Protein AF-0000000078397649 (afdb_homodimer)

Sequence (2052 aa):
MEEERAGEQMRPLLTTGHDEEAVVDMGKTSSTVNTNFEKEELESHRAVYIGLHVPFGKSGRRRHRHRGHRHHRRKKDKETDQDDGRESPSYDTPSQRVQFILGTEDDDEEHIPHDLFTEMDELCFRDGGECEWKETARWLKFEEDVEDGGDRWSKPYVATLSLHSLFELRSCILNGTVMLDMRANTLDEIADMVLDNMIASGQLDESRRENVREALLKRHHHQNEKKFSSRIPLVRSFADIGKKHSDPHLLDRNGLLASPQSAPGNLDIGKNVDVKGNGTGGSRENSTVDFSKVDMNFMRKIPTGAEASNVLVGEVDFLERPIIAFVRLAPAVLLSGLTEVPVATRFLFLLLGPAGKGPQYHEIGRSIATLMTDDVFHDVAYKAKDRNDLLSGIDEFLDQVTVLPPGEWDPSIRIEPPKSVPSQEKRKLPKFPNGSTPTGETLKEEGHHAGPELQRTGRLFGGLMLDIKRKTTFFLSDFKDALSLQCLASILFLYCACMSPVITFGGLLGEATQGRISAIESLFGASLTGIAYSLFAGQPLTILGSTGPVLVFEKILFKFCKDYGLSYLSLRTSIGLWTSFFCILLVATDASSLVCYITRFTEEAFAALICIIFIYEALEKLFHLGEVYAFNMHNDLDKLTSYSCVCSEPQNPSNDTLQLWAKSNKSVDTITWSNLTVLECKAFKGAFLGSACGHQGPYIPDVLFWSVILFFTTFFLSSFLKQFKTKRYFPTKVRSTISDFAVFLTIMIMVLIDYLVGVPSPKLLVPEKFEPTSKDRGWFIDPLGNNPWWTLLVAAVPALLCTILIFMDQQITAVIINRKEHKLKKGCGYHLDLLVVGVMLGICSLMGLPWFVAATVLSISHVNSLKVESECSAPGEQPKFLGIREQRVTGLMIFVLMGLSVFMTSVLKFIPMPVLYGVFLYMGVSSLKGIQFFDRIKLFGMPAKHQPDLIYLRYVPLWKVHIFTVVQLTCLILLWVIKASAAAVVFPMMVLALVFIRKLMDLCFTKRELSWLDDLMPEISAKLTLMEEERAGEQMRPLLTTGHDEEAVVDMGKTSSTVNTNFEKEELESHRAVYIGLHVPFGKSGRRRHRHRGHRHHRRKKDKETDQDDGRESPSYDTPSQRVQFILGTEDDDEEHIPHDLFTEMDELCFRDGGECEWKETARWLKFEEDVEDGGDRWSKPYVATLSLHSLFELRSCILNGTVMLDMRANTLDEIADMVLDNMIASGQLDESRRENVREALLKRHHHQNEKKFSSRIPLVRSFADIGKKHSDPHLLDRNGLLASPQSAPGNLDIGKNVDVKGNGTGGSRENSTVDFSKVDMNFMRKIPTGAEASNVLVGEVDFLERPIIAFVRLAPAVLLSGLTEVPVATRFLFLLLGPAGKGPQYHEIGRSIATLMTDDVFHDVAYKAKDRNDLLSGIDEFLDQVTVLPPGEWDPSIRIEPPKSVPSQEKRKLPKFPNGSTPTGETLKEEGHHAGPELQRTGRLFGGLMLDIKRKTTFFLSDFKDALSLQCLASILFLYCACMSPVITFGGLLGEATQGRISAIESLFGASLTGIAYSLFAGQPLTILGSTGPVLVFEKILFKFCKDYGLSYLSLRTSIGLWTSFFCILLVATDASSLVCYITRFTEEAFAALICIIFIYEALEKLFHLGEVYAFNMHNDLDKLTSYSCVCSEPQNPSNDTLQLWAKSNKSVDTITWSNLTVLECKAFKGAFLGSACGHQGPYIPDVLFWSVILFFTTFFLSSFLKQFKTKRYFPTKVRSTISDFAVFLTIMIMVLIDYLVGVPSPKLLVPEKFEPTSKDRGWFIDPLGNNPWWTLLVAAVPALLCTILIFMDQQITAVIINRKEHKLKKGCGYHLDLLVVGVMLGICSLMGLPWFVAATVLSISHVNSLKVESECSAPGEQPKFLGIREQRVTGLMIFVLMGLSVFMTSVLKFIPMPVLYGVFLYMGVSSLKGIQFFDRIKLFGMPAKHQPDLIYLRYVPLWKVHIFTVVQLTCLILLWVIKASAAAVVFPMMVLALVFIRKLMDLCFTKRELSWLDDLMPEISAKLTL

Solvent-accessible surface area (backbone atoms only — not comparable to full-atom values): 115830 Å² total; per-residue (Å²): 146,85,84,76,91,69,70,92,78,81,73,89,85,89,83,80,88,88,77,86,73,76,78,76,76,78,74,82,83,81,78,78,76,77,76,80,77,77,79,75,77,71,67,77,64,76,57,57,53,54,55,58,56,66,67,64,83,75,80,80,80,82,79,84,82,87,83,76,88,83,81,83,79,79,85,75,74,71,82,54,82,71,70,73,66,73,70,69,73,84,60,66,34,44,58,54,44,46,31,50,62,68,64,53,79,66,85,55,80,84,47,62,73,59,54,55,38,32,42,34,30,34,52,40,75,46,96,82,77,51,65,34,30,34,54,44,37,38,36,62,85,32,37,28,39,52,33,65,71,16,79,36,75,44,67,41,20,51,61,73,38,49,44,51,32,48,53,50,42,53,50,41,64,72,73,31,49,74,45,78,63,39,79,57,74,43,68,68,52,44,52,50,53,52,51,52,50,33,41,73,73,66,76,42,60,78,88,51,46,64,62,51,52,54,64,70,67,41,57,59,45,49,74,88,57,57,64,70,75,79,52,68,83,64,85,67,62,75,71,65,67,65,64,69,71,64,82,81,65,73,74,67,67,83,67,76,82,76,78,78,66,82,83,92,87,81,88,75,88,77,84,78,80,77,80,75,74,84,70,81,77,73,80,73,74,71,79,67,73,66,66,84,72,39,57,61,75,58,54,70,57,48,64,88,76,36,31,22,32,42,36,41,28,36,57,38,82,90,40,88,58,66,48,40,38,43,38,32,39,48,68,61,31,67,52,77,66,76,51,71,49,100,44,30,35,30,35,40,38,40,39,42,27,32,68,88,48,56,71,59,46,50,44,29,47,51,41,54,50,54,44,55,60,27,68,66,39,32,47,42,65,46,63,45,87,48,74,67,48,49,50,27,32,52,50,36,50,53,56,56,22,34,30,37,51,50,58,62,47,48,83,86,58,75,44,69,54,55,82,68,67,46,81,64,62,74,74,59,46,78,76,70,78,68,82,72,56,64,67,55,68,60,62,67,64,65,62,73,60,65,52,83,78,40,52,76,68,90,46,80,39,34,45,36,52,54,30,50,58,57,42,62,75,49,54,68,56,20,61,61,64,40,80,47,71,57,43,53,31,41,27,55,38,47,34,59,60,51,48,48,55,38,42,52,52,12,46,52,40,12,63,62,50,76,37,65,44,25,37,58,39,30,38,47,30,48,16,52,48,30,36,52,38,24,71,63,34,39,52,31,63,62,34,67,30,73,51,70,68,61,52,51,51,51,45,50,50,39,53,52,19,64,74,69,71,45,57,52,71,17,50,48,21,34,19,27,44,42,24,20,49,51,36,48,49,36,35,34,65,38,50,61,29,60,53,61,60,62,40,55,68,50,44,50,45,51,52,49,50,52,28,51,47,37,38,49,50,30,52,49,52,54,52,49,44,45,65,74,33,34,67,67,48,80,57,56,82,51,49,47,32,65,36,31,21,36,38,36,77,45,88,75,67,51,72,69,50,53,51,53,30,57,71,68,75,41,51,84,88,69,53,64,42,68,75,37,35,48,68,53,29,59,74,66,60,43,32,68,44,49,77,38,28,51,93,92,41,64,48,41,65,44,43,40,54,50,40,52,50,40,20,53,50,37,30,51,48,28,56,50,34,41,52,37,52,77,46,54,50,56,57,68,70,59,21,48,50,46,26,57,36,14,59,48,51,38,52,54,50,51,36,52,51,50,63,69,60,34,58,72,59,63,49,41,86,66,57,76,63,100,54,69,74,34,86,89,53,73,60,68,54,54,51,51,69,93,42,64,77,65,55,64,63,58,27,46,58,65,13,50,56,51,38,48,34,51,50,49,43,37,51,47,39,48,51,64,68,64,32,72,90,44,47,71,83,74,68,71,21,68,38,38,34,45,40,48,52,18,52,42,38,30,52,27,22,40,39,62,25,59,74,65,45,51,27,53,69,61,17,51,52,48,51,63,53,35,59,40,63,51,79,90,46,49,74,56,51,53,67,45,79,69,28,47,69,72,34,28,48,47,42,29,49,28,18,49,48,49,50,48,41,50,77,41,34,86,66,52,43,62,39,40,42,40,44,53,36,10,50,39,34,40,54,18,52,60,57,46,72,75,37,66,72,54,55,57,56,54,51,75,50,30,47,80,84,56,51,75,94,46,70,49,60,38,50,30,31,65,68,58,52,50,49,54,50,49,52,50,50,51,50,45,52,50,53,51,54,34,59,75,38,92,54,38,83,51,48,46,57,50,59,56,47,44,48,52,51,56,59,54,45,60,75,80,44,54,71,69,51,37,49,58,77,38,61,73,68,76,74,68,70,70,58,72,73,99,139,88,87,72,93,79,85,91,84,94,78,90,90,84,89,76,88,82,83,88,76,82,74,75,78,74,80,76,82,80,76,81,75,78,76,78,78,75,80,73,76,67,66,77,56,74,52,57,55,53,57,59,59,71,73,68,84,79,80,80,80,81,79,82,83,86,80,81,93,95,90,90,87,90,86,79,77,68,84,55,81,72,71,74,65,73,70,69,72,84,59,70,37,44,57,53,43,46,31,49,62,68,63,54,78,67,84,58,81,85,47,64,72,58,54,56,38,32,40,34,31,35,52,41,75,46,98,81,76,53,63,34,31,33,54,44,37,38,36,64,86,31,36,27,39,50,33,66,70,16,80,37,74,44,69,40,19,54,62,72,38,51,46,51,32,48,54,50,41,54,51,42,64,72,73,32,50,74,44,78,62,40,79,57,75,44,68,68,54,43,51,50,53,52,51,52,51,32,42,73,73,65,77,42,61,81,88,51,48,66,61,50,52,52,63,69,68,41,56,61,45,50,74,88,58,57,64,71,75,78,51,70,85,63,85,67,61,74,71,66,66,65,66,70,68,65,82,79,64,73,74,66,66,83,67,79,80,77,80,79,66,89,70,79,85,80,85,72,87,74,83,79,80,76,78,75,72,83,71,78,77,71,80,71,75,70,79,68,70,67,66,85,73,39,59,60,75,58,52,70,57,48,66,91,76,37,33,22,31,42,35,41,29,34,58,39,82,89,39,88,57,67,47,41,38,42,37,30,38,49,66,61,32,67,51,75,64,75,49,72,50,102,43,28,34,29,36,41,37,40,39,42,26,32,68,87,49,55,71,59,46,51,44,28,47,52,41,54,52,54,45,54,61,26,67,66,38,33,45,42,65,47,62,46,86,49,72,66,49,50,51,28,33,52,50,36,49,53,56,54,21,34,30,38,50,52,58,60,46,47,85,86,58,77,44,70,55,54,82,67,67,48,80,64,62,74,76,58,48,78,74,70,80,70,80,72,56,64,67,56,68,59,63,68,64,66,62,73,60,64,52,84,79,40,52,76,68,90,47,82,39,34,44,35,52,54,27,50,58,58,42,63,74,50,54,68,56,20,60,62,65,39,80,48,71,58,41,53,32,42,28,56,37,48,35,59,60,51,49,51,55,37,43,52,51,12,45,51,41,12,64,62,50,74,36,64,43,24,36,59,40,28,38,47,29,50,16,53,45,29,35,51,38,25,72,62,35,40,54,30,63,59,35,65,31,72,52,68,69,61,51,53,51,50,45,51,51,40,52,53,19,63,74,69,71,45,57,49,70,18,49,49,21,34,20,27,44,42,24,19,49,50,36,46,48,36,35,33,65,39,51,62,28,62,52,61,60,62,39,55,64,50,45,51,46,50,51,50,50,54,28,49,49,36,39,48,51,31,53,49,53,54,54,49,45,46,65,75,34,34,67,67,48,80,56,56,82,52,49,46,31,65,36,30,22,36,39,36,78,43,88,75,68,51,72,70,53,53,50,52,31,56,71,68,75,41,51,83,89,70,52,65,40,68,75,37,37,50,68,52,29,59,73,66,61,44,33,68,44,50,78,37,28,52,96,91,41,63,48,41,67,43,43,41,54,49,40,51,50,41,20,52,49,38,30,50,48,27,56,50,34,42,53,37,51,78,47,54,49,55,57,68,69,59,20,48,50,44,26,55,36,14,58,47,50,37,51,53,50,52,38,50,51,50,61,70,61,34,59,72,58,64,49,41,86,64,60,76,64,101,55,68,74,34,86,87,52,73,61,67,54,55,52,51,68,92,43,65,76,66,53,63,62,57,26,46,57,65,13,52,56,50,36,49,34,52,50,49,43,38,50,48,40,49,51,64,67,66,33,72,88,42,47,71,82,75,68,72,20,67,39,38,34,46,39,49,50,17,53,41,38,30,52,27,20,40,41,62,25,58,74,63,45,52,26,52,69,62,17,51,52,49,50,62,53,35,58,38,62,50,78,89,45,51,73,57,50,55,68,45,80,71,27,47,68,72,33,28,46,48,42,29,52,29,18,49,49,48,49,48,40,51,78,43,32,85,64,51,44,62,38,39,41,38,44,53,36,10,51,40,34,40,55,18,53,60,58,47,73,74,37,66,71,53,56,56,57,53,50,76,50,31,46,80,84,57,51,75,92,46,70,50,59,37,50,31,32,65,69,60,52,49,50,54,50,48,53,50,49,51,51,44,51,50,53,51,53,35,60,76,39,94,54,36,83,51,46,47,59,51,59,56,47,44,49,52,51,56,59,55,44,58,75,79,44,56,71,69,52,36,49,57,75,38,62,74,68,78,73,70,70,68,57,72,74,100

Structure (mmCIF, N/CA/C/O backbone):
data_AF-0000000078397649-model_v1
#
loop_
_entity.id
_entity.type
_entity.pdbx_description
1 polymer 'Anion exchange protein'
#
loop_
_atom_site.group_PDB
_atom_site.id
_atom_site.type_symbol
_atom_site.label_atom_id
_atom_site.label_alt_id
_atom_site.label_comp_id
_atom_site.label_asym_id
_atom_site.label_entity_id
_atom_site.label_seq_id
_atom_site.pdbx_PDB_ins_code
_atom_site.Cartn_x
_atom_site.Cartn_y
_atom_site.Cartn_z
_atom_site.occupancy
_atom_site.B_iso_or_equiv
_atom_site.auth_seq_id
_atom_site.auth_comp_id
_atom_site.auth_asym_id
_atom_site.auth_atom_id
_atom_site.pdbx_PDB_model_num
ATOM 1 N N . MET A 1 1 ? 27.078 -1.167 -68.062 1 15.83 1 MET A N 1
ATOM 2 C CA . MET A 1 1 ? 27.516 0.17 -68.5 1 15.83 1 MET A CA 1
ATOM 3 C C . MET A 1 1 ? 27.844 1.009 -67.25 1 15.83 1 MET A C 1
ATOM 5 O O . MET A 1 1 ? 27.344 0.729 -66.125 1 15.83 1 MET A O 1
ATOM 9 N N . GLU A 1 2 ? 28.531 2.34 -67.312 1 15.88 2 GLU A N 1
ATOM 10 C CA . GLU A 1 2 ? 29.562 3.322 -67 1 15.88 2 GLU A CA 1
ATOM 11 C C . GLU A 1 2 ? 29.094 4.293 -65.938 1 15.88 2 GLU A C 1
ATOM 13 O O . GLU A 1 2 ? 29.844 4.633 -65 1 15.88 2 GLU A O 1
ATOM 18 N N . GLU A 1 3 ? 27.938 5.047 -66.125 1 15.9 3 GLU A N 1
ATOM 19 C CA . GLU A 1 3 ? 28.219 6.48 -66.125 1 15.9 3 GLU A CA 1
ATOM 20 C C . GLU A 1 3 ? 28.328 7.031 -64.688 1 15.9 3 GLU A C 1
ATOM 22 O O . GLU A 1 3 ? 27.875 6.387 -63.75 1 15.9 3 GLU A O 1
ATOM 27 N N . GLU A 1 4 ? 27.875 8.281 -64.375 1 15.09 4 GLU A N 1
ATOM 28 C CA . GLU A 1 4 ? 28.484 9.578 -64.125 1 15.09 4 GLU A CA 1
ATOM 29 C C . GLU A 1 4 ? 28.188 10.039 -62.688 1 15.09 4 GLU A C 1
ATOM 31 O O . GLU A 1 4 ? 28.797 10.984 -62.188 1 15.09 4 GLU A O 1
ATOM 36 N N . ARG A 1 5 ? 26.984 9.664 -61.938 1 17.22 5 ARG A N 1
ATOM 37 C CA . ARG A 1 5 ? 26.281 10.82 -61.375 1 17.22 5 ARG A CA 1
ATOM 38 C C . ARG A 1 5 ? 26.891 11.258 -60.062 1 17.22 5 ARG A C 1
ATOM 40 O O . ARG A 1 5 ? 26.391 10.891 -59 1 17.22 5 ARG A O 1
ATOM 47 N N . ALA A 1 6 ? 28.312 11.312 -59.906 1 17 6 ALA A N 1
ATOM 48 C CA . ALA A 1 6 ? 29.094 11.383 -58.688 1 17 6 ALA A CA 1
ATOM 49 C C . ALA A 1 6 ? 28.906 12.719 -58 1 17 6 ALA A C 1
ATOM 51 O O . ALA A 1 6 ? 29.578 13.016 -57 1 17 6 ALA A O 1
ATOM 52 N N . GLY A 1 7 ? 28.062 13.664 -58.656 1 15.59 7 GLY A N 1
ATOM 53 C CA . GLY A 1 7 ? 28.812 14.891 -58.469 1 15.59 7 GLY A CA 1
ATOM 54 C C . GLY A 1 7 ? 28.984 15.273 -57 1 15.59 7 GLY A C 1
ATOM 55 O O . GLY A 1 7 ? 30.094 15.5 -56.531 1 15.59 7 GLY A O 1
ATOM 56 N N . GLU A 1 8 ? 28.016 16.172 -56.469 1 17.44 8 GLU A N 1
ATOM 57 C CA . GLU A 1 8 ? 28.391 17.516 -56.031 1 17.44 8 GLU A CA 1
ATOM 58 C C . GLU A 1 8 ? 28.641 17.578 -54.531 1 17.44 8 GLU A C 1
ATOM 60 O O . GLU A 1 8 ? 27.719 17.375 -53.75 1 17.44 8 GLU A O 1
ATOM 65 N N . GLN A 1 9 ? 29.75 17.234 -54.031 1 16.3 9 GLN A N 1
ATOM 66 C CA . GLN A 1 9 ? 30.422 17.078 -52.75 1 16.3 9 GLN A CA 1
ATOM 67 C C . GLN A 1 9 ? 30.328 18.344 -51.938 1 16.3 9 GLN A C 1
ATOM 69 O O . GLN A 1 9 ? 30.094 19.438 -52.469 1 16.3 9 GLN A O 1
ATOM 74 N N . MET A 1 10 ? 30.547 18.25 -50.656 1 16.7 10 MET A N 1
ATOM 75 C CA . MET A 1 10 ? 30.344 18.531 -49.25 1 16.7 10 MET A CA 1
ATOM 76 C C . MET A 1 10 ? 31.203 19.719 -48.812 1 16.7 10 MET A C 1
ATOM 78 O O . MET A 1 10 ? 30.969 20.312 -47.75 1 16.7 10 MET A O 1
ATOM 82 N N . ARG A 1 11 ? 32.375 19.984 -49.438 1 16.34 11 ARG A N 1
ATOM 83 C CA . ARG A 1 11 ? 33.406 20.172 -48.406 1 16.34 11 ARG A CA 1
ATOM 84 C C . ARG A 1 11 ? 33.281 21.547 -47.781 1 16.34 11 ARG A C 1
ATOM 86 O O . ARG A 1 11 ? 33.375 21.672 -46.531 1 16.34 11 ARG A O 1
ATOM 93 N N . PRO A 1 12 ? 33.375 22.703 -48.562 1 16.34 12 PRO A N 1
ATOM 94 C CA . PRO A 1 12 ? 34.625 23.375 -48.25 1 16.34 12 PRO A CA 1
ATOM 95 C C . PRO A 1 12 ? 34.594 24.125 -46.906 1 16.34 12 PRO A C 1
ATOM 97 O O . PRO A 1 12 ? 33.5 24.391 -46.375 1 16.34 12 PRO A O 1
ATOM 100 N N . LEU A 1 13 ? 35.688 24.875 -46.594 1 16.44 13 LEU A N 1
ATOM 101 C CA . LEU A 1 13 ? 36.75 25.312 -45.719 1 16.44 13 LEU A CA 1
ATOM 102 C C . LEU A 1 13 ? 36.375 26.562 -44.938 1 16.44 13 LEU A C 1
ATOM 104 O O . LEU A 1 13 ? 36.406 26.594 -43.719 1 16.44 13 LEU A O 1
ATOM 108 N N . LEU A 1 14 ? 37.062 27.672 -45.188 1 16.17 14 LEU A N 1
ATOM 109 C CA . LEU A 1 14 ? 38.062 28.469 -44.438 1 16.17 14 LEU A CA 1
ATOM 110 C C . LEU A 1 14 ? 37.375 29.656 -43.781 1 16.17 14 LEU A C 1
ATOM 112 O O . LEU A 1 14 ? 36.219 29.984 -44.094 1 16.17 14 LEU A O 1
ATOM 116 N N . THR A 1 15 ? 38.031 30.875 -43.812 1 16.44 15 THR A N 1
ATOM 117 C CA . THR A 1 15 ? 38.875 31.75 -43.031 1 16.44 15 THR A CA 1
ATOM 118 C C . THR A 1 15 ? 38.156 33.031 -42.625 1 16.44 15 THR A C 1
ATOM 120 O O . THR A 1 15 ? 38.094 33.406 -41.469 1 16.44 15 THR A O 1
ATOM 123 N N . THR A 1 16 ? 38.188 34.125 -43.438 1 16.12 16 THR A N 1
ATOM 124 C CA . THR A 1 16 ? 38.875 35.344 -43.125 1 16.12 16 THR A CA 1
ATOM 125 C C . THR A 1 16 ? 37.938 36.344 -42.469 1 16.12 16 THR A C 1
ATOM 127 O O . THR A 1 16 ? 38.281 36.969 -41.438 1 16.12 16 THR A O 1
ATOM 130 N N . GLY A 1 17 ? 37.094 37.125 -43.188 1 16.05 17 GLY A N 1
ATOM 131 C CA . GLY A 1 17 ? 37.375 38.531 -43.312 1 16.05 17 GLY A CA 1
ATOM 132 C C . GLY A 1 17 ? 36.812 39.344 -42.156 1 16.05 17 GLY A C 1
ATOM 133 O O . GLY A 1 17 ? 36.062 38.844 -41.344 1 16.05 17 GLY A O 1
ATOM 134 N N . HIS A 1 18 ? 36.438 40.719 -42.438 1 17.47 18 HIS A N 1
ATOM 135 C CA . HIS A 1 18 ? 36.656 42.094 -42.125 1 17.47 18 HIS A CA 1
ATOM 136 C C . HIS A 1 18 ? 35.719 42.562 -41.031 1 17.47 18 HIS A C 1
ATOM 138 O O . HIS A 1 18 ? 34.656 42 -40.812 1 17.47 18 HIS A O 1
ATOM 144 N N . ASP A 1 19 ? 36 43.781 -40.344 1 18.12 19 ASP A N 1
ATOM 145 C CA . ASP A 1 19 ? 36.156 44.656 -39.156 1 18.12 19 ASP A CA 1
ATOM 146 C C . ASP A 1 19 ? 34.906 45.438 -38.844 1 18.12 19 ASP A C 1
ATOM 148 O O . ASP A 1 19 ? 34.875 46.25 -37.906 1 18.12 19 ASP A O 1
ATOM 152 N N . GLU A 1 20 ? 33.875 45.438 -39.719 1 17.81 20 GLU A N 1
ATOM 153 C CA . GLU A 1 20 ? 33.219 46.75 -39.781 1 17.81 20 GLU A CA 1
ATOM 154 C C . GLU A 1 20 ? 32.562 47.094 -38.438 1 17.81 20 GLU A C 1
ATOM 156 O O . GLU A 1 20 ? 31.859 46.25 -37.844 1 17.81 20 GLU A O 1
ATOM 161 N N . GLU A 1 21 ? 33.031 48.219 -37.812 1 18.27 21 GLU A N 1
ATOM 162 C CA . GLU A 1 21 ? 33.094 49 -36.562 1 18.27 21 GLU A CA 1
ATOM 163 C C . GLU A 1 21 ? 31.719 49.5 -36.156 1 18.27 21 GLU A C 1
ATOM 165 O O . GLU A 1 21 ? 31.156 50.406 -36.812 1 18.27 21 GLU A O 1
ATOM 170 N N . ALA A 1 22 ? 30.812 48.688 -36 1 18.22 22 ALA A N 1
ATOM 171 C CA . ALA A 1 22 ? 29.453 49.188 -35.844 1 18.22 22 ALA A CA 1
ATOM 172 C C . ALA A 1 22 ? 29.391 50.25 -34.75 1 18.22 22 ALA A C 1
ATOM 174 O O . ALA A 1 22 ? 29.969 50.094 -33.656 1 18.22 22 ALA A O 1
ATOM 175 N N . VAL A 1 23 ? 29.062 51.406 -35.156 1 19.44 23 VAL A N 1
ATOM 176 C CA . VAL A 1 23 ? 28.938 52.781 -34.625 1 19.44 23 VAL A CA 1
ATOM 177 C C . VAL A 1 23 ? 28.078 52.719 -33.344 1 19.44 23 VAL A C 1
ATOM 179 O O . VAL A 1 23 ? 27 52.125 -33.344 1 19.44 23 VAL A O 1
ATOM 182 N N . VAL A 1 24 ? 28.703 52.938 -32.188 1 19.17 24 VAL A N 1
ATOM 183 C CA . VAL A 1 24 ? 28.5 52.969 -30.75 1 19.17 24 VAL A CA 1
ATOM 184 C C . VAL A 1 24 ? 27.438 54 -30.391 1 19.17 24 VAL A C 1
ATOM 186 O O . VAL A 1 24 ? 27.625 55.188 -30.641 1 19.17 24 VAL A O 1
ATOM 189 N N . ASP A 1 25 ? 26.219 53.812 -30.938 1 18.42 25 ASP A N 1
ATOM 190 C CA . ASP A 1 25 ? 25.234 54.875 -30.812 1 18.42 25 ASP A CA 1
ATOM 191 C C . ASP A 1 25 ? 25.172 55.406 -29.375 1 18.42 25 ASP A C 1
ATOM 193 O O . ASP A 1 25 ? 25.109 54.625 -28.438 1 18.42 25 ASP A O 1
ATOM 197 N N . MET A 1 26 ? 25.734 56.562 -29.141 1 19.56 26 MET A N 1
ATOM 198 C CA . MET A 1 26 ? 25.984 57.469 -28 1 19.56 26 MET A CA 1
ATOM 199 C C . MET A 1 26 ? 24.688 57.75 -27.266 1 19.56 26 MET A C 1
ATOM 201 O O . MET A 1 26 ? 23.844 58.5 -27.766 1 19.56 26 MET A O 1
ATOM 205 N N . GLY A 1 27 ? 23.938 56.781 -26.891 1 18.17 27 GLY A N 1
ATOM 206 C CA . GLY A 1 27 ? 22.625 56.969 -26.297 1 18.17 27 GLY A CA 1
ATOM 207 C C . GLY A 1 27 ? 22.609 58.062 -25.25 1 18.17 27 GLY A C 1
ATOM 208 O O . GLY A 1 27 ? 23.609 58.312 -24.578 1 18.17 27 GLY A O 1
ATOM 209 N N . LYS A 1 28 ? 21.703 59.031 -25.375 1 19.42 28 LYS A N 1
ATOM 210 C CA . LYS A 1 28 ? 21.391 60.344 -24.859 1 19.42 28 LYS A CA 1
ATOM 211 C C . LYS A 1 28 ? 21.328 60.375 -23.344 1 19.42 28 LYS A C 1
ATOM 213 O O . LYS A 1 28 ? 21 59.344 -22.719 1 19.42 28 LYS A O 1
ATOM 218 N N . THR A 1 29 ? 21.969 61.375 -22.719 1 18.3 29 THR A N 1
ATOM 219 C CA . THR A 1 29 ? 22.312 61.969 -21.438 1 18.3 29 THR A CA 1
ATOM 220 C C . THR A 1 29 ? 21.062 62.219 -20.594 1 18.3 29 THR A C 1
ATOM 222 O O . THR A 1 29 ? 20.172 62.969 -21.016 1 18.3 29 THR A O 1
ATOM 225 N N . SER A 1 30 ? 20.547 61.219 -19.906 1 18.45 30 SER A N 1
ATOM 226 C CA . SER A 1 30 ? 19.375 61.156 -19.016 1 18.45 30 SER A CA 1
ATOM 227 C C . SER A 1 30 ? 19.406 62.281 -18 1 18.45 30 SER A C 1
ATOM 229 O O . SER A 1 30 ? 20.406 62.469 -17.281 1 18.45 30 SER A O 1
ATOM 231 N N . SER A 1 31 ? 18.781 63.438 -18.297 1 18.53 31 SER A N 1
ATOM 232 C CA . SER A 1 31 ? 18.594 64.688 -17.5 1 18.53 31 SER A CA 1
ATOM 233 C C . SER A 1 31 ? 18.094 64.312 -16.094 1 18.53 31 SER A C 1
ATOM 235 O O . SER A 1 31 ? 17.266 63.406 -15.93 1 18.53 31 SER A O 1
ATOM 237 N N . THR A 1 32 ? 18.859 64.688 -15.031 1 19.72 32 THR A N 1
ATOM 238 C CA . THR A 1 32 ? 18.844 64.562 -13.57 1 19.72 32 THR A CA 1
ATOM 239 C C . THR A 1 32 ? 17.609 65.25 -12.992 1 19.72 32 THR A C 1
ATOM 241 O O . THR A 1 32 ? 17.531 66.5 -12.945 1 19.72 32 THR A O 1
ATOM 244 N N . VAL A 1 33 ? 16.406 65.062 -13.562 1 18.95 33 VAL A N 1
ATOM 245 C CA . VAL A 1 33 ? 15.375 65.938 -12.992 1 18.95 33 VAL A CA 1
ATOM 246 C C . VAL A 1 33 ? 15.359 65.75 -11.477 1 18.95 33 VAL A C 1
ATOM 248 O O . VAL A 1 33 ? 15.328 64.625 -10.945 1 18.95 33 VAL A O 1
ATOM 251 N N . ASN A 1 34 ? 15.789 66.812 -10.727 1 19.5 34 ASN A N 1
ATOM 252 C CA . ASN A 1 34 ? 15.906 67.188 -9.32 1 19.5 34 ASN A CA 1
ATOM 253 C C . ASN A 1 34 ? 14.562 67.062 -8.602 1 19.5 34 ASN A C 1
ATOM 255 O O . ASN A 1 34 ? 13.859 68.062 -8.43 1 19.5 34 ASN A O 1
ATOM 259 N N . THR A 1 35 ? 13.688 66.125 -8.992 1 19 35 THR A N 1
ATOM 260 C CA . THR A 1 35 ? 12.383 66.312 -8.375 1 19 35 THR A CA 1
ATOM 261 C C . THR A 1 35 ? 12.5 66.312 -6.852 1 19 35 THR A C 1
ATOM 263 O O . THR A 1 35 ? 13.125 65.375 -6.273 1 19 35 THR A O 1
ATOM 266 N N . ASN A 1 36 ? 12.383 67.5 -6.125 1 20.17 36 ASN A N 1
ATOM 267 C CA . ASN A 1 36 ? 12.328 67.938 -4.734 1 20.17 36 ASN A CA 1
ATOM 268 C C . ASN A 1 36 ? 11.273 67.125 -3.943 1 20.17 36 ASN A C 1
ATOM 270 O O . ASN A 1 36 ? 10.078 67.375 -4.105 1 20.17 36 ASN A O 1
ATOM 274 N N . PHE A 1 37 ? 11.328 65.875 -3.865 1 21.02 37 PHE A N 1
ATOM 275 C CA . PHE A 1 37 ? 10.344 65.125 -3.107 1 21.02 37 PHE A CA 1
ATOM 276 C C . PHE A 1 37 ? 10.297 65.562 -1.658 1 21.02 37 PHE A C 1
ATOM 278 O O . PHE A 1 37 ? 11.312 65.562 -0.966 1 21.02 37 PHE A O 1
ATOM 285 N N . GLU A 1 38 ? 9.422 66.562 -1.312 1 19.88 38 GLU A N 1
ATOM 286 C CA . GLU A 1 38 ? 9.125 67.188 -0.023 1 19.88 38 GLU A CA 1
ATOM 287 C C . GLU A 1 38 ? 8.938 66.125 1.062 1 19.88 38 GLU A C 1
ATOM 289 O O . GLU A 1 38 ? 8.484 65.062 0.783 1 19.88 38 GLU A O 1
ATOM 294 N N . LYS A 1 39 ? 9.461 66.375 2.383 1 23.19 39 LYS A N 1
ATOM 295 C CA . LYS A 1 39 ? 9.773 65.812 3.688 1 23.19 39 LYS A CA 1
ATOM 296 C C . LYS A 1 39 ? 8.516 65.25 4.355 1 23.19 39 LYS A C 1
ATOM 298 O O . LYS A 1 39 ? 8.594 64.375 5.219 1 23.19 39 LYS A O 1
ATOM 303 N N . GLU A 1 40 ? 7.301 65.938 4.105 1 21.31 40 GLU A N 1
ATOM 304 C CA . GLU A 1 40 ? 6.238 65.812 5.102 1 21.31 40 GLU A CA 1
ATOM 305 C C . GLU A 1 40 ? 5.707 64.375 5.184 1 21.31 40 GLU A C 1
ATOM 307 O O . GLU A 1 40 ? 5.148 64 6.207 1 21.31 40 GLU A O 1
ATOM 312 N N . GLU A 1 41 ? 5.688 63.75 4.055 1 22.7 41 GLU A N 1
ATOM 313 C CA . GLU A 1 41 ? 4.715 62.656 4.035 1 22.7 41 GLU A CA 1
ATOM 314 C C . GLU A 1 41 ? 5.219 61.438 4.82 1 22.7 41 GLU A C 1
ATOM 316 O O . GLU A 1 41 ? 4.613 60.375 4.777 1 22.7 41 GLU A O 1
ATOM 321 N N . LEU A 1 42 ? 6.371 61.562 5.371 1 23.5 42 LEU A N 1
ATOM 322 C CA . LEU A 1 42 ? 6.918 60.344 5.941 1 23.5 42 LEU A CA 1
ATOM 323 C C . LEU A 1 42 ? 6.148 59.938 7.195 1 23.5 42 LEU A C 1
ATOM 325 O O . LEU A 1 42 ? 6.457 58.906 7.816 1 23.5 42 LEU A O 1
ATOM 329 N N . GLU A 1 43 ? 5.375 60.875 7.816 1 22.81 43 GLU A N 1
ATOM 330 C CA . GLU A 1 43 ? 5.012 60.656 9.211 1 22.81 43 GLU A CA 1
ATOM 331 C C . GLU A 1 43 ? 4.012 59.5 9.359 1 22.81 43 GLU A C 1
ATOM 333 O O . GLU A 1 43 ? 3.732 59.062 10.469 1 22.81 43 GLU A O 1
ATOM 338 N N . SER A 1 44 ? 3.176 59.281 8.406 1 22.09 44 SER A N 1
ATOM 339 C CA . SER A 1 44 ? 1.966 58.594 8.867 1 22.09 44 SER A CA 1
ATOM 340 C C . SER A 1 44 ? 2.242 57.125 9.188 1 22.09 44 SER A C 1
ATOM 342 O O . SER A 1 44 ? 2.314 56.312 8.289 1 22.09 44 SER A O 1
ATOM 344 N N . HIS A 1 45 ? 3.23 56.719 9.844 1 27.11 45 HIS A N 1
ATOM 345 C CA . HIS A 1 45 ? 3.473 55.375 10.281 1 27.11 45 HIS A CA 1
ATOM 346 C C . HIS A 1 45 ? 2.338 54.844 11.164 1 27.11 45 HIS A C 1
ATOM 348 O O . HIS A 1 45 ? 2.361 55.031 12.383 1 27.11 45 HIS A O 1
ATOM 354 N N . ARG A 1 46 ? 1.017 54.938 10.836 1 27.12 46 ARG A N 1
ATOM 355 C CA . ARG A 1 46 ? -0.011 54.625 11.82 1 27.12 46 ARG A CA 1
ATOM 356 C C . ARG A 1 46 ? 0.011 53.125 12.18 1 27.12 46 ARG A C 1
ATOM 358 O O . ARG A 1 46 ? 0.034 52.281 11.297 1 27.12 46 ARG A O 1
ATOM 365 N N . ALA A 1 47 ? 0.657 52.75 13.297 1 30.12 47 ALA A N 1
ATOM 366 C CA . ALA A 1 47 ? 0.514 51.5 14.023 1 30.12 47 ALA A CA 1
ATOM 367 C C . ALA A 1 47 ? -0.952 51.094 14.117 1 30.12 47 ALA A C 1
ATOM 369 O O . ALA A 1 47 ? -1.815 51.906 14.445 1 30.12 47 ALA A O 1
ATOM 370 N N . VAL A 1 48 ? -1.375 50.25 13.227 1 31.31 48 VAL A N 1
ATOM 371 C CA . VAL A 1 48 ? -2.768 49.844 13.328 1 31.31 48 VAL A CA 1
ATOM 372 C C . VAL A 1 48 ? -2.959 48.969 14.57 1 31.31 48 VAL A C 1
ATOM 374 O O . VAL A 1 48 ? -2.227 48 14.781 1 31.31 48 VAL A O 1
ATOM 377 N N . TYR A 1 49 ? -3.379 49.531 15.703 1 28.06 49 TYR A N 1
ATOM 378 C CA . TYR A 1 49 ? -3.789 48.906 16.953 1 28.06 49 TYR A CA 1
ATOM 379 C C . TYR A 1 49 ? -5.059 48.062 16.75 1 28.06 49 TYR A C 1
ATOM 381 O O . TYR A 1 49 ? -6.07 48.594 16.266 1 28.06 49 TYR A O 1
ATOM 389 N N . ILE A 1 50 ? -4.93 46.906 16.281 1 33.31 50 ILE A N 1
ATOM 390 C CA . ILE A 1 50 ? -6.148 46.125 16.156 1 33.31 50 ILE A CA 1
ATOM 391 C C . ILE A 1 50 ? -6.609 45.656 17.531 1 33.31 50 ILE A C 1
ATOM 393 O O . ILE A 1 50 ? -5.855 45 18.266 1 33.31 50 ILE A O 1
ATOM 397 N N . GLY A 1 51 ? -7.5 46.406 18.266 1 30.02 51 GLY A N 1
ATOM 398 C CA . GLY A 1 51 ? -8.117 46.031 19.531 1 30.02 51 GLY A CA 1
ATOM 399 C C . GLY A 1 51 ? -9.031 44.812 19.422 1 30.02 51 GLY A C 1
ATOM 400 O O . GLY A 1 51 ? -9.953 44.812 18.609 1 30.02 51 GLY A O 1
ATOM 401 N N . LEU A 1 52 ? -8.5 43.625 19.406 1 35.09 52 LEU A N 1
ATOM 402 C CA . LEU A 1 52 ? -9.453 42.531 19.531 1 35.09 52 LEU A CA 1
ATOM 403 C C . LEU A 1 52 ? -10.148 42.562 20.891 1 35.09 52 LEU A C 1
ATOM 405 O O . LEU A 1 52 ? -9.492 42.688 21.922 1 35.09 52 LEU A O 1
ATOM 409 N N . HIS A 1 53 ? -11.391 43.125 20.969 1 29.47 53 HIS A N 1
ATOM 410 C CA . HIS A 1 53 ? -12.211 43.25 22.172 1 29.47 53 HIS A CA 1
ATOM 411 C C . HIS A 1 53 ? -12.508 41.875 22.781 1 29.47 53 HIS A C 1
ATOM 413 O O . HIS A 1 53 ? -13.039 41 22.094 1 29.47 53 HIS A O 1
ATOM 419 N N . VAL A 1 54 ? -11.773 41.375 23.703 1 30.31 54 VAL A N 1
ATOM 420 C CA . VAL A 1 54 ? -12.156 40.219 24.469 1 30.31 54 VAL A CA 1
ATOM 421 C C . VAL A 1 54 ? -13.367 40.531 25.344 1 30.31 54 VAL A C 1
ATOM 423 O O . VAL A 1 54 ? -13.344 41.5 26.109 1 30.31 54 VAL A O 1
ATOM 426 N N . PRO A 1 55 ? -14.656 40.125 25.141 1 27.19 55 PRO A N 1
ATOM 427 C CA . PRO A 1 55 ? -15.938 40.438 25.766 1 27.19 55 PRO A CA 1
ATOM 428 C C . PRO A 1 55 ? -15.945 40.188 27.266 1 27.19 55 PRO A C 1
ATOM 430 O O . PRO A 1 55 ? -15.664 39.062 27.703 1 27.19 55 PRO A O 1
ATOM 433 N N . PHE A 1 56 ? -15.438 40.969 28.172 1 28.2 56 PHE A N 1
ATOM 434 C CA . PHE A 1 56 ? -15.75 40.656 29.562 1 28.2 56 PHE A CA 1
ATOM 435 C C . PHE A 1 56 ? -17.203 41 29.875 1 28.2 56 PHE A C 1
ATOM 437 O O . PHE A 1 56 ? -17.75 41.969 29.359 1 28.2 56 PHE A O 1
ATOM 444 N N . GLY A 1 57 ? -18.078 40.188 30.453 1 24.62 57 GLY A N 1
ATOM 445 C CA . GLY A 1 57 ? -19.484 40.062 30.797 1 24.62 57 GLY A CA 1
ATOM 446 C C . GLY A 1 57 ? -20 41.219 31.641 1 24.62 57 GLY A C 1
ATOM 447 O O . GLY A 1 57 ? -19.453 41.5 32.719 1 24.62 57 GLY A O 1
ATOM 448 N N . LYS A 1 58 ? -20.531 42.312 31.062 1 27.41 58 LYS A N 1
ATOM 449 C CA . LYS A 1 58 ? -21.141 43.469 31.734 1 27.41 58 LYS A CA 1
ATOM 450 C C . LYS A 1 58 ? -22.391 43.031 32.531 1 27.41 58 LYS A C 1
ATOM 452 O O . LYS A 1 58 ? -23.297 42.406 31.969 1 27.41 58 LYS A O 1
ATOM 457 N N . SER A 1 59 ? -22.234 42.875 33.844 1 25.16 59 SER A N 1
ATOM 458 C CA . SER A 1 59 ? -23.438 42.688 34.656 1 25.16 59 SER A CA 1
ATOM 459 C C . SER A 1 59 ? -24.297 43.938 34.625 1 25.16 59 SER A C 1
ATOM 461 O O . SER A 1 59 ? -23.797 45.062 34.781 1 25.16 59 SER A O 1
ATOM 463 N N . GLY A 1 60 ? -25.375 44.031 33.906 1 21.72 60 GLY A N 1
ATOM 464 C CA . GLY A 1 60 ? -26.406 45.062 33.688 1 21.72 60 GLY A CA 1
ATOM 465 C C . GLY A 1 60 ? -27.062 45.5 34.969 1 21.72 60 GLY A C 1
ATOM 466 O O . GLY A 1 60 ? -27.766 44.75 35.625 1 21.72 60 GLY A O 1
ATOM 467 N N . ARG A 1 61 ? -26.391 46.375 35.875 1 25.34 61 ARG A N 1
ATOM 468 C CA . ARG A 1 61 ? -27.094 46.844 37.062 1 25.34 61 ARG A CA 1
ATOM 469 C C . ARG A 1 61 ? -28.266 47.75 36.656 1 25.34 61 ARG A C 1
ATOM 471 O O . ARG A 1 61 ? -28.062 48.781 36 1 25.34 61 ARG A O 1
ATOM 478 N N . ARG A 1 62 ? -29.516 47.25 36.625 1 23.88 62 ARG A N 1
ATOM 479 C CA . ARG A 1 62 ? -30.766 48 36.406 1 23.88 62 ARG A CA 1
ATOM 480 C C . ARG A 1 62 ? -31.094 48.875 37.625 1 23.88 62 ARG A C 1
ATOM 482 O O . ARG A 1 62 ? -31.422 48.375 38.688 1 23.88 62 ARG A O 1
ATOM 489 N N . ARG A 1 63 ? -30.375 49.969 38 1 22.75 63 ARG A N 1
ATOM 490 C CA . ARG A 1 63 ? -30.828 50.781 39.094 1 22.75 63 ARG A CA 1
ATOM 491 C C . ARG A 1 63 ? -32.125 51.531 38.75 1 22.75 63 ARG A C 1
ATOM 493 O O . ARG A 1 63 ? -32.219 52.125 37.656 1 22.75 63 ARG A O 1
ATOM 500 N N . HIS A 1 64 ? -33.281 51.312 39.406 1 21.05 64 HIS A N 1
ATOM 501 C CA . HIS A 1 64 ? -34.625 51.875 39.375 1 21.05 64 HIS A CA 1
ATOM 502 C C . HIS A 1 64 ? -34.656 53.25 40.031 1 21.05 64 HIS A C 1
ATOM 504 O O . HIS A 1 64 ? -34.688 53.375 41.25 1 21.05 64 HIS A O 1
ATOM 510 N N . ARG A 1 65 ? -33.938 54.312 39.75 1 20.62 65 ARG A N 1
ATOM 511 C CA . ARG A 1 65 ? -34.125 55.562 40.5 1 20.62 65 ARG A CA 1
ATOM 512 C C . ARG A 1 65 ? -35.469 56.188 40.188 1 20.62 65 ARG A C 1
ATOM 514 O O . ARG A 1 65 ? -35.938 56.125 39.031 1 20.62 65 ARG A O 1
ATOM 521 N N . HIS A 1 66 ? -36.344 56.719 41.219 1 21.8 66 HIS A N 1
ATOM 522 C CA . HIS A 1 66 ? -37.656 57.312 41.469 1 21.8 66 HIS A CA 1
ATOM 523 C C . HIS A 1 66 ? -37.688 58.781 41.031 1 21.8 66 HIS A C 1
ATOM 525 O O . HIS A 1 66 ? -37.25 59.656 41.75 1 21.8 66 HIS A O 1
ATOM 531 N N . ARG A 1 67 ? -37.562 59.281 39.844 1 20.42 67 ARG A N 1
ATOM 532 C CA . ARG A 1 67 ? -37.625 60.688 39.469 1 20.42 67 ARG A CA 1
ATOM 533 C C . ARG A 1 67 ? -39.031 61.25 39.656 1 20.42 67 ARG A C 1
ATOM 535 O O . ARG A 1 67 ? -40 60.594 39.25 1 20.42 67 ARG A O 1
ATOM 542 N N . GLY A 1 68 ? -39.375 62.312 40.531 1 20.52 68 GLY A N 1
ATOM 543 C CA . GLY A 1 68 ? -40.438 63.188 41 1 20.52 68 GLY A CA 1
ATOM 544 C C . GLY A 1 68 ? -40.906 64.188 39.969 1 20.52 68 GLY A C 1
ATOM 545 O O . GLY A 1 68 ? -41.688 65.062 40.25 1 20.52 68 GLY A O 1
ATOM 546 N N . HIS A 1 69 ? -40.688 64.188 38.781 1 21.22 69 HIS A N 1
ATOM 547 C CA . HIS A 1 69 ? -41.031 65.375 38 1 21.22 69 HIS A CA 1
ATOM 548 C C . HIS A 1 69 ? -42.5 65.688 38.094 1 21.22 69 HIS A C 1
ATOM 550 O O . HIS A 1 69 ? -43.344 64.812 38.156 1 21.22 69 HIS A O 1
ATOM 556 N N . ARG A 1 70 ? -42.969 67.062 38.531 1 22.81 70 ARG A N 1
ATOM 557 C CA . ARG A 1 70 ? -43.969 68.125 38.594 1 22.81 70 ARG A CA 1
ATOM 558 C C . ARG A 1 70 ? -44.594 68.312 37.219 1 22.81 70 ARG A C 1
ATOM 560 O O . ARG A 1 70 ? -43.969 68.062 36.188 1 22.81 70 ARG A O 1
ATOM 567 N N . HIS A 1 71 ? -45.875 69 37.25 1 20.62 71 HIS A N 1
ATOM 568 C CA . HIS A 1 71 ? -47.031 69 36.344 1 20.62 71 HIS A CA 1
ATOM 569 C C . HIS A 1 71 ? -46.781 69.875 35.094 1 20.62 71 HIS A C 1
ATOM 571 O O . HIS A 1 71 ? -47.469 69.75 34.094 1 20.62 71 HIS A O 1
ATOM 577 N N . HIS A 1 72 ? -46.219 71.062 35.281 1 23.03 72 HIS A N 1
ATOM 578 C CA . HIS A 1 72 ? -46.75 72.188 34.469 1 23.03 72 HIS A CA 1
ATOM 579 C C . HIS A 1 72 ? -46.625 71.812 32.969 1 23.03 72 HIS A C 1
ATOM 581 O O . HIS A 1 72 ? -45.781 71 32.594 1 23.03 72 HIS A O 1
ATOM 587 N N . ARG A 1 73 ? -47.438 72.75 32.031 1 24.36 73 ARG A N 1
ATOM 588 C CA . ARG A 1 73 ? -48.094 72.562 30.719 1 24.36 73 ARG A CA 1
ATOM 589 C C . ARG A 1 73 ? -47.062 72.625 29.594 1 24.36 73 ARG A C 1
ATOM 591 O O . ARG A 1 73 ? -47.438 72.5 28.422 1 24.36 73 ARG A O 1
ATOM 598 N N . ARG A 1 74 ? -45.969 73.312 29.844 1 22.7 74 ARG A N 1
ATOM 599 C CA . ARG A 1 74 ? -45.438 73.938 28.625 1 22.7 74 ARG A CA 1
ATOM 600 C C . ARG A 1 74 ? -45.406 72.938 27.484 1 22.7 74 ARG A C 1
ATOM 602 O O . ARG A 1 74 ? -45.312 71.688 27.734 1 22.7 74 ARG A O 1
ATOM 609 N N . LYS A 1 75 ? -45.281 73.625 26.219 1 24.16 75 LYS A N 1
ATOM 610 C CA . LYS A 1 75 ? -45.438 73.438 24.781 1 24.16 75 LYS A CA 1
ATOM 611 C C . LYS A 1 75 ? -44.5 72.375 24.25 1 24.16 75 LYS A C 1
ATOM 613 O O . LYS A 1 75 ? -43.281 72.375 24.516 1 24.16 75 LYS A O 1
ATOM 618 N N . LYS A 1 76 ? -45.031 71.312 23.859 1 23.56 76 LYS A N 1
ATOM 619 C CA . LYS A 1 76 ? -44.75 70 23.406 1 23.56 76 LYS A CA 1
ATOM 620 C C . LYS A 1 76 ? -44 70 22.078 1 23.56 76 LYS A C 1
ATOM 622 O O . LYS A 1 76 ? -43.875 68.938 21.422 1 23.56 76 LYS A O 1
ATOM 627 N N . ASP A 1 77 ? -43.531 71.25 21.688 1 20.39 77 ASP A N 1
ATOM 628 C CA . ASP A 1 77 ? -43.375 71.125 20.25 1 20.39 77 ASP A CA 1
ATOM 629 C C . ASP A 1 77 ? -42.562 69.875 19.906 1 20.39 77 ASP A C 1
ATOM 631 O O . ASP A 1 77 ? -41.875 69.312 20.766 1 20.39 77 ASP A O 1
ATOM 635 N N . LYS A 1 78 ? -42.406 69.688 18.469 1 25.36 78 LYS A N 1
ATOM 636 C CA . LYS A 1 78 ? -42.25 68.75 17.375 1 25.36 78 LYS A CA 1
ATOM 637 C C . LYS A 1 78 ? -40.812 68.188 17.297 1 25.36 78 LYS A C 1
ATOM 639 O O . LYS A 1 78 ? -40.406 67.625 16.281 1 25.36 78 LYS A O 1
ATOM 644 N N . GLU A 1 79 ? -40.031 68.5 18.219 1 21.52 79 GLU A N 1
ATOM 645 C CA . GLU A 1 79 ? -38.719 68.062 17.703 1 21.52 79 GLU A CA 1
ATOM 646 C C . GLU A 1 79 ? -38.719 66.625 17.328 1 21.52 79 GLU A C 1
ATOM 648 O O . GLU A 1 79 ? -38.625 65.75 18.188 1 21.52 79 GLU A O 1
ATOM 653 N N . THR A 1 80 ? -39.688 66.25 16.547 1 22.19 80 THR A N 1
ATOM 654 C CA . THR A 1 80 ? -39.719 64.812 16.172 1 22.19 80 THR A CA 1
ATOM 655 C C . THR A 1 80 ? -38.406 64.438 15.523 1 22.19 80 THR A C 1
ATOM 657 O O . THR A 1 80 ? -38.312 63.344 14.906 1 22.19 80 THR A O 1
ATOM 660 N N . ASP A 1 81 ? -37.375 65.25 15.445 1 24.12 81 ASP A N 1
ATOM 661 C CA . ASP A 1 81 ? -36.469 64.625 14.508 1 24.12 81 ASP A CA 1
ATOM 662 C C . ASP A 1 81 ? -36.219 63.125 14.891 1 24.12 81 ASP A C 1
ATOM 664 O O . ASP A 1 81 ? -35.781 62.844 16.016 1 24.12 81 ASP A O 1
ATOM 668 N N . GLN A 1 82 ? -37.062 62.219 14.445 1 25.2 82 GLN A N 1
ATOM 669 C CA . GLN A 1 82 ? -37.031 60.75 14.438 1 25.2 82 GLN A CA 1
ATOM 670 C C . GLN A 1 82 ? -35.656 60.25 14.109 1 25.2 82 GLN A C 1
ATOM 672 O O . GLN A 1 82 ? -35.219 60.312 12.961 1 25.2 82 GLN A O 1
ATOM 677 N N . ASP A 1 83 ? -34.656 60.688 14.773 1 26.33 83 ASP A N 1
ATOM 678 C CA . ASP A 1 83 ? -33.406 59.969 14.586 1 26.33 83 ASP A CA 1
ATOM 679 C C . ASP A 1 83 ? -33.656 58.469 14.602 1 26.33 83 ASP A C 1
ATOM 681 O O . ASP A 1 83 ? -34.031 57.906 15.641 1 26.33 83 ASP A O 1
ATOM 685 N N . ASP A 1 84 ? -34.469 58 13.695 1 29.97 84 ASP A N 1
ATOM 686 C CA . ASP A 1 84 ? -34.625 56.562 13.5 1 29.97 84 ASP A CA 1
ATOM 687 C C . ASP A 1 84 ? -33.312 55.812 13.75 1 29.97 84 ASP A C 1
ATOM 689 O O . ASP A 1 84 ? -33.031 54.812 13.109 1 29.97 84 ASP A O 1
ATOM 693 N N . GLY A 1 85 ? -32.375 56.5 14.344 1 29.91 85 GLY A N 1
ATOM 694 C CA . GLY A 1 85 ? -31.062 55.875 14.469 1 29.91 85 GLY A CA 1
ATOM 695 C C . GLY A 1 85 ? -31.125 54.469 15.07 1 29.91 85 GLY A C 1
ATOM 696 O O . GLY A 1 85 ? -31.484 54.312 16.25 1 29.91 85 GLY A O 1
ATOM 697 N N . ARG A 1 86 ? -31.641 53.531 14.422 1 35.62 86 ARG A N 1
ATOM 698 C CA . ARG A 1 86 ? -31.484 52.125 14.836 1 35.62 86 ARG A CA 1
ATOM 699 C C . ARG A 1 86 ? -30.141 51.906 15.5 1 35.62 86 ARG A C 1
ATOM 701 O O . ARG A 1 86 ? -29.094 52.031 14.859 1 35.62 86 ARG A O 1
ATOM 708 N N . GLU A 1 87 ? -29.906 52.406 16.625 1 33.06 87 GLU A N 1
ATOM 709 C CA . GLU A 1 87 ? -28.766 52.062 17.453 1 33.06 87 GLU A CA 1
ATOM 710 C C . GLU A 1 87 ? -28.438 50.562 17.375 1 33.06 87 GLU A C 1
ATOM 712 O O . GLU A 1 87 ? -29.281 49.719 17.656 1 33.06 87 GLU A O 1
ATOM 717 N N . SER A 1 88 ? -27.734 50.156 16.359 1 36.91 88 SER A N 1
ATOM 718 C CA . SER A 1 88 ? -27.172 48.812 16.359 1 36.91 88 SER A CA 1
ATOM 719 C C . SER A 1 88 ? -26.688 48.438 17.75 1 36.91 88 SER A C 1
ATOM 721 O O . SER A 1 88 ? -26.016 49.219 18.422 1 36.91 88 SER A O 1
ATOM 723 N N . PRO A 1 89 ? -27.422 47.656 18.453 1 38.81 89 PRO A N 1
ATOM 724 C CA . PRO A 1 89 ? -26.969 47.188 19.781 1 38.81 89 PRO A CA 1
ATOM 725 C C . PRO A 1 89 ? -25.453 47.031 19.859 1 38.81 89 PRO A C 1
ATOM 727 O O . PRO A 1 89 ? -24.812 46.75 18.844 1 38.81 89 PRO A O 1
ATOM 730 N N . SER A 1 90 ? -24.734 47.812 20.609 1 39.81 90 SER A N 1
ATOM 731 C CA . SER A 1 90 ? -23.312 47.688 20.922 1 39.81 90 SER A CA 1
ATOM 732 C C . SER A 1 90 ? -22.891 46.219 21.016 1 39.81 90 SER A C 1
ATOM 734 O O . SER A 1 90 ? -23.359 45.5 21.891 1 39.81 90 SER A O 1
ATOM 736 N N . TYR A 1 91 ? -22.781 45.594 19.938 1 48.47 91 TYR A N 1
ATOM 737 C CA . TYR A 1 91 ? -22.344 44.219 19.922 1 48.47 91 TYR A CA 1
ATOM 738 C C . TYR A 1 91 ? -20.938 44.062 20.5 1 48.47 91 TYR A C 1
ATOM 740 O O . TYR A 1 91 ? -20.047 44.844 20.156 1 48.47 91 TYR A O 1
ATOM 748 N N . ASP A 1 92 ? -20.766 43.5 21.641 1 54.03 92 ASP A N 1
ATOM 749 C CA . ASP A 1 92 ? -19.578 43.312 22.469 1 54.03 92 ASP A CA 1
ATOM 750 C C . ASP A 1 92 ? -18.531 42.469 21.75 1 54.03 92 ASP A C 1
ATOM 752 O O . ASP A 1 92 ? -17.328 42.656 21.922 1 54.03 92 ASP A O 1
ATOM 756 N N . THR A 1 93 ? -18.922 41.438 20.875 1 69 93 THR A N 1
ATOM 757 C CA . THR A 1 93 ? -17.922 40.562 20.266 1 69 93 THR A CA 1
ATOM 758 C C . THR A 1 93 ? -18.188 40.406 18.766 1 69 93 THR A C 1
ATOM 760 O O . THR A 1 93 ? -19.328 40.531 18.312 1 69 93 THR A O 1
ATOM 763 N N . PRO A 1 94 ? -17.125 40.438 17.984 1 77.75 94 PRO A N 1
ATOM 764 C CA . PRO A 1 94 ? -17.281 40.281 16.547 1 77.75 94 PRO A CA 1
ATOM 765 C C . PRO A 1 94 ? -18.172 39.094 16.188 1 77.75 94 PRO A C 1
ATOM 767 O O . PRO A 1 94 ? -18.938 39.156 15.227 1 77.75 94 PRO A O 1
ATOM 770 N N . SER A 1 95 ? -18.234 38.125 16.906 1 80.94 95 SER A N 1
ATOM 771 C CA . SER A 1 95 ? -19.062 36.938 16.609 1 80.94 95 SER A CA 1
ATOM 772 C C . SER A 1 95 ? -20.547 37.281 16.75 1 80.94 95 SER A C 1
ATOM 774 O O . SER A 1 95 ? -21.375 36.812 15.969 1 80.94 95 SER A O 1
ATOM 776 N N . GLN A 1 96 ? -20.859 38.062 17.719 1 78.56 96 GLN A N 1
ATOM 777 C CA . GLN A 1 96 ? -22.234 38.469 17.938 1 78.56 96 GLN A CA 1
ATOM 778 C C . GLN A 1 96 ? -22.734 39.375 16.812 1 78.56 96 GLN A C 1
ATOM 780 O O . GLN A 1 96 ? -23.891 39.25 16.375 1 78.56 96 GLN A O 1
ATOM 785 N N . ARG A 1 97 ? -21.844 40.188 16.359 1 83 97 ARG A N 1
ATOM 786 C CA . ARG A 1 97 ? -22.203 41.062 15.25 1 83 97 ARG A CA 1
ATOM 787 C C . ARG A 1 97 ? -22.469 40.25 13.984 1 83 97 ARG A C 1
ATOM 789 O O . ARG A 1 97 ? -23.422 40.5 13.258 1 83 97 ARG A O 1
ATOM 796 N N . VAL A 1 98 ? -21.672 39.375 13.781 1 86.81 98 VAL A N 1
ATOM 797 C CA . VAL A 1 98 ? -21.812 38.531 12.602 1 86.81 98 VAL A CA 1
ATOM 798 C C . VAL A 1 98 ? -23.109 37.719 12.695 1 86.81 98 VAL A C 1
ATOM 800 O O . VAL A 1 98 ? -23.828 37.562 11.703 1 86.81 98 VAL A O 1
ATOM 803 N N . GLN A 1 99 ? -23.422 37.188 13.859 1 83.81 99 GLN A N 1
ATOM 804 C CA . GLN A 1 99 ? -24.672 36.438 14.039 1 83.81 99 GLN A CA 1
ATOM 805 C C . GLN A 1 99 ? -25.891 37.344 13.812 1 83.81 99 GLN A C 1
ATOM 807 O O . GLN A 1 99 ? -26.906 36.875 13.297 1 83.81 99 GLN A O 1
ATOM 812 N N . PHE A 1 100 ? -25.719 38.5 14.234 1 78.94 100 PHE A N 1
ATOM 813 C CA . PHE A 1 100 ? -26.797 39.469 14.023 1 78.94 100 PHE A CA 1
ATOM 814 C C . PHE A 1 100 ? -27 39.75 12.531 1 78.94 100 PHE A C 1
ATOM 816 O O . PHE A 1 100 ? -28.125 39.781 12.047 1 78.94 100 PHE A O 1
ATOM 823 N N . ILE A 1 101 ? -25.922 39.938 11.844 1 81.75 101 ILE A N 1
ATOM 824 C CA . ILE A 1 101 ? -25.984 40.219 10.414 1 81.75 101 ILE A CA 1
ATOM 825 C C . ILE A 1 101 ? -26.609 39.062 9.672 1 81.75 101 ILE A C 1
ATOM 827 O O . ILE A 1 101 ? -27.406 39.25 8.75 1 81.75 101 ILE A O 1
ATOM 831 N N . LEU A 1 102 ? -26.25 37.875 10.062 1 84.06 102 LEU A N 1
ATOM 832 C CA . LEU A 1 102 ? -26.719 36.688 9.375 1 84.06 102 LEU A CA 1
ATOM 833 C C . LEU A 1 102 ? -28.156 36.344 9.773 1 84.06 102 LEU A C 1
ATOM 835 O O . LEU A 1 102 ? -28.891 35.719 9 1 84.06 102 LEU A O 1
ATOM 839 N N . GLY A 1 103 ? -28.625 36.562 11.047 1 73.19 103 GLY A N 1
ATOM 840 C CA . GLY A 1 103 ? -29.984 36.312 11.531 1 73.19 103 GLY A CA 1
ATOM 841 C C . GLY A 1 103 ? -31 37.281 10.977 1 73.19 103 GLY A C 1
ATOM 842 O O . GLY A 1 103 ? -32.219 37.062 11.102 1 73.19 103 GLY A O 1
ATOM 843 N N . THR A 1 104 ? -30.609 38.469 10.547 1 61 104 THR A N 1
ATOM 844 C CA . THR A 1 104 ? -31.594 39.438 10.062 1 61 104 THR A CA 1
ATOM 845 C C . THR A 1 104 ? -32.219 38.938 8.75 1 61 104 THR A C 1
ATOM 847 O O . THR A 1 104 ? -31.5 38.656 7.785 1 61 104 THR A O 1
ATOM 850 N N . GLU A 1 105 ? -33.25 38 8.82 1 54.03 105 GLU A N 1
ATOM 851 C CA . GLU A 1 105 ? -34.031 37.562 7.684 1 54.03 105 GLU A CA 1
ATOM 852 C C . GLU A 1 105 ? -34.312 38.688 6.723 1 54.03 105 GLU A C 1
ATOM 854 O O . GLU A 1 105 ? -35.281 39.469 6.91 1 54.03 105 GLU A O 1
ATOM 859 N N . ASP A 1 106 ? -33.469 39.5 6.309 1 52.22 106 ASP A N 1
ATOM 860 C CA . ASP A 1 106 ? -33.875 40.531 5.348 1 52.22 106 ASP A CA 1
ATOM 861 C C . ASP A 1 106 ? -34.406 39.906 4.062 1 52.22 106 ASP A C 1
ATOM 863 O O . ASP A 1 106 ? -33.781 38.969 3.521 1 52.22 106 ASP A O 1
ATOM 867 N N . ASP A 1 107 ? -35.656 39.875 3.797 1 52.41 107 ASP A N 1
ATOM 868 C CA . ASP A 1 107 ? -36.469 39.562 2.637 1 52.41 107 ASP A CA 1
ATOM 869 C C . ASP A 1 107 ? -35.844 40.094 1.352 1 52.41 107 ASP A C 1
ATOM 871 O O . ASP A 1 107 ? -36.5 40.188 0.318 1 52.41 107 ASP A O 1
ATOM 875 N N . ASP A 1 108 ? -34.656 40.625 1.32 1 59.88 108 ASP A N 1
ATOM 876 C CA . ASP A 1 108 ? -34.25 41.188 0.038 1 59.88 108 ASP A CA 1
ATOM 877 C C . ASP A 1 108 ? -33.656 40.125 -0.878 1 59.88 108 ASP A C 1
ATOM 879 O O . ASP A 1 108 ? -32.656 39.5 -0.539 1 59.88 108 ASP A O 1
ATOM 883 N N . GLU A 1 109 ? -34.25 39.594 -1.854 1 62.47 109 GLU A N 1
ATOM 884 C CA . GLU A 1 109 ? -33.969 38.594 -2.889 1 62.47 109 GLU A CA 1
ATOM 885 C C . GLU A 1 109 ? -32.625 38.844 -3.537 1 62.47 109 GLU A C 1
ATOM 887 O O . GLU A 1 109 ? -32 37.938 -4.047 1 62.47 109 GLU A O 1
ATOM 892 N N . GLU A 1 110 ? -32.094 40.062 -3.406 1 67.19 110 GLU A N 1
ATOM 893 C CA . GLU A 1 110 ? -30.875 40.375 -4.152 1 67.19 110 GLU A CA 1
ATOM 894 C C . GLU A 1 110 ? -29.625 40 -3.357 1 67.19 110 GLU A C 1
ATOM 896 O O . GLU A 1 110 ? -28.547 39.812 -3.928 1 67.19 110 GLU A O 1
ATOM 901 N N . HIS A 1 111 ? -29.781 39.75 -2.088 1 77.81 111 HIS A N 1
ATOM 902 C CA . HIS A 1 111 ? -28.578 39.469 -1.305 1 77.81 111 HIS A CA 1
ATOM 903 C C . HIS A 1 111 ? -28.578 38.062 -0.76 1 77.81 111 HIS A C 1
ATOM 905 O O . HIS A 1 111 ? -28.047 37.781 0.323 1 77.81 111 HIS A O 1
ATOM 911 N N . ILE A 1 112 ? -29.125 37.125 -1.553 1 80.94 112 ILE A N 1
ATOM 912 C CA . ILE A 1 112 ? -29.047 35.719 -1.187 1 80.94 112 ILE A CA 1
ATOM 913 C C . ILE A 1 112 ? -27.672 35.156 -1.558 1 80.94 112 ILE A C 1
ATOM 915 O O . ILE A 1 112 ? -27.203 35.375 -2.68 1 80.94 112 ILE A O 1
ATOM 919 N N . PRO A 1 113 ? -27.016 34.625 -0.513 1 85.81 113 PRO A N 1
ATOM 920 C CA . PRO A 1 113 ? -25.688 34.094 -0.791 1 85.81 113 PRO A CA 1
ATOM 921 C C . PRO A 1 113 ? -25.703 32.969 -1.804 1 85.81 113 PRO A C 1
ATOM 923 O O . PRO A 1 113 ? -26.594 32.125 -1.779 1 85.81 113 PRO A O 1
ATOM 926 N N . HIS A 1 114 ? -24.859 33.031 -2.801 1 86.62 114 HIS A N 1
ATOM 927 C CA . HIS A 1 114 ? -24.625 32 -3.803 1 86.62 114 HIS A CA 1
ATOM 928 C C . HIS A 1 114 ? -23.219 31.422 -3.666 1 86.62 114 HIS A C 1
ATOM 930 O O . HIS A 1 114 ? -22.375 31.984 -2.982 1 86.62 114 HIS A O 1
ATOM 936 N N . ASP A 1 115 ? -23.094 30.234 -4.246 1 87.62 115 ASP A N 1
ATOM 937 C CA . ASP A 1 115 ? -21.75 29.672 -4.277 1 87.62 115 ASP A CA 1
ATOM 938 C C . ASP A 1 115 ? -20.812 30.547 -5.105 1 87.62 115 ASP A C 1
ATOM 940 O O . ASP A 1 115 ? -21.234 31.172 -6.09 1 87.62 115 ASP A O 1
ATOM 944 N N . LEU A 1 116 ? -19.594 30.594 -4.59 1 90.56 116 LEU A N 1
ATOM 945 C CA . LEU A 1 116 ? -18.672 31.547 -5.188 1 90.56 116 LEU A CA 1
ATOM 946 C C . LEU A 1 116 ? -17.484 30.828 -5.809 1 90.56 116 LEU A C 1
ATOM 948 O O . LEU A 1 116 ? -16.953 29.891 -5.227 1 90.56 116 LEU A O 1
ATOM 952 N N . PHE A 1 117 ? -17.156 31.188 -7.023 1 91.19 117 PHE A N 1
ATOM 953 C CA . PHE A 1 117 ? -15.898 30.859 -7.688 1 91.19 117 PHE A CA 1
ATOM 954 C C . PHE A 1 117 ? -14.938 32.031 -7.66 1 91.19 117 PHE A C 1
ATOM 956 O O . PHE A 1 117 ? -15.281 33.125 -8.117 1 91.19 117 PHE A O 1
ATOM 963 N N . THR A 1 118 ? -13.727 31.812 -7.039 1 93.81 118 THR A N 1
ATOM 964 C CA . THR A 1 118 ? -12.781 32.938 -6.91 1 93.81 118 THR A CA 1
ATOM 965 C C . THR A 1 118 ? -11.562 32.719 -7.805 1 93.81 118 THR A C 1
ATOM 967 O O . THR A 1 118 ? -11 31.609 -7.84 1 93.81 118 THR A O 1
ATOM 970 N N . GLU A 1 119 ? -11.195 33.688 -8.539 1 93.56 119 GLU A N 1
ATOM 971 C CA . GLU A 1 119 ? -10.016 33.688 -9.398 1 93.56 119 GLU A CA 1
ATOM 972 C C . GLU A 1 119 ? -9.094 34.844 -9.086 1 93.56 119 GLU A C 1
ATOM 974 O O . GLU A 1 119 ? -9.562 35.969 -8.82 1 93.56 119 GLU A O 1
ATOM 979 N N . MET A 1 120 ? -7.785 34.562 -9.008 1 94.38 120 MET A N 1
ATOM 980 C CA . MET A 1 120 ? -6.805 35.625 -8.734 1 94.38 120 MET A CA 1
ATOM 981 C C . MET A 1 120 ? -5.914 35.844 -9.945 1 94.38 120 MET A C 1
ATOM 983 O O . MET A 1 120 ? -5.383 34.906 -10.531 1 94.38 120 MET A O 1
ATOM 987 N N . ASP A 1 121 ? -5.805 37.062 -10.328 1 92.62 121 ASP A N 1
ATOM 988 C CA . ASP A 1 121 ? -4.938 37.5 -11.422 1 92.62 121 ASP A CA 1
ATOM 989 C C . ASP A 1 121 ? -3.852 38.438 -10.93 1 92.62 121 ASP A C 1
ATOM 991 O O . ASP A 1 121 ? -4.102 39.281 -10.055 1 92.62 121 ASP A O 1
ATOM 995 N N . GLU A 1 122 ? -2.662 38.219 -11.414 1 91.81 122 GLU A N 1
ATOM 996 C CA . GLU A 1 122 ? -1.528 39.062 -11.078 1 91.81 122 GLU A CA 1
ATOM 997 C C . GLU A 1 122 ? -0.996 39.781 -12.32 1 91.81 122 GLU A C 1
ATOM 999 O O . GLU A 1 122 ? -0.998 39.219 -13.414 1 91.81 122 GLU A O 1
ATOM 1004 N N . LEU A 1 123 ? -0.583 41 -12.133 1 89.38 123 LEU A N 1
ATOM 1005 C CA . LEU A 1 123 ? -0.036 41.812 -13.234 1 89.38 123 LEU A CA 1
ATOM 1006 C C . LEU A 1 123 ? 1.431 41.469 -13.469 1 89.38 123 LEU A C 1
ATOM 1008 O O . LEU A 1 123 ? 2.252 41.562 -12.555 1 89.38 123 LEU A O 1
ATOM 1012 N N . CYS A 1 124 ? 1.763 40.719 -14.516 1 80.62 124 CYS A N 1
ATOM 1013 C CA . CYS A 1 124 ? 3.135 40.344 -14.836 1 80.62 124 CYS A CA 1
ATOM 1014 C C . CYS A 1 124 ? 3.648 41.125 -16.031 1 80.62 124 CYS A C 1
ATOM 1016 O O . CYS A 1 124 ? 2.871 41.5 -16.906 1 80.62 124 CYS A O 1
ATOM 1018 N N . PHE A 1 125 ? 5.008 41.531 -15.922 1 73.06 125 PHE A N 1
ATOM 1019 C CA . PHE A 1 125 ? 5.672 42.219 -17.016 1 73.06 125 PHE A CA 1
ATOM 1020 C C . PHE A 1 125 ? 6.258 41.219 -18.016 1 73.06 125 PHE A C 1
ATOM 1022 O O . PHE A 1 125 ? 6.906 40.25 -17.609 1 73.06 125 PHE A O 1
ATOM 1029 N N . ARG A 1 126 ? 5.691 41.031 -19.141 1 62.19 126 ARG A N 1
ATOM 1030 C CA . ARG A 1 126 ? 6.297 40.219 -20.203 1 62.19 126 ARG A CA 1
ATOM 1031 C C . ARG A 1 126 ? 7.574 40.875 -20.719 1 62.19 126 ARG A C 1
ATOM 1033 O O . ARG A 1 126 ? 7.785 42.062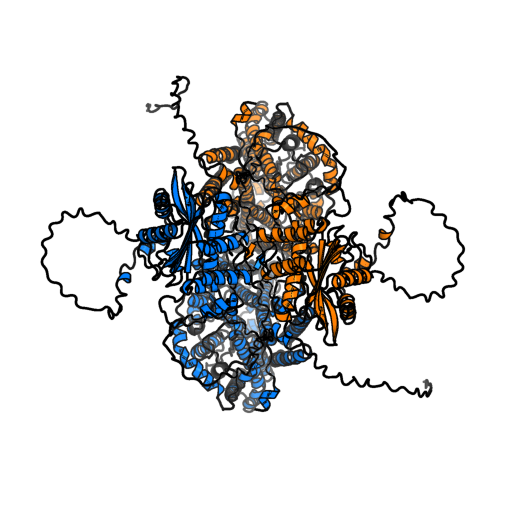 -20.547 1 62.19 126 ARG A O 1
ATOM 1040 N N . ASP A 1 127 ? 8.664 40.219 -21.141 1 54.38 127 ASP A N 1
ATOM 1041 C CA . ASP A 1 127 ? 9.953 40.656 -21.672 1 54.38 127 ASP A CA 1
ATOM 1042 C C . ASP A 1 127 ? 9.797 41.875 -22.562 1 54.38 127 ASP A C 1
ATOM 1044 O O . ASP A 1 127 ? 10.719 42.688 -22.688 1 54.38 127 ASP A O 1
ATOM 1048 N N . GLY A 1 128 ? 8.766 42.156 -23.25 1 50.69 128 GLY A N 1
ATOM 1049 C CA . GLY A 1 128 ? 8.703 43.25 -24.203 1 50.69 128 GLY A CA 1
ATOM 1050 C C . GLY A 1 128 ? 8.008 44.469 -23.641 1 50.69 128 GLY A C 1
ATOM 1051 O O . GLY A 1 128 ? 7.602 45.344 -24.391 1 50.69 128 GLY A O 1
ATOM 1052 N N . GLY A 1 129 ? 7.992 44.719 -22.359 1 57.91 129 GLY A N 1
ATOM 1053 C CA . GLY A 1 129 ? 7.48 45.938 -21.75 1 57.91 129 GLY A CA 1
ATOM 1054 C C . GLY A 1 129 ? 5.973 45.938 -21.562 1 57.91 129 GLY A C 1
ATOM 1055 O O . GLY A 1 129 ? 5.41 46.875 -20.984 1 57.91 129 GLY A O 1
ATOM 1056 N N . GLU A 1 130 ? 5.262 44.938 -22.188 1 67.19 130 GLU A N 1
ATOM 1057 C CA . GLU A 1 130 ? 3.807 45 -22.062 1 67.19 130 GLU A CA 1
ATOM 1058 C C . GLU A 1 130 ? 3.32 44.25 -20.844 1 67.19 130 GLU A C 1
ATOM 1060 O O . GLU A 1 130 ? 3.805 43.125 -20.547 1 67.19 130 GLU A O 1
ATOM 1065 N N . CYS A 1 131 ? 2.586 44.875 -19.969 1 79.19 131 CYS A N 1
ATOM 1066 C CA . CYS A 1 131 ? 2.01 44.344 -18.75 1 79.19 131 CYS A CA 1
ATOM 1067 C C . CYS A 1 131 ? 0.691 43.625 -19.031 1 79.19 131 CYS A C 1
ATOM 1069 O O . CYS A 1 131 ? -0.109 44.094 -19.844 1 79.19 131 CYS A O 1
ATOM 1071 N N . GLU A 1 132 ? 0.583 42.375 -18.719 1 85.81 132 GLU A N 1
ATOM 1072 C CA . GLU A 1 132 ? -0.674 41.656 -18.812 1 85.81 132 GLU A CA 1
ATOM 1073 C C . GLU A 1 132 ? -1.046 41 -17.484 1 85.81 132 GLU A C 1
ATOM 1075 O O . GLU A 1 132 ? -0.184 40.781 -16.641 1 85.81 132 GLU A O 1
ATOM 1080 N N . TRP A 1 133 ? -2.436 40.875 -17.312 1 88.75 133 TRP A N 1
ATOM 1081 C CA . TRP A 1 133 ? -2.918 40.125 -16.141 1 88.75 133 TRP A CA 1
ATOM 1082 C C . TRP A 1 133 ? -2.852 38.625 -16.375 1 88.75 133 TRP A C 1
ATOM 1084 O O . TRP A 1 133 ? -3.357 38.125 -17.375 1 88.75 133 TRP A O 1
ATOM 1094 N N . LYS A 1 134 ? -2.164 37.969 -15.523 1 87.69 134 LYS A N 1
ATOM 1095 C CA . LYS A 1 134 ? -2.031 36.531 -15.633 1 87.69 134 LYS A CA 1
ATOM 1096 C C . LYS A 1 134 ? -2.723 35.812 -14.469 1 87.69 134 LYS A C 1
ATOM 1098 O O . LYS A 1 134 ? -2.561 36.219 -13.312 1 87.69 134 LYS A O 1
ATOM 1103 N N . GLU A 1 135 ? -3.527 34.781 -14.805 1 88.62 135 GLU A N 1
ATOM 1104 C CA . GLU A 1 135 ? -4.168 34 -13.773 1 88.62 135 GLU A CA 1
ATOM 1105 C C . GLU A 1 135 ? -3.137 33.156 -12.992 1 88.62 135 GLU A C 1
ATOM 1107 O O . GLU A 1 135 ? -2.348 32.438 -13.586 1 88.62 135 GLU A O 1
ATOM 1112 N N . THR A 1 136 ? -3.107 33.281 -11.688 1 88.88 136 THR A N 1
ATOM 1113 C CA . THR A 1 136 ? -2.086 32.625 -10.891 1 88.88 136 THR A CA 1
ATOM 1114 C C . THR A 1 136 ? -2.717 31.578 -9.961 1 88.88 136 THR A C 1
ATOM 1116 O O . THR A 1 136 ? -2.066 30.609 -9.57 1 88.88 136 THR A O 1
ATOM 1119 N N . ALA A 1 137 ? -3.953 31.844 -9.547 1 92.25 137 ALA A N 1
ATOM 1120 C CA . ALA A 1 137 ? -4.57 30.891 -8.617 1 92.25 137 ALA A CA 1
ATOM 1121 C C . ALA A 1 137 ? -6.094 30.906 -8.758 1 92.25 137 ALA A C 1
ATOM 1123 O O . ALA A 1 137 ? -6.664 31.859 -9.312 1 92.25 137 ALA A O 1
ATOM 1124 N N . ARG A 1 138 ? -6.711 29.875 -8.359 1 90.94 138 ARG A N 1
ATOM 1125 C CA . ARG A 1 138 ? -8.164 29.781 -8.344 1 90.94 138 ARG A CA 1
ATOM 1126 C C . ARG A 1 138 ? -8.656 29 -7.133 1 90.94 138 ARG A C 1
ATOM 1128 O O . ARG A 1 138 ? -7.906 28.203 -6.562 1 90.94 138 ARG A O 1
ATOM 1135 N N . TRP A 1 139 ? -9.883 29.328 -6.676 1 90.75 139 TRP A N 1
ATOM 1136 C CA . TRP A 1 139 ? -10.469 28.703 -5.504 1 90.75 139 TRP A CA 1
ATOM 1137 C C . TRP A 1 139 ? -11.906 28.25 -5.785 1 90.75 139 TRP A C 1
ATOM 1139 O O . TRP A 1 139 ? -12.711 29.031 -6.297 1 90.75 139 TRP A O 1
ATOM 1149 N N . LEU A 1 140 ? -12.227 27.062 -5.633 1 87 140 LEU A N 1
ATOM 1150 C CA . LEU A 1 140 ? -13.602 26.609 -5.48 1 87 140 LEU A CA 1
ATOM 1151 C C . LEU A 1 140 ? -13.891 26.234 -4.031 1 87 140 LEU A C 1
ATOM 1153 O O . LEU A 1 140 ? -14.648 26.922 -3.34 1 87 140 LEU A O 1
ATOM 1157 N N . LYS A 1 141 ? -13.211 25.234 -3.488 1 84.62 141 LYS A N 1
ATOM 1158 C CA . LYS A 1 141 ? -13.188 24.906 -2.066 1 84.62 141 LYS A CA 1
ATOM 1159 C C . LYS A 1 141 ? -11.758 24.906 -1.527 1 84.62 141 LYS A C 1
ATOM 1161 O O . LYS A 1 141 ? -11.523 25.344 -0.396 1 84.62 141 LYS A O 1
ATOM 1166 N N . PHE A 1 142 ? -10.945 24.531 -2.482 1 89.06 142 PHE A N 1
ATOM 1167 C CA . PHE A 1 142 ? -9.523 24.5 -2.135 1 89.06 142 PHE A CA 1
ATOM 1168 C C . PHE A 1 142 ? -8.703 25.297 -3.146 1 89.06 142 PHE A C 1
ATOM 1170 O O . PHE A 1 142 ? -9.18 25.594 -4.246 1 89.06 142 PHE A O 1
ATOM 1177 N N . GLU A 1 143 ? -7.516 25.609 -2.709 1 90.5 143 GLU A N 1
ATOM 1178 C CA . GLU A 1 143 ? -6.645 26.453 -3.527 1 90.5 143 GLU A CA 1
ATOM 1179 C C . GLU A 1 143 ? -5.914 25.625 -4.582 1 90.5 143 GLU A C 1
ATOM 1181 O O . GLU A 1 143 ? -5.457 24.516 -4.305 1 90.5 143 GLU A O 1
ATOM 1186 N N . GLU A 1 144 ? -5.898 26.062 -5.793 1 88.5 144 GLU A N 1
ATOM 1187 C CA . GLU A 1 144 ? -5.086 25.531 -6.887 1 88.5 144 GLU A CA 1
ATOM 1188 C C . GLU A 1 144 ? -4.188 26.625 -7.473 1 88.5 144 GLU A C 1
ATOM 1190 O O . GLU A 1 144 ? -4.664 27.703 -7.836 1 88.5 144 GLU A O 1
ATOM 1195 N N . ASP A 1 145 ? -2.969 26.359 -7.453 1 87.19 145 ASP A N 1
ATOM 1196 C CA . ASP A 1 145 ? -2.012 27.359 -7.945 1 87.19 145 ASP A CA 1
ATOM 1197 C C . ASP A 1 145 ? -1.405 26.922 -9.273 1 87.19 145 ASP A C 1
ATOM 1199 O O . ASP A 1 145 ? -1.373 25.719 -9.586 1 87.19 145 ASP A O 1
ATOM 1203 N N . VAL A 1 146 ? -1.106 27.969 -10 1 85.44 146 VAL A N 1
ATOM 1204 C CA . VAL A 1 146 ? -0.36 27.688 -11.227 1 85.44 146 VAL A CA 1
ATOM 1205 C C . VAL A 1 146 ? 1.131 27.594 -10.906 1 85.44 146 VAL A C 1
ATOM 1207 O O . VAL A 1 146 ? 1.711 28.5 -10.32 1 85.44 146 VAL A O 1
ATOM 1210 N N . GLU A 1 147 ? 1.723 26.391 -11.109 1 78.81 147 GLU A N 1
ATOM 1211 C CA . GLU A 1 147 ? 3.117 26.141 -10.758 1 78.81 147 GLU A CA 1
ATOM 1212 C C . GLU A 1 147 ? 4.059 27.016 -11.57 1 78.81 147 GLU A C 1
ATOM 1214 O O . GLU A 1 147 ? 3.771 27.359 -12.719 1 78.81 147 GLU A O 1
ATOM 1219 N N . ASP A 1 148 ? 5.145 27.406 -10.734 1 66.88 148 ASP A N 1
ATOM 1220 C CA . ASP A 1 148 ? 6.145 28.297 -11.305 1 66.88 148 ASP A CA 1
ATOM 1221 C C . ASP A 1 148 ? 6.93 27.609 -12.414 1 66.88 148 ASP A C 1
ATOM 1223 O O . ASP A 1 148 ? 7.535 26.562 -12.203 1 66.88 148 ASP A O 1
ATOM 1227 N N . GLY A 1 149 ? 6.82 27.984 -13.523 1 64.5 149 GLY A N 1
ATOM 1228 C CA . GLY A 1 149 ? 7.598 27.484 -14.648 1 64.5 149 GLY A CA 1
ATOM 1229 C C . GLY A 1 149 ? 6.902 26.375 -15.406 1 64.5 149 GLY A C 1
ATOM 1230 O O . GLY A 1 149 ? 7.113 26.219 -16.609 1 64.5 149 GLY A O 1
ATOM 1231 N N . GLY A 1 150 ? 6.117 25.453 -14.602 1 62.62 150 GLY A N 1
ATOM 1232 C CA . GLY A 1 150 ? 5.535 24.266 -15.227 1 62.62 150 GLY A CA 1
ATOM 1233 C C . GLY A 1 150 ? 4.23 24.562 -15.945 1 62.62 150 GLY A C 1
ATOM 1234 O O . GLY A 1 150 ? 3.795 23.781 -16.797 1 62.62 150 GLY A O 1
ATOM 1235 N N . ASP A 1 151 ? 3.684 25.719 -15.906 1 69.06 151 ASP A N 1
ATOM 1236 C CA . ASP A 1 151 ? 2.43 26.125 -16.531 1 69.06 151 ASP A CA 1
ATOM 1237 C C . ASP A 1 151 ? 1.332 25.094 -16.297 1 69.06 151 ASP A C 1
ATOM 1239 O O . ASP A 1 151 ? 0.586 24.75 -17.219 1 69.06 151 ASP A O 1
ATOM 1243 N N . ARG A 1 152 ? 1.352 24.438 -15.156 1 78.94 152 ARG A N 1
ATOM 1244 C CA . ARG A 1 152 ? 0.305 23.469 -14.828 1 78.94 152 ARG A CA 1
ATOM 1245 C C . ARG A 1 152 ? -0.345 23.812 -13.492 1 78.94 152 ARG A C 1
ATOM 1247 O O . ARG A 1 152 ? 0.238 24.531 -12.672 1 78.94 152 ARG A O 1
ATOM 1254 N N . TRP A 1 153 ? -1.6 23.375 -13.461 1 79.31 153 TRP A N 1
ATOM 1255 C CA . TRP A 1 153 ? -2.303 23.547 -12.188 1 79.31 153 TRP A CA 1
ATOM 1256 C C . TRP A 1 153 ? -1.778 22.562 -11.141 1 79.31 153 TRP A C 1
ATOM 1258 O O . TRP A 1 153 ? -1.498 21.406 -11.453 1 79.31 153 TRP A O 1
ATOM 1268 N N . SER A 1 154 ? -1.604 23.062 -10.07 1 80.88 154 SER A N 1
ATOM 1269 C CA . SER A 1 154 ? -1.223 22.219 -8.953 1 80.88 154 SER A CA 1
ATOM 1270 C C . SER A 1 154 ? -2.406 21.391 -8.461 1 80.88 154 SER A C 1
ATOM 1272 O O . SER A 1 154 ? -3.553 21.656 -8.82 1 80.88 154 SER A O 1
ATOM 1274 N N . LYS A 1 155 ? -2.1 20.422 -7.68 1 81.12 155 LYS A N 1
ATOM 1275 C CA . LYS A 1 155 ? -3.152 19.719 -6.953 1 81.12 155 LYS A CA 1
ATOM 1276 C C . LYS A 1 155 ? -3.811 20.641 -5.918 1 81.12 155 LYS A C 1
ATOM 1278 O O . LYS A 1 155 ? -3.16 21.516 -5.363 1 81.12 155 LYS A O 1
ATOM 1283 N N . PRO A 1 156 ? -5.078 20.422 -5.848 1 85.88 156 PRO A N 1
ATOM 1284 C CA . PRO A 1 156 ? -5.734 21.234 -4.816 1 85.88 156 PRO A CA 1
ATOM 1285 C C . PRO A 1 156 ? -5.195 20.953 -3.416 1 85.88 156 PRO A C 1
ATOM 1287 O O . PRO A 1 156 ? -4.906 19.812 -3.076 1 85.88 156 PRO A O 1
ATOM 1290 N N . TYR A 1 157 ? -4.953 21.875 -2.707 1 87.81 157 TYR A N 1
ATOM 1291 C CA . TYR A 1 157 ? -4.434 21.75 -1.349 1 87.81 157 TYR A CA 1
ATOM 1292 C C . TYR A 1 157 ? -5.078 22.781 -0.425 1 87.81 157 TYR A C 1
ATOM 1294 O O . TYR A 1 157 ? -5.773 23.688 -0.885 1 87.81 157 TYR A O 1
ATOM 1302 N N . VAL A 1 158 ? -4.992 22.578 0.924 1 90 158 VAL A N 1
ATOM 1303 C CA . VAL A 1 158 ? -5.488 23.516 1.926 1 90 158 VAL A CA 1
ATOM 1304 C C . VAL A 1 158 ? -4.645 24.797 1.904 1 90 158 VAL A C 1
ATOM 1306 O O . VAL A 1 158 ? -3.412 24.734 1.888 1 90 158 VAL A O 1
ATOM 1309 N N . ALA A 1 159 ? -5.34 25.891 1.881 1 90.69 159 ALA A N 1
ATOM 1310 C CA . ALA A 1 159 ? -4.641 27.172 1.797 1 90.69 159 ALA A CA 1
ATOM 1311 C C . ALA A 1 159 ? -3.943 27.5 3.113 1 90.69 159 ALA A C 1
ATOM 1313 O O . ALA A 1 159 ? -4.594 27.641 4.152 1 90.69 159 ALA A O 1
ATOM 1314 N N . THR A 1 160 ? -2.652 27.531 3.139 1 90.56 160 THR A N 1
ATOM 1315 C CA . THR A 1 160 ? -1.866 27.984 4.277 1 90.56 160 THR A CA 1
ATOM 1316 C C . THR A 1 160 ? -1.49 29.469 4.109 1 90.56 160 THR A C 1
ATOM 1318 O O . THR A 1 160 ? -0.797 29.828 3.158 1 90.56 160 THR A O 1
ATOM 1321 N N . LEU A 1 161 ? -2.025 30.312 4.996 1 91.69 161 LEU A N 1
ATOM 1322 C CA . LEU A 1 161 ? -1.821 31.75 4.891 1 91.69 161 LEU A CA 1
ATOM 1323 C C . LEU A 1 161 ? -0.907 32.25 6.004 1 91.69 161 LEU A C 1
ATOM 1325 O O . LEU A 1 161 ? -0.832 31.641 7.074 1 91.69 161 LEU A O 1
ATOM 1329 N N . SER A 1 162 ? -0.168 33.312 5.695 1 90.62 162 SER A N 1
ATOM 1330 C CA . SER A 1 162 ? 0.587 34 6.742 1 90.62 162 SER A CA 1
ATOM 1331 C C . SER A 1 162 ? -0.312 34.906 7.562 1 90.62 162 SER A C 1
ATOM 1333 O O . SER A 1 162 ? -1.195 35.562 7.02 1 90.62 162 SER A O 1
ATOM 1335 N N . LEU A 1 163 ? -0.167 34.844 8.875 1 90.31 163 LEU A N 1
ATOM 1336 C CA . LEU A 1 163 ? -0.953 35.719 9.758 1 90.31 163 LEU A CA 1
ATOM 1337 C C . LEU A 1 163 ? -0.725 37.188 9.43 1 90.31 163 LEU A C 1
ATOM 1339 O O . LEU A 1 163 ? -1.662 37.969 9.469 1 90.31 163 LEU A O 1
ATOM 1343 N N . HIS A 1 164 ? 0.466 37.5 9.031 1 85.88 164 HIS A N 1
ATOM 1344 C CA . HIS A 1 164 ? 0.8 38.875 8.688 1 85.88 164 HIS A CA 1
ATOM 1345 C C . HIS A 1 164 ? -0.021 39.344 7.5 1 85.88 164 HIS A C 1
ATOM 1347 O O . HIS A 1 164 ? -0.487 40.5 7.488 1 85.88 164 HIS A O 1
ATOM 1353 N N . SER A 1 165 ? -0.208 38.531 6.578 1 91.25 165 SER A N 1
ATOM 1354 C CA . SER A 1 165 ? -0.97 38.938 5.395 1 91.25 165 SER A CA 1
ATOM 1355 C C . SER A 1 165 ? -2.443 39.125 5.727 1 91.25 165 SER A C 1
ATOM 1357 O O . SER A 1 165 ? -3.113 39.969 5.109 1 91.25 165 SER A O 1
ATOM 1359 N N . LEU A 1 166 ? -2.939 38.438 6.621 1 92.44 166 LEU A N 1
ATOM 1360 C CA . LEU A 1 166 ? -4.332 38.625 7.023 1 92.44 166 LEU A CA 1
ATOM 1361 C C . LEU A 1 166 ? -4.535 39.938 7.762 1 92.44 166 LEU A C 1
ATOM 1363 O O . LEU A 1 166 ? -5.566 40.594 7.59 1 92.44 166 LEU A O 1
ATOM 1367 N N . PHE A 1 167 ? -3.57 40.312 8.508 1 89.62 167 PHE A N 1
ATOM 1368 C CA . PHE A 1 167 ? -3.664 41.594 9.195 1 89.62 167 PHE A CA 1
ATOM 1369 C C . PHE A 1 167 ? -3.508 42.75 8.219 1 89.62 167 PHE A C 1
ATOM 1371 O O . PHE A 1 167 ? -4.156 43.781 8.359 1 89.62 167 PHE A O 1
ATOM 1378 N N . GLU A 1 168 ? -2.664 42.5 7.242 1 90.19 168 GLU A N 1
ATOM 1379 C CA . GLU A 1 168 ? -2.539 43.5 6.199 1 90.19 168 GLU A CA 1
ATOM 1380 C C . GLU A 1 168 ? -3.834 43.656 5.402 1 90.19 168 GLU A C 1
ATOM 1382 O O . GLU A 1 168 ? -4.211 44.75 5.008 1 90.19 168 GLU A O 1
ATOM 1387 N N . LEU A 1 169 ? -4.418 42.562 5.164 1 93.88 169 LEU A N 1
ATOM 1388 C CA . LEU A 1 169 ? -5.699 42.594 4.465 1 93.88 169 LEU A CA 1
ATOM 1389 C C . LEU A 1 169 ? -6.738 43.375 5.281 1 93.88 169 LEU A C 1
ATOM 1391 O O . LEU A 1 169 ? -7.508 44.156 4.727 1 93.88 169 LEU A O 1
ATOM 1395 N N . ARG A 1 170 ? -6.832 43.094 6.578 1 93.19 170 ARG A N 1
ATOM 1396 C CA . ARG A 1 170 ? -7.754 43.844 7.438 1 93.19 170 ARG A CA 1
ATOM 1397 C C . ARG A 1 170 ? -7.496 45.344 7.367 1 93.19 170 ARG A C 1
ATOM 1399 O O . ARG A 1 170 ? -8.438 46.125 7.285 1 93.19 170 ARG A O 1
ATOM 1406 N N . SER A 1 171 ? -6.215 45.688 7.34 1 89.56 171 SER A N 1
ATOM 1407 C CA . SER A 1 171 ? -5.84 47.094 7.242 1 89.56 171 SER A CA 1
ATOM 1408 C C . SER A 1 171 ? -6.195 47.688 5.875 1 89.56 171 SER A C 1
ATOM 1410 O O . SER A 1 171 ? -6.566 48.844 5.766 1 89.56 171 SER A O 1
ATOM 1412 N N . CYS A 1 172 ? -6.09 46.875 4.906 1 90.69 172 CYS A N 1
ATOM 1413 C CA . CYS A 1 172 ? -6.445 47.312 3.561 1 90.69 172 CYS A CA 1
ATOM 1414 C C . CYS A 1 172 ? -7.934 47.625 3.455 1 90.69 172 CYS A C 1
ATOM 1416 O O . CYS A 1 172 ? -8.336 48.594 2.82 1 90.69 172 CYS A O 1
ATOM 1418 N N . ILE A 1 173 ? -8.75 46.844 4.047 1 91.75 173 ILE A N 1
ATOM 1419 C CA . ILE A 1 173 ? -10.195 47.031 3.982 1 91.75 173 ILE A CA 1
ATOM 1420 C C . ILE A 1 173 ? -10.586 48.25 4.855 1 91.75 173 ILE A C 1
ATOM 1422 O O . ILE A 1 173 ? -11.492 49 4.516 1 91.75 173 ILE A O 1
ATOM 1426 N N . LEU A 1 174 ? -9.898 48.469 5.961 1 90.06 174 LEU A N 1
ATOM 1427 C CA . LEU A 1 174 ? -10.18 49.562 6.852 1 90.06 174 LEU A CA 1
ATOM 1428 C C . LEU A 1 174 ? -9.867 50.906 6.172 1 90.06 174 LEU A C 1
ATOM 1430 O O . LEU A 1 174 ? -10.641 51.844 6.277 1 90.06 174 LEU A O 1
ATOM 1434 N N . ASN A 1 175 ? -8.781 50.938 5.395 1 86.38 175 ASN A N 1
ATOM 1435 C CA . ASN A 1 175 ? -8.312 52.219 4.832 1 86.38 175 ASN A CA 1
ATOM 1436 C C . ASN A 1 175 ? -8.664 52.344 3.352 1 86.38 175 ASN A C 1
ATOM 1438 O O . ASN A 1 175 ? -8.555 53.406 2.766 1 86.38 175 ASN A O 1
ATOM 1442 N N . GLY A 1 176 ? -9.133 51.312 2.775 1 89.69 176 GLY A N 1
ATOM 1443 C CA . GLY A 1 176 ? -9.398 51.344 1.347 1 89.69 176 GLY A CA 1
ATOM 1444 C C . GLY A 1 176 ? -10.805 51.781 1.014 1 89.69 176 GLY A C 1
ATOM 1445 O O . GLY A 1 176 ? -11.555 52.219 1.896 1 89.69 176 GLY A O 1
ATOM 1446 N N . THR A 1 177 ? -11.062 51.844 -0.333 1 90.94 177 THR A N 1
ATOM 1447 C CA . THR A 1 177 ? -12.383 52.219 -0.829 1 90.94 177 THR A CA 1
ATOM 1448 C C . THR A 1 177 ? -13.305 51 -0.893 1 90.94 177 THR A C 1
ATOM 1450 O O . THR A 1 177 ? -12.953 49.969 -1.495 1 90.94 177 THR A O 1
ATOM 1453 N N . VAL A 1 178 ? -14.344 51.062 -0.148 1 92.25 178 VAL A N 1
ATOM 1454 C CA . VAL A 1 178 ? -15.328 50 -0.147 1 92.25 178 VAL A CA 1
ATOM 1455 C C . VAL A 1 178 ? -16.641 50.469 -0.761 1 92.25 178 VAL A C 1
ATOM 1457 O O . VAL A 1 178 ? -17.25 51.438 -0.265 1 92.25 178 VAL A O 1
ATOM 1460 N N . MET A 1 179 ? -16.969 49.938 -1.919 1 91.5 179 MET A N 1
ATOM 1461 C CA . MET A 1 179 ? -18.219 50.281 -2.588 1 91.5 179 MET A CA 1
ATOM 1462 C C . MET A 1 179 ? -19.172 49.094 -2.584 1 91.5 179 MET A C 1
ATOM 1464 O O . MET A 1 179 ? -18.922 48.094 -3.238 1 91.5 179 MET A O 1
ATOM 1468 N N . LEU A 1 180 ? -20.219 49.312 -1.817 1 91.19 180 LEU A N 1
ATOM 1469 C CA . LEU A 1 180 ? -21.188 48.219 -1.719 1 91.19 180 LEU A CA 1
ATOM 1470 C C . LEU A 1 180 ? -22.406 48.5 -2.605 1 91.19 180 LEU A C 1
ATOM 1472 O O . LEU A 1 180 ? -22.906 49.625 -2.646 1 91.19 180 LEU A O 1
ATOM 1476 N N . ASP A 1 181 ? -22.891 47.594 -3.426 1 88.94 181 ASP A N 1
ATOM 1477 C CA . ASP A 1 181 ? -24.078 47.594 -4.27 1 88.94 181 ASP A CA 1
ATOM 1478 C C . ASP A 1 181 ? -23.922 48.594 -5.43 1 88.94 181 ASP A C 1
ATOM 1480 O O . ASP A 1 181 ? -24.797 49.438 -5.645 1 88.94 181 ASP A O 1
ATOM 1484 N N . MET A 1 182 ? -22.812 48.375 -6.09 1 90.44 182 MET A N 1
ATOM 1485 C CA . MET A 1 182 ? -22.562 49.156 -7.281 1 90.44 182 MET A CA 1
ATOM 1486 C C . MET A 1 182 ? -23.312 48.625 -8.484 1 90.44 182 MET A C 1
ATOM 1488 O O . MET A 1 182 ? -23.391 47.406 -8.672 1 90.44 182 MET A O 1
ATOM 1492 N N . ARG A 1 183 ? -23.969 49.469 -9.195 1 89.12 183 ARG A N 1
ATOM 1493 C CA . ARG A 1 183 ? -24.672 49.094 -10.414 1 89.12 183 ARG A CA 1
ATOM 1494 C C . ARG A 1 183 ? -23.859 49.469 -11.648 1 89.12 183 ARG A C 1
ATOM 1496 O O . ARG A 1 183 ? -23.672 50.656 -11.93 1 89.12 183 ARG A O 1
ATOM 1503 N N . ALA A 1 184 ? -23.109 48.594 -12.141 1 89.62 184 ALA A N 1
ATOM 1504 C CA . ALA A 1 184 ? -22.312 48.781 -13.352 1 89.62 184 ALA A CA 1
ATOM 1505 C C . ALA A 1 184 ? -22.422 47.562 -14.266 1 89.62 184 ALA A C 1
ATOM 1507 O O . ALA A 1 184 ? -22.625 46.438 -13.789 1 89.62 184 ALA A O 1
ATOM 1508 N N . ASN A 1 185 ? -22.328 47.781 -15.578 1 84.19 185 ASN A N 1
ATOM 1509 C CA . ASN A 1 185 ? -22.516 46.688 -16.531 1 84.19 185 ASN A CA 1
ATOM 1510 C C . ASN A 1 185 ? -21.219 46.312 -17.219 1 84.19 185 ASN A C 1
ATOM 1512 O O . ASN A 1 185 ? -21.094 45.219 -17.766 1 84.19 185 ASN A O 1
ATOM 1516 N N . THR A 1 186 ? -20.297 47.188 -17.25 1 86.81 186 THR A N 1
ATOM 1517 C CA . THR A 1 186 ? -19.031 46.906 -17.938 1 86.81 186 THR A CA 1
ATOM 1518 C C . THR A 1 186 ? -17.844 47.188 -17.031 1 86.81 186 THR A C 1
ATOM 1520 O O . THR A 1 186 ? -17.969 47.906 -16.047 1 86.81 186 THR A O 1
ATOM 1523 N N . LEU A 1 187 ? -16.734 46.562 -17.406 1 89.69 187 LEU A N 1
ATOM 1524 C CA . LEU A 1 187 ? -15.516 46.75 -16.625 1 89.69 187 LEU A CA 1
ATOM 1525 C C . LEU A 1 187 ? -15.023 48.188 -16.688 1 89.69 187 LEU A C 1
ATOM 1527 O O . LEU A 1 187 ? -14.469 48.688 -15.711 1 89.69 187 LEU A O 1
ATOM 1531 N N . ASP A 1 188 ? -15.289 48.875 -17.828 1 90.06 188 ASP A N 1
ATOM 1532 C CA . ASP A 1 188 ? -14.859 50.281 -17.969 1 90.06 188 ASP A CA 1
ATOM 1533 C C . ASP A 1 188 ? -15.641 51.188 -17.031 1 90.06 188 ASP A C 1
ATOM 1535 O O . ASP A 1 188 ? -15.062 52.094 -16.422 1 90.06 188 ASP A O 1
ATOM 1539 N N . GLU A 1 189 ? -16.875 50.844 -16.922 1 90.56 189 GLU A N 1
ATOM 1540 C CA . GLU A 1 189 ? -17.719 51.625 -16.016 1 90.56 189 GLU A CA 1
ATOM 1541 C C . GLU A 1 189 ? -17.328 51.406 -14.562 1 90.56 189 GLU A C 1
ATOM 1543 O O . GLU A 1 189 ? -17.328 52.344 -13.766 1 90.56 189 GLU A O 1
ATOM 1548 N N . ILE A 1 190 ? -17.016 50.188 -14.297 1 91.19 190 ILE A N 1
ATOM 1549 C CA . ILE A 1 190 ? -16.625 49.875 -12.93 1 91.19 190 ILE A CA 1
ATOM 1550 C C . ILE A 1 190 ? -15.297 50.562 -12.602 1 91.19 190 ILE A C 1
ATOM 1552 O O . ILE A 1 190 ? -15.148 51.156 -11.523 1 91.19 190 ILE A O 1
ATOM 1556 N N . ALA A 1 191 ? -14.352 50.531 -13.492 1 92.12 191 ALA A N 1
ATOM 1557 C CA . ALA A 1 191 ? -13.055 51.156 -13.273 1 92.12 191 ALA A CA 1
ATOM 1558 C C . ALA A 1 191 ? -13.188 52.688 -13.078 1 92.12 191 ALA A C 1
ATOM 1560 O O . ALA A 1 191 ? -12.562 53.25 -12.195 1 92.12 191 ALA A O 1
ATOM 1561 N N . ASP A 1 192 ? -14.062 53.281 -13.844 1 91.81 192 ASP A N 1
ATOM 1562 C CA . ASP A 1 192 ? -14.234 54.75 -13.758 1 91.81 192 ASP A CA 1
ATOM 1563 C C . ASP A 1 192 ? -14.906 55.125 -12.438 1 91.81 192 ASP A C 1
ATOM 1565 O O . ASP A 1 192 ? -14.508 56.094 -11.797 1 91.81 192 ASP A O 1
ATOM 1569 N N . MET A 1 193 ? -15.844 54.344 -12.062 1 91.94 193 MET A N 1
ATOM 1570 C CA . MET A 1 193 ? -16.531 54.625 -10.805 1 91.94 193 MET A CA 1
ATOM 1571 C C . MET A 1 193 ? -15.602 54.438 -9.617 1 91.94 193 MET A C 1
ATOM 1573 O O . MET A 1 193 ? -15.625 55.25 -8.672 1 91.94 193 MET A O 1
ATOM 1577 N N . VAL A 1 194 ? -14.812 53.469 -9.68 1 92.75 194 VAL A N 1
ATOM 1578 C CA . VAL A 1 194 ? -13.883 53.188 -8.586 1 92.75 194 VAL A CA 1
ATOM 1579 C C . VAL A 1 194 ? -12.812 54.281 -8.539 1 92.75 194 VAL A C 1
ATOM 1581 O O . VAL A 1 194 ? -12.461 54.75 -7.457 1 92.75 194 VAL A O 1
ATOM 1584 N N . LEU A 1 195 ? -12.336 54.719 -9.641 1 92.88 195 LEU A N 1
ATOM 1585 C CA . LEU A 1 195 ? -11.297 55.75 -9.68 1 92.88 195 LEU A CA 1
ATOM 1586 C C . LEU A 1 195 ? -11.852 57.094 -9.234 1 92.88 195 LEU A C 1
ATOM 1588 O O . LEU A 1 195 ? -11.164 57.875 -8.562 1 92.88 195 LEU A O 1
ATOM 1592 N N . ASP A 1 196 ? -13.086 57.406 -9.57 1 91 196 ASP A N 1
ATOM 1593 C CA . ASP A 1 196 ? -13.719 58.656 -9.133 1 91 196 ASP A CA 1
ATOM 1594 C C . ASP A 1 196 ? -13.883 58.688 -7.617 1 91 196 ASP A C 1
ATOM 1596 O O . ASP A 1 196 ? -13.68 59.719 -6.984 1 91 196 ASP A O 1
ATOM 1600 N N . ASN A 1 197 ? -14.195 57.594 -7.129 1 90.12 197 ASN A N 1
ATOM 1601 C CA . ASN A 1 197 ? -14.344 57.531 -5.68 1 90.12 197 ASN A CA 1
ATOM 1602 C C . ASN A 1 197 ? -12.992 57.625 -4.973 1 90.12 197 ASN A C 1
ATOM 1604 O O . ASN A 1 197 ? -12.898 58.156 -3.877 1 90.12 197 ASN A O 1
ATOM 1608 N N . MET A 1 198 ? -11.969 57.094 -5.543 1 91.75 198 MET A N 1
ATOM 1609 C CA . MET A 1 198 ? -10.633 57.156 -4.957 1 91.75 198 MET A CA 1
ATOM 1610 C C . MET A 1 198 ? -10.086 58.562 -4.973 1 91.75 198 MET A C 1
ATOM 1612 O O . MET A 1 198 ? -9.406 59 -4.035 1 91.75 198 MET A O 1
ATOM 1616 N N . ILE A 1 199 ? -10.422 59.281 -5.973 1 89.75 199 ILE A N 1
ATOM 1617 C CA . ILE A 1 199 ? -9.969 60.656 -6.074 1 89.75 199 ILE A CA 1
ATOM 1618 C C . ILE A 1 199 ? -10.75 61.531 -5.09 1 89.75 199 ILE A C 1
ATOM 1620 O O . ILE A 1 199 ? -10.172 62.406 -4.438 1 89.75 199 ILE A O 1
ATOM 1624 N N . ALA A 1 200 ? -12.016 61.219 -4.93 1 86.38 200 ALA A N 1
ATOM 1625 C CA . ALA A 1 200 ? -12.852 61.969 -4.008 1 86.38 200 ALA A CA 1
ATOM 1626 C C . ALA A 1 200 ? -12.43 61.75 -2.562 1 86.38 200 ALA A C 1
ATOM 1628 O O . ALA A 1 200 ? -12.492 62.656 -1.734 1 86.38 200 ALA A O 1
ATOM 1629 N N . SER A 1 201 ? -11.93 60.625 -2.242 1 85.44 201 SER A N 1
ATOM 1630 C CA . SER A 1 201 ? -11.531 60.281 -0.878 1 85.44 201 SER A CA 1
ATOM 1631 C C . SER A 1 201 ? -10.07 60.625 -0.628 1 85.44 201 SER A C 1
ATOM 1633 O O . SER A 1 201 ? -9.586 60.531 0.498 1 85.44 201 SER A O 1
ATOM 1635 N N . GLY A 1 202 ? -9.273 61.062 -1.681 1 81.75 202 GLY A N 1
ATOM 1636 C CA . GLY A 1 202 ? -7.91 61.531 -1.525 1 81.75 202 GLY A CA 1
ATOM 1637 C C . GLY A 1 202 ? -6.887 60.406 -1.582 1 81.75 202 GLY A C 1
ATOM 1638 O O . GLY A 1 202 ? -5.734 60.594 -1.178 1 81.75 202 GLY A O 1
ATOM 1639 N N . GLN A 1 203 ? -7.316 59.281 -2.012 1 85.56 203 GLN A N 1
ATOM 1640 C CA . GLN A 1 203 ? -6.391 58.156 -2.066 1 85.56 203 GLN A CA 1
ATOM 1641 C C . GLN A 1 203 ? -5.543 58.188 -3.334 1 85.56 203 GLN A C 1
ATOM 1643 O O . GLN A 1 203 ? -4.43 57.656 -3.361 1 85.56 203 GLN A O 1
ATOM 1648 N N . LEU A 1 204 ? -6.078 58.75 -4.465 1 88.31 204 LEU A N 1
ATOM 1649 C CA . LEU A 1 204 ? -5.387 58.844 -5.746 1 88.31 204 LEU A CA 1
ATOM 1650 C C . LEU A 1 204 ? -5.328 60.281 -6.254 1 88.31 204 LEU A C 1
ATOM 1652 O O . LEU A 1 204 ? -6.297 61.031 -6.113 1 88.31 204 LEU A O 1
ATOM 1656 N N . ASP A 1 205 ? -4.113 60.594 -6.754 1 86.75 205 ASP A N 1
ATOM 1657 C CA . ASP A 1 205 ? -3.939 61.906 -7.363 1 86.75 205 ASP A CA 1
ATOM 1658 C C . ASP A 1 205 ? -4.547 61.969 -8.766 1 86.75 205 ASP A C 1
ATOM 1660 O O . ASP A 1 205 ? -4.469 60.969 -9.508 1 86.75 205 ASP A O 1
ATOM 1664 N N . GLU A 1 206 ? -5.133 63 -9.086 1 87 206 GLU A N 1
ATOM 1665 C CA . GLU A 1 206 ? -5.828 63.156 -10.359 1 87 206 GLU A CA 1
ATOM 1666 C C . GLU A 1 206 ? -4.871 63 -11.531 1 87 206 GLU A C 1
ATOM 1668 O O . GLU A 1 206 ? -5.273 62.531 -12.609 1 87 206 GLU A O 1
ATOM 1673 N N . SER A 1 207 ? -3.541 63.25 -11.344 1 85.56 207 SER A N 1
ATOM 1674 C CA . SER A 1 207 ? -2.574 63.156 -12.438 1 85.56 207 SER A CA 1
ATOM 1675 C C . SER A 1 207 ? -2.283 61.688 -12.789 1 85.56 207 SER A C 1
ATOM 1677 O O . SER A 1 207 ? -1.873 61.406 -13.914 1 85.56 207 SER A O 1
ATOM 1679 N N . ARG A 1 208 ? -2.561 60.812 -11.891 1 88.5 208 ARG A N 1
ATOM 1680 C CA . ARG A 1 208 ? -2.223 59.406 -12.117 1 88.5 208 ARG A CA 1
ATOM 1681 C C . ARG A 1 208 ? -3.467 58.594 -12.461 1 88.5 208 ARG A C 1
ATOM 1683 O O . ARG A 1 208 ? -3.398 57.375 -12.586 1 88.5 208 ARG A O 1
ATOM 1690 N N . ARG A 1 209 ? -4.574 59.188 -12.688 1 91.19 209 ARG A N 1
ATOM 1691 C CA . ARG A 1 209 ? -5.836 58.5 -12.961 1 91.19 209 ARG A CA 1
ATOM 1692 C C . ARG A 1 209 ? -5.762 57.719 -14.266 1 91.19 209 ARG A C 1
ATOM 1694 O O . ARG A 1 209 ? -6.164 56.531 -14.312 1 91.19 209 ARG A O 1
ATOM 1701 N N . GLU A 1 210 ? -5.234 58.25 -15.266 1 88.38 210 GLU A N 1
ATOM 1702 C CA . GLU A 1 210 ? -5.219 57.594 -16.562 1 88.38 210 GLU A CA 1
ATOM 1703 C C . GLU A 1 210 ? -4.238 56.406 -16.594 1 88.38 210 GLU A C 1
ATOM 1705 O O . GLU A 1 210 ? -4.469 55.406 -17.281 1 88.38 210 GLU A O 1
ATOM 1710 N N . ASN A 1 211 ? -3.193 56.5 -15.859 1 88.25 211 ASN A N 1
ATOM 1711 C CA . ASN A 1 211 ? -2.242 55.375 -15.781 1 88.25 211 ASN A CA 1
ATOM 1712 C C . ASN A 1 211 ? -2.85 54.188 -15.086 1 88.25 211 ASN A C 1
ATOM 1714 O O . ASN A 1 211 ? -2.629 53.031 -15.508 1 88.25 211 ASN A O 1
ATOM 1718 N N . VAL A 1 212 ? -3.561 54.469 -14.094 1 90.56 212 VAL A N 1
ATOM 1719 C CA . VAL A 1 212 ? -4.188 53.375 -13.359 1 90.56 212 VAL A CA 1
ATOM 1720 C C . VAL A 1 212 ? -5.309 52.75 -14.203 1 90.56 212 VAL A C 1
ATOM 1722 O O . VAL A 1 212 ? -5.504 51.531 -14.195 1 90.56 212 VAL A O 1
ATOM 1725 N N . ARG A 1 213 ? -6.059 53.594 -14.836 1 92.12 213 ARG A N 1
ATOM 1726 C CA . ARG A 1 213 ? -7.137 53.125 -15.688 1 92.12 213 ARG A CA 1
ATOM 1727 C C . ARG A 1 213 ? -6.594 52.219 -16.781 1 92.12 213 ARG A C 1
ATOM 1729 O O . ARG A 1 213 ? -7.18 51.156 -17.078 1 92.12 213 ARG A O 1
ATOM 1736 N N . GLU A 1 214 ? -5.508 52.531 -17.328 1 87.62 214 GLU A N 1
ATOM 1737 C CA . GLU A 1 214 ? -4.895 51.719 -18.375 1 87.62 214 GLU A CA 1
ATOM 1738 C C . GLU A 1 214 ? -4.398 50.375 -17.797 1 87.62 214 GLU A C 1
ATOM 1740 O O . GLU A 1 214 ? -4.484 49.344 -18.469 1 87.62 214 GLU A O 1
ATOM 1745 N N . ALA A 1 215 ? -3.887 50.438 -16.672 1 87.88 215 ALA A N 1
ATOM 1746 C CA . ALA A 1 215 ? -3.404 49.219 -16.031 1 87.88 215 ALA A CA 1
ATOM 1747 C C . ALA A 1 215 ? -4.559 48.25 -15.734 1 87.88 215 ALA A C 1
ATOM 1749 O O . ALA A 1 215 ? -4.41 47.031 -15.828 1 87.88 215 ALA A O 1
ATOM 1750 N N . LEU A 1 216 ? -5.664 48.75 -15.367 1 89.12 216 LEU A N 1
ATOM 1751 C CA . LEU A 1 216 ? -6.812 47.938 -14.984 1 89.12 216 LEU A CA 1
ATOM 1752 C C . LEU A 1 216 ? -7.461 47.312 -16.219 1 89.12 216 LEU A C 1
ATOM 1754 O O . LEU A 1 216 ? -8.047 46.219 -16.125 1 89.12 216 LEU A O 1
ATOM 1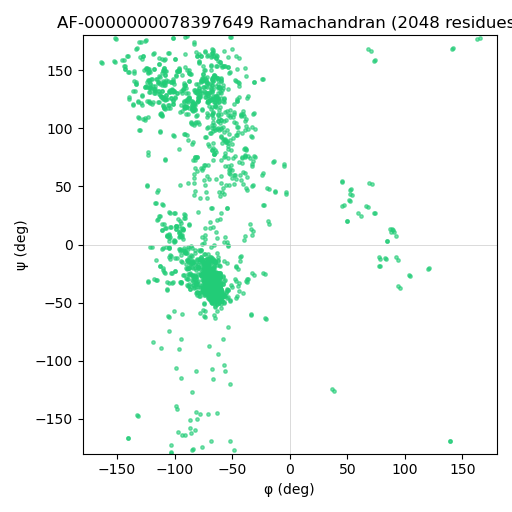758 N N . LEU A 1 217 ? -7.359 48 -17.312 1 88.25 217 LEU A N 1
ATOM 1759 C CA . LEU A 1 217 ? -8.07 47.531 -18.5 1 88.25 217 LEU A CA 1
ATOM 1760 C C . LEU A 1 217 ? -7.152 46.719 -19.406 1 88.25 217 LEU A C 1
ATOM 1762 O O . LEU A 1 217 ? -7.516 46.406 -20.531 1 88.25 217 LEU A O 1
ATOM 1766 N N . LYS A 1 218 ? -6.051 46.312 -18.844 1 87.75 218 LYS A N 1
ATOM 1767 C CA . LYS A 1 218 ? -5.168 45.469 -19.641 1 87.75 218 LYS A CA 1
ATOM 1768 C C . LYS A 1 218 ? -5.77 44.094 -19.844 1 87.75 218 LYS A C 1
ATOM 1770 O O . LYS A 1 218 ? -6.68 43.688 -19.109 1 87.75 218 LYS A O 1
ATOM 1775 N N . ARG A 1 219 ? -5.266 43.438 -20.75 1 83.12 219 ARG A N 1
ATOM 1776 C CA . ARG A 1 219 ? -5.82 42.125 -21.141 1 83.12 219 ARG A CA 1
ATOM 1777 C C . ARG A 1 219 ? -5.484 41.062 -20.109 1 83.12 219 ARG A C 1
ATOM 1779 O O . ARG A 1 219 ? -4.406 41.094 -19.516 1 83.12 219 ARG A O 1
ATOM 1786 N N . HIS A 1 220 ? -6.449 40.156 -19.906 1 84.69 220 HIS A N 1
ATOM 1787 C CA . HIS A 1 220 ? -6.289 39.031 -18.984 1 84.69 220 HIS A CA 1
ATOM 1788 C C . HIS A 1 220 ? -5.938 37.75 -19.734 1 84.69 220 HIS A C 1
ATOM 1790 O O . HIS A 1 220 ? -6.543 37.438 -20.766 1 84.69 220 HIS A O 1
ATOM 1796 N N . HIS A 1 221 ? -4.875 37.125 -19.312 1 81.12 221 HIS A N 1
ATOM 1797 C CA . HIS A 1 221 ? -4.461 35.844 -19.875 1 81.12 221 HIS A CA 1
ATOM 1798 C C . HIS A 1 221 ? -4.766 34.719 -18.906 1 81.12 221 HIS A C 1
ATOM 1800 O O . HIS A 1 221 ? -4.328 34.75 -17.75 1 81.12 221 HIS A O 1
ATOM 1806 N N . HIS A 1 222 ? -5.617 33.75 -19.375 1 80.12 222 HIS A N 1
ATOM 1807 C CA . HIS A 1 222 ? -5.941 32.594 -18.547 1 80.12 222 HIS A CA 1
ATOM 1808 C C . HIS A 1 222 ? -5.082 31.406 -18.922 1 80.12 222 HIS A C 1
ATOM 1810 O O . HIS A 1 222 ? -4.617 31.297 -20.047 1 80.12 222 HIS A O 1
ATOM 1816 N N . GLN A 1 223 ? -4.762 30.531 -17.969 1 75.69 223 GLN A N 1
ATOM 1817 C CA . GLN A 1 223 ? -3.844 29.406 -18.109 1 75.69 223 GLN A CA 1
ATOM 1818 C C . GLN A 1 223 ? -4.324 28.438 -19.188 1 75.69 223 GLN A C 1
ATOM 1820 O O . GLN A 1 223 ? -3.514 27.875 -19.922 1 75.69 223 GLN A O 1
ATOM 1825 N N . ASN A 1 224 ? -5.613 28.109 -19.172 1 65.69 224 ASN A N 1
ATOM 1826 C CA . ASN A 1 224 ? -6.094 27.156 -20.156 1 65.69 224 ASN A CA 1
ATOM 1827 C C . ASN A 1 224 ? -6.137 27.781 -21.562 1 65.69 224 ASN A C 1
ATOM 1829 O O . ASN A 1 224 ? -6.355 27.078 -22.547 1 65.69 224 ASN A O 1
ATOM 1833 N N . GLU A 1 225 ? -5.973 29.125 -21.625 1 62.91 225 GLU A N 1
ATOM 1834 C CA . GLU A 1 225 ? -5.988 29.766 -22.922 1 62.91 225 GLU A CA 1
ATOM 1835 C C . GLU A 1 225 ? -4.703 29.484 -23.703 1 62.91 225 GLU A C 1
ATOM 1837 O O . GLU A 1 225 ? -4.453 30.078 -24.75 1 62.91 225 GLU A O 1
ATOM 1842 N N . LYS A 1 226 ? -3.881 28.547 -23.328 1 48.94 226 LYS A N 1
ATOM 1843 C CA . LYS A 1 226 ? -2.656 28.297 -24.078 1 48.94 226 LYS A CA 1
ATOM 1844 C C . LYS A 1 226 ? -2.895 28.453 -25.578 1 48.94 226 LYS A C 1
ATOM 1846 O O . LYS A 1 226 ? -4.004 28.219 -26.062 1 48.94 226 LYS A O 1
ATOM 1851 N N . LYS A 1 227 ? -1.812 28.953 -26.109 1 44.03 227 LYS A N 1
ATOM 1852 C CA . LYS A 1 227 ? -1.52 29.391 -27.469 1 44.03 227 LYS A CA 1
ATOM 1853 C C . LYS A 1 227 ? -1.931 28.328 -28.484 1 44.03 227 LYS A C 1
ATOM 1855 O O . LYS A 1 227 ? -1.341 27.25 -28.531 1 44.03 227 LYS A O 1
ATOM 1860 N N . PHE A 1 228 ? -3.1 28.172 -28.719 1 37.69 228 PHE A N 1
ATOM 1861 C CA . PHE A 1 228 ? -3.457 27.484 -29.953 1 37.69 228 PHE A CA 1
ATOM 1862 C C . PHE A 1 228 ? -2.422 27.75 -31.031 1 37.69 228 PHE A C 1
ATOM 1864 O O . PHE A 1 228 ? -2.508 27.188 -32.125 1 37.69 228 PHE A O 1
ATOM 1871 N N . SER A 1 229 ? -1.672 28.906 -30.984 1 33.66 229 SER A N 1
ATOM 1872 C CA . SER A 1 229 ? -0.895 29.125 -32.188 1 33.66 229 SER A CA 1
ATOM 1873 C C . SER A 1 229 ? 0.163 28.031 -32.375 1 33.66 229 SER A C 1
ATOM 1875 O O . SER A 1 229 ? 0.442 27.609 -33.5 1 33.66 229 SER A O 1
ATOM 1877 N N . SER A 1 230 ? 1.143 27.891 -31.469 1 33.12 230 SER A N 1
ATOM 1878 C CA . SER A 1 230 ? 2.229 26.984 -31.797 1 33.12 230 SER A CA 1
ATOM 1879 C C . SER A 1 230 ? 1.828 25.531 -31.562 1 33.12 230 SER A C 1
ATOM 1881 O O . SER A 1 230 ? 2.682 24.641 -31.531 1 33.12 230 SER A O 1
ATOM 1883 N N . ARG A 1 231 ? 0.725 25.234 -30.891 1 32.66 231 ARG A N 1
ATOM 1884 C CA . ARG A 1 231 ? 0.428 23.812 -30.781 1 32.66 231 ARG A CA 1
ATOM 1885 C C . ARG A 1 231 ? 0.311 23.156 -32.156 1 32.66 231 ARG A C 1
ATOM 1887 O O . ARG A 1 231 ? -0.475 23.609 -33 1 32.66 231 ARG A O 1
ATOM 1894 N N . ILE A 1 232 ? 1.281 22.594 -32.562 1 29.56 232 ILE A N 1
ATOM 1895 C CA . ILE A 1 232 ? 1.123 21.594 -33.594 1 29.56 232 ILE A CA 1
ATOM 1896 C C . ILE A 1 232 ? -0.125 20.766 -33.344 1 29.56 232 ILE A C 1
ATOM 1898 O O . ILE A 1 232 ? -0.345 20.297 -32.219 1 29.56 232 ILE A O 1
ATOM 1902 N N . PRO A 1 233 ? -1.254 20.844 -34.156 1 32.22 233 PRO A N 1
ATOM 1903 C CA . PRO A 1 233 ? -2.439 19.984 -34.094 1 32.22 233 PRO A CA 1
ATOM 1904 C C . PRO A 1 233 ? -2.113 18.562 -33.656 1 32.22 233 PRO A C 1
ATOM 1906 O O . PRO A 1 233 ? -2.861 17.625 -33.969 1 32.22 233 PRO A O 1
ATOM 1909 N N . LEU A 1 234 ? -0.987 18.312 -33.188 1 29 234 LEU A N 1
ATOM 1910 C CA . LEU A 1 234 ? -0.787 16.859 -33.188 1 29 234 LEU A CA 1
ATOM 1911 C C . LEU A 1 234 ? -1.904 16.156 -32.406 1 29 234 LEU A C 1
ATOM 1913 O O . LEU A 1 234 ? -2.518 15.227 -32.938 1 29 234 LEU A O 1
ATOM 1917 N N . VAL A 1 235 ? -1.642 15.547 -31.125 1 27.98 235 VAL A N 1
ATOM 1918 C CA . VAL A 1 235 ? -2.4 14.391 -30.672 1 27.98 235 VAL A CA 1
ATOM 1919 C C . VAL A 1 235 ? -3.717 14.852 -30.047 1 27.98 235 VAL A C 1
ATOM 1921 O O . VAL A 1 235 ? -3.725 15.438 -28.953 1 27.98 235 VAL A O 1
ATOM 1924 N N . ARG A 1 236 ? -4.664 15.547 -30.719 1 30.19 236 ARG A N 1
ATOM 1925 C CA . ARG A 1 236 ? -6.082 15.508 -30.359 1 30.19 236 ARG A CA 1
ATOM 1926 C C . ARG A 1 236 ? -6.465 14.141 -29.812 1 30.19 236 ARG A C 1
ATOM 1928 O O . ARG A 1 236 ? -6.199 13.109 -30.438 1 30.19 236 ARG A O 1
ATOM 1935 N N . SER A 1 237 ? -6.414 13.922 -28.484 1 29.72 237 SER A N 1
ATOM 1936 C CA . SER A 1 237 ? -6.848 12.609 -28 1 29.72 237 SER A CA 1
ATOM 1937 C C . SER A 1 237 ? -8.023 12.094 -28.828 1 29.72 237 SER A C 1
ATOM 1939 O O . SER A 1 237 ? -8.789 12.875 -29.391 1 29.72 237 SER A O 1
ATOM 1941 N N . PHE A 1 238 ? -7.992 10.898 -29.375 1 31.97 238 PHE A N 1
ATOM 1942 C CA . PHE A 1 238 ? -8.992 10.117 -30.094 1 31.97 238 PHE A CA 1
ATOM 1943 C C . PHE A 1 238 ? -10.375 10.32 -29.5 1 31.97 238 PHE A C 1
ATOM 1945 O O . PHE A 1 238 ? -11.383 10.203 -30.188 1 31.97 238 PHE A O 1
ATOM 1952 N N . ALA A 1 239 ? -10.461 10.555 -28.156 1 30.33 239 ALA A N 1
ATOM 1953 C CA . ALA A 1 239 ? -11.805 10.602 -27.609 1 30.33 239 ALA A CA 1
ATOM 1954 C C . ALA A 1 239 ? -12.531 11.875 -28.031 1 30.33 239 ALA A C 1
ATOM 1956 O O . ALA A 1 239 ? -13.758 11.898 -28.141 1 30.33 239 ALA A O 1
ATOM 1957 N N . ASP A 1 240 ? -11.859 13.023 -28.203 1 30.8 240 ASP A N 1
ATOM 1958 C CA . ASP A 1 240 ? -12.609 14.219 -28.547 1 30.8 240 ASP A CA 1
ATOM 1959 C C . ASP A 1 240 ? -13.07 14.18 -30 1 30.8 240 ASP A C 1
ATOM 1961 O O . ASP A 1 240 ? -13.75 15.094 -30.469 1 30.8 240 ASP A O 1
ATOM 1965 N N . ILE A 1 241 ? -12.414 13.383 -30.828 1 29.73 241 ILE A N 1
ATOM 1966 C CA . ILE A 1 241 ? -12.922 13.406 -32.188 1 29.73 241 ILE A CA 1
ATOM 1967 C C . ILE A 1 241 ? -14.391 12.977 -32.219 1 29.73 241 ILE A C 1
ATOM 1969 O O . ILE A 1 241 ? -15.148 13.375 -33.094 1 29.73 241 ILE A O 1
ATOM 1973 N N . GLY A 1 242 ? -14.797 11.945 -31.375 1 28 242 GLY A N 1
ATOM 1974 C CA . GLY A 1 242 ? -16.141 11.453 -31.625 1 28 242 GLY A CA 1
ATOM 1975 C C . GLY A 1 242 ? -17.219 12.438 -31.219 1 28 242 GLY A C 1
ATOM 1976 O O . GLY A 1 242 ? -18.375 12.297 -31.625 1 28 242 GLY A O 1
ATOM 1977 N N . LYS A 1 243 ? -17.031 13.102 -30.047 1 29.23 243 LYS A N 1
ATOM 1978 C CA . LYS A 1 243 ? -18.266 13.688 -29.562 1 29.23 243 LYS A CA 1
ATOM 1979 C C . LYS A 1 243 ? -18.625 14.961 -30.328 1 29.23 243 LYS A C 1
ATOM 1981 O O . LYS A 1 243 ? -19.594 15.641 -30 1 29.23 243 LYS A O 1
ATOM 1986 N N . LYS A 1 244 ? -17.734 15.547 -31.109 1 28.72 244 LYS A N 1
ATOM 1987 C CA . LYS A 1 244 ? -18.266 16.828 -31.562 1 28.72 244 LYS A CA 1
ATOM 1988 C C . LYS A 1 244 ? -19.562 16.641 -32.344 1 28.72 244 LYS A C 1
ATOM 1990 O O . LYS A 1 244 ? -20.344 17.594 -32.5 1 28.72 244 LYS A O 1
ATOM 1995 N N . HIS A 1 245 ? -19.641 15.633 -33.125 1 25.56 245 HIS A N 1
ATOM 1996 C CA . HIS A 1 245 ? -20.656 15.891 -34.156 1 25.56 245 HIS A CA 1
ATOM 1997 C C . HIS A 1 245 ? -22.062 15.773 -33.562 1 25.56 245 HIS A C 1
ATOM 1999 O O . HIS A 1 245 ? -23.047 15.859 -34.312 1 25.56 245 HIS A O 1
ATOM 2005 N N . SER A 1 246 ? -22.234 15.125 -32.438 1 24.78 246 SER A N 1
ATOM 2006 C CA . SER A 1 246 ? -23.656 14.82 -32.438 1 24.78 246 SER A CA 1
ATOM 2007 C C . SER A 1 246 ? -24.5 16.094 -32.312 1 24.78 246 SER A C 1
ATOM 2009 O O . SER A 1 246 ? -25.391 16.344 -33.125 1 24.78 246 SER A O 1
ATOM 2011 N N . ASP A 1 247 ? -25.406 16.406 -31.109 1 24.41 247 ASP A N 1
ATOM 2012 C CA . ASP A 1 247 ? -26.766 16.922 -31.203 1 24.41 247 ASP A CA 1
ATOM 2013 C C . ASP A 1 247 ? -26.781 18.453 -31.234 1 24.41 247 ASP A C 1
ATOM 2015 O O . ASP A 1 247 ? -26.312 19.094 -30.297 1 24.41 247 ASP A O 1
ATOM 2019 N N . PRO A 1 248 ? -26.797 19.156 -32.312 1 27.77 248 PRO A N 1
ATOM 2020 C CA . PRO A 1 248 ? -27.094 20.594 -32.469 1 27.77 248 PRO A CA 1
ATOM 2021 C C . PRO A 1 248 ? -28.312 21.016 -31.656 1 27.77 248 PRO A C 1
ATOM 2023 O O . PRO A 1 248 ? -28.531 22.219 -31.453 1 27.77 248 PRO A O 1
ATOM 2026 N N . HIS A 1 249 ? -29.328 20.094 -31.5 1 26.89 249 HIS A N 1
ATOM 2027 C CA . HIS A 1 249 ? -30.688 20.531 -31.203 1 26.89 249 HIS A CA 1
ATOM 2028 C C . HIS A 1 249 ? -30.812 20.969 -29.75 1 26.89 249 HIS A C 1
ATOM 2030 O O . HIS A 1 249 ? -31.906 21.328 -29.297 1 26.89 249 HIS A O 1
ATOM 2036 N N . LEU A 1 250 ? -29.844 20.625 -28.906 1 24.53 250 LEU A N 1
ATOM 2037 C CA . LEU A 1 250 ? -30.281 20.828 -27.531 1 24.53 250 LEU A CA 1
ATOM 2038 C C . LEU A 1 250 ? -30.406 22.312 -27.203 1 24.53 250 LEU A C 1
ATOM 2040 O O . LEU A 1 250 ? -30.719 22.672 -26.062 1 24.53 250 LEU A O 1
ATOM 2044 N N . LEU A 1 251 ? -29.844 23.234 -28.031 1 24.12 251 LEU A N 1
ATOM 2045 C CA . LEU A 1 251 ? -30.031 24.609 -27.562 1 24.12 251 LEU A CA 1
ATOM 2046 C C . LEU A 1 251 ? -31.5 24.984 -27.531 1 24.12 251 LEU A C 1
ATOM 2048 O O . LEU A 1 251 ? -31.891 25.984 -26.922 1 24.12 251 LEU A O 1
ATOM 2052 N N . ASP A 1 252 ? -32.312 24.422 -28.5 1 24.12 252 ASP A N 1
ATOM 2053 C CA . ASP A 1 252 ? -33.562 25.141 -28.781 1 24.12 252 ASP A CA 1
ATOM 2054 C C . ASP A 1 252 ? -34.531 25.016 -27.609 1 24.12 252 ASP A C 1
ATOM 2056 O O . ASP A 1 252 ? -35.562 25.703 -27.578 1 24.12 252 ASP A O 1
ATOM 2060 N N . ARG A 1 253 ? -34.625 23.938 -26.953 1 25.03 253 ARG A N 1
ATOM 2061 C CA . ARG A 1 253 ? -35.938 23.75 -26.344 1 25.03 253 ARG A CA 1
ATOM 2062 C C . ARG A 1 253 ? -36.094 24.641 -25.109 1 25.03 253 ARG A C 1
ATOM 2064 O O . ARG A 1 253 ? -37.125 24.594 -24.438 1 25.03 253 ARG A O 1
ATOM 2071 N N . ASN A 1 254 ? -35.094 25 -24.344 1 21.95 254 ASN A N 1
ATOM 2072 C CA . ASN A 1 254 ? -35.625 25.516 -23.094 1 21.95 254 ASN A CA 1
ATOM 2073 C C . ASN A 1 254 ? -36.281 26.875 -23.297 1 21.95 254 ASN A C 1
ATOM 2075 O O . ASN A 1 254 ? -35.625 27.891 -23.453 1 21.95 254 ASN A O 1
ATOM 2079 N N . GLY A 1 255 ? -37.312 27.094 -24.141 1 22.44 255 GLY A N 1
ATOM 2080 C CA . GLY A 1 255 ? -38.281 28.156 -24.312 1 22.44 255 GLY A CA 1
ATOM 2081 C C . GLY A 1 255 ? -38.875 28.625 -23 1 22.44 255 GLY A C 1
ATOM 2082 O O . GLY A 1 255 ? -39.875 29.359 -23 1 22.44 255 GLY A O 1
ATOM 2083 N N . LEU A 1 256 ? -38.875 27.906 -21.906 1 21.47 256 LEU A N 1
ATOM 2084 C CA . LEU A 1 256 ? -39.906 28.281 -20.969 1 21.47 256 LEU A CA 1
ATOM 2085 C C . LEU A 1 256 ? -39.875 29.781 -20.688 1 21.47 256 LEU A C 1
ATOM 2087 O O . LEU A 1 256 ? -38.875 30.438 -20.922 1 21.47 256 LEU A O 1
ATOM 2091 N N . LEU A 1 257 ? -40.688 30.312 -19.578 1 21.03 257 LEU A N 1
ATOM 2092 C CA . LEU A 1 257 ? -41.688 31.281 -19.109 1 21.03 257 LEU A CA 1
ATOM 2093 C C . LEU A 1 257 ? -40.969 32.5 -18.484 1 21.03 257 LEU A C 1
ATOM 2095 O O . LEU A 1 257 ? -40.469 32.406 -17.359 1 21.03 257 LEU A O 1
ATOM 2099 N N . ALA A 1 258 ? -40.062 33.156 -19.016 1 20.94 258 ALA A N 1
ATOM 2100 C CA . ALA A 1 258 ? -39.844 34.469 -18.375 1 20.94 258 ALA A CA 1
ATOM 2101 C C . ALA A 1 258 ? -41.156 35.25 -18.312 1 20.94 258 ALA A C 1
ATOM 2103 O O . ALA A 1 258 ? -41.75 35.531 -19.344 1 20.94 258 ALA A O 1
ATOM 2104 N N . SER A 1 259 ? -42 35.125 -17.328 1 19.88 259 SER A N 1
ATOM 2105 C CA . SER A 1 259 ? -43.156 36 -17.109 1 19.88 259 SER A CA 1
ATO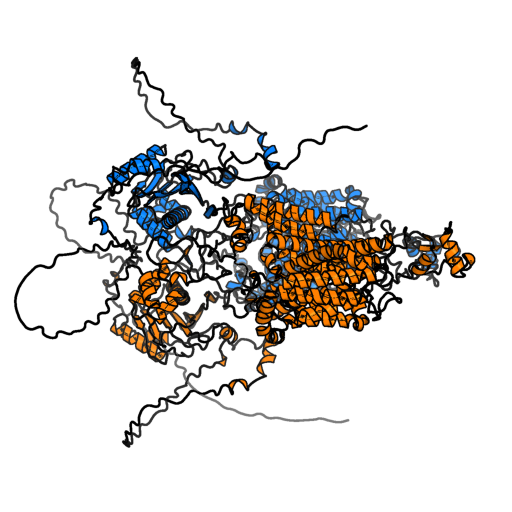M 2106 C C . SER A 1 259 ? -42.75 37.469 -17.188 1 19.88 259 SER A C 1
ATOM 2108 O O . SER A 1 259 ? -41.75 37.875 -16.609 1 19.88 259 SER A O 1
ATOM 2110 N N . PRO A 1 260 ? -43.156 38.25 -18.25 1 23.36 260 PRO A N 1
ATOM 2111 C CA . PRO A 1 260 ? -43 39.656 -18.578 1 23.36 260 PRO A CA 1
ATOM 2112 C C . PRO A 1 260 ? -43.469 40.594 -17.469 1 23.36 260 PRO A C 1
ATOM 2114 O O . PRO A 1 260 ? -43.625 41.781 -17.688 1 23.36 260 PRO A O 1
ATOM 2117 N N . GLN A 1 261 ? -43.938 40.188 -16.453 1 20.48 261 GLN A N 1
ATOM 2118 C CA . GLN A 1 261 ? -44.906 41.062 -15.828 1 20.48 261 GLN A CA 1
ATOM 2119 C C . GLN A 1 261 ? -44.375 42.469 -15.602 1 20.48 261 GLN A C 1
ATOM 2121 O O . GLN A 1 261 ? -45.094 43.438 -15.766 1 20.48 261 GLN A O 1
ATOM 2126 N N . SER A 1 262 ? -43.5 42.906 -14.773 1 18.81 262 SER A N 1
ATOM 2127 C CA . SER A 1 262 ? -43.906 44.031 -13.945 1 18.81 262 SER A CA 1
ATOM 2128 C C . SER A 1 262 ? -43.562 45.375 -14.625 1 18.81 262 SER A C 1
ATOM 2130 O O . SER A 1 262 ? -43.719 46.438 -14.031 1 18.81 262 SER A O 1
ATOM 2132 N N . ALA A 1 263 ? -42.656 45.594 -15.711 1 17.42 263 ALA A N 1
ATOM 2133 C CA . ALA A 1 263 ? -42.438 47.031 -15.797 1 17.42 263 ALA A CA 1
ATOM 2134 C C . ALA A 1 263 ? -43.688 47.781 -16.203 1 17.42 263 ALA A C 1
ATOM 2136 O O . ALA A 1 263 ? -44.594 47.188 -16.828 1 17.42 263 ALA A O 1
ATOM 2137 N N . PRO A 1 264 ? -43.688 49.312 -16 1 20.53 264 PRO A N 1
ATOM 2138 C CA . PRO A 1 264 ? -44.531 50.531 -15.93 1 20.53 264 PRO A CA 1
ATOM 2139 C C . PRO A 1 264 ? -45.094 50.938 -17.281 1 20.53 264 PRO A C 1
ATOM 2141 O O . PRO A 1 264 ? -44.688 50.375 -18.312 1 20.53 264 PRO A O 1
ATOM 2144 N N . GLY A 1 265 ? -45.25 52.469 -17.531 1 19.81 265 GLY A N 1
ATOM 2145 C CA . GLY A 1 265 ? -46.031 53.594 -18 1 19.81 265 GLY A CA 1
ATOM 2146 C C . GLY A 1 265 ? -45.75 53.969 -19.453 1 19.81 265 GLY A C 1
ATOM 2147 O O . GLY A 1 265 ? -44.719 53.562 -20 1 19.81 265 GLY A O 1
ATOM 2148 N N . ASN A 1 266 ? -46.75 54.469 -20.297 1 20 266 ASN A N 1
ATOM 2149 C CA . ASN A 1 266 ? -47.125 54.75 -21.672 1 20 266 ASN A CA 1
ATOM 2150 C C . ASN A 1 266 ? -46.469 56.031 -22.172 1 20 266 ASN A C 1
ATOM 2152 O O . ASN A 1 266 ? -47.156 57.062 -22.297 1 20 266 ASN A O 1
ATOM 2156 N N . LEU A 1 267 ? -45.188 56.562 -21.984 1 18.64 267 LEU A N 1
ATOM 2157 C CA . LEU A 1 267 ? -44.906 57.875 -22.531 1 18.64 267 LEU A CA 1
ATOM 2158 C C . LEU A 1 267 ? -45.031 57.875 -24.047 1 18.64 267 LEU A C 1
ATOM 2160 O O . LEU A 1 267 ? -44.375 57.094 -24.734 1 18.64 267 LEU A O 1
ATOM 2164 N N . ASP A 1 268 ? -46.062 58.438 -24.734 1 19.23 268 ASP A N 1
ATOM 2165 C CA . ASP A 1 268 ? -46.656 58.688 -26.047 1 19.23 268 ASP A CA 1
ATOM 2166 C C . ASP A 1 268 ? -45.75 59.625 -26.875 1 19.23 268 ASP A C 1
ATOM 2168 O O . ASP A 1 268 ? -46.188 60.062 -27.938 1 19.23 268 ASP A O 1
ATOM 2172 N N . ILE A 1 269 ? -44.594 60.188 -26.562 1 20.7 269 ILE A N 1
ATOM 2173 C CA . ILE A 1 269 ? -44.25 61.406 -27.266 1 20.7 269 ILE A CA 1
ATOM 2174 C C . ILE A 1 269 ? -43.969 61.125 -28.734 1 20.7 269 ILE A C 1
ATOM 2176 O O . ILE A 1 269 ? -43.188 60.219 -29.047 1 20.7 269 ILE A O 1
ATOM 2180 N N . GLY A 1 270 ? -44.656 61.781 -29.703 1 20.02 270 GLY A N 1
ATOM 2181 C CA . GLY A 1 270 ? -44.875 61.812 -31.141 1 20.02 270 GLY A CA 1
ATOM 2182 C C . GLY A 1 270 ? -43.625 62.156 -31.938 1 20.02 270 GLY A C 1
ATOM 2183 O O . GLY A 1 270 ? -43.406 61.594 -33 1 20.02 270 GLY A O 1
ATOM 2184 N N . LYS A 1 271 ? -42.906 63.344 -31.719 1 23.22 271 LYS A N 1
ATOM 2185 C CA . LYS A 1 271 ? -42.594 64.25 -32.812 1 23.22 271 LYS A CA 1
ATOM 2186 C C . LYS A 1 271 ? -41.469 63.719 -33.688 1 23.22 271 LYS A C 1
ATOM 2188 O O . LYS A 1 271 ? -40.625 62.938 -33.219 1 23.22 271 LYS A O 1
ATOM 2193 N N . ASN A 1 272 ? -41.5 63.875 -35.031 1 21.73 272 ASN A N 1
ATOM 2194 C CA . ASN A 1 272 ? -40.938 63.531 -36.312 1 21.73 272 ASN A CA 1
ATOM 2195 C C . ASN A 1 272 ? -39.5 64.062 -36.469 1 21.73 272 ASN A C 1
ATOM 2197 O O . ASN A 1 272 ? -38.969 64.125 -37.562 1 21.73 272 ASN A O 1
ATOM 2201 N N . VAL A 1 273 ? -38.75 64.5 -35.406 1 21.05 273 VAL A N 1
ATOM 2202 C CA . VAL A 1 273 ? -37.688 65.438 -35.781 1 21.05 273 VAL A CA 1
ATOM 2203 C C . VAL A 1 273 ? -36.688 64.75 -36.688 1 21.05 273 VAL A C 1
ATOM 2205 O O . VAL A 1 273 ? -36.281 63.594 -36.438 1 21.05 273 VAL A O 1
ATOM 2208 N N . ASP A 1 274 ? -36.406 65.188 -37.906 1 23.33 274 ASP A N 1
ATOM 2209 C CA . ASP A 1 274 ? -35.625 64.938 -39.125 1 23.33 274 ASP A CA 1
ATOM 2210 C C . ASP A 1 274 ? -34.125 64.938 -38.812 1 23.33 274 ASP A C 1
ATOM 2212 O O . ASP A 1 274 ? -33.312 65.062 -39.75 1 23.33 274 ASP A O 1
ATOM 2216 N N . VAL A 1 275 ? -33.594 64.625 -37.625 1 20.94 275 VAL A N 1
ATOM 2217 C CA . VAL A 1 275 ? -32.25 65.125 -37.344 1 20.94 275 VAL A CA 1
ATOM 2218 C C . VAL A 1 275 ? -31.25 64.312 -38.219 1 20.94 275 VAL A C 1
ATOM 2220 O O . VAL A 1 275 ? -31.219 63.094 -38.156 1 20.94 275 VAL A O 1
ATOM 2223 N N . LYS A 1 276 ? -30.641 64.875 -39.219 1 24.83 276 LYS A N 1
ATOM 2224 C CA . LYS A 1 276 ? -29.688 64.5 -40.281 1 24.83 276 LYS A CA 1
ATOM 2225 C C . LYS A 1 276 ? -28.359 64.062 -39.688 1 24.83 276 LYS A C 1
ATOM 2227 O O . LYS A 1 276 ? -27.391 63.875 -40.438 1 24.83 276 LYS A O 1
ATOM 2232 N N . GLY A 1 277 ? -28.188 63.938 -38.312 1 20.23 277 GLY A N 1
ATOM 2233 C CA . GLY A 1 277 ? -26.797 64.125 -37.906 1 20.23 277 GLY A CA 1
ATOM 2234 C C . GLY A 1 277 ? -25.891 62.969 -38.375 1 20.23 277 GLY A C 1
ATOM 2235 O O . GLY A 1 277 ? -26.359 61.875 -38.594 1 20.23 277 GLY A O 1
ATOM 2236 N N . ASN A 1 278 ? -24.75 63.281 -39 1 23.31 278 ASN A N 1
ATOM 2237 C CA . ASN A 1 278 ? -23.641 62.594 -39.656 1 23.31 278 ASN A CA 1
ATOM 2238 C C . ASN A 1 278 ? -22.953 61.625 -38.688 1 23.31 278 ASN A C 1
ATOM 2240 O O . ASN A 1 278 ? -22.078 62 -37.938 1 23.31 278 ASN A O 1
ATOM 2244 N N . GLY A 1 279 ? -23.625 60.844 -37.938 1 20.73 279 GLY A N 1
ATOM 2245 C CA . GLY A 1 279 ? -23.125 60.094 -36.812 1 20.73 279 GLY A CA 1
ATOM 2246 C C . GLY A 1 279 ? -22.141 59 -37.188 1 20.73 279 GLY A C 1
ATOM 2247 O O . GLY A 1 279 ? -22.438 58.188 -38.031 1 20.73 279 GLY A O 1
ATOM 2248 N N . THR A 1 280 ? -20.812 59.375 -37.281 1 24.05 280 THR A N 1
ATOM 2249 C CA . THR A 1 280 ? -19.688 58.469 -37.5 1 24.05 280 THR A CA 1
ATOM 2250 C C . THR A 1 280 ? -19.812 57.25 -36.594 1 24.05 280 THR A C 1
ATOM 2252 O O . THR A 1 280 ? -19.984 57.375 -35.406 1 24.05 280 THR A O 1
ATOM 2255 N N . GLY A 1 281 ? -20.375 56.156 -37.031 1 22.67 281 GLY A N 1
ATOM 2256 C CA . GLY A 1 281 ? -20.719 54.812 -36.531 1 22.67 281 GLY A CA 1
ATOM 2257 C C . GLY A 1 281 ? -19.547 54.125 -35.844 1 22.67 281 GLY A C 1
ATOM 2258 O O . GLY A 1 281 ? -18.578 53.75 -36.5 1 22.67 281 GLY A O 1
ATOM 2259 N N . GLY A 1 282 ? -19.031 54.656 -34.719 1 23.27 282 GLY A N 1
ATOM 2260 C CA . GLY A 1 282 ? -18.016 53.938 -33.969 1 23.27 282 GLY A CA 1
ATOM 2261 C C . GLY A 1 282 ? -18.375 52.5 -33.719 1 23.27 282 GLY A C 1
ATOM 2262 O O . GLY A 1 282 ? -19.547 52.156 -33.469 1 23.27 282 GLY A O 1
ATOM 2263 N N . SER A 1 283 ? -17.75 51.562 -34.438 1 24 283 SER A N 1
ATOM 2264 C CA . SER A 1 283 ? -17.812 50.094 -34.344 1 24 283 SER A CA 1
ATOM 2265 C C . SER A 1 283 ? -17.75 49.625 -32.906 1 24 283 SER A C 1
ATOM 2267 O O . SER A 1 283 ? -16.734 49.781 -32.219 1 24 283 SER A O 1
ATOM 2269 N N . ARG A 1 284 ? -18.75 49.844 -32.188 1 26.38 284 ARG A N 1
ATOM 2270 C CA . ARG A 1 284 ? -18.891 49.219 -30.891 1 26.38 284 ARG A CA 1
ATOM 2271 C C . ARG A 1 284 ? -18.75 47.688 -30.984 1 26.38 284 ARG A C 1
ATOM 2273 O O . ARG A 1 284 ? -19.625 47 -31.516 1 26.38 284 ARG A O 1
ATOM 2280 N N . GLU A 1 285 ? -17.531 47.219 -31.312 1 26.14 285 GLU A N 1
ATOM 2281 C CA . GLU A 1 285 ? -17.188 45.812 -31.188 1 26.14 285 GLU A CA 1
ATOM 2282 C C . GLU A 1 285 ? -17.797 45.219 -29.922 1 26.14 285 GLU A C 1
ATOM 2284 O O . GLU A 1 285 ? -17.5 45.656 -28.812 1 26.14 285 GLU A O 1
ATOM 2289 N N . ASN A 1 286 ? -19.078 44.969 -29.953 1 26.69 286 ASN A N 1
ATOM 2290 C CA . ASN A 1 286 ? -19.734 44.062 -29 1 26.69 286 ASN A CA 1
ATOM 2291 C C . ASN A 1 286 ? -18.875 42.844 -28.688 1 26.69 286 ASN A C 1
ATOM 2293 O O . ASN A 1 286 ? -18.562 42.062 -29.578 1 26.69 286 ASN A O 1
ATOM 2297 N N . SER A 1 287 ? -17.859 42.938 -27.922 1 31.33 287 SER A N 1
ATOM 2298 C CA . SER A 1 287 ? -17.062 41.844 -27.375 1 31.33 287 SER A CA 1
ATOM 2299 C C . SER A 1 287 ? -17.938 40.656 -26.969 1 31.33 287 SER A C 1
ATOM 2301 O O . SER A 1 287 ? -18.672 40.75 -25.984 1 31.33 287 SER A O 1
ATOM 2303 N N . THR A 1 288 ? -18.688 40 -27.875 1 31.84 288 THR A N 1
ATOM 2304 C CA . THR A 1 288 ? -19.297 38.688 -27.703 1 31.84 288 THR A CA 1
ATOM 2305 C C . THR A 1 288 ? -18.375 37.75 -26.922 1 31.84 288 THR A C 1
ATOM 2307 O O . THR A 1 288 ? -17.156 37.75 -27.172 1 31.84 288 THR A O 1
ATOM 2310 N N . VAL A 1 289 ? -18.688 37.438 -25.688 1 41.75 289 VAL A N 1
ATOM 2311 C CA . VAL A 1 289 ? -18.047 36.406 -24.859 1 41.75 289 VAL A CA 1
ATOM 2312 C C . VAL A 1 289 ? -17.781 35.188 -25.703 1 41.75 289 VAL A C 1
ATOM 2314 O O . VAL A 1 289 ? -18.703 34.594 -26.281 1 41.75 289 VAL A O 1
ATOM 2317 N N . ASP A 1 290 ? -16.891 35.062 -26.562 1 41 290 ASP A N 1
ATOM 2318 C CA . ASP A 1 290 ? -16.406 33.875 -27.25 1 41 290 ASP A CA 1
ATOM 2319 C C . ASP A 1 290 ? -16.344 32.688 -26.297 1 41 290 ASP A C 1
ATOM 2321 O O . ASP A 1 290 ? -15.438 32.594 -25.469 1 41 290 ASP A O 1
ATOM 2325 N N . PHE A 1 291 ? -17.469 32.031 -26.109 1 47.44 291 PHE A N 1
ATOM 2326 C CA . PHE A 1 291 ? -17.578 30.812 -25.328 1 47.44 291 PHE A CA 1
ATOM 2327 C C . PHE A 1 291 ? -16.641 29.734 -25.859 1 47.44 291 PHE A C 1
ATOM 2329 O O . PHE A 1 291 ? -16.531 28.656 -25.266 1 47.44 291 PHE A O 1
ATOM 2336 N N . SER A 1 292 ? -16.094 29.891 -27.062 1 46.78 292 SER A N 1
ATOM 2337 C CA . SER A 1 292 ? -15.281 28.812 -27.594 1 46.78 292 SER A CA 1
ATOM 2338 C C . SER A 1 292 ? -14.062 28.547 -26.734 1 46.78 292 SER A C 1
ATOM 2340 O O . SER A 1 292 ? -13.516 27.453 -26.734 1 46.78 292 SER A O 1
ATOM 2342 N N . LYS A 1 293 ? -13.609 29.531 -25.984 1 53.59 293 LYS A N 1
ATOM 2343 C CA . LYS A 1 293 ? -12.344 29.422 -25.266 1 53.59 293 LYS A CA 1
ATOM 2344 C C . LYS A 1 293 ? -12.562 28.969 -23.828 1 53.59 293 LYS A C 1
ATOM 2346 O O . LYS A 1 293 ? -11.625 28.938 -23.016 1 53.59 293 LYS A O 1
ATOM 2351 N N . VAL A 1 294 ? -13.781 28.609 -23.484 1 58.16 294 VAL A N 1
ATOM 2352 C CA . VAL A 1 294 ? -14.117 28.344 -22.078 1 58.16 294 VAL A CA 1
ATOM 2353 C C . VAL A 1 294 ? -13.883 26.875 -21.766 1 58.16 294 VAL A C 1
ATOM 2355 O O . VAL A 1 294 ? -14.211 26 -22.578 1 58.16 294 VAL A O 1
ATOM 2358 N N . ASP A 1 295 ? -12.992 26.641 -20.844 1 63.22 295 ASP A N 1
ATOM 2359 C CA . ASP A 1 295 ? -12.773 25.297 -20.297 1 63.22 295 ASP A CA 1
ATOM 2360 C C . ASP A 1 295 ? -14.07 24.703 -19.766 1 63.22 295 ASP A C 1
ATOM 2362 O O . ASP A 1 295 ? -14.43 24.922 -18.609 1 63.22 295 ASP A O 1
ATOM 2366 N N . MET A 1 296 ? -14.789 24.047 -20.594 1 65.75 296 MET A N 1
ATOM 2367 C CA . MET A 1 296 ? -16.078 23.453 -20.25 1 65.75 296 MET A CA 1
ATOM 2368 C C . MET A 1 296 ? -15.891 22.328 -19.219 1 65.75 296 MET A C 1
ATOM 2370 O O . MET A 1 296 ? -16.797 22.031 -18.453 1 65.75 296 MET A O 1
ATOM 2374 N N . ASN A 1 297 ? -14.703 21.812 -19.219 1 71.38 297 ASN A N 1
ATOM 2375 C CA . ASN A 1 297 ? -14.484 20.719 -18.266 1 71.38 297 ASN A CA 1
ATOM 2376 C C . ASN A 1 297 ? -14.461 21.234 -16.828 1 71.38 297 ASN A C 1
ATOM 2378 O O . ASN A 1 297 ? -14.961 20.562 -15.922 1 71.38 297 ASN A O 1
ATOM 2382 N N . PHE A 1 298 ? -14.008 22.484 -16.766 1 78.06 298 PHE A N 1
ATOM 2383 C CA . PHE A 1 298 ? -13.969 23.047 -15.422 1 78.06 298 PHE A CA 1
ATOM 2384 C C . PHE A 1 298 ? -15.336 23.609 -15.031 1 78.06 298 PHE A C 1
ATOM 2386 O O . PHE A 1 298 ? -15.695 23.609 -13.852 1 78.06 298 PHE A O 1
ATOM 2393 N N . MET A 1 299 ? -16.109 24.031 -16.016 1 78.81 299 MET A N 1
ATOM 2394 C CA . MET A 1 299 ? -17.422 24.594 -15.742 1 78.81 299 MET A CA 1
ATOM 2395 C C . MET A 1 299 ? -18.344 23.547 -15.125 1 78.81 299 MET A C 1
ATOM 2397 O O . MET A 1 299 ? -19.188 23.859 -14.281 1 78.81 299 MET A O 1
ATOM 2401 N N . ARG A 1 300 ? -18.078 22.344 -15.438 1 76.31 300 ARG A N 1
ATOM 2402 C CA . ARG A 1 300 ? -18.922 21.266 -14.93 1 76.31 300 ARG A CA 1
ATOM 2403 C C . ARG A 1 300 ? -18.656 21.016 -13.445 1 76.31 300 ARG A C 1
ATOM 2405 O O . ARG A 1 300 ? -19.5 20.469 -12.742 1 76.31 300 ARG A O 1
ATOM 2412 N N . LYS A 1 301 ? -17.562 21.484 -12.977 1 78.5 301 LYS A N 1
ATOM 2413 C CA . LYS A 1 301 ? -17.219 21.281 -11.57 1 78.5 301 LYS A CA 1
ATOM 2414 C C . LYS A 1 301 ? -17.766 22.406 -10.703 1 78.5 301 LYS A C 1
ATOM 2416 O O . LYS A 1 301 ? -17.797 22.281 -9.477 1 78.5 301 LYS A O 1
ATOM 2421 N N . ILE A 1 302 ? -18.188 23.469 -11.344 1 82.06 302 ILE A N 1
ATOM 2422 C CA . ILE A 1 302 ? -18.75 24.609 -10.617 1 82.06 302 ILE A CA 1
ATOM 2423 C C . ILE A 1 302 ? -20.25 24.406 -10.406 1 82.06 302 ILE A C 1
ATOM 2425 O O . ILE A 1 302 ? -20.969 24.047 -11.344 1 82.06 302 ILE A O 1
ATOM 2429 N N . PRO A 1 303 ? -20.625 24.5 -9.148 1 80.69 303 PRO A N 1
ATOM 2430 C CA . PRO A 1 303 ? -22.062 24.344 -8.891 1 80.69 303 PRO A CA 1
ATOM 2431 C C . PRO A 1 303 ? -22.922 25.281 -9.719 1 80.69 303 PRO A C 1
ATOM 2433 O O . PRO A 1 303 ? -22.469 26.375 -10.086 1 80.69 303 PRO A O 1
ATOM 2436 N N . THR A 1 304 ? -24.156 24.906 -10.016 1 81.94 304 THR A N 1
ATOM 2437 C CA . THR A 1 304 ? -25.078 25.719 -10.82 1 81.94 304 THR A CA 1
ATOM 2438 C C . THR A 1 304 ? -25.531 26.953 -10.047 1 81.94 304 THR A C 1
ATOM 2440 O O . THR A 1 304 ? -25.891 26.859 -8.875 1 81.94 304 THR A O 1
ATOM 2443 N N . GLY A 1 305 ? -25.453 28.094 -10.625 1 81.62 305 GLY A N 1
ATOM 2444 C CA . GLY A 1 305 ? -25.859 29.344 -10.008 1 81.62 305 GLY A CA 1
ATOM 2445 C C . GLY A 1 305 ? -24.75 30.016 -9.234 1 81.62 305 GLY A C 1
ATOM 2446 O O . GLY A 1 305 ? -25 30.906 -8.414 1 81.62 305 GLY A O 1
ATOM 2447 N N . ALA A 1 306 ? -23.562 29.531 -9.453 1 87.69 306 ALA A N 1
ATOM 2448 C CA . ALA A 1 306 ? -22.438 30.125 -8.742 1 87.69 306 ALA A CA 1
ATOM 2449 C C . ALA A 1 306 ? -22.047 31.469 -9.344 1 87.69 306 ALA A C 1
ATOM 2451 O O . ALA A 1 306 ? -22.312 31.719 -10.523 1 87.69 306 ALA A O 1
ATOM 2452 N N . GLU A 1 307 ? -21.656 32.375 -8.5 1 91.75 307 GLU A N 1
ATOM 2453 C CA . GLU A 1 307 ? -21.125 33.688 -8.914 1 91.75 307 GLU A CA 1
ATOM 2454 C C . GLU A 1 307 ? -19.609 33.75 -8.734 1 91.75 307 GLU A C 1
ATOM 2456 O O . GLU A 1 307 ? -19.016 32.844 -8.156 1 91.75 307 GLU A O 1
ATOM 2461 N N . ALA A 1 308 ? -19.031 34.719 -9.336 1 92.62 308 ALA A N 1
ATOM 2462 C CA . ALA A 1 308 ? -17.562 34.75 -9.328 1 92.62 308 ALA A CA 1
ATOM 2463 C C . ALA A 1 308 ? -17.062 35.938 -8.523 1 92.62 308 ALA A C 1
ATOM 2465 O O . ALA A 1 308 ? -17.766 36.969 -8.406 1 92.62 308 ALA A O 1
ATOM 2466 N N . SER A 1 309 ? -15.945 35.75 -7.836 1 94 309 SER A N 1
ATOM 2467 C CA . SER A 1 309 ? -15.148 36.781 -7.191 1 94 309 SER A CA 1
ATOM 2468 C C . SER A 1 309 ? -13.781 36.906 -7.844 1 94 309 SER A C 1
ATOM 2470 O O . SER A 1 309 ? -13.023 35.938 -7.922 1 94 309 SER A O 1
ATOM 2472 N N . ASN A 1 310 ? -13.43 38.094 -8.328 1 94.56 310 ASN A N 1
ATOM 2473 C CA . ASN A 1 310 ? -12.156 38.344 -8.992 1 94.56 310 ASN A CA 1
ATOM 2474 C C . ASN A 1 310 ? -11.227 39.188 -8.125 1 94.56 310 ASN A C 1
ATOM 2476 O O . ASN A 1 310 ? -11.609 40.25 -7.66 1 94.56 310 ASN A O 1
ATOM 2480 N N . VAL A 1 311 ? -10.086 38.625 -7.926 1 95.69 311 VAL A N 1
ATOM 2481 C CA . VAL A 1 311 ? -9.055 39.312 -7.156 1 95.69 311 VAL A CA 1
ATOM 2482 C C . VAL A 1 311 ? -7.93 39.75 -8.086 1 95.69 311 VAL A C 1
ATOM 2484 O O . VAL A 1 311 ? -7.293 38.938 -8.734 1 95.69 311 VAL A O 1
ATOM 2487 N N . LEU A 1 312 ? -7.691 41.031 -8.203 1 94.62 312 LEU A N 1
ATOM 2488 C CA . LEU A 1 312 ? -6.641 41.594 -9.039 1 94.62 312 LEU A CA 1
ATOM 2489 C C . LEU A 1 312 ? -5.551 42.219 -8.188 1 94.62 312 LEU A C 1
ATOM 2491 O O . LEU A 1 312 ? -5.812 43.188 -7.449 1 94.62 312 LEU A O 1
ATOM 2495 N N . VAL A 1 313 ? -4.387 41.594 -8.25 1 94.25 313 VAL A N 1
ATOM 2496 C CA . VAL A 1 313 ? -3.242 42.125 -7.512 1 94.25 313 VAL A CA 1
ATOM 2497 C C . VAL A 1 313 ? -2.098 42.438 -8.477 1 94.25 313 VAL A C 1
ATOM 2499 O O . VAL A 1 313 ? -1.864 41.688 -9.43 1 94.25 313 VAL A O 1
ATOM 2502 N N . GLY A 1 314 ? -1.373 43.625 -8.281 1 91.56 314 GLY A N 1
ATOM 2503 C CA . GLY A 1 314 ? -0.277 43.938 -9.18 1 91.56 314 GLY A CA 1
ATOM 2504 C C . GLY A 1 314 ? 0.652 45 -8.633 1 91.56 314 GLY A C 1
ATOM 2505 O O . GLY A 1 314 ? 0.292 45.719 -7.695 1 91.56 314 GLY A O 1
ATOM 2506 N N . GLU A 1 315 ? 1.84 44.906 -9.188 1 89.25 315 GLU A N 1
ATOM 2507 C CA . GLU A 1 315 ? 2.844 45.938 -8.914 1 89.25 315 GLU A CA 1
ATOM 2508 C C . GLU A 1 315 ? 2.99 46.906 -10.086 1 89.25 315 GLU A C 1
ATOM 2510 O O . GLU A 1 315 ? 3.033 46.469 -11.242 1 89.25 315 GLU A O 1
ATOM 2515 N N . VAL A 1 316 ? 2.848 48.188 -9.789 1 86.94 316 VAL A N 1
ATOM 2516 C CA . VAL A 1 316 ? 3.031 49.219 -10.805 1 86.94 316 VAL A CA 1
ATOM 2517 C C . VAL A 1 316 ? 4.113 50.219 -10.359 1 86.94 316 VAL A C 1
ATOM 2519 O O . VAL A 1 316 ? 4.312 50.406 -9.164 1 86.94 316 VAL A O 1
ATOM 2522 N N . ASP A 1 317 ? 4.867 50.812 -11.242 1 83 317 ASP A N 1
ATOM 2523 C CA . ASP A 1 317 ? 6 51.688 -10.945 1 83 317 ASP A CA 1
ATOM 2524 C C . ASP A 1 317 ? 5.543 53.125 -10.711 1 83 317 ASP A C 1
ATOM 2526 O O . ASP A 1 317 ? 6.266 53.906 -10.109 1 83 317 ASP A O 1
ATOM 2530 N N . PHE A 1 318 ? 4.293 53.562 -11.094 1 84.31 318 PHE A N 1
ATOM 2531 C CA . PHE A 1 318 ? 3.916 55 -11.062 1 84.31 318 PHE A CA 1
ATOM 2532 C C . PHE A 1 318 ? 3.209 55.344 -9.758 1 84.31 318 PHE A C 1
ATOM 2534 O O . PHE A 1 318 ? 2.994 56.5 -9.461 1 84.31 318 PHE A O 1
ATOM 2541 N N . LEU A 1 319 ? 2.943 54.344 -8.922 1 87.56 319 LEU A N 1
ATOM 2542 C CA . LEU A 1 319 ? 2.223 54.594 -7.684 1 87.56 319 LEU A CA 1
ATOM 2543 C C . LEU A 1 319 ? 3.178 54.656 -6.492 1 87.56 319 LEU A C 1
ATOM 2545 O O . LEU A 1 319 ? 4.105 53.844 -6.414 1 87.56 319 LEU A O 1
ATOM 2549 N N . GLU A 1 320 ? 3.006 55.562 -5.598 1 82 320 GLU A N 1
ATOM 2550 C CA . GLU A 1 320 ? 3.803 55.656 -4.379 1 82 320 GLU A CA 1
ATOM 2551 C C . GLU A 1 320 ? 3.117 54.938 -3.211 1 82 320 GLU A C 1
ATOM 2553 O O . GLU A 1 320 ? 3.781 54.5 -2.283 1 82 320 GLU A O 1
ATOM 2558 N N . ARG A 1 321 ? 1.796 55 -3.301 1 84.06 321 ARG A N 1
ATOM 2559 C CA . ARG A 1 321 ? 1.011 54.312 -2.275 1 84.06 321 ARG A CA 1
ATOM 2560 C C . ARG A 1 321 ? 0.068 53.281 -2.895 1 84.06 321 ARG A C 1
ATOM 2562 O O . ARG A 1 321 ? -0.372 53.469 -4.035 1 84.06 321 ARG A O 1
ATOM 2569 N N . PRO A 1 322 ? -0.113 52.281 -2.061 1 90.19 322 PRO A N 1
ATOM 2570 C CA . PRO A 1 322 ? -1.024 51.25 -2.604 1 90.19 322 PRO A CA 1
ATOM 2571 C C . PRO A 1 322 ? -2.477 51.719 -2.639 1 90.19 322 PRO A C 1
ATOM 2573 O O . PRO A 1 322 ? -2.908 52.469 -1.754 1 90.19 322 PRO A O 1
ATOM 2576 N N . ILE A 1 323 ? -3.156 51.406 -3.668 1 90.69 323 ILE A N 1
ATOM 2577 C CA . ILE A 1 323 ? -4.582 51.688 -3.82 1 90.69 323 ILE A CA 1
ATOM 2578 C C . ILE A 1 323 ? -5.379 50.375 -3.678 1 90.69 323 ILE A C 1
ATOM 2580 O O . ILE A 1 323 ? -5.051 49.375 -4.305 1 90.69 323 ILE A O 1
ATOM 2584 N N . ILE A 1 324 ? -6.312 50.375 -2.791 1 93.5 324 ILE A N 1
ATOM 2585 C CA . ILE A 1 324 ? -7.125 49.188 -2.52 1 93.5 324 ILE A CA 1
ATOM 2586 C C . ILE A 1 324 ? -8.602 49.531 -2.756 1 93.5 324 ILE A C 1
ATOM 2588 O O . ILE A 1 324 ? -9.062 50.625 -2.416 1 93.5 324 ILE A O 1
ATOM 2592 N N . ALA A 1 325 ? -9.32 48.656 -3.418 1 93.75 325 ALA A N 1
ATOM 2593 C CA . ALA A 1 325 ? -10.75 48.812 -3.641 1 93.75 325 ALA A CA 1
ATOM 2594 C C . ALA A 1 325 ? -11.484 47.469 -3.494 1 93.75 325 ALA A C 1
ATOM 2596 O O . ALA A 1 325 ? -10.992 46.438 -3.955 1 93.75 325 ALA A O 1
ATOM 2597 N N . PHE A 1 326 ? -12.438 47.375 -2.699 1 94.81 326 PHE A N 1
ATOM 2598 C CA . PHE A 1 326 ? -13.359 46.25 -2.578 1 94.81 326 PHE A CA 1
ATOM 2599 C C . PHE A 1 326 ? -14.742 46.625 -3.111 1 94.81 326 PHE A C 1
ATOM 2601 O O . PHE A 1 326 ? -15.391 47.531 -2.592 1 94.81 326 PHE A O 1
ATOM 2608 N N . VAL A 1 327 ? -15.219 45.969 -4.18 1 93.88 327 VAL A N 1
ATOM 2609 C CA . VAL A 1 327 ? -16.453 46.344 -4.863 1 93.88 327 VAL A CA 1
ATOM 2610 C C . VAL A 1 327 ? -17.438 45.156 -4.852 1 93.88 327 VAL A C 1
ATOM 2612 O O . VAL A 1 327 ? -17.047 44.031 -5.129 1 93.88 327 VAL A O 1
ATOM 2615 N N . ARG A 1 328 ? -18.625 45.344 -4.5 1 94.62 328 ARG A N 1
ATOM 2616 C CA . ARG A 1 328 ? -19.734 44.406 -4.645 1 94.62 328 ARG A CA 1
ATOM 2617 C C . ARG A 1 328 ? -20.734 44.875 -5.68 1 94.62 328 ARG A C 1
ATOM 2619 O O . ARG A 1 328 ? -21.281 46 -5.551 1 94.62 328 ARG A O 1
ATOM 2626 N N . LEU A 1 329 ? -20.891 44.094 -6.676 1 91.25 329 LEU A N 1
ATOM 2627 C CA . LEU A 1 329 ? -21.844 44.438 -7.73 1 91.25 329 LEU A CA 1
ATOM 2628 C C . LEU A 1 329 ? -23.234 43.906 -7.41 1 91.25 329 LEU A C 1
ATOM 2630 O O . LEU A 1 329 ? -23.375 42.812 -6.887 1 91.25 329 LEU A O 1
ATOM 2634 N N . ALA A 1 330 ? -24.234 44.688 -7.488 1 85.25 330 ALA A N 1
ATOM 2635 C CA . ALA A 1 330 ? -25.625 44.281 -7.336 1 85.25 330 ALA A CA 1
ATOM 2636 C C . ALA A 1 330 ? -26.453 44.719 -8.523 1 85.25 330 ALA A C 1
ATOM 2638 O O . ALA A 1 330 ? -26.719 45.906 -8.695 1 85.25 330 ALA A O 1
ATOM 2639 N N . PRO A 1 331 ? -26.938 43.844 -9.508 1 85.81 331 PRO A N 1
ATOM 2640 C CA . PRO A 1 331 ? -26.797 42.406 -9.547 1 85.81 331 PRO A CA 1
ATOM 2641 C C . PRO A 1 331 ? -25.469 41.938 -10.125 1 85.81 331 PRO A C 1
ATOM 2643 O O . PRO A 1 331 ? -24.672 42.781 -10.562 1 85.81 331 PRO A O 1
ATOM 2646 N N . ALA A 1 332 ? -25.203 40.625 -10.047 1 90.38 332 ALA A N 1
ATOM 2647 C CA . ALA A 1 332 ? -23.984 40.062 -10.648 1 90.38 332 ALA A CA 1
ATOM 2648 C C . ALA A 1 332 ? -23.984 40.281 -12.156 1 90.38 332 ALA A C 1
ATOM 2650 O O . ALA A 1 332 ? -25.031 40.188 -12.812 1 90.38 332 ALA A O 1
ATOM 2651 N N . VAL A 1 333 ? -22.844 40.656 -12.711 1 90.25 333 VAL A N 1
ATOM 2652 C CA . VAL A 1 333 ? -22.734 41 -14.125 1 90.25 333 VAL A CA 1
ATOM 2653 C C . VAL A 1 333 ? -21.672 40.125 -14.773 1 90.25 333 VAL A C 1
ATOM 2655 O O . VAL A 1 333 ? -20.672 39.781 -14.141 1 90.25 333 VAL A O 1
ATOM 2658 N N . LEU A 1 334 ? -22.016 39.719 -15.961 1 88.69 334 LEU A N 1
ATOM 2659 C CA . LEU A 1 334 ? -21.047 38.969 -16.75 1 88.69 334 LEU A CA 1
ATOM 2660 C C . LEU A 1 334 ? -20.016 39.875 -17.391 1 88.69 334 LEU A C 1
ATOM 2662 O O . LEU A 1 334 ? -20.375 40.719 -18.234 1 88.69 334 LEU A O 1
ATOM 2666 N N . LEU A 1 335 ? -18.859 39.875 -16.828 1 85.75 335 LEU A N 1
ATOM 2667 C CA . LEU A 1 335 ? -17.766 40.656 -17.375 1 85.75 335 LEU A CA 1
ATOM 2668 C C . LEU A 1 335 ? -16.938 39.844 -18.375 1 85.75 335 LEU A C 1
ATOM 2670 O O . LEU A 1 335 ? -16.406 38.812 -18.016 1 85.75 335 LEU A O 1
ATOM 2674 N N . SER A 1 336 ? -16.891 40.25 -19.562 1 78.44 336 SER A N 1
ATOM 2675 C CA . SER A 1 336 ? -16.188 39.5 -20.594 1 78.44 336 SER A CA 1
ATOM 2676 C C . SER A 1 336 ? -14.68 39.531 -20.391 1 78.44 336 SER A C 1
ATOM 2678 O O . SER A 1 336 ? -14.102 40.594 -20.172 1 78.44 336 SER A O 1
ATOM 2680 N N . GLY A 1 337 ? -14.031 38.375 -20.297 1 77.5 337 GLY A N 1
ATOM 2681 C CA . GLY A 1 337 ? -12.586 38.25 -20.312 1 77.5 337 GLY A CA 1
ATOM 2682 C C . GLY A 1 337 ? -11.969 38.219 -18.922 1 77.5 337 GLY A C 1
ATOM 2683 O O . GLY A 1 337 ? -10.781 37.938 -18.781 1 77.5 337 GLY A O 1
ATOM 2684 N N . LEU A 1 338 ? -12.688 38.562 -17.938 1 82.62 338 LEU A N 1
ATOM 2685 C CA . LEU A 1 338 ? -12.109 38.625 -16.609 1 82.62 338 LEU A CA 1
ATOM 2686 C C . LEU A 1 338 ? -11.984 37.25 -15.984 1 82.62 338 LEU A C 1
ATOM 2688 O O . LEU A 1 338 ? -10.977 36.938 -15.328 1 82.62 338 LEU A O 1
ATOM 2692 N N . THR A 1 339 ? -12.953 36.469 -16.141 1 84.62 339 THR A N 1
ATOM 2693 C CA . THR A 1 339 ? -12.953 35.156 -15.547 1 84.62 339 THR A CA 1
ATOM 2694 C C . THR A 1 339 ? -12.773 34.062 -16.625 1 84.62 339 THR A C 1
ATOM 2696 O O . THR A 1 339 ? -13.227 34.25 -17.75 1 84.62 339 THR A O 1
ATOM 2699 N N . GLU A 1 340 ? -12.102 33.031 -16.234 1 82.38 340 GLU A N 1
ATOM 2700 C CA . GLU A 1 340 ? -11.852 31.922 -17.156 1 82.38 340 GLU A CA 1
ATOM 2701 C C . GLU A 1 340 ? -13.156 31.281 -17.609 1 82.38 340 GLU A C 1
ATOM 2703 O O . GLU A 1 340 ? -13.258 30.781 -18.734 1 82.38 340 GLU A O 1
ATOM 2708 N N . VAL A 1 341 ? -14.094 31.25 -16.719 1 83.44 341 VAL A N 1
ATOM 2709 C CA . VAL A 1 341 ? -15.391 30.641 -17 1 83.44 341 VAL A CA 1
ATOM 2710 C C . VAL A 1 341 ? -16.469 31.734 -17.062 1 83.44 341 VAL A C 1
ATOM 2712 O O . VAL A 1 341 ? -16.328 32.781 -16.422 1 83.44 341 VAL A O 1
ATOM 2715 N N . PRO A 1 342 ? -17.438 31.469 -17.922 1 84.31 342 PRO A N 1
ATOM 2716 C CA . PRO A 1 342 ? -18.484 32.5 -18.031 1 84.31 342 PRO A CA 1
ATOM 2717 C C . PRO A 1 342 ? -19.422 32.5 -16.844 1 84.31 342 PRO A C 1
ATOM 2719 O O . PRO A 1 342 ? -20.578 32.094 -16.938 1 84.31 342 PRO A O 1
ATOM 2722 N N . VAL A 1 343 ? -18.938 32.875 -15.75 1 88.19 343 VAL A N 1
ATOM 2723 C CA . VAL A 1 343 ? -19.719 33.062 -14.531 1 88.19 343 VAL A CA 1
ATOM 2724 C C . VAL A 1 343 ? -19.812 34.562 -14.211 1 88.19 343 VAL A C 1
ATOM 2726 O O . VAL A 1 343 ? -18.859 35.312 -14.43 1 88.19 343 VAL A O 1
ATOM 2729 N N . ALA A 1 344 ? -20.984 35 -13.758 1 90.44 344 ALA A N 1
ATOM 2730 C CA . ALA A 1 344 ? -21.219 36.406 -13.43 1 90.44 344 ALA A CA 1
ATOM 2731 C C . ALA A 1 344 ? -20.375 36.812 -12.227 1 90.44 344 ALA A C 1
ATOM 2733 O O . ALA A 1 344 ? -20.25 36.062 -11.258 1 90.44 344 ALA A O 1
ATOM 2734 N N . THR A 1 345 ? -19.766 37.938 -12.375 1 93.19 345 THR A N 1
ATOM 2735 C CA . THR A 1 345 ? -18.922 38.469 -11.305 1 93.19 345 THR A CA 1
ATOM 2736 C C . THR A 1 345 ? -19.75 39.312 -10.328 1 93.19 345 THR A C 1
ATOM 2738 O O . THR A 1 345 ? -20.516 40.156 -10.734 1 93.19 345 THR A O 1
ATOM 2741 N N . ARG A 1 346 ? -19.672 39 -9.078 1 93.69 346 ARG A N 1
ATOM 2742 C CA . ARG A 1 346 ? -20.359 39.75 -8.016 1 93.69 346 ARG A CA 1
ATOM 2743 C C . ARG A 1 346 ? -19.375 40.594 -7.207 1 93.69 346 ARG A C 1
ATOM 2745 O O . ARG A 1 346 ? -19.734 41.688 -6.762 1 93.69 346 ARG A O 1
ATOM 2752 N N . PHE A 1 347 ? -18.219 40.031 -6.988 1 94.38 347 PHE A N 1
ATOM 2753 C CA . PHE A 1 347 ? -17.234 40.719 -6.156 1 94.38 347 PHE A CA 1
ATOM 2754 C C . PHE A 1 347 ? -15.961 41 -6.941 1 94.38 347 PHE A C 1
ATOM 2756 O O . PHE A 1 347 ? -15.547 40.188 -7.773 1 94.38 347 PHE A O 1
ATOM 2763 N N . LEU A 1 348 ? -15.398 42.156 -6.676 1 94.62 348 LEU A N 1
ATOM 2764 C CA . LEU A 1 348 ? -14.125 42.562 -7.277 1 94.62 348 LEU A CA 1
ATOM 2765 C C . LEU A 1 348 ? -13.203 43.188 -6.238 1 94.62 348 LEU A C 1
ATOM 2767 O O . LEU A 1 348 ? -13.609 44.062 -5.488 1 94.62 348 LEU A O 1
ATOM 2771 N N . PHE A 1 349 ? -12.039 42.562 -6.07 1 95.31 349 PHE A N 1
ATOM 2772 C CA . PHE A 1 349 ? -11.008 43.125 -5.191 1 95.31 349 PHE A CA 1
ATOM 2773 C C . PHE A 1 349 ? -9.805 43.594 -5.992 1 95.31 349 PHE A C 1
ATOM 2775 O O . PHE A 1 349 ? -9.281 42.844 -6.832 1 95.31 349 PHE A O 1
ATOM 2782 N N . LEU A 1 350 ? -9.422 44.844 -5.777 1 94.5 350 LEU A N 1
ATOM 2783 C CA . LEU A 1 350 ? -8.312 45.438 -6.516 1 94.5 350 LEU A CA 1
ATOM 2784 C C . LEU A 1 350 ? -7.23 45.938 -5.562 1 94.5 350 LEU A C 1
ATOM 2786 O O . LEU A 1 350 ? -7.531 46.656 -4.602 1 94.5 350 LEU A O 1
ATOM 2790 N N . LEU A 1 351 ? -6 45.438 -5.77 1 94.5 351 LEU A N 1
ATOM 2791 C CA . LEU A 1 351 ? -4.84 45.906 -5.027 1 94.5 351 LEU A CA 1
ATOM 2792 C C . LEU A 1 351 ? -3.684 46.219 -5.973 1 94.5 351 LEU A C 1
ATOM 2794 O O . LEU A 1 351 ? -3.18 45.344 -6.664 1 94.5 351 LEU A O 1
ATOM 2798 N N . LEU A 1 352 ? -3.369 47.5 -6.133 1 92.75 352 LEU A N 1
ATOM 2799 C CA . LEU A 1 352 ? -2.217 47.969 -6.91 1 92.75 352 LEU A CA 1
ATOM 2800 C C . LEU A 1 352 ? -1.245 48.75 -6.035 1 92.75 352 LEU A C 1
ATOM 2802 O O . LEU A 1 352 ? -1.657 49.625 -5.281 1 92.75 352 LEU A O 1
ATOM 2806 N N . GLY A 1 353 ? -0.039 48.344 -5.961 1 90 353 GLY A N 1
ATOM 2807 C CA . GLY A 1 353 ? 0.953 49 -5.129 1 90 353 GLY A CA 1
ATOM 2808 C C . GLY A 1 353 ? 2.244 49.281 -5.867 1 90 353 GLY A C 1
ATOM 2809 O O .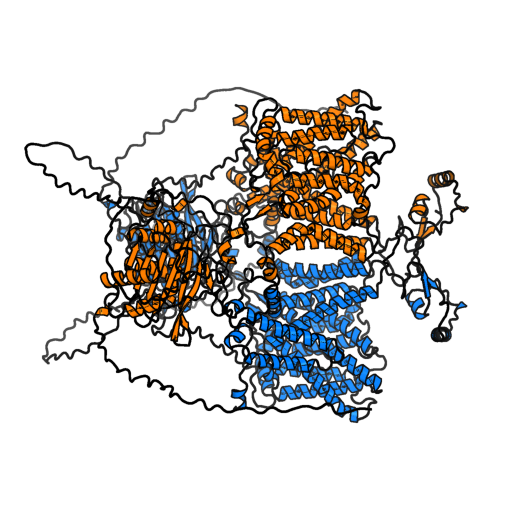 GLY A 1 353 ? 2.373 48.969 -7.055 1 90 353 GLY A O 1
ATOM 2810 N N . PRO A 1 354 ? 3.074 49.969 -5.16 1 88.06 354 PRO A N 1
ATOM 2811 C CA . PRO A 1 354 ? 4.371 50.312 -5.75 1 88.06 354 PRO A CA 1
ATOM 2812 C C . PRO A 1 354 ? 5.262 49.094 -5.969 1 88.06 354 PRO A C 1
ATOM 2814 O O . PRO A 1 354 ? 4.965 48 -5.461 1 88.06 354 PRO A O 1
ATOM 2817 N N . ALA A 1 355 ? 6.348 49.281 -6.719 1 83.75 355 ALA A N 1
ATOM 2818 C CA . ALA A 1 355 ? 7.238 48.188 -7.102 1 83.75 355 ALA A CA 1
ATOM 2819 C C . ALA A 1 355 ? 8.125 47.781 -5.93 1 83.75 355 ALA A C 1
ATOM 2821 O O . ALA A 1 355 ? 8.5 48.625 -5.102 1 83.75 355 ALA A O 1
ATOM 2822 N N . GLY A 1 356 ? 8.375 46.5 -5.734 1 78.19 356 GLY A N 1
ATOM 2823 C CA . GLY A 1 356 ? 9.289 45.969 -4.734 1 78.19 356 GLY A CA 1
ATOM 2824 C C . GLY A 1 356 ? 8.617 45.031 -3.742 1 78.19 356 GLY A C 1
ATOM 2825 O O . GLY A 1 356 ? 9.289 44.281 -3.047 1 78.19 356 GLY A O 1
ATOM 2826 N N . LYS A 1 357 ? 7.301 45.094 -3.596 1 83.44 357 LYS A N 1
ATOM 2827 C CA . LYS A 1 357 ? 6.59 44.25 -2.658 1 83.44 357 LYS A CA 1
ATOM 2828 C C . LYS A 1 357 ? 5.652 43.281 -3.395 1 83.44 357 LYS A C 1
ATOM 2830 O O . LYS A 1 357 ? 4.508 43.094 -2.982 1 83.44 357 LYS A O 1
ATOM 2835 N N . GLY A 1 358 ? 6.137 42.781 -4.301 1 83.56 358 GLY A N 1
ATOM 2836 C CA . GLY A 1 358 ? 5.316 41.875 -5.102 1 83.56 358 GLY A CA 1
ATOM 2837 C C . GLY A 1 358 ? 4.812 40.656 -4.328 1 83.56 358 GLY A C 1
ATOM 2838 O O . GLY A 1 358 ? 3.607 40.406 -4.273 1 83.56 358 GLY A O 1
ATOM 2839 N N . PRO A 1 359 ? 5.719 40.031 -3.607 1 86.06 359 PRO A N 1
ATOM 2840 C CA . PRO A 1 359 ? 5.277 38.844 -2.863 1 86.06 359 PRO A CA 1
ATOM 2841 C C . PRO A 1 359 ? 4.301 39.188 -1.741 1 86.06 359 PRO A C 1
ATOM 2843 O O . PRO A 1 359 ? 3.432 38.375 -1.408 1 86.06 359 PRO A O 1
ATOM 2846 N N . GLN A 1 360 ? 4.375 40.281 -1.219 1 87.94 360 GLN A N 1
ATOM 2847 C CA . GLN A 1 360 ? 3.439 40.688 -0.175 1 87.94 360 GLN A CA 1
ATOM 2848 C C . GLN A 1 360 ? 2.039 40.906 -0.743 1 87.94 360 GLN A C 1
ATOM 2850 O O . GLN A 1 360 ? 1.048 40.5 -0.127 1 87.94 360 GLN A O 1
ATOM 2855 N N . TYR A 1 361 ? 1.994 41.562 -1.926 1 91.88 361 TYR A N 1
ATOM 2856 C CA . TYR A 1 361 ? 0.695 41.781 -2.553 1 91.88 361 TYR A CA 1
ATOM 2857 C C . TYR A 1 361 ? 0.062 40.469 -2.959 1 91.88 361 TYR A C 1
ATOM 2859 O O . TYR A 1 361 ? -1.155 40.281 -2.859 1 91.88 361 TYR A O 1
ATOM 2867 N N . HIS A 1 362 ? 0.899 39.594 -3.314 1 91.25 362 HIS A N 1
ATOM 2868 C CA . HIS A 1 362 ? 0.41 38.281 -3.678 1 91.25 362 HIS A CA 1
ATOM 2869 C C . HIS A 1 362 ? -0.217 37.594 -2.479 1 91.25 362 HIS A C 1
ATOM 2871 O O . HIS A 1 362 ? -1.274 36.969 -2.602 1 91.25 362 HIS A O 1
ATOM 2877 N N . GLU A 1 363 ? 0.384 37.656 -1.386 1 91.69 363 GLU A N 1
ATOM 2878 C CA . GLU A 1 363 ? -0.13 37 -0.186 1 91.69 363 GLU A CA 1
ATOM 2879 C C . GLU A 1 363 ? -1.43 37.656 0.282 1 91.69 363 GLU A C 1
ATOM 2881 O O . GLU A 1 363 ? -2.311 36.969 0.813 1 91.69 363 GLU A O 1
ATOM 2886 N N . ILE A 1 364 ? -1.54 38.906 0.094 1 93.44 364 ILE A N 1
ATOM 2887 C CA . ILE A 1 364 ? -2.777 39.594 0.463 1 93.44 364 ILE A CA 1
ATOM 2888 C C . ILE A 1 364 ? -3.908 39.125 -0.459 1 93.44 364 ILE A C 1
ATOM 2890 O O . ILE A 1 364 ? -5.035 38.906 -0.008 1 93.44 364 ILE A O 1
ATOM 2894 N N . GLY A 1 365 ? -3.529 39.062 -1.668 1 94.12 365 GLY A N 1
ATOM 2895 C CA . GLY A 1 365 ? -4.516 38.562 -2.605 1 94.12 365 GLY A CA 1
ATOM 2896 C C . GLY A 1 365 ? -4.973 37.156 -2.271 1 94.12 365 GLY A C 1
ATOM 2897 O O . GLY A 1 365 ? -6.168 36.844 -2.342 1 94.12 365 GLY A O 1
ATOM 2898 N N . ARG A 1 366 ? -4.086 36.281 -1.924 1 93.81 366 ARG A N 1
ATOM 2899 C CA . ARG A 1 366 ? -4.414 34.938 -1.522 1 93.81 366 ARG A CA 1
ATOM 2900 C C . ARG A 1 366 ? -5.305 34.906 -0.284 1 93.81 366 ARG A C 1
ATOM 2902 O O . ARG A 1 366 ? -6.191 34.062 -0.153 1 93.81 366 ARG A O 1
ATOM 2909 N N . SER A 1 367 ? -5.074 35.812 0.594 1 94.31 367 SER A N 1
ATOM 2910 C CA . SER A 1 367 ? -5.836 35.875 1.838 1 94.31 367 SER A CA 1
ATOM 2911 C C . SER A 1 367 ? -7.293 36.25 1.577 1 94.31 367 SER A C 1
ATOM 2913 O O . SER A 1 367 ? -8.203 35.625 2.146 1 94.31 367 SER A O 1
ATOM 2915 N N . ILE A 1 368 ? -7.523 37.25 0.755 1 95.44 368 ILE A N 1
ATOM 2916 C CA . ILE A 1 368 ? -8.906 37.656 0.487 1 95.44 368 ILE A CA 1
ATOM 2917 C C . ILE A 1 368 ? -9.617 36.531 -0.278 1 95.44 368 ILE A C 1
ATOM 2919 O O . ILE A 1 368 ? -10.812 36.312 -0.076 1 95.44 368 ILE A O 1
ATOM 2923 N N . ALA A 1 369 ? -8.906 35.938 -1.174 1 95.31 369 ALA A N 1
ATOM 2924 C CA . ALA A 1 369 ? -9.508 34.844 -1.93 1 95.31 369 ALA A CA 1
ATOM 2925 C C . ALA A 1 369 ? -9.906 33.688 -1.007 1 95.31 369 ALA A C 1
ATOM 2927 O O . ALA A 1 369 ? -10.984 33.125 -1.169 1 95.31 369 ALA A O 1
ATOM 2928 N N . THR A 1 370 ? -9.102 33.312 -0.108 1 94.19 370 THR A N 1
ATOM 2929 C CA . THR A 1 370 ? -9.406 32.25 0.846 1 94.19 370 THR A CA 1
ATOM 2930 C C . THR A 1 370 ? -10.539 32.656 1.776 1 94.19 370 THR A C 1
ATOM 2932 O O . THR A 1 370 ? -11.383 31.859 2.154 1 94.19 370 THR A O 1
ATOM 2935 N N . LEU A 1 371 ? -10.539 33.906 2.15 1 93.81 371 LEU A N 1
ATOM 2936 C CA . LEU A 1 371 ? -11.602 34.438 3.006 1 93.81 371 LEU A CA 1
ATOM 2937 C C . LEU A 1 371 ? -12.953 34.344 2.305 1 93.81 371 LEU A C 1
ATOM 2939 O O . LEU A 1 371 ? -13.969 34.062 2.941 1 93.81 371 LEU A O 1
ATOM 2943 N N . MET A 1 372 ? -12.922 34.625 1.009 1 93.81 372 MET A N 1
ATOM 2944 C CA . MET A 1 372 ? -14.172 34.625 0.245 1 93.81 372 MET A CA 1
ATOM 2945 C C . MET A 1 372 ? -14.711 33.219 0.094 1 93.81 372 MET A C 1
ATOM 2947 O O . MET A 1 372 ? -15.898 33 -0.151 1 93.81 372 MET A O 1
ATOM 2951 N N . THR A 1 373 ? -13.883 32.25 0.264 1 90.56 373 THR A N 1
ATOM 2952 C CA . THR A 1 373 ? -14.32 30.844 0.157 1 90.56 373 THR A CA 1
ATOM 2953 C C . THR A 1 373 ? -14.859 30.344 1.494 1 90.56 373 THR A C 1
ATOM 2955 O O . THR A 1 373 ? -15.508 29.297 1.556 1 90.56 373 THR A O 1
ATOM 2958 N N . ASP A 1 374 ? -14.555 31.047 2.539 1 91 374 ASP A N 1
ATOM 2959 C CA . ASP A 1 374 ? -15.102 30.688 3.842 1 91 374 ASP A CA 1
ATOM 2960 C C . ASP A 1 374 ? -16.609 30.922 3.883 1 91 374 ASP A C 1
ATOM 2962 O O . ASP A 1 374 ? -17.094 31.953 3.414 1 91 374 ASP A O 1
ATOM 2966 N N . ASP A 1 375 ? -17.406 30.078 4.422 1 89 375 ASP A N 1
ATOM 2967 C CA . ASP A 1 375 ? -18.875 30.125 4.395 1 89 375 ASP A CA 1
ATOM 2968 C C . ASP A 1 375 ? -19.391 31.297 5.207 1 89 375 ASP A C 1
ATOM 2970 O O . ASP A 1 375 ? -20.359 31.953 4.805 1 89 375 ASP A O 1
ATOM 2974 N N . VAL A 1 376 ? -18.781 31.562 6.285 1 89.94 376 VAL A N 1
ATOM 2975 C CA . VAL A 1 376 ? -19.281 32.594 7.168 1 89.94 376 VAL A CA 1
ATOM 2976 C C . VAL A 1 376 ? -18.969 33.969 6.566 1 89.94 376 VAL A C 1
ATOM 2978 O O . VAL A 1 376 ? -19.844 34.844 6.477 1 89.94 376 VAL A O 1
ATOM 2981 N N . PHE A 1 377 ? -17.766 34.219 6.188 1 91.94 377 PHE A N 1
ATOM 2982 C CA . PHE A 1 377 ? -17.422 35.5 5.602 1 91.94 377 PHE A CA 1
ATOM 2983 C C . PHE A 1 377 ? -18.156 35.688 4.273 1 91.94 377 PHE A C 1
ATOM 2985 O O . PHE A 1 377 ? -18.547 36.812 3.938 1 91.94 377 PHE A O 1
ATOM 2992 N N . HIS A 1 378 ? -18.219 34.625 3.596 1 89.81 378 HIS A N 1
ATOM 2993 C CA . HIS A 1 378 ? -18.969 34.656 2.348 1 89.81 378 HIS A CA 1
ATOM 2994 C C . HIS A 1 378 ? -20.375 35.219 2.562 1 89.81 378 HIS A C 1
ATOM 2996 O O . HIS A 1 378 ? -20.828 36.094 1.825 1 89.81 378 HIS A O 1
ATOM 3002 N N . ASP A 1 379 ? -21.062 34.75 3.533 1 89.81 379 ASP A N 1
ATOM 3003 C CA . ASP A 1 379 ? -22.406 35.188 3.818 1 89.81 379 ASP A CA 1
ATOM 3004 C C . ASP A 1 379 ? -22.406 36.625 4.324 1 89.81 379 ASP A C 1
ATOM 3006 O O . ASP A 1 379 ? -23.328 37.406 4.02 1 89.81 379 ASP A O 1
ATOM 3010 N N . VAL A 1 380 ? -21.422 37 5.082 1 91.38 380 VAL A N 1
ATOM 3011 C CA . VAL A 1 380 ? -21.312 38.344 5.602 1 91.38 380 VAL A CA 1
ATOM 3012 C C . VAL A 1 380 ? -21.062 39.344 4.453 1 91.38 380 VAL A C 1
ATOM 3014 O O . VAL A 1 380 ? -21.578 40.438 4.445 1 91.38 380 VAL A O 1
ATOM 3017 N N . ALA A 1 381 ? -20.25 38.875 3.459 1 92.5 381 ALA A N 1
ATOM 3018 C CA . ALA A 1 381 ? -19.922 39.75 2.33 1 92.5 381 ALA A CA 1
ATOM 3019 C C . ALA A 1 381 ? -21.156 40.031 1.479 1 92.5 381 ALA A C 1
ATOM 3021 O O . ALA A 1 381 ? -21.297 41.094 0.902 1 92.5 381 ALA A O 1
ATOM 3022 N N . TYR A 1 382 ? -22.078 39.125 1.326 1 91.25 382 TYR A N 1
ATOM 3023 C CA . TYR A 1 382 ? -23.297 39.312 0.563 1 91.25 382 TYR A CA 1
ATOM 3024 C C . TYR A 1 382 ? -24.266 40.25 1.308 1 91.25 382 TYR A C 1
ATOM 3026 O O . TYR A 1 382 ? -24.953 41.062 0.693 1 91.25 382 TYR A O 1
ATOM 3034 N N . LYS A 1 383 ? -24.266 40.25 2.695 1 89.19 383 LYS A N 1
ATOM 3035 C CA . LYS A 1 383 ? -25.266 40.969 3.48 1 89.19 383 LYS A CA 1
ATOM 3036 C C . LYS A 1 383 ? -24.688 42.25 4.105 1 89.19 383 LYS A C 1
ATOM 3038 O O . LYS A 1 383 ? -25.406 43 4.746 1 89.19 383 LYS A O 1
ATOM 3043 N N . ALA A 1 384 ? -23.438 42.438 3.881 1 90.38 384 ALA A N 1
ATOM 3044 C CA . ALA A 1 384 ? -22.797 43.562 4.52 1 90.38 384 ALA A CA 1
ATOM 3045 C C . ALA A 1 384 ? -23.406 44.875 4.059 1 90.38 384 ALA A C 1
ATOM 3047 O O . ALA A 1 384 ? -23.703 45.062 2.871 1 90.38 384 ALA A O 1
ATOM 3048 N N . LYS A 1 385 ? -23.703 45.844 5.023 1 85.62 385 LYS A N 1
ATOM 3049 C CA . LYS A 1 385 ? -24.25 47.156 4.719 1 85.62 385 LYS A CA 1
ATOM 3050 C C . LYS A 1 385 ? -23.188 48.25 4.832 1 85.62 385 LYS A C 1
ATOM 3052 O O . LYS A 1 385 ? -23.281 49.281 4.168 1 85.62 385 LYS A O 1
ATOM 3057 N N . ASP A 1 386 ? -22.281 47.969 5.789 1 87.06 386 ASP A N 1
ATOM 3058 C CA . ASP A 1 386 ? -21.219 48.938 5.996 1 87.06 386 ASP A CA 1
ATOM 3059 C C . ASP A 1 386 ? -19.859 48.25 6.082 1 87.06 386 ASP A C 1
ATOM 3061 O O . ASP A 1 386 ? -19.781 47.031 6.098 1 87.06 386 ASP A O 1
ATOM 3065 N N . ARG A 1 387 ? -18.844 49.094 6.031 1 89.12 387 ARG A N 1
ATOM 3066 C CA . ARG A 1 387 ? -17.469 48.625 6.109 1 89.12 387 ARG A CA 1
ATOM 3067 C C . ARG A 1 387 ? -17.203 47.906 7.438 1 89.12 387 ARG A C 1
ATOM 3069 O O . ARG A 1 387 ? -16.438 46.938 7.496 1 89.12 387 ARG A O 1
ATOM 3076 N N . ASN A 1 388 ? -17.844 48.312 8.445 1 87.56 388 ASN A N 1
ATOM 3077 C CA . ASN A 1 388 ? -17.641 47.719 9.758 1 87.56 388 ASN A CA 1
ATOM 3078 C C . ASN A 1 388 ? -18.172 46.281 9.812 1 87.56 388 ASN A C 1
ATOM 3080 O O . ASN A 1 388 ? -17.656 45.469 10.555 1 87.56 388 ASN A O 1
ATOM 3084 N N . ASP A 1 389 ? -19.125 46.031 9 1 89.69 389 ASP A N 1
ATOM 3085 C CA . ASP A 1 389 ? -19.625 44.656 8.922 1 89.69 389 ASP A CA 1
ATOM 3086 C C . ASP A 1 389 ? -18.594 43.719 8.312 1 89.69 389 ASP A C 1
ATOM 3088 O O . ASP A 1 389 ? -18.422 42.594 8.766 1 89.69 389 ASP A O 1
ATOM 3092 N N . LEU A 1 390 ? -17.938 44.188 7.344 1 92.25 390 LEU A N 1
ATOM 3093 C CA . LEU A 1 390 ? -16.891 43.375 6.715 1 92.25 390 LEU A CA 1
ATOM 3094 C C . LEU A 1 390 ? -15.727 43.156 7.668 1 92.25 390 LEU A C 1
ATOM 3096 O O . LEU A 1 390 ? -15.156 42.062 7.715 1 92.25 390 LEU A O 1
ATOM 3100 N N . LEU A 1 391 ? -15.43 44.219 8.398 1 92.19 391 LEU A N 1
ATOM 3101 C CA . LEU A 1 391 ? -14.336 44.094 9.352 1 92.19 391 LEU A CA 1
ATOM 3102 C C . LEU A 1 391 ? -14.688 43.156 10.484 1 92.19 391 LEU A C 1
ATOM 3104 O O . LEU A 1 391 ? -13.828 42.406 10.961 1 92.19 391 LEU A O 1
ATOM 3108 N N . SER A 1 392 ? -15.898 43.156 10.859 1 89.44 392 SER A N 1
ATOM 3109 C CA . SER A 1 392 ? -16.328 42.188 11.867 1 89.44 392 SER A CA 1
ATOM 3110 C C . SER A 1 392 ? -16.281 40.75 11.344 1 89.44 392 SER A C 1
ATOM 3112 O O . SER A 1 392 ? -16.031 39.812 12.109 1 89.44 392 SER A O 1
ATOM 3114 N N . GLY A 1 393 ? -16.578 40.656 10.141 1 91 393 GLY A N 1
ATOM 3115 C CA . GLY A 1 393 ? -16.438 39.344 9.531 1 91 393 GLY A CA 1
ATOM 3116 C C . GLY A 1 393 ? -15.008 38.844 9.516 1 91 393 GLY A C 1
ATOM 3117 O O . GLY A 1 393 ? -14.758 37.656 9.773 1 91 393 GLY A O 1
ATOM 3118 N N . ILE A 1 394 ? -14.07 39.656 9.211 1 91.62 394 ILE A N 1
ATOM 3119 C CA . ILE A 1 394 ? -12.656 39.281 9.195 1 91.62 394 ILE A CA 1
ATOM 3120 C C . ILE A 1 394 ? -12.195 38.969 10.617 1 91.62 394 ILE A C 1
ATOM 3122 O O . ILE A 1 394 ? -11.438 38.031 10.828 1 91.62 394 ILE A O 1
ATOM 3126 N N . ASP A 1 395 ? -12.672 39.75 11.57 1 89.75 395 ASP A N 1
ATOM 3127 C CA . ASP A 1 395 ? -12.297 39.5 12.953 1 89.75 395 ASP A CA 1
ATOM 3128 C C . ASP A 1 395 ? -12.852 38.188 13.461 1 89.75 395 ASP A C 1
ATOM 3130 O O . ASP A 1 395 ? -12.195 37.469 14.234 1 89.75 395 ASP A O 1
ATOM 3134 N N . GLU A 1 396 ? -14.016 37.938 13.07 1 89.94 396 GLU A N 1
ATOM 3135 C CA . GLU A 1 396 ? -14.57 36.625 13.43 1 89.94 396 GLU A CA 1
ATOM 3136 C C . GLU A 1 396 ? -13.758 35.5 12.82 1 89.94 396 GLU A C 1
ATOM 3138 O O . GLU A 1 396 ? -13.555 34.469 13.453 1 89.94 396 GLU A O 1
ATOM 3143 N N . PHE A 1 397 ? -13.406 35.625 11.602 1 91.31 397 PHE A N 1
ATOM 3144 C CA . PHE A 1 397 ? -12.562 34.656 10.93 1 91.31 397 PHE A CA 1
ATOM 3145 C C . PHE A 1 397 ? -11.242 34.469 11.672 1 91.31 397 PHE A C 1
ATOM 3147 O O . PHE A 1 397 ? -10.789 33.344 11.875 1 91.31 397 PHE A O 1
ATOM 3154 N N . LEU A 1 398 ? -10.594 35.5 12.102 1 88.12 398 LEU A N 1
ATOM 3155 C CA . LEU A 1 398 ? -9.312 35.469 12.797 1 88.12 398 LEU A CA 1
ATOM 3156 C C . LEU A 1 398 ? -9.438 34.812 14.164 1 88.12 398 LEU A C 1
ATOM 3158 O O . LEU A 1 398 ? -8.5 34.156 14.641 1 88.12 398 LEU A O 1
ATOM 3162 N N . ASP A 1 399 ? -10.547 34.938 14.719 1 84.94 399 ASP A N 1
ATOM 3163 C CA . ASP A 1 399 ? -10.758 34.344 16.031 1 84.94 399 ASP A CA 1
ATOM 3164 C C . ASP A 1 399 ? -10.875 32.812 15.922 1 84.94 399 ASP A C 1
ATOM 3166 O O . ASP A 1 399 ? -10.625 32.094 16.891 1 84.94 399 ASP A O 1
ATOM 3170 N N . GLN A 1 400 ? -11.227 32.375 14.797 1 87 400 GLN A N 1
ATOM 3171 C CA . GLN A 1 400 ? -11.492 30.969 14.648 1 87 400 GLN A CA 1
ATOM 3172 C C . GLN A 1 400 ? -10.352 30.266 13.906 1 87 400 GLN A C 1
ATOM 3174 O O . GLN A 1 400 ? -10.352 29.047 13.773 1 87 400 GLN A O 1
ATOM 3179 N N . VAL A 1 401 ? -9.43 30.906 13.492 1 89.94 401 VAL A N 1
ATOM 3180 C CA . VAL A 1 401 ? -8.359 30.328 12.688 1 89.94 401 VAL A CA 1
ATOM 3181 C C . VAL A 1 401 ? -7.422 29.516 13.57 1 89.94 401 VAL A C 1
ATOM 3183 O O . VAL A 1 401 ? -7.281 29.797 14.766 1 89.94 401 VAL A O 1
ATOM 3186 N N . THR A 1 402 ? -6.871 28.422 12.984 1 90.56 402 THR A N 1
ATOM 3187 C CA . THR A 1 402 ? -5.867 27.578 13.641 1 90.56 402 THR A CA 1
ATOM 3188 C C . THR A 1 402 ? -4.477 27.875 13.094 1 90.56 402 THR A C 1
ATOM 3190 O O . THR A 1 402 ? -4.316 28.141 11.898 1 90.56 402 THR A O 1
ATOM 3193 N N . VAL A 1 403 ? -3.525 27.891 14.047 1 91.88 403 VAL A N 1
ATOM 3194 C CA . VAL A 1 403 ? -2.178 28.312 13.695 1 91.88 403 VAL A CA 1
ATOM 3195 C C . VAL A 1 403 ? -1.228 27.125 13.719 1 91.88 403 VAL A C 1
ATOM 3197 O O . VAL A 1 403 ? -1.337 26.25 14.586 1 91.88 403 VAL A O 1
ATOM 3200 N N . LEU A 1 404 ? -0.325 27.109 12.719 1 91.12 404 LEU A N 1
ATOM 3201 C CA . LEU A 1 404 ? 0.767 26.156 12.664 1 91.12 404 LEU A CA 1
ATOM 3202 C C . LEU A 1 404 ? 2.092 26.797 13.047 1 91.12 404 LEU A C 1
ATOM 3204 O O . LEU A 1 404 ? 2.428 27.875 12.531 1 91.12 404 LEU A O 1
ATOM 3208 N N . PRO A 1 405 ? 2.791 26.125 13.922 1 89.25 405 PRO A N 1
ATOM 3209 C CA . PRO A 1 405 ? 4.074 26.719 14.32 1 89.25 405 PRO A CA 1
ATOM 3210 C C . PRO A 1 405 ? 5.117 26.656 13.203 1 89.25 405 PRO A C 1
ATOM 3212 O O . PRO A 1 405 ? 5.203 25.672 12.477 1 89.25 405 PRO A O 1
ATOM 3215 N N . PRO A 1 406 ? 5.902 27.734 13.016 1 85.31 406 PRO A N 1
ATOM 3216 C CA . PRO A 1 406 ? 6.898 27.797 11.945 1 85.31 406 PRO A CA 1
ATOM 3217 C C . PRO A 1 406 ? 8.023 26.781 12.133 1 85.31 406 PRO A C 1
ATOM 3219 O O . PRO A 1 406 ? 8.688 26.406 11.156 1 85.31 406 PRO A O 1
ATOM 3222 N N . GLY A 1 407 ? 8.328 26.375 13.297 1 81.5 407 GLY A N 1
ATOM 3223 C CA . GLY A 1 407 ? 9.391 25.406 13.531 1 81.5 407 GLY A CA 1
ATOM 3224 C C . GLY A 1 407 ? 9.016 24 13.148 1 81.5 407 GLY A C 1
ATOM 3225 O O . GLY A 1 407 ? 9.883 23.156 12.93 1 81.5 407 GLY A O 1
ATOM 3226 N N . GLU A 1 408 ? 7.762 23.781 13.008 1 83.56 408 GLU A N 1
ATOM 3227 C CA . GLU A 1 408 ? 7.312 22.406 12.75 1 83.56 408 GLU A CA 1
ATOM 3228 C C . GLU A 1 408 ? 6.82 22.25 11.312 1 83.56 408 GLU A C 1
ATOM 3230 O O . GLU A 1 408 ? 6.828 21.141 10.773 1 83.56 408 GLU A O 1
ATOM 3235 N N . TRP A 1 409 ? 6.383 23.297 10.648 1 84.81 409 TRP A N 1
ATOM 3236 C CA . TRP A 1 409 ? 5.781 23.172 9.328 1 84.81 409 TRP A CA 1
ATOM 3237 C C . TRP A 1 409 ? 6.324 24.219 8.375 1 84.81 409 TRP A C 1
ATOM 3239 O O . TRP A 1 409 ? 6.414 25.406 8.727 1 84.81 409 TRP A O 1
ATOM 3249 N N . ASP A 1 410 ? 6.695 23.656 7.199 1 79.19 410 ASP A N 1
ATOM 3250 C CA . ASP A 1 410 ? 7.094 24.531 6.109 1 79.19 410 ASP A CA 1
ATOM 3251 C C . ASP A 1 410 ? 5.906 24.875 5.211 1 79.19 410 ASP A C 1
ATOM 3253 O O . ASP A 1 410 ? 5.203 23.984 4.738 1 79.19 410 ASP A O 1
ATOM 3257 N N . PRO A 1 411 ? 5.648 26.141 5.074 1 80.06 411 PRO A N 1
ATOM 3258 C CA . PRO A 1 411 ? 4.496 26.547 4.266 1 80.06 411 PRO A CA 1
ATOM 3259 C C . PRO A 1 411 ? 4.598 26.094 2.814 1 80.06 411 PRO A C 1
ATOM 3261 O O . PRO A 1 411 ? 3.598 26.094 2.092 1 80.06 411 PRO A O 1
ATOM 3264 N N . SER A 1 412 ? 5.793 25.75 2.373 1 77 412 SER A N 1
ATOM 3265 C CA . SER A 1 412 ? 5.938 25.281 0.999 1 77 412 SER A CA 1
ATOM 3266 C C . SER A 1 412 ? 5.391 23.859 0.833 1 77 412 SER A C 1
ATOM 3268 O O . SER A 1 412 ? 5.113 23.422 -0.285 1 77 412 SER A O 1
ATOM 3270 N N . ILE A 1 413 ? 5.145 23.219 1.994 1 81 413 ILE A N 1
ATOM 3271 C CA . ILE A 1 413 ? 4.562 21.875 1.943 1 81 413 ILE A CA 1
ATOM 3272 C C . ILE A 1 413 ? 3.045 21.984 1.828 1 81 413 ILE A C 1
ATOM 3274 O O . ILE A 1 413 ? 2.398 22.656 2.631 1 81 413 ILE A O 1
ATOM 3278 N N . ARG A 1 414 ? 2.529 21.453 0.792 1 84.12 414 ARG A N 1
ATOM 3279 C CA . ARG A 1 414 ? 1.088 21.5 0.575 1 84.12 414 ARG A CA 1
ATOM 3280 C C . ARG A 1 414 ? 0.374 20.438 1.408 1 84.12 414 ARG A C 1
ATOM 3282 O O . ARG A 1 414 ? 0.789 19.281 1.435 1 84.12 414 ARG A O 1
ATOM 3289 N N . ILE A 1 415 ? -0.605 20.844 2.195 1 85.75 415 ILE A N 1
ATOM 3290 C CA . ILE A 1 415 ? -1.429 19.938 2.986 1 85.75 415 ILE A CA 1
ATOM 3291 C C . ILE A 1 415 ? -2.574 19.391 2.133 1 85.75 415 ILE A C 1
ATOM 3293 O O . ILE A 1 415 ? -3.322 20.172 1.527 1 85.75 415 ILE A O 1
ATOM 3297 N N . GLU A 1 416 ? -2.67 18.156 2.023 1 84.31 416 GLU A N 1
ATOM 3298 C CA . GLU A 1 416 ? -3.764 17.531 1.278 1 84.31 416 GLU A CA 1
ATOM 3299 C C . GLU A 1 416 ? -5.102 17.766 1.973 1 84.31 416 GLU A C 1
ATOM 3301 O O . GLU A 1 416 ? -5.172 17.812 3.203 1 84.31 416 GLU A O 1
ATOM 3306 N N . PRO A 1 417 ? -6.098 17.938 1.128 1 86.5 417 PRO A N 1
ATOM 3307 C CA . PRO A 1 417 ? -7.426 18.141 1.716 1 86.5 417 PRO A CA 1
ATOM 3308 C C . PRO A 1 417 ? -7.875 16.969 2.574 1 86.5 417 PRO A C 1
ATOM 3310 O O . PRO A 1 417 ? -7.555 15.82 2.266 1 86.5 417 PRO A O 1
ATOM 3313 N N . PRO A 1 418 ? -8.547 17.312 3.74 1 82.44 418 PRO A N 1
ATOM 3314 C CA . PRO A 1 418 ? -9.039 16.25 4.625 1 82.44 418 PRO A CA 1
ATOM 3315 C C . PRO A 1 418 ? -10.164 15.43 3.998 1 82.44 418 PRO A C 1
ATOM 3317 O O . PRO A 1 418 ? -10.719 15.828 2.973 1 82.44 418 PRO A O 1
ATOM 3320 N N . LYS A 1 419 ? -10.445 14.32 4.547 1 75.94 419 LYS A N 1
ATOM 3321 C CA . LYS A 1 419 ? -11.5 13.438 4.059 1 75.94 419 LYS A CA 1
ATOM 3322 C C . LYS A 1 419 ? -12.875 14.047 4.289 1 75.94 419 LYS A C 1
ATOM 3324 O O . LYS A 1 419 ? -13.766 13.93 3.441 1 75.94 419 LYS A O 1
ATOM 3329 N N . SER A 1 420 ? -13.047 14.734 5.469 1 75.25 420 SER A N 1
ATOM 3330 C CA . SER A 1 420 ? -14.312 15.406 5.746 1 75.25 420 SER A CA 1
ATOM 3331 C C . SER A 1 420 ? -14.094 16.859 6.141 1 75.25 420 SER A C 1
ATOM 3333 O O . SER A 1 420 ? -13.211 17.172 6.945 1 75.25 420 SER A O 1
ATOM 3335 N N . VAL A 1 421 ? -14.883 17.75 5.352 1 75.81 421 VAL A N 1
ATOM 3336 C CA . VAL A 1 421 ? -14.836 19.172 5.656 1 75.81 421 VAL A CA 1
ATOM 3337 C C . VAL A 1 421 ? -15.711 19.469 6.871 1 75.81 421 VAL A C 1
ATOM 3339 O O . VAL A 1 421 ? -16.812 18.938 6.988 1 75.81 421 VAL A O 1
ATOM 3342 N N . PRO A 1 422 ? -15.164 20.125 7.855 1 76.62 422 PRO A N 1
ATOM 3343 C CA . PRO A 1 422 ? -15.922 20.438 9.062 1 76.62 422 PRO A CA 1
ATOM 3344 C C . PRO A 1 422 ? -17.156 21.297 8.773 1 76.62 422 PRO A C 1
ATOM 3346 O O . PRO A 1 422 ? -17.141 22.109 7.844 1 76.62 422 PRO A O 1
ATOM 3349 N N . SER A 1 423 ? -18.266 21.047 9.484 1 75.94 423 SER A N 1
ATOM 3350 C CA . SER A 1 423 ? -19.484 21.844 9.359 1 75.94 423 SER A CA 1
ATOM 3351 C C . SER A 1 423 ? -19.328 23.203 10.023 1 75.94 423 SER A C 1
ATOM 3353 O O . SER A 1 423 ? -18.719 23.312 11.094 1 75.94 423 SER A O 1
ATOM 3355 N N . GLN A 1 424 ? -19.594 24.297 9.367 1 81 424 GLN A N 1
ATOM 3356 C CA . GLN A 1 424 ? -19.453 25.656 9.859 1 81 424 GLN A CA 1
ATOM 3357 C C . GLN A 1 424 ? -20.75 26.172 10.469 1 81 424 GLN A C 1
ATOM 3359 O O . GLN A 1 424 ? -20.844 27.328 10.875 1 81 424 GLN A O 1
ATOM 3364 N N . GLU A 1 425 ? -21.672 25.281 10.695 1 75.31 425 GLU A N 1
ATOM 3365 C CA . GLU A 1 425 ? -22.969 25.719 11.219 1 75.31 425 GLU A CA 1
ATOM 3366 C C . GLU A 1 425 ? -22.844 26.156 12.672 1 75.31 425 GLU A C 1
ATOM 3368 O O . GLU A 1 425 ? -23.594 27.031 13.125 1 75.31 425 GLU A O 1
ATOM 3373 N N . LYS A 1 426 ? -21.891 25.641 13.422 1 74.25 426 LYS A N 1
ATOM 3374 C CA . LYS A 1 426 ? -21.719 26.016 14.82 1 74.25 426 LYS A CA 1
ATOM 3375 C C . LYS A 1 426 ? -21.297 27.469 14.953 1 74.25 426 LYS A C 1
ATOM 3377 O O . LYS A 1 426 ? -21.578 28.109 15.969 1 74.25 426 LYS A O 1
ATOM 3382 N N . ARG A 1 427 ? -20.781 28.016 13.875 1 77.62 427 ARG A N 1
ATOM 3383 C CA . ARG A 1 427 ? -20.281 29.375 13.906 1 77.62 427 ARG A CA 1
ATOM 3384 C C . ARG A 1 427 ? -21.391 30.375 13.594 1 77.62 427 ARG A C 1
ATOM 3386 O O . ARG A 1 427 ? -21.281 31.562 13.914 1 77.62 427 ARG A O 1
ATOM 3393 N N . LYS A 1 428 ? -22.438 29.812 12.945 1 75.38 428 LYS A N 1
ATOM 3394 C CA . LYS A 1 428 ? -23.516 30.688 12.531 1 75.38 428 LYS A CA 1
ATOM 3395 C C . LYS A 1 428 ? -24.562 30.844 13.641 1 75.38 428 LYS A C 1
ATOM 3397 O O . LYS A 1 428 ? -25.266 31.859 13.688 1 75.38 428 LYS A O 1
ATOM 3402 N N . LEU A 1 429 ? -24.516 29.797 14.594 1 65.31 429 LEU A N 1
ATOM 3403 C CA . LEU A 1 429 ? -25.547 29.812 15.625 1 65.31 429 LEU A CA 1
ATOM 3404 C C . LEU A 1 429 ? -25.062 30.531 16.875 1 65.31 429 LEU A C 1
ATOM 3406 O O . LEU A 1 429 ? -23.891 30.453 17.219 1 65.31 429 LEU A O 1
ATOM 3410 N N . PRO A 1 430 ? -25.969 31.531 17.391 1 59.44 430 PRO A N 1
ATOM 3411 C CA . PRO A 1 430 ? -25.594 32.281 18.594 1 59.44 430 PRO A CA 1
ATOM 3412 C C . PRO A 1 430 ? -25.25 31.391 19.781 1 59.44 430 PRO A C 1
ATOM 3414 O O . PRO A 1 430 ? -25.875 30.344 19.953 1 59.44 430 PRO A O 1
ATOM 3417 N N . LYS A 1 431 ? -23.969 31.438 20.219 1 53.47 431 LYS A N 1
ATOM 3418 C CA . LYS A 1 431 ? -23.625 30.734 21.453 1 53.47 431 LYS A CA 1
ATOM 3419 C C . LYS A 1 431 ? -24.484 31.219 22.609 1 53.47 431 LYS A C 1
ATOM 3421 O O . LYS A 1 431 ? -24.609 32.438 22.844 1 53.47 431 LYS A O 1
ATOM 3426 N N . PHE A 1 432 ? -25.641 30.656 22.891 1 45.66 432 PHE A N 1
ATOM 3427 C CA . PHE A 1 432 ? -26.359 31.062 24.078 1 45.66 432 PHE A CA 1
ATOM 3428 C C . PHE A 1 432 ? -25.406 31.219 25.266 1 45.66 432 PHE A C 1
ATOM 3430 O O . PHE A 1 432 ? -24.5 30.391 25.438 1 45.66 432 PHE A O 1
ATOM 3437 N N . PRO A 1 433 ? -25.234 32.469 25.672 1 38.47 433 PRO A N 1
ATOM 3438 C CA . PRO A 1 433 ? -24.328 32.812 26.766 1 38.47 433 PRO A CA 1
ATOM 3439 C C . PRO A 1 433 ? -24.25 31.75 27.859 1 38.47 433 PRO A C 1
ATOM 3441 O O . PRO A 1 433 ? -23.516 31.906 28.828 1 38.47 433 PRO A O 1
ATOM 3444 N N . ASN A 1 434 ? -25.5 31.453 28.531 1 33.91 434 ASN A N 1
ATOM 3445 C CA . ASN A 1 434 ? -25.391 30.688 29.766 1 33.91 434 ASN A CA 1
ATOM 3446 C C . ASN A 1 434 ? -24.406 29.531 29.625 1 33.91 434 ASN A C 1
ATOM 3448 O O . ASN A 1 434 ? -24.172 29.047 28.516 1 33.91 434 ASN A O 1
ATOM 3452 N N . GLY A 1 435 ? -23.578 29.312 30.719 1 34 435 GLY A N 1
ATOM 3453 C CA . GLY A 1 435 ? -22.578 28.359 31.172 1 34 435 GLY A CA 1
ATOM 3454 C C . GLY A 1 435 ? -22.672 27.016 30.453 1 34 435 GLY A C 1
ATOM 3455 O O . GLY A 1 435 ? -21.656 26.312 30.312 1 34 435 GLY A O 1
ATOM 3456 N N . SER A 1 436 ? -23.875 26.391 30.734 1 31.39 436 SER A N 1
ATOM 3457 C CA . SER A 1 436 ? -23.859 24.938 30.594 1 31.39 436 SER A CA 1
ATOM 3458 C C . SER A 1 436 ? -23.703 24.531 29.125 1 31.39 436 SER A C 1
ATOM 3460 O O . SER A 1 436 ? -24.672 24.5 28.375 1 31.39 436 SER A O 1
ATOM 3462 N N . THR A 1 437 ? -23 25.359 28.391 1 35.72 437 THR A N 1
ATOM 3463 C CA . THR A 1 437 ? -22.828 24.594 27.172 1 35.72 437 THR A CA 1
ATOM 3464 C C . THR A 1 437 ? -22.781 23.094 27.469 1 35.72 437 THR A C 1
ATOM 3466 O O . THR A 1 437 ? -21.938 22.625 28.234 1 35.72 437 THR A O 1
ATOM 3469 N N . PRO A 1 438 ? -23.906 22.594 27.719 1 33.81 438 PRO A N 1
ATOM 3470 C CA . PRO A 1 438 ? -23.719 21.141 27.875 1 33.81 438 PRO A CA 1
ATOM 3471 C C . PRO A 1 438 ? -22.609 20.594 26.984 1 33.81 438 PRO A C 1
ATOM 3473 O O . PRO A 1 438 ? -22.719 20.641 25.75 1 33.81 438 PRO A O 1
ATOM 3476 N N . THR A 1 439 ? -21.469 21.297 27.094 1 35.94 439 THR A N 1
ATOM 3477 C CA . THR A 1 439 ? -20.344 20.578 26.516 1 35.94 439 THR A CA 1
ATOM 3478 C C . THR A 1 439 ? -20.609 19.078 26.484 1 35.94 439 THR A C 1
ATOM 3480 O O . THR A 1 439 ? -19.734 18.297 26.156 1 35.94 439 THR A O 1
ATOM 3483 N N . GLY A 1 440 ? -21.531 18.766 27.469 1 32.62 440 GLY A N 1
ATOM 3484 C CA . GLY A 1 440 ? -21.734 17.344 27.281 1 32.62 440 GLY A CA 1
ATOM 3485 C C . GLY A 1 440 ? -21.953 16.953 25.828 1 32.62 440 GLY A C 1
ATOM 3486 O O . GLY A 1 440 ? -22.875 17.453 25.172 1 32.62 440 GLY A O 1
ATOM 3487 N N . GLU A 1 441 ? -20.922 17.359 24.953 1 35.88 441 GLU A N 1
ATOM 3488 C CA . GLU A 1 441 ? -21.078 16.5 23.797 1 35.88 441 GLU A CA 1
ATOM 3489 C C . GLU A 1 441 ? -22.203 15.484 24 1 35.88 441 GLU A C 1
ATOM 3491 O O . GLU A 1 441 ? -22.031 14.508 24.734 1 35.88 441 GLU A O 1
ATOM 3496 N N . THR A 1 442 ? -23.281 16 24.531 1 33.28 442 THR A N 1
ATOM 3497 C CA . THR A 1 442 ? -24.422 15.102 24.453 1 33.28 442 THR A CA 1
ATOM 3498 C C . THR A 1 442 ? -24.234 14.102 23.312 1 33.28 442 THR A C 1
ATOM 3500 O O . THR A 1 442 ? -24.156 14.492 22.141 1 33.28 442 THR A O 1
ATOM 3503 N N . LEU A 1 443 ? -23.266 13.406 23.453 1 37.19 443 LEU A N 1
ATOM 3504 C CA . LEU A 1 443 ? -23.469 12.148 22.75 1 37.19 443 LEU A CA 1
ATOM 3505 C C . LEU A 1 443 ? -24.938 11.984 22.344 1 37.19 443 LEU A C 1
ATOM 3507 O O . LEU A 1 443 ? -25.797 11.836 23.219 1 37.19 443 LEU A O 1
ATOM 3511 N N . LYS A 1 444 ? -25.516 13.133 21.781 1 37.72 444 LYS A N 1
ATOM 3512 C CA . LYS A 1 444 ? -26.797 12.711 21.219 1 37.72 444 LYS A CA 1
ATOM 3513 C C . LYS A 1 444 ? -26.969 11.203 21.328 1 37.72 444 LYS A C 1
ATOM 3515 O O . LYS A 1 444 ? -26.172 10.438 20.781 1 37.72 444 LYS A O 1
ATOM 3520 N N . GLU A 1 445 ? -27.094 10.812 22.5 1 36.69 445 GLU A N 1
ATOM 3521 C CA . GLU A 1 445 ? -27.797 9.539 22.672 1 36.69 445 GLU A CA 1
ATOM 3522 C C . GLU A 1 445 ? -28.594 9.188 21.438 1 36.69 445 GLU A C 1
ATOM 3524 O O . GLU A 1 445 ? -29.781 9.516 21.344 1 36.69 445 GLU A O 1
ATOM 3529 N N . GLU A 1 446 ? -28.25 9.836 20.328 1 38.56 446 GLU A N 1
ATOM 3530 C CA . GLU A 1 446 ? -28.969 9.07 19.312 1 38.56 446 GLU A CA 1
ATOM 3531 C C . GLU A 1 446 ? -29.375 7.699 19.859 1 38.56 446 GLU A C 1
ATOM 3533 O O . GLU A 1 446 ? -28.531 6.805 19.969 1 38.56 446 GLU A O 1
ATOM 3538 N N . GLY A 1 447 ? -29.969 7.766 21.094 1 37.81 447 GLY A N 1
ATOM 3539 C CA . GLY A 1 447 ? -30.641 6.539 21.469 1 37.81 447 GLY A CA 1
ATOM 3540 C C . GLY A 1 447 ? -30.844 5.59 20.297 1 37.81 447 GLY A C 1
ATOM 3541 O O . GLY A 1 447 ? -31.422 5.973 19.266 1 37.81 447 GLY A O 1
ATOM 3542 N N . HIS A 1 448 ? -29.906 5.062 19.859 1 42.28 448 HIS A N 1
ATOM 3543 C CA . HIS A 1 448 ? -30.031 3.902 18.984 1 42.28 448 HIS A CA 1
ATOM 3544 C C . HIS A 1 448 ? -31.359 3.201 19.188 1 42.28 448 HIS A C 1
ATOM 3546 O O . HIS A 1 448 ? -31.469 2.262 19.984 1 42.28 448 HIS A O 1
ATOM 3552 N N . HIS A 1 449 ? -32.469 3.906 19.484 1 45.66 449 HIS A N 1
ATOM 3553 C CA . HIS A 1 449 ? -33.812 3.299 19.438 1 45.66 449 HIS A CA 1
ATOM 3554 C C . HIS A 1 449 ? -33.938 2.375 18.219 1 45.66 449 HIS A C 1
ATOM 3556 O O . HIS A 1 449 ? -33.344 2.635 17.172 1 45.66 449 HIS A O 1
ATOM 3562 N N . ALA A 1 450 ? -34.094 1.178 18.484 1 57.25 450 ALA A N 1
ATOM 3563 C CA . ALA A 1 450 ? -34.531 0.239 17.453 1 57.25 450 ALA A CA 1
ATOM 3564 C C . ALA A 1 450 ? -35.469 0.92 16.453 1 57.25 450 ALA A C 1
ATOM 3566 O O . ALA A 1 450 ? -36.312 1.727 16.844 1 57.25 450 ALA A O 1
ATOM 3567 N N . GLY A 1 451 ? -35.094 1.305 15.336 1 62.34 451 GLY A N 1
ATOM 3568 C CA . GLY A 1 451 ? -35.875 1.872 14.258 1 62.34 451 GLY A CA 1
ATOM 3569 C C . GLY A 1 451 ? -37.344 1.477 14.328 1 62.34 451 GLY A C 1
ATOM 3570 O O . GLY A 1 451 ? -37.688 0.503 15 1 62.34 451 GLY A O 1
ATOM 3571 N N . PRO A 1 452 ? -38.219 2.246 14.031 1 66.94 452 PRO A N 1
ATOM 3572 C CA . PRO A 1 452 ? -39.656 1.945 14.008 1 66.94 452 PRO A CA 1
ATOM 3573 C C . PRO A 1 452 ? -39.938 0.589 13.383 1 66.94 452 PRO A C 1
ATOM 3575 O O . PRO A 1 452 ? -41 0.006 13.641 1 66.94 452 PRO A O 1
ATOM 3578 N N . GLU A 1 453 ? -38.906 0.003 12.766 1 78.5 453 GLU A N 1
ATOM 3579 C CA . GLU A 1 453 ? -39.156 -1.264 12.078 1 78.5 453 GLU A CA 1
ATOM 3580 C C . GLU A 1 453 ? -39.125 -2.436 13.055 1 78.5 453 GLU A C 1
ATOM 3582 O O . GLU A 1 453 ? -39.688 -3.494 12.789 1 78.5 453 GLU A O 1
ATOM 3587 N N . LEU A 1 454 ? -38.5 -2.215 14.203 1 78 454 LEU A N 1
ATOM 3588 C CA . LEU A 1 454 ? -38.344 -3.326 15.133 1 78 454 LEU A CA 1
ATOM 3589 C C . LEU A 1 454 ? -39.156 -3.092 16.406 1 78 454 LEU A C 1
ATOM 3591 O O . LEU A 1 454 ? -38.875 -3.691 17.438 1 78 454 LEU A O 1
ATOM 3595 N N . GLN A 1 455 ? -40.219 -2.244 16.25 1 78.56 455 GLN A N 1
ATOM 3596 C CA . GLN A 1 455 ? -41.094 -2.023 17.391 1 78.56 455 GLN A CA 1
ATOM 3597 C C . GLN A 1 455 ? -42.281 -2.99 17.391 1 78.56 455 GLN A C 1
ATOM 3599 O O . GLN A 1 455 ? -42.812 -3.295 16.328 1 78.56 455 GLN A O 1
ATOM 3604 N N . ARG A 1 456 ? -42.562 -3.578 18.531 1 82.12 456 ARG A N 1
ATOM 3605 C CA . ARG A 1 456 ? -43.656 -4.504 18.672 1 82.12 456 ARG A CA 1
ATOM 3606 C C . ARG A 1 456 ? -45 -3.762 18.609 1 82.12 456 ARG A C 1
ATOM 3608 O O . ARG A 1 456 ? -45.188 -2.738 19.281 1 82.12 456 ARG A O 1
ATOM 3615 N N . THR A 1 457 ? -45.875 -4.102 17.703 1 81.31 457 THR A N 1
ATOM 3616 C CA . THR A 1 457 ? -47.156 -3.445 17.531 1 81.31 457 THR A CA 1
ATOM 3617 C C . THR A 1 457 ? -48.219 -4.027 18.484 1 81.31 457 THR A C 1
ATOM 3619 O O . THR A 1 457 ? -49.156 -3.346 18.859 1 81.31 457 THR A O 1
ATOM 3622 N N . GLY A 1 458 ? -48.125 -5.234 19.094 1 79.44 458 GLY A N 1
ATOM 3623 C CA . GLY A 1 458 ? -49.094 -5.867 19.984 1 79.44 458 GLY A CA 1
ATOM 3624 C C . GLY A 1 458 ? -50.281 -6.484 19.234 1 79.44 458 GLY A C 1
ATOM 3625 O O . GLY A 1 458 ? -51.094 -7.152 19.844 1 79.44 458 GLY A O 1
ATOM 3626 N N . ARG A 1 459 ? -50.438 -6.211 17.938 1 85.88 459 ARG A N 1
ATOM 3627 C CA . ARG A 1 459 ? -51.5 -6.781 17.125 1 85.88 459 ARG A CA 1
ATOM 3628 C C . ARG A 1 459 ? -51 -7.992 16.344 1 85.88 459 ARG A C 1
ATOM 3630 O O . ARG A 1 459 ? -49.812 -8.117 16.078 1 85.88 459 ARG A O 1
ATOM 3637 N N . LEU A 1 460 ? -51.969 -8.898 16.125 1 88.81 460 LEU A N 1
ATOM 3638 C CA . LEU A 1 460 ? -51.625 -10.047 15.297 1 88.81 460 LEU A CA 1
ATOM 3639 C C . LEU A 1 460 ? -51.25 -9.609 13.891 1 88.81 460 LEU A C 1
ATOM 3641 O O . LEU A 1 460 ? -52.031 -8.898 13.234 1 88.81 460 LEU A O 1
ATOM 3645 N N . PHE A 1 461 ? -50.125 -9.945 13.359 1 91.19 461 PHE A N 1
ATOM 3646 C CA . PHE A 1 461 ? -49.594 -9.609 12.055 1 91.19 461 PHE A CA 1
ATOM 3647 C C . PHE A 1 461 ? -49.406 -8.102 11.914 1 91.19 461 PHE A C 1
ATOM 3649 O O . PHE A 1 461 ? -49.562 -7.547 10.828 1 91.19 461 PHE A O 1
ATOM 3656 N N . GLY A 1 462 ? -49.25 -7.441 12.961 1 87.25 462 GLY A N 1
ATOM 3657 C CA . GLY A 1 462 ? -49.094 -6 12.922 1 87.25 462 GLY A CA 1
ATOM 3658 C C . GLY A 1 462 ? -47.781 -5.57 12.289 1 87.25 462 GLY A C 1
ATOM 3659 O O . GLY A 1 462 ? -47.75 -4.668 11.453 1 87.25 462 GLY A O 1
ATOM 3660 N N . GLY A 1 463 ? -46.781 -6.227 12.68 1 88.19 463 GLY A N 1
ATOM 3661 C CA . GLY A 1 463 ? -45.5 -5.902 12.102 1 88.19 463 GLY A CA 1
ATOM 3662 C C . GLY A 1 463 ? -45.438 -6.125 10.602 1 88.19 463 GLY A C 1
ATOM 3663 O O . GLY A 1 463 ? -44.844 -5.336 9.875 1 88.19 463 GLY A O 1
ATOM 3664 N N . LEU A 1 464 ? -46.094 -7.086 10.133 1 91.31 464 LEU A N 1
ATOM 3665 C CA . LEU A 1 464 ? -46.125 -7.406 8.711 1 91.31 464 LEU A CA 1
ATOM 3666 C C . LEU A 1 464 ? -46.875 -6.332 7.922 1 91.31 464 LEU A C 1
ATOM 3668 O O . LEU A 1 464 ? -46.406 -5.91 6.855 1 91.31 464 LEU A O 1
ATOM 3672 N N . MET A 1 465 ? -47.875 -5.91 8.398 1 91.19 465 MET A N 1
ATOM 3673 C CA . MET A 1 465 ? -48.656 -4.895 7.707 1 91.19 465 MET A CA 1
ATOM 3674 C C . MET A 1 465 ? -47.906 -3.576 7.629 1 91.19 465 MET A C 1
ATOM 3676 O O . MET A 1 465 ? -47.969 -2.871 6.621 1 91.19 465 MET A O 1
ATOM 3680 N N . LEU A 1 466 ? -47.219 -3.293 8.641 1 89.25 466 LEU A N 1
ATOM 3681 C CA . LEU A 1 466 ? -46.406 -2.072 8.633 1 89.25 466 LEU A CA 1
ATOM 3682 C C . LEU A 1 466 ? -45.281 -2.178 7.629 1 89.25 466 LEU A C 1
ATOM 3684 O O . LEU A 1 466 ? -44.938 -1.195 6.969 1 89.25 466 LEU A O 1
ATOM 3688 N N . ASP A 1 467 ? -44.781 -3.361 7.559 1 91.5 467 ASP A N 1
ATOM 3689 C CA . ASP A 1 467 ? -43.688 -3.568 6.586 1 91.5 467 ASP A CA 1
ATOM 3690 C C . ASP A 1 467 ? -44.219 -3.441 5.156 1 91.5 467 ASP A C 1
ATOM 3692 O O . ASP A 1 467 ? -43.594 -2.812 4.312 1 91.5 467 ASP A O 1
ATOM 3696 N N . ILE A 1 468 ? -45.344 -3.994 4.84 1 90.56 468 ILE A N 1
ATOM 3697 C CA . ILE A 1 468 ? -45.906 -3.951 3.502 1 90.56 468 ILE A CA 1
ATOM 3698 C C . ILE A 1 468 ? -46.281 -2.51 3.141 1 90.56 468 ILE A C 1
ATOM 3700 O O . ILE A 1 468 ? -46.031 -2.07 2.012 1 90.56 468 ILE A O 1
ATOM 3704 N N . LYS A 1 469 ? -46.75 -1.805 4.082 1 88.25 469 LYS A N 1
ATOM 3705 C CA . LYS A 1 469 ? -47.094 -0.414 3.828 1 88.25 469 LYS A CA 1
ATOM 3706 C C . LYS A 1 469 ? -45.875 0.429 3.521 1 88.25 469 LYS A C 1
ATOM 3708 O O . LYS A 1 469 ? -45.906 1.289 2.641 1 88.25 469 LYS A O 1
ATOM 3713 N N . ARG A 1 470 ? -44.938 0.15 4.219 1 87.44 470 ARG A N 1
ATOM 3714 C CA . ARG A 1 470 ? -43.688 0.903 4.016 1 87.44 470 ARG A CA 1
ATOM 3715 C C . ARG A 1 470 ? -43.062 0.576 2.664 1 87.44 470 ARG A C 1
ATOM 3717 O O . ARG A 1 470 ? -42.594 1.472 1.959 1 87.44 470 ARG A O 1
ATOM 3724 N N . LYS A 1 471 ? -43.094 -0.68 2.209 1 89.12 471 LYS A N 1
ATOM 3725 C CA . LYS A 1 471 ? -42.375 -1.107 1.018 1 89.12 471 LYS A CA 1
ATOM 3726 C C . LYS A 1 471 ? -43.219 -0.934 -0.238 1 89.12 471 LYS A C 1
ATOM 3728 O O . LYS A 1 471 ? -42.688 -0.821 -1.344 1 89.12 471 LYS A O 1
ATOM 3733 N N . THR A 1 472 ? -44.5 -0.865 -0.128 1 88.12 472 THR A N 1
ATOM 3734 C CA . THR A 1 472 ? -45.344 -0.728 -1.291 1 88.12 472 THR A CA 1
ATOM 3735 C C . THR A 1 472 ? -45.188 0.644 -1.938 1 88.12 472 THR A C 1
ATOM 3737 O O . THR A 1 472 ? -45.344 0.79 -3.15 1 88.12 472 THR A O 1
ATOM 3740 N N . THR A 1 473 ? -44.688 1.575 -1.162 1 86.5 473 THR A N 1
ATOM 3741 C CA . THR A 1 473 ? -44.5 2.924 -1.688 1 86.5 473 THR A CA 1
ATOM 3742 C C . THR A 1 473 ? -43.281 2.994 -2.586 1 86.5 473 THR A C 1
ATOM 3744 O O . THR A 1 473 ? -43.219 3.785 -3.529 1 86.5 473 THR A O 1
ATOM 3747 N N . PHE A 1 474 ? -42.344 2.146 -2.344 1 87.94 474 PHE A N 1
ATOM 3748 C CA . PHE A 1 474 ? -41.094 2.217 -3.074 1 87.94 474 PHE A CA 1
ATOM 3749 C C . PHE A 1 474 ? -40.938 1.033 -4.023 1 87.94 474 PHE A C 1
ATOM 3751 O O . PHE A 1 474 ? -39.875 0.833 -4.613 1 87.94 474 PHE A O 1
ATOM 3758 N N . PHE A 1 475 ? -41.969 0.219 -4.312 1 89.06 475 PHE A N 1
ATOM 3759 C CA . PHE A 1 475 ? -41.844 -1.017 -5.078 1 89.06 475 PHE A CA 1
ATOM 3760 C C . PHE A 1 475 ? -41.562 -0.722 -6.543 1 89.06 475 PHE A C 1
ATOM 3762 O O . PHE A 1 475 ? -40.688 -1.369 -7.145 1 89.06 475 PHE A O 1
ATOM 3769 N N . LEU A 1 476 ? -42.062 0.31 -7.086 1 87.31 476 LEU A N 1
ATOM 3770 C CA . LEU A 1 476 ? -41.875 0.642 -8.492 1 87.31 476 LEU A CA 1
ATOM 3771 C C . LEU A 1 476 ? -40.5 1.319 -8.695 1 87.31 476 LEU A C 1
ATOM 3773 O O . LEU A 1 476 ? -39.875 1.128 -9.727 1 87.31 476 LEU A O 1
ATOM 3777 N N . SER A 1 477 ? -40.062 2.025 -7.766 1 88.06 477 SER A N 1
ATOM 3778 C CA . SER A 1 477 ? -38.781 2.699 -7.871 1 88.06 477 SER A CA 1
ATOM 3779 C C . SER A 1 477 ? -37.625 1.7 -7.844 1 88.06 477 SER A C 1
ATOM 3781 O O . SER A 1 477 ? -36.531 1.979 -8.367 1 88.06 477 SER A O 1
ATOM 3783 N N . ASP A 1 478 ? -37.812 0.535 -7.266 1 90.19 478 ASP A N 1
ATOM 3784 C CA . ASP A 1 478 ? -36.781 -0.495 -7.199 1 90.19 478 ASP A CA 1
ATOM 3785 C C . ASP A 1 478 ? -36.469 -1.033 -8.586 1 90.19 478 ASP A C 1
ATOM 3787 O O . ASP A 1 478 ? -35.344 -1.502 -8.836 1 90.19 478 ASP A O 1
ATOM 3791 N N . PHE A 1 479 ? -37.344 -0.944 -9.547 1 90.5 479 PHE A N 1
ATOM 3792 C CA . PHE A 1 479 ? -37.125 -1.473 -10.883 1 90.5 479 PHE A CA 1
ATOM 3793 C C . PHE A 1 479 ? -36.531 -0.397 -11.797 1 90.5 479 PHE A C 1
ATOM 3795 O O . PHE A 1 479 ? -35.719 -0.694 -12.68 1 90.5 479 PHE A O 1
ATOM 3802 N N . LYS A 1 480 ? -36.812 0.801 -11.477 1 88 480 LYS A N 1
ATOM 3803 C CA . LYS A 1 480 ? -36.344 1.905 -12.305 1 88 480 LYS A CA 1
ATOM 3804 C C . LYS A 1 480 ? -34.906 2.262 -11.961 1 88 480 LYS A C 1
ATOM 3806 O O . LYS A 1 480 ? -34.125 2.611 -12.844 1 88 480 LYS A O 1
ATOM 3811 N N . ASP A 1 481 ? -34.562 2.111 -10.797 1 86.19 481 ASP A N 1
ATOM 3812 C CA . ASP A 1 481 ? -33.25 2.506 -10.336 1 86.19 481 ASP A CA 1
ATOM 3813 C C . ASP A 1 481 ? -32.188 1.486 -10.758 1 86.19 481 ASP A C 1
ATOM 3815 O O . ASP A 1 481 ? -30.984 1.734 -10.625 1 86.19 481 ASP A O 1
ATOM 3819 N N . ALA A 1 482 ? -32.531 0.398 -11.359 1 86.75 482 ALA A N 1
ATOM 3820 C CA . ALA A 1 482 ? -31.578 -0.673 -11.695 1 86.75 482 ALA A CA 1
ATOM 3821 C C . ALA A 1 482 ? -30.953 -0.442 -13.055 1 86.75 482 ALA A C 1
ATOM 3823 O O . ALA A 1 482 ? -29.984 -1.114 -13.422 1 86.75 482 ALA A O 1
ATOM 3824 N N . LEU A 1 483 ? -31.312 0.552 -13.734 1 85.75 483 LEU A N 1
ATOM 3825 C CA . LEU A 1 483 ? -30.781 0.779 -15.07 1 85.75 483 LEU A CA 1
ATOM 3826 C C . LEU A 1 483 ? -29.438 1.498 -15.008 1 85.75 483 LEU A C 1
ATOM 3828 O O . LEU A 1 483 ? -29.359 2.707 -15.242 1 85.75 483 LEU A O 1
ATOM 3832 N N . SER A 1 484 ? -28.453 0.837 -14.609 1 87 484 SER A N 1
ATOM 3833 C CA . SER A 1 484 ? -27.094 1.323 -14.492 1 87 484 SER A CA 1
ATOM 3834 C C . SER A 1 484 ? -26.078 0.235 -14.859 1 87 484 SER A C 1
ATOM 3836 O O . SER A 1 484 ? -26.406 -0.955 -14.805 1 87 484 SER A O 1
ATOM 3838 N N . LEU A 1 485 ? -24.906 0.566 -15.312 1 85.31 485 LEU A N 1
ATOM 3839 C CA . LEU A 1 485 ? -23.844 -0.363 -15.672 1 85.31 485 LEU A CA 1
ATOM 3840 C C . LEU A 1 485 ? -23.328 -1.099 -14.445 1 85.31 485 LEU A C 1
ATOM 3842 O O . LEU A 1 485 ? -22.875 -2.244 -14.547 1 85.31 485 LEU A O 1
ATOM 3846 N N . GLN A 1 486 ? -23.359 -0.442 -13.375 1 88.75 486 GLN A N 1
ATOM 3847 C CA . GLN A 1 486 ? -22.938 -1.064 -12.133 1 88.75 486 GLN A CA 1
ATOM 3848 C C . GLN A 1 486 ? -23.812 -2.26 -11.781 1 88.75 486 GLN A C 1
ATOM 3850 O O . GLN A 1 486 ? -23.328 -3.27 -11.266 1 88.75 486 GLN A O 1
ATOM 3855 N N . CYS A 1 487 ? -25.078 -2.199 -12.094 1 93.06 487 CYS A N 1
ATOM 3856 C CA . CYS A 1 487 ? -26 -3.303 -11.82 1 93.06 487 CYS A CA 1
ATOM 3857 C C . CYS A 1 487 ? -25.719 -4.484 -12.742 1 93.06 487 CYS A C 1
ATOM 3859 O O . CYS A 1 487 ? -25.828 -5.637 -12.328 1 93.06 487 CYS A O 1
ATOM 3861 N N . LEU A 1 488 ? -25.297 -4.215 -13.938 1 92.25 488 LEU A N 1
ATOM 3862 C CA . LEU A 1 488 ? -24.953 -5.293 -14.859 1 92.25 488 LEU A CA 1
ATOM 3863 C C . LEU A 1 488 ? -23.688 -6.02 -14.391 1 92.25 488 LEU A C 1
ATOM 3865 O O . LEU A 1 488 ? -23.625 -7.246 -14.445 1 92.25 488 LEU A O 1
ATOM 3869 N N . ALA A 1 489 ? -22.734 -5.266 -13.977 1 91 489 ALA A N 1
ATOM 3870 C CA . ALA A 1 489 ? -21.5 -5.867 -13.461 1 91 489 ALA A CA 1
ATOM 3871 C C . ALA A 1 489 ? -21.781 -6.715 -12.219 1 91 489 ALA A C 1
ATOM 3873 O O . ALA A 1 489 ? -21.219 -7.797 -12.062 1 91 489 ALA A O 1
ATOM 3874 N N . SER A 1 490 ? -22.688 -6.23 -11.406 1 92.5 490 SER A N 1
ATOM 3875 C CA . SER A 1 490 ? -23.031 -6.973 -10.195 1 92.5 490 SER A CA 1
ATOM 3876 C C . SER A 1 490 ? -23.766 -8.266 -10.523 1 92.5 490 SER A C 1
ATOM 3878 O O . SER A 1 490 ? -23.547 -9.289 -9.867 1 92.5 490 SER A O 1
ATOM 3880 N N . ILE A 1 491 ? -24.578 -8.328 -11.57 1 94.69 491 ILE A N 1
ATOM 3881 C CA . ILE A 1 491 ? -25.312 -9.516 -11.984 1 94.69 491 ILE A CA 1
ATOM 3882 C C . ILE A 1 491 ? -24.344 -10.586 -12.469 1 94.69 491 ILE A C 1
ATOM 3884 O O . ILE A 1 491 ? -24.406 -11.742 -12.031 1 94.69 491 ILE A O 1
ATOM 3888 N N . LEU A 1 492 ? -23.422 -10.203 -13.242 1 91.19 492 LEU A N 1
ATOM 3889 C CA . LEU A 1 492 ? -22.5 -11.164 -13.82 1 91.19 492 LEU A CA 1
ATOM 3890 C C . LEU A 1 492 ? -21.547 -11.703 -12.75 1 91.19 492 LEU A C 1
ATOM 3892 O O . LEU A 1 492 ? -21.25 -12.898 -12.719 1 91.19 492 LEU A O 1
ATOM 3896 N N . PHE A 1 493 ? -21.156 -10.875 -11.953 1 88.38 493 PHE A N 1
ATOM 3897 C CA . PHE A 1 493 ? -20.266 -11.266 -10.859 1 88.38 493 PHE A CA 1
ATOM 3898 C C . PHE A 1 493 ? -20.969 -12.227 -9.906 1 88.38 493 PHE A C 1
ATOM 3900 O O . PHE A 1 493 ? -20.453 -13.305 -9.609 1 88.38 493 PHE A O 1
ATOM 3907 N N . LEU A 1 494 ? -22.078 -11.828 -9.453 1 92.12 494 LEU A N 1
ATOM 3908 C CA . LEU A 1 494 ? -22.75 -12.617 -8.438 1 92.12 494 LEU A CA 1
ATOM 3909 C C . LEU A 1 494 ? -23.344 -13.883 -9.047 1 92.12 494 LEU A C 1
ATOM 3911 O O . LEU A 1 494 ? -23.562 -14.875 -8.344 1 92.12 494 LEU A O 1
ATOM 3915 N N . TYR A 1 495 ? -23.688 -13.883 -10.312 1 92 495 TYR A N 1
ATOM 3916 C CA . TYR A 1 495 ? -24.109 -15.117 -10.953 1 92 495 TYR A CA 1
ATOM 3917 C C . TYR A 1 495 ? -23.031 -16.188 -10.859 1 92 495 TYR A C 1
ATOM 3919 O O . TYR A 1 495 ? -23.312 -17.328 -10.469 1 92 495 TYR A O 1
ATOM 3927 N N . CYS A 1 496 ? -21.859 -15.797 -11.086 1 85.06 496 CYS A N 1
ATOM 3928 C CA . CYS A 1 496 ? -20.75 -16.75 -11.039 1 85.06 496 CYS A CA 1
ATOM 3929 C C . CYS A 1 496 ? -20.422 -17.125 -9.594 1 85.06 496 CYS A C 1
ATOM 3931 O O . CYS A 1 496 ? -20.062 -18.266 -9.312 1 85.06 496 CYS A O 1
ATOM 3933 N N . ALA A 1 497 ? -20.609 -16.141 -8.773 1 86.06 497 ALA A N 1
ATOM 3934 C CA . ALA A 1 497 ? -20.281 -16.359 -7.371 1 86.06 497 ALA A CA 1
ATOM 3935 C C . ALA A 1 497 ? -21.312 -17.25 -6.691 1 86.06 497 ALA A C 1
ATOM 3937 O O . ALA A 1 497 ? -20.984 -18 -5.77 1 86.06 497 ALA A O 1
ATOM 3938 N N . CYS A 1 498 ? -22.531 -17.125 -7.043 1 89.38 498 CYS A N 1
ATOM 3939 C CA . CYS A 1 498 ? -23.594 -17.891 -6.402 1 89.38 498 CYS A CA 1
ATOM 3940 C C . CYS A 1 498 ? -23.734 -19.281 -7.035 1 89.38 498 CYS A C 1
ATOM 3942 O O . CYS A 1 498 ? -24.109 -20.234 -6.359 1 89.38 498 CYS A O 1
ATOM 3944 N N . MET A 1 499 ? -23.453 -19.406 -8.281 1 87.19 499 MET A N 1
ATOM 3945 C CA . MET A 1 499 ? -23.656 -20.672 -8.977 1 87.19 499 MET A CA 1
ATOM 3946 C C . MET A 1 499 ? -22.672 -21.734 -8.469 1 87.19 499 MET A C 1
ATOM 3948 O O . MET A 1 499 ? -23.062 -22.891 -8.258 1 87.19 499 MET A O 1
ATOM 3952 N N . SER A 1 500 ? -21.516 -21.328 -8.133 1 79.06 500 SER A N 1
ATOM 3953 C CA . SER A 1 500 ? -20.484 -22.281 -7.746 1 79.06 500 SER A CA 1
ATOM 3954 C C . SER A 1 500 ? -20.797 -22.922 -6.398 1 79.06 500 SER A C 1
ATOM 3956 O O . SER A 1 500 ? -20.812 -24.141 -6.273 1 79.06 500 SER A O 1
ATOM 3958 N N . PRO A 1 501 ? -21.156 -22.156 -5.434 1 81.94 501 PRO A N 1
ATOM 3959 C CA . PRO A 1 501 ? -21.484 -22.797 -4.164 1 81.94 501 PRO A CA 1
ATOM 3960 C C . PRO A 1 501 ? -22.766 -23.625 -4.238 1 81.94 501 PRO A C 1
ATOM 3962 O O . PRO A 1 501 ? -22.875 -24.672 -3.58 1 81.94 501 PRO A O 1
ATOM 3965 N N . VAL A 1 502 ? -23.703 -23.219 -4.984 1 88.06 502 VAL A N 1
ATOM 3966 C CA . VAL A 1 502 ? -24.953 -23.969 -5.094 1 88.06 502 VAL A CA 1
ATOM 3967 C C . VAL A 1 502 ? -24.703 -25.328 -5.742 1 88.06 502 VAL A C 1
ATOM 3969 O O . VAL A 1 502 ? -25.234 -26.344 -5.289 1 88.06 502 VAL A O 1
ATOM 3972 N N . ILE A 1 503 ? -23.844 -25.375 -6.715 1 82 503 ILE A N 1
ATOM 3973 C CA . ILE A 1 503 ? -23.531 -26.641 -7.391 1 82 503 ILE A CA 1
ATOM 3974 C C . ILE A 1 503 ? -22.641 -27.5 -6.496 1 82 503 ILE A C 1
ATOM 3976 O O . ILE A 1 503 ? -22.844 -28.719 -6.402 1 82 503 ILE A O 1
ATOM 3980 N N . THR A 1 504 ? -21.766 -26.875 -5.855 1 75.62 504 THR A N 1
ATOM 3981 C CA . THR A 1 504 ? -20.844 -27.609 -4.996 1 75.62 504 THR A CA 1
ATOM 3982 C C . THR A 1 504 ? -21.578 -28.203 -3.791 1 75.62 504 THR A C 1
ATOM 3984 O O . THR A 1 504 ? -21.422 -29.375 -3.471 1 75.62 504 THR A O 1
ATOM 3987 N N . PHE A 1 505 ? -22.359 -27.422 -3.154 1 79.75 505 PHE A N 1
ATOM 3988 C CA . PHE A 1 505 ? -23.125 -27.906 -2.018 1 79.75 505 PHE A CA 1
ATOM 3989 C C . PHE A 1 505 ? -24.188 -28.906 -2.467 1 79.75 505 PHE A C 1
ATOM 3991 O O . PHE A 1 505 ? -24.5 -29.859 -1.743 1 79.75 505 PHE A O 1
ATOM 3998 N N . GLY A 1 506 ? -24.688 -28.703 -3.6 1 84.12 506 GLY A N 1
ATOM 3999 C CA . GLY A 1 506 ? -25.609 -29.672 -4.152 1 84.12 506 GLY A CA 1
ATOM 4000 C C . GLY A 1 506 ? -24.953 -31.031 -4.402 1 84.12 506 GLY A C 1
ATOM 4001 O O . GLY A 1 506 ? -25.562 -32.062 -4.156 1 84.12 506 GLY A O 1
ATOM 4002 N N . GLY A 1 507 ? -23.75 -31.016 -4.895 1 78 507 GLY A N 1
ATOM 4003 C CA . GLY A 1 507 ? -23.016 -32.25 -5.078 1 78 507 GLY A CA 1
ATOM 4004 C C . GLY A 1 507 ? -22.703 -32.969 -3.777 1 78 507 GLY A C 1
ATOM 4005 O O . GLY A 1 507 ? -22.844 -34.188 -3.684 1 78 507 GLY A O 1
ATOM 4006 N N . LEU A 1 508 ? -22.422 -32.25 -2.789 1 77.75 508 LEU A N 1
ATOM 4007 C CA . LEU A 1 508 ? -22.156 -32.812 -1.473 1 77.75 508 LEU A CA 1
ATOM 4008 C C . LEU A 1 508 ? -23.438 -33.406 -0.875 1 77.75 508 LEU A C 1
ATOM 4010 O O . LEU A 1 508 ? -23.406 -34.469 -0.235 1 77.75 508 LEU A O 1
ATOM 4014 N N . LEU A 1 509 ? -24.453 -32.688 -1.069 1 86.5 509 LEU A N 1
ATOM 4015 C CA . LEU A 1 509 ? -25.75 -33.188 -0.615 1 86.5 509 LEU A CA 1
ATOM 4016 C C . LEU A 1 509 ? -26.141 -34.469 -1.343 1 86.5 509 LEU A C 1
ATOM 4018 O O . LEU A 1 509 ? -26.719 -35.375 -0.746 1 86.5 509 LEU A O 1
ATOM 4022 N N . GLY A 1 510 ? -25.781 -34.562 -2.572 1 85.56 510 GLY A N 1
ATOM 4023 C CA . GLY A 1 510 ? -26.016 -35.781 -3.336 1 85.56 510 GLY A CA 1
ATOM 4024 C C . GLY A 1 510 ? -25.25 -36.969 -2.814 1 85.56 510 GLY A C 1
ATOM 4025 O O . GLY A 1 510 ? -25.797 -38.062 -2.721 1 85.56 510 GLY A O 1
ATOM 4026 N N . GLU A 1 511 ? -24.094 -36.719 -2.432 1 81.88 511 GLU A N 1
ATOM 4027 C CA . GLU A 1 511 ? -23.281 -37.781 -1.856 1 81.88 511 GLU A CA 1
ATOM 4028 C C . GLU A 1 511 ? -23.797 -38.188 -0.472 1 81.88 511 GLU A C 1
ATOM 4030 O O . GLU A 1 511 ? -23.828 -39.344 -0.137 1 81.88 511 GLU A O 1
ATOM 4035 N N . ALA A 1 512 ? -24.188 -37.188 0.296 1 83.38 512 ALA A N 1
ATOM 4036 C CA . ALA A 1 512 ? -24.641 -37.438 1.66 1 83.38 512 ALA A CA 1
ATOM 4037 C C . ALA A 1 512 ? -26 -38.156 1.663 1 83.38 512 ALA A C 1
ATOM 4039 O O . ALA A 1 512 ? -26.281 -38.938 2.564 1 83.38 512 ALA A O 1
ATOM 4040 N N . THR A 1 513 ? -26.844 -37.875 0.677 1 88.44 513 THR A N 1
ATOM 4041 C CA . THR A 1 513 ? -28.172 -38.469 0.637 1 88.44 513 THR A CA 1
ATOM 4042 C C . THR A 1 513 ? -28.25 -39.594 -0.384 1 88.44 513 THR A C 1
ATOM 4044 O O . THR A 1 513 ? -29.344 -40.031 -0.752 1 88.44 513 THR A O 1
ATOM 4047 N N . GLN A 1 514 ? -27.062 -40.062 -0.819 1 82.81 514 GLN A N 1
ATOM 4048 C CA . GLN A 1 514 ? -26.969 -41.188 -1.764 1 82.81 514 GLN A CA 1
ATOM 4049 C C . GLN A 1 514 ? -27.828 -40.938 -3.004 1 82.81 514 GLN A C 1
ATOM 4051 O O . GLN A 1 514 ? -28.594 -41.781 -3.436 1 82.81 514 GLN A O 1
ATOM 4056 N N . GLY A 1 515 ? -27.875 -39.562 -3.516 1 81.12 515 GLY A N 1
ATOM 4057 C CA . GLY A 1 515 ? -28.469 -39.188 -4.797 1 81.12 515 GLY A CA 1
ATOM 4058 C C . GLY A 1 515 ? -29.922 -38.844 -4.691 1 81.12 515 GLY A C 1
ATOM 4059 O O . GLY A 1 515 ? -30.625 -38.75 -5.707 1 81.12 515 GLY A O 1
ATOM 4060 N N . ARG A 1 516 ? -30.516 -38.688 -3.512 1 85.75 516 ARG A N 1
ATOM 4061 C CA . ARG A 1 516 ? -31.906 -38.281 -3.389 1 85.75 516 ARG A CA 1
ATOM 4062 C C . ARG A 1 516 ? -32.062 -36.812 -3.699 1 85.75 516 ARG A C 1
ATOM 4064 O O . ARG A 1 516 ? -33.062 -36.406 -4.309 1 85.75 516 ARG A O 1
ATOM 4071 N N . ILE A 1 517 ? -31.234 -36 -3.271 1 88.69 517 ILE A N 1
ATOM 4072 C CA . ILE A 1 517 ? -31.172 -34.562 -3.59 1 88.69 517 ILE A CA 1
ATOM 4073 C C . ILE A 1 517 ? -29.75 -34.219 -4.023 1 88.69 517 ILE A C 1
ATOM 4075 O O . ILE A 1 517 ? -28.797 -34.438 -3.283 1 88.69 517 ILE A O 1
ATOM 4079 N N . SER A 1 518 ? -29.688 -33.719 -5.211 1 87.69 518 SER A N 1
ATOM 4080 C CA . SER A 1 518 ? -28.344 -33.406 -5.715 1 87.69 518 SER A CA 1
ATOM 4081 C C . SER A 1 518 ? -28.297 -32.031 -6.332 1 87.69 518 SER A C 1
ATOM 4083 O O . SER A 1 518 ? -28.938 -31.094 -5.82 1 87.69 518 SER A O 1
ATOM 4085 N N . ALA A 1 519 ? -27.484 -31.812 -7.363 1 85.75 519 ALA A N 1
ATOM 4086 C CA . ALA A 1 519 ? -27.156 -30.484 -7.895 1 85.75 519 ALA A CA 1
ATOM 4087 C C . ALA A 1 519 ? -28.328 -29.906 -8.664 1 85.75 519 ALA A C 1
ATOM 4089 O O . ALA A 1 519 ? -28.594 -28.703 -8.594 1 85.75 519 ALA A O 1
ATOM 4090 N N . ILE A 1 520 ? -29.094 -30.703 -9.398 1 87.69 520 ILE A N 1
ATOM 4091 C CA . ILE A 1 520 ? -30.188 -30.172 -10.211 1 87.69 520 ILE A CA 1
ATOM 4092 C C . ILE A 1 520 ? -31.297 -29.656 -9.305 1 87.69 520 ILE A C 1
ATOM 4094 O O . ILE A 1 520 ? -31.891 -28.609 -9.57 1 87.69 520 ILE A O 1
ATOM 4098 N N . GLU A 1 521 ? -31.609 -30.328 -8.281 1 90.5 521 GLU A N 1
ATOM 4099 C CA . GLU A 1 521 ? -32.625 -29.875 -7.32 1 90.5 521 GLU A CA 1
ATOM 4100 C C . GLU A 1 521 ? -32.156 -28.609 -6.602 1 90.5 521 GLU A C 1
ATOM 4102 O O . GLU A 1 521 ? -33 -27.734 -6.297 1 90.5 521 GLU A O 1
ATOM 4107 N N . SER A 1 522 ? -30.906 -28.594 -6.316 1 90.5 522 SER A N 1
ATOM 4108 C CA . SER A 1 522 ? -30.391 -27.391 -5.648 1 90.5 522 SER A CA 1
ATOM 4109 C C . SER A 1 522 ? -30.453 -26.172 -6.559 1 90.5 522 SER A C 1
ATOM 4111 O O . SER A 1 522 ? -30.797 -25.078 -6.113 1 90.5 522 SER A O 1
ATOM 4113 N N . LEU A 1 523 ? -30.141 -26.344 -7.805 1 90.25 523 LEU A N 1
ATOM 4114 C CA . LEU A 1 523 ? -30.203 -25.234 -8.75 1 90.25 523 LEU A CA 1
ATOM 4115 C C . LEU A 1 523 ? -31.656 -24.766 -8.945 1 90.25 523 LEU A C 1
ATOM 4117 O O . LEU A 1 523 ? -31.922 -23.562 -8.961 1 90.25 523 LEU A O 1
ATOM 4121 N N . PHE A 1 524 ? -32.469 -25.703 -9.086 1 91.62 524 PHE A N 1
ATOM 4122 C CA . PHE A 1 524 ? -33.906 -25.375 -9.25 1 91.62 524 PHE A CA 1
ATOM 4123 C C . PHE A 1 524 ? -34.469 -24.734 -7.988 1 91.62 524 PHE A C 1
ATOM 4125 O O . PHE A 1 524 ? -35.188 -23.75 -8.062 1 91.62 524 PHE A O 1
ATOM 4132 N N . GLY A 1 525 ? -34.156 -25.297 -6.883 1 92.69 525 GLY A N 1
ATOM 4133 C CA . GLY A 1 525 ? -34.625 -24.734 -5.625 1 92.69 525 GLY A CA 1
ATOM 4134 C C . GLY A 1 525 ? -34.094 -23.328 -5.387 1 92.69 525 GLY A C 1
ATOM 4135 O O . GLY A 1 525 ? -34.844 -22.453 -4.922 1 92.69 525 GLY A O 1
ATOM 4136 N N . ALA A 1 526 ? -32.844 -23.141 -5.605 1 93.38 526 ALA A N 1
ATOM 4137 C CA . ALA A 1 526 ? -32.25 -21.812 -5.434 1 93.38 526 ALA A CA 1
ATOM 4138 C C . ALA A 1 526 ? -32.875 -20.797 -6.367 1 93.38 526 ALA A C 1
ATOM 4140 O O . ALA A 1 526 ? -33.156 -19.656 -5.969 1 93.38 526 ALA A O 1
ATOM 4141 N N . SER A 1 527 ? -33.156 -21.156 -7.648 1 94.12 527 SER A N 1
ATOM 4142 C CA . SER A 1 527 ? -33.781 -20.25 -8.617 1 94.12 527 SER A CA 1
ATOM 4143 C C . SER A 1 527 ? -35.188 -19.906 -8.219 1 94.12 527 SER A C 1
ATOM 4145 O O . SER A 1 527 ? -35.594 -18.734 -8.227 1 94.12 527 SER A O 1
ATOM 4147 N N . LEU A 1 528 ? -35.938 -20.859 -7.777 1 95.06 528 LEU A N 1
ATOM 4148 C CA . LEU A 1 528 ? -37.344 -20.625 -7.406 1 95.06 528 LEU A CA 1
ATOM 4149 C C . LEU A 1 528 ? -37.438 -19.734 -6.172 1 95.06 528 LEU A C 1
ATOM 4151 O O . LEU A 1 528 ? -38.156 -18.75 -6.168 1 95.06 528 LEU A O 1
ATOM 4155 N N . THR A 1 529 ? -36.719 -20.094 -5.195 1 95.75 529 THR A N 1
ATOM 4156 C CA . THR A 1 529 ? -36.75 -19.312 -3.959 1 95.75 529 THR A CA 1
ATOM 4157 C C . THR A 1 529 ? -36.156 -17.922 -4.176 1 95.75 529 THR A C 1
ATOM 4159 O O . THR A 1 529 ? -36.656 -16.938 -3.637 1 95.75 529 THR A O 1
ATOM 4162 N N . GLY A 1 530 ? -35.094 -17.859 -4.926 1 94.69 530 GLY A N 1
ATOM 4163 C CA . GLY A 1 530 ? -34.469 -16.562 -5.188 1 94.69 530 GLY A CA 1
ATOM 4164 C C . GLY A 1 530 ? -35.344 -15.625 -5.977 1 94.69 530 GLY A C 1
ATOM 4165 O O . GLY A 1 530 ? -35.406 -14.43 -5.695 1 94.69 530 GLY A O 1
ATOM 4166 N N . ILE A 1 531 ? -36.094 -16.141 -6.93 1 95.69 531 ILE A N 1
ATOM 4167 C CA . ILE A 1 531 ? -37 -15.32 -7.723 1 95.69 531 ILE A CA 1
ATOM 4168 C C . ILE A 1 531 ? -38.156 -14.805 -6.844 1 95.69 531 ILE A C 1
ATOM 4170 O O . ILE A 1 531 ? -38.469 -13.617 -6.871 1 95.69 531 ILE A O 1
ATOM 4174 N N . ALA A 1 532 ? -38.656 -15.648 -6.047 1 95.94 532 ALA A N 1
ATOM 4175 C CA . ALA A 1 532 ? -39.75 -15.242 -5.156 1 95.94 532 ALA A CA 1
ATOM 4176 C C . ALA A 1 532 ? -39.25 -14.227 -4.125 1 95.94 532 ALA A C 1
ATOM 4178 O O . ALA A 1 532 ? -39.938 -13.25 -3.842 1 95.94 532 ALA A O 1
ATOM 4179 N N . TYR A 1 533 ? -38.156 -14.453 -3.623 1 95.69 533 TYR A N 1
ATOM 4180 C CA . TYR A 1 533 ? -37.594 -13.547 -2.615 1 95.69 533 TYR A CA 1
ATOM 4181 C C . TYR A 1 533 ? -37.312 -12.172 -3.213 1 95.69 533 TYR A C 1
ATOM 4183 O O . TYR A 1 533 ? -37.594 -11.148 -2.596 1 95.69 533 TYR A O 1
ATOM 4191 N N . SER A 1 534 ? -36.75 -12.109 -4.398 1 94.31 534 SER A N 1
ATOM 4192 C CA . SER A 1 534 ? -36.406 -10.844 -5.031 1 94.31 534 SER A CA 1
ATOM 4193 C C . SER A 1 534 ? -37.625 -10.047 -5.395 1 94.31 534 SER A C 1
ATOM 4195 O O . SER A 1 534 ? -37.625 -8.812 -5.375 1 94.31 534 SER A O 1
ATOM 4197 N N . LEU A 1 535 ? -38.719 -10.727 -5.598 1 93.88 535 LEU A N 1
ATOM 4198 C CA . LEU A 1 535 ? -39.938 -10.039 -6 1 93.88 535 LEU A CA 1
ATOM 4199 C C . LEU A 1 535 ? -40.719 -9.57 -4.777 1 93.88 535 LEU A C 1
ATOM 4201 O O . LEU A 1 535 ? -41.25 -8.469 -4.773 1 93.88 535 LEU A O 1
ATOM 4205 N N . PHE A 1 536 ? -40.656 -10.352 -3.689 1 92.25 536 PHE A N 1
ATOM 4206 C CA . PHE A 1 536 ? -41.625 -10.062 -2.629 1 92.25 536 PHE A CA 1
ATOM 4207 C C . PHE A 1 536 ? -40.906 -9.727 -1.327 1 92.25 536 PHE A C 1
ATOM 4209 O O . PHE A 1 536 ? -41.562 -9.359 -0.338 1 92.25 536 PHE A O 1
ATOM 4216 N N . ALA A 1 537 ? -39.781 -9.75 -1.244 1 91 537 ALA A N 1
ATOM 4217 C CA . ALA A 1 537 ? -39.062 -9.578 0.019 1 91 537 ALA A CA 1
ATOM 4218 C C . ALA A 1 537 ? -39.031 -8.109 0.432 1 91 537 ALA A C 1
ATOM 4220 O O . ALA A 1 537 ? -39.375 -7.227 -0.359 1 91 537 ALA A O 1
ATOM 4221 N N . GLY A 1 538 ? -38.75 -7.848 1.705 1 87.62 538 GLY A N 1
ATOM 4222 C CA . GLY A 1 538 ? -38.562 -6.5 2.227 1 87.62 538 GLY A CA 1
ATOM 4223 C C . GLY A 1 538 ? -37.188 -5.906 1.911 1 87.62 538 GLY A C 1
ATOM 4224 O O . GLY A 1 538 ? -37.094 -4.746 1.504 1 87.62 538 GLY A O 1
ATOM 4225 N N . GLN A 1 539 ? -36.188 -6.691 2.08 1 89.12 539 GLN A N 1
ATOM 4226 C CA . GLN A 1 539 ? -34.844 -6.262 1.733 1 89.12 539 GLN A CA 1
ATOM 4227 C C . GLN A 1 539 ? -34.312 -7.051 0.544 1 89.12 539 GLN A C 1
ATOM 4229 O O . GLN A 1 539 ? -33.688 -8.102 0.721 1 89.12 539 GLN A O 1
ATOM 4234 N N . PRO A 1 540 ? -34.406 -6.508 -0.591 1 89 540 PRO A N 1
ATOM 4235 C CA . PRO A 1 540 ? -34.031 -7.25 -1.797 1 89 540 PRO A CA 1
ATOM 4236 C C . PRO A 1 540 ? -32.531 -7.391 -1.96 1 89 540 PRO A C 1
ATOM 4238 O O . PRO A 1 540 ? -32.062 -8.148 -2.814 1 89 540 PRO A O 1
ATOM 4241 N N . LEU A 1 541 ? -31.703 -6.742 -1.17 1 91.44 541 LEU A N 1
ATOM 4242 C CA . LEU A 1 541 ? -30.25 -6.828 -1.287 1 91.44 541 LEU A CA 1
ATOM 4243 C C . LEU A 1 541 ? -29.734 -8.133 -0.686 1 91.44 541 LEU A C 1
ATOM 4245 O O . LEU A 1 541 ? -28.594 -8.523 -0.932 1 91.44 541 LEU A O 1
ATOM 4249 N N . THR A 1 542 ? -30.531 -8.805 0.025 1 93.5 542 THR A N 1
ATOM 4250 C CA . THR A 1 542 ? -30.156 -10.078 0.612 1 93.5 542 THR A CA 1
ATOM 4251 C C . THR A 1 542 ? -30.203 -11.195 -0.431 1 93.5 542 THR A C 1
ATOM 4253 O O . THR A 1 542 ? -31.203 -11.328 -1.152 1 93.5 542 THR A O 1
ATOM 4256 N N . ILE A 1 543 ? -29.141 -11.906 -0.548 1 93.88 543 ILE A N 1
ATOM 4257 C CA . ILE A 1 543 ? -29.062 -13.023 -1.482 1 93.88 543 ILE A CA 1
ATOM 4258 C C . ILE A 1 543 ? -29.219 -14.344 -0.728 1 93.88 543 ILE A C 1
ATOM 4260 O O . ILE A 1 543 ? -28.625 -14.539 0.334 1 93.88 543 ILE A O 1
ATOM 4264 N N . LEU A 1 544 ? -30.031 -15.141 -1.277 1 92.69 544 LEU A N 1
ATOM 4265 C CA . LEU A 1 544 ? -30.281 -16.438 -0.651 1 92.69 544 LEU A CA 1
ATOM 4266 C C . LEU A 1 544 ? -29.328 -17.5 -1.188 1 92.69 544 LEU A C 1
ATOM 4268 O O . LEU A 1 544 ? -28.906 -17.438 -2.344 1 92.69 544 LEU A O 1
ATOM 4272 N N . GLY A 1 545 ? -28.797 -18.312 -0.376 1 87.38 545 GLY A N 1
ATOM 4273 C CA . GLY A 1 545 ? -27.922 -19.406 -0.751 1 87.38 545 GLY A CA 1
ATOM 4274 C C . GLY A 1 545 ? -27.969 -20.578 0.208 1 87.38 545 GLY A C 1
ATOM 4275 O O . GLY A 1 545 ? -28.781 -20.594 1.141 1 87.38 545 GLY A O 1
ATOM 4276 N N . SER A 1 546 ? -27.188 -21.562 -0.221 1 82.31 546 SER A N 1
ATOM 4277 C CA . SER A 1 546 ? -27.062 -22.719 0.649 1 82.31 546 SER A CA 1
ATOM 4278 C C . SER A 1 546 ? -26.047 -22.469 1.761 1 82.31 546 SER A C 1
ATOM 4280 O O . SER A 1 546 ? -25 -21.875 1.525 1 82.31 546 SER A O 1
ATOM 4282 N N . THR A 1 547 ? -26.391 -22.75 2.953 1 80.12 547 THR A N 1
ATOM 4283 C CA . THR A 1 547 ? -25.484 -22.5 4.074 1 80.12 547 THR A CA 1
ATOM 4284 C C . THR A 1 547 ? -24.953 -23.812 4.641 1 80.12 547 THR A C 1
ATOM 4286 O O . THR A 1 547 ? -25.594 -24.859 4.512 1 80.12 547 THR A O 1
ATOM 4289 N N . GLY A 1 548 ? -23.844 -23.859 5.188 1 75 548 GLY A N 1
ATOM 4290 C CA . GLY A 1 548 ? -23.188 -25.016 5.777 1 75 548 GLY A CA 1
ATOM 4291 C C . GLY A 1 548 ? -23.984 -25.672 6.891 1 75 548 GLY A C 1
ATOM 4292 O O . GLY A 1 548 ? -24.172 -26.891 6.91 1 75 548 GLY A O 1
ATOM 4293 N N . PRO A 1 549 ? -24.562 -24.891 7.742 1 76.69 549 PRO A N 1
ATOM 4294 C CA . PRO A 1 549 ? -25.328 -25.484 8.844 1 76.69 549 PRO A CA 1
ATOM 4295 C C . PRO A 1 549 ? -26.547 -26.25 8.359 1 76.69 549 PRO A C 1
ATOM 4297 O O . PRO A 1 549 ? -26.906 -27.281 8.953 1 76.69 549 PRO A O 1
ATOM 4300 N N . VAL A 1 550 ? -27.188 -25.797 7.312 1 82.81 550 VAL A N 1
ATOM 4301 C CA . VAL A 1 550 ? -28.328 -26.531 6.77 1 82.81 550 VAL A CA 1
ATOM 4302 C C . VAL A 1 550 ? -27.859 -27.844 6.168 1 82.81 550 VAL A C 1
ATOM 4304 O O . VAL A 1 550 ? -28.547 -28.875 6.285 1 82.81 550 VAL A O 1
ATOM 4307 N N . LEU A 1 551 ? -26.703 -27.844 5.578 1 81 551 LEU A N 1
ATOM 4308 C CA . LEU A 1 551 ? -26.156 -29.062 5.008 1 81 551 LEU A CA 1
ATOM 4309 C C . LEU A 1 551 ? -25.828 -30.078 6.102 1 81 551 LEU A C 1
ATOM 4311 O O . LEU A 1 551 ? -26.078 -31.281 5.934 1 81 551 LEU A O 1
ATOM 4315 N N . VAL A 1 552 ? -25.344 -29.656 7.199 1 78.38 552 VAL A N 1
ATOM 4316 C CA . VAL A 1 552 ? -25.016 -30.547 8.305 1 78.38 552 VAL A CA 1
ATOM 4317 C C . VAL A 1 552 ? -26.297 -31.141 8.883 1 78.38 552 VAL A C 1
ATOM 4319 O O . VAL A 1 552 ? -26.344 -32.344 9.219 1 78.38 552 VAL A O 1
ATOM 4322 N N . PHE A 1 553 ? -27.281 -30.344 8.992 1 83.31 553 PHE A N 1
ATOM 4323 C CA . PHE A 1 553 ? -28.562 -30.828 9.477 1 83.31 553 PHE A CA 1
ATOM 4324 C C . PHE A 1 553 ? -29.125 -31.906 8.57 1 83.31 553 PHE A C 1
ATOM 4326 O O . PHE A 1 553 ? -29.609 -32.938 9.047 1 83.31 553 PHE A O 1
ATOM 4333 N N . GLU A 1 554 ? -29 -31.719 7.309 1 87.56 554 GLU A N 1
ATOM 4334 C CA . GLU A 1 554 ? -29.5 -32.688 6.344 1 87.56 554 GLU A CA 1
ATOM 4335 C C . GLU A 1 554 ? -28.688 -34 6.414 1 87.56 554 GLU A C 1
ATOM 4337 O O . GLU A 1 554 ? -29.25 -35.094 6.285 1 87.56 554 GLU A O 1
ATOM 4342 N N . LYS A 1 555 ? -27.469 -33.906 6.602 1 84.31 555 LYS A N 1
ATOM 4343 C CA . LYS A 1 555 ? -26.625 -35.094 6.715 1 84.31 555 LYS A CA 1
ATOM 4344 C C . LYS A 1 555 ? -27 -35.906 7.949 1 84.31 555 LYS A C 1
ATOM 4346 O O . LYS A 1 555 ? -27.094 -37.125 7.875 1 84.31 555 LYS A O 1
ATOM 4351 N N . ILE A 1 556 ? -27.312 -35.188 9.008 1 83.12 556 ILE A N 1
ATOM 4352 C CA . ILE A 1 556 ? -27.688 -35.875 10.25 1 83.12 556 ILE A CA 1
ATOM 4353 C C . ILE A 1 556 ? -29.062 -36.5 10.102 1 83.12 556 ILE A C 1
ATOM 4355 O O . ILE A 1 556 ? -29.312 -37.594 10.586 1 83.12 556 ILE A O 1
ATOM 4359 N N . LEU A 1 557 ? -29.891 -35.812 9.516 1 89.25 557 LEU A N 1
ATOM 4360 C CA . LEU A 1 557 ? -31.25 -36.312 9.312 1 89.25 557 LEU A CA 1
ATOM 4361 C C . LEU A 1 557 ? -31.234 -37.562 8.453 1 89.25 557 LEU A C 1
ATOM 4363 O O . LEU A 1 557 ? -31.953 -38.531 8.75 1 89.25 557 LEU A O 1
ATOM 4367 N N . PHE A 1 558 ? -30.469 -37.594 7.406 1 90.56 558 PHE A N 1
ATOM 4368 C CA . PHE A 1 558 ? -30.375 -38.75 6.539 1 90.56 558 PHE A CA 1
ATOM 4369 C C . PHE A 1 558 ? -29.828 -39.938 7.297 1 90.56 558 PHE A C 1
ATOM 4371 O O . PHE A 1 558 ? -30.328 -41.062 7.168 1 90.56 558 PHE A O 1
ATOM 4378 N N . LYS A 1 559 ? -28.812 -39.781 8.039 1 88.12 559 LYS A N 1
ATOM 4379 C CA . LYS A 1 559 ? -28.25 -40.875 8.844 1 88.12 559 LYS A CA 1
ATOM 4380 C C . LYS A 1 559 ? -29.281 -41.406 9.836 1 88.12 559 LYS A C 1
ATOM 4382 O O . LYS A 1 559 ? -29.375 -42.625 10.055 1 88.12 559 LYS A O 1
ATOM 4387 N N . PHE A 1 560 ? -30.047 -40.438 10.43 1 87.94 560 PHE A N 1
ATOM 4388 C CA . PHE A 1 560 ? -31.109 -40.844 11.359 1 87.94 560 PHE A CA 1
ATOM 4389 C C . PHE A 1 560 ? -32.156 -41.688 10.664 1 87.94 560 PHE A C 1
ATOM 4391 O O . PHE A 1 560 ? -32.625 -42.688 11.219 1 87.94 560 PHE A O 1
ATOM 4398 N N . CYS A 1 561 ? -32.562 -41.406 9.477 1 90.81 561 CYS A N 1
ATOM 4399 C CA . CYS A 1 561 ? -33.562 -42.156 8.727 1 90.81 561 CYS A CA 1
ATOM 4400 C C . CYS A 1 561 ? -33.031 -43.5 8.289 1 90.81 561 CYS A C 1
ATOM 4402 O O . CYS A 1 561 ? -33.781 -44.5 8.281 1 90.81 561 CYS A O 1
ATOM 4404 N N . LYS A 1 562 ? -31.797 -43.5 7.859 1 90.25 562 LYS A N 1
ATOM 4405 C CA . LYS A 1 562 ? -31.203 -44.75 7.453 1 90.25 562 LYS A CA 1
ATOM 4406 C C . LYS A 1 562 ? -31.094 -45.719 8.633 1 90.25 562 LYS A C 1
ATOM 4408 O O . LYS A 1 562 ? -31.375 -46.906 8.5 1 90.25 562 LYS A O 1
ATOM 4413 N N . ASP A 1 563 ? -30.781 -45.25 9.797 1 89.31 563 ASP A N 1
ATOM 4414 C CA . ASP A 1 563 ? -30.625 -46.094 10.984 1 89.31 563 ASP A CA 1
ATOM 4415 C C . ASP A 1 563 ? -31.969 -46.625 11.461 1 89.31 563 ASP A C 1
ATOM 4417 O O . ASP A 1 563 ? -32.062 -47.75 11.938 1 89.31 563 ASP A O 1
ATOM 4421 N N . TYR A 1 564 ? -33.031 -45.875 11.289 1 89.38 564 TYR A N 1
ATOM 4422 C CA . TYR A 1 564 ? -34.312 -46.312 11.812 1 89.38 564 TYR A CA 1
ATOM 4423 C C . TYR A 1 564 ? -35.219 -46.781 10.688 1 89.38 564 TYR A C 1
ATOM 4425 O O . TYR A 1 564 ? -36.406 -47.062 10.914 1 89.38 564 TYR A O 1
ATOM 4433 N N . GLY A 1 565 ? -34.719 -46.875 9.5 1 87.88 565 GLY A N 1
ATOM 4434 C CA . GLY A 1 565 ? -35.438 -47.406 8.367 1 87.88 565 GLY A CA 1
ATOM 4435 C C . GLY A 1 565 ? -36.625 -46.531 7.961 1 87.88 565 GLY A C 1
ATOM 4436 O O . GLY A 1 565 ? -37.719 -47.062 7.645 1 87.88 565 GLY A O 1
ATOM 4437 N N . LEU A 1 566 ? -36.594 -45.25 8.094 1 90.62 566 LEU A N 1
ATOM 4438 C CA . LEU A 1 566 ? -37.625 -44.312 7.684 1 90.62 566 LEU A CA 1
ATOM 4439 C C . LEU A 1 566 ? -37.312 -43.719 6.312 1 90.62 566 LEU A C 1
ATOM 4441 O O . LEU A 1 566 ? -36.156 -43.719 5.871 1 90.62 566 LEU A O 1
ATOM 4445 N N . SER A 1 567 ? -38.438 -43.375 5.648 1 90.31 567 SER A N 1
ATOM 4446 C CA . SER A 1 567 ? -38.219 -42.656 4.379 1 90.31 567 SER A CA 1
ATOM 4447 C C . SER A 1 567 ? -37.719 -41.25 4.598 1 90.31 567 SER A C 1
ATOM 4449 O O . SER A 1 567 ? -38.375 -40.438 5.277 1 90.31 567 SER A O 1
ATOM 4451 N N . TYR A 1 568 ? -36.656 -40.875 4.09 1 91.69 568 TYR A N 1
ATOM 4452 C CA . TYR A 1 568 ? -35.969 -39.594 4.285 1 91.69 568 TYR A CA 1
ATOM 4453 C C . TYR A 1 568 ? -36.781 -38.469 3.682 1 91.69 568 TYR A C 1
ATOM 4455 O O . TYR A 1 568 ? -37.031 -37.438 4.348 1 91.69 568 TYR A O 1
ATOM 4463 N N . LEU A 1 569 ? -37.281 -38.562 2.41 1 91.44 569 LEU A N 1
ATOM 4464 C CA . LEU A 1 569 ? -37.938 -37.5 1.702 1 91.44 569 LEU A CA 1
ATOM 4465 C C . LEU A 1 569 ? -39.281 -37.156 2.373 1 91.44 569 LEU A C 1
ATOM 4467 O O . LEU A 1 569 ? -39.625 -35.969 2.498 1 91.44 569 LEU A O 1
ATOM 4471 N N . SER A 1 570 ? -39.969 -38.125 2.848 1 92.12 570 SER A N 1
ATOM 4472 C CA . SER A 1 570 ? -41.25 -37.875 3.5 1 92.12 570 SER A CA 1
ATOM 4473 C C . SER A 1 570 ? -41.031 -37.219 4.871 1 92.12 570 SER A C 1
ATOM 4475 O O . SER A 1 570 ? -41.75 -36.281 5.223 1 92.12 570 SER A O 1
ATOM 4477 N N . LEU A 1 571 ? -40.094 -37.688 5.574 1 93.06 571 LEU A N 1
ATOM 4478 C CA . LEU A 1 571 ? -39.844 -37.094 6.875 1 93.06 571 LEU A CA 1
ATOM 4479 C C . LEU A 1 571 ? -39.312 -35.656 6.723 1 93.06 571 LEU A C 1
ATOM 4481 O O . LEU A 1 571 ? -39.719 -34.781 7.492 1 93.06 571 LEU A O 1
ATOM 4485 N N . ARG A 1 572 ? -38.469 -35.438 5.809 1 93.5 572 ARG A N 1
ATOM 4486 C CA . ARG A 1 572 ? -37.969 -34.094 5.527 1 93.5 572 ARG A CA 1
ATOM 4487 C C . ARG A 1 572 ? -39.094 -33.156 5.172 1 93.5 572 ARG A C 1
ATOM 4489 O O . ARG A 1 572 ? -39.062 -31.984 5.594 1 93.5 572 ARG A O 1
ATOM 4496 N N . THR A 1 573 ? -40 -33.594 4.355 1 94.44 573 THR A N 1
ATOM 4497 C CA . THR A 1 573 ? -41.125 -32.75 3.971 1 94.44 573 THR A CA 1
ATOM 4498 C C . THR A 1 573 ? -41.969 -32.406 5.191 1 94.44 573 THR A C 1
ATOM 4500 O O . THR A 1 573 ? -42.438 -31.281 5.328 1 94.44 573 THR A O 1
ATOM 4503 N N . SER A 1 574 ? -42.156 -33.344 6.07 1 94.69 574 SER A N 1
ATOM 4504 C CA . SER A 1 574 ? -42.906 -33.062 7.285 1 94.69 574 SER A CA 1
ATOM 4505 C C . SER A 1 574 ? -42.188 -32.062 8.172 1 94.69 574 SER A C 1
ATOM 4507 O O . SER A 1 574 ? -42.812 -31.172 8.734 1 94.69 574 SER A O 1
ATOM 4509 N N . ILE A 1 575 ? -40.906 -32.219 8.297 1 94.81 575 ILE A N 1
ATOM 4510 C CA . ILE A 1 575 ? -40.125 -31.266 9.078 1 94.81 575 ILE A CA 1
ATOM 4511 C C . ILE A 1 575 ? -40.188 -29.875 8.438 1 94.81 575 ILE A C 1
ATOM 4513 O O . ILE A 1 575 ? -40.344 -28.875 9.125 1 94.81 575 ILE A O 1
ATOM 4517 N N . GLY A 1 576 ? -40.094 -29.828 7.117 1 95.31 576 GLY A N 1
ATOM 4518 C CA . GLY A 1 576 ? -40.156 -28.578 6.398 1 95.31 576 GLY A CA 1
ATOM 4519 C C . GLY A 1 576 ? -41.5 -27.875 6.562 1 95.31 576 GLY A C 1
ATOM 4520 O O . GLY A 1 576 ? -41.531 -26.641 6.707 1 95.31 576 GLY A O 1
ATOM 4521 N N . LEU A 1 577 ? -42.531 -28.562 6.562 1 95.88 577 LEU A N 1
ATOM 4522 C CA . LEU A 1 577 ? -43.875 -27.969 6.727 1 95.88 577 LEU A CA 1
ATOM 4523 C C . LEU A 1 577 ? -44.062 -27.453 8.148 1 95.88 577 LEU A C 1
ATOM 4525 O O . LEU A 1 577 ? -44.656 -26.391 8.344 1 95.88 577 LEU A O 1
ATOM 4529 N N . TRP A 1 578 ? -43.562 -28.172 9.086 1 96.25 578 TRP A N 1
ATOM 4530 C CA . TRP A 1 578 ? -43.594 -27.688 10.453 1 96.25 578 TRP A CA 1
ATOM 4531 C C . TRP A 1 578 ? -42.75 -26.406 10.602 1 96.25 578 TRP A C 1
ATOM 4533 O O . TRP A 1 578 ? -43.156 -25.469 11.289 1 96.25 578 TRP A O 1
ATOM 4543 N N . THR A 1 579 ? -41.562 -26.422 10.023 1 96.25 579 THR A N 1
ATOM 4544 C CA . THR A 1 579 ? -40.688 -25.25 10.094 1 96.25 579 THR A CA 1
ATOM 4545 C C . THR A 1 579 ? -41.375 -24.047 9.445 1 96.25 579 THR A C 1
ATOM 4547 O O . THR A 1 579 ? -41.281 -22.922 9.953 1 96.25 579 THR A O 1
ATOM 4550 N N . SER A 1 580 ? -42.031 -24.297 8.312 1 97.12 580 SER A N 1
ATOM 4551 C CA . SER A 1 580 ? -42.781 -23.219 7.664 1 97.12 580 SER A CA 1
ATOM 4552 C C . SER A 1 580 ? -43.906 -22.688 8.562 1 97.12 580 SER A C 1
ATOM 4554 O O . SER A 1 580 ? -44.062 -21.469 8.695 1 97.12 580 SER A O 1
ATOM 4556 N N . PHE A 1 581 ? -44.531 -23.531 9.227 1 96.5 581 PHE A N 1
ATOM 4557 C CA . PHE A 1 581 ? -45.594 -23.141 10.133 1 96.5 581 PHE A CA 1
ATOM 4558 C C . PHE A 1 581 ? -45.031 -22.328 11.297 1 96.5 581 PHE A C 1
ATOM 4560 O O . PHE A 1 581 ? -45.625 -21.297 11.664 1 96.5 581 PHE A O 1
ATOM 4567 N N . PHE A 1 582 ? -44 -22.766 11.844 1 96.69 582 PHE A N 1
ATOM 4568 C CA . PHE A 1 582 ? -43.406 -22.047 12.961 1 96.69 582 PHE A CA 1
ATOM 4569 C C . PHE A 1 582 ? -42.906 -20.672 12.516 1 96.69 582 PHE A C 1
ATOM 4571 O O . PHE A 1 582 ? -43.031 -19.703 13.273 1 96.69 582 PHE A O 1
ATOM 4578 N N . CYS A 1 583 ? -42.344 -20.531 11.336 1 95.5 583 CYS A N 1
ATOM 4579 C CA . CYS A 1 583 ? -41.906 -19.234 10.836 1 95.5 583 CYS A CA 1
ATOM 4580 C C . CYS A 1 583 ? -43.062 -18.281 10.648 1 95.5 583 CYS A C 1
ATOM 4582 O O . CYS A 1 583 ? -42.969 -17.109 10.977 1 95.5 583 CYS A O 1
ATOM 4584 N N . ILE A 1 584 ? -44.188 -18.797 10.156 1 95.25 584 ILE A N 1
ATOM 4585 C CA . ILE A 1 584 ? -45.375 -17.969 9.977 1 95.25 584 ILE A CA 1
ATOM 4586 C C . ILE A 1 584 ? -45.906 -17.547 11.344 1 95.25 584 ILE A C 1
ATOM 4588 O O . ILE A 1 584 ? -46.375 -16.422 11.516 1 95.25 584 ILE A O 1
ATOM 4592 N N . LEU A 1 585 ? -45.75 -18.438 12.258 1 94.69 585 LEU A N 1
ATOM 4593 C CA . LEU A 1 585 ? -46.188 -18.125 13.609 1 94.69 585 LEU A CA 1
ATOM 4594 C C . LEU A 1 585 ? -45.312 -17.031 14.227 1 94.69 585 LEU A C 1
ATOM 4596 O O . LEU A 1 585 ? -45.812 -16.156 14.938 1 94.69 585 LEU A O 1
ATOM 4600 N N . LEU A 1 586 ? -44.094 -17.109 14.008 1 94.19 586 LEU A N 1
ATOM 4601 C CA . LEU A 1 586 ? -43.188 -16.094 14.516 1 94.19 586 LEU A CA 1
ATOM 4602 C C . LEU A 1 586 ? -43.5 -14.734 13.891 1 94.19 586 LEU A C 1
ATOM 4604 O O . LEU A 1 586 ? -43.406 -13.703 14.555 1 94.19 586 LEU A O 1
ATOM 4608 N N . VAL A 1 587 ? -43.844 -14.719 12.633 1 93.75 587 VAL A N 1
ATOM 4609 C CA . VAL A 1 587 ? -44.188 -13.469 11.961 1 93.75 587 VAL A CA 1
ATOM 4610 C C . VAL A 1 587 ? -45.5 -12.922 12.531 1 93.75 587 VAL A C 1
ATOM 4612 O O . VAL A 1 587 ? -45.625 -11.719 12.727 1 93.75 587 VAL A O 1
ATOM 4615 N N . ALA A 1 588 ? -46.375 -13.836 12.859 1 93.75 588 ALA A N 1
ATOM 4616 C CA . ALA A 1 588 ? -47.688 -13.422 13.391 1 93.75 588 ALA A CA 1
ATOM 4617 C C . ALA A 1 588 ? -47.531 -12.812 14.781 1 93.75 588 ALA A C 1
ATOM 4619 O O . ALA A 1 588 ? -48.281 -11.891 15.141 1 93.75 588 ALA A O 1
ATOM 4620 N N . THR A 1 589 ? -46.531 -13.25 15.5 1 91.56 589 THR A N 1
ATOM 4621 C CA . THR A 1 589 ? -46.344 -12.758 16.859 1 91.56 589 THR A CA 1
ATOM 4622 C C . THR A 1 589 ? -45.281 -11.664 16.891 1 91.56 589 THR A C 1
ATOM 4624 O O . THR A 1 589 ? -44.844 -11.273 17.969 1 91.56 589 THR A O 1
ATOM 4627 N N . ASP A 1 590 ? -44.875 -11.117 15.852 1 89.94 590 ASP A N 1
ATOM 4628 C CA . ASP A 1 590 ? -43.906 -10.047 15.758 1 89.94 590 ASP A CA 1
ATOM 4629 C C . ASP A 1 590 ? -42.594 -10.406 16.484 1 89.94 590 ASP A C 1
ATOM 4631 O O . ASP A 1 590 ? -42.031 -9.57 17.203 1 89.94 590 ASP A O 1
ATOM 4635 N N . ALA A 1 591 ? -42.125 -11.602 16.328 1 87.69 591 ALA A N 1
ATOM 4636 C CA . ALA A 1 591 ? -40.938 -12.055 17.016 1 87.69 591 ALA A CA 1
ATOM 4637 C C . ALA A 1 591 ? -39.688 -11.445 16.391 1 87.69 591 ALA A C 1
ATOM 4639 O O . ALA A 1 591 ? -38.625 -11.438 17.016 1 87.69 591 ALA A O 1
ATOM 4640 N N . SER A 1 592 ? -39.781 -10.914 15.211 1 86.62 592 SER A N 1
ATOM 4641 C CA . SER A 1 592 ? -38.625 -10.297 14.57 1 86.62 592 SER A CA 1
ATOM 4642 C C . SER A 1 592 ? -38.188 -9.031 15.312 1 86.62 592 SER A C 1
ATOM 4644 O O . SER A 1 592 ? -37.094 -8.531 15.094 1 86.62 592 SER A O 1
ATOM 4646 N N . SER A 1 593 ? -38.969 -8.508 16.156 1 84.94 593 SER A N 1
ATOM 4647 C CA . SER A 1 593 ? -38.594 -7.348 16.953 1 84.94 593 SER A CA 1
ATOM 4648 C C . SER A 1 593 ? -37.531 -7.699 17.984 1 84.94 593 SER A C 1
ATOM 4650 O O . SER A 1 593 ? -36.812 -6.82 18.469 1 84.94 593 SER A O 1
ATOM 4652 N N . LEU A 1 594 ? -37.406 -9 18.234 1 82.56 594 LEU A N 1
ATOM 4653 C CA . LEU A 1 594 ? -36.375 -9.445 19.188 1 82.56 594 LEU A CA 1
ATOM 4654 C C . LEU A 1 594 ? -34.969 -9.281 18.609 1 82.56 594 LEU A C 1
ATOM 4656 O O . LEU A 1 594 ? -34 -9.367 19.344 1 82.56 594 LEU A O 1
ATOM 4660 N N . VAL A 1 595 ? -35 -9.047 17.391 1 84.62 595 VAL A N 1
ATOM 4661 C CA . VAL A 1 595 ? -33.719 -8.914 16.719 1 84.62 595 VAL A CA 1
ATOM 4662 C C . VAL A 1 595 ? -33.031 -7.617 17.141 1 84.62 595 VAL A C 1
ATOM 4664 O O . VAL A 1 595 ? -31.844 -7.438 16.938 1 84.62 595 VAL A O 1
ATOM 4667 N N . CYS A 1 596 ? -33.75 -6.746 17.766 1 80.88 596 CYS A N 1
ATOM 4668 C CA . CYS A 1 596 ? -33.156 -5.512 18.266 1 80.88 596 CYS A CA 1
ATOM 4669 C C . CYS A 1 596 ? -32.094 -5.801 19.312 1 80.88 596 CYS A C 1
ATOM 4671 O O . CYS A 1 596 ? -31.234 -4.961 19.594 1 80.88 596 CYS A O 1
ATOM 4673 N N . TYR A 1 597 ? -32.094 -7.055 19.781 1 82.19 597 TYR A N 1
ATOM 4674 C CA . TYR A 1 597 ? -31.125 -7.414 20.828 1 82.19 597 TYR A CA 1
ATOM 4675 C C . TYR A 1 597 ? -29.828 -7.949 20.203 1 82.19 597 TYR A C 1
ATOM 4677 O O . TYR A 1 597 ? -28.859 -8.227 20.922 1 82.19 597 TYR A O 1
ATOM 4685 N N . ILE A 1 598 ? -29.859 -8.109 18.938 1 84.31 598 ILE A N 1
ATOM 4686 C CA . ILE A 1 598 ? -28.641 -8.547 18.25 1 84.31 598 ILE A CA 1
ATOM 4687 C C . ILE A 1 598 ? -27.75 -7.34 17.969 1 84.31 598 ILE A C 1
ATOM 4689 O O . ILE A 1 598 ? -28.141 -6.43 17.234 1 84.31 598 ILE A O 1
ATOM 4693 N N . THR A 1 599 ? -26.562 -7.344 18.562 1 86.81 599 THR A N 1
ATOM 4694 C CA . THR A 1 599 ? -25.641 -6.219 18.422 1 86.81 599 THR A CA 1
ATOM 4695 C C . THR A 1 599 ? -24.531 -6.562 17.438 1 86.81 599 THR A C 1
ATOM 4697 O O . THR A 1 599 ? -24.531 -7.641 16.828 1 86.81 599 THR A O 1
ATOM 4700 N N . ARG A 1 600 ? -23.688 -5.629 17.281 1 86.94 600 ARG A N 1
ATOM 4701 C CA . ARG A 1 600 ? -22.547 -5.781 16.375 1 86.94 600 ARG A CA 1
ATOM 4702 C C . ARG A 1 600 ? -21.641 -6.91 16.844 1 86.94 600 ARG A C 1
ATOM 4704 O O . ARG A 1 600 ? -21.016 -7.586 16.016 1 86.94 600 ARG A O 1
ATOM 4711 N N . PHE A 1 601 ? -21.656 -7.164 18.109 1 89.38 601 PHE A N 1
ATOM 4712 C CA . PHE A 1 601 ? -20.844 -8.242 18.672 1 89.38 601 PHE A CA 1
ATOM 4713 C C . PHE A 1 601 ? -21.234 -9.586 18.047 1 89.38 601 PHE A C 1
ATOM 4715 O O . PHE A 1 601 ? -20.375 -10.312 17.562 1 89.38 601 PHE A O 1
ATOM 4722 N N . THR A 1 602 ? -22.438 -9.867 18.062 1 87.62 602 THR A N 1
ATOM 4723 C CA . THR A 1 602 ? -22.938 -11.133 17.531 1 87.62 602 THR A CA 1
ATOM 4724 C C . THR A 1 602 ? -22.875 -11.148 16.016 1 87.62 602 THR A C 1
ATOM 4726 O O . THR A 1 602 ? -22.516 -12.156 15.406 1 87.62 602 THR A O 1
ATOM 4729 N N . GLU A 1 603 ? -23.172 -10.055 15.414 1 87.38 603 GLU A N 1
ATOM 4730 C CA . GLU A 1 603 ? -23.172 -9.961 13.961 1 87.38 603 GLU A CA 1
ATOM 4731 C C . GLU A 1 603 ? -21.781 -10.227 13.391 1 87.38 603 GLU A C 1
ATOM 4733 O O . GLU A 1 603 ? -21.641 -11 12.445 1 87.38 603 GLU A O 1
ATOM 4738 N N . GLU A 1 604 ? -20.828 -9.609 13.922 1 88.69 604 GLU A N 1
ATOM 4739 C CA . GLU A 1 604 ? -19.469 -9.719 13.406 1 88.69 604 GLU A CA 1
ATOM 4740 C C . GLU A 1 604 ? -18.875 -11.102 13.703 1 88.69 604 GLU A C 1
ATOM 4742 O O . GLU A 1 604 ? -18.078 -11.617 12.922 1 88.69 604 GLU A O 1
ATOM 4747 N N . ALA A 1 605 ? -19.266 -11.625 14.82 1 89.5 605 ALA A N 1
ATOM 4748 C CA . ALA A 1 605 ? -18.797 -12.977 15.133 1 89.5 605 ALA A CA 1
ATOM 4749 C C . ALA A 1 605 ? -19.359 -13.992 14.141 1 89.5 605 ALA A C 1
ATOM 4751 O O . ALA A 1 605 ? -18.641 -14.867 13.664 1 89.5 605 ALA A O 1
ATOM 4752 N N . PHE A 1 606 ? -20.562 -13.781 13.867 1 86.75 606 PHE A N 1
ATOM 4753 C CA . PHE A 1 606 ? -21.203 -14.695 12.93 1 86.75 606 PHE A CA 1
ATOM 4754 C C . PHE A 1 606 ? -20.656 -14.484 11.516 1 86.75 606 PHE A C 1
ATOM 4756 O O . PHE A 1 606 ? -20.375 -15.453 10.805 1 86.75 606 PHE A O 1
ATOM 4763 N N . ALA A 1 607 ? -20.531 -13.258 11.133 1 87.44 607 ALA A N 1
ATOM 4764 C CA . ALA A 1 607 ? -19.969 -12.953 9.82 1 87.44 607 ALA A CA 1
ATOM 4765 C C . ALA A 1 607 ? -18.547 -13.492 9.695 1 87.44 607 ALA A C 1
ATOM 4767 O O . ALA A 1 607 ? -18.188 -14.055 8.656 1 87.44 607 ALA A O 1
ATOM 4768 N N . ALA A 1 608 ? -17.75 -13.344 10.68 1 91.62 608 ALA A N 1
ATOM 4769 C CA . ALA A 1 608 ? -16.391 -13.859 10.68 1 91.62 608 ALA A CA 1
ATOM 4770 C C . ALA A 1 608 ? -16.375 -15.383 10.578 1 91.62 608 ALA A C 1
ATOM 4772 O O . ALA A 1 608 ? -15.523 -15.953 9.883 1 91.62 608 ALA A O 1
ATOM 4773 N N . LEU A 1 609 ? -17.281 -16 11.258 1 88.44 609 LEU A N 1
ATOM 4774 C CA . LEU A 1 609 ? -17.359 -17.453 11.203 1 88.44 609 LEU A CA 1
ATOM 4775 C C . LEU A 1 609 ? -17.625 -17.922 9.773 1 88.44 609 LEU A C 1
ATOM 4777 O O . LEU A 1 609 ? -16.969 -18.844 9.289 1 88.44 609 LEU A O 1
ATOM 4781 N N . ILE A 1 610 ? -18.562 -17.297 9.172 1 85.44 610 ILE A N 1
ATOM 4782 C CA . ILE A 1 610 ? -18.922 -17.703 7.816 1 85.44 610 ILE A CA 1
ATOM 4783 C C . ILE A 1 610 ? -17.766 -17.406 6.863 1 85.44 610 ILE A C 1
ATOM 4785 O O . ILE A 1 610 ? -17.5 -18.188 5.941 1 85.44 610 ILE A O 1
ATOM 4789 N N . CYS A 1 611 ? -17.141 -16.328 7.008 1 90.06 611 CYS A N 1
ATOM 4790 C CA . CYS A 1 611 ? -15.977 -16.016 6.176 1 90.06 611 CYS A CA 1
ATOM 4791 C C . CYS A 1 611 ? -14.883 -17.062 6.355 1 90.06 611 CYS A C 1
ATOM 4793 O O . CYS A 1 611 ? -14.273 -17.5 5.375 1 90.06 611 CYS A O 1
ATOM 4795 N N . ILE A 1 612 ? -14.586 -17.5 7.543 1 90.12 612 ILE A N 1
ATOM 4796 C CA . ILE A 1 612 ? -13.562 -18.5 7.824 1 90.12 612 ILE A CA 1
ATOM 4797 C C . ILE A 1 612 ? -13.984 -19.844 7.23 1 90.12 612 ILE A C 1
ATOM 4799 O O . ILE A 1 612 ? -13.141 -20.609 6.742 1 90.12 612 ILE A O 1
ATOM 4803 N N . ILE A 1 613 ? -15.258 -20.094 7.258 1 84.31 613 ILE A N 1
ATOM 4804 C CA . ILE A 1 613 ? -15.75 -21.328 6.656 1 84.31 613 ILE A CA 1
ATOM 4805 C C . ILE A 1 613 ? -15.484 -21.312 5.152 1 84.31 613 ILE A C 1
ATOM 4807 O O . ILE A 1 613 ? -15.047 -22.312 4.582 1 84.31 613 ILE A O 1
ATOM 4811 N N . PHE A 1 614 ? -15.703 -20.188 4.535 1 84.81 614 PHE A N 1
ATOM 4812 C CA . PHE A 1 614 ? -15.453 -20.062 3.105 1 84.81 614 PHE A CA 1
ATOM 4813 C C . PHE A 1 614 ? -13.969 -20.266 2.801 1 84.81 614 PHE A C 1
ATOM 4815 O O . PHE A 1 614 ? -13.609 -20.938 1.838 1 84.81 614 PHE A O 1
ATOM 4822 N N . ILE A 1 615 ? -13.156 -19.688 3.59 1 91.06 615 ILE A N 1
ATOM 4823 C CA . ILE A 1 615 ? -11.711 -19.812 3.396 1 91.06 615 ILE A CA 1
ATOM 4824 C C . ILE A 1 615 ? -11.289 -21.266 3.627 1 91.06 615 ILE A C 1
ATOM 4826 O O . ILE A 1 615 ? -10.539 -21.844 2.824 1 91.06 615 ILE A O 1
ATOM 4830 N N . TYR A 1 616 ? -11.82 -21.891 4.633 1 88.88 616 TYR A N 1
ATOM 4831 C CA . TYR A 1 616 ? -11.484 -23.281 4.961 1 88.88 616 TYR A CA 1
ATOM 4832 C C . TYR A 1 616 ? -11.977 -24.234 3.875 1 88.88 616 TYR A C 1
ATOM 4834 O O . TYR A 1 616 ? -11.25 -25.141 3.459 1 88.88 616 TYR A O 1
ATOM 4842 N N . GLU A 1 617 ? -13.164 -24.016 3.432 1 81.56 617 GLU A N 1
ATOM 4843 C CA . GLU A 1 617 ? -13.727 -24.891 2.406 1 81.56 617 GLU A CA 1
ATOM 4844 C C . GLU A 1 617 ? -12.969 -24.75 1.089 1 81.56 617 GLU A C 1
ATOM 4846 O O . GLU A 1 617 ? -12.773 -25.734 0.373 1 81.56 617 GLU A O 1
ATOM 4851 N N . ALA A 1 618 ? -12.609 -23.562 0.771 1 89.81 618 ALA A N 1
ATOM 4852 C CA . ALA A 1 618 ? -11.844 -23.359 -0.453 1 89.81 618 ALA A CA 1
ATOM 4853 C C . ALA A 1 618 ? -10.492 -24.078 -0.378 1 89.81 618 ALA A C 1
ATOM 4855 O O . ALA A 1 618 ? -10.102 -24.766 -1.32 1 89.81 618 ALA A O 1
ATOM 4856 N N . LEU A 1 619 ? -9.805 -24.016 0.74 1 93.38 619 LEU A N 1
ATOM 4857 C CA . LEU A 1 619 ? -8.508 -24.672 0.899 1 93.38 619 LEU A CA 1
ATOM 4858 C C . LEU A 1 619 ? -8.664 -26.172 1.029 1 93.38 619 LEU A C 1
ATOM 4860 O O . LEU A 1 619 ? -7.832 -26.938 0.521 1 93.38 619 LEU A O 1
ATOM 4864 N N . GLU A 1 620 ? -9.695 -26.609 1.69 1 90 620 GLU A N 1
ATOM 4865 C CA . GLU A 1 620 ? -9.945 -28.047 1.833 1 90 620 GLU A CA 1
ATOM 4866 C C . GLU A 1 620 ? -10.234 -28.703 0.481 1 90 620 GLU A C 1
ATOM 4868 O O . GLU A 1 620 ? -9.789 -29.812 0.218 1 90 620 GLU A O 1
ATOM 4873 N N . LYS A 1 621 ? -10.93 -27.984 -0.385 1 87.06 621 LYS A N 1
ATOM 4874 C CA . LYS A 1 621 ? -11.203 -28.516 -1.718 1 87.06 621 LYS A CA 1
ATOM 4875 C C . LYS A 1 621 ? -9.93 -28.594 -2.549 1 87.06 621 LYS A C 1
ATOM 4877 O O . LYS A 1 621 ? -9.773 -29.5 -3.373 1 87.06 621 LYS A O 1
ATOM 4882 N N . LEU A 1 622 ? -9.047 -27.688 -2.326 1 92 622 LEU A N 1
ATOM 4883 C CA . LEU A 1 622 ? -7.762 -27.766 -3.012 1 92 622 LEU A CA 1
ATOM 4884 C C . LEU A 1 622 ? -6.949 -28.953 -2.514 1 92 622 LEU A C 1
ATOM 4886 O O . LEU A 1 622 ? -6.32 -29.656 -3.307 1 92 622 LEU A O 1
ATOM 4890 N N . PHE A 1 623 ? -7.012 -29.25 -1.217 1 92.06 623 PHE A N 1
ATOM 4891 C CA . PHE A 1 623 ? -6.305 -30.391 -0.648 1 92.06 623 PHE A CA 1
ATOM 4892 C C . PHE A 1 623 ? -6.93 -31.703 -1.109 1 92.06 623 PHE A C 1
ATOM 4894 O O . PHE A 1 623 ? -6.227 -32.688 -1.333 1 92.06 623 PHE A O 1
ATOM 4901 N N . HIS A 1 624 ? -8.172 -31.656 -1.283 1 88.31 624 HIS A N 1
ATOM 4902 C CA . HIS A 1 624 ? -8.852 -32.844 -1.789 1 88.31 624 HIS A CA 1
ATOM 4903 C C . HIS A 1 624 ? -8.445 -33.125 -3.227 1 88.31 624 HIS A C 1
ATOM 4905 O O . HIS A 1 624 ? -8.297 -34.312 -3.607 1 88.31 624 HIS A O 1
ATOM 4911 N N . LEU A 1 625 ? -8.25 -32.094 -4.008 1 91.06 625 LEU A N 1
ATOM 4912 C CA . LEU A 1 625 ? -7.738 -32.281 -5.359 1 91.06 625 LEU A CA 1
ATOM 4913 C C . LEU A 1 625 ? -6.344 -32.906 -5.328 1 91.06 625 LEU A C 1
ATOM 4915 O O . LEU A 1 625 ? -5.984 -33.688 -6.223 1 91.06 625 LEU A O 1
ATOM 4919 N N . GLY A 1 626 ? -5.539 -32.594 -4.266 1 89.38 626 GLY A N 1
ATOM 4920 C CA . GLY A 1 626 ? -4.219 -33.188 -4.117 1 89.38 626 GLY A CA 1
ATOM 4921 C C . GLY A 1 626 ? -4.258 -34.688 -3.846 1 89.38 626 GLY A C 1
ATOM 4922 O O . GLY A 1 626 ? -3.365 -35.406 -4.262 1 89.38 626 GLY A O 1
ATOM 4923 N N . GLU A 1 627 ? -5.324 -35.125 -3.26 1 88.31 627 GLU A N 1
ATOM 4924 C CA . GLU A 1 627 ? -5.469 -36.531 -2.961 1 88.31 627 GLU A CA 1
ATOM 4925 C C . GLU A 1 627 ? -5.988 -37.312 -4.172 1 88.31 627 GLU A C 1
ATOM 4927 O O . GLU A 1 627 ? -5.543 -38.438 -4.445 1 88.31 627 GLU A O 1
ATOM 4932 N N . VAL A 1 628 ? -6.91 -36.625 -4.93 1 86.38 628 VAL A N 1
ATOM 4933 C CA . VAL A 1 628 ? -7.496 -37.281 -6.09 1 86.38 628 VAL A CA 1
ATOM 4934 C C . VAL A 1 628 ? -6.484 -37.312 -7.234 1 86.38 628 VAL A C 1
ATOM 4936 O O . VAL A 1 628 ? -6.387 -38.312 -7.961 1 86.38 628 VAL A O 1
ATOM 4939 N N . TYR A 1 629 ? -5.758 -36.281 -7.355 1 89.5 629 TYR A N 1
ATOM 4940 C CA . TYR A 1 629 ? -4.75 -36.188 -8.406 1 89.5 629 TYR A CA 1
ATOM 4941 C C . TYR A 1 629 ? -3.344 -36.281 -7.828 1 89.5 629 TYR A C 1
ATOM 4943 O O . TYR A 1 629 ? -2.594 -35.281 -7.844 1 89.5 629 TYR A O 1
ATOM 4951 N N . ALA A 1 630 ? -2.982 -37.5 -7.398 1 88.06 630 ALA A N 1
ATOM 4952 C CA . ALA A 1 630 ? -1.697 -37.719 -6.746 1 88.06 630 ALA A CA 1
ATOM 4953 C C . ALA A 1 630 ? -0.552 -37.656 -7.754 1 88.06 630 ALA A C 1
ATOM 4955 O O . ALA A 1 630 ? -0.707 -38.062 -8.906 1 88.06 630 ALA A O 1
ATOM 4956 N N . PHE A 1 631 ? 0.515 -37.094 -7.438 1 87.44 631 PHE A N 1
ATOM 4957 C CA . PHE A 1 631 ? 1.711 -37.031 -8.266 1 87.44 631 PHE A CA 1
ATOM 4958 C C . PHE A 1 631 ? 2.812 -37.938 -7.699 1 87.44 631 PHE A C 1
ATOM 4960 O O . PHE A 1 631 ? 2.719 -38.375 -6.562 1 87.44 631 PHE A O 1
ATOM 4967 N N . ASN A 1 632 ? 3.807 -38.312 -8.594 1 84.94 632 ASN A N 1
ATOM 4968 C CA . ASN A 1 632 ? 4.918 -39.156 -8.188 1 84.94 632 ASN A CA 1
ATOM 4969 C C . ASN A 1 632 ? 6.023 -38.344 -7.512 1 84.94 632 ASN A C 1
ATOM 4971 O O . ASN A 1 632 ? 6.66 -37.5 -8.141 1 84.94 632 ASN A O 1
ATOM 4975 N N . MET A 1 633 ? 6.266 -38.656 -6.203 1 81.94 633 MET A N 1
ATOM 4976 C CA . MET A 1 633 ? 7.258 -37.906 -5.418 1 81.94 633 MET A CA 1
ATOM 4977 C C . MET A 1 633 ? 8.664 -38.438 -5.691 1 81.94 633 MET A C 1
ATOM 4979 O O . MET A 1 633 ? 9.648 -37.75 -5.426 1 81.94 633 MET A O 1
ATOM 4983 N N . HIS A 1 634 ? 8.852 -39.562 -6.234 1 78.31 634 HIS A N 1
ATOM 4984 C CA . HIS A 1 634 ? 10.156 -40.156 -6.477 1 78.31 634 HIS A CA 1
ATOM 4985 C C . HIS A 1 634 ? 10.344 -40.5 -7.949 1 78.31 634 HIS A C 1
ATOM 4987 O O . HIS A 1 634 ? 10.609 -41.656 -8.289 1 78.31 634 HIS A O 1
ATOM 4993 N N . ASN A 1 635 ? 10.047 -39.469 -8.695 1 79.06 635 ASN A N 1
ATOM 4994 C CA . ASN A 1 635 ? 10.203 -39.719 -10.125 1 79.06 635 ASN A CA 1
ATOM 4995 C C . ASN A 1 635 ? 11.664 -39.531 -10.555 1 79.06 635 ASN A C 1
ATOM 4997 O O . ASN A 1 635 ? 12.336 -38.594 -10.141 1 79.06 635 ASN A O 1
ATOM 5001 N N . ASP A 1 636 ? 12.219 -40.625 -11.094 1 78.31 636 ASP A N 1
ATOM 5002 C CA . ASP A 1 636 ? 13.547 -40.531 -11.695 1 78.31 636 ASP A CA 1
ATOM 5003 C C . ASP A 1 636 ? 13.453 -40.188 -13.188 1 78.31 636 ASP A C 1
ATOM 5005 O O . ASP A 1 636 ? 12.906 -41 -13.961 1 78.31 636 ASP A O 1
ATOM 5009 N N . LEU A 1 637 ? 13.961 -39.125 -13.57 1 80.94 637 LEU A N 1
ATOM 5010 C CA . LEU A 1 637 ? 13.828 -38.625 -14.938 1 80.94 637 LEU A CA 1
ATOM 5011 C C . LEU A 1 637 ? 14.562 -39.531 -15.922 1 80.94 637 LEU A C 1
ATOM 5013 O O . LEU A 1 637 ? 14.211 -39.594 -17.109 1 80.94 637 LEU A O 1
ATOM 5017 N N . ASP A 1 638 ? 15.508 -40.312 -15.43 1 79.25 638 ASP A N 1
ATOM 5018 C CA . ASP A 1 638 ? 16.266 -41.188 -16.328 1 79.25 638 ASP A CA 1
ATOM 5019 C C . ASP A 1 638 ? 15.547 -42.5 -16.578 1 79.25 638 ASP A C 1
ATOM 5021 O O . ASP A 1 638 ? 15.836 -43.188 -17.547 1 79.25 638 ASP A O 1
ATOM 5025 N N . LYS A 1 639 ? 14.547 -42.844 -15.812 1 78.94 639 LYS A N 1
ATOM 5026 C CA . LYS A 1 639 ? 13.836 -44.094 -15.953 1 78.94 639 LYS A CA 1
ATOM 5027 C C . LYS A 1 639 ? 12.422 -43.875 -16.469 1 78.94 639 LYS A C 1
ATOM 5029 O O . LYS A 1 639 ? 11.508 -44.625 -16.125 1 78.94 639 LYS A O 1
ATOM 5034 N N . LEU A 1 640 ? 12.297 -42.906 -17.312 1 82.25 640 LEU A N 1
ATOM 5035 C CA . LEU A 1 640 ? 10.961 -42.594 -17.812 1 82.25 640 LEU A CA 1
ATOM 5036 C C . LEU A 1 640 ? 10.578 -43.562 -18.922 1 82.25 640 LEU A C 1
ATOM 5038 O O . LEU A 1 640 ? 9.398 -43.719 -19.234 1 82.25 640 LEU A O 1
ATOM 5042 N N . THR A 1 641 ? 11.516 -44.312 -19.438 1 78 641 THR A N 1
ATOM 5043 C CA . THR A 1 641 ? 11.211 -45.281 -20.469 1 78 641 THR A CA 1
ATOM 5044 C C . THR A 1 641 ? 10.602 -46.562 -19.859 1 78 641 THR A C 1
ATOM 5046 O O . THR A 1 641 ? 9.969 -47.344 -20.562 1 78 641 THR A O 1
ATOM 5049 N N . SER A 1 642 ? 10.805 -46.656 -18.594 1 78.56 642 SER A N 1
ATOM 5050 C CA . SER A 1 642 ? 10.195 -47.781 -17.891 1 78.56 642 SER A CA 1
ATOM 5051 C C . SER A 1 642 ? 9.047 -47.344 -17 1 78.56 642 SER A C 1
ATOM 5053 O O . SER A 1 642 ? 8.586 -48.094 -16.125 1 78.56 642 SER A O 1
ATOM 5055 N N . TYR A 1 643 ? 8.641 -46.156 -17.25 1 80.12 643 TYR A N 1
ATOM 5056 C CA . TYR A 1 643 ? 7.578 -45.531 -16.453 1 80.12 643 TYR A CA 1
ATOM 5057 C C . TYR A 1 643 ? 6.207 -45.938 -16.984 1 80.12 643 TYR A C 1
ATOM 5059 O O . TYR A 1 643 ? 5.75 -45.375 -18 1 80.12 643 TYR A O 1
ATOM 5067 N N . SER A 1 644 ? 5.645 -47.031 -16.578 1 80.69 644 SER A N 1
ATOM 5068 C CA . SER A 1 644 ? 4.344 -47.438 -17.078 1 80.69 644 SER A CA 1
ATOM 5069 C C . SER A 1 644 ? 3.48 -48.031 -15.961 1 80.69 644 SER A C 1
ATOM 5071 O O . SER A 1 644 ? 3.994 -48.406 -14.906 1 80.69 644 SER A O 1
ATOM 5073 N N . CYS A 1 645 ? 2.232 -47.812 -16.125 1 84.25 645 CYS A N 1
ATOM 5074 C CA . CYS A 1 645 ? 1.229 -48.375 -15.227 1 84.25 645 CYS A CA 1
ATOM 5075 C C . CYS A 1 645 ? 0.213 -49.219 -16 1 84.25 645 CYS A C 1
ATOM 5077 O O . CYS A 1 645 ? -0.505 -48.688 -16.859 1 84.25 645 CYS A O 1
ATOM 5079 N N . VAL A 1 646 ? 0.19 -50.5 -15.875 1 83.88 646 VAL A N 1
ATOM 5080 C CA . VAL A 1 646 ? -0.698 -51.406 -16.609 1 83.88 646 VAL A CA 1
ATOM 5081 C C . VAL A 1 646 ? -1.677 -52.062 -15.656 1 83.88 646 VAL A C 1
ATOM 5083 O O . VAL A 1 646 ? -1.363 -52.25 -14.477 1 83.88 646 VAL A O 1
ATOM 5086 N N . CYS A 1 647 ? -2.924 -52.156 -16.172 1 85.44 647 CYS A N 1
ATOM 5087 C CA . CYS A 1 647 ? -3.941 -52.875 -15.414 1 85.44 647 CYS A CA 1
ATOM 5088 C C . CYS A 1 647 ? -3.746 -54.375 -15.516 1 85.44 647 CYS A C 1
ATOM 5090 O O . CYS A 1 647 ? -3.562 -54.906 -16.609 1 85.44 647 CYS A O 1
ATOM 5092 N N . SER A 1 648 ? -3.451 -55.094 -14.43 1 82.75 648 SER A N 1
ATOM 5093 C CA . SER A 1 648 ? -3.27 -56.531 -14.414 1 82.75 648 SER A CA 1
ATOM 5094 C C . SER A 1 648 ? -4.301 -57.219 -13.523 1 82.75 648 SER A C 1
ATOM 5096 O O . SER A 1 648 ? -5.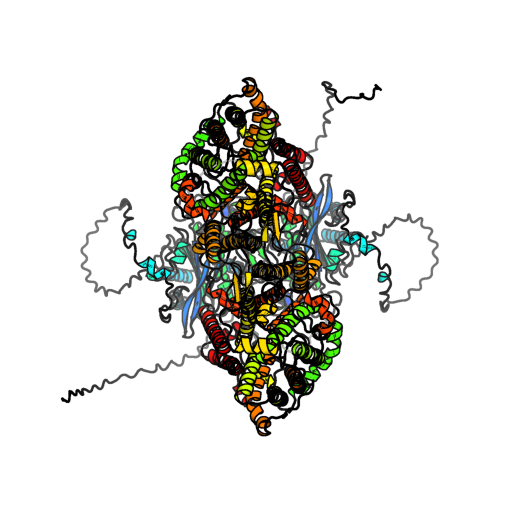039 -56.531 -12.797 1 82.75 648 SER A O 1
ATOM 5098 N N . GLU A 1 649 ? -4.383 -58.531 -13.734 1 79.06 649 GLU A N 1
ATOM 5099 C CA . GLU A 1 649 ? -5.309 -59.344 -12.961 1 79.06 649 GLU A CA 1
ATOM 5100 C C . GLU A 1 649 ? -4.938 -59.344 -11.484 1 79.06 649 GLU A C 1
ATOM 5102 O O . GLU A 1 649 ? -3.758 -59.406 -11.133 1 79.06 649 GLU A O 1
ATOM 5107 N N . PRO A 1 650 ? -5.969 -59 -10.703 1 79.44 650 PRO A N 1
ATOM 5108 C CA . PRO A 1 650 ? -5.66 -59.062 -9.273 1 79.44 650 PRO A CA 1
ATOM 5109 C C . PRO A 1 650 ? -5.18 -60.438 -8.82 1 79.44 650 PRO A C 1
ATOM 5111 O O . PRO A 1 650 ? -5.629 -61.469 -9.352 1 79.44 650 PRO A O 1
ATOM 5114 N N . GLN A 1 651 ? -4.109 -60.531 -8.242 1 69.31 651 GLN A N 1
ATOM 5115 C CA . GLN A 1 651 ? -3.545 -61.812 -7.801 1 69.31 651 GLN A CA 1
ATOM 5116 C C . GLN A 1 651 ? -4.535 -62.594 -6.93 1 69.31 651 GLN A C 1
ATOM 5118 O O . GLN A 1 651 ? -4.703 -63.781 -7.094 1 69.31 651 GLN A O 1
ATOM 5123 N N . ASN A 1 652 ? -5.168 -61.875 -5.984 1 69.38 652 ASN A N 1
ATOM 5124 C CA . ASN A 1 652 ? -6.125 -62.531 -5.105 1 69.38 652 ASN A CA 1
ATOM 5125 C C . ASN A 1 652 ? -7.496 -61.875 -5.164 1 69.38 652 ASN A C 1
ATOM 5127 O O . ASN A 1 652 ? -7.785 -60.969 -4.383 1 69.38 652 ASN A O 1
ATOM 5131 N N . PRO A 1 653 ? -8.203 -62.188 -6.238 1 70.56 653 PRO A N 1
ATOM 5132 C CA . PRO A 1 653 ? -9.516 -61.562 -6.34 1 70.56 653 PRO A CA 1
ATOM 5133 C C . PRO A 1 653 ? -10.461 -61.938 -5.203 1 70.56 653 PRO A C 1
ATOM 5135 O O . PRO A 1 653 ? -10.5 -63.094 -4.805 1 70.56 653 PRO A O 1
ATOM 5138 N N . SER A 1 654 ? -10.836 -61.031 -4.434 1 67.75 654 SER A N 1
ATOM 5139 C CA . SER A 1 654 ? -11.828 -61.281 -3.398 1 67.75 654 SER A CA 1
ATOM 5140 C C . SER A 1 654 ? -13.109 -61.844 -3.99 1 67.75 654 SER A C 1
ATOM 5142 O O . SER A 1 654 ? -13.336 -61.781 -5.199 1 67.75 654 SER A O 1
ATOM 5144 N N . ASN A 1 655 ? -13.859 -62.625 -3.154 1 69.25 655 ASN A N 1
ATOM 5145 C CA . ASN A 1 655 ? -15.109 -63.281 -3.545 1 69.25 655 ASN A CA 1
ATOM 5146 C C . ASN A 1 655 ? -16.062 -62.281 -4.191 1 69.25 655 ASN A C 1
ATOM 5148 O O . ASN A 1 655 ? -16.766 -62.625 -5.156 1 69.25 655 ASN A O 1
ATOM 5152 N N . ASP A 1 656 ? -16.016 -61.094 -3.699 1 70.25 656 ASP A N 1
ATOM 5153 C CA . ASP A 1 656 ? -16.938 -60.094 -4.227 1 70.25 656 ASP A CA 1
ATOM 5154 C C . ASP A 1 656 ? -16.578 -59.75 -5.668 1 70.25 656 ASP A C 1
ATOM 5156 O O . ASP A 1 656 ? -17.484 -59.531 -6.496 1 70.25 656 ASP A O 1
ATOM 5160 N N . THR A 1 657 ? -15.367 -59.812 -6.004 1 74.31 657 THR A N 1
ATOM 5161 C CA . THR A 1 657 ? -14.922 -59.5 -7.355 1 74.31 657 THR A CA 1
ATOM 5162 C C . THR A 1 657 ? -15.289 -60.625 -8.328 1 74.31 657 THR A C 1
ATOM 5164 O O . THR A 1 657 ? -15.68 -60.344 -9.469 1 74.31 657 THR A O 1
ATOM 5167 N N . LEU A 1 658 ? -15.195 -61.812 -7.805 1 72.5 658 LEU A N 1
ATOM 5168 C CA . LEU A 1 658 ? -15.523 -62.938 -8.648 1 72.5 658 LEU A CA 1
ATOM 5169 C C . LEU A 1 658 ? -17.016 -62.969 -8.992 1 72.5 658 LEU A C 1
ATOM 5171 O O . LEU A 1 658 ? -17.391 -63.281 -10.117 1 72.5 658 LEU A O 1
ATOM 5175 N N . GLN A 1 659 ? -17.734 -62.562 -7.969 1 69.44 659 GLN A N 1
ATOM 5176 C CA . GLN A 1 659 ? -19.172 -62.5 -8.219 1 69.44 659 GLN A CA 1
ATOM 5177 C C . GLN A 1 659 ? -19.516 -61.406 -9.219 1 69.44 659 GLN A C 1
ATOM 5179 O O . GLN A 1 659 ? -20.391 -61.594 -10.07 1 69.44 659 GLN A O 1
ATOM 5184 N N . LEU A 1 660 ? -18.875 -60.312 -9.133 1 75.19 660 LEU A N 1
ATOM 5185 C CA . LEU A 1 660 ? -19.125 -59.219 -10.062 1 75.19 660 LEU A CA 1
ATOM 5186 C C . LEU A 1 660 ? -18.766 -59.625 -11.492 1 75.19 660 LEU A C 1
ATOM 5188 O O . LEU A 1 660 ? -19.484 -59.281 -12.43 1 75.19 660 LEU A O 1
ATOM 5192 N N . TRP A 1 661 ? -17.656 -60.375 -11.664 1 75.69 661 TRP A N 1
ATOM 5193 C CA . TRP A 1 661 ? -17.219 -60.844 -12.984 1 75.69 661 TRP A CA 1
ATOM 5194 C C . TRP A 1 661 ? -18.219 -61.844 -13.547 1 75.69 661 TRP A C 1
ATOM 5196 O O . TRP A 1 661 ? -18.516 -61.844 -14.75 1 75.69 661 TRP A O 1
ATOM 5206 N N . ALA A 1 662 ? -18.75 -62.594 -12.625 1 67.69 662 ALA A N 1
ATOM 5207 C CA . ALA A 1 662 ? -19.734 -63.594 -13.039 1 67.69 662 ALA A CA 1
ATOM 5208 C C . ALA A 1 662 ? -21.016 -62.938 -13.547 1 67.69 662 ALA A C 1
ATOM 5210 O O . ALA A 1 662 ? -21.594 -63.375 -14.555 1 67.69 662 ALA A O 1
ATOM 5211 N N . LYS A 1 663 ? -21.297 -61.969 -12.797 1 68.38 663 LYS A N 1
ATOM 5212 C CA . LYS A 1 663 ? -22.531 -61.25 -13.164 1 68.38 663 LYS A CA 1
ATOM 5213 C C . LYS A 1 663 ? -22.375 -60.562 -14.508 1 68.38 663 LYS A C 1
ATOM 5215 O O . LYS A 1 663 ? -23.344 -60.438 -15.258 1 68.38 663 LYS A O 1
ATOM 5220 N N . SER A 1 664 ? -21.234 -60.031 -14.812 1 68.75 664 SER A N 1
ATOM 5221 C CA . SER A 1 664 ? -21.031 -59.344 -16.078 1 68.75 664 SER A CA 1
ATOM 5222 C C . SER A 1 664 ? -20.609 -60.281 -17.188 1 68.75 664 SER A C 1
ATOM 5224 O O . SER A 1 664 ? -20.312 -59.875 -18.297 1 68.75 664 SER A O 1
ATOM 5226 N N . ASN A 1 665 ? -20.781 -61.594 -17.062 1 61.69 665 ASN A N 1
ATOM 5227 C CA . ASN A 1 665 ? -20.438 -62.688 -17.984 1 61.69 665 ASN A CA 1
ATOM 5228 C C . ASN A 1 665 ? -19 -62.594 -18.484 1 61.69 665 ASN A C 1
ATOM 5230 O O . ASN A 1 665 ? -18.734 -62.781 -19.672 1 61.69 665 ASN A O 1
ATOM 5234 N N . LYS A 1 666 ? -18.297 -61.844 -17.656 1 65.56 666 LYS A N 1
ATOM 5235 C CA . LYS A 1 666 ? -16.891 -61.75 -18.062 1 65.56 666 LYS A CA 1
ATOM 5236 C C . LYS A 1 666 ? -16 -62.594 -17.172 1 65.56 666 LYS A C 1
ATOM 5238 O O . LYS A 1 666 ? -16.281 -62.781 -15.977 1 65.56 666 LYS A O 1
ATOM 5243 N N . SER A 1 667 ? -15.328 -63.594 -17.75 1 61.5 667 SER A N 1
ATOM 5244 C CA . SER A 1 667 ? -14.375 -64.438 -17.016 1 61.5 667 SER A CA 1
ATOM 5245 C C . SER A 1 667 ? -12.984 -63.812 -17.031 1 61.5 667 SER A C 1
ATOM 5247 O O . SER A 1 667 ? -12.695 -62.938 -17.859 1 61.5 667 SER A O 1
ATOM 5249 N N . VAL A 1 668 ? -12.117 -63.969 -15.953 1 63.81 668 VAL A N 1
ATOM 5250 C CA . VAL A 1 668 ? -10.75 -63.5 -15.797 1 63.81 668 VAL A CA 1
ATOM 5251 C C . VAL A 1 668 ? -9.977 -63.688 -17.094 1 63.81 668 VAL A C 1
ATOM 5253 O O . VAL A 1 668 ? -9.188 -62.844 -17.5 1 63.81 668 VAL A O 1
ATOM 5256 N N . ASP A 1 669 ? -10.211 -64.875 -17.734 1 60.31 669 ASP A N 1
ATOM 5257 C CA . ASP A 1 669 ? -9.43 -65.25 -18.922 1 60.31 669 ASP A CA 1
ATOM 5258 C C . ASP A 1 669 ? -9.898 -64.438 -20.141 1 60.31 669 ASP A C 1
ATOM 5260 O O . ASP A 1 669 ? -9.156 -64.312 -21.109 1 60.31 669 ASP A O 1
ATOM 5264 N N . THR A 1 670 ? -11.055 -63.844 -20.047 1 62.31 670 THR A N 1
ATOM 5265 C CA . THR A 1 670 ? -11.586 -63.188 -21.234 1 62.31 670 THR A CA 1
ATOM 5266 C C . THR A 1 670 ? -11.297 -61.688 -21.188 1 62.31 670 THR A C 1
ATOM 5268 O O . THR A 1 670 ? -11.445 -61 -22.188 1 62.31 670 THR A O 1
ATOM 5271 N N . ILE A 1 671 ? -10.906 -61.281 -20.125 1 66.44 671 ILE A N 1
ATOM 5272 C CA . ILE A 1 671 ? -10.695 -59.844 -20.016 1 66.44 671 ILE A CA 1
ATOM 5273 C C . ILE A 1 671 ? -9.258 -59.531 -20.422 1 66.44 671 ILE A C 1
ATOM 5275 O O . ILE A 1 671 ? -8.305 -60.094 -19.922 1 66.44 671 ILE A O 1
ATOM 5279 N N . THR A 1 672 ? -9.102 -58.812 -21.594 1 72.56 672 THR A N 1
ATOM 5280 C CA . THR A 1 672 ? -7.801 -58.281 -21.969 1 72.56 672 THR A CA 1
ATOM 5281 C C . THR A 1 672 ? -7.406 -57.125 -21.062 1 72.56 672 THR A C 1
ATOM 5283 O O . THR A 1 672 ? -7.691 -55.938 -21.359 1 72.56 672 THR A O 1
ATOM 5286 N N . TRP A 1 673 ? -6.812 -57.531 -19.969 1 75.75 673 TRP A N 1
ATOM 5287 C CA . TRP A 1 673 ? -6.48 -56.594 -18.906 1 75.75 673 TRP A CA 1
ATOM 5288 C C . TRP A 1 673 ? -5.598 -55.469 -19.422 1 75.75 673 TRP A C 1
ATOM 5290 O O . TRP A 1 673 ? -5.734 -54.312 -19 1 75.75 673 TRP A O 1
ATOM 5300 N N . SER A 1 674 ? -4.789 -55.688 -20.375 1 72.31 674 SER A N 1
ATOM 5301 C CA . SER A 1 674 ? -3.797 -54.719 -20.797 1 72.31 674 SER A CA 1
ATOM 5302 C C . SER A 1 674 ? -4.445 -53.562 -21.578 1 72.31 674 SER A C 1
ATOM 5304 O O . SER A 1 674 ? -3.898 -52.469 -21.641 1 72.31 674 SER A O 1
ATOM 5306 N N . ASN A 1 675 ? -5.641 -53.75 -22 1 74.25 675 ASN A N 1
ATOM 5307 C CA . ASN A 1 675 ? -6.254 -52.75 -22.844 1 74.25 675 ASN A CA 1
ATOM 5308 C C . ASN A 1 675 ? -7.395 -52.031 -22.125 1 74.25 675 ASN A C 1
ATOM 5310 O O . ASN A 1 675 ? -8.117 -51.219 -22.719 1 74.25 675 ASN A O 1
ATOM 5314 N N . LEU A 1 676 ? -7.348 -52.188 -20.859 1 77.94 676 LEU A N 1
ATOM 5315 C CA . LEU A 1 676 ? -8.469 -51.594 -20.156 1 77.94 676 LEU A CA 1
ATOM 5316 C C . LEU A 1 676 ? -8.141 -50.156 -19.719 1 77.94 676 LEU A C 1
ATOM 5318 O O . LEU A 1 676 ? -6.984 -49.844 -19.438 1 77.94 676 LEU A O 1
ATOM 5322 N N . THR A 1 677 ? -9.188 -49.25 -19.875 1 82.75 677 THR A N 1
ATOM 5323 C CA . THR A 1 677 ? -9.086 -47.906 -19.375 1 82.75 677 THR A CA 1
ATOM 5324 C C . THR A 1 677 ? -9.086 -47.875 -17.859 1 82.75 677 THR A C 1
ATOM 5326 O O . THR A 1 677 ? -9.344 -48.875 -17.203 1 82.75 677 THR A O 1
ATOM 5329 N N . VAL A 1 678 ? -8.648 -46.812 -17.281 1 85.06 678 VAL A N 1
ATOM 5330 C CA . VAL A 1 678 ? -8.547 -46.656 -15.828 1 85.06 678 VAL A CA 1
ATOM 5331 C C . VAL A 1 678 ? -9.914 -46.906 -15.188 1 85.06 678 VAL A C 1
ATOM 5333 O O . VAL A 1 678 ? -10.016 -47.625 -14.188 1 85.06 678 VAL A O 1
ATOM 5336 N N . LEU A 1 679 ? -10.992 -46.344 -15.773 1 81.75 679 LEU A N 1
ATOM 5337 C CA . LEU A 1 679 ? -12.336 -46.469 -15.227 1 81.75 679 LEU A CA 1
ATOM 5338 C C . LEU A 1 679 ? -12.805 -47.938 -15.289 1 81.75 679 LEU A C 1
ATOM 5340 O O . LEU A 1 679 ? -13.422 -48.438 -14.352 1 81.75 679 LEU A O 1
ATOM 5344 N N . GLU A 1 680 ? -12.398 -48.625 -16.344 1 81.88 680 GLU A N 1
ATOM 5345 C CA . GLU A 1 680 ? -12.781 -50.031 -16.516 1 81.88 680 GLU A CA 1
ATOM 5346 C C . GLU A 1 680 ? -12 -50.938 -15.555 1 81.88 680 GLU A C 1
ATOM 5348 O O . GLU A 1 680 ? -12.555 -51.875 -15.016 1 81.88 680 GLU A O 1
ATOM 5353 N N . CYS A 1 681 ? -10.805 -50.531 -15.43 1 83.62 681 CYS A N 1
ATOM 5354 C CA . CYS A 1 681 ? -9.984 -51.312 -14.523 1 83.62 681 CYS A CA 1
ATOM 5355 C C . CYS A 1 681 ? -10.5 -51.25 -13.094 1 83.62 681 CYS A C 1
ATOM 5357 O O . CYS A 1 681 ? -10.531 -52.25 -12.383 1 83.62 681 CYS A O 1
ATOM 5359 N N . LYS A 1 682 ? -10.938 -50.062 -12.672 1 82.25 682 LYS A N 1
ATOM 5360 C CA . LYS A 1 682 ? -11.469 -49.875 -11.328 1 82.25 682 LYS A CA 1
ATOM 5361 C C . LYS A 1 682 ? -12.82 -50.594 -11.172 1 82.25 682 LYS A C 1
ATOM 5363 O O . LYS A 1 682 ? -13.117 -51.156 -10.117 1 82.25 682 LYS A O 1
ATOM 5368 N N . ALA A 1 683 ? -13.57 -50.594 -12.289 1 78 683 ALA A N 1
ATOM 5369 C CA . ALA A 1 683 ? -14.875 -51.25 -12.273 1 78 683 ALA A CA 1
ATOM 5370 C C . ALA A 1 683 ? -14.734 -52.75 -12.133 1 78 683 ALA A C 1
ATOM 5372 O O . ALA A 1 683 ? -15.547 -53.406 -11.469 1 78 683 ALA A O 1
ATOM 5373 N N . PHE A 1 684 ? -13.609 -53.219 -12.758 1 78.19 684 PHE A N 1
ATOM 5374 C CA . PHE A 1 684 ? -13.391 -54.688 -12.711 1 78.19 684 PHE A CA 1
ATOM 5375 C C . PHE A 1 684 ? -12.492 -55.062 -11.539 1 78.19 684 PHE A C 1
ATOM 5377 O O . PHE A 1 684 ? -12.109 -56.219 -11.391 1 78.19 684 PHE A O 1
ATOM 5384 N N . LYS A 1 685 ? -12.211 -54 -10.641 1 77.69 685 LYS A N 1
ATOM 5385 C CA . LYS A 1 685 ? -11.383 -54.188 -9.453 1 77.69 685 LYS A CA 1
ATOM 5386 C C . LYS A 1 685 ? -10.047 -54.844 -9.812 1 77.69 685 LYS A C 1
ATOM 5388 O O . LYS A 1 685 ? -9.633 -55.812 -9.188 1 77.69 685 LYS A O 1
ATOM 5393 N N . GLY A 1 686 ? -9.461 -54.312 -10.82 1 79.56 686 GLY A N 1
ATOM 5394 C CA . GLY A 1 686 ? -8.148 -54.75 -11.227 1 79.56 686 GLY A CA 1
ATOM 5395 C C . GLY A 1 686 ? -7.023 -54.188 -10.383 1 79.56 686 GLY A C 1
ATOM 5396 O O . GLY A 1 686 ? -7.266 -53.344 -9.523 1 79.56 686 GLY A O 1
ATOM 5397 N N . ALA A 1 687 ? -5.812 -54.812 -10.5 1 81.5 687 ALA A N 1
ATOM 5398 C CA . ALA A 1 687 ? -4.629 -54.344 -9.797 1 81.5 687 ALA A CA 1
ATOM 5399 C C . ALA A 1 687 ? -3.727 -53.531 -10.742 1 81.5 687 ALA A C 1
ATOM 5401 O O . ALA A 1 687 ? -3.576 -53.875 -11.914 1 81.5 687 ALA A O 1
ATOM 5402 N N . PHE A 1 688 ? -3.322 -52.406 -10.273 1 85.25 688 PHE A N 1
ATOM 5403 C CA . PHE A 1 688 ? -2.41 -51.562 -11.055 1 85.25 688 PHE A CA 1
ATOM 5404 C C . PHE A 1 688 ? -0.961 -51.938 -10.758 1 85.25 688 PHE A C 1
ATOM 5406 O O . PHE A 1 688 ? -0.546 -51.969 -9.602 1 85.25 688 PHE A O 1
ATOM 5413 N N . LEU A 1 689 ? -0.277 -52.281 -11.758 1 82.94 689 LEU A N 1
ATOM 5414 C CA . LEU A 1 689 ? 1.124 -52.656 -11.609 1 82.94 689 LEU A CA 1
ATOM 5415 C C . LEU A 1 689 ? 2.023 -51.75 -12.438 1 82.94 689 LEU A C 1
ATOM 5417 O O . LEU A 1 689 ? 1.682 -51.406 -13.57 1 82.94 689 LEU A O 1
ATOM 5421 N N . GLY A 1 690 ? 3.105 -51.312 -11.773 1 81.12 690 GLY A N 1
ATOM 5422 C CA . GLY A 1 690 ? 4.074 -50.5 -12.469 1 81.12 690 GLY A CA 1
ATOM 5423 C C . GLY A 1 690 ? 4.648 -49.375 -11.602 1 81.12 690 GLY A C 1
ATOM 5424 O O . GLY A 1 690 ? 4.148 -49.125 -10.508 1 81.12 690 GLY A O 1
ATOM 5425 N N . SER A 1 691 ? 5.715 -48.719 -12.102 1 79.44 691 SER A N 1
ATOM 5426 C CA . SER A 1 691 ? 6.391 -47.656 -11.359 1 79.44 691 SER A CA 1
ATOM 5427 C C . SER A 1 691 ? 5.574 -46.375 -11.367 1 79.44 691 SER A C 1
ATOM 5429 O O . SER A 1 691 ? 5.77 -45.5 -10.508 1 79.44 691 SER A O 1
ATOM 5431 N N . ALA A 1 692 ? 4.746 -46.281 -12.344 1 82.75 692 ALA A N 1
ATOM 5432 C CA . ALA A 1 692 ? 3.947 -45.062 -12.469 1 82.75 692 ALA A CA 1
ATOM 5433 C C . ALA A 1 692 ? 2.602 -45.219 -11.766 1 82.75 692 ALA A C 1
ATOM 5435 O O . ALA A 1 692 ? 1.714 -44.375 -11.914 1 82.75 692 ALA A O 1
ATOM 5436 N N . CYS A 1 693 ? 2.441 -46.375 -11.086 1 84.94 693 CYS A N 1
ATOM 5437 C CA . CYS A 1 693 ? 1.159 -46.625 -10.43 1 84.94 693 CYS A CA 1
ATOM 5438 C C . CYS A 1 693 ? 1.264 -46.406 -8.922 1 84.94 693 CYS A C 1
ATOM 5440 O O . CYS A 1 693 ? 2.312 -46.656 -8.328 1 84.94 693 CYS A O 1
ATOM 5442 N N . GLY A 1 694 ? 0.375 -45.719 -8.344 1 78 694 GLY A N 1
ATOM 5443 C CA . GLY A 1 694 ? 0.256 -45.562 -6.898 1 78 694 GLY A CA 1
ATOM 5444 C C . GLY A 1 694 ? -0.699 -46.562 -6.273 1 78 694 GLY A C 1
ATOM 5445 O O . GLY A 1 694 ? -1.012 -47.594 -6.875 1 78 694 GLY A O 1
ATOM 5446 N N . HIS A 1 695 ? -1.141 -46.375 -5.094 1 74 695 HIS A N 1
ATOM 5447 C CA . HIS A 1 695 ? -1.979 -47.312 -4.344 1 74 695 HIS A CA 1
ATOM 5448 C C . HIS A 1 695 ? -3.383 -47.375 -4.934 1 74 695 HIS A C 1
ATOM 5450 O O . HIS A 1 695 ? -3.955 -48.469 -5.047 1 74 695 HIS A O 1
ATOM 5456 N N . GLN A 1 696 ? -3.934 -46.25 -5.359 1 73.69 696 GLN A N 1
ATOM 5457 C CA . GLN A 1 696 ? -5.332 -46.25 -5.773 1 73.69 696 GLN A CA 1
ATOM 5458 C C . GLN A 1 696 ? -5.461 -46.062 -7.285 1 73.69 696 GLN A C 1
ATOM 5460 O O . GLN A 1 696 ? -6.531 -46.281 -7.855 1 73.69 696 GLN A O 1
ATOM 5465 N N . GLY A 1 697 ? -4.332 -45.875 -7.938 1 80.81 697 GLY A N 1
ATOM 5466 C CA . GLY A 1 697 ? -4.375 -45.625 -9.367 1 80.81 697 GLY A CA 1
ATOM 5467 C C . GLY A 1 697 ? -3.084 -45.031 -9.906 1 80.81 697 GLY A C 1
ATOM 5468 O O . GLY A 1 697 ? -2.107 -44.906 -9.172 1 80.81 697 GLY A O 1
ATOM 5469 N N . PRO A 1 698 ? -3.164 -44.906 -11.18 1 85.94 698 PRO A N 1
ATOM 5470 C CA . PRO A 1 698 ? -1.972 -44.312 -11.789 1 85.94 698 PRO A CA 1
ATOM 5471 C C . PRO A 1 698 ? -1.749 -42.844 -11.352 1 85.94 698 PRO A C 1
ATOM 5473 O O . PRO A 1 698 ? -2.703 -42.156 -10.984 1 85.94 698 PRO A O 1
ATOM 5476 N N . TYR A 1 699 ? -0.51 -42.438 -11.203 1 86.44 699 TYR A N 1
ATOM 5477 C CA . TYR A 1 699 ? -0.188 -41.031 -10.938 1 86.44 699 TYR A CA 1
ATOM 5478 C C . TYR A 1 699 ? -0.615 -40.156 -12.102 1 86.44 699 TYR A C 1
ATOM 5480 O O . TYR A 1 699 ? -0.427 -40.531 -13.266 1 86.44 699 TYR A O 1
ATOM 5488 N N . ILE A 1 700 ? -1.367 -39.125 -11.836 1 86.44 700 ILE A N 1
ATOM 5489 C CA . ILE A 1 700 ? -1.832 -38.188 -12.859 1 86.44 700 ILE A CA 1
ATOM 5490 C C . ILE A 1 700 ? -0.84 -37.031 -13 1 86.44 700 ILE A C 1
ATOM 5492 O O . ILE A 1 700 ? -0.658 -36.25 -12.062 1 86.44 700 ILE A O 1
ATOM 5496 N N . PRO A 1 701 ? -0.298 -36.906 -14.078 1 86.88 701 PRO A N 1
ATOM 5497 C CA . PRO A 1 701 ? 0.75 -35.906 -14.266 1 86.88 701 PRO A CA 1
ATOM 5498 C C . PRO A 1 701 ? 0.188 -34.5 -14.484 1 86.88 701 PRO A C 1
ATOM 5500 O O . PRO A 1 701 ? -0.811 -34.344 -15.188 1 86.88 701 PRO A O 1
ATOM 5503 N N . ASP A 1 702 ? 0.708 -33.406 -13.922 1 90.5 702 ASP A N 1
ATOM 5504 C CA . ASP A 1 702 ? 0.625 -31.969 -14.219 1 90.5 702 ASP A CA 1
ATOM 5505 C C . ASP A 1 702 ? -0.694 -31.375 -13.727 1 90.5 702 ASP A C 1
ATOM 5507 O O . ASP A 1 702 ? -0.781 -30.188 -13.438 1 90.5 702 ASP A O 1
ATOM 5511 N N . VAL A 1 703 ? -1.715 -32.219 -13.477 1 92.5 703 VAL A N 1
ATOM 5512 C CA . VAL A 1 703 ? -3.047 -31.672 -13.203 1 92.5 703 VAL A CA 1
ATOM 5513 C C . VAL A 1 703 ? -3.062 -30.984 -11.844 1 92.5 703 VAL A C 1
ATOM 5515 O O . VAL A 1 703 ? -3.621 -29.891 -11.695 1 92.5 703 VAL A O 1
ATOM 5518 N N . LEU A 1 704 ? -2.463 -31.547 -10.789 1 93.56 704 LEU A N 1
ATOM 5519 C CA . LEU A 1 704 ? -2.488 -30.953 -9.453 1 93.56 704 LEU A CA 1
ATOM 5520 C C . LEU A 1 704 ? -1.783 -29.609 -9.438 1 93.56 704 LEU A C 1
ATOM 5522 O O . LEU A 1 704 ? -2.342 -28.609 -8.961 1 93.56 704 LEU A O 1
ATOM 5526 N N . PHE A 1 705 ? -0.557 -29.5 -9.945 1 94.31 705 PHE A N 1
ATOM 5527 C CA . PHE A 1 705 ? 0.205 -28.25 -9.914 1 94.31 705 PHE A CA 1
ATOM 5528 C C . PHE A 1 705 ? -0.433 -27.203 -10.805 1 94.31 705 PHE A C 1
ATOM 5530 O O . PHE A 1 705 ? -0.392 -26.016 -10.5 1 94.31 705 PHE A O 1
ATOM 5537 N N . TRP A 1 706 ? -1.009 -27.625 -11.945 1 94.69 706 TRP A N 1
ATOM 5538 C CA . TRP A 1 706 ? -1.759 -26.688 -12.781 1 94.69 706 TRP A CA 1
ATOM 5539 C C . TRP A 1 706 ? -2.973 -26.156 -12.031 1 94.69 706 TRP A C 1
ATOM 5541 O O . TRP A 1 706 ? -3.285 -24.969 -12.125 1 94.69 706 TRP A O 1
ATOM 5551 N N . SER A 1 707 ? -3.684 -26.984 -11.25 1 96 707 SER A N 1
ATOM 5552 C CA . SER A 1 707 ? -4.824 -26.547 -10.453 1 96 707 SER A CA 1
ATOM 5553 C C . SER A 1 707 ? -4.395 -25.578 -9.359 1 96 707 SER A C 1
ATOM 5555 O O . SER A 1 707 ? -5.109 -24.625 -9.055 1 96 707 SER A O 1
ATOM 5557 N N . VAL A 1 708 ? -3.234 -25.797 -8.789 1 95.69 708 VAL A N 1
ATOM 5558 C CA . VAL A 1 708 ? -2.719 -24.906 -7.762 1 95.69 708 VAL A CA 1
ATOM 5559 C C . VAL A 1 708 ? -2.406 -23.547 -8.375 1 95.69 708 VAL A C 1
ATOM 5561 O O . VAL A 1 708 ? -2.707 -22.5 -7.781 1 95.69 708 VAL A O 1
ATOM 5564 N N . ILE A 1 709 ? -1.852 -23.5 -9.578 1 96.44 709 ILE A N 1
ATOM 5565 C CA . ILE A 1 709 ? -1.528 -22.25 -10.266 1 96.44 709 ILE A CA 1
ATOM 5566 C C . ILE A 1 709 ? -2.814 -21.5 -10.609 1 96.44 709 ILE A C 1
ATOM 5568 O O . ILE A 1 709 ? -2.916 -20.297 -10.375 1 96.44 709 ILE A O 1
ATOM 5572 N N . LEU A 1 710 ? -3.801 -22.219 -11.133 1 96.62 710 LEU A N 1
ATOM 5573 C CA . LEU A 1 710 ? -5.07 -21.594 -11.469 1 96.62 710 LEU A CA 1
ATOM 5574 C C . LEU A 1 710 ? -5.742 -21.016 -10.219 1 96.62 710 LEU A C 1
ATOM 5576 O O . LEU A 1 710 ? -6.301 -19.922 -10.258 1 96.62 710 LEU A O 1
ATOM 5580 N N . PHE A 1 711 ? -5.699 -21.734 -9.102 1 96 711 PHE A N 1
ATOM 5581 C CA . PHE A 1 711 ? -6.316 -21.328 -7.844 1 96 711 PHE A CA 1
ATOM 5582 C C . PHE A 1 711 ? -5.707 -20.031 -7.328 1 96 711 PHE A C 1
ATOM 5584 O O . PHE A 1 711 ? -6.418 -19.062 -7.102 1 96 711 PHE A O 1
ATOM 5591 N N . PHE A 1 712 ? -4.422 -19.922 -7.266 1 95.88 712 PHE A N 1
ATOM 5592 C CA . PHE A 1 712 ? -3.768 -18.766 -6.668 1 95.88 712 PHE A CA 1
ATOM 5593 C C . PHE A 1 712 ? -3.717 -17.609 -7.652 1 95.88 712 PHE A C 1
ATOM 5595 O O . PHE A 1 712 ? -3.809 -16.438 -7.258 1 95.88 712 PHE A O 1
ATOM 5602 N N . THR A 1 713 ? -3.576 -17.906 -8.961 1 96.06 713 THR A N 1
ATOM 5603 C CA . THR A 1 713 ? -3.576 -16.828 -9.945 1 96.06 713 THR A CA 1
ATOM 5604 C C . THR A 1 713 ? -4.949 -16.172 -10.023 1 96.06 713 THR A C 1
ATOM 5606 O O . THR A 1 713 ? -5.047 -14.953 -10.203 1 96.06 713 THR A O 1
ATOM 5609 N N . THR A 1 714 ? -6.004 -16.922 -9.875 1 96.12 714 THR A N 1
ATOM 5610 C CA . THR A 1 714 ? -7.348 -16.359 -9.859 1 96.12 714 THR A CA 1
ATOM 5611 C C . THR A 1 714 ? -7.539 -15.453 -8.648 1 96.12 714 THR A C 1
ATOM 5613 O O . THR A 1 714 ? -8.094 -14.352 -8.773 1 96.12 714 THR A O 1
ATOM 5616 N N . PHE A 1 715 ? -7.055 -15.945 -7.52 1 94.69 715 PHE A N 1
ATOM 5617 C CA . PHE A 1 715 ? -7.168 -15.156 -6.297 1 94.69 715 PHE A CA 1
ATOM 5618 C 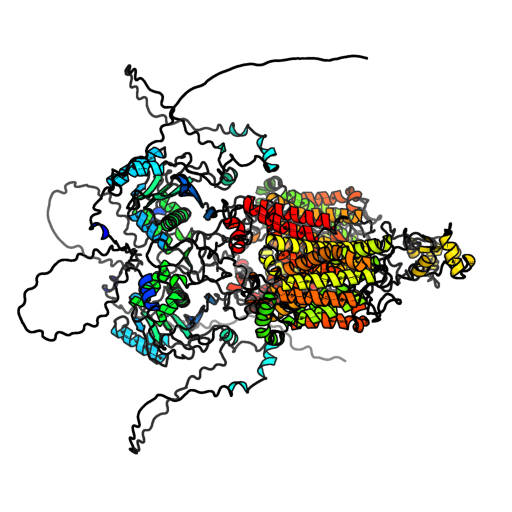C . PHE A 1 715 ? -6.41 -13.844 -6.43 1 94.69 715 PHE A C 1
ATOM 5620 O O . PHE A 1 715 ? -6.945 -12.781 -6.121 1 94.69 715 PHE A O 1
ATOM 5627 N N . PHE A 1 716 ? -5.246 -13.852 -6.953 1 95 716 PHE A N 1
ATOM 5628 C CA . PHE A 1 716 ? -4.395 -12.672 -7.039 1 95 716 PHE A CA 1
ATOM 5629 C C . PHE A 1 716 ? -4.883 -11.727 -8.133 1 95 716 PHE A C 1
ATOM 5631 O O . PHE A 1 716 ? -4.883 -10.508 -7.949 1 95 716 PHE A O 1
ATOM 5638 N N . LEU A 1 717 ? -5.285 -12.281 -9.219 1 95.06 717 LEU A N 1
ATOM 5639 C CA . LEU A 1 717 ? -5.762 -11.445 -10.312 1 95.06 717 LEU A CA 1
ATOM 5640 C C . LEU A 1 717 ? -7.059 -10.734 -9.938 1 95.06 717 LEU A C 1
ATOM 5642 O O . LEU A 1 717 ? -7.25 -9.562 -10.266 1 95.06 717 LEU A O 1
ATOM 5646 N N . SER A 1 718 ? -7.918 -11.422 -9.18 1 94.12 718 SER A N 1
ATOM 5647 C CA . SER A 1 718 ? -9.156 -10.789 -8.719 1 94.12 718 SER A CA 1
ATOM 5648 C C . SER A 1 718 ? -8.867 -9.672 -7.723 1 94.12 718 SER A C 1
ATOM 5650 O O . SER A 1 718 ? -9.453 -8.594 -7.812 1 94.12 718 SER A O 1
ATOM 5652 N N . SER A 1 719 ? -7.984 -9.922 -6.852 1 93.31 719 SER A N 1
ATOM 5653 C CA . SER A 1 719 ? -7.641 -8.914 -5.852 1 93.31 719 SER A CA 1
ATOM 5654 C C . SER A 1 719 ? -6.957 -7.711 -6.492 1 93.31 719 SER A C 1
ATOM 5656 O O . SER A 1 719 ? -7.223 -6.566 -6.113 1 93.31 719 SER A O 1
ATOM 5658 N N . PHE A 1 720 ? -6.176 -7.949 -7.566 1 93.12 720 PHE A N 1
ATOM 5659 C CA . PHE A 1 720 ? -5.449 -6.887 -8.25 1 93.12 720 PHE A CA 1
ATOM 5660 C C . PHE A 1 720 ? -6.398 -6.023 -9.07 1 93.12 720 PHE A C 1
ATOM 5662 O O . PHE A 1 720 ? -6.316 -4.793 -9.031 1 93.12 720 PHE A O 1
ATOM 5669 N N . LEU A 1 721 ? -7.25 -6.609 -9.727 1 92.12 721 LEU A N 1
ATOM 5670 C CA . LEU A 1 721 ? -8.18 -5.867 -10.578 1 92.12 721 LEU A CA 1
ATOM 5671 C C . LEU A 1 721 ? -9.18 -5.09 -9.734 1 92.12 721 LEU A C 1
ATOM 5673 O O . LEU A 1 721 ? -9.609 -3.996 -10.117 1 92.12 721 LEU A O 1
ATOM 5677 N N . LYS A 1 722 ? -9.469 -5.641 -8.578 1 90.62 722 LYS A N 1
ATOM 5678 C CA . LYS A 1 722 ? -10.383 -4.926 -7.699 1 90.62 722 LYS A CA 1
ATOM 5679 C C . LYS A 1 722 ? -9.719 -3.691 -7.098 1 90.62 722 LYS A C 1
ATOM 5681 O O . LYS A 1 722 ? -10.375 -2.664 -6.898 1 90.62 722 LYS A O 1
ATOM 5686 N N . GLN A 1 723 ? -8.461 -3.756 -6.855 1 88.88 723 GLN A N 1
ATOM 5687 C CA . GLN A 1 723 ? -7.73 -2.639 -6.262 1 88.88 723 GLN A CA 1
ATOM 5688 C C . GLN A 1 723 ? -7.438 -1.562 -7.301 1 88.88 723 GLN A C 1
ATOM 5690 O O . GLN A 1 723 ? -6.961 -0.477 -6.961 1 88.88 723 GLN A O 1
ATOM 5695 N N . PHE A 1 724 ? -7.734 -1.743 -8.547 1 86.81 724 PHE A N 1
ATOM 5696 C CA . PHE A 1 724 ? -7.488 -0.795 -9.625 1 86.81 724 PHE A CA 1
ATOM 5697 C C . PHE A 1 724 ? -8.328 0.463 -9.445 1 86.81 724 PHE A C 1
ATOM 5699 O O . PHE A 1 724 ? -8.039 1.502 -10.039 1 86.81 724 PHE A O 1
ATOM 5706 N N . LYS A 1 725 ? -9.297 0.358 -8.578 1 83.75 725 LYS A N 1
ATOM 5707 C CA . LYS A 1 725 ? -10.18 1.498 -8.352 1 83.75 725 LYS A CA 1
ATOM 5708 C C . LYS A 1 725 ? -9.43 2.656 -7.703 1 83.75 725 LYS A C 1
ATOM 5710 O O . LYS A 1 725 ? -9.711 3.822 -7.988 1 83.75 725 LYS A O 1
ATOM 5715 N N . THR A 1 726 ? -8.469 2.371 -6.914 1 80.44 726 THR A N 1
ATOM 5716 C CA . THR A 1 726 ? -7.801 3.42 -6.152 1 80.44 726 THR A CA 1
ATOM 5717 C C . THR A 1 726 ? -6.434 3.732 -6.754 1 80.44 726 THR A C 1
ATOM 5719 O O . THR A 1 726 ? -5.73 4.625 -6.281 1 80.44 726 THR A O 1
ATOM 5722 N N . LYS A 1 727 ? -6.199 3.096 -7.879 1 82.56 727 LYS A N 1
ATOM 5723 C CA . LYS A 1 727 ? -4.902 3.363 -8.492 1 82.56 727 LYS A CA 1
ATOM 5724 C C . LYS A 1 727 ? -4.922 4.68 -9.266 1 82.56 727 LYS A C 1
ATOM 5726 O O . LYS A 1 727 ? -5.984 5.273 -9.469 1 82.56 727 LYS A O 1
ATOM 5731 N N . ARG A 1 728 ? -3.795 5.23 -9.57 1 79 728 ARG A N 1
ATOM 5732 C CA . ARG A 1 728 ? -3.646 6.559 -10.156 1 79 728 ARG A CA 1
ATOM 5733 C C . ARG A 1 728 ? -3.525 6.48 -11.672 1 79 728 ARG A C 1
ATOM 5735 O O . ARG A 1 728 ? -3.287 7.496 -12.336 1 79 728 ARG A O 1
ATOM 5742 N N . TYR A 1 729 ? -3.816 5.293 -12.117 1 85.56 729 TYR A N 1
ATOM 5743 C CA . TYR A 1 729 ? -3.629 5.16 -13.555 1 85.56 729 TYR A CA 1
ATOM 5744 C C . TYR A 1 729 ? -4.961 5.242 -14.289 1 85.56 729 TYR A C 1
ATOM 5746 O O . TYR A 1 729 ? -6.004 4.867 -13.742 1 85.56 729 TYR A O 1
ATOM 5754 N N . PHE A 1 730 ? -5.094 5.855 -15.406 1 84.94 730 PHE A N 1
ATOM 5755 C CA . PHE A 1 730 ? -6.266 5.906 -16.281 1 84.94 730 PHE A CA 1
ATOM 5756 C C . PHE A 1 730 ? -7.34 6.809 -15.68 1 84.94 730 PHE A C 1
ATOM 5758 O O . PHE A 1 730 ? -7.293 7.145 -14.5 1 84.94 730 PHE A O 1
ATOM 5765 N N . PRO A 1 731 ? -8.172 7.258 -16.453 1 83.56 731 PRO A N 1
ATOM 5766 C CA . PRO A 1 731 ? -9.266 8.094 -15.961 1 83.56 731 PRO A CA 1
ATOM 5767 C C . PRO A 1 731 ? -10.211 7.344 -15.023 1 83.56 731 PRO A C 1
ATOM 5769 O O . PRO A 1 731 ? -10.203 6.109 -15 1 83.56 731 PRO A O 1
ATOM 5772 N N . THR A 1 732 ? -10.953 7.914 -14.25 1 79.69 732 THR A N 1
ATOM 5773 C CA . THR A 1 732 ? -11.805 7.367 -13.195 1 79.69 732 THR A CA 1
ATOM 5774 C C . THR A 1 732 ? -12.859 6.434 -13.773 1 79.69 732 THR A C 1
ATOM 5776 O O . THR A 1 732 ? -13.195 5.414 -13.172 1 79.69 732 THR A O 1
ATOM 5779 N N . LYS A 1 733 ? -13.367 6.719 -15.023 1 82.94 733 LYS A N 1
ATOM 5780 C CA . LYS A 1 733 ? -14.406 5.875 -15.617 1 82.94 733 LYS A CA 1
ATOM 5781 C C . LYS A 1 733 ? -13.867 4.488 -15.945 1 82.94 733 LYS A C 1
ATOM 5783 O O . LYS A 1 733 ? -14.539 3.482 -15.711 1 82.94 733 LYS A O 1
ATOM 5788 N N . VAL A 1 734 ? -12.703 4.48 -16.422 1 86.75 734 VAL A N 1
ATOM 5789 C CA . VAL A 1 734 ? -12.086 3.209 -16.797 1 86.75 734 VAL A CA 1
ATOM 5790 C C . VAL A 1 734 ? -11.688 2.447 -15.531 1 86.75 734 VAL A C 1
ATOM 5792 O O . VAL A 1 734 ? -11.883 1.232 -15.445 1 86.75 734 VAL A O 1
ATOM 5795 N N . ARG A 1 735 ? -11.281 3.146 -14.562 1 87.62 735 ARG A N 1
ATOM 5796 C CA . ARG A 1 735 ? -10.867 2.525 -13.305 1 87.62 735 ARG A CA 1
ATOM 5797 C C . ARG A 1 735 ? -12.062 1.894 -12.594 1 87.62 735 ARG A C 1
ATOM 5799 O O . ARG A 1 735 ? -11.977 0.763 -12.102 1 87.62 735 ARG A O 1
ATOM 5806 N N . SER A 1 736 ? -13.125 2.59 -12.609 1 84.75 736 SER A N 1
ATOM 5807 C CA . SER A 1 736 ? -14.312 2.084 -11.93 1 84.75 736 SER A CA 1
ATOM 5808 C C . SER A 1 736 ? -14.922 0.905 -12.68 1 84.75 736 SER A C 1
ATOM 5810 O O . SER A 1 736 ? -15.398 -0.05 -12.062 1 84.75 736 SER A O 1
ATOM 5812 N N . THR A 1 737 ? -14.852 0.918 -14.008 1 87.94 737 THR A N 1
ATOM 5813 C CA . THR A 1 737 ? -15.406 -0.173 -14.805 1 87.94 737 THR A CA 1
ATOM 5814 C C . THR A 1 737 ? -14.578 -1.442 -14.633 1 87.94 737 THR A C 1
ATOM 5816 O O . THR A 1 737 ? -15.125 -2.535 -14.477 1 87.94 737 THR A O 1
ATOM 5819 N N . ILE A 1 738 ? -13.336 -1.275 -14.578 1 89.81 738 ILE A N 1
ATOM 5820 C CA . ILE A 1 738 ? -12.461 -2.432 -14.422 1 89.81 738 ILE A CA 1
ATOM 5821 C C . ILE A 1 738 ? -12.633 -3.031 -13.031 1 89.81 738 ILE A C 1
ATOM 5823 O O . ILE A 1 738 ? -12.656 -4.254 -12.875 1 89.81 738 ILE A O 1
ATOM 5827 N N . SER A 1 739 ? -12.797 -2.182 -12.078 1 88.81 739 SER A N 1
ATOM 5828 C CA . SER A 1 739 ? -12.977 -2.662 -10.711 1 88.81 739 SER A CA 1
ATOM 5829 C C . SER A 1 739 ? -14.328 -3.359 -10.547 1 88.81 739 SER A C 1
ATOM 5831 O O . SER A 1 739 ? -14.414 -4.391 -9.875 1 88.81 739 SER A O 1
ATOM 5833 N N . ASP A 1 740 ? -15.344 -2.885 -11.227 1 86.44 740 ASP A N 1
ATOM 5834 C CA . ASP A 1 740 ? -16.672 -3.486 -11.117 1 86.44 740 ASP A CA 1
ATOM 5835 C C . ASP A 1 740 ? -16.719 -4.84 -11.828 1 86.44 740 ASP A C 1
ATOM 5837 O O . ASP A 1 740 ? -17.359 -5.773 -11.344 1 86.44 740 ASP A O 1
ATOM 5841 N N . PHE A 1 741 ? -15.969 -5.004 -12.93 1 89.69 741 PHE A N 1
ATOM 5842 C CA . PHE A 1 741 ? -15.953 -6.242 -13.695 1 89.69 741 PHE A CA 1
ATOM 5843 C C . PHE A 1 741 ? -14.75 -7.098 -13.328 1 89.69 741 PHE A C 1
ATOM 5845 O O . PHE A 1 741 ? -14.375 -8 -14.07 1 89.69 741 PHE A O 1
ATOM 5852 N N . ALA A 1 742 ? -14.133 -6.793 -12.242 1 91.31 742 ALA A N 1
ATOM 5853 C CA . ALA A 1 742 ? -12.867 -7.422 -11.867 1 91.31 742 ALA A CA 1
ATOM 5854 C C . ALA A 1 742 ? -13.008 -8.938 -11.797 1 91.31 742 ALA A C 1
ATOM 5856 O O . ALA A 1 742 ? -12.234 -9.672 -12.422 1 91.31 742 ALA A O 1
ATOM 5857 N N . VAL A 1 743 ? -13.992 -9.539 -11.117 1 89.38 743 VAL A N 1
ATOM 5858 C CA . VAL A 1 743 ? -14.125 -10.969 -10.883 1 89.38 743 VAL A CA 1
ATOM 5859 C C . VAL A 1 743 ? -14.562 -11.664 -12.172 1 89.38 743 VAL A C 1
ATOM 5861 O O . VAL A 1 743 ? -14.039 -12.727 -12.516 1 89.38 743 VAL A O 1
ATOM 5864 N N . PHE A 1 744 ? -15.461 -11.094 -12.977 1 89.81 744 PHE A N 1
ATOM 5865 C CA . PHE A 1 744 ? -15.906 -11.664 -14.234 1 89.81 744 PHE A CA 1
ATOM 5866 C C . PHE A 1 744 ? -14.773 -11.711 -15.25 1 89.81 744 PHE A C 1
ATOM 5868 O O . PHE A 1 744 ? -14.578 -12.719 -15.93 1 89.81 744 PHE A O 1
ATOM 5875 N N . LEU A 1 745 ? -14.055 -10.648 -15.258 1 92.75 745 LEU A N 1
ATOM 5876 C CA . LEU A 1 745 ? -12.922 -10.594 -16.172 1 92.75 745 LEU A CA 1
ATOM 5877 C C . LEU A 1 745 ? -11.859 -11.625 -15.789 1 92.75 745 LEU A C 1
ATOM 5879 O O . LEU A 1 745 ? -11.25 -12.242 -16.656 1 92.75 745 LEU A O 1
ATOM 5883 N N . THR A 1 746 ? -11.656 -11.812 -14.523 1 94.94 746 THR A N 1
ATOM 5884 C CA . THR A 1 746 ? -10.68 -12.789 -14.062 1 94.94 746 THR A CA 1
ATOM 5885 C C . THR A 1 746 ? -11.094 -14.203 -14.469 1 94.94 746 THR A C 1
ATOM 5887 O O . THR A 1 746 ? -10.266 -14.984 -14.945 1 94.94 746 THR A O 1
ATOM 5890 N N . ILE A 1 747 ? -12.367 -14.562 -14.328 1 92.44 747 ILE A N 1
ATOM 5891 C CA . ILE A 1 747 ? -12.852 -15.883 -14.688 1 92.44 747 ILE A CA 1
ATOM 5892 C C . ILE A 1 747 ? -12.695 -16.094 -16.188 1 92.44 747 ILE A C 1
ATOM 5894 O O . ILE A 1 747 ? -12.219 -17.141 -16.625 1 92.44 747 ILE A O 1
ATOM 5898 N N . MET A 1 748 ? -13.008 -15.078 -16.969 1 93.38 748 MET A N 1
ATOM 5899 C CA . MET A 1 748 ? -12.906 -15.195 -18.422 1 93.38 748 MET A CA 1
ATOM 5900 C C . MET A 1 748 ? -11.461 -15.367 -18.859 1 93.38 748 MET A C 1
ATOM 5902 O O . MET A 1 748 ? -11.164 -16.203 -19.719 1 93.38 748 MET A O 1
ATOM 5906 N N . ILE A 1 749 ? -10.586 -14.656 -18.203 1 95.62 749 ILE A N 1
ATOM 5907 C CA . ILE A 1 749 ? -9.172 -14.734 -18.547 1 95.62 749 ILE A CA 1
ATOM 5908 C C . ILE A 1 749 ? -8.617 -16.094 -18.156 1 95.62 749 ILE A C 1
ATOM 5910 O O . ILE A 1 749 ? -7.879 -16.734 -18.922 1 95.62 749 ILE A O 1
ATOM 5914 N N . MET A 1 750 ? -8.984 -16.578 -16.953 1 96.38 750 MET A N 1
ATOM 5915 C CA . MET A 1 750 ? -8.461 -17.859 -16.484 1 96.38 750 MET A CA 1
ATOM 5916 C C . MET A 1 750 ? -9.023 -19.016 -17.297 1 96.38 750 MET A C 1
ATOM 5918 O O . MET A 1 750 ? -8.328 -20 -17.547 1 96.38 750 MET A O 1
ATOM 5922 N N . VAL A 1 751 ? -10.312 -18.938 -17.812 1 94.5 751 VAL A N 1
ATOM 5923 C CA . VAL A 1 751 ? -10.898 -19.969 -18.656 1 94.5 751 VAL A CA 1
ATOM 5924 C C . VAL A 1 751 ? -10.203 -19.984 -20 1 94.5 751 VAL A C 1
ATOM 5926 O O . VAL A 1 751 ? -9.906 -21.062 -20.547 1 94.5 751 VAL A O 1
ATOM 5929 N N . LEU A 1 752 ? -9.836 -18.844 -20.484 1 95.38 752 LEU A N 1
ATOM 5930 C CA . LEU A 1 752 ? -9.133 -18.75 -21.75 1 95.38 752 LEU A CA 1
ATOM 5931 C C . LEU A 1 752 ? -7.723 -19.328 -21.641 1 95.38 752 LEU A C 1
ATOM 5933 O O . LEU A 1 752 ? -7.273 -20.078 -22.516 1 95.38 752 LEU A O 1
ATOM 5937 N N . ILE A 1 753 ? -7.062 -19.031 -20.531 1 95.38 753 ILE A N 1
ATOM 5938 C CA . ILE A 1 753 ? -5.707 -19.531 -20.328 1 95.38 753 ILE A CA 1
ATOM 5939 C C . ILE A 1 753 ? -5.746 -21.047 -20.156 1 95.38 753 ILE A C 1
ATOM 5941 O O . ILE A 1 753 ? -4.898 -21.766 -20.703 1 95.38 753 ILE A O 1
ATOM 5945 N N . ASP A 1 754 ? -6.715 -21.547 -19.359 1 95.44 754 ASP A N 1
ATOM 5946 C CA . ASP A 1 754 ? -6.852 -22.984 -19.172 1 95.44 754 ASP A CA 1
ATOM 5947 C C . ASP A 1 754 ? -7.133 -23.688 -20.5 1 95.44 754 ASP A C 1
ATOM 5949 O O . ASP A 1 754 ? -6.594 -24.766 -20.75 1 95.44 754 ASP A O 1
ATOM 5953 N N . TYR A 1 755 ? -7.926 -23.031 -21.359 1 92.69 755 TYR A N 1
ATOM 5954 C CA . TYR A 1 755 ? -8.258 -23.609 -22.656 1 92.69 755 TYR A CA 1
ATOM 5955 C C . TYR A 1 755 ? -7.043 -23.641 -23.578 1 92.69 755 TYR A C 1
ATOM 5957 O O . TYR A 1 755 ? -6.836 -24.609 -24.312 1 92.69 755 TYR A O 1
ATOM 5965 N N . LEU A 1 756 ? -6.164 -22.719 -23.469 1 93 756 LEU A N 1
ATOM 5966 C CA . LEU A 1 756 ? -4.992 -22.625 -24.344 1 93 756 LEU A CA 1
ATOM 5967 C C . LEU A 1 756 ? -3.896 -23.578 -23.875 1 93 756 LEU A C 1
ATOM 5969 O O . LEU A 1 756 ? -3.168 -24.141 -24.703 1 93 756 LEU A O 1
ATOM 5973 N N . VAL A 1 757 ? -3.658 -23.812 -22.609 1 91.06 757 VAL A N 1
ATOM 5974 C CA . VAL A 1 757 ? -2.623 -24.703 -22.078 1 91.06 757 VAL A CA 1
ATOM 5975 C C . VAL A 1 757 ? -3.016 -26.156 -22.328 1 91.06 757 VAL A C 1
ATOM 5977 O O . VAL A 1 757 ? -2.158 -27 -22.609 1 91.06 757 VAL A O 1
ATOM 5980 N N . GLY A 1 758 ? -4.332 -26.578 -22.25 1 88.81 758 GLY A N 1
ATOM 5981 C CA . GLY A 1 758 ? -4.832 -27.875 -22.672 1 88.81 758 GLY A CA 1
ATOM 5982 C C . GLY A 1 758 ? -4.672 -28.953 -21.609 1 88.81 758 GLY A C 1
ATOM 5983 O O . GLY A 1 758 ? -4.773 -30.141 -21.906 1 88.81 758 GLY A O 1
ATOM 5984 N N . VAL A 1 759 ? -4.172 -28.672 -20.375 1 90.75 759 VAL A N 1
ATOM 5985 C CA . VAL A 1 759 ? -4.121 -29.656 -19.297 1 90.75 759 VAL A CA 1
ATOM 5986 C C . VAL A 1 759 ? -5.539 -30 -18.859 1 90.75 759 VAL A C 1
ATOM 5988 O O . VAL A 1 759 ? -6.402 -29.125 -18.75 1 90.75 759 VAL A O 1
ATOM 5991 N N . PRO A 1 760 ? -5.867 -31.234 -18.812 1 91.06 760 PRO A N 1
ATOM 5992 C CA . PRO A 1 760 ? -7.215 -31.656 -18.406 1 91.06 760 PRO A CA 1
ATOM 5993 C C . PRO A 1 760 ? -7.52 -31.328 -16.938 1 91.06 760 PRO A C 1
ATOM 5995 O O . PRO A 1 760 ? -7.539 -32.25 -16.109 1 91.06 760 PRO A O 1
ATOM 5998 N N . SER A 1 761 ? -7.828 -30.094 -16.641 1 91.5 761 SER A N 1
ATOM 5999 C CA . SER A 1 761 ? -8.211 -29.656 -15.305 1 91.5 761 SER A CA 1
ATOM 6000 C C . SER A 1 761 ? -9.625 -30.109 -14.961 1 91.5 761 SER A C 1
ATOM 6002 O O . SER A 1 761 ? -10.43 -30.391 -15.852 1 91.5 761 SER A O 1
ATOM 6004 N N . PRO A 1 762 ? -9.898 -30.344 -13.664 1 90.56 762 PRO A N 1
ATOM 6005 C CA . PRO A 1 762 ? -11.266 -30.703 -13.289 1 90.56 762 PRO A CA 1
ATOM 6006 C C . PRO A 1 762 ? -12.273 -29.594 -13.617 1 90.56 762 PRO A C 1
ATOM 6008 O O . PRO A 1 762 ? -12.07 -28.438 -13.227 1 90.56 762 PRO A O 1
ATOM 6011 N N . LYS A 1 763 ? -13.266 -29.953 -14.406 1 88.94 763 LYS A N 1
ATOM 6012 C CA . LYS A 1 763 ? -14.25 -28.984 -14.867 1 88.94 763 LYS A CA 1
ATOM 6013 C C . LYS A 1 763 ? -15.531 -29.062 -14.031 1 88.94 763 LYS A C 1
ATOM 6015 O O . LYS A 1 763 ? -15.734 -30.016 -13.289 1 88.94 763 LYS A O 1
ATOM 6020 N N . LEU A 1 764 ? -16.297 -28 -14.07 1 81.31 764 LEU A N 1
ATOM 6021 C CA . LEU A 1 764 ? -17.562 -27.922 -13.367 1 81.31 764 LEU A CA 1
ATOM 6022 C C . LEU A 1 764 ? -18.562 -28.938 -13.922 1 81.31 764 LEU A C 1
ATOM 6024 O O . LEU A 1 764 ? -18.703 -29.062 -15.141 1 81.31 764 LEU A O 1
ATOM 6028 N N . LEU A 1 765 ? -19.109 -29.797 -13.016 1 77.38 765 LEU A N 1
ATOM 6029 C CA . LEU A 1 765 ? -20.094 -30.812 -13.43 1 77.38 765 LEU A CA 1
ATOM 6030 C C . LEU A 1 765 ? -21.5 -30.266 -13.305 1 77.38 765 LEU A C 1
ATOM 6032 O O . LEU A 1 765 ? -22.031 -30.141 -12.195 1 77.38 765 LEU A O 1
ATOM 6036 N N . VAL A 1 766 ? -22.078 -29.75 -14.336 1 75.62 766 VAL A N 1
ATOM 6037 C CA . VAL A 1 766 ? -23.453 -29.25 -14.367 1 75.62 766 VAL A CA 1
ATOM 6038 C C . VAL A 1 766 ? -24.375 -30.312 -14.953 1 75.62 766 VAL A C 1
ATOM 6040 O O . VAL A 1 766 ? -24.016 -30.984 -15.93 1 75.62 766 VAL A O 1
ATOM 6043 N N . PRO A 1 767 ? -25.469 -30.562 -14.242 1 76.88 767 PRO A N 1
ATOM 6044 C CA . PRO A 1 767 ? -26.406 -31.562 -14.766 1 76.88 767 PRO A CA 1
ATOM 6045 C C . PRO A 1 767 ? -26.984 -31.172 -16.125 1 76.88 767 PRO A C 1
ATOM 6047 O O . PRO A 1 767 ? -27.219 -29.984 -16.375 1 76.88 767 PRO A O 1
ATOM 6050 N N . GLU A 1 768 ? -27.047 -32.062 -17.047 1 75.88 768 GLU A N 1
ATOM 6051 C CA . GLU A 1 768 ? -27.469 -31.797 -18.422 1 75.88 768 GLU A CA 1
ATOM 6052 C C . GLU A 1 768 ? -28.969 -31.938 -18.578 1 75.88 768 GLU A C 1
ATOM 6054 O O . GLU A 1 768 ? -29.578 -31.25 -19.406 1 75.88 768 GLU A O 1
ATOM 6059 N N . LYS A 1 769 ? -29.578 -32.812 -17.75 1 78.38 769 LYS A N 1
ATOM 6060 C CA . LYS A 1 769 ? -31.016 -33.031 -17.938 1 78.38 769 LYS A CA 1
ATOM 6061 C C . LYS A 1 769 ? -31.812 -32.531 -16.719 1 78.38 769 LYS A C 1
ATOM 6063 O O . LYS A 1 769 ? -31.344 -32.656 -15.586 1 78.38 769 LYS A O 1
ATOM 6068 N N . PHE A 1 770 ? -32.969 -31.875 -17.062 1 81.62 770 PHE A N 1
ATOM 6069 C CA . PHE A 1 770 ? -33.844 -31.344 -16.031 1 81.62 770 PHE A CA 1
ATOM 6070 C C . PHE A 1 770 ? -34.75 -32.438 -15.477 1 81.62 770 PHE A C 1
ATOM 6072 O O . PHE A 1 770 ? -35.969 -32.469 -15.766 1 81.62 770 PHE A O 1
ATOM 6079 N N . GLU A 1 771 ? -34.188 -33.406 -14.828 1 81.75 771 GLU A N 1
ATOM 6080 C CA . GLU A 1 771 ? -34.875 -34.5 -14.156 1 81.75 771 GLU A CA 1
ATOM 6081 C C . GLU A 1 771 ? -34.281 -34.75 -12.766 1 81.75 771 GLU A C 1
ATOM 6083 O O . GLU A 1 771 ? -33.125 -34.5 -12.523 1 81.75 771 GLU A O 1
ATOM 6088 N N . PRO A 1 772 ? -35.312 -35.031 -11.883 1 83.69 772 PRO A N 1
ATOM 6089 C CA . PRO A 1 772 ? -34.75 -35.344 -10.555 1 83.69 772 PRO A CA 1
ATOM 6090 C C . PRO A 1 772 ? -33.688 -36.438 -10.602 1 83.69 772 PRO A C 1
ATOM 6092 O O . PRO A 1 772 ? -33.688 -37.281 -11.492 1 83.69 772 PRO A O 1
ATOM 6095 N N . THR A 1 773 ? -32.781 -36.344 -9.773 1 78.25 773 THR A N 1
ATOM 6096 C CA . THR A 1 773 ? -31.625 -37.219 -9.773 1 78.25 773 THR A CA 1
ATOM 6097 C C . THR A 1 773 ? -32.062 -38.656 -9.578 1 78.25 773 THR A C 1
ATOM 6099 O O . THR A 1 773 ? -31.578 -39.562 -10.281 1 78.25 773 THR A O 1
ATOM 6102 N N . SER A 1 774 ? -33 -38.844 -8.539 1 79.81 774 SER A N 1
ATOM 6103 C CA . SER A 1 774 ? -33.469 -40.188 -8.344 1 79.81 774 SER A CA 1
ATOM 6104 C C . SER A 1 774 ? -34.625 -40.531 -9.297 1 79.81 774 SER A C 1
ATOM 6106 O O . SER A 1 774 ? -35.594 -39.75 -9.414 1 79.81 774 SER A O 1
ATOM 6108 N N . LYS A 1 775 ? -34.531 -41.531 -10.125 1 77.56 775 LYS A N 1
ATOM 6109 C CA . LYS A 1 775 ? -35.531 -41.938 -11.109 1 77.56 775 LYS A CA 1
ATOM 6110 C C . LYS A 1 775 ? -36.844 -42.375 -10.438 1 77.56 775 LYS A C 1
ATOM 6112 O O . LYS A 1 775 ? -37.906 -42.344 -11.055 1 77.56 775 LYS A O 1
ATOM 6117 N N . ASP A 1 776 ? -36.75 -42.656 -9.141 1 74 776 ASP A N 1
ATOM 6118 C CA . ASP A 1 776 ? -37.906 -43.25 -8.477 1 74 776 ASP A CA 1
ATOM 6119 C C . ASP A 1 776 ? -38.781 -42.156 -7.879 1 74 776 ASP A C 1
ATOM 6121 O O . ASP A 1 776 ? -39.875 -42.438 -7.348 1 74 776 ASP A O 1
ATOM 6125 N N . ARG A 1 777 ? -38.344 -40.875 -7.984 1 76.44 777 ARG A N 1
ATOM 6126 C CA . ARG A 1 777 ? -39.156 -39.875 -7.297 1 76.44 777 ARG A CA 1
ATOM 6127 C C . ARG A 1 777 ? -39.625 -38.812 -8.266 1 76.44 777 ARG A C 1
ATOM 6129 O O . ARG A 1 777 ? -38.969 -38.562 -9.281 1 76.44 777 ARG A O 1
ATOM 6136 N N . GLY A 1 778 ? -40.844 -38.344 -8.117 1 79.06 778 GLY A N 1
ATOM 6137 C CA . GLY A 1 778 ? -41.375 -37.188 -8.828 1 79.06 778 GLY A CA 1
ATOM 6138 C C . GLY A 1 778 ? -41.031 -35.875 -8.156 1 79.06 778 GLY A C 1
ATOM 6139 O O . GLY A 1 778 ? -40.188 -35.812 -7.25 1 79.06 778 GLY A O 1
ATOM 6140 N N . TRP A 1 779 ? -41.531 -34.812 -8.695 1 86.5 779 TRP A N 1
ATOM 6141 C CA . TRP A 1 779 ? -41.281 -33.469 -8.164 1 86.5 779 TRP A CA 1
ATOM 6142 C C . TRP A 1 779 ? -42.125 -33.188 -6.934 1 86.5 779 TRP A C 1
ATOM 6144 O O . TRP A 1 779 ? -41.781 -32.344 -6.109 1 86.5 779 TRP A O 1
ATOM 6154 N N . PHE A 1 780 ? -43.188 -33.875 -6.742 1 89.62 780 PHE A N 1
ATOM 6155 C CA . PHE A 1 780 ? -44.062 -33.688 -5.574 1 89.62 780 PHE A CA 1
ATOM 6156 C C . PHE A 1 780 ? -43.969 -34.875 -4.633 1 89.62 780 PHE A C 1
ATOM 6158 O O . PHE A 1 780 ? -44.094 -36.031 -5.062 1 89.62 780 PHE A O 1
ATOM 6165 N N . ILE A 1 781 ? -43.656 -34.531 -3.367 1 89.75 781 ILE A N 1
ATOM 6166 C CA . ILE A 1 781 ? -43.469 -35.594 -2.377 1 89.75 781 ILE A CA 1
ATOM 6167 C C . ILE A 1 781 ? -44.625 -35.562 -1.373 1 89.75 781 ILE A C 1
ATOM 6169 O O . ILE A 1 781 ? -45.031 -34.5 -0.931 1 89.75 781 ILE A O 1
ATOM 6173 N N . ASP A 1 782 ? -45.062 -36.75 -1.041 1 87.69 782 ASP A N 1
ATOM 6174 C CA . ASP A 1 782 ? -46.125 -36.875 -0.02 1 87.69 782 ASP A CA 1
ATOM 6175 C C . ASP A 1 782 ? -45.5 -36.812 1.383 1 87.69 782 ASP A C 1
ATOM 6177 O O . ASP A 1 782 ? -44.531 -37.5 1.672 1 87.69 782 ASP A O 1
ATOM 6181 N N . PRO A 1 783 ? -46.031 -36 2.291 1 86.75 783 PRO A N 1
ATOM 6182 C CA . PRO A 1 783 ? -45.469 -35.812 3.633 1 86.75 783 PRO A CA 1
ATOM 6183 C C . PRO A 1 783 ? -45.5 -37.094 4.469 1 86.75 783 PRO A C 1
ATOM 6185 O O . PRO A 1 783 ? -44.656 -37.25 5.371 1 86.75 783 PRO A O 1
ATOM 6188 N N . LEU A 1 784 ? -46.344 -38.062 4.293 1 84.62 784 LEU A N 1
ATOM 6189 C CA . LEU A 1 784 ? -46.375 -39.281 5.102 1 84.62 784 LEU A CA 1
ATOM 6190 C C . LEU A 1 784 ? -45.719 -40.438 4.371 1 84.62 784 LEU A C 1
ATOM 6192 O O . LEU A 1 784 ? -44.938 -41.188 4.965 1 84.62 784 LEU A O 1
ATOM 6196 N N . GLY A 1 785 ? -45.844 -40.438 3.062 1 80.62 785 GLY A N 1
ATOM 6197 C CA . GLY A 1 785 ? -45.312 -41.562 2.281 1 80.62 785 GLY A CA 1
ATOM 6198 C C . GLY A 1 785 ? -45.5 -42.906 2.959 1 80.62 785 GLY A C 1
ATOM 6199 O O . GLY A 1 785 ? -46.625 -43.25 3.354 1 80.62 785 GLY A O 1
ATOM 6200 N N . ASN A 1 786 ? -44.438 -43.719 3.152 1 84.44 786 ASN A N 1
ATOM 6201 C CA . ASN A 1 786 ? -44.469 -45.062 3.746 1 84.44 786 ASN A CA 1
ATOM 6202 C C . ASN A 1 786 ? -44.125 -45.031 5.234 1 84.44 786 ASN A C 1
ATOM 6204 O O . ASN A 1 786 ? -44.031 -46.062 5.875 1 84.44 786 ASN A O 1
ATOM 6208 N N . ASN A 1 787 ? -44.062 -43.812 5.816 1 90.12 787 ASN A N 1
ATOM 6209 C CA . ASN A 1 787 ? -43.719 -43.688 7.23 1 90.12 787 ASN A CA 1
ATOM 6210 C C . ASN A 1 787 ? -44.969 -43.75 8.117 1 90.12 787 ASN A C 1
ATOM 6212 O O . ASN A 1 787 ? -46.062 -43.469 7.66 1 90.12 787 ASN A O 1
ATOM 6216 N N . PRO A 1 788 ? -44.844 -44.25 9.336 1 90.62 788 PRO A N 1
ATOM 6217 C CA . PRO A 1 788 ? -45.969 -44.281 10.258 1 90.62 788 PRO A CA 1
ATOM 6218 C C . PRO A 1 788 ? -46.531 -42.906 10.578 1 90.62 788 PRO A C 1
ATOM 6220 O O . PRO A 1 788 ? -45.812 -41.906 10.477 1 90.62 788 PRO A O 1
ATOM 6223 N N . TRP A 1 789 ? -47.781 -42.781 10.961 1 88.88 789 TRP A N 1
ATOM 6224 C CA . TRP A 1 789 ? -48.5 -41.531 11.148 1 88.88 789 TRP A CA 1
ATOM 6225 C C . TRP A 1 789 ? -47.906 -40.719 12.312 1 88.88 789 TRP A C 1
ATOM 6227 O O . TRP A 1 789 ? -47.969 -39.5 12.328 1 88.88 789 TRP A O 1
ATOM 6237 N N . TRP A 1 790 ? -47.219 -41.375 13.32 1 88.94 790 TRP A N 1
ATOM 6238 C CA . TRP A 1 790 ? -46.688 -40.688 14.484 1 88.94 790 TRP A CA 1
ATOM 6239 C C . TRP A 1 790 ? -45.469 -39.844 14.109 1 88.94 790 TRP A C 1
ATOM 6241 O O . TRP A 1 790 ? -45.094 -38.938 14.828 1 88.94 790 TRP A O 1
ATOM 6251 N N . THR A 1 791 ? -44.875 -40.219 12.969 1 89.94 791 THR A N 1
ATOM 6252 C CA . THR A 1 791 ? -43.688 -39.5 12.531 1 89.94 791 THR A CA 1
ATOM 6253 C C . THR A 1 791 ? -44.062 -38.062 12.141 1 89.94 791 THR A C 1
ATOM 6255 O O . THR A 1 791 ? -43.25 -37.156 12.242 1 89.94 791 THR A O 1
ATOM 6258 N N . LEU A 1 792 ? -45.312 -37.812 11.75 1 91.31 792 LEU A N 1
ATOM 6259 C CA . LEU A 1 792 ? -45.781 -36.469 11.406 1 91.31 792 LEU A CA 1
ATOM 6260 C C . LEU A 1 792 ? -45.781 -35.562 12.633 1 91.31 792 LEU A C 1
ATOM 6262 O O . LEU A 1 792 ? -45.469 -34.375 12.547 1 91.31 792 LEU A O 1
ATOM 6266 N N . LEU A 1 793 ? -46.031 -36.094 13.766 1 90.88 793 LEU A N 1
ATOM 6267 C CA . LEU A 1 793 ? -46.125 -35.312 14.992 1 90.88 793 LEU A CA 1
ATOM 6268 C C . LEU A 1 793 ? -44.719 -35.156 15.617 1 90.88 793 LEU A C 1
ATOM 6270 O O . LEU A 1 793 ? -44.406 -34.062 16.094 1 90.88 793 LEU A O 1
ATOM 6274 N N . VAL A 1 794 ? -43.969 -36.125 15.555 1 91 794 VAL A N 1
ATOM 6275 C CA . VAL A 1 794 ? -42.625 -36.094 16.172 1 91 794 VAL A CA 1
ATOM 6276 C C . VAL A 1 794 ? -41.719 -35.188 15.336 1 91 794 VAL A C 1
ATOM 6278 O O . VAL A 1 794 ? -40.719 -34.688 15.844 1 91 794 VAL A O 1
ATOM 6281 N N . ALA A 1 795 ? -42.062 -35 14.031 1 94 795 ALA A N 1
ATOM 6282 C CA . ALA A 1 795 ? -41.25 -34.156 13.156 1 94 795 ALA A CA 1
ATOM 6283 C C . ALA A 1 795 ? -41.25 -32.719 13.648 1 94 795 ALA A C 1
ATOM 6285 O O . ALA A 1 795 ? -40.406 -31.906 13.25 1 94 795 ALA A O 1
ATOM 6286 N N . ALA A 1 796 ? -42 -32.312 14.617 1 94.31 796 ALA A N 1
ATOM 6287 C CA . ALA A 1 796 ? -42.094 -30.953 15.148 1 94.31 796 ALA A CA 1
ATOM 6288 C C . ALA A 1 796 ? -40.875 -30.625 16 1 94.31 796 ALA A C 1
ATOM 6290 O O . ALA A 1 796 ? -40.469 -29.469 16.078 1 94.31 796 ALA A O 1
ATOM 6291 N N . VAL A 1 797 ? -40.219 -31.562 16.547 1 90.25 797 VAL A N 1
ATOM 6292 C CA . VAL A 1 797 ? -39.094 -31.328 17.438 1 90.25 797 VAL A CA 1
ATOM 6293 C C . VAL A 1 797 ? -37.875 -30.922 16.625 1 90.25 797 VAL A C 1
ATOM 6295 O O . VAL A 1 797 ? -37.312 -29.844 16.828 1 90.25 797 VAL A O 1
ATOM 6298 N N . PRO A 1 798 ? -37.469 -31.797 15.633 1 89.94 798 PRO A N 1
ATOM 6299 C CA . PRO A 1 798 ? -36.344 -31.297 14.797 1 89.94 798 PRO A CA 1
ATOM 6300 C C . PRO A 1 798 ? -36.719 -30.047 14.016 1 89.94 798 PRO A C 1
ATOM 6302 O O . PRO A 1 798 ? -35.844 -29.234 13.68 1 89.94 798 PRO A O 1
ATOM 6305 N N . ALA A 1 799 ? -37.938 -29.844 13.734 1 94.19 799 ALA A N 1
ATOM 6306 C CA . ALA A 1 799 ? -38.375 -28.641 13.047 1 94.19 799 ALA A CA 1
ATOM 6307 C C . ALA A 1 799 ? -38.125 -27.391 13.898 1 94.19 799 ALA A C 1
ATOM 6309 O O . ALA A 1 799 ? -37.875 -26.312 13.375 1 94.19 799 ALA A O 1
ATOM 6310 N N . LEU A 1 800 ? -38.219 -27.469 15.203 1 91.69 800 LEU A N 1
ATOM 6311 C CA . LEU A 1 800 ? -37.938 -26.359 16.094 1 91.69 800 LEU A CA 1
ATOM 6312 C C . LEU A 1 800 ? -36.469 -25.938 16.016 1 91.69 800 LEU A C 1
ATOM 6314 O O . LEU A 1 800 ? -36.156 -24.75 16 1 91.69 800 LEU A O 1
ATOM 6318 N N . LEU A 1 801 ? -35.656 -26.938 15.961 1 87.38 801 LEU A N 1
ATOM 6319 C CA . LEU A 1 801 ? -34.219 -26.656 15.82 1 87.38 801 LEU A CA 1
ATOM 6320 C C . LEU A 1 801 ? -33.938 -25.984 14.484 1 87.38 801 LEU A C 1
ATOM 6322 O O . LEU A 1 801 ? -33.156 -25.047 14.414 1 87.38 801 LEU A O 1
ATOM 6326 N N . CYS A 1 802 ? -34.594 -26.5 13.461 1 90.06 802 CYS A N 1
ATOM 6327 C CA . CYS A 1 802 ? -34.406 -25.906 12.133 1 90.06 802 CYS A CA 1
ATOM 6328 C C . CYS A 1 802 ? -34.969 -24.5 12.102 1 90.06 802 CYS A C 1
ATOM 6330 O O . CYS A 1 802 ? -34.406 -23.625 11.43 1 90.06 802 CYS A O 1
ATOM 6332 N N . THR A 1 803 ? -36.031 -24.219 12.789 1 92.81 803 THR A N 1
ATOM 6333 C CA . THR A 1 803 ? -36.656 -22.891 12.828 1 92.81 803 THR A CA 1
ATOM 6334 C C . THR A 1 803 ? -35.719 -21.891 13.508 1 92.81 803 THR A C 1
ATOM 6336 O O . THR A 1 803 ? -35.562 -20.766 13.047 1 92.81 803 THR A O 1
ATOM 6339 N N . ILE A 1 804 ? -35.062 -22.266 14.531 1 87.31 804 ILE A N 1
ATOM 6340 C CA . ILE A 1 804 ? -34.125 -21.391 15.219 1 87.31 804 ILE A CA 1
ATOM 6341 C C . ILE A 1 804 ? -32.969 -21.062 14.305 1 87.31 804 ILE A C 1
ATOM 6343 O O . ILE A 1 804 ? -32.5 -19.922 14.25 1 87.31 804 ILE A O 1
ATOM 6347 N N . LEU A 1 805 ? -32.531 -22.094 13.625 1 85.31 805 LEU A N 1
ATOM 6348 C CA . LEU A 1 805 ? -31.422 -21.891 12.711 1 85.31 805 LEU A CA 1
ATOM 6349 C C . LEU A 1 805 ? -31.781 -20.922 11.594 1 85.31 805 LEU A C 1
ATOM 6351 O O . LEU A 1 805 ? -31.047 -19.969 11.336 1 85.31 805 LEU A O 1
ATOM 6355 N N . ILE A 1 806 ? -32.844 -21.125 11.008 1 90.25 806 ILE A N 1
ATOM 6356 C CA . ILE A 1 806 ? -33.281 -20.297 9.891 1 90.25 806 ILE A CA 1
ATOM 6357 C C . ILE A 1 806 ? -33.594 -18.875 10.375 1 90.25 806 ILE A C 1
ATOM 6359 O O . ILE A 1 806 ? -33.219 -17.891 9.719 1 90.25 806 ILE A O 1
ATOM 6363 N N . PHE A 1 807 ? -34.188 -18.781 11.5 1 90.94 807 PHE A N 1
ATOM 6364 C CA . PHE A 1 807 ? -34.5 -17.484 12.07 1 90.94 807 PHE A CA 1
ATOM 6365 C C . PHE A 1 807 ? -33.25 -16.688 12.383 1 90.94 807 PHE A C 1
ATOM 6367 O O . PHE A 1 807 ? -33.156 -15.508 12.047 1 90.94 807 PHE A O 1
ATOM 6374 N N . MET A 1 808 ? -32.375 -17.312 12.945 1 87.19 808 MET A N 1
ATOM 6375 C CA . MET A 1 808 ? -31.141 -16.625 13.32 1 87.19 808 MET A CA 1
ATOM 6376 C C . MET A 1 808 ? -30.328 -16.25 12.078 1 87.19 808 MET A C 1
ATOM 6378 O O . MET A 1 808 ? -29.844 -15.125 11.961 1 87.19 808 MET A O 1
ATOM 6382 N N . ASP A 1 809 ? -30.156 -17.109 11.156 1 87.56 809 ASP A N 1
ATOM 6383 C CA . ASP A 1 809 ? -29.391 -16.844 9.953 1 87.56 809 ASP A CA 1
ATOM 6384 C C . ASP A 1 809 ? -30 -15.711 9.141 1 87.56 809 ASP A C 1
ATOM 6386 O O . ASP A 1 809 ? -29.297 -14.797 8.703 1 87.56 809 ASP A O 1
ATOM 6390 N N . GLN A 1 810 ? -31.25 -15.773 8.969 1 90.25 810 GLN A N 1
ATOM 6391 C CA . GLN A 1 810 ? -31.938 -14.773 8.164 1 90.25 810 GLN A CA 1
ATOM 6392 C C . GLN A 1 810 ? -31.906 -13.406 8.852 1 90.25 810 GLN A C 1
ATOM 6394 O O . GLN A 1 810 ? -31.609 -12.391 8.219 1 90.25 810 GLN A O 1
ATOM 6399 N N . GLN A 1 811 ? -32.156 -13.383 10.102 1 90.56 811 GLN A N 1
ATOM 6400 C CA . GLN A 1 811 ? -32.281 -12.109 10.812 1 90.56 811 GLN A CA 1
ATOM 6401 C C . GLN A 1 811 ? -30.891 -11.484 11.016 1 90.56 811 GLN A C 1
ATOM 6403 O O . GLN A 1 811 ? -30.734 -10.266 10.867 1 90.56 811 GLN A O 1
ATOM 6408 N N . ILE A 1 812 ? -29.938 -12.266 11.305 1 88 812 ILE A N 1
ATOM 6409 C CA . ILE A 1 812 ? -28.609 -11.711 11.5 1 88 812 ILE A CA 1
ATOM 6410 C C . ILE A 1 812 ? -28.094 -11.125 10.188 1 88 812 ILE A C 1
ATOM 6412 O O . ILE A 1 812 ? -27.5 -10.047 10.172 1 88 812 ILE A O 1
ATOM 6416 N N . THR A 1 813 ? -28.281 -11.797 9.125 1 90.31 813 THR A N 1
ATOM 6417 C CA . THR A 1 813 ? -27.859 -11.297 7.82 1 90.31 813 THR A CA 1
ATOM 6418 C C . THR A 1 813 ? -28.609 -10.016 7.457 1 90.31 813 THR A C 1
ATOM 6420 O O . THR A 1 813 ? -28.016 -9.07 6.934 1 90.31 813 THR A O 1
ATOM 6423 N N . ALA A 1 814 ? -29.875 -10.008 7.793 1 91.06 814 ALA A N 1
ATOM 6424 C CA . ALA A 1 814 ? -30.688 -8.82 7.512 1 91.06 814 ALA A CA 1
ATOM 6425 C C . ALA A 1 814 ? -30.203 -7.629 8.336 1 91.06 814 ALA A C 1
ATOM 6427 O O . ALA A 1 814 ? -30.172 -6.5 7.84 1 91.06 814 ALA A O 1
ATOM 6428 N N . VAL A 1 815 ? -29.828 -7.867 9.516 1 88.62 815 VAL A N 1
ATOM 6429 C CA . VAL A 1 815 ? -29.359 -6.781 10.367 1 88.62 815 VAL A CA 1
ATOM 6430 C C . VAL A 1 815 ? -28.031 -6.25 9.852 1 88.62 815 VAL A C 1
ATOM 6432 O O . VAL A 1 815 ? -27.766 -5.047 9.898 1 88.62 815 VAL A O 1
ATOM 6435 N N . ILE A 1 816 ? -27.234 -7.129 9.352 1 87.31 816 ILE A N 1
ATOM 6436 C CA . ILE A 1 816 ? -25.938 -6.723 8.828 1 87.31 816 ILE A CA 1
ATOM 6437 C C . ILE A 1 816 ? -26.125 -5.844 7.594 1 87.31 816 ILE A C 1
ATOM 6439 O O . ILE A 1 816 ? -25.453 -4.828 7.434 1 87.31 816 ILE A O 1
ATOM 6443 N N . ILE A 1 817 ? -27.016 -6.156 6.789 1 90.25 817 ILE A N 1
ATOM 6444 C CA . ILE A 1 817 ? -27.266 -5.414 5.555 1 90.25 817 ILE A CA 1
ATOM 6445 C C . ILE A 1 817 ? -27.969 -4.098 5.879 1 90.25 817 ILE A C 1
ATOM 6447 O O . ILE A 1 817 ? -27.719 -3.078 5.234 1 90.25 817 ILE A O 1
ATOM 6451 N N . ASN A 1 818 ? -28.797 -4.086 6.926 1 88.5 818 ASN A N 1
ATOM 6452 C CA . ASN A 1 818 ? -29.609 -2.908 7.246 1 88.5 818 ASN A CA 1
ATOM 6453 C C . ASN A 1 818 ? -28.875 -1.99 8.227 1 88.5 818 ASN A C 1
ATOM 6455 O O . ASN A 1 818 ? -29.5 -1.113 8.836 1 88.5 818 ASN A O 1
ATOM 6459 N N . ARG A 1 819 ? -27.734 -2.064 8.281 1 83 819 ARG A N 1
ATOM 6460 C CA . ARG A 1 819 ? -26.969 -1.189 9.172 1 83 819 ARG A CA 1
ATOM 6461 C C . ARG A 1 819 ? -27.031 0.257 8.695 1 83 819 ARG A C 1
ATOM 6463 O O . ARG A 1 819 ? -27.141 0.516 7.492 1 83 819 ARG A O 1
ATOM 6470 N N . LYS A 1 820 ? -26.875 1.148 9.578 1 77.31 820 LYS A N 1
ATOM 6471 C CA . LYS A 1 820 ? -26.953 2.574 9.273 1 77.31 820 LYS A CA 1
ATOM 6472 C C . LYS A 1 820 ? -25.75 3.021 8.438 1 77.31 820 LYS A C 1
ATOM 6474 O O . LYS A 1 820 ? -25.844 4 7.695 1 77.31 820 LYS A O 1
ATOM 6479 N N . GLU A 1 821 ? -24.781 2.266 8.617 1 78 821 GLU A N 1
ATOM 6480 C CA . GLU A 1 821 ? -23.562 2.619 7.875 1 78 821 GLU A CA 1
ATOM 6481 C C . GLU A 1 821 ? -23.797 2.539 6.367 1 78 821 GLU A C 1
ATOM 6483 O O . GLU A 1 821 ? -23.125 3.219 5.594 1 78 821 GLU A O 1
ATOM 6488 N N . HIS A 1 822 ? -24.797 1.703 5.922 1 84.25 822 HIS A N 1
ATOM 6489 C CA . HIS A 1 822 ? -25.078 1.559 4.5 1 84.25 822 HIS A CA 1
ATOM 6490 C C . HIS A 1 822 ? -26.031 2.643 4.016 1 84.25 822 HIS A C 1
ATOM 6492 O O . HIS A 1 822 ? -26.234 2.803 2.809 1 84.25 822 HIS A O 1
ATOM 6498 N N . LYS A 1 823 ? -26.516 3.527 4.82 1 83.38 823 LYS A N 1
ATOM 6499 C CA . LYS A 1 823 ? -27.359 4.672 4.488 1 83.38 823 LYS A CA 1
ATOM 6500 C C . LYS A 1 823 ? -28.469 4.273 3.527 1 83.38 823 LYS A C 1
ATOM 6502 O O . LYS A 1 823 ? -28.656 4.906 2.484 1 83.38 823 LYS A O 1
ATOM 6507 N N . LEU A 1 824 ? -29.219 3.268 3.902 1 88 824 LEU A N 1
ATOM 6508 C CA . LEU A 1 824 ? -30.359 2.84 3.086 1 88 824 LEU A CA 1
ATOM 6509 C C . LEU A 1 824 ? -31.516 3.811 3.223 1 88 824 LEU A C 1
ATOM 6511 O O . LEU A 1 824 ? -31.781 4.32 4.312 1 88 824 LEU A O 1
ATOM 6515 N N . LYS A 1 825 ? -32.156 4.172 2.117 1 83.81 825 LYS A N 1
ATOM 6516 C CA . LYS A 1 825 ? -33.188 5.195 2.105 1 83.81 825 LYS A CA 1
ATOM 6517 C C . LYS A 1 825 ? -34.562 4.566 2.021 1 83.81 825 LYS A C 1
ATOM 6519 O O . LYS A 1 825 ? -35.562 5.172 2.439 1 83.81 825 LYS A O 1
ATOM 6524 N N . LYS A 1 826 ? -34.719 3.359 1.495 1 85.75 826 LYS A N 1
ATOM 6525 C CA . LYS A 1 826 ? -36.031 2.818 1.196 1 85.75 826 LYS A CA 1
ATOM 6526 C C . LYS A 1 826 ? -36.562 1.946 2.342 1 85.75 826 LYS A C 1
ATOM 6528 O O . LYS A 1 826 ? -37.531 1.201 2.178 1 85.75 826 LYS A O 1
ATOM 6533 N N . GLY A 1 827 ? -36.094 2.018 3.479 1 80.44 827 GLY A N 1
ATOM 6534 C CA . GLY A 1 827 ? -36.625 1.312 4.645 1 80.44 827 GLY A CA 1
ATOM 6535 C C . GLY A 1 827 ? -36.375 -0.183 4.594 1 80.44 827 GLY A C 1
ATOM 6536 O O . GLY A 1 827 ? -36 -0.725 3.543 1 80.44 827 GLY A O 1
ATOM 6537 N N . CYS A 1 828 ? -36.594 -0.836 5.777 1 84.5 828 CYS A N 1
ATOM 6538 C CA . CYS A 1 828 ? -36.312 -2.264 5.898 1 84.5 828 CYS A CA 1
ATOM 6539 C C . CYS A 1 828 ? -37.562 -3.025 6.328 1 84.5 828 CYS A C 1
ATOM 6541 O O . CYS A 1 828 ? -38.562 -2.42 6.719 1 84.5 828 CYS A O 1
ATOM 6543 N N . GLY A 1 829 ? -37.719 -4.336 5.938 1 87.88 829 GLY A N 1
ATOM 6544 C CA . GLY A 1 829 ? -38.812 -5.223 6.328 1 87.88 829 GLY A CA 1
ATOM 6545 C C . GLY A 1 829 ? -38.344 -6.566 6.832 1 87.88 829 GLY A C 1
ATOM 6546 O O . GLY A 1 829 ? -38.125 -7.492 6.043 1 87.88 829 GLY A O 1
ATOM 6547 N N . TYR A 1 830 ? -38.281 -6.719 8.148 1 89.75 830 TYR A N 1
ATOM 6548 C CA . TYR A 1 830 ? -37.781 -7.957 8.75 1 89.75 830 TYR A CA 1
ATOM 6549 C C . TYR A 1 830 ? -38.875 -9.023 8.758 1 89.75 830 TYR A C 1
ATOM 6551 O O . TYR A 1 830 ? -38.594 -10.195 8.484 1 89.75 830 TYR A O 1
ATOM 6559 N N . HIS A 1 831 ? -40.125 -8.641 9.062 1 91.06 831 HIS A N 1
ATOM 6560 C CA . HIS A 1 831 ? -41.219 -9.602 9.125 1 91.06 831 HIS A CA 1
ATOM 6561 C C . HIS A 1 831 ? -41.562 -10.125 7.734 1 91.06 831 HIS A C 1
ATOM 6563 O O . HIS A 1 831 ? -41.844 -11.312 7.562 1 91.06 831 HIS A O 1
ATOM 6569 N N . LEU A 1 832 ? -41.531 -9.281 6.805 1 92.5 832 LEU A N 1
ATOM 6570 C CA . LEU A 1 832 ? -41.844 -9.68 5.438 1 92.5 832 LEU A CA 1
ATOM 6571 C C . LEU A 1 832 ? -40.781 -10.633 4.895 1 92.5 832 LEU A C 1
ATOM 6573 O O . LEU A 1 832 ? -41.125 -11.594 4.195 1 92.5 832 LEU A O 1
ATOM 6577 N N . ASP A 1 833 ? -39.562 -10.383 5.164 1 94.06 833 ASP A N 1
ATOM 6578 C CA . ASP A 1 833 ? -38.5 -11.266 4.719 1 94.06 833 ASP A CA 1
ATOM 6579 C C . ASP A 1 833 ? -38.656 -12.664 5.301 1 94.06 833 ASP A C 1
ATOM 6581 O O . ASP A 1 833 ? -38.531 -13.664 4.586 1 94.06 833 ASP A O 1
ATOM 6585 N N . LEU A 1 834 ? -38.938 -12.727 6.574 1 94.06 834 LEU A N 1
ATOM 6586 C CA . LEU A 1 834 ? -39.094 -14.023 7.219 1 94.06 834 LEU A CA 1
ATOM 6587 C C . LEU A 1 834 ? -40.344 -14.734 6.68 1 94.06 834 LEU A C 1
ATOM 6589 O O . LEU A 1 834 ? -40.344 -15.961 6.551 1 94.06 834 LEU A O 1
ATOM 6593 N N . LEU A 1 835 ? -41.344 -14.016 6.344 1 94.62 835 LEU A N 1
ATOM 6594 C CA . LEU A 1 835 ? -42.562 -14.617 5.781 1 94.62 835 LEU A CA 1
ATOM 6595 C C . LEU A 1 835 ? -42.25 -15.242 4.422 1 94.62 835 LEU A C 1
ATOM 6597 O O . LEU A 1 835 ? -42.656 -16.375 4.16 1 94.62 835 LEU A O 1
ATOM 6601 N N . VAL A 1 836 ? -41.625 -14.492 3.588 1 95.31 836 VAL A N 1
ATOM 6602 C CA . VAL A 1 836 ? -41.344 -14.992 2.254 1 95.31 836 VAL A CA 1
ATOM 6603 C C . VAL A 1 836 ? -40.469 -16.234 2.359 1 95.31 836 VAL A C 1
ATOM 6605 O O . VAL A 1 836 ? -40.688 -17.234 1.676 1 95.31 836 VAL A O 1
ATOM 6608 N N . VAL A 1 837 ? -39.406 -16.203 3.201 1 94.88 837 VAL A N 1
ATOM 6609 C CA . VAL A 1 837 ? -38.531 -17.344 3.377 1 94.88 837 VAL A CA 1
ATOM 6610 C C . VAL A 1 837 ? -39.312 -18.531 3.957 1 94.88 837 VAL A C 1
ATOM 6612 O O . VAL A 1 837 ? -39.125 -19.672 3.547 1 94.88 837 VAL A O 1
ATOM 6615 N N . GLY A 1 838 ? -40.25 -18.234 4.922 1 95 838 GLY A N 1
ATOM 6616 C CA . GLY A 1 838 ? -41.062 -19.297 5.508 1 95 838 GLY A CA 1
ATOM 6617 C C . GLY A 1 838 ? -42 -19.953 4.512 1 95 838 GLY A C 1
ATOM 6618 O O . GLY A 1 838 ? -42.125 -21.172 4.473 1 95 838 GLY A O 1
ATOM 6619 N N . VAL A 1 839 ? -42.562 -19.203 3.693 1 95.38 839 VAL A N 1
ATOM 6620 C CA . VAL A 1 839 ? -43.5 -19.719 2.701 1 95.38 839 VAL A CA 1
ATOM 6621 C C . VAL A 1 839 ? -42.719 -20.531 1.648 1 95.38 839 VAL A C 1
ATOM 6623 O O . VAL A 1 839 ? -43.156 -21.609 1.242 1 95.38 839 VAL A O 1
ATOM 6626 N N . MET A 1 840 ? -41.688 -20 1.222 1 95.94 840 MET A N 1
ATOM 6627 C CA . MET A 1 840 ? -40.906 -20.688 0.2 1 95.94 840 MET A CA 1
ATOM 6628 C C . MET A 1 840 ? -40.312 -21.984 0.754 1 95.94 840 MET A C 1
ATOM 6630 O O . MET A 1 840 ? -40.188 -22.969 0.032 1 95.94 840 MET A O 1
ATOM 6634 N N . LEU A 1 841 ? -39.844 -21.922 2.012 1 95.75 841 LEU A N 1
ATOM 6635 C CA . LEU A 1 841 ? -39.375 -23.156 2.641 1 95.75 841 LEU A CA 1
ATOM 6636 C C . LEU A 1 841 ? -40.438 -24.234 2.6 1 95.75 841 LEU A C 1
ATOM 6638 O O . LEU A 1 841 ? -40.125 -25.406 2.367 1 95.75 841 LEU A O 1
ATOM 6642 N N . GLY A 1 842 ? -41.75 -23.875 2.791 1 95.25 842 GLY A N 1
ATOM 6643 C CA . GLY A 1 842 ? -42.844 -24.828 2.684 1 95.25 842 GLY A CA 1
ATOM 6644 C C . GLY A 1 842 ? -43.031 -25.375 1.277 1 95.25 842 GLY A C 1
ATOM 6645 O O . GLY A 1 842 ? -43.188 -26.578 1.085 1 95.25 842 GLY A O 1
ATOM 6646 N N . ILE A 1 843 ? -42.906 -24.516 0.347 1 95.19 843 ILE A N 1
ATOM 6647 C CA . ILE A 1 843 ? -43.062 -24.922 -1.048 1 95.19 843 ILE A CA 1
ATOM 6648 C C . ILE A 1 843 ? -41.906 -25.828 -1.465 1 95.19 843 ILE A C 1
ATOM 6650 O O . ILE A 1 843 ? -42.125 -26.844 -2.131 1 95.19 843 ILE A O 1
ATOM 6654 N N . CYS A 1 844 ? -40.688 -25.453 -1.104 1 94.44 844 CYS A N 1
ATOM 6655 C CA . CYS A 1 844 ? -39.531 -26.281 -1.445 1 94.44 844 CYS A CA 1
ATOM 6656 C C . CYS A 1 844 ? -39.625 -27.641 -0.774 1 94.44 844 CYS A C 1
ATOM 6658 O O . CYS A 1 844 ? -39.188 -28.641 -1.335 1 94.44 844 CYS A O 1
ATOM 6660 N N . SER A 1 845 ? -40.188 -27.719 0.424 1 94.81 845 SER A N 1
ATOM 6661 C CA . SER A 1 845 ? -40.344 -29 1.103 1 94.81 845 SER A CA 1
ATOM 6662 C C . SER A 1 845 ? -41.344 -29.875 0.376 1 94.81 845 SER A C 1
ATOM 6664 O O . SER A 1 845 ? -41.125 -31.094 0.249 1 94.81 845 SER A O 1
ATOM 6666 N N . LEU A 1 846 ? -42.344 -29.312 -0.142 1 94.19 846 LEU A N 1
ATOM 6667 C CA . LEU A 1 846 ? -43.375 -30.078 -0.864 1 94.19 846 LEU A CA 1
ATOM 6668 C C . LEU A 1 846 ? -42.812 -30.594 -2.195 1 94.19 846 LEU A C 1
ATOM 6670 O O . LEU A 1 846 ? -43.219 -31.656 -2.666 1 94.19 846 LEU A O 1
ATOM 6674 N N . MET A 1 847 ? -41.875 -29.906 -2.748 1 93.94 847 MET A N 1
ATOM 6675 C CA . MET A 1 847 ? -41.312 -30.281 -4.035 1 93.94 847 MET A CA 1
ATOM 6676 C C . MET A 1 847 ? -40.031 -31.094 -3.85 1 93.94 847 MET A C 1
ATOM 6678 O O . MET A 1 847 ? -39.438 -31.547 -4.824 1 93.94 847 MET A O 1
ATOM 6682 N N . GLY A 1 848 ? -39.562 -31.297 -2.703 1 90.38 848 GLY A N 1
ATOM 6683 C CA . GLY A 1 848 ? -38.344 -32.031 -2.43 1 90.38 848 GLY A CA 1
ATOM 6684 C C . GLY A 1 848 ? -37.094 -31.297 -2.793 1 90.38 848 GLY A C 1
ATOM 6685 O O . GLY A 1 848 ? -36.125 -31.891 -3.273 1 90.38 848 GLY A O 1
ATOM 6686 N N . LEU A 1 849 ? -37.125 -30.016 -2.777 1 92.06 849 LEU A N 1
ATOM 6687 C CA . LEU A 1 849 ? -35.969 -29.172 -3.059 1 92.06 849 LEU A CA 1
ATOM 6688 C C . LEU A 1 849 ? -35.281 -28.75 -1.766 1 92.06 849 LEU A C 1
ATOM 6690 O O . LEU A 1 849 ? -35.906 -28.734 -0.702 1 92.06 849 LEU A O 1
ATOM 6694 N N . PRO A 1 850 ? -33.969 -28.547 -1.832 1 92.38 850 PRO A N 1
ATOM 6695 C CA . PRO A 1 850 ? -33.281 -28.109 -0.618 1 92.38 850 PRO A CA 1
ATOM 6696 C C . PRO A 1 850 ? -33.75 -26.734 -0.132 1 92.38 850 PRO A C 1
ATOM 6698 O O . PRO A 1 850 ? -34.406 -26 -0.876 1 92.38 850 PRO A O 1
ATOM 6701 N N . TRP A 1 851 ? -33.438 -26.469 1.159 1 93.06 851 TRP A N 1
ATOM 6702 C CA . TRP A 1 851 ? -33.844 -25.203 1.776 1 93.06 851 TRP A CA 1
ATOM 6703 C C . TRP A 1 851 ? -32.781 -24.141 1.606 1 93.06 851 TRP A C 1
ATOM 6705 O O . TRP A 1 851 ? -31.578 -24.422 1.754 1 93.06 851 TRP A O 1
ATOM 6715 N N . PHE A 1 852 ? -33.156 -22.984 1.236 1 92.44 852 PHE A N 1
ATOM 6716 C CA . PHE A 1 852 ? -32.219 -21.859 1.056 1 92.44 852 PHE A CA 1
ATOM 6717 C C . PHE A 1 852 ? -32.562 -20.734 2.027 1 92.44 852 PHE A C 1
ATOM 6719 O O . PHE A 1 852 ? -33.719 -20.438 2.281 1 92.44 852 PHE A O 1
ATOM 6726 N N . VAL A 1 853 ? -31.562 -20.219 2.656 1 91.25 853 VAL A N 1
ATOM 6727 C CA . VAL A 1 853 ? -31.656 -19.094 3.586 1 91.25 853 VAL A CA 1
ATOM 6728 C C . VAL A 1 853 ? -30.703 -17.984 3.162 1 91.25 853 VAL A C 1
ATOM 6730 O O . VAL A 1 853 ? -29.953 -18.141 2.193 1 91.25 853 VAL A O 1
ATOM 6733 N N . ALA A 1 854 ? -30.781 -16.938 3.859 1 92.56 854 ALA A N 1
ATOM 6734 C CA . ALA A 1 854 ? -29.922 -15.805 3.523 1 92.56 854 ALA A CA 1
ATOM 6735 C C . ALA A 1 854 ? -28.438 -16.156 3.729 1 92.56 854 ALA A C 1
ATOM 6737 O O . ALA A 1 854 ? -28.062 -16.672 4.781 1 92.56 854 ALA A O 1
ATOM 6738 N N . ALA A 1 855 ? -27.688 -16.016 2.654 1 90.88 855 ALA A N 1
ATOM 6739 C CA . ALA A 1 855 ? -26.234 -16.219 2.713 1 90.88 855 ALA A CA 1
ATOM 6740 C C . ALA A 1 855 ? -25.516 -14.906 3.025 1 90.88 855 ALA A C 1
ATOM 6742 O O . ALA A 1 855 ? -25.547 -13.969 2.223 1 90.88 855 ALA A O 1
ATOM 6743 N N . THR A 1 856 ? -24.828 -14.836 4.113 1 89.44 856 THR A N 1
ATOM 6744 C CA . THR A 1 856 ? -24.25 -13.602 4.637 1 89.44 856 THR A CA 1
ATOM 6745 C C . THR A 1 856 ? -23.141 -13.094 3.715 1 89.44 856 THR A C 1
ATOM 6747 O O . THR A 1 856 ? -23.141 -11.922 3.326 1 89.44 856 THR A O 1
ATOM 6750 N N . VAL A 1 857 ? -22.156 -13.938 3.305 1 89.31 857 VAL A N 1
ATOM 6751 C CA . VAL A 1 857 ? -21 -13.508 2.531 1 89.31 857 VAL A CA 1
ATOM 6752 C C . VAL A 1 857 ? -21.438 -13.031 1.151 1 89.31 857 VAL A C 1
ATOM 6754 O O . VAL A 1 857 ? -20.969 -12.008 0.658 1 89.31 857 VAL A O 1
ATOM 6757 N N . LEU A 1 858 ? -22.375 -13.781 0.562 1 90.94 858 LEU A N 1
ATOM 6758 C CA . LEU A 1 858 ? -22.891 -13.406 -0.754 1 90.94 858 LEU A CA 1
ATOM 6759 C C . LEU A 1 858 ? -23.672 -12.102 -0.683 1 90.94 858 LEU A C 1
ATOM 6761 O O . LEU A 1 858 ? -23.578 -11.266 -1.583 1 90.94 858 LEU A O 1
ATOM 6765 N N . SER A 1 859 ? -24.344 -11.906 0.39 1 92.69 859 SER A N 1
ATOM 6766 C CA . SER A 1 859 ? -25.109 -10.688 0.562 1 92.69 859 SER A CA 1
ATOM 6767 C C . SER A 1 859 ? -24.203 -9.477 0.775 1 92.69 859 SER A C 1
ATOM 6769 O O . SER A 1 859 ? -24.469 -8.398 0.236 1 92.69 859 SER A O 1
ATOM 6771 N N . ILE A 1 860 ? -23.219 -9.695 1.582 1 89 860 ILE A N 1
ATOM 6772 C CA . ILE A 1 860 ? -22.281 -8.602 1.809 1 89 860 ILE A CA 1
ATOM 6773 C C . ILE A 1 860 ? -21.578 -8.242 0.499 1 89 860 ILE A C 1
ATOM 6775 O O . ILE A 1 860 ? -21.391 -7.062 0.197 1 89 860 ILE A O 1
ATOM 6779 N N . SER A 1 861 ? -21.203 -9.219 -0.245 1 88.69 861 SER A N 1
ATOM 6780 C CA . SER A 1 861 ? -20.578 -8.969 -1.536 1 88.69 861 SER A CA 1
ATOM 6781 C C . SER A 1 861 ? -21.516 -8.242 -2.486 1 88.69 861 SER A C 1
ATOM 6783 O O . SER A 1 861 ? -21.094 -7.402 -3.279 1 88.69 861 SER A O 1
ATOM 6785 N N . HIS A 1 862 ? -22.766 -8.562 -2.41 1 91.81 862 HIS A N 1
ATOM 6786 C CA . HIS A 1 862 ? -23.797 -7.891 -3.211 1 91.81 862 HIS A CA 1
ATOM 6787 C C . HIS A 1 862 ? -23.891 -6.418 -2.836 1 91.81 862 HIS A C 1
ATOM 6789 O O . HIS A 1 862 ? -23.891 -5.547 -3.711 1 91.81 862 HIS A O 1
ATOM 6795 N N . VAL A 1 863 ? -23.875 -6.133 -1.589 1 91.75 863 VAL A N 1
ATOM 6796 C CA . VAL A 1 863 ? -24 -4.762 -1.095 1 91.75 863 VAL A CA 1
ATOM 6797 C C . VAL A 1 863 ? -22.75 -3.967 -1.487 1 91.75 863 VAL A C 1
ATOM 6799 O O . VAL A 1 863 ? -22.859 -2.82 -1.927 1 91.75 863 VAL A O 1
ATOM 6802 N N . ASN A 1 864 ? -21.672 -4.609 -1.405 1 86.94 864 ASN A N 1
ATOM 6803 C CA . ASN A 1 864 ? -20.422 -3.93 -1.726 1 86.94 864 ASN A CA 1
ATOM 6804 C C . ASN A 1 864 ? -20.312 -3.621 -3.217 1 86.94 864 ASN A C 1
ATOM 6806 O O . ASN A 1 864 ? -19.672 -2.645 -3.607 1 86.94 864 ASN A O 1
ATOM 6810 N N . SER A 1 865 ? -20.906 -4.43 -4.008 1 88.75 865 SER A N 1
ATOM 6811 C CA . SER A 1 865 ? -20.844 -4.227 -5.453 1 88.75 865 SER A CA 1
ATOM 6812 C C . SER A 1 865 ? -21.781 -3.109 -5.898 1 88.75 865 SER A C 1
ATOM 6814 O O . SER A 1 865 ? -21.656 -2.594 -7.008 1 88.75 865 SER A O 1
ATOM 6816 N N . LEU A 1 866 ? -22.656 -2.627 -5.055 1 92.25 866 LEU A N 1
ATOM 6817 C CA . LEU A 1 866 ? -23.625 -1.601 -5.422 1 92.25 866 LEU A CA 1
ATOM 6818 C C . LEU A 1 866 ? -23.375 -0.307 -4.66 1 92.25 866 LEU A C 1
ATOM 6820 O O . LEU A 1 866 ? -24.266 0.528 -4.52 1 92.25 866 LEU A O 1
ATOM 6824 N N . LYS A 1 867 ? -22.234 -0.105 -4.172 1 87.69 867 LYS A N 1
ATOM 6825 C CA . LYS A 1 867 ? -21.859 1.117 -3.469 1 87.69 867 LYS A CA 1
ATOM 6826 C C . LYS A 1 867 ? -21.75 2.297 -4.434 1 87.69 867 LYS A C 1
ATOM 6828 O O . LYS A 1 867 ? -21.141 2.186 -5.496 1 87.69 867 LYS A O 1
ATOM 6833 N N . VAL A 1 868 ? -22.438 3.395 -4.082 1 87.25 868 VAL A N 1
ATOM 6834 C CA . VAL A 1 868 ? -22.438 4.59 -4.918 1 87.25 868 VAL A CA 1
ATOM 6835 C C . VAL A 1 868 ? -21.609 5.684 -4.25 1 87.25 868 VAL A C 1
ATOM 6837 O O . VAL A 1 868 ? -21.766 5.953 -3.059 1 87.25 868 VAL A O 1
ATOM 6840 N N . GLU A 1 869 ? -20.672 6.25 -5.008 1 79.44 869 GLU A N 1
ATOM 6841 C CA . GLU A 1 869 ? -19.844 7.352 -4.52 1 79.44 869 GLU A CA 1
ATOM 6842 C C . GLU A 1 869 ? -20.125 8.641 -5.281 1 79.44 869 GLU A C 1
ATOM 6844 O O . GLU A 1 869 ? -20.688 8.609 -6.383 1 79.44 869 GLU A O 1
ATOM 6849 N N . SER A 1 870 ? -19.859 9.805 -4.648 1 75.5 870 SER A N 1
ATOM 6850 C CA . SER A 1 870 ? -20.141 11.117 -5.23 1 75.5 870 SER A CA 1
ATOM 6851 C C . SER A 1 870 ? -19.266 11.383 -6.445 1 75.5 870 SER A C 1
ATOM 6853 O O . SER A 1 870 ? -18.094 10.992 -6.473 1 75.5 870 SER A O 1
ATOM 6855 N N . GLU A 1 871 ? -19.859 11.695 -7.539 1 60.78 871 GLU A N 1
ATOM 6856 C CA . GLU A 1 871 ? -19.125 12.023 -8.758 1 60.78 871 GLU A CA 1
ATOM 6857 C C . GLU A 1 871 ? -18.484 13.406 -8.664 1 60.78 871 GLU A C 1
ATOM 6859 O O . GLU A 1 871 ? -17.344 13.594 -9.086 1 60.78 871 GLU A O 1
ATOM 6864 N N . CYS A 1 872 ? -19.453 14.555 -8.508 1 56.12 872 CYS A N 1
ATOM 6865 C CA . CYS A 1 872 ? -19.031 15.945 -8.672 1 56.12 872 CYS A CA 1
ATOM 6866 C C . CYS A 1 872 ? -18.391 16.469 -7.398 1 56.12 872 CYS A C 1
ATOM 6868 O O . CYS A 1 872 ? -19.062 16.641 -6.379 1 56.12 872 CYS A O 1
ATOM 6870 N N . SER A 1 873 ? -17.172 16.016 -7.203 1 62.06 873 SER A N 1
ATOM 6871 C CA . SER A 1 873 ? -16.531 16.625 -6.031 1 62.06 873 SER A CA 1
ATOM 6872 C C . SER A 1 873 ? -15.562 17.719 -6.438 1 62.06 873 SER A C 1
ATOM 6874 O O . SER A 1 873 ? -14.969 17.672 -7.516 1 62.06 873 SER A O 1
ATOM 6876 N N . ALA A 1 874 ? -15.859 19.016 -5.801 1 65.81 874 ALA A N 1
ATOM 6877 C CA . ALA A 1 874 ? -14.82 20.031 -5.938 1 65.81 874 ALA A CA 1
ATOM 6878 C C . ALA A 1 874 ? -13.438 19.406 -6.004 1 65.81 874 ALA A C 1
ATOM 6880 O O . ALA A 1 874 ? -13.211 18.328 -5.461 1 65.81 874 ALA A O 1
ATOM 6881 N N . PRO A 1 875 ? -12.68 20 -6.887 1 69.94 875 PRO A N 1
ATOM 6882 C CA . PRO A 1 875 ? -11.328 19.453 -6.973 1 69.94 875 PRO A CA 1
ATOM 6883 C C . PRO A 1 875 ? -10.688 19.234 -5.605 1 69.94 875 PRO A C 1
ATOM 6885 O O . PRO A 1 875 ? -10.688 20.141 -4.766 1 69.94 875 PRO A O 1
ATOM 6888 N N . GLY A 1 876 ? -10.242 17.984 -5.309 1 69.5 876 GLY A N 1
ATOM 6889 C CA . GLY A 1 876 ? -9.562 17.672 -4.059 1 69.5 876 GLY A CA 1
ATOM 6890 C C . GLY A 1 876 ? -10.445 16.938 -3.07 1 69.5 876 GLY A C 1
ATOM 6891 O O . GLY A 1 876 ? -9.945 16.312 -2.131 1 69.5 876 GLY A O 1
ATOM 6892 N N . GLU A 1 877 ? -11.75 17.188 -3.238 1 72.38 877 GLU A N 1
ATOM 6893 C CA . GLU A 1 877 ? -12.641 16.516 -2.305 1 72.38 877 GLU A CA 1
ATOM 6894 C C . GLU A 1 877 ? -12.703 15.016 -2.605 1 72.38 877 GLU A C 1
ATOM 6896 O O . GLU A 1 877 ? -12.773 14.609 -3.768 1 72.38 877 GLU A O 1
ATOM 6901 N N . GLN A 1 878 ? -12.398 14.258 -1.654 1 73.31 878 GLN A N 1
ATOM 6902 C CA . GLN A 1 878 ? -12.508 12.812 -1.815 1 73.31 878 GLN A CA 1
ATOM 6903 C C . GLN A 1 878 ? -13.961 12.391 -1.975 1 73.31 878 GLN A C 1
ATOM 6905 O O . GLN A 1 878 ? -14.867 13.047 -1.453 1 73.31 878 GLN A O 1
ATOM 6910 N N . PRO A 1 879 ? -14.148 11.43 -2.854 1 75.06 879 PRO A N 1
ATOM 6911 C CA . PRO A 1 879 ? -15.523 10.945 -3.035 1 75.06 879 PRO A CA 1
ATOM 6912 C C . PRO A 1 879 ? -16.156 10.445 -1.737 1 75.06 879 PRO A C 1
ATOM 6914 O O . PRO A 1 879 ? -15.492 9.75 -0.958 1 75.06 879 PRO A O 1
ATOM 6917 N N . LYS A 1 880 ? -17.203 11.039 -1.479 1 75.56 880 LYS A N 1
ATOM 6918 C CA . LYS A 1 880 ? -17.953 10.648 -0.288 1 75.56 880 LYS A CA 1
ATOM 6919 C C . LYS A 1 880 ? -18.922 9.516 -0.597 1 75.56 880 LYS A C 1
ATOM 6921 O O . LYS A 1 880 ? -19.469 9.445 -1.699 1 75.56 880 LYS A O 1
ATOM 6926 N N . PHE A 1 881 ? -19.047 8.633 0.24 1 80.31 881 PHE A N 1
ATOM 6927 C CA . PHE A 1 881 ? -20 7.531 0.153 1 80.31 881 PHE A CA 1
ATOM 6928 C C . PHE A 1 881 ? -21.438 8.039 0.271 1 80.31 881 PHE A C 1
ATOM 6930 O O . PHE A 1 881 ? -21.797 8.648 1.278 1 80.31 881 PHE A O 1
ATOM 6937 N N . LEU A 1 882 ? -22.219 7.973 -0.787 1 79.69 882 LEU A N 1
ATOM 6938 C CA . LEU A 1 882 ? -23.578 8.477 -0.807 1 79.69 882 LEU A CA 1
ATOM 6939 C C . LEU A 1 882 ? -24.562 7.402 -0.332 1 79.69 882 LEU A C 1
ATOM 6941 O O . LEU A 1 882 ? -25.641 7.723 0.179 1 79.69 882 LEU A O 1
ATOM 6945 N N . GLY A 1 883 ? -24.203 6.141 -0.469 1 88.12 883 GLY A N 1
ATOM 6946 C CA . GLY A 1 883 ? -25.094 5.055 -0.097 1 88.12 883 GLY A CA 1
ATOM 6947 C C . GLY A 1 883 ? -25.078 3.9 -1.08 1 88.12 883 GLY A C 1
ATOM 6948 O O . GLY A 1 883 ? -24.141 3.771 -1.874 1 88.12 883 GLY A O 1
ATOM 6949 N N . ILE A 1 884 ? -26.062 2.971 -0.913 1 91.06 884 ILE A N 1
ATOM 6950 C CA . ILE A 1 884 ? -26.156 1.78 -1.751 1 91.06 884 ILE A CA 1
ATOM 6951 C C . ILE A 1 884 ? -27.359 1.904 -2.688 1 91.06 884 ILE A C 1
ATOM 6953 O O . ILE A 1 884 ? -28.406 2.439 -2.303 1 91.06 884 ILE A O 1
ATOM 6957 N N . ARG A 1 885 ? -27.172 1.532 -3.883 1 90.06 885 ARG A N 1
ATOM 6958 C CA . ARG A 1 885 ? -28.281 1.506 -4.836 1 90.06 885 ARG A CA 1
ATOM 6959 C C . ARG A 1 885 ? -29.25 0.374 -4.52 1 90.06 885 ARG A C 1
ATOM 6961 O O . ARG A 1 885 ? -28.969 -0.791 -4.812 1 90.06 885 ARG A O 1
ATOM 6968 N N . GLU A 1 886 ? -30.281 0.678 -3.922 1 90.69 886 GLU A N 1
ATOM 6969 C CA . GLU A 1 886 ? -31.281 -0.325 -3.562 1 90.69 886 GLU A CA 1
ATOM 6970 C C . GLU A 1 886 ? -32.188 -0.671 -4.754 1 90.69 886 GLU A C 1
ATOM 6972 O O . GLU A 1 886 ? -32.875 0.193 -5.281 1 90.69 886 GLU A O 1
ATOM 6977 N N . GLN A 1 887 ? -32.125 -1.839 -5.312 1 91.25 887 GLN A N 1
ATOM 6978 C CA . GLN A 1 887 ? -32.906 -2.299 -6.449 1 91.25 887 GLN A CA 1
ATOM 6979 C C . GLN A 1 887 ? -33.219 -3.783 -6.328 1 91.25 887 GLN A C 1
ATOM 6981 O O . GLN A 1 887 ? -32.594 -4.504 -5.555 1 91.25 887 GLN A O 1
ATOM 6986 N N . ARG A 1 888 ? -34.219 -4.273 -7 1 93.06 888 ARG A N 1
ATOM 6987 C CA . ARG A 1 888 ? -34.688 -5.66 -6.977 1 93.06 888 ARG A CA 1
ATOM 6988 C C . ARG A 1 888 ? -34.25 -6.391 -8.25 1 93.06 888 ARG A C 1
ATOM 6990 O O . ARG A 1 888 ? -34.281 -7.621 -8.297 1 93.06 888 ARG A O 1
ATOM 6997 N N . VAL A 1 889 ? -33.812 -5.723 -9.172 1 93.56 889 VAL A N 1
ATOM 6998 C CA . VAL A 1 889 ? -33.594 -6.309 -10.484 1 93.56 889 VAL A CA 1
ATOM 6999 C C . VAL A 1 889 ? -32.312 -7.16 -10.453 1 93.56 889 VAL A C 1
ATOM 7001 O O . VAL A 1 889 ? -32.25 -8.219 -11.078 1 93.56 889 VAL A O 1
ATOM 7004 N N . THR A 1 890 ? -31.266 -6.73 -9.742 1 94.38 890 THR A N 1
ATOM 7005 C CA . THR A 1 890 ? -30.031 -7.504 -9.68 1 94.38 890 THR A CA 1
ATOM 7006 C C . THR A 1 890 ? -30.281 -8.875 -9.055 1 94.38 890 THR A C 1
ATOM 7008 O O . THR A 1 890 ? -29.812 -9.891 -9.578 1 94.38 890 THR A O 1
ATOM 7011 N N . GLY A 1 891 ? -31 -8.922 -7.938 1 93.31 891 GLY A N 1
ATOM 7012 C CA . GLY A 1 891 ? -31.344 -10.203 -7.336 1 93.31 891 GLY A CA 1
ATOM 7013 C C . GLY A 1 891 ? -32.188 -11.078 -8.234 1 93.31 891 GLY A C 1
ATOM 7014 O O . GLY A 1 891 ? -31.969 -12.289 -8.328 1 93.31 891 GLY A O 1
ATOM 7015 N N . LEU A 1 892 ? -33.125 -10.516 -8.883 1 94.75 892 LEU A N 1
ATOM 7016 C CA . LEU A 1 892 ? -34.031 -11.25 -9.766 1 94.75 892 LEU A CA 1
ATOM 7017 C C . LEU A 1 892 ? -33.281 -11.852 -10.938 1 94.75 892 LEU A C 1
ATOM 7019 O O . LEU A 1 892 ? -33.438 -13.031 -11.25 1 94.75 892 LEU A O 1
ATOM 7023 N N . MET A 1 893 ? -32.469 -11.062 -11.539 1 95.31 893 MET A N 1
ATOM 7024 C CA . MET A 1 893 ? -31.75 -11.516 -12.719 1 95.31 893 MET A CA 1
ATOM 7025 C C . MET A 1 893 ? -30.75 -12.602 -12.367 1 95.31 893 MET A C 1
ATOM 7027 O O . MET A 1 893 ? -30.531 -13.539 -13.133 1 95.31 893 MET A O 1
ATOM 7031 N N . ILE A 1 894 ? -30.062 -12.562 -11.234 1 94.81 894 ILE A N 1
ATOM 7032 C CA . ILE A 1 894 ? -29.109 -13.57 -10.797 1 94.81 894 ILE A CA 1
ATOM 7033 C C . ILE A 1 894 ? -29.797 -14.922 -10.688 1 94.81 894 ILE A C 1
ATOM 7035 O O . ILE A 1 894 ? -29.312 -15.93 -11.203 1 94.81 894 ILE A O 1
ATOM 7039 N N . PHE A 1 895 ? -30.984 -14.992 -10.109 1 95.38 895 PHE A N 1
ATOM 7040 C CA . PHE A 1 895 ? -31.656 -16.266 -9.852 1 95.38 895 PHE A CA 1
ATOM 7041 C C . PHE A 1 895 ? -32.375 -16.75 -11.094 1 95.38 895 PHE A C 1
ATOM 7043 O O . PHE A 1 895 ? -32.562 -17.953 -11.273 1 95.38 895 PHE A O 1
ATOM 7050 N N . VAL A 1 896 ? -32.75 -15.828 -11.922 1 94.81 896 VAL A N 1
ATOM 7051 C CA . VAL A 1 896 ? -33.281 -16.25 -13.203 1 94.81 896 VAL A CA 1
ATOM 7052 C C . VAL A 1 896 ? -32.188 -16.891 -14.055 1 94.81 896 VAL A C 1
ATOM 7054 O O . VAL A 1 896 ? -32.406 -17.938 -14.664 1 94.81 896 VAL A O 1
ATOM 7057 N N . LEU A 1 897 ? -31.047 -16.281 -14.023 1 92.94 897 LEU A N 1
ATOM 7058 C CA . LEU A 1 897 ? -29.922 -16.828 -14.758 1 92.94 897 LEU A CA 1
ATOM 7059 C C . LEU A 1 897 ? -29.5 -18.188 -14.18 1 92.94 897 LEU A C 1
ATOM 7061 O O . LEU A 1 897 ? -29.062 -19.078 -14.914 1 92.94 897 LEU A O 1
ATOM 7065 N N . MET A 1 898 ? -29.609 -18.312 -12.922 1 92 898 MET A N 1
ATOM 7066 C CA . MET A 1 898 ? -29.281 -19.578 -12.266 1 92 898 MET A CA 1
ATOM 7067 C C . MET A 1 898 ? -30.219 -20.688 -12.75 1 92 898 MET A C 1
ATOM 7069 O O . MET A 1 898 ? -29.781 -21.812 -12.977 1 92 898 MET A O 1
ATOM 7073 N N . GLY A 1 899 ? -31.531 -20.375 -12.914 1 88.5 899 GLY A N 1
ATOM 7074 C CA . GLY A 1 899 ? -32.469 -21.344 -13.445 1 88.5 899 GLY A CA 1
ATOM 7075 C C . GLY A 1 899 ? -32.219 -21.688 -14.898 1 88.5 899 GLY A C 1
ATOM 7076 O O . GLY A 1 899 ? -32.375 -22.844 -15.305 1 88.5 899 GLY A O 1
ATOM 7077 N N . LEU A 1 900 ? -31.656 -20.734 -15.578 1 88.81 900 LEU A N 1
ATOM 7078 C CA . LEU A 1 900 ? -31.406 -20.938 -17 1 88.81 900 LEU A CA 1
ATOM 7079 C C . LEU A 1 900 ? -30.062 -21.625 -17.219 1 88.81 900 LEU A C 1
ATOM 7081 O O . LEU A 1 900 ? -29.734 -22.016 -18.344 1 88.81 900 LEU A O 1
ATOM 7085 N N . SER A 1 901 ? -29.25 -21.719 -16.219 1 87.5 901 SER A N 1
ATOM 7086 C CA . SER A 1 901 ? -27.922 -22.328 -16.328 1 87.5 901 SER A CA 1
ATOM 7087 C C . SER A 1 901 ? -28.016 -23.797 -16.766 1 87.5 901 SER A C 1
ATOM 7089 O O . SER A 1 901 ? -27.078 -24.328 -17.359 1 87.5 901 SER A O 1
ATOM 7091 N N . VAL A 1 902 ? -29.141 -24.5 -16.516 1 83.25 902 VAL A N 1
ATOM 7092 C CA . VAL A 1 902 ? -29.312 -25.891 -16.922 1 83.25 902 VAL A CA 1
ATOM 7093 C C . VAL A 1 902 ? -29.297 -25.984 -18.453 1 83.25 902 VAL A C 1
ATOM 7095 O O . VAL A 1 902 ? -28.812 -26.969 -19.016 1 83.25 902 VAL A O 1
ATOM 7098 N N . PHE A 1 903 ? -29.656 -24.859 -19.016 1 83.31 903 PHE A N 1
ATOM 7099 C CA . PHE A 1 903 ? -29.719 -24.828 -20.484 1 83.31 903 PHE A CA 1
ATOM 7100 C C . PHE A 1 903 ? -28.406 -24.328 -21.062 1 83.31 903 PHE A C 1
ATOM 7102 O O . PHE A 1 903 ? -28.172 -24.453 -22.266 1 83.31 903 PHE A O 1
ATOM 7109 N N . MET A 1 904 ? -27.594 -23.75 -20.281 1 85.12 904 MET A N 1
ATOM 7110 C CA . MET A 1 904 ? -26.312 -23.219 -20.719 1 85.12 904 MET A CA 1
ATOM 7111 C C . MET A 1 904 ? -25.156 -24.125 -20.281 1 85.12 904 MET A C 1
ATOM 7113 O O . MET A 1 904 ? -24.031 -23.672 -20.125 1 85.12 904 MET A O 1
ATOM 7117 N N . THR A 1 905 ? -25.422 -25.359 -20.125 1 83.81 905 THR A N 1
ATOM 7118 C CA . THR A 1 905 ? -24.438 -26.312 -19.625 1 83.81 905 THR A CA 1
ATOM 7119 C C . THR A 1 905 ? -23.266 -26.438 -20.594 1 83.81 905 THR A C 1
ATOM 7121 O O . THR A 1 905 ? -22.125 -26.656 -20.172 1 83.81 905 THR A O 1
ATOM 7124 N N . SER A 1 906 ? -23.469 -26.25 -21.875 1 84.38 906 SER A N 1
ATOM 7125 C CA . SER A 1 906 ? -22.422 -26.391 -22.859 1 84.38 906 SER A CA 1
ATOM 7126 C C . SER A 1 906 ? -21.328 -25.328 -22.672 1 84.38 906 SER A C 1
ATOM 7128 O O . SER A 1 906 ? -20.172 -25.578 -22.984 1 84.38 906 SER A O 1
ATOM 7130 N N . VAL A 1 907 ? -21.656 -24.219 -22.125 1 83.69 907 VAL A N 1
ATOM 7131 C CA . VAL A 1 907 ? -20.703 -23.141 -21.938 1 83.69 907 VAL A CA 1
ATOM 7132 C C . VAL A 1 907 ? -20.094 -23.219 -20.531 1 83.69 907 VAL A C 1
ATOM 7134 O O . VAL A 1 907 ? -18.891 -23 -20.359 1 83.69 907 VAL A O 1
ATOM 7137 N N . LEU A 1 908 ? -20.828 -23.672 -19.594 1 85.12 908 LEU A N 1
ATOM 7138 C CA . LEU A 1 908 ? -20.391 -23.672 -18.203 1 85.12 908 LEU A CA 1
ATOM 7139 C C . LEU A 1 908 ? -19.438 -24.828 -17.922 1 85.12 908 LEU A C 1
ATOM 7141 O O . LEU A 1 908 ? -18.672 -24.781 -16.953 1 85.12 908 LEU A O 1
ATOM 7145 N N . LYS A 1 909 ? -19.453 -25.844 -18.781 1 86.75 909 LYS A N 1
ATOM 7146 C CA . LYS A 1 909 ? -18.594 -27.016 -18.594 1 86.75 909 LYS A CA 1
ATOM 7147 C C . LYS A 1 909 ? -17.141 -26.672 -18.859 1 86.75 909 LYS A C 1
ATOM 7149 O O . LYS A 1 909 ? -16.234 -27.422 -18.469 1 86.75 909 LYS A O 1
ATOM 7154 N N . PHE A 1 910 ? -16.906 -25.469 -19.359 1 88.25 910 PHE A N 1
ATOM 7155 C CA . PHE A 1 910 ? -15.539 -25.062 -19.672 1 88.25 910 PHE A CA 1
ATOM 7156 C C . PHE A 1 910 ? -14.883 -24.375 -18.469 1 88.25 910 PHE A C 1
ATOM 7158 O O . PHE A 1 910 ? -13.672 -24.172 -18.453 1 88.25 910 PHE A O 1
ATOM 7165 N N . ILE A 1 911 ? -15.594 -24.109 -17.438 1 89.25 911 ILE A N 1
ATOM 7166 C CA . ILE A 1 911 ? -15.039 -23.406 -16.281 1 89.25 911 ILE A CA 1
ATOM 7167 C C . ILE A 1 911 ? -14.359 -24.422 -15.359 1 89.25 911 ILE A C 1
ATOM 7169 O O . ILE A 1 911 ? -14.992 -25.344 -14.852 1 89.25 911 ILE A O 1
ATOM 7173 N N . PRO A 1 912 ? -13.031 -24.266 -15.195 1 93.56 912 PRO A N 1
ATOM 7174 C CA . PRO A 1 912 ? -12.344 -25.156 -14.273 1 93.56 912 PRO A CA 1
ATOM 7175 C C . PRO A 1 912 ? -12.742 -24.938 -12.82 1 93.56 912 PRO A C 1
ATOM 7177 O O . PRO A 1 912 ? -12.953 -23.797 -12.398 1 93.56 912 PRO A O 1
ATOM 7180 N N . MET A 1 913 ? -12.867 -25.938 -12.07 1 91 913 MET A N 1
ATOM 7181 C CA . MET A 1 913 ? -13.289 -25.875 -10.672 1 91 913 MET A CA 1
ATOM 7182 C C . MET A 1 913 ? -12.281 -25.094 -9.836 1 91 913 MET A C 1
ATOM 7184 O O . MET A 1 913 ? -12.672 -24.312 -8.961 1 91 913 MET A O 1
ATOM 7188 N N . PRO A 1 914 ? -10.93 -25.219 -10.055 1 93.62 914 PRO A N 1
ATOM 7189 C CA . PRO A 1 914 ? -9.984 -24.453 -9.242 1 93.62 914 PRO A CA 1
ATOM 7190 C C . PRO A 1 914 ? -10.164 -22.953 -9.406 1 93.62 914 PRO A C 1
ATOM 7192 O O . PRO A 1 914 ? -9.852 -22.188 -8.484 1 93.62 914 PRO A O 1
ATOM 7195 N N . VAL A 1 915 ? -10.641 -22.516 -10.586 1 93.25 915 VAL A N 1
ATOM 7196 C CA . VAL A 1 915 ? -10.898 -21.094 -10.797 1 93.25 915 VAL A CA 1
ATOM 7197 C C . VAL A 1 915 ? -12.047 -20.641 -9.898 1 93.25 915 VAL A C 1
ATOM 7199 O O . VAL A 1 915 ? -11.969 -19.578 -9.273 1 93.25 915 VAL A O 1
ATOM 7202 N N . LEU A 1 916 ? -13.039 -21.438 -9.758 1 88.56 916 LEU A N 1
ATOM 7203 C CA . LEU A 1 916 ? -14.172 -21.109 -8.898 1 88.56 916 LEU A CA 1
ATOM 7204 C C . LEU A 1 916 ? -13.773 -21.172 -7.426 1 88.56 916 LEU A C 1
ATOM 7206 O O . LEU A 1 916 ? -14.25 -20.375 -6.617 1 88.56 916 LEU A O 1
ATOM 7210 N N . TYR A 1 917 ? -12.898 -22.172 -7.082 1 91 917 TYR A N 1
ATOM 7211 C CA . TYR A 1 917 ? -12.398 -22.219 -5.715 1 91 917 TYR A CA 1
ATOM 7212 C C . TYR A 1 917 ? -11.586 -20.969 -5.391 1 91 917 TYR A C 1
ATOM 7214 O O . TYR A 1 917 ? -11.609 -20.484 -4.254 1 91 917 TYR A O 1
ATOM 7222 N N . GLY A 1 918 ? -10.867 -20.453 -6.406 1 92.62 918 GLY A N 1
ATOM 7223 C CA . GLY A 1 918 ? -10.141 -19.203 -6.215 1 92.62 918 GLY A CA 1
ATOM 7224 C C . GLY A 1 918 ? -11.039 -18.016 -5.957 1 92.62 918 GLY A C 1
ATOM 7225 O O . GLY A 1 918 ? -10.727 -17.156 -5.125 1 92.62 918 GLY A O 1
ATOM 7226 N N . VAL A 1 919 ? -12.125 -17.953 -6.625 1 89.62 919 VAL A N 1
ATOM 7227 C CA . VAL A 1 919 ? -13.102 -16.875 -6.422 1 89.62 919 VAL A CA 1
ATOM 7228 C C . VAL A 1 919 ? -13.727 -17 -5.035 1 89.62 919 VAL A C 1
ATOM 7230 O O . VAL A 1 919 ? -13.984 -16 -4.371 1 89.62 919 VAL A O 1
ATOM 7233 N N . PHE A 1 920 ? -13.867 -18.188 -4.531 1 87.44 920 PHE A N 1
ATOM 7234 C CA . PHE A 1 920 ? -14.391 -18.438 -3.193 1 87.44 920 PHE A CA 1
ATOM 7235 C C . PHE A 1 920 ? -13.438 -17.906 -2.127 1 87.44 920 PHE A C 1
ATOM 7237 O O . PHE A 1 920 ? -13.875 -17.312 -1.138 1 87.44 920 PHE A O 1
ATOM 7244 N N . LEU A 1 921 ? -12.242 -18.234 -2.375 1 92.88 921 LEU A N 1
ATOM 7245 C CA . LEU A 1 921 ? -11.234 -17.734 -1.444 1 92.88 921 LEU A CA 1
ATOM 7246 C C . LEU A 1 921 ? -11.234 -16.203 -1.42 1 92.88 921 LEU A C 1
ATOM 7248 O O . LEU A 1 921 ? -11.164 -15.594 -0.349 1 92.88 921 LEU A O 1
ATOM 7252 N N . TYR A 1 922 ? -11.383 -15.602 -2.596 1 92.19 922 TYR A N 1
ATOM 7253 C CA . TYR A 1 922 ? -11.398 -14.148 -2.693 1 92.19 922 TYR A CA 1
ATOM 7254 C C . TYR A 1 922 ? -12.594 -13.562 -1.957 1 92.19 922 TYR A C 1
ATOM 7256 O O . TYR A 1 922 ? -12.469 -12.562 -1.241 1 92.19 922 TYR A O 1
ATOM 7264 N N . MET A 1 923 ? -13.68 -14.062 -2.105 1 88.5 923 MET A N 1
ATOM 7265 C CA . MET A 1 923 ? -14.891 -13.562 -1.46 1 88.5 923 MET A CA 1
ATOM 7266 C C . MET A 1 923 ? -14.781 -13.664 0.058 1 88.5 923 MET A C 1
ATOM 7268 O O . MET A 1 923 ? -15.211 -12.766 0.779 1 88.5 923 MET A O 1
ATOM 7272 N N . GLY A 1 924 ? -14.25 -14.773 0.536 1 89.12 924 GLY A N 1
ATOM 7273 C CA . GLY A 1 924 ? -14.047 -14.906 1.97 1 89.12 924 GLY A CA 1
ATOM 7274 C C . GLY A 1 924 ? -13.086 -13.883 2.539 1 89.12 924 GLY A C 1
ATOM 7275 O O . GLY A 1 924 ? -13.375 -13.258 3.561 1 89.12 924 GLY A O 1
ATOM 7276 N N . VAL A 1 925 ? -12.039 -13.617 1.811 1 92.56 925 VAL A N 1
ATOM 7277 C CA . VAL A 1 925 ? -10.992 -12.727 2.299 1 92.56 925 VAL A CA 1
ATOM 7278 C C . VAL A 1 925 ? -11.445 -11.273 2.168 1 92.56 925 VAL A C 1
ATOM 7280 O O . VAL A 1 925 ? -11.195 -10.453 3.055 1 92.56 925 VAL A O 1
ATOM 7283 N N . SER A 1 926 ? -12.07 -10.984 1.094 1 88.62 926 SER A N 1
ATOM 7284 C CA . SER A 1 926 ? -12.508 -9.617 0.857 1 88.62 926 SER A CA 1
ATOM 7285 C C . SER A 1 926 ? -13.562 -9.188 1.874 1 88.62 926 SER A C 1
ATOM 7287 O O . SER A 1 926 ? -13.594 -8.023 2.287 1 88.62 926 SER A O 1
ATOM 7289 N N . SER A 1 927 ? -14.391 -10.078 2.348 1 87.25 927 SER A N 1
ATOM 7290 C CA . SER A 1 927 ? -15.414 -9.758 3.332 1 87.25 927 SER A CA 1
ATOM 7291 C C . SER A 1 927 ? -14.82 -9.625 4.73 1 87.25 927 SER A C 1
ATOM 7293 O O . SER A 1 927 ? -15.367 -8.906 5.574 1 87.25 927 SER A O 1
ATOM 7295 N N . LEU A 1 928 ? -13.742 -10.289 4.93 1 88 928 LEU A N 1
ATOM 7296 C CA . LEU A 1 928 ? -13.078 -10.211 6.227 1 88 928 LEU A CA 1
ATOM 7297 C C . LEU A 1 928 ? -12.461 -8.836 6.441 1 88 928 LEU A C 1
ATOM 7299 O O . LEU A 1 928 ? -12.43 -8.336 7.57 1 88 928 LEU A O 1
ATOM 7303 N N . LYS A 1 929 ? -12.008 -8.164 5.402 1 86.06 929 LYS A N 1
ATOM 7304 C CA . LYS A 1 929 ? -11.359 -6.863 5.484 1 86.06 929 LYS A CA 1
ATOM 7305 C C . LYS A 1 929 ? -12.352 -5.773 5.883 1 86.06 929 LYS A C 1
ATOM 7307 O O . LYS A 1 929 ? -11.961 -4.734 6.414 1 86.06 929 LYS A O 1
ATOM 7312 N N . GLY A 1 930 ? -13.562 -5.934 5.871 1 76.5 930 GLY A N 1
ATOM 7313 C CA . GLY A 1 930 ? -14.547 -4.914 6.199 1 76.5 930 GLY A CA 1
ATOM 7314 C C . GLY A 1 930 ? -15.102 -5.047 7.605 1 76.5 930 GLY A C 1
ATOM 7315 O O . GLY A 1 930 ? -15.852 -4.188 8.07 1 76.5 930 GLY A O 1
ATOM 7316 N N . ILE A 1 931 ? -14.539 -6.039 8.352 1 85.25 931 ILE A N 1
ATOM 7317 C CA . ILE A 1 931 ? -15.078 -6.285 9.68 1 85.25 931 ILE A CA 1
ATOM 7318 C C . ILE A 1 931 ? -14.156 -5.684 10.734 1 85.25 931 ILE A C 1
ATOM 7320 O O . ILE A 1 931 ? -12.93 -5.824 10.648 1 85.25 931 ILE A O 1
ATOM 7324 N N . GLN A 1 932 ? -14.719 -4.934 11.719 1 85.5 932 GLN A N 1
ATOM 7325 C CA . GLN A 1 932 ? -13.969 -4.301 12.805 1 85.5 932 GLN A CA 1
ATOM 7326 C C . GLN A 1 932 ? -13.305 -5.348 13.695 1 85.5 932 GLN A C 1
ATOM 7328 O O . GLN A 1 932 ? -12.219 -5.109 14.234 1 85.5 932 GLN A O 1
ATOM 7333 N N . PHE A 1 933 ? -14.047 -6.543 13.914 1 89.75 933 PHE A N 1
ATOM 7334 C CA . PHE A 1 933 ? -13.492 -7.621 14.727 1 89.75 933 PHE A CA 1
ATOM 7335 C C . PHE A 1 933 ? -12.117 -8.031 14.219 1 89.75 933 PHE A C 1
ATOM 7337 O O . PHE A 1 933 ? -11.195 -8.242 15.008 1 89.75 933 PHE A O 1
ATOM 7344 N N . PHE A 1 934 ? -11.93 -8.07 12.898 1 89.94 934 PHE A N 1
ATOM 7345 C CA . PHE A 1 934 ? -10.656 -8.445 12.305 1 89.94 934 PHE A CA 1
ATOM 7346 C C . PHE A 1 934 ? -9.625 -7.344 12.492 1 89.94 934 PHE A C 1
ATOM 7348 O O . PHE A 1 934 ? -8.438 -7.617 12.688 1 89.94 934 PHE A O 1
ATOM 7355 N N . ASP A 1 935 ? -10 -6.129 12.453 1 87.62 935 ASP A N 1
ATOM 7356 C CA . ASP A 1 935 ? -9.109 -5.004 12.703 1 87.62 935 ASP A CA 1
ATOM 7357 C C . ASP A 1 935 ? -8.602 -5.02 14.148 1 87.62 935 ASP A C 1
ATOM 7359 O O . ASP A 1 935 ? -7.445 -4.691 14.406 1 87.62 935 ASP A O 1
ATOM 7363 N N . ARG A 1 936 ? -9.453 -5.426 15.039 1 90.81 936 ARG A N 1
ATOM 7364 C CA . ARG A 1 936 ? -9.062 -5.477 16.438 1 90.81 936 ARG A CA 1
ATOM 7365 C C . ARG A 1 936 ? -8.086 -6.621 16.688 1 90.81 936 ARG A C 1
ATOM 7367 O O . ARG A 1 936 ? -7.215 -6.52 17.562 1 90.81 936 ARG A O 1
ATOM 7374 N N . ILE A 1 937 ? -8.297 -7.66 15.898 1 90.19 937 ILE A N 1
ATOM 7375 C CA . ILE A 1 937 ? -7.367 -8.773 16.047 1 90.19 937 ILE A CA 1
ATOM 7376 C C . ILE A 1 937 ? -5.984 -8.367 15.555 1 90.19 937 ILE A C 1
ATOM 7378 O O . ILE A 1 937 ? -4.969 -8.766 16.125 1 90.19 937 ILE A O 1
ATOM 7382 N N . LYS A 1 938 ? -5.918 -7.605 14.57 1 88.06 938 LYS A N 1
ATOM 7383 C CA . LYS A 1 938 ? -4.648 -7.137 14.031 1 88.06 938 LYS A CA 1
ATOM 7384 C C . LYS A 1 938 ? -3.922 -6.238 15.031 1 88.06 938 LYS A C 1
ATOM 7386 O O . LYS A 1 938 ? -2.693 -6.152 15.016 1 88.06 938 LYS A O 1
ATOM 7391 N N . LEU A 1 939 ? -4.645 -5.562 15.906 1 87 939 LEU A N 1
ATOM 7392 C CA . LEU A 1 939 ? -4.066 -4.645 16.875 1 87 939 LEU A CA 1
ATOM 7393 C C . LEU A 1 939 ? -3.201 -5.395 17.891 1 87 939 LEU A C 1
ATOM 7395 O O . LEU A 1 939 ? -2.328 -4.801 18.531 1 87 939 LEU A O 1
ATOM 7399 N N . PHE A 1 940 ? -3.428 -6.766 18 1 86.38 940 PHE A N 1
ATOM 7400 C CA . PHE A 1 940 ? -2.631 -7.562 18.922 1 86.38 940 PHE A CA 1
ATOM 7401 C C . PHE A 1 940 ? -1.177 -7.621 18.484 1 86.38 940 PHE A C 1
ATOM 7403 O O . PHE A 1 940 ? -0.269 -7.711 19.312 1 86.38 940 PHE A O 1
ATOM 7410 N N . GLY A 1 941 ? -0.987 -7.457 17.234 1 83.69 941 GLY A N 1
ATOM 7411 C CA . GLY A 1 941 ? 0.367 -7.559 16.703 1 83.69 941 GLY A CA 1
ATOM 7412 C C . GLY A 1 941 ? 1.01 -6.207 16.453 1 83.69 941 GLY A C 1
ATOM 7413 O O . GLY A 1 941 ? 2.16 -6.133 16.016 1 83.69 941 GLY A O 1
ATOM 7414 N N . MET A 1 942 ? 0.377 -5.102 16.766 1 84.94 942 MET A N 1
ATOM 7415 C CA . MET A 1 942 ? 0.885 -3.76 16.484 1 84.94 942 MET A CA 1
ATOM 7416 C C . MET A 1 942 ? 1.295 -3.059 17.781 1 84.94 942 MET A C 1
ATOM 7418 O O . MET A 1 942 ? 0.512 -2.986 18.719 1 84.94 942 MET A O 1
ATOM 7422 N N . PRO A 1 943 ? 2.525 -2.605 17.766 1 78.88 943 PRO A N 1
ATOM 7423 C CA . PRO A 1 943 ? 2.906 -1.79 18.922 1 78.88 943 PRO A CA 1
ATOM 7424 C C . PRO A 1 943 ? 2.102 -0.496 19.016 1 78.88 943 PRO A C 1
ATOM 7426 O O . PRO A 1 943 ? 1.557 -0.025 18.016 1 78.88 943 PRO A O 1
ATOM 7429 N N . ALA A 1 944 ? 1.937 0.033 20.094 1 73.75 944 ALA A N 1
ATOM 7430 C CA . ALA A 1 944 ? 1.082 1.18 20.391 1 73.75 944 ALA A CA 1
ATOM 7431 C C . ALA A 1 944 ? 1.475 2.391 19.547 1 73.75 944 ALA A C 1
ATOM 7433 O O . ALA A 1 944 ? 0.621 3.201 19.172 1 73.75 944 ALA A O 1
ATOM 7434 N N . LYS A 1 945 ? 2.75 2.438 19.172 1 71.19 945 LYS A N 1
ATOM 7435 C CA . LYS A 1 945 ? 3.227 3.609 18.438 1 71.19 945 LYS A CA 1
ATOM 7436 C C . LYS A 1 945 ? 2.756 3.584 16.984 1 71.19 945 LYS A C 1
ATOM 7438 O O . LYS A 1 945 ? 2.59 4.633 16.375 1 71.19 945 LYS A O 1
ATOM 7443 N N . HIS A 1 946 ? 2.506 2.404 16.578 1 73.75 946 HIS A N 1
ATOM 7444 C CA . HIS A 1 946 ? 2.182 2.287 15.156 1 73.75 946 HIS A CA 1
ATOM 7445 C C . HIS A 1 946 ? 0.693 2.029 14.945 1 73.75 946 HIS A C 1
ATOM 7447 O O . HIS A 1 946 ? 0.24 1.862 13.812 1 73.75 946 HIS A O 1
ATOM 7453 N N . GLN A 1 947 ? -0.074 2.1 15.984 1 78.94 947 GLN A N 1
ATOM 7454 C CA . GLN A 1 947 ? -1.503 1.837 15.852 1 78.94 947 GLN A CA 1
ATOM 7455 C C . GLN A 1 947 ? -2.215 2.998 15.164 1 78.94 947 GLN A C 1
ATOM 7457 O O . GLN A 1 947 ? -1.868 4.16 15.383 1 78.94 947 GLN A O 1
ATOM 7462 N N . PRO A 1 948 ? -3.025 2.668 14.172 1 77.19 948 PRO A N 1
ATOM 7463 C CA . PRO A 1 948 ? -3.773 3.727 13.492 1 77.19 948 PRO A CA 1
ATOM 7464 C C . PRO A 1 948 ? -4.699 4.492 14.438 1 77.19 948 PRO A C 1
ATOM 7466 O O . PRO A 1 948 ? -5.008 4.016 15.531 1 77.19 948 PRO A O 1
ATOM 7469 N N . ASP A 1 949 ? -5.039 5.668 14.078 1 74.06 949 ASP A N 1
ATOM 7470 C CA . ASP A 1 949 ? -5.875 6.539 14.906 1 74.06 949 ASP A CA 1
ATOM 7471 C C . ASP A 1 949 ? -7.352 6.18 14.758 1 74.06 949 ASP A C 1
ATOM 7473 O O . ASP A 1 949 ? -8.109 6.906 14.109 1 74.06 949 ASP A O 1
ATOM 7477 N N . LEU A 1 950 ? -7.691 5.086 15.391 1 77.62 950 LEU A N 1
ATOM 7478 C CA . LEU A 1 950 ? -9.094 4.688 15.391 1 77.62 950 LEU A CA 1
ATOM 7479 C C . LEU A 1 950 ? -9.852 5.367 16.516 1 77.62 950 LEU A C 1
ATOM 7481 O O . LEU A 1 950 ? -9.289 5.617 17.594 1 77.62 950 LEU A O 1
ATOM 7485 N N . ILE A 1 951 ? -11.07 5.676 16.312 1 75.12 951 ILE A N 1
ATOM 7486 C CA . ILE A 1 951 ? -11.883 6.457 17.234 1 75.12 951 ILE A CA 1
ATOM 7487 C C . ILE A 1 951 ? -12.086 5.676 18.531 1 75.12 951 ILE A C 1
ATOM 7489 O O . ILE A 1 951 ? -12.062 6.254 19.625 1 75.12 951 ILE A O 1
ATOM 7493 N N . TYR A 1 952 ? -12.258 4.285 18.438 1 80.12 952 TYR A N 1
ATOM 7494 C CA . TYR A 1 952 ? -12.508 3.545 19.672 1 80.12 952 TYR A CA 1
ATOM 7495 C C . TYR A 1 952 ? -11.242 3.43 20.5 1 80.12 952 TYR A C 1
ATOM 7497 O O . TYR A 1 952 ? -11.312 3.219 21.719 1 80.12 952 TYR A O 1
ATOM 7505 N N . LEU A 1 953 ? -10.125 3.682 19.875 1 79.31 953 LEU A N 1
ATOM 7506 C CA . LEU A 1 953 ? -8.883 3.615 20.625 1 79.31 953 LEU A CA 1
ATOM 7507 C C . LEU A 1 953 ? -8.625 4.922 21.375 1 79.31 953 LEU A C 1
ATOM 7509 O O . LEU A 1 953 ? -7.832 4.957 22.328 1 79.31 953 LEU A O 1
ATOM 7513 N N . ARG A 1 954 ? -9.344 5.914 20.984 1 75 954 ARG A N 1
ATOM 7514 C CA . ARG A 1 954 ? -9.195 7.215 21.625 1 75 954 ARG A CA 1
ATOM 7515 C C . ARG A 1 954 ? -9.977 7.273 22.938 1 75 954 ARG A C 1
ATOM 7517 O O . ARG A 1 954 ? -9.539 7.906 23.891 1 75 954 ARG A O 1
ATOM 7524 N N . TYR A 1 955 ? -11.047 6.453 22.922 1 77.62 955 TYR A N 1
ATOM 7525 C CA . TYR A 1 955 ? -11.953 6.652 24.047 1 77.62 955 TYR A CA 1
ATOM 7526 C C . TYR A 1 955 ? -11.953 5.441 24.969 1 77.62 955 TYR A C 1
ATOM 7528 O O . TYR A 1 955 ? -12.414 5.523 26.109 1 77.62 955 TYR A O 1
ATOM 7536 N N . VAL A 1 956 ? -11.5 4.309 24.516 1 84.75 956 VAL A N 1
ATOM 7537 C CA . VAL A 1 956 ? -11.484 3.098 25.328 1 84.75 956 VAL A CA 1
ATOM 7538 C C . VAL A 1 956 ? -10.047 2.635 25.531 1 84.75 956 VAL A C 1
ATOM 7540 O O . VAL A 1 956 ? -9.25 2.602 24.594 1 84.75 956 VAL A O 1
ATOM 7543 N N . PRO A 1 957 ? -9.789 2.393 26.797 1 83.44 957 PRO A N 1
ATOM 7544 C CA . PRO A 1 957 ? -8.438 1.91 27.047 1 83.44 957 PRO A CA 1
ATOM 7545 C C . PRO A 1 957 ? -8.109 0.624 26.297 1 83.44 957 PRO A C 1
ATOM 7547 O O . PRO A 1 957 ? -9 -0.182 26.031 1 83.44 957 PRO A O 1
ATOM 7550 N N . LEU A 1 958 ? -6.922 0.318 25.969 1 83.75 958 LEU A N 1
ATOM 7551 C CA . LEU A 1 958 ? -6.465 -0.766 25.109 1 83.75 958 LEU A CA 1
ATOM 7552 C C . LEU A 1 958 ? -6.707 -2.121 25.766 1 83.75 958 LEU A C 1
ATOM 7554 O O . LEU A 1 958 ? -7.062 -3.09 25.078 1 83.75 958 LEU A O 1
ATOM 7558 N N . TRP A 1 959 ? -6.535 -2.258 27.109 1 83.94 959 TRP A N 1
ATOM 7559 C CA . TRP A 1 959 ? -6.707 -3.553 27.75 1 83.94 959 TRP A CA 1
ATOM 7560 C C . TRP A 1 959 ? -8.164 -3.994 27.719 1 83.94 959 TRP A C 1
ATOM 7562 O O . TRP A 1 959 ? -8.461 -5.184 27.578 1 83.94 959 TRP A O 1
ATOM 7572 N N . LYS A 1 960 ? -9.031 -3.016 27.766 1 87.56 960 LYS A N 1
ATOM 7573 C CA . LYS A 1 960 ? -10.453 -3.355 27.672 1 87.56 960 LYS A CA 1
ATOM 7574 C C . LYS A 1 960 ? -10.828 -3.762 26.25 1 87.56 960 LYS A C 1
ATOM 7576 O O . LYS A 1 960 ? -11.68 -4.629 26.062 1 87.56 960 LYS A O 1
ATOM 7581 N N . VAL A 1 961 ? -10.188 -3.061 25.344 1 88.44 961 VAL A N 1
ATOM 7582 C CA . VAL A 1 961 ? -10.438 -3.443 23.969 1 88.44 961 VAL A CA 1
ATOM 7583 C C . VAL A 1 961 ? -9.93 -4.863 23.719 1 88.44 961 VAL A C 1
ATOM 7585 O O . VAL A 1 961 ? -10.586 -5.656 23.047 1 88.44 961 VAL A O 1
ATOM 7588 N N . HIS A 1 962 ? -8.789 -5.309 24.328 1 89.25 962 HIS A N 1
ATOM 7589 C CA . HIS A 1 962 ? -8.234 -6.648 24.156 1 89.25 962 HIS A CA 1
ATOM 7590 C C . HIS A 1 962 ? -9.086 -7.691 24.875 1 89.25 962 HIS A C 1
ATOM 7592 O O . HIS A 1 962 ? -9.258 -8.805 24.375 1 89.25 962 HIS A O 1
ATOM 7598 N N . ILE A 1 963 ? -9.633 -7.332 25.953 1 90 963 ILE A N 1
ATOM 7599 C CA . ILE A 1 963 ? -10.492 -8.273 26.672 1 90 963 ILE A CA 1
ATOM 7600 C C . ILE A 1 963 ? -11.773 -8.5 25.859 1 90 963 ILE A C 1
ATOM 7602 O O . ILE A 1 963 ? -12.25 -9.633 25.75 1 90 963 ILE A O 1
ATOM 7606 N N . PHE A 1 964 ? -12.281 -7.422 25.391 1 91.19 964 PHE A N 1
ATOM 7607 C CA . PHE A 1 964 ? -13.469 -7.523 24.547 1 91.19 964 PHE A CA 1
ATOM 7608 C C . PHE A 1 964 ? -13.203 -8.414 23.344 1 91.19 964 PHE A C 1
ATOM 7610 O O . PHE A 1 964 ? -14.016 -9.281 23.016 1 91.19 964 PHE A O 1
ATOM 7617 N N . THR A 1 965 ? -12.062 -8.258 22.719 1 92.44 965 THR A N 1
ATOM 7618 C CA . THR A 1 965 ? -11.703 -9.016 21.531 1 92.44 965 THR A CA 1
ATOM 7619 C C . THR A 1 965 ? -11.391 -10.469 21.875 1 92.44 965 THR A C 1
ATOM 7621 O O . THR A 1 965 ? -11.727 -11.383 21.125 1 92.44 965 THR A O 1
ATOM 7624 N N . VAL A 1 966 ? -10.844 -10.758 23.062 1 93.69 966 VAL A N 1
ATOM 7625 C CA . VAL A 1 966 ? -10.523 -12.117 23.5 1 93.69 966 VAL A CA 1
ATOM 7626 C C . VAL A 1 966 ? -11.812 -12.883 23.797 1 93.69 966 VAL A C 1
ATOM 7628 O O . VAL A 1 966 ? -11.914 -14.07 23.484 1 93.69 966 VAL A O 1
ATOM 7631 N N . VAL A 1 967 ? -12.766 -12.188 24.344 1 92.69 967 VAL A N 1
ATOM 7632 C CA . VAL A 1 967 ? -14.047 -12.828 24.609 1 92.69 967 VAL A CA 1
ATOM 7633 C C . VAL A 1 967 ? -14.719 -13.188 23.281 1 92.69 967 VAL A C 1
ATOM 7635 O O . VAL A 1 967 ? -15.25 -14.289 23.125 1 92.69 967 VAL A O 1
ATOM 7638 N N . GLN A 1 968 ? -14.672 -12.281 22.422 1 93.19 968 GLN A N 1
ATOM 7639 C CA . GLN A 1 968 ? -15.273 -12.539 21.109 1 93.19 968 GLN A CA 1
ATOM 7640 C C . GLN A 1 968 ? -14.523 -13.648 20.375 1 93.19 968 GLN A C 1
ATOM 7642 O O . GLN A 1 968 ? -15.133 -14.492 19.719 1 93.19 968 GLN A O 1
ATOM 7647 N N . LEU A 1 969 ? -13.211 -13.68 20.422 1 94.44 969 LEU A N 1
ATOM 7648 C CA . LEU A 1 969 ? -12.398 -14.719 19.797 1 94.44 969 LEU A CA 1
ATOM 7649 C C . LEU A 1 969 ? -12.672 -16.078 20.422 1 94.44 969 LEU A C 1
ATOM 7651 O O . LEU A 1 969 ? -12.734 -17.094 19.719 1 94.44 969 LEU A O 1
ATOM 7655 N N . THR A 1 970 ? -12.836 -16.125 21.75 1 94.19 970 THR A N 1
ATOM 7656 C CA . THR A 1 970 ? -13.172 -17.375 22.438 1 94.19 970 THR A CA 1
ATOM 7657 C C . THR A 1 970 ? -14.539 -17.875 21.984 1 94.19 970 THR A C 1
ATOM 7659 O O . THR A 1 970 ? -14.727 -19.078 21.797 1 94.19 970 THR A O 1
ATOM 7662 N N . CYS A 1 971 ? -15.477 -16.891 21.828 1 92.81 971 CYS A N 1
ATOM 7663 C CA . CYS A 1 971 ? -16.797 -17.281 21.344 1 92.81 971 CYS A CA 1
ATOM 7664 C C . CYS A 1 971 ? -16.703 -17.828 19.922 1 92.81 971 CYS A C 1
ATOM 7666 O O . CYS A 1 971 ? -17.375 -18.812 19.578 1 92.81 971 CYS A O 1
ATOM 7668 N N . LEU A 1 972 ? -15.93 -17.266 19.078 1 92.81 972 LEU A N 1
ATOM 7669 C CA . LEU A 1 972 ? -15.742 -17.719 17.719 1 92.81 972 LEU A CA 1
ATOM 7670 C C . LEU A 1 972 ? -15.102 -19.109 17.688 1 92.81 972 LEU A C 1
ATOM 7672 O O . LEU A 1 972 ? -15.531 -19.969 16.922 1 92.81 972 LEU A O 1
ATOM 7676 N N . ILE A 1 973 ? -14.094 -19.375 18.547 1 93 973 ILE A N 1
ATOM 7677 C CA . ILE A 1 973 ? -13.414 -20.656 18.609 1 93 973 ILE A CA 1
ATOM 7678 C C . ILE A 1 973 ? -14.391 -21.734 19.109 1 93 973 ILE A C 1
ATOM 7680 O O . ILE A 1 973 ? -14.406 -22.844 18.594 1 93 973 ILE A O 1
ATOM 7684 N N . LEU A 1 974 ? -15.219 -21.344 20.016 1 90.5 974 LEU A N 1
ATOM 7685 C CA . LEU A 1 974 ? -16.219 -22.281 20.531 1 90.5 974 LEU A CA 1
ATOM 7686 C C . LEU A 1 974 ? -17.234 -22.625 19.453 1 90.5 974 LEU A C 1
ATOM 7688 O O . LEU A 1 974 ? -17.656 -23.766 19.312 1 90.5 974 LEU A O 1
ATOM 7692 N N . LEU A 1 975 ? -17.641 -21.609 18.734 1 89.12 975 LEU A N 1
ATOM 7693 C CA . LEU A 1 975 ? -18.578 -21.859 17.641 1 89.12 975 LEU A CA 1
ATOM 7694 C C . LEU A 1 975 ? -17.938 -22.766 16.594 1 89.12 975 LEU A C 1
ATOM 7696 O O . LEU A 1 975 ? -18.609 -23.672 16.062 1 89.12 975 LEU A O 1
ATOM 7700 N N . TRP A 1 976 ? -16.688 -22.625 16.266 1 88.38 976 TRP A N 1
ATOM 7701 C CA . TRP A 1 976 ? -15.984 -23.438 15.289 1 88.38 976 TRP A CA 1
ATOM 7702 C C . TRP A 1 976 ? -15.859 -24.891 15.773 1 88.38 976 TRP A C 1
ATOM 7704 O O . TRP A 1 976 ? -16.078 -25.828 15.008 1 88.38 976 TRP A O 1
ATOM 7714 N N . VAL A 1 977 ? -15.562 -25.141 17.047 1 88.31 977 VAL A N 1
ATOM 7715 C CA . VAL A 1 977 ? -15.383 -26.469 17.609 1 88.31 977 VAL A CA 1
ATOM 7716 C C . VAL A 1 977 ? -16.703 -27.219 17.625 1 88.31 977 VAL A C 1
ATOM 7718 O O . VAL A 1 977 ? -16.75 -28.422 17.312 1 88.31 977 VAL A O 1
ATOM 7721 N N . ILE A 1 978 ? -17.703 -26.484 17.828 1 84.69 978 ILE A N 1
ATOM 7722 C CA . ILE A 1 978 ? -19.016 -27.109 17.844 1 84.69 978 ILE A CA 1
ATOM 7723 C C . ILE A 1 978 ? -19.438 -27.484 16.438 1 84.69 978 ILE A C 1
ATOM 7725 O O . ILE A 1 978 ? -19.984 -28.562 16.203 1 84.69 978 ILE A O 1
ATOM 7729 N N . LYS A 1 979 ? -19.188 -26.656 15.484 1 80.31 979 LYS A N 1
ATOM 7730 C CA . LYS A 1 979 ? -19.531 -26.953 14.094 1 80.31 979 LYS A CA 1
ATOM 7731 C C . LYS A 1 979 ? -18.781 -28.172 13.578 1 80.31 979 LYS A C 1
ATOM 7733 O O . LYS A 1 979 ? -19.328 -28.969 12.82 1 80.31 979 LYS A O 1
ATOM 7738 N N . ALA A 1 980 ? -17.5 -28.344 14.07 1 79.69 980 ALA A N 1
ATOM 7739 C CA . ALA A 1 980 ? -16.656 -29.422 13.578 1 79.69 980 ALA A CA 1
ATOM 7740 C C . ALA A 1 980 ? -16.922 -30.719 14.336 1 79.69 980 ALA A C 1
ATOM 7742 O O . ALA A 1 980 ? -16.516 -31.797 13.898 1 79.69 980 ALA A O 1
ATOM 7743 N N . SER A 1 981 ? -17.719 -30.656 15.43 1 79.75 981 SER A N 1
ATOM 7744 C CA . SER A 1 981 ? -17.938 -31.828 16.266 1 79.75 981 SER A CA 1
ATOM 7745 C C . SER A 1 981 ? -19.297 -32.469 15.961 1 79.75 981 SER A C 1
ATOM 7747 O O . SER A 1 981 ? -20.047 -31.969 15.109 1 79.75 981 SER A O 1
ATOM 7749 N N . ALA A 1 982 ? -19.594 -33.562 16.625 1 74.94 982 ALA A N 1
ATOM 7750 C CA . ALA A 1 982 ? -20.859 -34.281 16.484 1 74.94 982 ALA A CA 1
ATOM 7751 C C . ALA A 1 982 ? -22.016 -33.469 17.047 1 74.94 982 ALA A C 1
ATOM 7753 O O . ALA A 1 982 ? -23.172 -33.719 16.734 1 74.94 982 ALA A O 1
ATOM 7754 N N . ALA A 1 983 ? -21.625 -32.375 17.766 1 74.31 983 ALA A N 1
ATOM 7755 C CA . ALA A 1 983 ? -22.672 -31.562 18.359 1 74.31 983 ALA A CA 1
ATOM 7756 C C . ALA A 1 983 ? -23.094 -30.438 17.422 1 74.31 983 ALA A C 1
ATOM 7758 O O . ALA A 1 983 ? -23.609 -29.406 17.859 1 74.31 983 ALA A O 1
ATOM 7759 N N . ALA A 1 984 ? -22.938 -30.609 16.172 1 76.25 984 ALA A N 1
ATOM 7760 C CA . ALA A 1 984 ? -23.25 -29.578 15.195 1 76.25 984 ALA A CA 1
ATOM 7761 C C . ALA A 1 984 ? -24.75 -29.266 15.18 1 76.25 984 ALA A C 1
ATOM 7763 O O . ALA A 1 984 ? -25.156 -28.188 14.758 1 76.25 984 ALA A O 1
ATOM 7764 N N . VAL A 1 985 ? -25.5 -30.125 15.766 1 73.25 985 VAL A N 1
ATOM 7765 C CA . VAL A 1 985 ? -26.953 -29.938 15.773 1 73.25 985 VAL A CA 1
ATOM 7766 C C . VAL A 1 985 ? -27.328 -28.797 16.703 1 73.25 985 VAL A C 1
ATOM 7768 O O . VAL A 1 985 ? -28.344 -28.125 16.5 1 73.25 985 VAL A O 1
ATOM 7771 N N . VAL A 1 986 ? -26.453 -28.5 17.656 1 78.19 986 VAL A N 1
ATOM 7772 C CA . VAL A 1 986 ? -26.75 -27.469 18.656 1 78.19 986 VAL A CA 1
ATOM 7773 C C . VAL A 1 986 ? -26.203 -26.125 18.188 1 78.19 986 VAL A C 1
ATOM 7775 O O . VAL A 1 986 ? -26.281 -25.141 18.922 1 78.19 986 VAL A O 1
ATOM 7778 N N . PHE A 1 987 ? -25.844 -26 17 1 80.19 987 PHE A N 1
ATOM 7779 C CA . PHE A 1 987 ? -25.203 -24.797 16.484 1 80.19 987 PHE A CA 1
ATOM 7780 C C . PHE A 1 987 ? -26.125 -23.594 16.578 1 80.19 987 PHE A C 1
ATOM 7782 O O . PHE A 1 987 ? -25.703 -22.531 17.047 1 80.19 987 PHE A O 1
ATOM 7789 N N . PRO A 1 988 ? -27.375 -23.703 16.25 1 78.06 988 PRO A N 1
ATOM 7790 C CA . PRO A 1 988 ? -28.25 -22.531 16.344 1 78.06 988 PRO A CA 1
ATOM 7791 C C . PRO A 1 988 ? -28.422 -22.031 17.781 1 78.06 988 PRO A C 1
ATOM 7793 O O . PRO A 1 988 ? -28.531 -20.812 18 1 78.06 988 PRO A O 1
ATOM 7796 N N . MET A 1 989 ? -28.375 -22.953 18.656 1 83 989 MET A N 1
ATOM 7797 C CA . MET A 1 989 ? -28.516 -22.562 20.062 1 83 989 MET A CA 1
ATOM 7798 C C . MET A 1 989 ? -27.281 -21.828 20.547 1 83 989 MET A C 1
ATOM 7800 O O . MET A 1 989 ? -27.359 -20.953 21.422 1 83 989 MET A O 1
ATOM 7804 N N . MET A 1 990 ? -26.266 -22.203 20.031 1 85.25 990 MET A N 1
ATOM 7805 C CA . MET A 1 990 ? -25.031 -21.562 20.438 1 85.25 990 MET A CA 1
ATOM 7806 C C . MET A 1 990 ? -24.969 -20.125 19.922 1 85.25 990 MET A C 1
ATOM 7808 O O . MET A 1 990 ? -24.406 -19.25 20.578 1 85.25 990 MET A O 1
ATOM 7812 N N . VAL A 1 991 ? -25.531 -19.859 18.766 1 83.75 991 VAL A N 1
ATOM 7813 C CA . VAL A 1 991 ? -25.578 -18.5 18.234 1 83.75 991 VAL A CA 1
ATOM 7814 C C . VAL A 1 991 ? -26.469 -17.625 19.125 1 83.75 991 VAL A C 1
ATOM 7816 O O . VAL A 1 991 ? -26.141 -16.469 19.391 1 83.75 991 VAL A O 1
ATOM 7819 N N . LEU A 1 992 ? -27.516 -18.203 19.594 1 84.88 992 LEU A N 1
ATOM 7820 C CA . LEU A 1 992 ? -28.375 -17.5 20.547 1 84.88 992 LEU A CA 1
ATOM 7821 C C . LEU A 1 992 ? -27.641 -17.234 21.844 1 84.88 992 LEU A C 1
ATOM 7823 O O . LEU A 1 992 ? -27.828 -16.188 22.469 1 84.88 992 LEU A O 1
ATOM 7827 N N . ALA A 1 993 ? -26.797 -18.188 22.188 1 87.88 993 ALA A N 1
ATOM 7828 C CA . ALA A 1 993 ? -26.016 -18.031 23.406 1 87.88 993 ALA A CA 1
ATOM 7829 C C . ALA A 1 993 ? -25.062 -16.844 23.312 1 87.88 993 ALA A C 1
ATOM 7831 O O . ALA A 1 993 ? -24.719 -16.234 24.328 1 87.88 993 ALA A O 1
ATOM 7832 N N . LEU A 1 994 ? -24.672 -16.469 22.156 1 89.12 994 LEU A N 1
ATOM 7833 C CA . LEU A 1 994 ? -23.797 -15.32 21.969 1 89.12 994 LEU A CA 1
ATOM 7834 C C . LEU A 1 994 ? -24.484 -14.031 22.406 1 89.12 994 LEU A C 1
ATOM 7836 O O . LEU A 1 994 ? -23.844 -13.133 22.953 1 89.12 994 LEU A O 1
ATOM 7840 N N . VAL A 1 995 ? -25.781 -13.953 22.203 1 87.06 995 VAL A N 1
ATOM 7841 C CA . VAL A 1 995 ? -26.531 -12.766 22.594 1 87.06 995 VAL A CA 1
ATOM 7842 C C . VAL A 1 995 ? -26.547 -12.641 24.109 1 87.06 995 VAL A C 1
ATOM 7844 O O . VAL A 1 995 ? -26.438 -11.531 24.656 1 87.06 995 VAL A O 1
ATOM 7847 N N . PHE A 1 996 ? -26.547 -13.828 24.766 1 87.38 996 PHE A N 1
ATOM 7848 C CA . PHE A 1 996 ? -26.547 -13.812 26.234 1 87.38 996 PHE A CA 1
ATOM 7849 C C . PHE A 1 996 ? -25.188 -13.43 26.766 1 87.38 996 PHE A C 1
ATOM 7851 O O . PHE A 1 996 ? -25.078 -12.727 27.781 1 87.38 996 PHE A O 1
ATOM 7858 N N . ILE A 1 997 ? -24.219 -13.859 26.109 1 89.94 997 ILE A N 1
ATOM 7859 C CA . ILE A 1 997 ? -22.875 -13.5 26.531 1 89.94 997 ILE A CA 1
ATOM 7860 C C . ILE A 1 997 ? -22.672 -11.992 26.391 1 89.94 997 ILE A C 1
ATOM 7862 O O . ILE A 1 997 ? -22.031 -11.359 27.234 1 89.94 997 ILE A O 1
ATOM 7866 N N . ARG A 1 998 ? -23.141 -11.492 25.297 1 89.44 998 ARG A N 1
ATOM 7867 C CA . ARG A 1 998 ? -23.031 -10.055 25.094 1 89.44 998 ARG A CA 1
ATOM 7868 C C . ARG A 1 998 ? -23.766 -9.289 26.188 1 89.44 998 ARG A C 1
ATOM 7870 O O . ARG A 1 998 ? -23.297 -8.242 26.656 1 89.44 998 ARG A O 1
ATOM 7877 N N . LYS A 1 999 ? -24.891 -9.781 26.609 1 86.75 999 LYS A N 1
ATOM 7878 C CA . LYS A 1 999 ? -25.625 -9.133 27.688 1 86.75 999 LYS A CA 1
ATOM 7879 C C . LYS A 1 999 ? -24.859 -9.242 29.016 1 86.75 999 LYS A C 1
ATOM 7881 O O . LYS A 1 999 ? -24.891 -8.32 29.828 1 86.75 999 LYS A O 1
ATOM 7886 N N . LEU A 1 1000 ? -24.109 -10.281 29.125 1 87.5 1000 LEU A N 1
ATOM 7887 C CA . LEU A 1 1000 ? -23.328 -10.477 30.344 1 87.5 1000 LEU A CA 1
ATOM 7888 C C . LEU A 1 1000 ? -22.156 -9.5 30.391 1 87.5 1000 LEU A C 1
ATOM 7890 O O . LEU A 1 1000 ? -21.688 -9.148 31.484 1 87.5 1000 LEU A O 1
ATOM 7894 N N . MET A 1 1001 ? -21.703 -9.039 29.312 1 88.75 1001 MET A N 1
ATOM 7895 C CA . MET A 1 1001 ? -20.578 -8.109 29.25 1 88.75 1001 MET A CA 1
ATOM 7896 C C . MET A 1 1001 ? -20.969 -6.734 29.781 1 88.75 1001 MET A C 1
ATOM 7898 O O . MET A 1 1001 ? -20.109 -5.926 30.141 1 88.75 1001 MET A O 1
ATOM 7902 N N . ASP A 1 1002 ? -22.266 -6.492 29.859 1 85.12 1002 ASP A N 1
ATOM 7903 C CA . ASP A 1 1002 ? -22.734 -5.223 30.422 1 85.12 1002 ASP A CA 1
ATOM 7904 C C . ASP A 1 1002 ? -22.375 -5.109 31.906 1 85.12 1002 ASP A C 1
ATOM 7906 O O . ASP A 1 1002 ? -22.328 -4.008 32.438 1 85.12 1002 ASP A O 1
ATOM 7910 N N . LEU A 1 1003 ? -22.016 -6.234 32.406 1 84.69 1003 LEU A N 1
ATOM 7911 C CA . LEU A 1 1003 ? -21.656 -6.227 33.812 1 84.69 1003 LEU A CA 1
ATOM 7912 C C . LEU A 1 1003 ? -20.188 -5.875 34 1 84.69 1003 LEU A C 1
ATOM 7914 O O . LEU A 1 1003 ? -19.781 -5.359 35.031 1 84.69 1003 LEU A O 1
ATOM 7918 N N . CYS A 1 1004 ? -19.406 -6.102 33.031 1 84.75 1004 CYS A N 1
ATOM 7919 C CA . CYS A 1 1004 ? -17.969 -5.891 33.156 1 84.75 1004 CYS A CA 1
ATOM 7920 C C . CYS A 1 1004 ? -17.562 -4.566 32.531 1 84.75 1004 CYS A C 1
ATOM 7922 O O . CYS A 1 1004 ? -16.5 -4.02 32.844 1 84.75 1004 CYS A O 1
ATOM 7924 N N . PHE A 1 1005 ? -18.375 -4.012 31.578 1 87.31 1005 PHE A N 1
ATOM 7925 C CA . PHE A 1 1005 ? -18.016 -2.789 30.875 1 87.31 1005 PHE A CA 1
ATOM 7926 C C . PHE A 1 1005 ? -19.031 -1.682 31.156 1 87.31 1005 PHE A C 1
ATOM 7928 O O . PHE A 1 1005 ? -20.188 -1.955 31.484 1 87.31 1005 PHE A O 1
ATOM 7935 N N . THR A 1 1006 ? -18.484 -0.464 31.078 1 82.81 1006 THR A N 1
ATOM 7936 C CA . THR A 1 1006 ? -19.359 0.69 31.234 1 82.81 1006 THR A CA 1
ATOM 7937 C C . THR A 1 1006 ? -20.141 0.969 29.953 1 82.81 1006 THR A C 1
ATOM 7939 O O . THR A 1 1006 ? -19.75 0.5 28.875 1 82.81 1006 THR A O 1
ATOM 7942 N N . LYS A 1 1007 ? -21.234 1.607 29.984 1 81.56 1007 LYS A N 1
ATOM 7943 C CA . LYS A 1 1007 ? -22.094 1.934 28.844 1 81.56 1007 LYS A CA 1
ATOM 7944 C C . LYS A 1 1007 ? -21.328 2.795 27.828 1 81.56 1007 LYS A C 1
ATOM 7946 O O . LYS A 1 1007 ? -21.516 2.639 26.609 1 81.56 1007 LYS A O 1
ATOM 7951 N N . ARG A 1 1008 ? -20.469 3.604 28.344 1 80.06 1008 ARG A N 1
ATOM 7952 C CA . ARG A 1 1008 ? -19.703 4.473 27.453 1 80.06 1008 ARG A CA 1
ATOM 7953 C C . ARG A 1 1008 ? -18.703 3.666 26.625 1 80.06 1008 ARG A C 1
ATOM 7955 O O . ARG A 1 1008 ? -18.578 3.873 25.422 1 80.06 1008 ARG A O 1
ATOM 7962 N N . GLU A 1 1009 ? -18.125 2.771 27.312 1 82.94 1009 GLU A N 1
ATOM 7963 C CA . GLU A 1 1009 ? -17.156 1.938 26.609 1 82.94 1009 GLU A CA 1
ATOM 7964 C C . GLU A 1 1009 ? -17.828 1.042 25.578 1 82.94 1009 GLU A C 1
ATOM 7966 O O . GLU A 1 1009 ? -17.312 0.875 24.469 1 82.94 1009 GLU A O 1
ATOM 7971 N N . LEU A 1 1010 ? -18.969 0.628 25.906 1 84.19 1010 LEU A N 1
ATOM 7972 C CA . LEU A 1 1010 ? -19.656 -0.291 25.016 1 84.19 1010 LEU A CA 1
ATOM 7973 C C . LEU A 1 1010 ? -20.266 0.456 23.828 1 84.19 1010 LEU A C 1
ATOM 7975 O O . LEU A 1 1010 ? -20.438 -0.115 22.75 1 84.19 1010 LEU A O 1
ATOM 7979 N N . SER A 1 1011 ? -20.531 1.67 24.016 1 80.62 1011 SER A N 1
ATOM 7980 C CA . SER A 1 1011 ? -21.109 2.441 22.906 1 80.62 1011 SER A CA 1
ATOM 7981 C C . SER A 1 1011 ? -20.078 2.68 21.812 1 80.62 1011 SER A C 1
ATOM 7983 O O . SER A 1 1011 ? -20.438 2.791 20.641 1 80.62 1011 SER A O 1
ATOM 7985 N N . TRP A 1 1012 ? -18.859 2.674 22.25 1 78.88 1012 TRP A N 1
ATOM 7986 C CA . TRP A 1 1012 ? -17.812 2.912 21.266 1 78.88 1012 TRP A CA 1
ATOM 7987 C C . TRP A 1 1012 ? -17.359 1.604 20.625 1 78.88 1012 TRP A C 1
ATOM 7989 O O . TRP A 1 1012 ? -16.953 1.579 19.453 1 78.88 1012 TRP A O 1
ATOM 7999 N N . LEU A 1 1013 ? -17.344 0.604 21.391 1 80.81 1013 LEU A N 1
ATOM 8000 C CA . LEU A 1 1013 ? -16.875 -0.68 20.875 1 80.81 1013 LEU A CA 1
ATOM 8001 C C . LEU A 1 1013 ? -18 -1.413 20.156 1 80.81 1013 LEU A C 1
ATOM 8003 O O . LEU A 1 1013 ? -17.734 -2.145 19.188 1 80.81 1013 LEU A O 1
ATOM 8007 N N . ASP A 1 1014 ? -19.156 -1.201 20.719 1 81.44 1014 ASP A N 1
ATOM 8008 C CA . ASP A 1 1014 ? -20.328 -1.912 20.203 1 81.44 1014 ASP A CA 1
ATOM 8009 C C . ASP A 1 1014 ? -21.562 -1.003 20.172 1 81.44 1014 ASP A C 1
ATOM 8011 O O . ASP A 1 1014 ? -21.422 0.22 20.094 1 81.44 1014 ASP A O 1
ATOM 8015 N N . ASP A 1 1015 ? -22.781 -1.519 20 1 75.62 1015 ASP A N 1
ATOM 8016 C CA . ASP A 1 1015 ? -24.062 -0.832 20.109 1 75.62 1015 ASP A CA 1
ATOM 8017 C C . ASP A 1 1015 ? -24.703 -1.086 21.469 1 75.62 1015 ASP A C 1
ATOM 8019 O O . ASP A 1 1015 ? -24.469 -2.119 22.094 1 75.62 1015 ASP A O 1
ATOM 8023 N N . LEU A 1 1016 ? -25.406 -0.101 21.984 1 73.12 1016 LEU A N 1
ATOM 8024 C CA . LEU A 1 1016 ? -26.078 -0.251 23.281 1 73.12 1016 LEU A CA 1
ATOM 8025 C C . LEU A 1 1016 ? -27.359 -1.066 23.125 1 73.12 1016 LEU A C 1
ATOM 8027 O O . LEU A 1 1016 ? -28.094 -0.904 22.141 1 73.12 1016 LEU A O 1
ATOM 8031 N N . MET A 1 1017 ? -27.594 -2.166 24.016 1 70.56 1017 MET A N 1
ATOM 8032 C CA . MET A 1 1017 ? -28.797 -2.992 24.047 1 70.56 1017 MET A CA 1
ATOM 8033 C C . MET A 1 1017 ? -29.938 -2.277 24.766 1 70.56 1017 MET A C 1
ATOM 8035 O O . MET A 1 1017 ? -29.703 -1.553 25.734 1 70.56 1017 MET A O 1
ATOM 8039 N N . PRO A 1 1018 ? -31.156 -2.285 24.109 1 64.25 1018 PRO A N 1
ATOM 8040 C CA . PRO A 1 1018 ? -32.281 -1.658 24.781 1 64.25 1018 PRO A CA 1
ATOM 8041 C C . PRO A 1 1018 ? -32.594 -2.285 26.141 1 64.25 1018 PRO A C 1
ATOM 8043 O O . PRO A 1 1018 ? -32.25 -3.455 26.375 1 64.25 1018 PRO A O 1
ATOM 8046 N N . GLU A 1 1019 ? -32.812 -1.524 27.281 1 58.75 1019 GLU A N 1
ATOM 8047 C CA . GLU A 1 1019 ? -33.125 -2.012 28.625 1 58.75 1019 GLU A CA 1
ATOM 8048 C C . GLU A 1 1019 ? -34.406 -2.82 28.656 1 58.75 1019 GLU A C 1
ATOM 8050 O O . GLU A 1 1019 ? -35.375 -2.482 27.969 1 58.75 1019 GLU A O 1
ATOM 8055 N N . ILE A 1 1020 ? -34.375 -4.098 28.906 1 53.19 1020 ILE A N 1
ATOM 8056 C CA . ILE A 1 1020 ? -35.5 -5.02 29.016 1 53.19 1020 ILE A CA 1
ATOM 8057 C C . ILE A 1 1020 ? -36.594 -4.414 29.891 1 53.19 1020 ILE A C 1
ATOM 8059 O O . ILE A 1 1020 ? -37.781 -4.586 29.625 1 53.19 1020 ILE A O 1
ATOM 8063 N N . SER A 1 1021 ? -36.406 -3.787 31.109 1 43.47 1021 SER A N 1
ATOM 8064 C CA . SER A 1 1021 ? -37.406 -3.471 32.094 1 43.47 1021 SER A CA 1
ATOM 8065 C C . SER A 1 1021 ? -38.438 -2.494 31.531 1 43.47 1021 SER A C 1
ATOM 8067 O O . SER A 1 1021 ? -39.594 -2.49 31.953 1 43.47 1021 SER A O 1
ATOM 8069 N N . ALA A 1 1022 ? -38.094 -1.53 30.891 1 38.5 1022 ALA A N 1
ATOM 8070 C CA . ALA A 1 1022 ? -39.094 -0.53 30.578 1 38.5 1022 ALA A CA 1
ATOM 8071 C C . ALA A 1 1022 ? -40.219 -1.134 29.734 1 38.5 1022 ALA A C 1
ATOM 8073 O O . ALA A 1 1022 ? -41.375 -0.694 29.812 1 38.5 1022 ALA A O 1
ATOM 8074 N N . LYS A 1 1023 ? -40 -2.061 28.797 1 38.94 1023 LYS A N 1
ATOM 8075 C CA . LYS A 1 1023 ? -41.062 -2.494 27.906 1 38.94 1023 LYS A CA 1
ATOM 8076 C C . LYS A 1 1023 ? -41.906 -3.582 28.578 1 38.94 1023 LYS A C 1
ATOM 8078 O O . LYS A 1 1023 ? -43 -3.922 28.078 1 38.94 1023 LYS A O 1
ATOM 8083 N N . LEU A 1 1024 ? -41.375 -4.375 29.516 1 34.44 1024 LEU A N 1
ATOM 8084 C CA . LEU A 1 1024 ? -42.344 -5.27 30.156 1 34.44 1024 LEU A CA 1
ATOM 8085 C C . LEU A 1 1024 ? -43.438 -4.48 30.859 1 34.44 1024 LEU A C 1
ATOM 8087 O O . LEU A 1 1024 ? -44.5 -5.027 31.188 1 34.44 1024 LEU A O 1
ATOM 8091 N N . THR A 1 1025 ? -43.188 -3.348 31.281 1 29.77 1025 THR A N 1
ATOM 8092 C CA . THR A 1 1025 ? -44.281 -2.596 31.891 1 29.77 1025 THR A CA 1
ATOM 8093 C C . THR A 1 1025 ? -45.25 -2.09 30.828 1 29.77 1025 THR A C 1
ATOM 8095 O O . THR A 1 1025 ? -46.344 -1.629 31.156 1 29.77 1025 THR A O 1
ATOM 8098 N N . LEU A 1 1026 ? -44.844 -1.931 29.562 1 26.89 1026 LEU A N 1
ATOM 8099 C CA . LEU A 1 1026 ? -45.938 -1.568 28.703 1 26.89 1026 LEU A CA 1
ATOM 8100 C C . LEU A 1 1026 ? -46.75 -2.801 28.297 1 26.89 1026 LEU A C 1
ATOM 8102 O O . LEU A 1 1026 ? -46.188 -3.816 27.891 1 26.89 1026 LEU A O 1
ATOM 8106 N N . MET B 1 1 ? -4.109 -57.688 59.281 1 16.11 1 MET B N 1
ATOM 8107 C CA . MET B 1 1 ? -4.473 -57.281 60.656 1 16.11 1 MET B CA 1
ATOM 8108 C C . MET B 1 1 ? -4.914 -55.844 60.688 1 16.11 1 MET B C 1
ATOM 8110 O O . MET B 1 1 ? -6 -55.531 61.188 1 16.11 1 MET B O 1
ATOM 8114 N N . GLU B 1 2 ? -3.955 -55 61.438 1 15.48 2 GLU B N 1
ATOM 8115 C CA . GLU B 1 2 ? -4.164 -54.062 62.531 1 15.48 2 GLU B CA 1
ATOM 8116 C C . GLU B 1 2 ? -4.926 -52.844 62.062 1 15.48 2 GLU B C 1
ATOM 8118 O O . GLU B 1 2 ? -4.965 -52.531 60.875 1 15.48 2 GLU B O 1
ATOM 8123 N N . GLU B 1 3 ? -4.883 -51.938 63.031 1 16.12 3 GLU B N 1
ATOM 8124 C CA . GLU B 1 3 ? -5.535 -51 63.969 1 16.12 3 GLU B CA 1
ATOM 8125 C C . GLU B 1 3 ? -5.766 -49.625 63.312 1 16.12 3 GLU B C 1
ATOM 8127 O O . GLU B 1 3 ? -5.172 -49.344 62.281 1 16.12 3 GLU B O 1
ATOM 8132 N N . GLU B 1 4 ? -5.898 -48.656 64.188 1 15.12 4 GLU B N 1
ATOM 8133 C CA . GLU B 1 4 ? -6.637 -47.625 64.938 1 15.12 4 GLU B CA 1
ATOM 8134 C C . GLU B 1 4 ? -6.129 -46.219 64.625 1 15.12 4 GLU B C 1
ATOM 8136 O O . GLU B 1 4 ? -6.555 -45.25 65.25 1 15.12 4 GLU B O 1
ATOM 8141 N N . ARG B 1 5 ? -5.027 -46.094 64 1 15.78 5 ARG B N 1
ATOM 8142 C CA . ARG B 1 5 ? -4.32 -44.906 64.438 1 15.78 5 ARG B CA 1
ATOM 8143 C C . ARG B 1 5 ? -5.262 -43.719 64.562 1 15.78 5 ARG B C 1
ATOM 8145 O O . ARG B 1 5 ? -6.016 -43.438 63.594 1 15.78 5 ARG B O 1
ATOM 8152 N N . ALA B 1 6 ? -5.223 -42.844 65.625 1 15.61 6 ALA B N 1
ATOM 8153 C CA . ALA B 1 6 ? -5.625 -42.094 66.812 1 15.61 6 ALA B CA 1
ATOM 8154 C C . ALA B 1 6 ? -6.109 -40.688 66.438 1 15.61 6 ALA B C 1
ATOM 8156 O O . ALA B 1 6 ? -7.195 -40.281 66.812 1 15.61 6 ALA B O 1
ATOM 8157 N N . GLY B 1 7 ? -5.223 -39.656 66.75 1 15.09 7 GLY B N 1
ATOM 8158 C CA . GLY B 1 7 ? -5.219 -38.719 67.875 1 15.09 7 GLY B CA 1
ATOM 8159 C C . GLY B 1 7 ? -6.086 -37.5 67.625 1 15.09 7 GLY B C 1
ATOM 8160 O O . GLY B 1 7 ? -6.508 -37.25 66.5 1 15.09 7 GLY B O 1
ATOM 8161 N N . GLU B 1 8 ? -5.852 -36.406 68.438 1 15.81 8 GLU B N 1
ATOM 8162 C CA . GLU B 1 8 ? -6.277 -35.5 69.5 1 15.81 8 GLU B CA 1
ATOM 8163 C C . GLU B 1 8 ? -6.891 -34.219 68.938 1 15.81 8 GLU B C 1
ATOM 8165 O O . GLU B 1 8 ? -6.691 -33.906 67.75 1 15.81 8 GLU B O 1
ATOM 8170 N N . GLN B 1 9 ? -6.992 -33 69.875 1 15.07 9 GLN B N 1
ATOM 8171 C CA . GLN B 1 9 ? -7.793 -32.219 70.812 1 15.07 9 GLN B CA 1
ATOM 8172 C C . GLN B 1 9 ? -7.992 -30.781 70.25 1 15.07 9 GLN B C 1
ATOM 8174 O O . GLN B 1 9 ? -9.117 -30.281 70.25 1 15.07 9 GLN B O 1
ATOM 8179 N N . MET B 1 10 ? -6.957 -29.859 70.5 1 15.3 10 MET B N 1
ATOM 8180 C CA . MET B 1 10 ? -7.016 -28.766 71.438 1 15.3 10 MET B CA 1
ATOM 8181 C C . MET B 1 10 ? -7.871 -27.625 70.875 1 15.3 10 MET B C 1
ATOM 8183 O O . MET B 1 10 ? -7.926 -27.391 69.688 1 15.3 10 MET B O 1
ATOM 8187 N N . ARG B 1 11 ? -8.586 -26.641 71.875 1 16.23 11 ARG B N 1
ATOM 8188 C CA . ARG B 1 11 ? -9.633 -25.781 72.438 1 16.23 11 ARG B CA 1
ATOM 8189 C C . ARG B 1 11 ? -9.445 -24.344 72 1 16.23 11 ARG B C 1
ATOM 8191 O O . ARG B 1 11 ? -10.422 -23.656 71.625 1 16.23 11 ARG B O 1
ATOM 8198 N N . PRO B 1 12 ? -8.25 -23.641 72.312 1 15.69 12 PRO B N 1
ATOM 8199 C CA . PRO B 1 12 ? -8.414 -22.609 73.375 1 15.69 12 PRO B CA 1
ATOM 8200 C C . PRO B 1 12 ? -9.367 -21.5 72.938 1 15.69 12 PRO B C 1
ATOM 8202 O O . PRO B 1 12 ? -9.727 -21.406 71.75 1 15.69 12 PRO B O 1
ATOM 8205 N N . LEU B 1 13 ? -9.016 -20.141 73.438 1 15.61 13 LEU B N 1
ATOM 8206 C CA . LEU B 1 13 ? -9.297 -19.047 74.375 1 15.61 13 LEU B CA 1
ATOM 8207 C C . LEU B 1 13 ? -10.023 -17.922 73.688 1 15.61 13 LEU B C 1
ATOM 8209 O O . LEU B 1 13 ? -9.969 -17.797 72.438 1 15.61 13 LEU B O 1
ATOM 8213 N N . LEU B 1 14 ? -10.25 -16.688 74.375 1 15.88 14 LEU B N 1
ATOM 8214 C CA . LEU B 1 14 ? -11.164 -15.711 75 1 15.88 14 LEU B CA 1
ATOM 8215 C C . LEU B 1 14 ? -11.32 -14.492 74.062 1 15.88 14 LEU B C 1
ATOM 8217 O O . LEU B 1 14 ? -12.438 -14.062 73.812 1 15.88 14 LEU B O 1
ATOM 8221 N N . THR B 1 15 ? -10.273 -13.539 73.938 1 16.05 15 THR B N 1
ATOM 8222 C CA . THR B 1 15 ? -10.344 -12.234 74.562 1 16.05 15 THR B CA 1
ATOM 8223 C C . THR B 1 15 ? -11.227 -11.281 73.75 1 16.05 15 THR B C 1
ATOM 8225 O O . THR B 1 15 ? -11.422 -11.484 72.562 1 16.05 15 THR B O 1
ATOM 8228 N N . THR B 1 16 ? -11.867 -10.047 74.438 1 16.84 16 THR B N 1
ATOM 8229 C CA . THR B 1 16 ? -12.891 -9.039 74.688 1 16.84 16 THR B CA 1
ATOM 8230 C C . THR B 1 16 ? -12.688 -7.844 73.75 1 16.84 16 THR B C 1
ATOM 8232 O O . THR B 1 16 ? -13.539 -6.953 73.688 1 16.84 16 THR B O 1
ATOM 8235 N N . GLY B 1 17 ? -11.617 -7.629 73.062 1 16.94 17 GLY B N 1
ATOM 8236 C CA . GLY B 1 17 ? -11.227 -6.238 73.188 1 16.94 17 GLY B CA 1
ATOM 8237 C C . GLY B 1 17 ? -12.305 -5.266 72.75 1 16.94 17 GLY B C 1
ATOM 8238 O O . GLY B 1 17 ? -13.164 -5.598 71.938 1 16.94 17 GLY B O 1
ATOM 8239 N N . HIS B 1 18 ? -12.547 -4.137 73.5 1 17.25 18 HIS B N 1
ATOM 8240 C CA . HIS B 1 18 ? -13.367 -2.99 73.875 1 17.25 18 HIS B CA 1
ATOM 8241 C C . HIS B 1 18 ? -13.758 -2.164 72.625 1 17.25 18 HIS B C 1
ATOM 8243 O O . HIS B 1 18 ? -14.945 -1.944 72.375 1 17.25 18 HIS B O 1
ATOM 8249 N N . ASP B 1 19 ? -13.328 -0.846 72.625 1 17.48 19 ASP B N 1
ATOM 8250 C CA . ASP B 1 19 ? -14.047 0.379 72.938 1 17.48 19 ASP B CA 1
ATOM 8251 C C . ASP B 1 19 ? -14.578 1.068 71.688 1 17.48 19 ASP B C 1
ATOM 8253 O O . ASP B 1 19 ? -15.766 1.368 71.625 1 17.48 19 ASP B O 1
ATOM 8257 N N . GLU B 1 20 ? -13.727 2.061 71 1 18.27 20 GLU B N 1
ATOM 8258 C CA . GLU B 1 20 ? -13.898 3.51 71 1 18.27 20 GLU B CA 1
ATOM 8259 C C . GLU B 1 20 ? -14.766 3.971 69.812 1 18.27 20 GLU B C 1
ATOM 8261 O O . GLU B 1 20 ? -14.852 3.287 68.812 1 18.27 20 GLU B O 1
ATOM 8266 N N . GLU B 1 21 ? -15.547 5.207 69.938 1 18.45 21 GLU B N 1
ATOM 8267 C CA . GLU B 1 21 ? -16.672 6.094 69.688 1 18.45 21 GLU B CA 1
ATOM 8268 C C . GLU B 1 21 ? -16.516 6.832 68.375 1 18.45 21 GLU B C 1
ATOM 8270 O O . GLU B 1 21 ? -15.734 7.773 68.25 1 18.45 21 GLU B O 1
ATOM 8275 N N . ALA B 1 22 ? -16.156 6.25 67.25 1 19.06 22 ALA B N 1
ATOM 8276 C CA . ALA B 1 22 ? -15.688 7.141 66.188 1 19.06 22 ALA B CA 1
ATOM 8277 C C . ALA B 1 22 ? -16.719 8.219 65.875 1 19.06 22 ALA B C 1
ATOM 8279 O O . ALA B 1 22 ? -17.875 7.914 65.625 1 19.06 22 ALA B O 1
ATOM 8280 N N . VAL B 1 23 ? -16.516 9.406 66.438 1 19.17 23 VAL B N 1
ATOM 8281 C CA . VAL B 1 23 ? -17.25 10.664 66.5 1 19.17 23 VAL B CA 1
ATOM 8282 C C . VAL B 1 23 ? -17.625 11.125 65.125 1 19.17 23 VAL B C 1
ATOM 8284 O O . VAL B 1 23 ? -16.75 11.227 64.25 1 19.17 23 VAL B O 1
ATOM 8287 N N . VAL B 1 24 ? -18.75 10.75 64.625 1 19.75 24 VAL B N 1
ATOM 8288 C CA . VAL B 1 24 ? -19.422 11.125 63.406 1 19.75 24 VAL B CA 1
ATOM 8289 C C . VAL B 1 24 ? -19.438 12.641 63.25 1 19.75 24 VAL B C 1
ATOM 8291 O O . VAL B 1 24 ? -19.984 13.352 64.125 1 19.75 24 VAL B O 1
ATOM 8294 N N . ASP B 1 25 ? -18.234 13.219 62.844 1 18.47 25 ASP B N 1
ATOM 8295 C CA . ASP B 1 25 ? -18 14.664 62.781 1 18.47 25 ASP B CA 1
ATOM 8296 C C . ASP B 1 25 ? -19.188 15.375 62.125 1 18.47 25 ASP B C 1
ATOM 8298 O O . ASP B 1 25 ? -19.656 14.961 61.062 1 18.47 25 ASP B O 1
ATOM 8302 N N . MET B 1 26 ? -20.062 16 62.969 1 19.34 26 MET B N 1
ATOM 8303 C CA . MET B 1 26 ? -21.219 16.875 62.781 1 19.34 26 MET B CA 1
ATOM 8304 C C . MET B 1 26 ? -20.891 18 61.812 1 19.34 26 MET B C 1
ATOM 8306 O O . MET B 1 26 ? -20.031 18.859 62.094 1 19.34 26 MET B O 1
ATOM 8310 N N . GLY B 1 27 ? -20.531 17.703 60.625 1 18.28 27 GLY B N 1
ATOM 8311 C CA . GLY B 1 27 ? -20.156 18.734 59.656 1 18.28 27 GLY B CA 1
ATOM 8312 C C . GLY B 1 27 ? -21.031 19.969 59.75 1 18.28 27 GLY B C 1
ATOM 8313 O O . GLY B 1 27 ? -22.266 19.859 59.75 1 18.28 27 GLY B O 1
ATOM 8314 N N . LYS B 1 28 ? -20.562 21.031 60.438 1 19.5 28 LYS B N 1
ATOM 8315 C CA . LYS B 1 28 ? -21.047 22.344 60.875 1 19.5 28 LYS B CA 1
ATOM 8316 C C . LYS B 1 28 ? -21.781 23.062 59.719 1 19.5 28 LYS B C 1
ATOM 8318 O O . LYS B 1 28 ? -21.547 22.766 58.562 1 19.5 28 LYS B O 1
ATOM 8323 N N . THR B 1 29 ? -22.766 23.922 60.156 1 18.62 29 THR B N 1
ATOM 8324 C CA . THR B 1 29 ? -23.828 24.859 59.781 1 18.62 29 THR B CA 1
ATOM 8325 C C . THR B 1 29 ? -23.234 26.031 58.969 1 18.62 29 THR B C 1
ATOM 8327 O O . THR B 1 29 ? -22.609 26.922 59.562 1 18.62 29 THR B O 1
ATOM 8330 N N . SER B 1 30 ? -22.344 25.859 58.062 1 18.17 30 SER B N 1
ATOM 8331 C CA . SER B 1 30 ? -21.688 27.047 57.531 1 18.17 30 SER B CA 1
ATOM 8332 C C . SER B 1 30 ? -22.688 28.125 57.156 1 18.17 30 SER B C 1
ATOM 8334 O O . SER B 1 30 ? -23.734 27.812 56.531 1 18.17 30 SER B O 1
ATOM 8336 N N . SER B 1 31 ? -22.703 29.281 57.906 1 18.42 31 SER B N 1
ATOM 8337 C CA . SER B 1 31 ? -23.344 30.594 57.906 1 18.42 31 SER B CA 1
ATOM 8338 C C . SER B 1 31 ? -23.297 31.219 56.5 1 18.42 31 SER B C 1
ATOM 8340 O O . SER B 1 31 ? -22.328 31.016 55.75 1 18.42 31 SER B O 1
ATOM 8342 N N . THR B 1 32 ? -24.438 31.609 55.969 1 19.86 32 THR B N 1
ATOM 8343 C CA . THR B 1 32 ? -24.922 32.25 54.75 1 19.86 32 THR B CA 1
ATOM 8344 C C . THR B 1 32 ? -24.25 33.594 54.562 1 19.86 32 THR B C 1
ATOM 8346 O O . THR B 1 32 ? -24.594 34.594 55.219 1 19.86 32 THR B O 1
ATOM 8349 N N . VAL B 1 33 ? -22.875 33.719 54.781 1 18.56 33 VAL B N 1
ATOM 8350 C CA . VAL B 1 33 ? -22.359 35.094 54.75 1 18.56 33 VAL B CA 1
ATOM 8351 C C . VAL B 1 33 ? -22.812 35.781 53.469 1 18.56 33 VAL B C 1
ATOM 8353 O O . VAL B 1 33 ? -22.656 35.25 52.344 1 18.56 33 VAL B O 1
ATOM 8356 N N . ASN B 1 34 ? -23.703 36.781 53.562 1 19.83 34 ASN B N 1
ATOM 8357 C CA . ASN B 1 34 ? -24.328 37.781 52.719 1 19.83 34 ASN B CA 1
ATOM 8358 C C . ASN B 1 34 ? -23.281 38.625 52 1 19.83 34 ASN B C 1
ATOM 8360 O O . ASN B 1 34 ? -23 39.781 52.375 1 19.83 34 ASN B O 1
ATOM 8364 N N . THR B 1 35 ? -22.094 38.062 51.656 1 18.83 35 THR B N 1
ATOM 8365 C CA . THR B 1 35 ? -21.078 39 51.219 1 18.83 35 THR B CA 1
ATOM 8366 C C . THR B 1 35 ? -21.578 39.844 50.062 1 18.83 35 THR B C 1
ATOM 8368 O O . THR B 1 35 ? -22.109 39.312 49.062 1 18.83 35 THR B O 1
ATOM 8371 N N . ASN B 1 36 ? -21.906 41.188 50.25 1 20.09 36 ASN B N 1
ATOM 8372 C CA . ASN B 1 36 ? -22.281 42.344 49.469 1 20.09 36 ASN B CA 1
ATOM 8373 C C . ASN B 1 36 ? -21.281 42.594 48.344 1 20.09 36 ASN B C 1
ATOM 8375 O O . ASN B 1 36 ? -20.156 43.062 48.594 1 20.09 36 ASN B O 1
ATOM 8379 N N . PHE B 1 37 ? -21.094 41.719 47.438 1 20.81 37 PHE B N 1
ATOM 8380 C CA . PHE B 1 37 ? -20.172 41.844 46.312 1 20.81 37 PHE B CA 1
ATOM 8381 C C . PHE B 1 37 ? -20.453 43.125 45.562 1 20.81 37 PHE B C 1
ATOM 8383 O O . PHE B 1 37 ? -21.547 43.312 45.031 1 20.81 37 PHE B O 1
ATOM 8390 N N . GLU B 1 38 ? -19.859 44.312 46.031 1 19.89 38 GLU B N 1
ATOM 8391 C CA . GLU B 1 38 ? -19.922 45.656 45.438 1 19.89 38 GLU B CA 1
ATOM 8392 C C . GLU B 1 38 ? -19.641 45.625 43.969 1 19.89 38 GLU B C 1
ATOM 8394 O O . GLU B 1 38 ? -18.875 44.781 43.469 1 19.89 38 GLU B O 1
ATOM 8399 N N . LYS B 1 39 ? -20.359 46.469 43.062 1 23.14 39 LYS B N 1
ATOM 8400 C CA . LYS B 1 39 ? -20.734 46.812 41.688 1 23.14 39 LYS B CA 1
ATOM 8401 C C . LYS B 1 39 ? -19.5 47.219 40.875 1 23.14 39 LYS B C 1
ATOM 8403 O O . LYS B 1 39 ? -19.516 47.188 39.656 1 23.14 39 LYS B O 1
ATOM 8408 N N . GLU B 1 40 ? -18.422 47.844 41.562 1 21.42 40 GLU B N 1
ATOM 8409 C CA . GLU B 1 40 ? -17.547 48.719 40.781 1 21.42 40 GLU B CA 1
ATOM 8410 C C . GLU B 1 40 ? -16.703 47.938 39.812 1 21.42 40 GLU B C 1
ATOM 8412 O O . GLU B 1 40 ? -16.281 48.438 38.781 1 21.42 40 GLU B O 1
ATOM 8417 N N . GLU B 1 41 ? -16.234 46.781 40.25 1 22.62 41 GLU B N 1
ATOM 8418 C CA . GLU B 1 41 ? -15.023 46.312 39.594 1 22.62 41 GLU B CA 1
ATOM 8419 C C . GLU B 1 41 ? -15.328 45.781 38.188 1 22.62 41 GLU B C 1
ATOM 8421 O O . GLU B 1 41 ? -14.477 45.156 37.562 1 22.62 41 GLU B O 1
ATOM 8426 N N . LEU B 1 42 ? -16.531 45.844 37.812 1 23.58 42 LEU B N 1
ATOM 8427 C CA . LEU B 1 42 ? -16.828 45.156 36.531 1 23.58 42 LEU B CA 1
ATOM 8428 C C . LEU B 1 42 ? -16.141 45.875 35.375 1 23.58 42 LEU B C 1
ATOM 8430 O O . LEU B 1 42 ? -16.297 45.469 34.219 1 23.58 42 LEU B O 1
ATOM 8434 N N . GLU B 1 43 ? -15.586 47.094 35.562 1 22.86 43 GLU B N 1
ATOM 8435 C CA . GLU B 1 43 ? -15.344 47.969 34.406 1 22.86 43 GLU B CA 1
ATOM 8436 C C . GLU B 1 43 ? -14.148 47.469 33.594 1 22.86 43 GLU B C 1
ATOM 8438 O O . GLU B 1 43 ? -13.891 47.938 32.5 1 22.86 43 GLU B O 1
ATOM 8443 N N . SER B 1 44 ? -13.156 46.844 34.188 1 21.83 44 SER B N 1
ATOM 8444 C CA . SER B 1 44 ? -11.891 46.938 33.469 1 21.83 44 SER B CA 1
ATOM 8445 C C . SER B 1 44 ? -11.891 46.062 32.219 1 21.83 44 SER B C 1
ATOM 8447 O O . SER B 1 44 ? -11.734 44.844 32.312 1 21.83 44 SER B O 1
ATOM 8449 N N . HIS B 1 45 ? -12.773 46.062 31.344 1 27.05 45 HIS B N 1
ATOM 8450 C CA . HIS B 1 45 ? -12.766 45.344 30.062 1 27.05 45 HIS B CA 1
ATOM 8451 C C . HIS B 1 45 ? -11.578 45.781 29.219 1 27.05 45 HIS B C 1
ATOM 8453 O O . HIS B 1 45 ? -11.672 46.781 28.469 1 27.05 45 HIS B O 1
ATOM 8459 N N . ARG B 1 46 ? -10.273 45.781 29.625 1 27.2 46 ARG B N 1
ATOM 8460 C CA . ARG B 1 46 ? -9.227 46.406 28.828 1 27.2 46 ARG B CA 1
ATOM 8461 C C . ARG B 1 46 ? -9.008 45.656 27.516 1 27.2 46 ARG B C 1
ATOM 8463 O O . ARG B 1 46 ? -8.867 44.438 27.516 1 27.2 46 ARG B O 1
ATOM 8470 N N . ALA B 1 47 ? -9.555 46.125 26.391 1 30.14 47 ALA B N 1
ATOM 8471 C CA . ALA B 1 47 ? -9.234 45.812 25 1 30.14 47 ALA B CA 1
ATOM 8472 C C . ALA B 1 47 ? -7.723 45.812 24.781 1 30.14 47 ALA B C 1
ATOM 8474 O O . ALA B 1 47 ? -7.008 46.719 25.219 1 30.14 47 ALA B O 1
ATOM 8475 N N . VAL B 1 48 ? -7.133 44.656 24.828 1 31.3 48 VAL B N 1
ATOM 8476 C CA . VAL B 1 48 ? -5.695 44.625 24.578 1 31.3 48 VAL B CA 1
ATOM 8477 C C . VAL B 1 48 ? -5.414 44.969 23.125 1 31.3 48 VAL B C 1
ATOM 8479 O O . VAL B 1 48 ? -5.996 44.375 22.219 1 31.3 48 VAL B O 1
ATOM 8482 N N . TYR B 1 49 ? -5.094 46.219 22.781 1 28.03 49 TYR B N 1
ATOM 8483 C CA . TYR B 1 49 ? -4.645 46.75 21.5 1 28.03 49 TYR B CA 1
ATOM 8484 C C . TYR B 1 49 ? -3.266 46.219 21.141 1 28.03 49 TYR B C 1
ATOM 8486 O O . TYR B 1 49 ? -2.32 46.312 21.922 1 28.03 49 TYR B O 1
ATOM 8494 N N . ILE B 1 50 ? -3.191 45.094 20.609 1 33.44 50 ILE B N 1
ATOM 8495 C CA . ILE B 1 50 ? -1.87 44.594 20.203 1 33.44 50 ILE B CA 1
ATOM 8496 C C . ILE B 1 50 ? -1.404 45.344 18.969 1 33.44 50 ILE B C 1
ATOM 8498 O O . ILE B 1 50 ? -2.09 45.344 17.938 1 33.44 50 ILE B O 1
ATOM 8502 N N . GLY B 1 51 ? -0.634 46.469 19.047 1 30.17 51 GLY B N 1
ATOM 8503 C CA . GLY B 1 51 ? -0.028 47.219 17.953 1 30.17 51 GLY B CA 1
ATOM 8504 C C . GLY B 1 51 ? 1.033 46.438 17.219 1 30.17 51 GLY B C 1
ATOM 8505 O O . GLY B 1 51 ? 2 45.969 17.812 1 30.17 51 GLY B O 1
ATOM 8506 N N . LEU B 1 52 ? 0.658 45.531 16.359 1 35.09 52 LEU B N 1
ATOM 8507 C CA . LEU B 1 52 ? 1.729 45 15.516 1 35.09 52 LEU B CA 1
ATOM 8508 C C . LEU B 1 52 ? 2.326 46.094 14.641 1 35.09 52 LEU B C 1
ATOM 8510 O O . LEU B 1 52 ? 1.596 46.844 13.977 1 35.09 52 LEU B O 1
ATOM 8514 N N . HIS B 1 53 ? 3.488 46.688 15.016 1 29.5 53 HIS B N 1
ATOM 8515 C CA . HIS B 1 53 ? 4.199 47.719 14.305 1 29.5 53 HIS B CA 1
ATOM 8516 C C . HIS B 1 53 ? 4.621 47.281 12.914 1 29.5 53 HIS B C 1
ATOM 8518 O O . HIS B 1 53 ? 5.297 46.25 12.766 1 29.5 53 HIS B O 1
ATOM 8524 N N . VAL B 1 54 ? 3.891 47.5 11.891 1 30.22 54 VAL B N 1
ATOM 8525 C CA . VAL B 1 54 ? 4.367 47.312 10.523 1 30.22 54 VAL B CA 1
ATOM 8526 C C . VAL B 1 54 ? 5.465 48.344 10.211 1 30.22 54 VAL B C 1
ATOM 8528 O O . VAL B 1 54 ? 5.27 49.531 10.391 1 30.22 54 VAL B O 1
ATOM 8531 N N . PRO B 1 55 ? 6.789 48.062 10.07 1 27.36 55 PRO B N 1
ATOM 8532 C CA . PRO B 1 55 ? 7.973 48.906 9.914 1 27.36 55 PRO B CA 1
ATOM 8533 C C . PRO B 1 55 ? 7.875 49.844 8.711 1 27.36 55 PRO B C 1
ATOM 8535 O O . PRO B 1 55 ? 7.703 49.375 7.578 1 27.36 55 PRO B O 1
ATOM 8538 N N . PHE B 1 56 ? 7.168 50.938 8.617 1 28.47 56 PHE B N 1
ATOM 8539 C CA . PHE B 1 56 ? 7.418 51.781 7.457 1 28.47 56 PHE B CA 1
ATOM 8540 C C . PHE B 1 56 ? 8.766 52.469 7.578 1 28.47 56 PHE B C 1
ATOM 8542 O O . PHE B 1 56 ? 9.18 52.844 8.672 1 28.47 56 PHE B O 1
ATOM 8549 N N . GLY B 1 57 ? 9.695 52.5 6.641 1 24.67 57 GLY B N 1
ATOM 8550 C CA . GLY B 1 57 ? 11.07 52.906 6.387 1 24.67 57 GLY B CA 1
ATOM 8551 C C . GLY B 1 57 ? 11.336 54.375 6.688 1 24.67 57 GLY B C 1
ATOM 8552 O O . GLY B 1 57 ? 10.641 55.25 6.176 1 24.67 57 GLY B O 1
ATOM 8553 N N . LYS B 1 58 ? 11.727 54.75 7.867 1 27.02 58 LYS B N 1
ATOM 8554 C CA . LYS B 1 58 ? 12.094 56.125 8.266 1 27.02 58 LYS B CA 1
ATOM 8555 C C . LYS B 1 58 ? 13.289 56.625 7.461 1 27.02 58 LYS B C 1
ATOM 8557 O O . LYS B 1 58 ? 14.328 55.969 7.391 1 27.02 58 LYS B O 1
ATOM 8562 N N . SER B 1 59 ? 13.055 57.438 6.371 1 24.67 59 SER B N 1
ATOM 8563 C CA . SER B 1 59 ? 14.156 58.125 5.688 1 24.67 59 SER B CA 1
ATOM 8564 C C . SER B 1 59 ? 14.898 59.062 6.633 1 24.67 59 SER B C 1
ATOM 8566 O O . SER B 1 59 ? 14.281 59.781 7.41 1 24.67 59 SER B O 1
ATOM 8568 N N . GLY B 1 60 ? 16.078 58.781 7.082 1 21.92 60 GLY B N 1
ATOM 8569 C CA . GLY B 1 60 ? 17.031 59.469 7.934 1 21.92 60 GLY B CA 1
ATOM 8570 C C . GLY B 1 60 ? 17.469 60.812 7.387 1 21.92 60 GLY B C 1
ATOM 8571 O O . GLY B 1 60 ? 18.109 60.875 6.344 1 21.92 60 GLY B O 1
ATOM 8572 N N . ARG B 1 61 ? 16.578 61.938 7.41 1 25.45 61 ARG B N 1
ATOM 8573 C CA . ARG B 1 61 ? 17.047 63.25 6.988 1 25.45 61 ARG B CA 1
ATOM 8574 C C . ARG B 1 61 ? 18.234 63.688 7.828 1 25.45 61 ARG B C 1
ATOM 8576 O O . ARG B 1 61 ? 18.125 63.812 9.055 1 25.45 61 ARG B O 1
ATOM 8583 N N . ARG B 1 62 ? 19.484 63.562 7.273 1 23.7 62 ARG B N 1
ATOM 8584 C CA . ARG B 1 62 ? 20.719 64.125 7.848 1 23.7 62 ARG B CA 1
ATOM 8585 C C . ARG B 1 62 ? 20.812 65.625 7.684 1 23.7 62 ARG B C 1
ATOM 8587 O O . ARG B 1 62 ? 20.922 66.125 6.562 1 23.7 62 ARG B O 1
ATOM 8594 N N . ARG B 1 63 ? 20 66.562 8.328 1 22.67 63 ARG B N 1
ATOM 8595 C CA . ARG B 1 63 ? 20.234 68 8.188 1 22.67 63 ARG B CA 1
ATOM 8596 C C . ARG B 1 63 ? 21.609 68.375 8.703 1 22.67 63 ARG B C 1
ATOM 8598 O O . ARG B 1 63 ? 21.984 68 9.812 1 22.67 63 ARG B O 1
ATOM 8605 N N . HIS B 1 64 ? 22.547 68.938 7.859 1 20.58 64 HIS B N 1
ATOM 8606 C CA . HIS B 1 64 ? 23.875 69.5 8.094 1 20.58 64 HIS B CA 1
ATOM 8607 C C . HIS B 1 64 ? 23.766 70.875 8.688 1 20.58 64 HIS B C 1
ATOM 8609 O O . HIS B 1 64 ? 23.344 71.812 8 1 20.58 64 HIS B O 1
ATOM 8615 N N . ARG B 1 65 ? 23.297 71.312 9.859 1 20.39 65 ARG B N 1
ATOM 8616 C CA . ARG B 1 65 ? 23.359 72.625 10.383 1 20.39 65 ARG B CA 1
ATOM 8617 C C . ARG B 1 65 ? 24.812 73.125 10.539 1 20.39 65 ARG B C 1
ATOM 8619 O O . ARG B 1 65 ? 25.656 72.312 11 1 20.39 65 ARG B O 1
ATOM 8626 N N . HIS B 1 66 ? 25.219 74.312 10.07 1 20.89 66 HIS B N 1
ATOM 8627 C CA . HIS B 1 66 ? 26.391 75.188 10.023 1 20.89 66 HIS B CA 1
ATOM 8628 C C . HIS B 1 66 ? 26.734 75.75 11.414 1 20.89 66 HIS B C 1
ATOM 8630 O O . HIS B 1 66 ? 25.844 75.875 12.25 1 20.89 66 HIS B O 1
ATOM 8636 N N . ARG B 1 67 ? 28.156 76.125 11.883 1 21 67 ARG B N 1
ATOM 8637 C CA . ARG B 1 67 ? 29.109 76.25 12.977 1 21 67 ARG B CA 1
ATOM 8638 C C . ARG B 1 67 ? 29.188 77.688 13.5 1 21 67 ARG B C 1
ATOM 8640 O O . ARG B 1 67 ? 30.109 78 14.258 1 21 67 ARG B O 1
ATOM 8647 N N . GLY B 1 68 ? 28.422 78.688 13.461 1 17.5 68 GLY B N 1
ATOM 8648 C CA . GLY B 1 68 ? 29.141 79.938 13.703 1 17.5 68 GLY B CA 1
ATOM 8649 C C . GLY B 1 68 ? 29.609 80.062 15.133 1 17.5 68 GLY B C 1
ATOM 8650 O O . GLY B 1 68 ? 30.781 80.312 15.391 1 17.5 68 GLY B O 1
ATOM 8651 N N . HIS B 1 69 ? 28.812 80.625 16.219 1 19.06 69 HIS B N 1
ATOM 8652 C CA . HIS B 1 69 ? 29.109 81.812 17.016 1 19.06 69 HIS B CA 1
ATOM 8653 C C . HIS B 1 69 ? 30.109 81.5 18.125 1 19.06 69 HIS B C 1
ATOM 8655 O O . HIS B 1 69 ? 30.328 80.312 18.438 1 19.06 69 HIS B O 1
ATOM 8661 N N . ARG B 1 70 ? 30 82.438 19.594 1 21.12 70 ARG B N 1
ATOM 8662 C CA . ARG B 1 70 ? 30.703 83.375 20.469 1 21.12 70 ARG B CA 1
ATOM 8663 C C . ARG B 1 70 ? 31.344 82.625 21.641 1 21.12 70 ARG B C 1
ATOM 8665 O O . ARG B 1 70 ? 31.047 81.5 21.891 1 21.12 70 ARG B O 1
ATOM 8672 N N . HIS B 1 71 ? 31.266 83.375 22.969 1 19.95 71 HIS B N 1
ATOM 8673 C CA . HIS B 1 71 ? 32.125 83.875 24.031 1 19.95 71 HIS B CA 1
ATOM 8674 C C . HIS B 1 71 ? 32.406 82.75 25.047 1 19.95 71 HIS B C 1
ATOM 8676 O O . HIS B 1 71 ? 33.562 82.438 25.312 1 19.95 71 HIS B O 1
ATOM 8682 N N . HIS B 1 72 ? 32.094 83.125 26.547 1 21.14 72 HIS B N 1
ATOM 8683 C CA . HIS B 1 72 ? 32.719 83.125 27.859 1 21.14 72 HIS B CA 1
ATOM 8684 C C . HIS B 1 72 ? 32.656 81.75 28.547 1 21.14 72 HIS B C 1
ATOM 8686 O O . HIS B 1 72 ? 31.828 80.938 28.188 1 21.14 72 HIS B O 1
ATOM 8692 N N . ARG B 1 73 ? 32.844 81.812 30.156 1 21.8 73 ARG B N 1
ATOM 8693 C CA . ARG B 1 73 ? 33.688 81.125 31.109 1 21.8 73 ARG B CA 1
ATOM 8694 C C . ARG B 1 73 ? 33.094 79.75 31.453 1 21.8 73 ARG B C 1
ATOM 8696 O O . ARG B 1 73 ? 33.75 78.75 31.328 1 21.8 73 ARG B O 1
ATOM 8703 N N . ARG B 1 74 ? 32.531 79.688 32.875 1 21.41 74 ARG B N 1
ATOM 8704 C CA . ARG B 1 74 ? 32.969 78.875 34 1 21.41 74 ARG B CA 1
ATOM 8705 C C . ARG B 1 74 ? 32.469 77.438 33.844 1 21.41 74 ARG B C 1
ATOM 8707 O O . ARG B 1 74 ? 31.578 77.125 33.062 1 21.41 74 ARG B O 1
ATOM 8714 N N . LYS B 1 75 ? 32.125 76.75 35.25 1 23.86 75 LYS B N 1
ATOM 8715 C CA . LYS B 1 75 ? 32.469 75.562 36.031 1 23.86 75 LYS B CA 1
ATOM 8716 C C . LYS B 1 75 ? 31.609 74.375 35.625 1 23.86 75 LYS B C 1
ATOM 8718 O O . LYS B 1 75 ? 30.391 74.438 35.656 1 23.86 75 LYS B O 1
ATOM 8723 N N . LYS B 1 76 ? 32.219 73.438 35.125 1 23.75 76 LYS B N 1
ATOM 8724 C CA . LYS B 1 76 ? 31.859 72.188 34.438 1 23.75 76 LYS B CA 1
ATOM 8725 C C . LYS B 1 76 ? 31.469 71.125 35.438 1 23.75 76 LYS B C 1
ATOM 8727 O O . LYS B 1 76 ? 32.25 70.188 35.75 1 23.75 76 LYS B O 1
ATOM 8732 N N . ASP B 1 77 ? 30.938 71.5 36.625 1 20.92 77 ASP B N 1
ATOM 8733 C CA . ASP B 1 77 ? 30.969 70.375 37.531 1 20.92 77 ASP B CA 1
ATOM 8734 C C . ASP B 1 77 ? 30.375 69.125 36.875 1 20.92 77 ASP B C 1
ATOM 8736 O O . ASP B 1 77 ? 29.625 69.188 35.906 1 20.92 77 ASP B O 1
ATOM 8740 N N . LYS B 1 78 ? 30.609 67.812 37.625 1 25.8 78 LYS B N 1
ATOM 8741 C CA . LYS B 1 78 ? 30.75 66.375 37.594 1 25.8 78 LYS B CA 1
ATOM 8742 C C . LYS B 1 78 ? 29.391 65.688 37.375 1 25.8 78 LYS B C 1
ATOM 8744 O O . LYS B 1 78 ? 29.266 64.5 37.562 1 25.8 78 LYS B O 1
ATOM 8749 N N . GLU B 1 79 ? 28.359 66.375 37.156 1 21.66 79 GLU B N 1
ATOM 8750 C CA . GLU B 1 79 ? 27.281 65.438 37.375 1 21.66 79 GLU B CA 1
ATOM 8751 C C . GLU B 1 79 ? 27.438 64.188 36.469 1 21.66 79 GLU B C 1
ATOM 8753 O O . GLU B 1 79 ? 27.281 64.312 35.25 1 21.66 79 GLU B O 1
ATOM 8758 N N . THR B 1 80 ? 28.469 63.406 36.75 1 22.61 80 THR B N 1
ATOM 8759 C CA . THR B 1 80 ? 28.75 62.156 36.031 1 22.61 80 THR B CA 1
ATOM 8760 C C . THR B 1 80 ? 27.516 61.25 36.062 1 22.61 80 THR B C 1
ATOM 8762 O O . THR B 1 80 ? 27.625 60.062 35.75 1 22.61 80 THR B O 1
ATOM 8765 N N . ASP B 1 81 ? 26.422 61.594 36.594 1 24.66 81 ASP B N 1
ATOM 8766 C CA . ASP B 1 81 ? 25.625 60.375 36.688 1 24.66 81 ASP B CA 1
ATOM 8767 C C . ASP B 1 81 ? 25.578 59.656 35.344 1 24.66 81 ASP B C 1
ATOM 8769 O O . ASP B 1 81 ? 25.156 60.219 34.344 1 24.66 81 ASP B O 1
ATOM 8773 N N . GLN B 1 82 ? 26.656 58.875 35.031 1 25.52 82 GLN B N 1
ATOM 8774 C CA . GLN B 1 82 ? 26.812 57.938 33.906 1 25.52 82 GLN B CA 1
ATOM 8775 C C . GLN B 1 82 ? 25.531 57.156 33.688 1 25.52 82 GLN B C 1
ATOM 8777 O O . GLN B 1 82 ? 25.156 56.312 34.5 1 25.52 82 GLN B O 1
ATOM 8782 N N . ASP B 1 83 ? 24.484 57.812 33.375 1 26.39 83 ASP B N 1
ATOM 8783 C CA . ASP B 1 83 ? 23.359 57.062 32.781 1 26.39 83 ASP B CA 1
ATOM 8784 C C . ASP B 1 83 ? 23.859 56.062 31.766 1 26.39 83 ASP B C 1
ATOM 8786 O O . ASP B 1 83 ? 24.344 56.438 30.688 1 26.39 83 ASP B O 1
ATOM 8790 N N . ASP B 1 84 ? 24.766 55.188 32.188 1 30.8 84 ASP B N 1
ATOM 8791 C CA . ASP B 1 84 ? 25.156 54.062 31.328 1 30.8 84 ASP B CA 1
ATOM 8792 C C . ASP B 1 84 ? 23.969 53.562 30.5 1 30.8 84 ASP B C 1
ATOM 8794 O O . ASP B 1 84 ? 23.688 52.375 30.438 1 30.8 84 ASP B O 1
ATOM 8798 N N . GLY B 1 85 ? 22.953 54.375 30.391 1 30.09 85 GLY B N 1
ATOM 8799 C CA . GLY B 1 85 ? 21.734 53.938 29.719 1 30.09 85 GLY B CA 1
ATOM 8800 C C . GLY B 1 85 ? 22 53.375 28.328 1 30.09 85 GLY B C 1
ATOM 8801 O O . GLY B 1 85 ? 22.359 54.125 27.406 1 30.09 85 GLY B O 1
ATOM 8802 N N . ARG B 1 86 ? 22.688 52.312 28.188 1 35.78 86 ARG B N 1
ATOM 8803 C CA . ARG B 1 86 ? 22.688 51.594 26.922 1 35.78 86 ARG B CA 1
ATOM 8804 C C . ARG B 1 86 ? 21.344 51.719 26.234 1 35.78 86 ARG B C 1
ATOM 8806 O O . ARG B 1 86 ? 20.328 51.188 26.719 1 35.78 86 ARG B O 1
ATOM 8813 N N . GLU B 1 87 ? 20.969 52.812 25.797 1 33.06 87 GLU B N 1
ATOM 8814 C CA . GLU B 1 87 ? 19.812 53 24.922 1 33.06 87 GLU B CA 1
ATOM 8815 C C . GLU B 1 87 ? 19.688 51.875 23.906 1 33.06 87 GLU B C 1
ATOM 8817 O O . GLU B 1 87 ? 20.625 51.594 23.156 1 33.06 87 GLU B O 1
ATOM 8822 N N . SER B 1 88 ? 19.141 50.781 24.297 1 36.75 88 SER B N 1
ATOM 8823 C CA . SER B 1 88 ? 18.75 49.781 23.312 1 36.75 88 SER B CA 1
ATOM 8824 C C . SER B 1 88 ? 18.234 50.406 22.031 1 36.75 88 SER B C 1
ATOM 8826 O O . SER B 1 88 ? 17.406 51.344 22.094 1 36.75 88 SER B O 1
ATOM 8828 N N . PRO B 1 89 ? 19.031 50.5 21.016 1 38.53 89 PRO B N 1
ATOM 8829 C CA . PRO B 1 89 ? 18.547 51.062 19.75 1 38.53 89 PRO B CA 1
ATOM 8830 C C . PRO B 1 89 ? 17.078 50.781 19.516 1 38.53 89 PRO B C 1
ATOM 8832 O O . PRO B 1 89 ? 16.531 49.812 20.031 1 38.53 89 PRO B O 1
ATOM 8835 N N . SER B 1 90 ? 16.203 51.75 19.516 1 39.38 90 SER B N 1
ATOM 8836 C CA . SER B 1 90 ? 14.797 51.688 19.141 1 39.38 90 SER B CA 1
ATOM 8837 C C . SER B 1 90 ? 14.562 50.656 18.047 1 39.38 90 SER B C 1
ATOM 8839 O O . SER B 1 90 ? 15.039 50.844 16.922 1 39.38 90 SER B O 1
ATOM 8841 N N . TYR B 1 91 ? 14.641 49.469 18.375 1 48.06 91 TYR B N 1
ATOM 8842 C CA . TYR B 1 91 ? 14.406 48.406 17.406 1 48.06 91 TYR B CA 1
ATOM 8843 C C . TYR B 1 91 ? 13 48.5 16.828 1 48.06 91 TYR B C 1
ATOM 8845 O O . TYR B 1 91 ? 12.023 48.656 17.562 1 48.06 91 TYR B O 1
ATOM 8853 N N . ASP B 1 92 ? 12.82 48.906 15.602 1 54.03 92 ASP B N 1
ATOM 8854 C CA . ASP B 1 92 ? 11.617 49.188 14.828 1 54.03 92 ASP B CA 1
ATOM 8855 C C . ASP B 1 92 ? 10.766 47.906 14.672 1 54.03 92 ASP B C 1
ATOM 8857 O O . ASP B 1 92 ? 9.531 48 14.641 1 54.03 92 ASP B O 1
ATOM 8861 N N . THR B 1 93 ? 11.359 46.656 14.594 1 69.62 93 THR B N 1
ATOM 8862 C CA . THR B 1 93 ? 10.531 45.469 14.359 1 69.62 93 THR B CA 1
ATOM 8863 C C . THR B 1 93 ? 10.906 44.344 15.328 1 69.62 93 THR B C 1
ATOM 8865 O O . THR B 1 93 ? 12.039 44.281 15.797 1 69.62 93 THR B O 1
ATOM 8868 N N . PRO B 1 94 ? 9.906 43.656 15.859 1 77.88 94 PRO B N 1
ATOM 8869 C CA . PRO B 1 94 ? 10.18 42.562 16.766 1 77.88 94 PRO B CA 1
ATOM 8870 C C . PRO B 1 94 ? 11.266 41.625 16.25 1 77.88 94 PRO B C 1
ATOM 8872 O O . PRO B 1 94 ? 12.07 41.094 17.031 1 77.88 94 PRO B O 1
ATOM 8875 N N . SER B 1 95 ? 11.43 41.438 15.062 1 80.88 95 SER B N 1
ATOM 8876 C CA . SER B 1 95 ? 12.438 40.562 14.508 1 80.88 95 SER B CA 1
ATOM 8877 C C . SER B 1 95 ? 13.844 41.094 14.727 1 80.88 95 SER B C 1
ATOM 8879 O O . SER B 1 95 ? 14.781 40.344 15.008 1 80.88 95 SER B O 1
ATOM 8881 N N . GLN B 1 96 ? 13.969 42.375 14.617 1 78.5 96 GLN B N 1
ATOM 8882 C CA . GLN B 1 96 ? 15.266 43 14.828 1 78.5 96 GLN B CA 1
ATOM 8883 C C . GLN B 1 96 ? 15.695 42.938 16.281 1 78.5 96 GLN B C 1
ATOM 8885 O O . GLN B 1 96 ? 16.875 42.719 16.594 1 78.5 96 GLN B O 1
ATOM 8890 N N . ARG B 1 97 ? 14.711 43.062 17.125 1 83 97 ARG B N 1
ATOM 8891 C CA . ARG B 1 97 ? 15.016 42.938 18.547 1 83 97 ARG B CA 1
ATOM 8892 C C . ARG B 1 97 ? 15.469 41.531 18.891 1 83 97 ARG B C 1
ATOM 8894 O O . ARG B 1 97 ? 16.422 41.344 19.656 1 83 97 ARG B O 1
ATOM 8901 N N . VAL B 1 98 ? 14.82 40.656 18.375 1 86.88 98 VAL B N 1
ATOM 8902 C CA . VAL B 1 98 ? 15.164 39.25 18.641 1 86.88 98 VAL B CA 1
ATOM 8903 C C . VAL B 1 98 ? 16.562 38.969 18.094 1 86.88 98 VAL B C 1
ATOM 8905 O O . VAL B 1 98 ? 17.344 38.25 18.719 1 86.88 98 VAL B O 1
ATOM 8908 N N . GLN B 1 99 ? 16.875 39.438 16.906 1 83.81 99 GLN B N 1
ATOM 8909 C CA . GLN B 1 99 ? 18.203 39.25 16.328 1 83.81 99 GLN B CA 1
ATOM 8910 C C . GLN B 1 99 ? 19.281 39.875 17.188 1 83.81 99 GLN B C 1
ATOM 8912 O O . GLN B 1 99 ? 20.391 39.375 17.297 1 83.81 99 GLN B O 1
ATOM 8917 N N . PHE B 1 100 ? 18.922 40.969 17.703 1 79.06 100 PHE B N 1
ATOM 8918 C CA . PHE B 1 100 ? 19.859 41.656 18.594 1 79.06 100 PHE B CA 1
ATOM 8919 C C . PHE B 1 100 ? 20.109 40.844 19.859 1 79.06 100 PHE B C 1
ATOM 8921 O O . PHE B 1 100 ? 21.25 40.719 20.312 1 79.06 100 PHE B O 1
ATOM 8928 N N . ILE B 1 101 ? 19.062 40.312 20.422 1 81.69 101 ILE B N 1
ATOM 8929 C CA . ILE B 1 101 ? 19.156 39.531 21.641 1 81.69 101 ILE B CA 1
ATOM 8930 C C . ILE B 1 101 ? 20 38.281 21.391 1 81.69 101 ILE B C 1
ATOM 8932 O O . ILE B 1 101 ? 20.812 37.906 22.219 1 81.69 101 ILE B O 1
ATOM 8936 N N . LEU B 1 102 ? 19.797 37.688 20.266 1 84.12 102 LEU B N 1
ATOM 8937 C CA . LEU B 1 102 ? 20.484 36.438 19.938 1 84.12 102 LEU B CA 1
ATOM 8938 C C . LEU B 1 102 ? 21.922 36.719 19.516 1 84.12 102 LEU B C 1
ATOM 8940 O O . LEU B 1 102 ? 22.797 35.844 19.672 1 84.12 102 LEU B O 1
ATOM 8944 N N . GLY B 1 103 ? 22.281 37.812 18.797 1 72.88 103 GLY B N 1
ATOM 8945 C CA . GLY B 1 103 ? 23.625 38.188 18.359 1 72.88 103 GLY B CA 1
ATOM 8946 C C . GLY B 1 103 ? 24.531 38.625 19.484 1 72.88 103 GLY B C 1
ATOM 8947 O O . GLY B 1 103 ? 25.734 38.75 19.312 1 72.88 103 GLY B O 1
ATOM 8948 N N . THR B 1 104 ? 23.984 39.094 20.594 1 61 104 THR B N 1
ATOM 8949 C CA . THR B 1 104 ? 24.844 39.562 21.672 1 61 104 THR B CA 1
ATOM 8950 C C . THR B 1 104 ? 25.609 38.406 22.297 1 61 104 THR B C 1
ATOM 8952 O O . THR B 1 104 ? 25.016 37.438 22.734 1 61 104 THR B O 1
ATOM 8955 N N . GLU B 1 105 ? 26.766 37.969 21.641 1 54.06 105 GLU B N 1
ATOM 8956 C CA . GLU B 1 105 ? 27.703 36.969 22.188 1 54.06 105 GLU B CA 1
ATOM 8957 C C . GLU B 1 105 ? 27.859 37.156 23.688 1 54.06 105 GLU B C 1
ATOM 8959 O O . GLU B 1 105 ? 28.688 37.938 24.141 1 54.06 105 GLU B O 1
ATOM 8964 N N . ASP B 1 106 ? 26.938 37.281 24.5 1 52.19 106 ASP B N 1
ATOM 8965 C CA . ASP B 1 106 ? 27.234 37.406 25.922 1 52.19 106 ASP B CA 1
ATOM 8966 C C . ASP B 1 106 ? 27.938 36.125 26.422 1 52.19 106 ASP B C 1
ATOM 8968 O O . ASP B 1 106 ? 27.5 35.031 26.125 1 52.19 106 ASP B O 1
ATOM 8972 N N . ASP B 1 107 ? 29.188 36.125 26.688 1 52.44 107 ASP B N 1
ATOM 8973 C CA . ASP B 1 107 ? 30.109 35.219 27.344 1 52.44 107 ASP B CA 1
ATOM 8974 C C . ASP B 1 107 ? 29.484 34.562 28.578 1 52.44 107 ASP B C 1
ATOM 8976 O O . ASP B 1 107 ? 30.188 34 29.422 1 52.44 107 ASP B O 1
ATOM 8980 N N . ASP B 1 108 ? 28.234 34.75 28.922 1 59.75 108 ASP B N 1
ATOM 8981 C CA . ASP B 1 108 ? 27.812 34.188 30.203 1 59.75 108 ASP B CA 1
ATOM 8982 C C . ASP B 1 108 ? 27.453 32.719 30.062 1 59.75 108 ASP B C 1
ATOM 8984 O O . ASP B 1 108 ? 26.547 32.375 29.312 1 59.75 108 ASP B O 1
ATOM 8988 N N . GLU B 1 109 ? 28.203 31.766 30.422 1 62.38 109 GLU B N 1
ATOM 8989 C CA . GLU B 1 109 ? 28.141 30.297 30.438 1 62.38 109 GLU B CA 1
ATOM 8990 C C . GLU B 1 109 ? 26.797 29.812 31 1 62.38 109 GLU B C 1
ATOM 8992 O O . GLU B 1 109 ? 26.359 28.719 30.672 1 62.38 109 GLU B O 1
ATOM 8997 N N . GLU B 1 110 ? 26.078 30.672 31.719 1 67.06 110 GLU B N 1
ATOM 8998 C CA . GLU B 1 110 ? 24.875 30.172 32.375 1 67.06 110 GLU B CA 1
ATOM 8999 C C . GLU B 1 110 ? 23.656 30.281 31.484 1 67.06 110 GLU B C 1
ATOM 9001 O O . GLU B 1 110 ? 22.656 29.594 31.688 1 67.06 110 GLU B O 1
ATOM 9006 N N . HIS B 1 111 ? 23.75 31.016 30.406 1 77.5 111 HIS B N 1
ATOM 9007 C CA . HIS B 1 111 ? 22.547 31.188 29.594 1 77.5 111 HIS B CA 1
ATOM 9008 C C . HIS B 1 111 ? 22.734 30.594 28.203 1 77.5 111 HIS B C 1
ATOM 9010 O O . HIS B 1 111 ? 22.172 31.094 27.234 1 77.5 111 HIS B O 1
ATOM 9016 N N . ILE B 1 112 ? 23.469 29.484 28.172 1 81 112 ILE B N 1
ATOM 9017 C CA . ILE B 1 112 ? 23.578 28.734 26.906 1 81 112 ILE B CA 1
ATOM 9018 C C . ILE B 1 112 ? 22.328 27.891 26.703 1 81 112 ILE B C 1
ATOM 9020 O O . ILE B 1 112 ? 21.891 27.172 27.609 1 81 112 ILE B O 1
ATOM 9024 N N . PRO B 1 113 ? 21.688 28.141 25.547 1 85.75 113 PRO B N 1
ATOM 9025 C CA . PRO B 1 113 ? 20.453 27.375 25.297 1 85.75 113 PRO B CA 1
ATOM 9026 C C . PRO B 1 113 ? 20.703 25.875 25.219 1 85.75 113 PRO B C 1
ATOM 9028 O O . PRO B 1 113 ? 21.719 25.438 24.672 1 85.75 113 PRO B O 1
ATOM 9031 N N . HIS B 1 114 ? 19.938 25.109 25.938 1 86.5 114 HIS B N 1
ATOM 9032 C CA . HIS B 1 114 ? 19.922 23.656 25.922 1 86.5 114 HIS B CA 1
ATOM 9033 C C . HIS B 1 114 ? 18.625 23.125 25.312 1 86.5 114 HIS B C 1
ATOM 9035 O O . HIS B 1 114 ? 17.656 23.875 25.172 1 86.5 114 HIS B O 1
ATOM 9041 N N . ASP B 1 115 ? 18.703 21.859 24.875 1 87.62 115 ASP B N 1
ATOM 9042 C CA . ASP B 1 115 ? 17.453 21.234 24.438 1 87.62 115 ASP B CA 1
ATOM 9043 C C . ASP B 1 115 ? 16.453 21.141 25.578 1 87.62 115 ASP B C 1
ATOM 9045 O O . ASP B 1 115 ? 16.844 20.953 26.734 1 87.62 115 ASP B O 1
ATOM 9049 N N . LEU B 1 116 ? 15.234 21.344 25.172 1 90.5 116 LEU B N 1
ATOM 9050 C CA . LEU B 1 116 ? 14.219 21.453 26.219 1 90.5 116 LEU B CA 1
ATOM 9051 C C . LEU B 1 116 ? 13.18 20.344 26.078 1 90.5 116 LEU B C 1
ATOM 9053 O O . LEU B 1 116 ? 12.766 20.016 24.969 1 90.5 116 LEU B O 1
ATOM 9057 N N . PHE B 1 117 ? 12.875 19.703 27.172 1 91.19 117 PHE B N 1
ATOM 9058 C CA . PHE B 1 117 ? 11.727 18.812 27.344 1 91.19 117 PHE B CA 1
ATOM 9059 C C . PHE B 1 117 ? 10.602 19.516 28.094 1 91.19 117 PHE B C 1
ATOM 9061 O O . PHE B 1 117 ? 10.805 20.016 29.203 1 91.19 117 PHE B O 1
ATOM 9068 N N . THR B 1 118 ? 9.398 19.609 27.422 1 93.81 118 THR B N 1
ATOM 9069 C CA . THR B 1 118 ? 8.297 20.328 28.047 1 93.81 118 THR B CA 1
ATOM 9070 C C . THR B 1 118 ? 7.188 19.375 28.453 1 93.81 118 THR B C 1
ATOM 9072 O O . THR B 1 118 ? 6.797 18.5 27.672 1 93.81 118 THR B O 1
ATOM 9075 N N . GLU B 1 119 ? 6.715 19.5 29.641 1 93.62 119 GLU B N 1
ATOM 9076 C CA . GLU B 1 119 ? 5.609 18.703 30.188 1 93.62 119 GLU B CA 1
ATOM 9077 C C . GLU B 1 119 ? 4.504 19.609 30.719 1 93.62 119 GLU B C 1
ATOM 9079 O O . GLU B 1 119 ? 4.781 20.641 31.344 1 93.62 119 GLU B O 1
ATOM 9084 N N . MET B 1 120 ? 3.254 19.266 30.391 1 94.38 120 MET B N 1
ATOM 9085 C CA . MET B 1 120 ? 2.111 20.047 30.859 1 94.38 120 MET B CA 1
ATOM 9086 C C . MET B 1 120 ? 1.271 19.234 31.844 1 94.38 120 MET B C 1
ATOM 9088 O O . MET B 1 120 ? 0.926 18.078 31.562 1 94.38 120 MET B O 1
ATOM 9092 N N . ASP B 1 121 ? 1.006 19.812 32.969 1 92.56 121 ASP B N 1
ATOM 9093 C CA . ASP B 1 121 ? 0.154 19.203 33.969 1 92.56 121 ASP B CA 1
ATOM 9094 C C . ASP B 1 121 ? -1.089 20.062 34.25 1 92.56 121 ASP B C 1
ATOM 9096 O O . ASP B 1 121 ? -1.021 21.281 34.219 1 92.56 121 ASP B O 1
ATOM 9100 N N . GLU B 1 122 ? -2.205 19.375 34.344 1 91.81 122 GLU B N 1
ATOM 9101 C CA . GLU B 1 122 ? -3.473 20.031 34.625 1 91.81 122 GLU B CA 1
ATOM 9102 C C . GLU B 1 122 ? -4.027 19.578 35.969 1 91.81 122 GLU B C 1
ATOM 9104 O O . GLU B 1 122 ? -3.877 18.422 36.375 1 91.81 122 GLU B O 1
ATOM 9109 N N . LEU B 1 123 ? -4.633 20.5 36.688 1 89.44 123 LEU B N 1
ATOM 9110 C CA . LEU B 1 123 ? -5.219 20.203 37.969 1 89.44 123 LEU B CA 1
ATOM 9111 C C . LEU B 1 123 ? -6.598 19.578 37.812 1 89.44 123 LEU B C 1
ATOM 9113 O O . LEU B 1 123 ? -7.48 20.156 37.188 1 89.44 123 LEU B O 1
ATOM 9117 N N . CYS B 1 124 ? -6.746 18.281 38.031 1 80.5 124 CYS B N 1
ATOM 9118 C CA . CYS B 1 124 ? -8.023 17.578 37.906 1 80.5 124 CYS B CA 1
ATOM 9119 C C . CYS B 1 124 ? -8.578 17.203 39.281 1 80.5 124 CYS B C 1
ATOM 9121 O O . CYS B 1 124 ? -7.812 16.984 40.219 1 80.5 124 CYS B O 1
ATOM 9123 N N . PHE B 1 125 ? -9.984 17.375 39.375 1 72.69 125 PHE B N 1
ATOM 9124 C CA . PHE B 1 125 ? -10.68 16.984 40.594 1 72.69 125 PHE B CA 1
ATOM 9125 C C . PHE B 1 125 ? -11.055 15.5 40.562 1 72.69 125 PHE B C 1
ATOM 9127 O O . PHE B 1 125 ? -11.578 15.016 39.562 1 72.69 125 PHE B O 1
ATOM 9134 N N . ARG B 1 126 ? -10.406 14.641 41.25 1 62.06 126 ARG B N 1
ATOM 9135 C CA . ARG B 1 126 ? -10.82 13.25 41.375 1 62.06 126 ARG B CA 1
ATOM 9136 C C . ARG B 1 126 ? -12.148 13.141 42.125 1 62.06 126 ARG B C 1
ATOM 9138 O O . ARG B 1 126 ? -12.547 14.07 42.812 1 62.06 126 ARG B O 1
ATOM 9145 N N . ASP B 1 127 ? -13.094 12.227 41.875 1 54.41 127 ASP B N 1
ATOM 9146 C CA . ASP B 1 127 ? -14.406 11.961 42.469 1 54.41 127 ASP B CA 1
ATOM 9147 C C . ASP B 1 127 ? -14.398 12.219 43.969 1 54.41 127 ASP B C 1
ATOM 9149 O O . ASP B 1 127 ? -15.438 12.516 44.562 1 54.41 127 ASP B O 1
ATOM 9153 N N . GLY B 1 128 ? -13.359 12.078 44.719 1 50.62 128 GLY B N 1
ATOM 9154 C CA . GLY B 1 128 ? -13.422 12.195 46.156 1 50.62 128 GLY B CA 1
ATOM 9155 C C . GLY B 1 128 ? -12.961 13.547 46.656 1 50.62 128 GLY B C 1
ATOM 9156 O O . GLY B 1 128 ? -12.648 13.695 47.844 1 50.62 128 GLY B O 1
ATOM 9157 N N . GLY B 1 129 ? -13.039 14.617 45.938 1 57.84 129 GLY B N 1
ATOM 9158 C CA . GLY B 1 129 ? -12.758 15.969 46.406 1 57.84 129 GLY B CA 1
ATOM 9159 C C . GLY B 1 129 ? -11.273 16.312 46.375 1 57.84 129 GLY B C 1
ATOM 9160 O O . GLY B 1 129 ? -10.891 17.453 46.656 1 57.84 129 GLY B O 1
ATOM 9161 N N . GLU B 1 130 ? -10.383 15.305 46.188 1 67.38 130 GLU B N 1
ATOM 9162 C CA . GLU B 1 130 ? -8.969 15.648 46.25 1 67.38 130 GLU B CA 1
ATOM 9163 C C . GLU B 1 130 ? -8.445 16.062 44.875 1 67.38 130 GLU B C 1
ATOM 9165 O O . GLU B 1 130 ? -8.773 15.43 43.844 1 67.38 130 GLU B O 1
ATOM 9170 N N . CYS B 1 131 ? -7.871 17.234 44.75 1 79.06 131 CYS B N 1
ATOM 9171 C CA . CYS B 1 131 ? -7.293 17.812 43.562 1 79.06 131 CYS B CA 1
ATOM 9172 C C . CYS B 1 131 ? -5.867 17.312 43.344 1 79.06 131 CYS B C 1
ATOM 9174 O O . CYS B 1 131 ? -5.102 17.188 44.312 1 79.06 131 CYS B O 1
ATOM 9176 N N . GLU B 1 132 ? -5.582 16.688 42.25 1 85.62 132 GLU B N 1
ATOM 9177 C CA . GLU B 1 132 ? -4.227 16.281 41.906 1 85.62 132 GLU B CA 1
ATOM 9178 C C . GLU B 1 132 ? -3.844 16.812 40.5 1 85.62 132 GLU B C 1
ATOM 9180 O O . GLU B 1 132 ? -4.715 17.125 39.688 1 85.62 132 GLU B O 1
ATOM 9185 N N . TRP B 1 133 ? -2.463 17.062 40.375 1 88.81 133 TRP B N 1
ATOM 9186 C CA . TRP B 1 133 ? -1.948 17.453 39.062 1 88.81 133 TRP B CA 1
ATOM 9187 C C . TRP B 1 133 ? -1.777 16.219 38.188 1 88.81 133 TRP B C 1
ATOM 9189 O O . TRP B 1 133 ? -1.14 15.242 38.562 1 88.81 133 TRP B O 1
ATOM 9199 N N . LYS B 1 134 ? -2.402 16.25 37.062 1 87.69 134 LYS B N 1
ATOM 9200 C CA . LYS B 1 134 ? -2.311 15.141 36.125 1 87.69 134 LYS B CA 1
ATOM 9201 C C . LYS B 1 134 ? -1.597 15.562 34.844 1 87.69 134 LYS B C 1
ATOM 9203 O O . LYS B 1 134 ? -1.889 16.625 34.281 1 87.69 134 LYS B O 1
ATOM 9208 N N . GLU B 1 135 ? -0.625 14.734 34.406 1 88.62 135 GLU B N 1
ATOM 9209 C CA . GLU B 1 135 ? 0.064 14.992 33.156 1 88.62 135 GLU B CA 1
ATOM 9210 C C . GLU B 1 135 ? -0.877 14.812 31.953 1 88.62 135 GLU B C 1
ATOM 9212 O O . GLU B 1 135 ? -1.509 13.758 31.812 1 88.62 135 GLU B O 1
ATOM 9217 N N . THR B 1 136 ? -1.001 15.805 31.109 1 88.94 136 THR B N 1
ATOM 9218 C CA . THR B 1 136 ? -1.959 15.742 30.016 1 88.94 136 THR B CA 1
ATOM 9219 C C . THR B 1 136 ? -1.24 15.766 28.672 1 88.94 136 THR B C 1
ATOM 9221 O O . THR B 1 136 ? -1.762 15.266 27.672 1 88.94 136 THR B O 1
ATOM 9224 N N . ALA B 1 137 ? -0.098 16.438 28.625 1 92.31 137 ALA B N 1
ATOM 9225 C CA . ALA B 1 137 ? 0.595 16.516 27.344 1 92.31 137 ALA B CA 1
ATOM 9226 C C . ALA B 1 137 ? 2.102 16.656 27.547 1 92.31 137 ALA B C 1
ATOM 9228 O O . ALA B 1 137 ? 2.561 17.016 28.625 1 92.31 137 ALA B O 1
ATOM 9229 N N . ARG B 1 138 ? 2.842 16.297 26.578 1 90.94 138 ARG B N 1
ATOM 9230 C CA . ARG B 1 138 ? 4.293 16.453 26.594 1 90.94 138 ARG B CA 1
ATOM 9231 C C . ARG B 1 138 ? 4.816 16.828 25.219 1 90.94 138 ARG B C 1
ATOM 9233 O O . ARG B 1 138 ? 4.16 16.562 24.203 1 90.94 138 ARG B O 1
ATOM 9240 N N . TRP B 1 139 ? 5.953 17.562 25.203 1 90.88 139 TRP B N 1
ATOM 9241 C CA . TRP B 1 139 ? 6.551 18.031 23.953 1 90.88 139 TRP B CA 1
ATOM 9242 C C . TRP B 1 139 ? 8.047 17.734 23.922 1 90.88 139 TRP B C 1
ATOM 9244 O O . TRP B 1 139 ? 8.766 18.031 24.875 1 90.88 139 TRP B O 1
ATOM 9254 N N . LEU B 1 140 ? 8.531 17.062 23 1 87.06 140 LEU B N 1
ATOM 9255 C CA . LEU B 1 140 ? 9.953 17.062 22.656 1 87.06 140 LEU B CA 1
ATOM 9256 C C . LEU B 1 140 ? 10.203 17.844 21.375 1 87.06 140 LEU B C 1
ATOM 9258 O O . LEU B 1 140 ? 10.812 18.906 21.406 1 87.06 140 LEU B O 1
ATOM 9262 N N . LYS B 1 141 ? 9.641 17.438 20.25 1 84.69 141 LYS B N 1
ATOM 9263 C CA . LYS B 1 141 ? 9.578 18.188 19.016 1 84.69 141 LYS B CA 1
ATOM 9264 C C . LYS B 1 141 ? 8.133 18.359 18.547 1 84.69 141 LYS B C 1
ATOM 9266 O O . LYS B 1 141 ? 7.766 19.422 18.031 1 84.69 141 LYS B O 1
ATOM 9271 N N . PHE B 1 142 ? 7.441 17.297 18.906 1 89.12 142 PHE B N 1
ATOM 9272 C CA . PHE B 1 142 ? 6.027 17.312 18.562 1 89.12 142 PHE B CA 1
ATOM 9273 C C . PHE B 1 142 ? 5.164 17.031 19.781 1 89.12 142 PHE B C 1
ATOM 9275 O O . PHE B 1 142 ? 5.656 16.547 20.797 1 89.12 142 PHE B O 1
ATOM 9282 N N . GLU B 1 143 ? 3.922 17.391 19.625 1 90.75 143 GLU B N 1
ATOM 9283 C CA . GLU B 1 143 ? 2.994 17.281 20.75 1 90.75 143 GLU B CA 1
ATOM 9284 C C . GLU B 1 143 ? 2.459 15.859 20.875 1 90.75 143 GLU B C 1
ATOM 9286 O O . GLU B 1 143 ? 2.15 15.211 19.875 1 90.75 143 GLU B O 1
ATOM 9291 N N . GLU B 1 144 ? 2.453 15.305 22.031 1 88.62 144 GLU B N 1
ATOM 9292 C CA . GLU B 1 144 ? 1.796 14.047 22.406 1 88.62 144 GLU B CA 1
ATOM 9293 C C . GLU B 1 144 ? 0.787 14.266 23.531 1 88.62 144 GLU B C 1
ATOM 9295 O O . GLU B 1 144 ? 1.121 14.836 24.562 1 88.62 144 GLU B O 1
ATOM 9300 N N . ASP B 1 145 ? -0.373 13.922 23.25 1 87.25 145 ASP B N 1
ATOM 9301 C CA . ASP B 1 145 ? -1.431 14.125 24.234 1 87.25 145 ASP B CA 1
ATOM 9302 C C . ASP B 1 145 ? -1.884 12.797 24.844 1 87.25 145 ASP B C 1
ATOM 9304 O O . ASP B 1 145 ? -1.715 11.742 24.234 1 87.25 145 ASP B O 1
ATOM 9308 N N . VAL B 1 146 ? -2.299 12.969 26.078 1 85.56 146 VAL B N 1
ATOM 9309 C CA . VAL B 1 146 ? -2.922 11.812 26.703 1 85.56 146 VAL B CA 1
ATOM 9310 C C . VAL B 1 146 ? -4.398 11.742 26.312 1 85.56 146 VAL B C 1
ATOM 9312 O O . VAL B 1 146 ? -5.141 12.711 26.516 1 85.56 146 VAL B O 1
ATOM 9315 N N . GLU B 1 147 ? -4.793 10.695 25.578 1 79.06 147 GLU B N 1
ATOM 9316 C CA . GLU B 1 147 ? -6.152 10.547 25.078 1 79.06 147 GLU B CA 1
ATOM 9317 C C . GLU B 1 147 ? -7.16 10.453 26.219 1 79.06 147 GLU B C 1
ATOM 9319 O O . GLU B 1 147 ? -6.859 9.906 27.266 1 79.06 147 GLU B O 1
ATOM 9324 N N . ASP B 1 148 ? -8.32 11.164 25.844 1 67.62 148 ASP B N 1
ATOM 9325 C CA . ASP B 1 148 ? -9.398 11.234 26.828 1 67.62 148 ASP B CA 1
ATOM 9326 C C . ASP B 1 148 ? -10.016 9.859 27.062 1 67.62 148 ASP B C 1
ATOM 9328 O O . ASP B 1 148 ? -10.484 9.203 26.125 1 67.62 148 ASP B O 1
ATOM 9332 N N . GLY B 1 149 ? -9.906 9.344 28.109 1 64.75 149 GLY B N 1
ATOM 9333 C CA . GLY B 1 149 ? -10.547 8.094 28.484 1 64.75 149 GLY B CA 1
ATOM 9334 C C . GLY B 1 149 ? -9.648 6.887 28.297 1 64.75 149 GLY B C 1
ATOM 9335 O O . GLY B 1 149 ? -9.758 5.906 29.047 1 64.75 149 GLY B O 1
ATOM 9336 N N . GLY B 1 150 ? -8.781 6.922 27.141 1 62.72 150 GLY B N 1
ATOM 9337 C CA . GLY B 1 150 ? -7.992 5.75 26.797 1 62.72 150 GLY B CA 1
ATOM 9338 C C . GLY B 1 150 ? -6.707 5.652 27.609 1 62.72 150 GLY B C 1
ATOM 9339 O O . GLY B 1 150 ? -6.109 4.574 27.703 1 62.72 150 GLY B O 1
ATOM 9340 N N . ASP B 1 151 ? -6.324 6.578 28.391 1 68.94 151 ASP B N 1
ATOM 9341 C CA . ASP B 1 151 ? -5.113 6.625 29.203 1 68.94 151 ASP B CA 1
ATOM 9342 C C . ASP B 1 151 ? -3.889 6.219 28.391 1 68.94 151 ASP B C 1
ATOM 9344 O O . ASP B 1 151 ? -3.049 5.449 28.859 1 68.94 151 ASP B O 1
ATOM 9348 N N . ARG B 1 152 ? -3.871 6.539 27.125 1 79 152 ARG B N 1
ATOM 9349 C CA . ARG B 1 152 ? -2.713 6.258 26.281 1 79 152 ARG B CA 1
ATOM 9350 C C . ARG B 1 152 ? -2.205 7.523 25.609 1 79 152 ARG B C 1
ATOM 9352 O O . ARG B 1 152 ? -2.938 8.508 25.484 1 79 152 ARG B O 1
ATOM 9359 N N . TRP B 1 153 ? -0.908 7.434 25.359 1 79.5 153 TRP B N 1
ATOM 9360 C CA . TRP B 1 153 ? -0.317 8.547 24.609 1 79.5 153 TRP B CA 1
ATOM 9361 C C . TRP B 1 153 ? -0.754 8.516 23.156 1 79.5 153 TRP B C 1
ATOM 9363 O O . TRP B 1 153 ? -0.837 7.449 22.547 1 79.5 153 TRP B O 1
ATOM 9373 N N . SER B 1 154 ? -1.08 9.586 22.734 1 81 154 SER B N 1
ATOM 9374 C CA . SER B 1 154 ? -1.401 9.711 21.312 1 81 154 SER B CA 1
ATOM 9375 C C . SER B 1 154 ? -0.142 9.656 20.453 1 81 154 SER B C 1
ATOM 9377 O O . SER B 1 154 ? 0.973 9.766 20.969 1 81 154 SER B O 1
ATOM 9379 N N . LYS B 1 155 ? -0.348 9.492 19.203 1 81.38 155 LYS B N 1
ATOM 9380 C CA . LYS B 1 155 ? 0.75 9.672 18.266 1 81.38 155 LYS B CA 1
ATOM 9381 C C . LYS B 1 155 ? 1.199 11.125 18.203 1 81.38 155 LYS B C 1
ATOM 9383 O O . LYS B 1 155 ? 0.391 12.039 18.391 1 81.38 155 LYS B O 1
ATOM 9388 N N . PRO B 1 156 ? 2.477 11.219 18.062 1 86.19 156 PRO B N 1
ATOM 9389 C CA . PRO B 1 156 ? 2.938 12.602 17.938 1 86.19 156 PRO B CA 1
ATOM 9390 C C . PRO B 1 156 ? 2.355 13.312 16.719 1 86.19 156 PRO B C 1
ATOM 9392 O O . PRO B 1 156 ? 2.217 12.703 15.656 1 86.19 156 PRO B O 1
ATOM 9395 N N . TYR B 1 157 ? 1.942 14.414 16.828 1 88.06 157 TYR B N 1
ATOM 9396 C CA . TYR B 1 157 ? 1.359 15.203 15.758 1 88.06 157 TYR B CA 1
ATOM 9397 C C . TYR B 1 157 ? 1.79 16.672 15.852 1 88.06 157 TYR B C 1
ATOM 9399 O O . TYR B 1 157 ? 2.377 17.078 16.859 1 88.06 157 TYR B O 1
ATOM 9407 N N . VAL B 1 158 ? 1.647 17.453 14.742 1 90.06 158 VAL B N 1
ATOM 9408 C CA . VAL B 1 158 ? 1.938 18.891 14.719 1 90.06 158 VAL B CA 1
ATOM 9409 C C . VAL B 1 158 ? 0.924 19.641 15.578 1 90.06 158 VAL B C 1
ATOM 9411 O O . VAL B 1 158 ? -0.282 19.391 15.477 1 90.06 158 VAL B O 1
ATOM 9414 N N . ALA B 1 159 ? 1.444 20.484 16.422 1 90.75 159 ALA B N 1
ATOM 9415 C CA . ALA B 1 159 ? 0.577 21.219 17.344 1 90.75 159 ALA B CA 1
ATOM 9416 C C . ALA B 1 159 ? -0.241 22.281 16.594 1 90.75 159 ALA B C 1
ATOM 9418 O O . ALA B 1 159 ? 0.318 23.203 16.016 1 90.75 159 ALA B O 1
ATOM 9419 N N . THR B 1 160 ? -1.521 22.109 16.5 1 90.62 160 THR B N 1
ATOM 9420 C CA . THR B 1 160 ? -2.436 23.109 15.961 1 90.62 160 THR B CA 1
ATOM 9421 C C . THR B 1 160 ? -3.016 23.969 17.094 1 90.62 160 THR B C 1
ATOM 9423 O O . THR B 1 160 ? -3.689 23.453 17.984 1 90.62 160 THR B O 1
ATOM 9426 N N . LEU B 1 161 ? -2.666 25.266 17.078 1 91.81 161 LEU B N 1
ATOM 9427 C CA . LEU B 1 161 ? -3.076 26.156 18.156 1 91.81 161 LEU B CA 1
ATOM 9428 C C . LEU B 1 161 ? -4.121 27.156 17.656 1 91.81 161 LEU B C 1
ATOM 9430 O O . LEU B 1 161 ? -4.168 27.469 16.469 1 91.81 161 LEU B O 1
ATOM 9434 N N . SER B 1 162 ? -4.984 27.562 18.578 1 90.81 162 SER B N 1
ATOM 9435 C CA . SER B 1 162 ? -5.898 28.656 18.266 1 90.81 162 SER B CA 1
ATOM 9436 C C . SER B 1 162 ? -5.199 30.016 18.375 1 90.81 162 SER B C 1
ATOM 9438 O O . SER B 1 162 ? -4.391 30.219 19.281 1 90.81 162 SER B O 1
ATOM 9440 N N . LEU B 1 163 ? -5.41 30.875 17.391 1 90.44 163 LEU B N 1
ATOM 9441 C CA . LEU B 1 163 ? -4.816 32.219 17.422 1 90.44 163 LEU B CA 1
ATOM 9442 C C . LEU B 1 163 ? -5.242 32.969 18.672 1 90.44 163 LEU B C 1
ATOM 9444 O O . LEU B 1 163 ? -4.441 33.688 19.25 1 90.44 163 LEU B O 1
ATOM 9448 N N . HIS B 1 164 ? -6.445 32.719 19.094 1 86 164 HIS B N 1
ATOM 9449 C CA . HIS B 1 164 ? -6.961 33.406 20.281 1 86 164 HIS B CA 1
ATOM 9450 C C . HIS B 1 164 ? -6.152 33.031 21.516 1 86 164 HIS B C 1
ATOM 9452 O O . HIS B 1 164 ? -5.859 33.875 22.344 1 86 164 HIS B O 1
ATOM 9458 N N . SER B 1 165 ? -5.789 31.844 21.609 1 91.31 165 SER B N 1
ATOM 9459 C CA . SER B 1 165 ? -5.02 31.391 22.766 1 91.31 165 SER B CA 1
ATOM 9460 C C . SER B 1 165 ? -3.617 31.984 22.766 1 91.31 165 SER B C 1
ATOM 9462 O O . SER B 1 165 ? -3.041 32.25 23.828 1 91.31 165 SER B O 1
ATOM 9464 N N . LEU B 1 166 ? -3.08 32.219 21.688 1 92.5 166 LEU B N 1
ATOM 9465 C CA . LEU B 1 166 ? -1.753 32.812 21.609 1 92.5 166 LEU B CA 1
ATOM 9466 C C . LEU B 1 166 ? -1.793 34.281 22.016 1 92.5 166 LEU B C 1
ATOM 9468 O O . LEU B 1 166 ? -0.868 34.781 22.672 1 92.5 166 LEU B O 1
ATOM 9472 N N . PHE B 1 167 ? -2.855 34.938 21.688 1 89.69 167 PHE B N 1
ATOM 9473 C CA . PHE B 1 167 ? -2.998 36.344 22.109 1 89.69 167 PHE B CA 1
ATOM 9474 C C . PHE B 1 167 ? -3.26 36.438 23.609 1 89.69 167 PHE B C 1
ATOM 9476 O O . PHE B 1 167 ? -2.781 37.344 24.266 1 89.69 167 PHE B O 1
ATOM 9483 N N . GLU B 1 168 ? -3.994 35.438 24.062 1 90.25 168 GLU B N 1
ATOM 9484 C CA . GLU B 1 168 ? -4.203 35.406 25.516 1 90.25 168 GLU B CA 1
ATOM 9485 C C . GLU B 1 168 ? -2.895 35.125 26.25 1 90.25 168 GLU B C 1
ATOM 9487 O O . GLU B 1 168 ? -2.658 35.688 27.328 1 90.25 168 GLU B O 1
ATOM 9492 N N . LEU B 1 169 ? -2.141 34.312 25.703 1 94 169 LEU B N 1
ATOM 9493 C CA . LEU B 1 169 ? -0.839 34.031 26.297 1 94 169 LEU B CA 1
ATOM 9494 C C . LEU B 1 169 ? 0.021 35.281 26.328 1 94 169 LEU B C 1
ATOM 9496 O O . LEU B 1 169 ? 0.702 35.562 27.312 1 94 169 LEU B O 1
ATOM 9500 N N . ARG B 1 170 ? 0.075 36 25.219 1 93.19 170 ARG B N 1
ATOM 9501 C CA . ARG B 1 170 ? 0.822 37.281 25.172 1 93.19 170 ARG B CA 1
ATOM 9502 C C . ARG B 1 170 ? 0.346 38.219 26.25 1 93.19 170 ARG B C 1
ATOM 9504 O O . ARG B 1 170 ? 1.159 38.875 26.922 1 93.19 170 ARG B O 1
ATOM 9511 N N . SER B 1 171 ? -0.977 38.281 26.453 1 89.56 171 SER B N 1
ATOM 9512 C CA . SER B 1 171 ? -1.551 39.125 27.484 1 89.56 171 SER B CA 1
ATOM 9513 C C . SER B 1 171 ? -1.199 38.625 28.891 1 89.56 171 SER B C 1
ATOM 9515 O O . SER B 1 171 ? -0.999 39.406 29.812 1 89.56 171 SER B O 1
ATOM 9517 N N . CYS B 1 172 ? -1.12 37.375 29.016 1 90.81 172 CYS B N 1
ATOM 9518 C CA . CYS B 1 172 ? -0.754 36.781 30.297 1 90.81 172 CYS B CA 1
ATOM 9519 C C . CYS B 1 172 ? 0.681 37.156 30.672 1 90.81 172 CYS B C 1
ATOM 9521 O O . CYS B 1 172 ? 0.97 37.438 31.828 1 90.81 172 CYS B O 1
ATOM 9523 N N . ILE B 1 173 ? 1.562 37.125 29.75 1 91.69 173 ILE B N 1
ATOM 9524 C CA . ILE B 1 173 ? 2.959 37.438 30.031 1 91.69 173 ILE B CA 1
ATOM 9525 C C . ILE B 1 173 ? 3.113 38.938 30.266 1 91.69 173 ILE B C 1
ATOM 9527 O O . ILE B 1 173 ? 3.924 39.375 31.094 1 91.69 173 ILE B O 1
ATOM 9531 N N . LEU B 1 174 ? 2.336 39.781 29.594 1 90.12 174 LEU B N 1
ATOM 9532 C CA . LEU B 1 174 ? 2.393 41.219 29.75 1 90.12 174 LEU B CA 1
ATOM 9533 C C . LEU B 1 174 ? 1.925 41.625 31.156 1 90.12 174 LEU B C 1
ATOM 9535 O O . LEU B 1 174 ? 2.539 42.469 31.797 1 90.12 174 LEU B O 1
ATOM 9539 N N . ASN B 1 175 ? 0.902 40.969 31.672 1 86.5 175 ASN B N 1
ATOM 9540 C CA . ASN B 1 175 ? 0.284 41.375 32.938 1 86.5 175 ASN B CA 1
ATOM 9541 C C . ASN B 1 175 ? 0.709 40.469 34.094 1 86.5 175 ASN B C 1
ATOM 9543 O O . ASN B 1 175 ? 0.476 40.781 35.25 1 86.5 175 ASN B O 1
ATOM 9547 N N . GLY B 1 176 ? 1.348 39.406 33.812 1 89.62 176 GLY B N 1
ATOM 9548 C CA . GLY B 1 176 ? 1.699 38.469 34.875 1 89.62 176 GLY B CA 1
ATOM 9549 C C . GLY B 1 176 ? 3.043 38.781 35.5 1 89.62 176 GLY B C 1
ATOM 9550 O O . GLY B 1 176 ? 3.654 39.812 35.219 1 89.62 176 GLY B O 1
ATOM 9551 N N . THR B 1 177 ? 3.371 37.906 36.5 1 90.88 177 THR B N 1
ATOM 9552 C CA . THR B 1 177 ? 4.648 38.031 37.219 1 90.88 177 THR B CA 1
ATOM 9553 C C . THR B 1 177 ? 5.742 37.25 36.469 1 90.88 177 THR B C 1
ATOM 9555 O O . THR B 1 177 ? 5.586 36.062 36.156 1 90.88 177 THR B O 1
ATOM 9558 N N . VAL B 1 178 ? 6.719 37.969 36.031 1 92.19 178 VAL B N 1
ATOM 9559 C CA . VAL B 1 178 ? 7.848 37.375 35.344 1 92.19 178 VAL B CA 1
ATOM 9560 C C . VAL B 1 178 ? 9.102 37.5 36.219 1 92.19 178 VAL B C 1
ATOM 9562 O O . VAL B 1 178 ? 9.531 38.594 36.562 1 92.19 178 VAL B O 1
ATOM 9565 N N . MET B 1 179 ? 9.586 36.375 36.688 1 91.5 179 MET B N 1
ATOM 9566 C CA . MET B 1 179 ? 10.82 36.312 37.469 1 91.5 179 MET B CA 1
ATOM 9567 C C . MET B 1 179 ? 11.938 35.625 36.688 1 91.5 179 MET B C 1
ATOM 9569 O O . MET B 1 179 ? 11.867 34.406 36.438 1 91.5 179 MET B O 1
ATOM 9573 N N . LEU B 1 180 ? 12.875 36.469 36.344 1 91.19 180 LEU B N 1
ATOM 9574 C CA . LEU B 1 180 ? 13.992 35.906 35.594 1 91.19 180 LEU B CA 1
ATOM 9575 C C . LEU B 1 180 ? 15.203 35.688 36.469 1 91.19 180 LEU B C 1
ATOM 9577 O O . LEU B 1 180 ? 15.531 36.5 37.312 1 91.19 180 LEU B O 1
ATOM 9581 N N . ASP B 1 181 ? 15.859 34.531 36.469 1 88.94 181 ASP B N 1
ATOM 9582 C CA . ASP B 1 181 ? 17.078 34.125 37.125 1 88.94 181 ASP B CA 1
ATOM 9583 C C . ASP B 1 181 ? 16.859 33.969 38.656 1 88.94 181 ASP B C 1
ATOM 9585 O O . ASP B 1 181 ? 17.609 34.531 39.438 1 88.94 181 ASP B O 1
ATOM 9589 N N . MET B 1 182 ? 15.836 33.188 38.906 1 90.5 182 MET B N 1
ATOM 9590 C CA . MET B 1 182 ? 15.539 32.875 40.281 1 90.5 182 MET B CA 1
ATOM 9591 C C . MET B 1 182 ? 16.453 31.781 40.812 1 90.5 182 MET B C 1
ATOM 9593 O O . MET B 1 182 ? 16.703 30.797 40.094 1 90.5 182 MET B O 1
ATOM 9597 N N . ARG B 1 183 ? 17.016 31.984 41.969 1 89 183 ARG B N 1
ATOM 9598 C CA . ARG B 1 183 ? 17.828 30.953 42.594 1 89 183 ARG B CA 1
ATOM 9599 C C . ARG B 1 183 ? 17.062 30.234 43.688 1 89 183 ARG B C 1
ATOM 9601 O O . ARG B 1 183 ? 16.703 30.828 44.719 1 89 183 ARG B O 1
ATOM 9608 N N . ALA B 1 184 ? 16.469 29.172 43.375 1 89.56 184 ALA B N 1
ATOM 9609 C CA . ALA B 1 184 ? 15.734 28.344 44.312 1 89.56 184 ALA B CA 1
ATOM 9610 C C . ALA B 1 184 ? 16.062 26.859 44.125 1 89.56 184 ALA B C 1
ATOM 9612 O O . ALA B 1 184 ? 16.406 26.438 43 1 89.56 184 ALA B O 1
ATOM 9613 N N . ASN B 1 185 ? 16.031 26.078 45.219 1 84.31 185 ASN B N 1
ATOM 9614 C CA . ASN B 1 185 ? 16.453 24.688 45.125 1 84.31 185 ASN B CA 1
ATOM 9615 C C . ASN B 1 185 ? 15.258 23.734 45.281 1 84.31 185 ASN B C 1
ATOM 9617 O O . ASN B 1 185 ? 15.344 22.562 44.906 1 84.31 185 ASN B O 1
ATOM 9621 N N . THR B 1 186 ? 14.219 24.188 45.844 1 86.81 186 THR B N 1
ATOM 9622 C CA . THR B 1 186 ? 13.07 23.312 46.031 1 86.81 186 THR B CA 1
ATOM 9623 C C . THR B 1 186 ? 11.789 23.969 45.531 1 86.81 186 THR B C 1
ATOM 9625 O O . THR B 1 186 ? 11.742 25.188 45.344 1 86.81 186 THR B O 1
ATOM 9628 N N . LEU B 1 187 ? 10.805 23.109 45.312 1 89.69 187 LEU B N 1
ATOM 9629 C CA . LEU B 1 187 ? 9.523 23.594 44.781 1 89.69 187 LEU B CA 1
ATOM 9630 C C . LEU B 1 187 ? 8.828 24.484 45.812 1 89.69 187 LEU B C 1
ATOM 9632 O O . LEU B 1 187 ? 8.148 25.438 45.438 1 89.69 187 LEU B O 1
ATOM 9636 N N . ASP B 1 188 ? 9.062 24.219 47.156 1 90.06 188 ASP B N 1
ATOM 9637 C CA . ASP B 1 188 ? 8.445 25.031 48.188 1 90.06 188 ASP B CA 1
ATOM 9638 C C . ASP B 1 188 ? 9.016 26.438 48.219 1 90.06 188 ASP B C 1
ATOM 9640 O O . ASP B 1 188 ? 8.281 27.422 48.375 1 90.06 188 ASP B O 1
ATOM 9644 N N . GLU B 1 189 ? 10.289 26.453 47.969 1 90.44 189 GLU B N 1
ATOM 9645 C CA . GLU B 1 189 ? 10.93 27.766 47.938 1 90.44 189 GLU B CA 1
ATOM 9646 C C . GLU B 1 189 ? 10.492 28.562 46.719 1 90.44 189 GLU B C 1
ATOM 9648 O O . GLU B 1 189 ? 10.297 29.781 46.781 1 90.44 189 GLU B O 1
ATOM 9653 N N . ILE B 1 190 ? 10.344 27.859 45.656 1 91.25 190 ILE B N 1
ATOM 9654 C CA . ILE B 1 190 ? 9.914 28.547 44.438 1 91.25 190 ILE B CA 1
ATOM 9655 C C . ILE B 1 190 ? 8.492 29.062 44.594 1 91.25 190 ILE B C 1
ATOM 9657 O O . ILE B 1 190 ? 8.188 30.203 44.25 1 91.25 190 ILE B O 1
ATOM 9661 N N . ALA B 1 191 ? 7.621 28.281 45.156 1 92.06 191 ALA B N 1
ATOM 9662 C CA . ALA B 1 191 ? 6.227 28.672 45.344 1 92.06 191 ALA B CA 1
ATOM 9663 C C . ALA B 1 191 ? 6.129 29.891 46.281 1 92.06 191 ALA B C 1
ATOM 9665 O O . ALA B 1 191 ? 5.367 30.812 46.031 1 92.06 191 ALA B O 1
ATOM 9666 N N . ASP B 1 192 ? 6.93 29.906 47.312 1 91.88 192 ASP B N 1
ATOM 9667 C CA . ASP B 1 192 ? 6.883 31.016 48.281 1 91.88 192 ASP B CA 1
ATOM 9668 C C . ASP B 1 192 ? 7.402 32.312 47.656 1 91.88 192 ASP B C 1
ATOM 9670 O O . ASP B 1 192 ? 6.828 33.375 47.875 1 91.88 192 ASP B O 1
ATOM 9674 N N . MET B 1 193 ? 8.43 32.156 46.906 1 91.88 193 MET B N 1
ATOM 9675 C CA . MET B 1 193 ? 8.992 33.344 46.25 1 91.88 193 MET B CA 1
ATOM 9676 C C . MET B 1 193 ? 8.023 33.906 45.219 1 91.88 193 MET B C 1
ATOM 9678 O O . MET B 1 193 ? 7.867 35.125 45.125 1 91.88 193 MET B O 1
ATOM 9682 N N . VAL B 1 194 ? 7.402 33.062 44.531 1 92.69 194 VAL B N 1
ATOM 9683 C CA . VAL B 1 194 ? 6.457 33.5 43.5 1 92.69 194 VAL B CA 1
ATOM 9684 C C . VAL B 1 194 ? 5.234 34.125 44.156 1 92.69 194 VAL B C 1
ATOM 9686 O O . VAL B 1 194 ? 4.754 35.188 43.719 1 92.69 194 VAL B O 1
ATOM 9689 N N . LEU B 1 195 ? 4.762 33.594 45.25 1 92.88 195 LEU B N 1
ATOM 9690 C CA . LEU B 1 195 ? 3.586 34.125 45.938 1 92.88 195 LEU B CA 1
ATOM 9691 C C . LEU B 1 195 ? 3.904 35.469 46.594 1 92.88 195 LEU B C 1
ATOM 9693 O O . LEU B 1 195 ? 3.068 36.375 46.594 1 92.88 195 LEU B O 1
ATOM 9697 N N . ASP B 1 196 ? 5.102 35.625 47.125 1 90.94 196 ASP B N 1
ATOM 9698 C CA . ASP B 1 196 ? 5.508 36.906 47.719 1 90.94 196 ASP B CA 1
ATOM 9699 C C . ASP B 1 196 ? 5.574 38 46.656 1 90.94 196 ASP B C 1
ATOM 9701 O O . ASP B 1 196 ? 5.184 39.125 46.938 1 90.94 196 ASP B O 1
ATOM 9705 N N . ASN B 1 197 ? 6.016 37.656 45.562 1 90.06 197 ASN B N 1
ATOM 9706 C CA . ASN B 1 197 ? 6.082 38.625 44.5 1 90.06 197 ASN B CA 1
ATOM 9707 C C . ASN B 1 197 ? 4.691 39 43.969 1 90.06 197 ASN B C 1
ATOM 9709 O O . ASN B 1 197 ? 4.449 40.125 43.594 1 90.06 197 ASN B O 1
ATOM 9713 N N . MET B 1 198 ? 3.797 38.094 43.969 1 91.81 198 MET B N 1
ATOM 9714 C CA . MET B 1 198 ? 2.434 38.312 43.5 1 91.81 198 MET B CA 1
ATOM 9715 C C . MET B 1 198 ? 1.68 39.219 44.469 1 91.81 198 MET B C 1
ATOM 9717 O O . MET B 1 198 ? 0.888 40.062 44.062 1 91.81 198 MET B O 1
ATOM 9721 N N . ILE B 1 199 ? 1.968 39.062 45.688 1 89.69 199 ILE B N 1
ATOM 9722 C CA . ILE B 1 199 ? 1.324 39.875 46.719 1 89.69 199 ILE B CA 1
ATOM 9723 C C . ILE B 1 199 ? 1.9 41.312 46.688 1 89.69 199 ILE B C 1
ATOM 9725 O O . ILE B 1 199 ? 1.163 42.281 46.781 1 89.69 199 ILE B O 1
ATOM 9729 N N . ALA B 1 200 ? 3.18 41.375 46.438 1 86.25 200 ALA B N 1
ATOM 9730 C CA . ALA B 1 200 ? 3.84 42.688 46.344 1 86.25 200 ALA B CA 1
ATOM 9731 C C . ALA B 1 200 ? 3.365 43.469 45.125 1 86.25 200 ALA B C 1
ATOM 9733 O O . ALA B 1 200 ? 3.244 44.719 45.188 1 86.25 200 ALA B O 1
ATOM 9734 N N . SER B 1 201 ? 3.027 42.844 44.094 1 85.69 201 SER B N 1
ATOM 9735 C CA . SER B 1 201 ? 2.598 43.5 42.875 1 85.69 201 SER B CA 1
ATOM 9736 C C . SER B 1 201 ? 1.086 43.719 42.844 1 85.69 201 SER B C 1
ATOM 9738 O O . SER B 1 201 ? 0.549 44.344 41.938 1 85.69 201 SER B O 1
ATOM 9740 N N . GLY B 1 202 ? 0.308 43.156 43.844 1 81.75 202 GLY B N 1
ATOM 9741 C CA . GLY B 1 202 ? -1.121 43.375 43.969 1 81.75 202 GLY B CA 1
ATOM 9742 C C . GLY B 1 202 ? -1.965 42.406 43.188 1 81.75 202 GLY B C 1
ATOM 9743 O O . GLY B 1 202 ? -3.15 42.656 42.938 1 81.75 202 GLY B O 1
ATOM 9744 N N . GLN B 1 203 ? -1.346 41.375 42.688 1 85.75 203 GLN B N 1
ATOM 9745 C CA . GLN B 1 203 ? -2.088 40.438 41.906 1 85.75 203 GLN B CA 1
ATOM 9746 C C . GLN B 1 203 ? -2.85 39.438 42.781 1 85.75 203 GLN B C 1
ATOM 9748 O O . GLN B 1 203 ? -3.863 38.875 42.344 1 85.75 203 GLN B O 1
ATOM 9753 N N . LEU B 1 204 ? -2.328 39.125 44 1 88.5 204 LEU B N 1
ATOM 9754 C CA . LEU B 1 204 ? -2.941 38.156 44.906 1 88.5 204 LEU B CA 1
ATOM 9755 C C . LEU B 1 204 ? -3.182 38.781 46.281 1 88.5 204 LEU B C 1
ATOM 9757 O O . LEU B 1 204 ? -2.348 39.562 46.781 1 88.5 204 LEU B O 1
ATOM 9761 N N . ASP B 1 205 ? -4.395 38.5 46.812 1 86.75 205 ASP B N 1
ATOM 9762 C CA . ASP B 1 205 ? -4.727 38.969 48.156 1 86.75 205 ASP B CA 1
ATOM 9763 C C . ASP B 1 205 ? -4.047 38.094 49.219 1 86.75 205 ASP B C 1
ATOM 9765 O O . ASP B 1 205 ? -3.932 36.875 49.031 1 86.75 205 ASP B O 1
ATOM 9769 N N . GLU B 1 206 ? -3.617 38.688 50.219 1 86.88 206 GLU B N 1
ATOM 9770 C CA . GLU B 1 206 ? -2.881 38 51.281 1 86.88 206 GLU B CA 1
ATOM 9771 C C . GLU B 1 206 ? -3.727 36.906 51.938 1 86.88 206 GLU B C 1
ATOM 9773 O O . GLU B 1 206 ? -3.197 35.906 52.406 1 86.88 206 GLU B O 1
ATOM 9778 N N . SER B 1 207 ? -5.086 37.031 51.875 1 85.62 207 SER B N 1
ATOM 9779 C CA . SER B 1 207 ? -5.961 36.062 52.531 1 85.62 207 SER B CA 1
ATOM 9780 C C . SER B 1 207 ? -6.008 34.75 51.75 1 85.62 207 SER B C 1
ATOM 9782 O O . SER B 1 207 ? -6.301 33.688 52.312 1 85.62 207 SER B O 1
ATOM 9784 N N . ARG B 1 208 ? -5.656 34.781 50.5 1 88.5 208 ARG B N 1
ATOM 9785 C CA . ARG B 1 208 ? -5.766 33.625 49.656 1 88.5 208 ARG B CA 1
ATOM 9786 C C . ARG B 1 208 ? -4.395 33 49.406 1 88.5 208 ARG B C 1
ATOM 9788 O O . ARG B 1 208 ? -4.273 32.031 48.625 1 88.5 208 ARG B O 1
ATOM 9795 N N . ARG B 1 209 ? -3.365 33.406 50.031 1 91.12 209 ARG B N 1
ATOM 9796 C CA . ARG B 1 209 ? -2.002 32.938 49.812 1 91.12 209 ARG B CA 1
ATOM 9797 C C . ARG B 1 209 ? -1.873 31.453 50.188 1 91.12 209 ARG B C 1
ATOM 9799 O O . ARG B 1 209 ? -1.309 30.672 49.438 1 91.12 209 ARG B O 1
ATOM 9806 N N . GLU B 1 210 ? -2.402 31.047 51.25 1 88.44 210 GLU B N 1
ATOM 9807 C CA . GLU B 1 210 ? -2.236 29.672 51.719 1 88.44 210 GLU B CA 1
ATOM 9808 C C . GLU B 1 210 ? -3.029 28.703 50.875 1 88.44 210 GLU B C 1
ATOM 9810 O O . GLU B 1 210 ? -2.602 27.562 50.656 1 88.44 210 GLU B O 1
ATOM 9815 N N . ASN B 1 211 ? -4.121 29.109 50.344 1 88.19 211 ASN B N 1
ATOM 9816 C CA . ASN B 1 211 ? -4.902 28.25 49.469 1 88.19 211 ASN B CA 1
ATOM 9817 C C . ASN B 1 211 ? -4.168 27.984 48.156 1 88.19 211 ASN B C 1
ATOM 9819 O O . ASN B 1 211 ? -4.188 26.859 47.656 1 88.19 211 ASN B O 1
ATOM 9823 N N . VAL B 1 212 ? -3.564 28.984 47.688 1 90.56 212 VAL B N 1
ATOM 9824 C CA . VAL B 1 212 ? -2.83 28.828 46.438 1 90.56 212 VAL B CA 1
ATOM 9825 C C . VAL B 1 212 ? -1.58 27.984 46.656 1 90.56 212 VAL B C 1
ATOM 9827 O O . VAL B 1 212 ? -1.21 27.156 45.844 1 90.56 212 VAL B O 1
ATOM 9830 N N . ARG B 1 213 ? -0.926 28.234 47.75 1 92.12 213 ARG B N 1
ATOM 9831 C CA . ARG B 1 213 ? 0.264 27.469 48.094 1 92.12 213 ARG B CA 1
ATOM 9832 C C . ARG B 1 213 ? -0.067 25.984 48.219 1 92.12 213 ARG B C 1
ATOM 9834 O O . ARG B 1 213 ? 0.684 25.125 47.719 1 92.12 213 ARG B O 1
ATOM 9841 N N . GLU B 1 214 ? -1.155 25.656 48.75 1 87.62 214 GLU B N 1
ATOM 9842 C CA . GLU B 1 214 ? -1.575 24.266 48.875 1 87.62 214 GLU B CA 1
ATOM 9843 C C . GLU B 1 214 ? -1.902 23.656 47.5 1 87.62 214 GLU B C 1
ATOM 9845 O O . GLU B 1 214 ? -1.616 22.484 47.25 1 87.62 214 GLU B O 1
ATOM 9850 N N . ALA B 1 215 ? -2.488 24.406 46.719 1 87.81 215 ALA B N 1
ATOM 9851 C CA . ALA B 1 215 ? -2.822 23.922 45.375 1 87.81 215 ALA B CA 1
ATOM 9852 C C . ALA B 1 215 ? -1.561 23.641 44.562 1 87.81 215 ALA B C 1
ATOM 9854 O O . ALA B 1 215 ? -1.522 22.703 43.781 1 87.81 215 ALA B O 1
ATOM 9855 N N . LEU B 1 216 ? -0.567 24.422 44.719 1 89 216 LEU B N 1
ATOM 9856 C CA . LEU B 1 216 ? 0.665 24.297 43.938 1 89 216 LEU B CA 1
ATOM 9857 C C . LEU B 1 216 ? 1.474 23.094 44.438 1 89 216 LEU B C 1
ATOM 9859 O O . LEU B 1 216 ? 2.203 22.469 43.625 1 89 216 LEU B O 1
ATOM 9863 N N . LEU B 1 217 ? 1.342 22.766 45.656 1 88.19 217 LEU B N 1
ATOM 9864 C CA . LEU B 1 217 ? 2.189 21.719 46.219 1 88.19 217 LEU B CA 1
ATOM 9865 C C . LEU B 1 217 ? 1.456 20.391 46.25 1 88.19 217 LEU B C 1
ATOM 9867 O O . LEU B 1 217 ? 1.938 19.422 46.844 1 88.19 217 LEU B O 1
ATOM 9871 N N . LYS B 1 218 ? 0.394 20.328 45.5 1 87.75 218 LYS B N 1
ATOM 9872 C CA . LYS B 1 218 ? -0.306 19.062 45.438 1 87.75 218 LYS B CA 1
ATOM 9873 C C . LYS B 1 218 ? 0.504 18.031 44.625 1 87.75 218 LYS B C 1
ATOM 9875 O O . LYS B 1 218 ? 1.416 18.406 43.906 1 87.75 218 LYS B O 1
ATOM 9880 N N . ARG B 1 219 ? 0.167 16.859 44.812 1 83.06 219 ARG B N 1
ATOM 9881 C CA . ARG B 1 219 ? 0.927 15.766 44.188 1 83.06 219 ARG B CA 1
ATOM 9882 C C . ARG B 1 219 ? 0.69 15.695 42.688 1 83.06 219 ARG B C 1
ATOM 9884 O O . ARG B 1 219 ? -0.415 15.969 42.219 1 83.06 219 ARG B O 1
ATOM 9891 N N . HIS B 1 220 ? 1.771 15.344 41.969 1 84.75 220 HIS B N 1
ATOM 9892 C CA . HIS B 1 220 ? 1.72 15.188 40.531 1 84.75 220 HIS B CA 1
ATOM 9893 C C . HIS B 1 220 ? 1.607 13.719 40.125 1 84.75 220 HIS B C 1
ATOM 9895 O O . HIS B 1 220 ? 2.316 12.867 40.688 1 84.75 220 HIS B O 1
ATOM 9901 N N . HIS B 1 221 ? 0.627 13.414 39.344 1 81.31 221 HIS B N 1
ATOM 9902 C CA . HIS B 1 221 ? 0.446 12.062 38.812 1 81.31 221 HIS B CA 1
ATOM 9903 C C . HIS B 1 221 ? 0.855 11.992 37.344 1 81.31 221 HIS B C 1
ATOM 9905 O O . HIS B 1 221 ? 0.354 12.758 36.531 1 81.31 221 HIS B O 1
ATOM 9911 N N . HIS B 1 222 ? 1.856 11.125 37.062 1 80.06 222 HIS B N 1
ATOM 9912 C CA . HIS B 1 222 ? 2.299 10.945 35.688 1 80.06 222 HIS B CA 1
ATOM 9913 C C . HIS B 1 222 ? 1.652 9.719 35.062 1 80.06 222 HIS B C 1
ATOM 9915 O O . HIS B 1 222 ? 1.279 8.773 35.75 1 80.06 222 HIS B O 1
ATOM 9921 N N . GLN B 1 223 ? 1.412 9.719 33.75 1 75.69 223 GLN B N 1
ATOM 9922 C CA . GLN B 1 223 ? 0.684 8.703 33 1 75.69 223 GLN B CA 1
ATOM 9923 C C . GLN B 1 223 ? 1.361 7.34 33.125 1 75.69 223 GLN B C 1
ATOM 9925 O O . GLN B 1 223 ? 0.688 6.309 33.219 1 75.69 223 GLN B O 1
ATOM 9930 N N . ASN B 1 224 ? 2.686 7.312 32.969 1 65.94 224 ASN B N 1
ATOM 9931 C CA . ASN B 1 224 ? 3.361 6.02 33.031 1 65.94 224 ASN B CA 1
ATOM 9932 C C . ASN B 1 224 ? 3.385 5.48 34.469 1 65.94 224 ASN B C 1
ATOM 9934 O O . ASN B 1 224 ? 3.752 4.324 34.688 1 65.94 224 ASN B O 1
ATOM 9938 N N . GLU B 1 225 ? 3.043 6.363 35.438 1 63.16 225 GLU B N 1
ATOM 9939 C CA . GLU B 1 225 ? 3.033 5.902 36.812 1 63.16 225 GLU B CA 1
ATOM 9940 C C . GLU B 1 225 ? 1.829 5.004 37.094 1 63.16 225 GLU B C 1
ATOM 9942 O O . GLU B 1 225 ? 1.573 4.637 38.25 1 63.16 225 GLU B O 1
ATOM 9947 N N . LYS B 1 226 ? 1.058 4.617 36.125 1 49.19 226 LYS B N 1
ATOM 9948 C CA . LYS B 1 226 ? -0.103 3.789 36.438 1 49.19 226 LYS B CA 1
ATOM 9949 C C . LYS B 1 226 ? 0.229 2.766 37.531 1 49.19 226 LYS B C 1
ATOM 9951 O O . LYS B 1 226 ? 1.385 2.361 37.656 1 49.19 226 LYS B O 1
ATOM 9956 N N . LYS B 1 227 ? -0.898 2.518 38.156 1 44.41 227 LYS B N 1
ATOM 9957 C CA . LYS B 1 227 ? -1.167 1.802 39.406 1 44.41 227 LYS B CA 1
ATOM 9958 C C . LYS B 1 227 ? -0.551 0.406 39.375 1 44.41 227 LYS B C 1
ATOM 9960 O O . LYS B 1 227 ? -0.987 -0.458 38.625 1 44.41 227 LYS B O 1
ATOM 9965 N N . PHE B 1 228 ? 0.647 0.3 39.5 1 37.72 228 PHE B N 1
ATOM 9966 C CA . PHE B 1 228 ? 1.164 -1.003 39.875 1 37.72 228 PHE B CA 1
ATOM 9967 C C . PHE B 1 228 ? 0.169 -1.726 40.781 1 37.72 228 PHE B C 1
ATOM 9969 O O . PHE B 1 228 ? 0.39 -2.877 41.156 1 37.72 228 PHE B O 1
ATOM 9976 N N . SER B 1 229 ? -0.733 -0.985 41.531 1 33.66 229 SER B N 1
ATOM 9977 C CA . SER B 1 229 ? -1.467 -1.787 42.5 1 33.66 229 SER B CA 1
ATOM 9978 C C . SER B 1 229 ? -2.377 -2.797 41.812 1 33.66 229 SER B C 1
ATOM 9980 O O . SER B 1 229 ? -2.559 -3.914 42.312 1 33.66 229 SER B O 1
ATOM 9982 N N . SER B 1 230 ? -3.359 -2.383 41 1 33.28 230 SER B N 1
ATOM 9983 C CA . SER B 1 230 ? -4.289 -3.404 40.531 1 33.28 230 SER B CA 1
ATOM 9984 C C . SER B 1 230 ? -3.713 -4.184 39.375 1 33.28 230 SER B C 1
ATOM 9986 O O . SER B 1 230 ? -4.438 -4.906 38.688 1 33.28 230 SER B O 1
ATOM 9988 N N . ARG B 1 231 ? -2.627 -3.775 38.75 1 32.84 231 ARG B N 1
ATOM 9989 C CA . ARG B 1 231 ? -2.135 -4.633 37.656 1 32.84 231 ARG B CA 1
ATOM 9990 C C . ARG B 1 231 ? -1.811 -6.031 38.188 1 32.84 231 ARG B C 1
ATOM 9992 O O . ARG B 1 231 ? -1.052 -6.176 39.156 1 32.84 231 ARG B O 1
ATOM 9999 N N . ILE B 1 232 ? -2.631 -6.859 38 1 29.8 232 ILE B N 1
ATOM 10000 C CA . ILE B 1 232 ? -2.234 -8.258 38.094 1 29.8 232 ILE B CA 1
ATOM 10001 C C . ILE B 1 232 ? -0.88 -8.453 37.406 1 29.8 232 ILE B C 1
ATOM 10003 O O . ILE B 1 232 ? -0.662 -7.961 36.312 1 29.8 232 ILE B O 1
ATOM 10007 N N . PRO B 1 233 ? 0.272 -8.781 38.156 1 32.16 233 PRO B N 1
ATOM 10008 C CA . PRO B 1 233 ? 1.584 -9.133 37.594 1 32.16 233 PRO B CA 1
ATOM 10009 C C . PRO B 1 233 ? 1.486 -9.875 36.25 1 32.16 233 PRO B C 1
ATOM 10011 O O . PRO B 1 233 ? 2.424 -10.57 35.875 1 32.16 233 PRO B O 1
ATOM 10014 N N . LEU B 1 234 ? 0.379 -9.969 35.688 1 28.94 234 LEU B N 1
ATOM 10015 C CA . LEU B 1 234 ? 0.445 -11.031 34.688 1 28.94 234 LEU B CA 1
ATOM 10016 C C . LEU B 1 234 ? 1.562 -10.766 33.688 1 28.94 234 LEU B C 1
ATOM 10018 O O . LEU B 1 234 ? 2.389 -11.641 33.406 1 28.94 234 LEU B O 1
ATOM 10022 N N . VAL B 1 235 ? 1.263 -10.273 32.375 1 28.06 235 VAL B N 1
ATOM 10023 C CA . VAL B 1 235 ? 2.125 -10.609 31.234 1 28.06 235 VAL B CA 1
ATOM 10024 C C . VAL B 1 235 ? 3.312 -9.656 31.188 1 28.06 235 VAL B C 1
ATOM 10026 O O . VAL B 1 235 ? 3.154 -8.477 30.859 1 28.06 235 VAL B O 1
ATOM 10029 N N . ARG B 1 236 ? 4.18 -9.492 32.219 1 30.39 236 ARG B N 1
ATOM 10030 C CA . ARG B 1 236 ? 5.555 -9.039 32.031 1 30.39 236 ARG B CA 1
ATOM 10031 C C . ARG B 1 236 ? 6.121 -9.562 30.703 1 30.39 236 ARG B C 1
ATOM 10033 O O . ARG B 1 236 ? 6.074 -10.766 30.438 1 30.39 236 ARG B O 1
ATOM 10040 N N . SER B 1 237 ? 6.035 -8.812 29.594 1 29.75 237 SER B N 1
ATOM 10041 C CA . SER B 1 237 ? 6.633 -9.328 28.375 1 29.75 237 SER B CA 1
ATOM 10042 C C . SER B 1 237 ? 7.938 -10.07 28.656 1 29.75 237 SER B C 1
ATOM 10044 O O . SER B 1 237 ? 8.609 -9.781 29.656 1 29.75 237 SER B O 1
ATOM 10046 N N . PHE B 1 238 ? 8.125 -11.297 28.234 1 31.97 238 PHE B N 1
ATOM 10047 C CA . PHE B 1 238 ? 9.273 -12.195 28.266 1 31.97 238 PHE B CA 1
ATOM 10048 C C . PHE B 1 238 ? 10.562 -11.414 28.016 1 31.97 238 PHE B C 1
ATOM 10050 O O . PHE B 1 238 ? 11.633 -11.82 28.484 1 31.97 238 PHE B O 1
ATOM 10057 N N . ALA B 1 239 ? 10.508 -10.336 27.219 1 30.27 239 ALA B N 1
ATOM 10058 C CA . ALA B 1 239 ? 11.789 -9.711 26.906 1 30.27 239 ALA B CA 1
ATOM 10059 C C . ALA B 1 239 ? 12.367 -8.992 28.109 1 30.27 239 ALA B C 1
ATOM 10061 O O . ALA B 1 239 ? 13.586 -8.867 28.25 1 30.27 239 ALA B O 1
ATOM 10062 N N . ASP B 1 240 ? 11.57 -8.406 29.016 1 30.62 240 ASP B N 1
ATOM 10063 C CA . ASP B 1 240 ? 12.18 -7.68 30.125 1 30.62 240 ASP B CA 1
ATOM 10064 C C . ASP B 1 240 ? 12.758 -8.641 31.156 1 30.62 240 ASP B C 1
ATOM 10066 O O . ASP B 1 240 ? 13.359 -8.211 32.156 1 30.62 240 ASP B O 1
ATOM 10070 N N . ILE B 1 241 ? 12.305 -9.875 31.172 1 29.83 241 ILE B N 1
ATOM 10071 C CA . ILE B 1 241 ? 12.898 -10.719 32.219 1 29.83 241 ILE B CA 1
ATOM 10072 C C . ILE B 1 241 ? 14.406 -10.82 31.984 1 29.83 241 ILE B C 1
ATOM 10074 O O . ILE B 1 241 ? 15.164 -11.039 32.938 1 29.83 241 ILE B O 1
ATOM 10078 N N . GLY B 1 242 ? 14.883 -10.938 30.688 1 28.05 242 GLY B N 1
ATOM 10079 C CA . GLY B 1 242 ? 16.297 -11.281 30.594 1 28.05 242 GLY B CA 1
ATOM 10080 C C . GLY B 1 242 ? 17.203 -10.148 31.031 1 28.05 242 GLY B C 1
ATOM 10081 O O . GLY B 1 242 ? 18.391 -10.367 31.281 1 28.05 242 GLY B O 1
ATOM 10082 N N . LYS B 1 243 ? 16.859 -8.898 30.625 1 29.08 243 LYS B N 1
ATOM 10083 C CA . LYS B 1 243 ? 17.984 -7.969 30.734 1 29.08 243 LYS B CA 1
ATOM 10084 C C . LYS B 1 243 ? 18.219 -7.543 32.188 1 29.08 243 LYS B C 1
ATOM 10086 O O . LYS B 1 243 ? 19.062 -6.695 32.469 1 29.08 243 LYS B O 1
ATOM 10091 N N . LYS B 1 244 ? 17.312 -7.809 33.125 1 28.95 244 LYS B N 1
ATOM 10092 C CA . LYS B 1 244 ? 17.688 -7.141 34.375 1 28.95 244 LYS B CA 1
ATOM 10093 C C . LYS B 1 244 ? 19.016 -7.664 34.875 1 28.95 244 LYS B C 1
ATOM 10095 O O . LYS B 1 244 ? 19.672 -7.012 35.719 1 28.95 244 LYS B O 1
ATOM 10100 N N . HIS B 1 245 ? 19.297 -8.906 34.719 1 25.64 245 HIS B N 1
ATOM 10101 C CA . HIS B 1 245 ? 20.312 -9.32 35.656 1 25.64 245 HIS B CA 1
ATOM 10102 C C . HIS B 1 245 ? 21.688 -8.789 35.281 1 25.64 245 HIS B C 1
ATOM 10104 O O . HIS B 1 245 ? 22.688 -9.078 35.969 1 25.64 245 HIS B O 1
ATOM 10110 N N . SER B 1 246 ? 21.938 -8.523 34.031 1 24.94 246 SER B N 1
ATOM 10111 C CA . SER B 1 246 ? 23.406 -8.555 33.969 1 24.94 246 SER B CA 1
ATOM 10112 C C . SER B 1 246 ? 24.031 -7.418 34.75 1 24.94 246 SER B C 1
ATOM 10114 O O . SER B 1 246 ? 24.906 -7.648 35.594 1 24.94 246 SER B O 1
ATOM 10116 N N . ASP B 1 247 ? 24.703 -6.203 34.125 1 24.53 247 ASP B N 1
ATOM 10117 C CA . ASP B 1 247 ? 25.984 -5.68 34.594 1 24.53 247 ASP B CA 1
ATOM 10118 C C . ASP B 1 247 ? 25.797 -4.664 35.719 1 24.53 247 ASP B C 1
ATOM 10120 O O . ASP B 1 247 ? 25.172 -3.617 35.531 1 24.53 247 ASP B O 1
ATOM 10124 N N . PRO B 1 248 ? 25.766 -4.977 36.969 1 27.59 248 PRO B N 1
ATOM 10125 C CA . PRO B 1 248 ? 25.859 -4.074 38.125 1 27.59 248 PRO B CA 1
ATOM 10126 C C . PRO B 1 248 ? 26.969 -3.037 37.938 1 27.59 248 PRO B C 1
ATOM 10128 O O . PRO B 1 248 ? 27.016 -2.045 38.688 1 27.59 248 PRO B O 1
ATOM 10131 N N . HIS B 1 249 ? 28.094 -3.473 37.281 1 27 249 HIS B N 1
ATOM 10132 C CA . HIS B 1 249 ? 29.359 -2.777 37.469 1 27 249 HIS B CA 1
ATOM 10133 C C . HIS B 1 249 ? 29.359 -1.427 36.75 1 27 249 HIS B C 1
ATOM 10135 O O . HIS B 1 249 ? 30.375 -0.725 36.75 1 27 249 HIS B O 1
ATOM 10141 N N . LEU B 1 250 ? 28.438 -1.222 35.844 1 24.62 250 LEU B N 1
ATOM 10142 C CA . LEU B 1 250 ? 28.781 -0.049 35.031 1 24.62 250 LEU B CA 1
ATOM 10143 C C . LEU B 1 250 ? 28.672 1.226 35.875 1 24.62 250 LEU B C 1
ATOM 10145 O O . LEU B 1 250 ? 28.891 2.326 35.344 1 24.62 250 LEU B O 1
ATOM 10149 N N . LEU B 1 251 ? 28 1.208 37.062 1 24.19 251 LEU B N 1
ATOM 10150 C CA . LEU B 1 251 ? 27.984 2.51 37.719 1 24.19 251 LEU B CA 1
ATOM 10151 C C . LEU B 1 251 ? 29.391 2.947 38.094 1 24.19 251 LEU B C 1
ATOM 10153 O O . LEU B 1 251 ? 29.625 4.121 38.375 1 24.19 251 LEU B O 1
ATOM 10157 N N . ASP B 1 252 ? 30.266 1.941 38.469 1 24.08 252 ASP B N 1
ATOM 10158 C CA . ASP B 1 252 ? 31.391 2.371 39.312 1 24.08 252 ASP B CA 1
ATOM 10159 C C . ASP B 1 252 ? 32.375 3.193 38.469 1 24.08 252 ASP B C 1
ATOM 10161 O O . ASP B 1 252 ? 33.281 3.814 39.031 1 24.08 252 ASP B O 1
ATOM 10165 N N . ARG B 1 253 ? 32.625 2.863 37.281 1 25.05 253 ARG B N 1
ATOM 10166 C CA . ARG B 1 253 ? 33.969 3.291 36.844 1 25.05 253 ARG B CA 1
ATOM 10167 C C . ARG B 1 253 ? 34 4.793 36.562 1 25.05 253 ARG B C 1
ATOM 10169 O O . ARG B 1 253 ? 35.031 5.348 36.219 1 25.05 253 ARG B O 1
ATOM 10176 N N . ASN B 1 254 ? 32.969 5.48 36.125 1 21.53 254 ASN B N 1
ATOM 10177 C CA . ASN B 1 254 ? 33.406 6.785 35.656 1 21.53 254 ASN B CA 1
ATOM 10178 C C . ASN B 1 254 ? 33.844 7.688 36.812 1 21.53 254 ASN B C 1
ATOM 10180 O O . ASN B 1 254 ? 33 8.219 37.531 1 21.53 254 ASN B O 1
ATOM 10184 N N . GLY B 1 255 ? 34.781 7.367 37.688 1 22.5 255 GLY B N 1
ATOM 10185 C CA . GLY B 1 255 ? 35.594 8.094 38.656 1 22.5 255 GLY B CA 1
ATOM 10186 C C . GLY B 1 255 ? 36.156 9.391 38.125 1 22.5 255 GLY B C 1
ATOM 10187 O O . GLY B 1 255 ? 37.062 9.969 38.719 1 22.5 255 GLY B O 1
ATOM 10188 N N . LEU B 1 256 ? 36.188 9.727 36.844 1 21.52 256 LEU B N 1
ATOM 10189 C CA . LEU B 1 256 ? 37.156 10.773 36.531 1 21.52 256 LEU B CA 1
ATOM 10190 C C . LEU B 1 256 ? 36.969 11.984 37.438 1 21.52 256 LEU B C 1
ATOM 10192 O O . LEU B 1 256 ? 35.875 12.18 38 1 21.52 256 LEU B O 1
ATOM 10196 N N . LEU B 1 257 ? 37.875 13.148 37.312 1 21.08 257 LEU B N 1
ATOM 10197 C CA . LEU B 1 257 ? 38.719 14.195 37.875 1 21.08 257 LEU B CA 1
ATOM 10198 C C . LEU B 1 257 ? 37.875 15.453 38.156 1 21.08 257 LEU B C 1
ATOM 10200 O O . LEU B 1 257 ? 37.5 16.172 37.25 1 21.08 257 LEU B O 1
ATOM 10204 N N . ALA B 1 258 ? 36.812 15.539 38.812 1 21.17 258 ALA B N 1
ATOM 10205 C CA . ALA B 1 258 ? 36.531 16.922 39.219 1 21.17 258 ALA B CA 1
ATOM 10206 C C . ALA B 1 258 ? 37.719 17.547 39.938 1 21.17 258 ALA B C 1
ATOM 10208 O O . ALA B 1 258 ? 38.25 16.969 40.906 1 21.17 258 ALA B O 1
ATOM 10209 N N . SER B 1 259 ? 38.625 18.312 39.281 1 19.69 259 SER B N 1
ATOM 10210 C CA . SER B 1 259 ? 39.688 19.094 39.938 1 19.69 259 SER B CA 1
ATOM 10211 C C . SER B 1 259 ? 39.125 19.922 41.094 1 19.69 259 SER B C 1
ATOM 10213 O O . SER B 1 259 ? 38.062 20.531 40.969 1 19.69 259 SER B O 1
ATOM 10215 N N . PRO B 1 260 ? 39.469 19.688 42.375 1 23.55 260 PRO B N 1
ATOM 10216 C CA . PRO B 1 260 ? 39.156 20.312 43.656 1 23.55 260 PRO B CA 1
ATOM 10217 C C . PRO B 1 260 ? 39.438 21.812 43.688 1 23.55 260 PRO B C 1
ATOM 10219 O O . PRO B 1 260 ? 39.406 22.438 44.75 1 23.55 260 PRO B O 1
ATOM 10222 N N . GLN B 1 261 ? 39.906 22.484 42.719 1 21.02 261 GLN B N 1
ATOM 10223 C CA . GLN B 1 261 ? 40.75 23.641 43.031 1 21.02 261 GLN B CA 1
ATOM 10224 C C . GLN B 1 261 ? 39.969 24.625 43.906 1 21.02 261 GLN B C 1
ATOM 10226 O O . GLN B 1 261 ? 40.5 25.188 44.875 1 21.02 261 GLN B O 1
ATOM 10231 N N . SER B 1 262 ? 39.094 25.531 43.531 1 19.02 262 SER B N 1
ATOM 10232 C CA . SER B 1 262 ? 39.219 26.906 44 1 19.02 262 SER B CA 1
ATOM 10233 C C . SER B 1 262 ? 38.594 27.047 45.406 1 19.02 262 SER B C 1
ATOM 10235 O O . SER B 1 262 ? 37.406 27.234 45.531 1 19.02 262 SER B O 1
ATOM 10237 N N . ALA B 1 263 ? 38.969 26.234 46.406 1 20.27 263 ALA B N 1
ATOM 10238 C CA . ALA B 1 263 ? 38.531 26.422 47.781 1 20.27 263 ALA B CA 1
ATOM 10239 C C . ALA B 1 263 ? 38.938 27.797 48.312 1 20.27 263 ALA B C 1
ATOM 10241 O O . ALA B 1 263 ? 40.125 28.141 48.344 1 20.27 263 ALA B O 1
ATOM 10242 N N . PRO B 1 264 ? 38.125 28.891 48.125 1 20.8 264 PRO B N 1
ATOM 10243 C CA . PRO B 1 264 ? 38.594 30.109 48.812 1 20.8 264 PRO B CA 1
ATOM 10244 C C . PRO B 1 264 ? 38.969 29.875 50.281 1 20.8 264 PRO B C 1
ATOM 10246 O O . PRO B 1 264 ? 38.625 28.828 50.844 1 20.8 264 PRO B O 1
ATOM 10249 N N . GLY B 1 265 ? 39.375 31.031 51.062 1 20.16 265 GLY B N 1
ATOM 10250 C CA . GLY B 1 265 ? 40.094 31.406 52.281 1 20.16 265 GLY B CA 1
ATOM 10251 C C . GLY B 1 265 ? 39.406 30.938 53.531 1 20.16 265 GLY B C 1
ATOM 10252 O O . GLY B 1 265 ? 38.25 30.516 53.5 1 20.16 265 GLY B O 1
ATOM 10253 N N . ASN B 1 266 ? 40.156 30.906 54.688 1 20.09 266 ASN B N 1
ATOM 10254 C CA . ASN B 1 266 ? 40.344 30.469 56.062 1 20.09 266 ASN B CA 1
ATOM 10255 C C . ASN B 1 266 ? 39.406 31.188 57.031 1 20.09 266 ASN B C 1
ATOM 10257 O O . ASN B 1 266 ? 39.812 32.156 57.688 1 20.09 266 ASN B O 1
ATOM 10261 N N . LEU B 1 267 ? 38.062 31.5 56.781 1 18.86 267 LEU B N 1
ATOM 10262 C CA . LEU B 1 267 ? 37.469 32.25 57.875 1 18.86 267 LEU B CA 1
ATOM 10263 C C . LEU B 1 267 ? 37.531 31.453 59.156 1 18.86 267 LEU B C 1
ATOM 10265 O O . LEU B 1 267 ? 37.062 30.312 59.219 1 18.86 267 LEU B O 1
ATOM 10269 N N . ASP B 1 268 ? 38.438 31.641 60.125 1 19.56 268 ASP B N 1
ATOM 10270 C CA . ASP B 1 268 ? 38.906 31.219 61.438 1 19.56 268 ASP B CA 1
ATOM 10271 C C . ASP B 1 268 ? 37.812 31.328 62.5 1 19.56 268 ASP B C 1
ATOM 10273 O O . ASP B 1 268 ? 38.094 31.219 63.688 1 19.56 268 ASP B O 1
ATOM 10277 N N . ILE B 1 269 ? 36.531 31.719 62.25 1 21.08 269 ILE B N 1
ATOM 10278 C CA . ILE B 1 269 ? 35.938 32.25 63.469 1 21.08 269 ILE B CA 1
ATOM 10279 C C . ILE B 1 269 ? 35.688 31.125 64.5 1 21.08 269 ILE B C 1
ATOM 10281 O O . ILE B 1 269 ? 35.125 30.094 64.125 1 21.08 269 ILE B O 1
ATOM 10285 N N . GLY B 1 270 ? 36.281 31.141 65.688 1 19.64 270 GLY B N 1
ATOM 10286 C CA . GLY B 1 270 ? 36.531 30.391 66.875 1 19.64 270 GLY B CA 1
ATOM 10287 C C . GLY B 1 270 ? 35.25 29.984 67.625 1 19.64 270 GLY B C 1
ATOM 10288 O O . GLY B 1 270 ? 35.156 28.891 68.188 1 19.64 270 GLY B O 1
ATOM 10289 N N . LYS B 1 271 ? 34.312 30.938 68 1 24.53 271 LYS B N 1
ATOM 10290 C CA . LYS B 1 271 ? 33.906 31 69.375 1 24.53 271 LYS B CA 1
ATOM 10291 C C . LYS B 1 271 ? 32.906 29.875 69.75 1 24.53 271 LYS B C 1
ATOM 10293 O O . LYS B 1 271 ? 32.156 29.422 68.812 1 24.53 271 LYS B O 1
ATOM 10298 N N . ASN B 1 272 ? 32.969 29.25 70.875 1 21.5 272 ASN B N 1
ATOM 10299 C CA . ASN B 1 272 ? 32.562 28.078 71.625 1 21.5 272 ASN B CA 1
ATOM 10300 C C . ASN B 1 272 ? 31.062 28.078 71.938 1 21.5 272 ASN B C 1
ATOM 10302 O O . ASN B 1 272 ? 30.594 27.359 72.812 1 21.5 272 ASN B O 1
ATOM 10306 N N . VAL B 1 273 ? 30.172 28.828 71.25 1 21.89 273 VAL B N 1
ATOM 10307 C CA . VAL B 1 273 ? 28.938 29.047 72 1 21.89 273 VAL B CA 1
ATOM 10308 C C . VAL B 1 273 ? 28.219 27.719 72.188 1 21.89 273 VAL B C 1
ATOM 10310 O O . VAL B 1 273 ? 28.125 26.922 71.25 1 21.89 273 VAL B O 1
ATOM 10313 N N . ASP B 1 274 ? 27.938 27.297 73.375 1 23.03 274 ASP B N 1
ATOM 10314 C CA . ASP B 1 274 ? 27.391 26.125 74.062 1 23.03 274 ASP B CA 1
ATOM 10315 C C . ASP B 1 274 ? 25.922 25.906 73.625 1 23.03 274 ASP B C 1
ATOM 10317 O O . ASP B 1 274 ? 25.203 25.156 74.312 1 23.03 274 ASP B O 1
ATOM 10321 N N . VAL B 1 275 ? 25.375 26.391 72.5 1 21.28 275 VAL B N 1
ATOM 10322 C CA . VAL B 1 275 ? 23.922 26.453 72.5 1 21.28 275 VAL B CA 1
ATOM 10323 C C . VAL B 1 275 ? 23.328 25.047 72.5 1 21.28 275 VAL B C 1
ATOM 10325 O O . VAL B 1 275 ? 23.641 24.25 71.625 1 21.28 275 VAL B O 1
ATOM 10328 N N . LYS B 1 276 ? 22.844 24.516 73.562 1 25.62 276 LYS B N 1
ATOM 10329 C CA . LYS B 1 276 ? 22.219 23.25 73.938 1 25.62 276 LYS B CA 1
ATOM 10330 C C . LYS B 1 276 ? 20.922 23.031 73.125 1 25.62 276 LYS B C 1
ATOM 10332 O O . LYS B 1 276 ? 20.125 22.156 73.5 1 25.62 276 LYS B O 1
ATOM 10337 N N . GLY B 1 277 ? 20.719 23.672 71.938 1 20.23 277 GLY B N 1
ATOM 10338 C CA . GLY B 1 277 ? 19.344 23.734 71.438 1 20.23 277 GLY B CA 1
ATOM 10339 C C . GLY B 1 277 ? 18.781 22.375 71.125 1 20.23 277 GLY B C 1
ATOM 10340 O O . GLY B 1 277 ? 19.5 21.469 70.75 1 20.23 277 GLY B O 1
ATOM 10341 N N . ASN B 1 278 ? 17.688 21.953 71.812 1 23.7 278 ASN B N 1
ATOM 10342 C CA . ASN B 1 278 ? 16.828 20.781 71.812 1 23.7 278 ASN B CA 1
ATOM 10343 C C . ASN B 1 278 ? 16.312 20.469 70.375 1 23.7 278 ASN B C 1
ATOM 10345 O O . ASN B 1 278 ? 15.461 21.203 69.875 1 23.7 278 ASN B O 1
ATOM 10349 N N . GLY B 1 279 ? 17.109 20.203 69.438 1 21.09 279 GLY B N 1
ATOM 10350 C CA . GLY B 1 279 ? 16.875 20.125 68 1 21.09 279 GLY B CA 1
ATOM 10351 C C . GLY B 1 279 ? 15.969 18.969 67.625 1 21.09 279 GLY B C 1
ATOM 10352 O O . GLY B 1 279 ? 16.297 17.812 67.812 1 21.09 279 GLY B O 1
ATOM 10353 N N . THR B 1 280 ? 14.625 19.078 67.938 1 24.47 280 THR B N 1
ATOM 10354 C CA . THR B 1 280 ? 13.641 18.109 67.5 1 24.47 280 THR B CA 1
ATOM 10355 C C . THR B 1 280 ? 13.844 17.812 66 1 24.47 280 THR B C 1
ATOM 10357 O O . THR B 1 280 ? 13.93 18.734 65.188 1 24.47 280 THR B O 1
ATOM 10360 N N . GLY B 1 281 ? 14.578 16.781 65.688 1 22.95 281 GLY B N 1
ATOM 10361 C CA . GLY B 1 281 ? 15.023 16.188 64.438 1 22.95 281 GLY B CA 1
ATOM 10362 C C . GLY B 1 281 ? 13.914 16.016 63.406 1 22.95 281 GLY B C 1
ATOM 10363 O O . GLY B 1 281 ? 13.031 15.172 63.594 1 22.95 281 GLY B O 1
ATOM 10364 N N . GLY B 1 282 ? 13.25 17.047 62.969 1 23.45 282 GLY B N 1
ATOM 10365 C CA . GLY B 1 282 ? 12.312 16.922 61.875 1 23.45 282 GLY B CA 1
ATOM 10366 C C . GLY B 1 282 ? 12.859 16.109 60.719 1 23.45 282 GLY B C 1
ATOM 10367 O O . GLY B 1 282 ? 14.047 16.203 60.375 1 23.45 282 GLY B O 1
ATOM 10368 N N . SER B 1 283 ? 12.43 14.812 60.625 1 24.31 283 SER B N 1
ATOM 10369 C CA . SER B 1 283 ? 12.703 13.852 59.562 1 24.31 283 SER B CA 1
ATOM 10370 C C . SER B 1 283 ? 12.602 14.516 58.188 1 24.31 283 SER B C 1
ATOM 10372 O O . SER B 1 283 ? 11.531 14.961 57.781 1 24.31 283 SER B O 1
ATOM 10374 N N . ARG B 1 284 ? 13.516 15.32 57.938 1 26.41 284 ARG B N 1
ATOM 10375 C CA . ARG B 1 284 ? 13.664 15.789 56.562 1 26.41 284 ARG B CA 1
ATOM 10376 C C . ARG B 1 284 ? 13.727 14.625 55.594 1 26.41 284 ARG B C 1
ATOM 10378 O O . ARG B 1 284 ? 14.719 13.898 55.531 1 26.41 284 ARG B O 1
ATOM 10385 N N . GLU B 1 285 ? 12.594 13.867 55.5 1 26.38 285 GLU B N 1
ATOM 10386 C CA . GLU B 1 285 ? 12.453 12.93 54.406 1 26.38 285 GLU B CA 1
ATOM 10387 C C . GLU B 1 285 ? 13.062 13.492 53.125 1 26.38 285 GLU B C 1
ATOM 10389 O O . GLU B 1 285 ? 12.633 14.547 52.625 1 26.38 285 GLU B O 1
ATOM 10394 N N . ASN B 1 286 ? 14.375 13.461 53.062 1 26.52 286 ASN B N 1
ATOM 10395 C CA . ASN B 1 286 ? 15.094 13.617 51.812 1 26.52 286 ASN B CA 1
ATOM 10396 C C . ASN B 1 286 ? 14.383 12.898 50.656 1 26.52 286 ASN B C 1
ATOM 10398 O O . ASN B 1 286 ? 14.172 11.688 50.719 1 26.52 286 ASN B O 1
ATOM 10402 N N . SER B 1 287 ? 13.344 13.438 50.125 1 31.44 287 SER B N 1
ATOM 10403 C CA . SER B 1 287 ? 12.68 13 48.906 1 31.44 287 SER B CA 1
ATOM 10404 C C . SER B 1 287 ? 13.695 12.508 47.875 1 31.44 287 SER B C 1
ATOM 10406 O O . SER B 1 287 ? 14.398 13.305 47.25 1 31.44 287 SER B O 1
ATOM 10408 N N . THR B 1 288 ? 14.555 11.477 48.156 1 31.77 288 THR B N 1
ATOM 10409 C CA . THR B 1 288 ? 15.297 10.727 47.156 1 31.77 288 THR B CA 1
ATOM 10410 C C . THR B 1 288 ? 14.438 10.477 45.906 1 31.77 288 THR B C 1
ATOM 10412 O O . THR B 1 288 ? 13.266 10.133 46.031 1 31.77 288 THR B O 1
ATOM 10415 N N . VAL B 1 289 ? 14.703 11.18 44.812 1 41.75 289 VAL B N 1
ATOM 10416 C CA . VAL B 1 289 ? 14.156 10.938 43.5 1 41.75 289 VAL B CA 1
ATOM 10417 C C . VAL B 1 289 ? 14.117 9.438 43.219 1 41.75 289 VAL B C 1
ATOM 10419 O O . VAL B 1 289 ? 15.148 8.766 43.25 1 41.75 289 VAL B O 1
ATOM 10422 N N . ASP B 1 290 ? 13.289 8.641 43.719 1 41.09 290 ASP B N 1
ATOM 10423 C CA . ASP B 1 290 ? 13.031 7.254 43.344 1 41.09 290 ASP B CA 1
ATOM 10424 C C . ASP B 1 290 ? 13.078 7.07 41.844 1 41.09 290 ASP B C 1
ATOM 10426 O O . ASP B 1 290 ? 12.148 7.469 41.125 1 41.09 290 ASP B O 1
ATOM 10430 N N . PHE B 1 291 ? 14.258 6.922 41.312 1 47.41 291 PHE B N 1
ATOM 10431 C CA . PHE B 1 291 ? 14.508 6.629 39.906 1 47.41 291 PHE B CA 1
ATOM 10432 C C . PHE B 1 291 ? 13.75 5.375 39.469 1 47.41 291 PHE B C 1
ATOM 10434 O O . PHE B 1 291 ? 13.766 5.012 38.312 1 47.41 291 PHE B O 1
ATOM 10441 N N . SER B 1 292 ? 13.273 4.562 40.406 1 47 292 SER B N 1
ATOM 10442 C CA . SER B 1 292 ? 12.648 3.312 40 1 47 292 SER B CA 1
ATOM 10443 C C . SER B 1 292 ? 11.422 3.57 39.125 1 47 292 SER B C 1
ATOM 10445 O O . SER B 1 292 ? 11.039 2.723 38.312 1 47 292 SER B O 1
ATOM 10447 N N . LYS B 1 293 ? 10.805 4.723 39.25 1 53.66 293 LYS B N 1
ATOM 10448 C CA . LYS B 1 293 ? 9.523 4.965 38.594 1 53.66 293 LYS B CA 1
ATOM 10449 C C . LYS B 1 293 ? 9.727 5.691 37.25 1 53.66 293 LYS B C 1
ATOM 10451 O O . LYS B 1 293 ? 8.758 6.109 36.625 1 53.66 293 LYS B O 1
ATOM 10456 N N . VAL B 1 294 ? 10.953 5.859 36.844 1 58.25 294 VAL B N 1
ATOM 10457 C CA . VAL B 1 294 ? 11.242 6.695 35.688 1 58.25 294 VAL B CA 1
ATOM 10458 C C . VAL B 1 294 ? 11.203 5.852 34.406 1 58.25 294 VAL B C 1
ATOM 10460 O O . VAL B 1 294 ? 11.695 4.719 34.406 1 58.25 294 VAL B O 1
ATOM 10463 N N . ASP B 1 295 ? 10.297 6.215 33.531 1 63.38 295 ASP B N 1
ATOM 10464 C CA . ASP B 1 295 ? 10.242 5.625 32.219 1 63.38 295 ASP B CA 1
ATOM 10465 C C . ASP B 1 295 ? 11.586 5.77 31.484 1 63.38 295 ASP B C 1
ATOM 10467 O O . ASP B 1 295 ? 11.836 6.785 30.844 1 63.38 295 ASP B O 1
ATOM 10471 N N . MET B 1 296 ? 12.438 4.852 31.672 1 66.06 296 MET B N 1
ATOM 10472 C CA . MET B 1 296 ? 13.773 4.859 31.078 1 66.06 296 MET B CA 1
ATOM 10473 C C . MET B 1 296 ? 13.695 4.773 29.562 1 66.06 296 MET B C 1
ATOM 10475 O O . MET B 1 296 ? 14.594 5.246 28.859 1 66.06 296 MET B O 1
ATOM 10479 N N . ASN B 1 297 ? 12.602 4.246 29.109 1 71.25 297 ASN B N 1
ATOM 10480 C CA . ASN B 1 297 ? 12.484 4.121 27.672 1 71.25 297 ASN B CA 1
ATOM 10481 C C . ASN B 1 297 ? 12.305 5.477 27 1 71.25 297 ASN B C 1
ATOM 10483 O O . ASN B 1 297 ? 12.836 5.719 25.922 1 71.25 297 ASN B O 1
ATOM 10487 N N . PHE B 1 298 ? 11.664 6.328 27.812 1 78.12 298 PHE B N 1
ATOM 10488 C CA . PHE B 1 298 ? 11.461 7.656 27.234 1 78.12 298 PHE B CA 1
ATOM 10489 C C . PHE B 1 298 ? 12.703 8.523 27.453 1 78.12 298 PHE B C 1
ATOM 10491 O O . PHE B 1 298 ? 12.992 9.406 26.625 1 78.12 298 PHE B O 1
ATOM 10498 N N . MET B 1 299 ? 13.461 8.242 28.484 1 78.81 299 MET B N 1
ATOM 10499 C CA . MET B 1 299 ? 14.664 9.016 28.766 1 78.81 299 MET B CA 1
ATOM 10500 C C . MET B 1 299 ? 15.688 8.852 27.641 1 78.81 299 MET B C 1
ATOM 10502 O O . MET B 1 299 ? 16.422 9.789 27.328 1 78.81 299 MET B O 1
ATOM 10506 N N . ARG B 1 300 ? 15.617 7.758 27 1 76.31 300 ARG B N 1
ATOM 10507 C CA . ARG B 1 300 ? 16.578 7.488 25.938 1 76.31 300 ARG B CA 1
ATOM 10508 C C . ARG B 1 300 ? 16.266 8.32 24.703 1 76.31 300 ARG B C 1
ATOM 10510 O O . ARG B 1 300 ? 17.141 8.555 23.875 1 76.31 300 ARG B O 1
ATOM 10517 N N . LYS B 1 301 ? 15.102 8.805 24.625 1 78.62 301 LYS B N 1
ATOM 10518 C CA . LYS B 1 301 ? 14.695 9.594 23.469 1 78.62 301 LYS B CA 1
ATOM 10519 C C . LYS B 1 301 ? 15.016 11.07 23.656 1 78.62 301 LYS B C 1
ATOM 10521 O O . LYS B 1 301 ? 14.992 11.852 22.703 1 78.62 301 LYS B O 1
ATOM 10526 N N . ILE B 1 302 ? 15.32 11.43 24.891 1 82.06 302 ILE B N 1
ATOM 10527 C CA . ILE B 1 302 ? 15.656 12.82 25.203 1 82.06 302 ILE B CA 1
ATOM 10528 C C . ILE B 1 302 ? 17.156 13.047 25 1 82.06 302 ILE B C 1
ATOM 10530 O O . ILE B 1 302 ? 17.969 12.258 25.469 1 82.06 302 ILE B O 1
ATOM 10534 N N . PRO B 1 303 ? 17.438 14.055 24.203 1 80.81 303 PRO B N 1
ATOM 10535 C CA . PRO B 1 303 ? 18.859 14.352 24 1 80.81 303 PRO B CA 1
ATOM 10536 C C . PRO B 1 303 ? 19.609 14.555 25.312 1 80.81 303 PRO B C 1
ATOM 10538 O O . PRO B 1 303 ? 19.031 14.984 26.297 1 80.81 303 PRO B O 1
ATOM 10541 N N . THR B 1 304 ? 20.906 14.273 25.312 1 82.12 304 THR B N 1
ATOM 10542 C CA . THR B 1 304 ? 21.734 14.398 26.516 1 82.12 304 THR B CA 1
ATOM 10543 C C . THR B 1 304 ? 21.969 15.867 26.859 1 82.12 304 THR B C 1
ATOM 10545 O O . THR B 1 304 ? 22.25 16.688 25.984 1 82.12 304 THR B O 1
ATOM 10548 N N . GLY B 1 305 ? 21.75 16.266 28.062 1 81.69 305 GLY B N 1
ATOM 10549 C CA . GLY B 1 305 ? 21.922 17.625 28.531 1 81.69 305 GLY B CA 1
ATOM 10550 C C . GLY B 1 305 ? 20.672 18.484 28.391 1 81.69 305 GLY B C 1
ATOM 10551 O O . GLY B 1 305 ? 20.75 19.703 28.438 1 81.69 305 GLY B O 1
ATOM 10552 N N . ALA B 1 306 ? 19.609 17.797 28.125 1 87.75 306 ALA B N 1
ATOM 10553 C CA . ALA B 1 306 ? 18.359 18.547 27.969 1 87.75 306 ALA B CA 1
ATOM 10554 C C . ALA B 1 306 ? 17.812 19 29.312 1 87.75 306 ALA B C 1
ATOM 10556 O O . ALA B 1 306 ? 18.109 18.391 30.344 1 87.75 306 ALA B O 1
ATOM 10557 N N . GLU B 1 307 ? 17.234 20.172 29.344 1 91.75 307 GLU B N 1
ATOM 10558 C CA . GLU B 1 307 ? 16.547 20.703 30.5 1 91.75 307 GLU B CA 1
ATOM 10559 C C . GLU B 1 307 ? 15.031 20.656 30.328 1 91.75 307 GLU B C 1
ATOM 10561 O O . GLU B 1 307 ? 14.539 20.328 29.234 1 91.75 307 GLU B O 1
ATOM 10566 N N . ALA B 1 308 ? 14.344 20.812 31.391 1 92.62 308 ALA B N 1
ATOM 10567 C CA . ALA B 1 308 ? 12.898 20.641 31.328 1 92.62 308 ALA B CA 1
ATOM 10568 C C . ALA B 1 308 ? 12.172 21.969 31.562 1 92.62 308 ALA B C 1
ATOM 10570 O O . ALA B 1 308 ? 12.703 22.859 32.219 1 92.62 308 ALA B O 1
ATOM 10571 N N . SER B 1 309 ? 11.062 22.141 30.859 1 94.06 309 SER B N 1
ATOM 10572 C CA . SER B 1 309 ? 10.078 23.188 31.078 1 94.06 309 SER B CA 1
ATOM 10573 C C . SER B 1 309 ? 8.75 22.625 31.562 1 94.06 309 SER B C 1
ATOM 10575 O O . SER B 1 309 ? 8.156 21.781 30.891 1 94.06 309 SER B O 1
ATOM 10577 N N . ASN B 1 310 ? 8.25 23.062 32.719 1 94.56 310 ASN B N 1
ATOM 10578 C CA . ASN B 1 310 ? 6.996 22.562 33.25 1 94.56 310 ASN B CA 1
ATOM 10579 C C . ASN B 1 310 ? 5.898 23.625 33.188 1 94.56 310 ASN B C 1
ATOM 10581 O O . ASN B 1 310 ? 6.094 24.75 33.656 1 94.56 310 ASN B O 1
ATOM 10585 N N . VAL B 1 311 ? 4.848 23.203 32.594 1 95.69 311 VAL B N 1
ATOM 10586 C CA . VAL B 1 311 ? 3.684 24.078 32.469 1 95.69 311 VAL B CA 1
ATOM 10587 C C . VAL B 1 311 ? 2.562 23.562 33.375 1 95.69 311 VAL B C 1
ATOM 10589 O O . VAL B 1 311 ? 2.098 22.438 33.219 1 95.69 311 VAL B O 1
ATOM 10592 N N . LEU B 1 312 ? 2.15 24.328 34.312 1 94.62 312 LEU B N 1
ATOM 10593 C CA . LEU B 1 312 ? 1.08 23.984 35.25 1 94.62 312 LEU B CA 1
ATOM 10594 C C . LEU B 1 312 ? -0.144 24.859 35.031 1 94.62 312 LEU B C 1
ATOM 10596 O O . LEU B 1 312 ? -0.076 26.078 35.188 1 94.62 312 LEU B O 1
ATOM 10600 N N . VAL B 1 313 ? -1.201 24.203 34.562 1 94.25 313 VAL B N 1
ATOM 10601 C CA . VAL B 1 313 ? -2.453 24.922 34.344 1 94.25 313 VAL B CA 1
ATOM 10602 C C . VAL B 1 313 ? -3.568 24.281 35.188 1 94.25 313 VAL B C 1
ATOM 10604 O O . VAL B 1 313 ? -3.633 23.062 35.312 1 94.25 313 VAL B O 1
ATOM 10607 N N . GLY B 1 314 ? -4.473 25.141 35.844 1 91.62 314 GLY B N 1
ATOM 10608 C CA . GLY B 1 314 ? -5.547 24.578 36.625 1 91.62 314 GLY B CA 1
ATOM 10609 C C . GLY B 1 314 ? -6.652 25.578 36.938 1 91.62 314 GLY B C 1
ATOM 10610 O O . GLY B 1 314 ? -6.465 26.781 36.781 1 91.62 314 GLY B O 1
ATOM 10611 N N . GLU B 1 315 ? -7.77 24.938 37.188 1 89.38 315 GLU B N 1
ATOM 10612 C CA . GLU B 1 315 ? -8.93 25.703 37.656 1 89.38 315 GLU B CA 1
ATOM 10613 C C . GLU B 1 315 ? -9.148 25.531 39.156 1 89.38 315 GLU B C 1
ATOM 10615 O O . GLU B 1 315 ? -9.055 24.422 39.656 1 89.38 315 GLU B O 1
ATOM 10620 N N . VAL B 1 316 ? -9.211 26.672 39.844 1 86.94 316 VAL B N 1
ATOM 10621 C CA . VAL B 1 316 ? -9.484 26.641 41.281 1 86.94 316 VAL B CA 1
ATOM 10622 C C . VAL B 1 316 ? -10.727 27.484 41.594 1 86.94 316 VAL B C 1
ATOM 10624 O O . VAL B 1 316 ? -11.023 28.438 40.875 1 86.94 316 VAL B O 1
ATOM 10627 N N . ASP B 1 317 ? -11.516 27.172 42.562 1 83.12 317 ASP B N 1
ATOM 10628 C CA . ASP B 1 317 ? -12.789 27.812 42.906 1 83.12 317 ASP B CA 1
ATOM 10629 C C . ASP B 1 317 ? -12.562 29.047 43.781 1 83.12 317 ASP B C 1
ATOM 10631 O O . ASP B 1 317 ? -13.422 29.938 43.844 1 83.12 317 ASP B O 1
ATOM 10635 N N . PHE B 1 318 ? -11.375 29.297 44.438 1 84.25 318 PHE B N 1
ATOM 10636 C CA . PHE B 1 318 ? -11.219 30.359 45.438 1 84.25 318 PHE B CA 1
ATOM 10637 C C . PHE B 1 318 ? -10.656 31.625 44.812 1 84.25 318 PHE B C 1
ATOM 10639 O O . PHE B 1 318 ? -10.641 32.688 45.406 1 84.25 318 PHE B O 1
ATOM 10646 N N . LEU B 1 319 ? -10.289 31.547 43.531 1 87.5 319 LEU B N 1
ATOM 10647 C CA . LEU B 1 319 ? -9.695 32.719 42.875 1 87.5 319 LEU B CA 1
ATOM 10648 C C . LEU B 1 319 ? -10.719 33.438 42 1 87.5 319 LEU B C 1
ATOM 10650 O O . LEU B 1 319 ? -11.516 32.781 41.312 1 87.5 319 LEU B O 1
ATOM 10654 N N . GLU B 1 320 ? -10.727 34.719 42 1 81.94 320 GLU B N 1
ATOM 10655 C CA . GLU B 1 320 ? -11.602 35.531 41.156 1 81.94 320 GLU B CA 1
ATOM 10656 C C . GLU B 1 320 ? -10.898 35.938 39.875 1 81.94 320 GLU B C 1
ATOM 10658 O O . GLU B 1 320 ? -11.539 36.188 38.844 1 81.94 320 GLU B O 1
ATOM 10663 N N . ARG B 1 321 ? -9.594 36.125 40.062 1 84 321 ARG B N 1
ATOM 10664 C CA . ARG B 1 321 ? -8.781 36.469 38.906 1 84 321 ARG B CA 1
ATOM 10665 C C . ARG B 1 321 ? -7.66 35.469 38.656 1 84 321 ARG B C 1
ATOM 10667 O O . ARG B 1 321 ? -7.18 34.844 39.625 1 84 321 ARG B O 1
ATOM 10674 N N . PRO B 1 322 ? -7.383 35.375 37.375 1 90.19 322 PRO B N 1
ATOM 10675 C CA . PRO B 1 322 ? -6.301 34.406 37.125 1 90.19 322 PRO B CA 1
ATOM 10676 C C . PRO B 1 322 ? -4.938 34.938 37.562 1 90.19 322 PRO B C 1
ATOM 10678 O O . PRO B 1 322 ? -4.676 36.125 37.469 1 90.19 322 PRO B O 1
ATOM 10681 N N . ILE B 1 323 ? -4.152 34.094 38.094 1 90.62 323 ILE B N 1
ATOM 10682 C CA . ILE B 1 323 ? -2.781 34.375 38.5 1 90.62 323 ILE B CA 1
ATOM 10683 C C . ILE B 1 323 ? -1.81 33.688 37.531 1 90.62 323 ILE B C 1
ATOM 10685 O O . ILE B 1 323 ? -1.942 32.5 37.25 1 90.62 323 ILE B O 1
ATOM 10689 N N . ILE B 1 324 ? -0.94 34.438 36.969 1 93.44 324 ILE B N 1
ATOM 10690 C CA . ILE B 1 324 ? 0.02 33.938 36 1 93.44 324 ILE B CA 1
ATOM 10691 C C . ILE B 1 324 ? 1.441 34.219 36.469 1 93.44 324 ILE B C 1
ATOM 10693 O O . ILE B 1 324 ? 1.719 35.281 37 1 93.44 324 ILE B O 1
ATOM 10697 N N . ALA B 1 325 ? 2.322 33.25 36.375 1 93.75 325 ALA B N 1
ATOM 10698 C CA . ALA B 1 325 ? 3.729 33.438 36.719 1 93.75 325 ALA B CA 1
ATOM 10699 C C . ALA B 1 325 ? 4.637 32.719 35.719 1 93.75 325 ALA B C 1
ATOM 10701 O O . ALA B 1 325 ? 4.34 31.578 35.312 1 93.75 325 ALA B O 1
ATOM 10702 N N . PHE B 1 326 ? 5.551 33.344 35.156 1 94.81 326 PHE B N 1
ATOM 10703 C CA . PHE B 1 326 ? 6.617 32.781 34.344 1 94.81 326 PHE B CA 1
ATOM 10704 C C . PHE B 1 326 ? 7.957 32.875 35.062 1 94.81 326 PHE B C 1
ATOM 10706 O O . PHE B 1 326 ? 8.438 33.969 35.344 1 94.81 326 PHE B O 1
ATOM 10713 N N . VAL B 1 327 ? 8.586 31.719 35.375 1 93.88 327 VAL B N 1
ATOM 10714 C CA . VAL B 1 327 ? 9.789 31.688 36.188 1 93.88 327 VAL B CA 1
ATOM 10715 C C . VAL B 1 327 ? 10.93 31.016 35.438 1 93.88 327 VAL B C 1
ATOM 10717 O O . VAL B 1 327 ? 10.734 29.984 34.812 1 93.88 327 VAL B O 1
ATOM 10720 N N . ARG B 1 328 ? 12.062 31.562 35.375 1 94.5 328 ARG B N 1
ATOM 10721 C CA . ARG B 1 328 ? 13.305 30.969 34.906 1 94.5 328 ARG B CA 1
ATOM 10722 C C . ARG B 1 328 ? 14.289 30.734 36.031 1 94.5 328 ARG B C 1
ATOM 10724 O O . ARG B 1 328 ? 14.656 31.688 36.75 1 94.5 328 ARG B O 1
ATOM 10731 N N . LEU B 1 329 ? 14.633 29.516 36.188 1 91.12 329 LEU B N 1
ATOM 10732 C CA . LEU B 1 329 ? 15.57 29.156 37.25 1 91.12 329 LEU B CA 1
ATOM 10733 C C . LEU B 1 329 ? 17.016 29.219 36.719 1 91.12 329 LEU B C 1
ATOM 10735 O O . LEU B 1 329 ? 17.281 28.828 35.594 1 91.12 329 LEU B O 1
ATOM 10739 N N . ALA B 1 330 ? 17.875 29.875 37.406 1 85 330 ALA B N 1
ATOM 10740 C CA . ALA B 1 330 ? 19.297 29.891 37.062 1 85 330 ALA B CA 1
ATOM 10741 C C . ALA B 1 330 ? 20.141 29.5 38.281 1 85 330 ALA B C 1
ATOM 10743 O O . ALA B 1 330 ? 20.234 30.25 39.25 1 85 330 ALA B O 1
ATOM 10744 N N . PRO B 1 331 ? 20.797 28.281 38.406 1 85.69 331 PRO B N 1
ATOM 10745 C CA . PRO B 1 331 ? 20.875 27.219 37.406 1 85.69 331 PRO B CA 1
ATOM 10746 C C . PRO B 1 331 ? 19.656 26.297 37.406 1 85.69 331 PRO B C 1
ATOM 10748 O O . PRO B 1 331 ? 18.781 26.453 38.25 1 85.69 331 PRO B O 1
ATOM 10751 N N . ALA B 1 332 ? 19.594 25.375 36.438 1 90.38 332 ALA B N 1
ATOM 10752 C CA . ALA B 1 332 ? 18.516 24.391 36.375 1 90.38 332 ALA B CA 1
ATOM 10753 C C . ALA B 1 332 ? 18.578 23.469 37.594 1 90.38 332 ALA B C 1
ATOM 10755 O O . ALA B 1 332 ? 19.656 23.125 38.062 1 90.38 332 ALA B O 1
ATOM 10756 N N . VAL B 1 333 ? 17.438 23.188 38.188 1 90.19 333 VAL B N 1
ATOM 10757 C CA . VAL B 1 333 ? 17.375 22.406 39.438 1 90.19 333 VAL B CA 1
ATOM 10758 C C . VAL B 1 333 ? 16.5 21.172 39.219 1 90.19 333 VAL B C 1
ATOM 10760 O O . VAL B 1 333 ? 15.516 21.234 38.469 1 90.19 333 VAL B O 1
ATOM 10763 N N . LEU B 1 334 ? 16.953 20.125 39.812 1 88.62 334 LEU B N 1
ATOM 10764 C CA . LEU B 1 334 ? 16.156 18.891 39.781 1 88.62 334 LEU B CA 1
ATOM 10765 C C . LEU B 1 334 ? 15.047 18.938 40.812 1 88.62 334 LEU B C 1
ATOM 10767 O O . LEU B 1 334 ? 15.328 18.984 42.031 1 88.62 334 LEU B O 1
ATOM 10771 N N . LEU B 1 335 ? 13.875 19.141 40.312 1 85.69 335 LEU B N 1
ATOM 10772 C CA . LEU B 1 335 ? 12.719 19.156 41.219 1 85.69 335 LEU B CA 1
ATOM 10773 C C . LEU B 1 335 ? 12.078 17.781 41.281 1 85.69 335 LEU B C 1
ATOM 10775 O O . LEU B 1 335 ? 11.68 17.203 40.281 1 85.69 335 LEU B O 1
ATOM 10779 N N . SER B 1 336 ? 12.039 17.219 42.406 1 78.38 336 SER B N 1
ATOM 10780 C CA . SER B 1 336 ? 11.531 15.867 42.594 1 78.38 336 SER B CA 1
ATOM 10781 C C . SER B 1 336 ? 10.023 15.805 42.375 1 78.38 336 SER B C 1
ATOM 10783 O O . SER B 1 336 ? 9.281 16.609 42.938 1 78.38 336 SER B O 1
ATOM 10785 N N . GLY B 1 337 ? 9.539 14.953 41.469 1 77.62 337 GLY B N 1
ATOM 10786 C CA . GLY B 1 337 ? 8.133 14.641 41.281 1 77.62 337 GLY B CA 1
ATOM 10787 C C . GLY B 1 337 ? 7.438 15.508 40.25 1 77.62 337 GLY B C 1
ATOM 10788 O O . GLY B 1 337 ? 6.301 15.227 39.875 1 77.62 337 GLY B O 1
ATOM 10789 N N . LEU B 1 338 ? 8.047 16.531 39.812 1 82.31 338 LEU B N 1
ATOM 10790 C CA . LEU B 1 338 ? 7.379 17.438 38.906 1 82.31 338 LEU B CA 1
ATOM 10791 C C . LEU B 1 338 ? 7.426 16.891 37.469 1 82.31 338 LEU B C 1
ATOM 10793 O O . LEU B 1 338 ? 6.441 16.984 36.75 1 82.31 338 LEU B O 1
ATOM 10797 N N . THR B 1 339 ? 8.516 16.375 37.094 1 84.44 339 THR B N 1
ATOM 10798 C CA . THR B 1 339 ? 8.68 15.859 35.75 1 84.44 339 THR B CA 1
ATOM 10799 C C . THR B 1 339 ? 8.727 14.336 35.75 1 84.44 339 THR B C 1
ATOM 10801 O O . THR B 1 339 ? 9.211 13.727 36.688 1 84.44 339 THR B O 1
ATOM 10804 N N . GLU B 1 340 ? 8.195 13.773 34.719 1 82.31 340 GLU B N 1
ATOM 10805 C CA . GLU B 1 340 ? 8.164 12.328 34.562 1 82.31 340 GLU B CA 1
ATOM 10806 C C . GLU B 1 340 ? 9.578 11.75 34.531 1 82.31 340 GLU B C 1
ATOM 10808 O O . GLU B 1 340 ? 9.82 10.633 34.969 1 82.31 340 GLU B O 1
ATOM 10813 N N . VAL B 1 341 ? 10.461 12.492 33.906 1 83.19 341 VAL B N 1
ATOM 10814 C CA . VAL B 1 341 ? 11.844 12.062 33.781 1 83.19 341 VAL B CA 1
ATOM 10815 C C . VAL B 1 341 ? 12.742 12.938 34.656 1 83.19 341 VAL B C 1
ATOM 10817 O O . VAL B 1 341 ? 12.422 14.102 34.906 1 83.19 341 VAL B O 1
ATOM 10820 N N . PRO B 1 342 ? 13.797 12.312 35.125 1 84.38 342 PRO B N 1
ATOM 10821 C CA . PRO B 1 342 ? 14.68 13.094 36 1 84.38 342 PRO B CA 1
ATOM 10822 C C . PRO B 1 342 ? 15.531 14.094 35.219 1 84.38 342 PRO B C 1
ATOM 10824 O O . PRO B 1 342 ? 16.75 13.891 35.062 1 84.38 342 PRO B O 1
ATOM 10827 N N . VAL B 1 343 ? 14.93 15.023 34.656 1 88.19 343 VAL B N 1
ATOM 10828 C CA . VAL B 1 343 ? 15.594 16.141 34 1 88.19 343 VAL B CA 1
ATOM 10829 C C . VAL B 1 343 ? 15.445 17.406 34.812 1 88.19 343 VAL B C 1
ATOM 10831 O O . VAL B 1 343 ? 14.398 17.641 35.438 1 88.19 343 VAL B O 1
ATOM 10834 N N . ALA B 1 344 ? 16.516 18.203 34.844 1 90.38 344 ALA B N 1
ATOM 10835 C CA . ALA B 1 344 ? 16.516 19.453 35.625 1 90.38 344 ALA B CA 1
ATOM 10836 C C . ALA B 1 344 ? 15.547 20.469 35 1 90.38 344 ALA B C 1
ATOM 10838 O O . ALA B 1 344 ? 15.469 20.609 33.781 1 90.38 344 ALA B O 1
ATOM 10839 N N . THR B 1 345 ? 14.773 21.062 35.875 1 93.19 345 THR B N 1
ATOM 10840 C CA . THR B 1 345 ? 13.797 22.047 35.438 1 93.19 345 THR B CA 1
ATOM 10841 C C . THR B 1 345 ? 14.43 23.438 35.375 1 93.19 345 THR B C 1
ATOM 10843 O O . THR B 1 345 ? 15.086 23.875 36.312 1 93.19 345 THR B O 1
ATOM 10846 N N . ARG B 1 346 ? 14.32 24.109 34.25 1 93.69 346 ARG B N 1
ATOM 10847 C CA . ARG B 1 346 ? 14.828 25.453 34.062 1 93.69 346 ARG B CA 1
ATOM 10848 C C . ARG B 1 346 ? 13.688 26.469 34.031 1 93.69 346 ARG B C 1
ATOM 10850 O O . ARG B 1 346 ? 13.836 27.594 34.5 1 93.69 346 ARG B O 1
ATOM 10857 N N . PHE B 1 347 ? 12.602 26.078 33.406 1 94.38 347 PHE B N 1
ATOM 10858 C CA . PHE B 1 347 ? 11.484 27 33.25 1 94.38 347 PHE B CA 1
ATOM 10859 C C . PHE B 1 347 ? 10.227 26.453 33.906 1 94.38 347 PHE B C 1
ATOM 10861 O O . PHE B 1 347 ? 9.992 25.234 33.906 1 94.38 347 PHE B O 1
ATOM 10868 N N . LEU B 1 348 ? 9.477 27.359 34.5 1 94.56 348 LEU B N 1
ATOM 10869 C CA . LEU B 1 348 ? 8.203 27.016 35.125 1 94.56 348 LEU B CA 1
ATOM 10870 C C . LEU B 1 348 ? 7.133 28.047 34.781 1 94.56 348 LEU B C 1
ATOM 10872 O O . LEU B 1 348 ? 7.363 29.25 34.875 1 94.56 348 LEU B O 1
ATOM 10876 N N . PHE B 1 349 ? 6.074 27.562 34.156 1 95.19 349 PHE B N 1
ATOM 10877 C CA . PHE B 1 349 ? 4.926 28.406 33.844 1 95.19 349 PHE B CA 1
ATOM 10878 C C . PHE B 1 349 ? 3.715 28 34.688 1 95.19 349 PHE B C 1
ATOM 10880 O O . PHE B 1 349 ? 3.357 26.812 34.719 1 95.19 349 PHE B O 1
ATOM 10887 N N . LEU B 1 350 ? 3.129 28.969 35.375 1 94.44 350 LEU B N 1
ATOM 10888 C CA . LEU B 1 350 ? 1.99 28.703 36.25 1 94.44 350 LEU B CA 1
ATOM 10889 C C . LEU B 1 350 ? 0.792 29.562 35.875 1 94.44 350 LEU B C 1
ATOM 10891 O O . LEU B 1 350 ? 0.922 30.766 35.688 1 94.44 350 LEU B O 1
ATOM 10895 N N . LEU B 1 351 ? -0.333 28.875 35.594 1 94.44 351 LEU B N 1
ATOM 10896 C CA . LEU B 1 351 ? -1.597 29.547 35.312 1 94.44 351 LEU B CA 1
ATOM 10897 C C . LEU B 1 351 ? -2.725 28.938 36.156 1 94.44 351 LEU B C 1
ATOM 10899 O O . LEU B 1 351 ? -3.051 27.766 35.969 1 94.44 351 LEU B O 1
ATOM 10903 N N . LEU B 1 352 ? -3.211 29.656 37.125 1 92.69 352 LEU B N 1
ATOM 10904 C CA . LEU B 1 352 ? -4.367 29.266 37.938 1 92.69 352 LEU B CA 1
ATOM 10905 C C . LEU B 1 352 ? -5.496 30.281 37.812 1 92.69 352 LEU B C 1
ATOM 10907 O O . LEU B 1 352 ? -5.27 31.484 37.906 1 92.69 352 LEU B O 1
ATOM 10911 N N . GLY B 1 353 ? -6.641 29.875 37.375 1 89.94 353 GLY B N 1
ATOM 10912 C CA . GLY B 1 353 ? -7.77 30.766 37.188 1 89.94 353 GLY B CA 1
ATOM 10913 C C . GLY B 1 353 ? -9.039 30.266 37.844 1 89.94 353 GLY B C 1
ATOM 10914 O O . GLY B 1 353 ? -9.055 29.203 38.469 1 89.94 353 GLY B O 1
ATOM 10915 N N . PRO B 1 354 ? -10 31.109 37.781 1 88 354 PRO B N 1
ATOM 10916 C CA . PRO B 1 354 ? -11.289 30.75 38.344 1 88 354 PRO B CA 1
ATOM 10917 C C . PRO B 1 354 ? -11.977 29.609 37.594 1 88 354 PRO B C 1
ATOM 10919 O O . PRO B 1 354 ? -11.555 29.25 36.5 1 88 354 PRO B O 1
ATOM 10922 N N . ALA B 1 355 ? -13.031 29.062 38.219 1 83.75 355 ALA B N 1
ATOM 10923 C CA . ALA B 1 355 ? -13.727 27.891 37.656 1 83.75 355 ALA B CA 1
ATOM 10924 C C . ALA B 1 355 ? -14.609 28.297 36.469 1 83.75 355 ALA B C 1
ATOM 10926 O O . ALA B 1 355 ? -15.148 29.406 36.438 1 83.75 355 ALA B O 1
ATOM 10927 N N . GLY B 1 356 ? -14.672 27.5 35.438 1 78.12 356 GLY B N 1
ATOM 10928 C CA . GLY B 1 356 ? -15.562 27.703 34.281 1 78.12 356 GLY B CA 1
ATOM 10929 C C . GLY B 1 356 ? -14.82 27.844 32.969 1 78.12 356 GLY B C 1
ATOM 10930 O O . GLY B 1 356 ? -15.414 27.703 31.906 1 78.12 356 GLY B O 1
ATOM 10931 N N . LYS B 1 357 ? -13.547 28.188 33 1 83.31 357 LYS B N 1
ATOM 10932 C CA . LYS B 1 357 ? -12.773 28.359 31.781 1 83.31 357 LYS B CA 1
ATOM 10933 C C . LYS B 1 357 ? -11.664 27.312 31.688 1 83.31 357 LYS B C 1
ATOM 10935 O O . LYS B 1 357 ? -10.523 27.625 31.328 1 83.31 357 LYS B O 1
ATOM 10940 N N . GLY B 1 358 ? -12 26.234 31.922 1 83.69 358 GLY B N 1
ATOM 10941 C CA . GLY B 1 358 ? -11.016 25.172 31.922 1 83.69 358 GLY B CA 1
ATOM 10942 C C . GLY B 1 358 ? -10.391 24.953 30.547 1 83.69 358 GLY B C 1
ATOM 10943 O O . GLY B 1 358 ? -9.164 25 30.406 1 83.69 358 GLY B O 1
ATOM 10944 N N . PRO B 1 359 ? -11.234 24.859 29.531 1 86.06 359 PRO B N 1
ATOM 10945 C CA . PRO B 1 359 ? -10.664 24.625 28.203 1 86.06 359 PRO B CA 1
ATOM 10946 C C . PRO B 1 359 ? -9.82 25.797 27.703 1 86.06 359 PRO B C 1
ATOM 10948 O O . PRO B 1 359 ? -8.859 25.594 26.953 1 86.06 359 PRO B O 1
ATOM 10951 N N . GLN B 1 360 ? -10.086 26.922 28.109 1 88 360 GLN B N 1
ATOM 10952 C CA . GLN B 1 360 ? -9.289 28.078 27.703 1 88 360 GLN B CA 1
ATOM 10953 C C . GLN B 1 360 ? -7.902 28.031 28.344 1 88 360 GLN B C 1
ATOM 10955 O O . GLN B 1 360 ? -6.902 28.328 27.688 1 88 360 GLN B O 1
ATOM 10960 N N . TYR B 1 361 ? -7.879 27.688 29.656 1 91.88 361 TYR B N 1
ATOM 10961 C CA . TYR B 1 361 ? -6.59 27.594 30.328 1 91.88 361 TYR B CA 1
ATOM 10962 C C . TYR B 1 361 ? -5.746 26.469 29.734 1 91.88 361 TYR B C 1
ATOM 10964 O O . TYR B 1 361 ? -4.523 26.609 29.625 1 91.88 361 TYR B O 1
ATOM 10972 N N . HIS B 1 362 ? -6.426 25.5 29.344 1 91.31 362 HIS B N 1
ATOM 10973 C CA . HIS B 1 362 ? -5.723 24.391 28.703 1 91.31 362 HIS B CA 1
ATOM 10974 C C . HIS B 1 362 ? -5.074 24.828 27.391 1 91.31 362 HIS B C 1
ATOM 10976 O O . HIS B 1 362 ? -3.93 24.469 27.109 1 91.31 362 HIS B O 1
ATOM 10982 N N . GLU B 1 363 ? -5.738 25.562 26.625 1 91.75 363 GLU B N 1
ATOM 10983 C CA . GLU B 1 363 ? -5.207 26.016 25.344 1 91.75 363 GLU B CA 1
ATOM 10984 C C . GLU B 1 363 ? -4.051 27 25.547 1 91.75 363 GLU B C 1
ATOM 10986 O O . GLU B 1 363 ? -3.111 27.016 24.75 1 91.75 363 GLU B O 1
ATOM 10991 N N . ILE B 1 364 ? -4.121 27.766 26.578 1 93.44 364 ILE B N 1
ATOM 10992 C CA . ILE B 1 364 ? -3.023 28.672 26.875 1 93.44 364 ILE B CA 1
ATOM 10993 C C . ILE B 1 364 ? -1.783 27.891 27.281 1 93.44 364 ILE B C 1
ATOM 10995 O O . ILE B 1 364 ? -0.667 28.219 26.875 1 93.44 364 ILE B O 1
ATOM 10999 N N . GLY B 1 365 ? -2.068 26.938 28.062 1 94.19 365 GLY B N 1
ATOM 11000 C CA . GLY B 1 365 ? -0.962 26.062 28.422 1 94.19 365 GLY B CA 1
ATOM 11001 C C . GLY B 1 365 ? -0.32 25.391 27.234 1 94.19 365 GLY B C 1
ATOM 11002 O O . GLY B 1 365 ? 0.907 25.312 27.141 1 94.19 365 GLY B O 1
ATOM 11003 N N . ARG B 1 366 ? -1.095 24.891 26.344 1 93.94 366 ARG B N 1
ATOM 11004 C CA . ARG B 1 366 ? -0.592 24.266 25.125 1 93.94 366 ARG B CA 1
ATOM 11005 C C . ARG B 1 366 ? 0.209 25.266 24.281 1 93.94 366 ARG B C 1
ATOM 11007 O O . ARG B 1 366 ? 1.2 24.891 23.656 1 93.94 366 ARG B O 1
ATOM 11014 N N . SER B 1 367 ? -0.203 26.469 24.266 1 94.38 367 SER B N 1
ATOM 11015 C CA . SER B 1 367 ? 0.459 27.5 23.469 1 94.38 367 SER B CA 1
ATOM 11016 C C . SER B 1 367 ? 1.859 27.781 24 1 94.38 367 SER B C 1
ATOM 11018 O O . SER B 1 367 ? 2.811 27.891 23.219 1 94.38 367 SER B O 1
ATOM 11020 N N . ILE B 1 368 ? 1.989 27.953 25.297 1 95.5 368 ILE B N 1
ATOM 11021 C CA . ILE B 1 368 ? 3.307 28.25 25.859 1 95.5 368 ILE B CA 1
ATOM 11022 C C . ILE B 1 368 ? 4.227 27.047 25.656 1 95.5 368 ILE B C 1
ATOM 11024 O O . ILE B 1 368 ? 5.426 27.203 25.422 1 95.5 368 ILE B O 1
ATOM 11028 N N . ALA B 1 369 ? 3.672 25.891 25.844 1 95.25 369 ALA B N 1
ATOM 11029 C CA . ALA B 1 369 ? 4.469 24.688 25.656 1 95.25 369 ALA B CA 1
ATOM 11030 C C . ALA B 1 369 ? 4.98 24.594 24.219 1 95.25 369 ALA B C 1
ATOM 11032 O O . ALA B 1 369 ? 6.137 24.234 23.984 1 95.25 369 ALA B O 1
ATOM 11033 N N . THR B 1 370 ? 4.184 24.828 23.25 1 94.12 370 THR B N 1
ATOM 11034 C CA . THR B 1 370 ? 4.586 24.797 21.844 1 94.12 370 THR B CA 1
ATOM 11035 C C . THR B 1 370 ? 5.582 25.922 21.547 1 94.12 370 THR B C 1
ATOM 11037 O O . THR B 1 370 ? 6.512 25.734 20.75 1 94.12 370 THR B O 1
ATOM 11040 N N . LEU B 1 371 ? 5.379 27.047 22.141 1 93.81 371 LEU B N 1
ATOM 11041 C CA . LEU B 1 371 ? 6.293 28.156 21.969 1 93.81 371 LEU B CA 1
ATOM 11042 C C . LEU B 1 371 ? 7.684 27.812 22.484 1 93.81 371 LEU B C 1
ATOM 11044 O O . LEU B 1 371 ? 8.688 28.219 21.906 1 93.81 371 LEU B O 1
ATOM 11048 N N . MET B 1 372 ? 7.695 27.109 23.594 1 93.81 372 MET B N 1
ATOM 11049 C CA . MET B 1 372 ? 8.969 26.75 24.219 1 93.81 372 MET B CA 1
ATOM 11050 C C . MET B 1 372 ? 9.727 25.734 23.359 1 93.81 372 MET B C 1
ATOM 11052 O O . MET B 1 372 ? 10.945 25.609 23.469 1 93.81 372 MET B O 1
ATOM 11056 N N . THR B 1 373 ? 9.039 25.047 22.516 1 90.56 373 THR B N 1
ATOM 11057 C CA . THR B 1 373 ? 9.688 24.078 21.641 1 90.56 373 THR B CA 1
ATOM 11058 C C . THR B 1 373 ? 10.211 24.75 20.375 1 90.56 373 THR B C 1
ATOM 11060 O O . THR B 1 373 ? 11.008 24.156 19.641 1 90.56 373 THR B O 1
ATOM 11063 N N . ASP B 1 374 ? 9.742 25.906 20.109 1 90.94 374 ASP B N 1
ATOM 11064 C CA . ASP B 1 374 ? 10.258 26.656 18.953 1 90.94 374 ASP B CA 1
ATOM 11065 C C . ASP B 1 374 ? 11.711 27.078 19.188 1 90.94 374 ASP B C 1
ATOM 11067 O O . ASP B 1 374 ? 12.062 27.547 20.281 1 90.94 374 ASP B O 1
ATOM 11071 N N . ASP B 1 375 ? 12.578 26.984 18.266 1 89 375 ASP B N 1
ATOM 11072 C CA . ASP B 1 375 ? 14.016 27.219 18.406 1 89 375 ASP B CA 1
ATOM 11073 C C . ASP B 1 375 ? 14.305 28.688 18.688 1 89 375 ASP B C 1
ATOM 11075 O O . ASP B 1 375 ? 15.18 29 19.5 1 89 375 ASP B O 1
ATOM 11079 N N . VAL B 1 376 ? 13.594 29.531 18.062 1 89.88 376 VAL B N 1
ATOM 11080 C CA . VAL B 1 376 ? 13.875 30.953 18.203 1 89.88 376 VAL B CA 1
ATOM 11081 C C . VAL B 1 376 ? 13.398 31.438 19.562 1 89.88 376 VAL B C 1
ATOM 11083 O O . VAL B 1 376 ? 14.148 32.094 20.297 1 89.88 376 VAL B O 1
ATOM 11086 N N . PHE B 1 377 ? 12.211 31.156 19.922 1 91.94 377 PHE B N 1
ATOM 11087 C CA . PHE B 1 377 ? 11.719 31.594 21.219 1 91.94 377 PHE B CA 1
ATOM 11088 C C . PHE B 1 377 ? 12.492 30.906 22.344 1 91.94 377 PHE B C 1
ATOM 11090 O O . PHE B 1 377 ? 12.727 31.516 23.391 1 91.94 377 PHE B O 1
ATOM 11097 N N . HIS B 1 378 ? 12.758 29.703 22.094 1 89.81 378 HIS B N 1
ATOM 11098 C CA . HIS B 1 378 ? 13.578 28.953 23.047 1 89.81 378 HIS B CA 1
ATOM 11099 C C . HIS B 1 378 ? 14.867 29.703 23.359 1 89.81 378 HIS B C 1
ATOM 11101 O O . HIS B 1 378 ? 15.227 29.859 24.531 1 89.81 378 HIS B O 1
ATOM 11107 N N . ASP B 1 379 ? 15.539 30.156 22.375 1 89.81 379 ASP B N 1
ATOM 11108 C CA . ASP B 1 379 ? 16.797 30.875 22.578 1 89.81 379 ASP B CA 1
ATOM 11109 C C . ASP B 1 379 ? 16.547 32.25 23.234 1 89.81 379 ASP B C 1
ATOM 11111 O O . ASP B 1 379 ? 17.344 32.688 24.047 1 89.81 379 ASP B O 1
ATOM 11115 N N . VAL B 1 380 ? 15.477 32.875 22.891 1 91.25 380 VAL B N 1
ATOM 11116 C CA . VAL B 1 380 ? 15.141 34.156 23.469 1 91.25 380 VAL B CA 1
ATOM 11117 C C . VAL B 1 380 ? 14.805 34 24.953 1 91.25 380 VAL B C 1
ATOM 11119 O O . VAL B 1 380 ? 15.164 34.844 25.766 1 91.25 380 VAL B O 1
ATOM 11122 N N . ALA B 1 381 ? 14.141 32.875 25.281 1 92.44 381 ALA B N 1
ATOM 11123 C CA . ALA B 1 381 ? 13.758 32.625 26.672 1 92.44 381 ALA B CA 1
ATOM 11124 C C . ALA B 1 381 ? 14.992 32.406 27.562 1 92.44 381 ALA B C 1
ATOM 11126 O O . ALA B 1 381 ? 15 32.781 28.734 1 92.44 381 ALA B O 1
ATOM 11127 N N . TYR B 1 382 ? 16.031 31.828 27.094 1 91.25 382 TYR B N 1
ATOM 11128 C CA . TYR B 1 382 ? 17.266 31.609 27.844 1 91.25 382 TYR B CA 1
ATOM 11129 C C . TYR B 1 382 ? 18.031 32.906 28.016 1 91.25 382 TYR B C 1
ATOM 11131 O O . TYR B 1 382 ? 18.609 33.156 29.078 1 91.25 382 TYR B O 1
ATOM 11139 N N . LYS B 1 383 ? 17.938 33.906 27.047 1 89.19 383 LYS B N 1
ATOM 11140 C CA . LYS B 1 383 ? 18.766 35.094 27.047 1 89.19 383 LYS B CA 1
ATOM 11141 C C . LYS B 1 383 ? 17.969 36.344 27.453 1 89.19 383 LYS B C 1
ATOM 11143 O O . LYS B 1 383 ? 18.516 37.438 27.578 1 89.19 383 LYS B O 1
ATOM 11148 N N . ALA B 1 384 ? 16.734 36.125 27.672 1 90.31 384 ALA B N 1
ATOM 11149 C CA . ALA B 1 384 ? 15.875 37.281 27.984 1 90.31 384 ALA B CA 1
ATOM 11150 C C . ALA B 1 384 ? 16.328 37.969 29.266 1 90.31 384 ALA B C 1
ATOM 11152 O O . ALA B 1 384 ? 16.656 37.281 30.25 1 90.31 384 ALA B O 1
ATOM 11153 N N . LYS B 1 385 ? 16.391 39.344 29.281 1 85.56 385 LYS B N 1
ATOM 11154 C CA . LYS B 1 385 ? 16.766 40.125 30.453 1 85.56 385 LYS B CA 1
ATOM 11155 C C . LYS B 1 385 ? 15.547 40.812 31.062 1 85.56 385 LYS B C 1
ATOM 11157 O O . LYS B 1 385 ? 15.5 41.062 32.281 1 85.56 385 LYS B O 1
ATOM 11162 N N . ASP B 1 386 ? 14.633 41.156 30.125 1 87 386 ASP B N 1
ATOM 11163 C CA . ASP B 1 386 ? 13.422 41.812 30.594 1 87 386 ASP B CA 1
ATOM 11164 C C . ASP B 1 386 ? 12.18 41.188 29.969 1 87 386 ASP B C 1
ATOM 11166 O O . ASP B 1 386 ? 12.289 40.344 29.078 1 87 386 ASP B O 1
ATOM 11170 N N . ARG B 1 387 ? 11.047 41.594 30.531 1 89.06 387 ARG B N 1
ATOM 11171 C CA . ARG B 1 387 ? 9.766 41.094 30.062 1 89.06 387 ARG B CA 1
ATOM 11172 C C . ARG B 1 387 ? 9.531 41.5 28.594 1 89.06 387 ARG B C 1
ATOM 11174 O O . ARG B 1 387 ? 8.914 40.75 27.844 1 89.06 387 ARG B O 1
ATOM 11181 N N . ASN B 1 388 ? 10.055 42.594 28.219 1 87.5 388 ASN B N 1
ATOM 11182 C CA . ASN B 1 388 ? 9.852 43.062 26.844 1 87.5 388 ASN B CA 1
ATOM 11183 C C . ASN B 1 388 ? 10.594 42.188 25.844 1 87.5 388 ASN B C 1
ATOM 11185 O O . ASN B 1 388 ? 10.172 42.031 24.688 1 87.5 388 ASN B O 1
ATOM 11189 N N . ASP B 1 389 ? 11.617 41.562 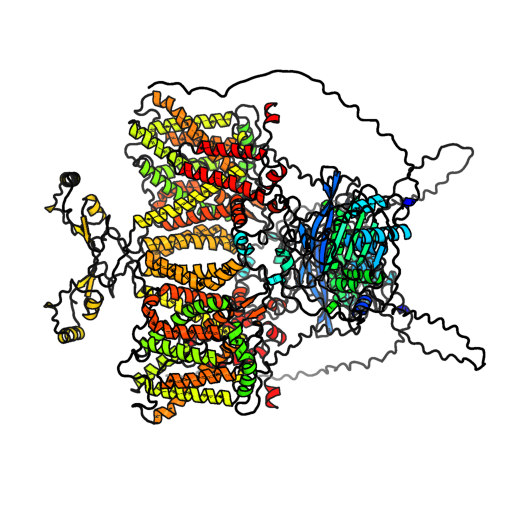26.281 1 89.62 389 ASP B N 1
ATOM 11190 C CA . ASP B 1 389 ? 12.328 40.625 25.406 1 89.62 389 ASP B CA 1
ATOM 11191 C C . ASP B 1 389 ? 11.484 39.406 25.125 1 89.62 389 ASP B C 1
ATOM 11193 O O . ASP B 1 389 ? 11.461 38.906 24 1 89.62 389 ASP B O 1
ATOM 11197 N N . LEU B 1 390 ? 10.828 38.969 26.109 1 92.12 390 LEU B N 1
ATOM 11198 C CA . LEU B 1 390 ? 9.953 37.812 25.922 1 92.12 390 LEU B CA 1
ATOM 11199 C C . LEU B 1 390 ? 8.781 38.125 25.016 1 92.12 390 LEU B C 1
ATOM 11201 O O . LEU B 1 390 ? 8.375 37.312 24.188 1 92.12 390 LEU B O 1
ATOM 11205 N N . LEU B 1 391 ? 8.281 39.312 25.219 1 92.12 391 LEU B N 1
ATOM 11206 C CA . LEU B 1 391 ? 7.156 39.75 24.391 1 92.12 391 LEU B CA 1
ATOM 11207 C C . LEU B 1 391 ? 7.578 39.938 22.938 1 92.12 391 LEU B C 1
ATOM 11209 O O . LEU B 1 391 ? 6.816 39.625 22.016 1 92.12 391 LEU B O 1
ATOM 11213 N N . SER B 1 392 ? 8.758 40.375 22.75 1 89.44 392 SER B N 1
ATOM 11214 C CA . SER B 1 392 ? 9.266 40.469 21.391 1 89.44 392 SER B CA 1
ATOM 11215 C C . SER B 1 392 ? 9.453 39.094 20.75 1 89.44 392 SER B C 1
ATOM 11217 O O . SER B 1 392 ? 9.297 38.938 19.547 1 89.44 392 SER B O 1
ATOM 11219 N N . GLY B 1 393 ? 9.836 38.219 21.562 1 91 393 GLY B N 1
ATOM 11220 C CA . GLY B 1 393 ? 9.93 36.875 21.062 1 91 393 GLY B CA 1
ATOM 11221 C C . GLY B 1 393 ? 8.594 36.281 20.641 1 91 393 GLY B C 1
ATOM 11222 O O . GLY B 1 393 ? 8.5 35.625 19.609 1 91 393 GLY B O 1
ATOM 11223 N N . ILE B 1 394 ? 7.562 36.5 21.359 1 91.62 394 ILE B N 1
ATOM 11224 C CA . ILE B 1 394 ? 6.223 36.031 21.031 1 91.62 394 ILE B CA 1
ATOM 11225 C C . ILE B 1 394 ? 5.727 36.75 19.766 1 91.62 394 ILE B C 1
ATOM 11227 O O . ILE B 1 394 ? 5.109 36.125 18.906 1 91.62 394 ILE B O 1
ATOM 11231 N N . ASP B 1 395 ? 6.031 38.031 19.656 1 89.62 395 ASP B N 1
ATOM 11232 C CA . ASP B 1 395 ? 5.605 38.781 18.484 1 89.62 395 ASP B CA 1
ATOM 11233 C C . ASP B 1 395 ? 6.324 38.281 17.234 1 89.62 395 ASP B C 1
ATOM 11235 O O . ASP B 1 395 ? 5.734 38.25 16.141 1 89.62 395 ASP B O 1
ATOM 11239 N N . GLU B 1 396 ? 7.527 38.031 17.406 1 89.94 396 GLU B N 1
ATOM 11240 C CA . GLU B 1 396 ? 8.25 37.469 16.281 1 89.94 396 GLU B CA 1
ATOM 11241 C C . GLU B 1 396 ? 7.656 36.125 15.867 1 89.94 396 GLU B C 1
ATOM 11243 O O . GLU B 1 396 ? 7.57 35.812 14.68 1 89.94 396 GLU B O 1
ATOM 11248 N N . PHE B 1 397 ? 7.355 35.312 16.797 1 91.19 397 PHE B N 1
ATOM 11249 C CA . PHE B 1 397 ? 6.707 34.031 16.531 1 91.19 397 PHE B CA 1
ATOM 11250 C C . PHE B 1 397 ? 5.391 34.219 15.805 1 91.19 397 PHE B C 1
ATOM 11252 O O . PHE B 1 397 ? 5.098 33.5 14.836 1 91.19 397 PHE B O 1
ATOM 11259 N N . LEU B 1 398 ? 4.582 35.125 16.188 1 88.06 398 LEU B N 1
ATOM 11260 C CA . LEU B 1 398 ? 3.275 35.406 15.594 1 88.06 398 LEU B CA 1
ATOM 11261 C C . LEU B 1 398 ? 3.422 35.938 14.164 1 88.06 398 LEU B C 1
ATOM 11263 O O . LEU B 1 398 ? 2.561 35.656 13.32 1 88.06 398 LEU B O 1
ATOM 11267 N N . ASP B 1 399 ? 4.453 36.562 13.922 1 84.94 399 ASP B N 1
ATOM 11268 C CA . ASP B 1 399 ? 4.68 37.094 12.578 1 84.94 399 ASP B CA 1
ATOM 11269 C C . ASP B 1 399 ? 5.027 35.969 11.602 1 84.94 399 ASP B C 1
ATOM 11271 O O . ASP B 1 399 ? 4.82 36.094 10.398 1 84.94 399 ASP B O 1
ATOM 11275 N N . GLN B 1 400 ? 5.5 34.938 12.133 1 87.06 400 GLN B N 1
ATOM 11276 C CA . GLN B 1 400 ? 5.977 33.875 11.25 1 87.06 400 GLN B CA 1
ATOM 11277 C C . GLN B 1 400 ? 5.004 32.688 11.219 1 87.06 400 GLN B C 1
ATOM 11279 O O . GLN B 1 400 ? 5.188 31.75 10.461 1 87.06 400 GLN B O 1
ATOM 11284 N N . VAL B 1 401 ? 4.027 32.719 11.914 1 90 401 VAL B N 1
ATOM 11285 C CA . VAL B 1 401 ? 3.104 31.594 12.023 1 90 401 VAL B CA 1
ATOM 11286 C C . VAL B 1 401 ? 2.246 31.516 10.758 1 90 401 VAL B C 1
ATOM 11288 O O . VAL B 1 401 ? 1.997 32.531 10.102 1 90 401 VAL B O 1
ATOM 11291 N N . THR B 1 402 ? 1.889 30.25 10.375 1 90.62 402 THR B N 1
ATOM 11292 C CA . THR B 1 402 ? 0.985 29.969 9.266 1 90.62 402 THR B CA 1
ATOM 11293 C C . THR B 1 402 ? -0.402 29.594 9.773 1 90.62 402 THR B C 1
ATOM 11295 O O . THR B 1 402 ? -0.53 28.922 10.797 1 90.62 402 THR B O 1
ATOM 11298 N N . VAL B 1 403 ? -1.388 30.125 9.039 1 91.88 403 VAL B N 1
ATOM 11299 C CA . VAL B 1 403 ? -2.762 30 9.5 1 91.88 403 VAL B CA 1
ATOM 11300 C C . VAL B 1 403 ? -3.525 29.031 8.594 1 91.88 403 VAL B C 1
ATOM 11302 O O . VAL B 1 403 ? -3.342 29.047 7.375 1 91.88 403 VAL B O 1
ATOM 11305 N N . LEU B 1 404 ? -4.352 28.188 9.258 1 91.25 404 LEU B N 1
ATOM 11306 C CA . LEU B 1 404 ? -5.285 27.312 8.547 1 91.25 404 LEU B CA 1
ATOM 11307 C C . LEU B 1 404 ? -6.715 27.844 8.664 1 91.25 404 LEU B C 1
ATOM 11309 O O . LEU B 1 404 ? -7.172 28.188 9.758 1 91.25 404 LEU B O 1
ATOM 11313 N N . PRO B 1 405 ? -7.352 27.891 7.512 1 89.38 405 PRO B N 1
ATOM 11314 C CA . PRO B 1 405 ? -8.727 28.375 7.562 1 89.38 405 PRO B CA 1
ATOM 11315 C C . PRO B 1 405 ? -9.68 27.406 8.258 1 89.38 405 PRO B C 1
ATOM 11317 O O . PRO B 1 405 ? -9.57 26.188 8.07 1 89.38 405 PRO B O 1
ATOM 11320 N N . PRO B 1 406 ? -10.609 27.906 9.102 1 85.5 406 PRO B N 1
ATOM 11321 C CA . PRO B 1 406 ? -11.539 27.062 9.844 1 85.5 406 PRO B CA 1
ATOM 11322 C C . PRO B 1 406 ? -12.508 26.312 8.938 1 85.5 406 PRO B C 1
ATOM 11324 O O . PRO B 1 406 ? -13.055 25.266 9.328 1 85.5 406 PRO B O 1
ATOM 11327 N N . GLY B 1 407 ? -12.812 26.797 7.797 1 81.69 407 GLY B N 1
ATOM 11328 C CA . GLY B 1 407 ? -13.742 26.125 6.898 1 81.69 407 GLY B CA 1
ATOM 11329 C C . GLY B 1 407 ? -13.133 24.938 6.195 1 81.69 407 GLY B C 1
ATOM 11330 O O . GLY B 1 407 ? -13.852 24.062 5.707 1 81.69 407 GLY B O 1
ATOM 11331 N N . GLU B 1 408 ? -11.852 24.859 6.211 1 83.81 408 GLU B N 1
ATOM 11332 C CA . GLU B 1 408 ? -11.195 23.797 5.461 1 83.81 408 GLU B CA 1
ATOM 11333 C C . GLU B 1 408 ? -10.594 22.75 6.395 1 83.81 408 GLU B C 1
ATOM 11335 O O . GLU B 1 408 ? -10.406 21.594 6.004 1 83.81 408 GLU B O 1
ATOM 11340 N N . TRP B 1 409 ? -10.281 23.078 7.637 1 84.81 409 TRP B N 1
ATOM 11341 C CA . TRP B 1 409 ? -9.586 22.141 8.523 1 84.81 409 TRP B CA 1
ATOM 11342 C C . TRP B 1 409 ? -10.219 22.141 9.906 1 84.81 409 TRP B C 1
ATOM 11344 O O . TRP B 1 409 ? -10.5 23.188 10.477 1 84.81 409 TRP B O 1
ATOM 11354 N N . ASP B 1 410 ? -10.43 20.859 10.312 1 79.31 410 ASP B N 1
ATOM 11355 C CA . ASP B 1 410 ? -10.891 20.656 11.688 1 79.31 410 ASP B CA 1
ATOM 11356 C C . ASP B 1 410 ? -9.711 20.453 12.633 1 79.31 410 ASP B C 1
ATOM 11358 O O . ASP B 1 410 ? -8.859 19.594 12.391 1 79.31 410 ASP B O 1
ATOM 11362 N N . PRO B 1 411 ? -9.641 21.281 13.648 1 80.06 411 PRO B N 1
ATOM 11363 C CA . PRO B 1 411 ? -8.508 21.156 14.578 1 80.06 411 PRO B CA 1
ATOM 11364 C C . PRO B 1 411 ? -8.453 19.812 15.281 1 80.06 411 PRO B C 1
ATOM 11366 O O . PRO B 1 411 ? -7.426 19.453 15.859 1 80.06 411 PRO B O 1
ATOM 11369 N N . SER B 1 412 ? -9.555 19.078 15.273 1 77.19 412 SER B N 1
ATOM 11370 C CA . SER B 1 412 ? -9.547 17.766 15.914 1 77.19 412 SER B CA 1
ATOM 11371 C C . SER B 1 412 ? -8.789 16.734 15.078 1 77.19 412 SER B C 1
ATOM 11373 O O . SER B 1 412 ? -8.391 15.688 15.578 1 77.19 412 SER B O 1
ATOM 11375 N N . ILE B 1 413 ? -8.523 17.141 13.82 1 81.25 413 ILE B N 1
ATOM 11376 C CA . ILE B 1 413 ? -7.754 16.25 12.953 1 81.25 413 ILE B CA 1
ATOM 11377 C C . ILE B 1 413 ? -6.258 16.469 13.195 1 81.25 413 ILE B C 1
ATOM 11379 O O . ILE B 1 413 ? -5.77 17.594 13.109 1 81.25 413 ILE B O 1
ATOM 11383 N N . ARG B 1 414 ? -5.605 15.453 13.602 1 84.5 414 ARG B N 1
ATOM 11384 C CA . ARG B 1 414 ? -4.176 15.555 13.875 1 84.5 414 ARG B CA 1
ATOM 11385 C C . ARG B 1 414 ? -3.369 15.508 12.586 1 84.5 414 ARG B C 1
ATOM 11387 O O . ARG B 1 414 ? -3.615 14.656 11.719 1 84.5 414 ARG B O 1
ATOM 11394 N N . ILE B 1 415 ? -2.502 16.469 12.367 1 85.81 415 ILE B N 1
ATOM 11395 C CA . ILE B 1 415 ? -1.604 16.516 11.219 1 85.81 415 ILE B CA 1
ATOM 11396 C C . ILE B 1 415 ? -0.342 15.711 11.516 1 85.81 415 ILE B C 1
ATOM 11398 O O . ILE B 1 415 ? 0.318 15.938 12.531 1 85.81 415 ILE B O 1
ATOM 11402 N N . GLU B 1 416 ? -0.06 14.789 10.734 1 84.19 416 GLU B N 1
ATOM 11403 C CA . GLU B 1 416 ? 1.155 13.992 10.898 1 84.19 416 GLU B CA 1
ATOM 11404 C C . GLU B 1 416 ? 2.402 14.836 10.648 1 84.19 416 GLU B C 1
ATOM 11406 O O . GLU B 1 416 ? 2.387 15.742 9.812 1 84.19 416 GLU B O 1
ATOM 11411 N N . PRO B 1 417 ? 3.412 14.531 11.438 1 86.56 417 PRO B N 1
ATOM 11412 C CA . PRO B 1 417 ? 4.652 15.281 11.242 1 86.56 417 PRO B CA 1
ATOM 11413 C C . PRO B 1 417 ? 5.227 15.125 9.836 1 86.56 417 PRO B C 1
ATOM 11415 O O . PRO B 1 417 ? 5.102 14.055 9.227 1 86.56 417 PRO B O 1
ATOM 11418 N N . PRO B 1 418 ? 5.758 16.266 9.289 1 82.5 418 PRO B N 1
ATOM 11419 C CA . PRO B 1 418 ? 6.348 16.219 7.945 1 82.5 418 PRO B CA 1
ATOM 11420 C C . PRO B 1 418 ? 7.621 15.383 7.891 1 82.5 418 PRO B C 1
ATOM 11422 O O . PRO B 1 418 ? 8.18 15.031 8.938 1 82.5 418 PRO B O 1
ATOM 11425 N N . LYS B 1 419 ? 8.039 15.031 6.734 1 75.88 419 LYS B N 1
ATOM 11426 C CA . LYS B 1 419 ? 9.242 14.227 6.535 1 75.88 419 LYS B CA 1
ATOM 11427 C C . LYS B 1 419 ? 10.5 15.023 6.883 1 75.88 419 LYS B C 1
ATOM 11429 O O . LYS B 1 419 ? 11.445 14.484 7.461 1 75.88 419 LYS B O 1
ATOM 11434 N N . SER B 1 420 ? 10.484 16.359 6.527 1 75 420 SER B N 1
ATOM 11435 C CA . SER B 1 420 ? 11.617 17.203 6.875 1 75 420 SER B CA 1
ATOM 11436 C C . SER B 1 420 ? 11.156 18.469 7.594 1 75 420 SER B C 1
ATOM 11438 O O . SER B 1 420 ? 10.188 19.109 7.18 1 75 420 SER B O 1
ATOM 11440 N N . VAL B 1 421 ? 11.867 18.656 8.82 1 75.75 421 VAL B N 1
ATOM 11441 C CA . VAL B 1 421 ? 11.586 19.859 9.594 1 75.75 421 VAL B CA 1
ATOM 11442 C C . VAL B 1 421 ? 12.344 21.047 8.992 1 75.75 421 VAL B C 1
ATOM 11444 O O . VAL B 1 421 ? 13.508 20.906 8.602 1 75.75 421 VAL B O 1
ATOM 11447 N N . PRO B 1 422 ? 11.641 22.109 8.703 1 76.5 422 PRO B N 1
ATOM 11448 C CA . PRO B 1 422 ? 12.281 23.281 8.117 1 76.5 422 PRO B CA 1
ATOM 11449 C C . PRO B 1 422 ? 13.383 23.859 9 1 76.5 422 PRO B C 1
ATOM 11451 O O . PRO B 1 422 ? 13.305 23.781 10.227 1 76.5 422 PRO B O 1
ATOM 11454 N N . SER B 1 423 ? 14.469 24.344 8.391 1 76.12 423 SER B N 1
ATOM 11455 C CA . SER B 1 423 ? 15.555 25 9.109 1 76.12 423 SER B CA 1
ATOM 11456 C C . SER B 1 423 ? 15.156 26.391 9.586 1 76.12 423 SER B C 1
ATOM 11458 O O . SER B 1 423 ? 14.484 27.125 8.859 1 76.12 423 SER B O 1
ATOM 11460 N N . GLN B 1 424 ? 15.297 26.734 10.836 1 80.94 424 GLN B N 1
ATOM 11461 C CA . GLN B 1 424 ? 14.922 28.016 11.43 1 80.94 424 GLN B CA 1
ATOM 11462 C C . GLN B 1 424 ? 16.094 28.984 11.43 1 80.94 424 GLN B C 1
ATOM 11464 O O . GLN B 1 424 ? 15.992 30.094 11.961 1 80.94 424 GLN B O 1
ATOM 11469 N N . GLU B 1 425 ? 17.125 28.672 10.703 1 75.31 425 GLU B N 1
ATOM 11470 C CA . GLU B 1 425 ? 18.297 29.531 10.711 1 75.31 425 GLU B CA 1
ATOM 11471 C C . GLU B 1 425 ? 18.031 30.844 9.977 1 75.31 425 GLU B C 1
ATOM 11473 O O . GLU B 1 425 ? 18.609 31.875 10.32 1 75.31 425 GLU B O 1
ATOM 11478 N N . LYS B 1 426 ? 17.125 30.859 9.031 1 74.25 426 LYS B N 1
ATOM 11479 C CA . LYS B 1 426 ? 16.797 32.062 8.281 1 74.25 426 LYS B CA 1
ATOM 11480 C C . LYS B 1 426 ? 16.156 33.125 9.188 1 74.25 426 LYS B C 1
ATOM 11482 O O . LYS B 1 426 ? 16.266 34.312 8.93 1 74.25 426 LYS B O 1
ATOM 11487 N N . ARG B 1 427 ? 15.625 32.656 10.305 1 77.62 427 ARG B N 1
ATOM 11488 C CA . ARG B 1 427 ? 14.93 33.562 11.211 1 77.62 427 ARG B CA 1
ATOM 11489 C C . ARG B 1 427 ? 15.898 34.188 12.195 1 77.62 427 ARG B C 1
ATOM 11491 O O . ARG B 1 427 ? 15.594 35.25 12.789 1 77.62 427 ARG B O 1
ATOM 11498 N N . LYS B 1 428 ? 17.047 33.5 12.328 1 75.38 428 LYS B N 1
ATOM 11499 C CA . LYS B 1 428 ? 18.016 34 13.312 1 75.38 428 LYS B CA 1
ATOM 11500 C C . LYS B 1 428 ? 18.938 35.031 12.688 1 75.38 428 LYS B C 1
ATOM 11502 O O . LYS B 1 428 ? 19.5 35.875 13.398 1 75.38 428 LYS B O 1
ATOM 11507 N N . LEU B 1 429 ? 18.984 34.969 11.258 1 65.31 429 LEU B N 1
ATOM 11508 C CA . LEU B 1 429 ? 19.938 35.875 10.602 1 65.31 429 LEU B CA 1
ATOM 11509 C C . LEU B 1 429 ? 19.281 37.156 10.188 1 65.31 429 LEU B C 1
ATOM 11511 O O . LEU B 1 429 ? 18.094 37.188 9.812 1 65.31 429 LEU B O 1
ATOM 11515 N N . PRO B 1 430 ? 19.984 38.375 10.555 1 59.59 430 PRO B N 1
ATOM 11516 C CA . PRO B 1 430 ? 19.422 39.688 10.219 1 59.59 430 PRO B CA 1
ATOM 11517 C C . PRO B 1 430 ? 19.141 39.844 8.727 1 59.59 430 PRO B C 1
ATOM 11519 O O . PRO B 1 430 ? 19.891 39.312 7.898 1 59.59 430 PRO B O 1
ATOM 11522 N N . LYS B 1 431 ? 17.844 39.969 8.359 1 53.62 431 LYS B N 1
ATOM 11523 C CA . LYS B 1 431 ? 17.531 40.312 6.973 1 53.62 431 LYS B CA 1
ATOM 11524 C C . LYS B 1 431 ? 18.234 41.594 6.539 1 53.62 431 LYS B C 1
ATOM 11526 O O . LYS B 1 431 ? 18.156 42.594 7.227 1 53.62 431 LYS B O 1
ATOM 11531 N N . PHE B 1 432 ? 19.438 41.562 6.027 1 45.34 432 PHE B N 1
ATOM 11532 C CA . PHE B 1 432 ? 20 42.812 5.508 1 45.34 432 PHE B CA 1
ATOM 11533 C C . PHE B 1 432 ? 18.953 43.594 4.727 1 45.34 432 PHE B C 1
ATOM 11535 O O . PHE B 1 432 ? 18.172 43 3.963 1 45.34 432 PHE B O 1
ATOM 11542 N N . PRO B 1 433 ? 18.562 44.719 5.301 1 38.38 433 PRO B N 1
ATOM 11543 C CA . PRO B 1 433 ? 17.547 45.594 4.734 1 38.38 433 PRO B CA 1
ATOM 11544 C C . PRO B 1 433 ? 17.562 45.625 3.207 1 38.38 433 PRO B C 1
ATOM 11546 O O . PRO B 1 433 ? 16.734 46.281 2.584 1 38.38 433 PRO B O 1
ATOM 11549 N N . ASN B 1 434 ? 18.781 46.062 2.578 1 33.75 434 ASN B N 1
ATOM 11550 C CA . ASN B 1 434 ? 18.688 46.375 1.155 1 33.75 434 ASN B CA 1
ATOM 11551 C C . ASN B 1 434 ? 17.891 45.312 0.399 1 33.75 434 ASN B C 1
ATOM 11553 O O . ASN B 1 434 ? 17.828 44.156 0.829 1 33.75 434 ASN B O 1
ATOM 11557 N N . GLY B 1 435 ? 17.031 45.781 -0.578 1 33.97 435 GLY B N 1
ATOM 11558 C CA . GLY B 1 435 ? 16.141 45.281 -1.61 1 33.97 435 GLY B CA 1
ATOM 11559 C C . GLY B 1 435 ? 16.469 43.875 -2.043 1 33.97 435 GLY B C 1
ATOM 11560 O O . GLY B 1 435 ? 15.586 43.156 -2.51 1 33.97 435 GLY B O 1
ATOM 11561 N N . SER B 1 436 ? 17.719 43.812 -2.621 1 31.34 436 SER B N 1
ATOM 11562 C CA . SER B 1 436 ? 17.922 42.688 -3.543 1 31.34 436 SER B CA 1
ATOM 11563 C C . SER B 1 436 ? 17.906 41.344 -2.807 1 31.34 436 SER B C 1
ATOM 11565 O O . SER B 1 436 ? 18.906 40.938 -2.227 1 31.34 436 SER B O 1
ATOM 11567 N N . THR B 1 437 ? 17.125 41.312 -1.743 1 35.88 437 THR B N 1
ATOM 11568 C CA . THR B 1 437 ? 17.141 39.875 -1.42 1 35.88 437 THR B CA 1
ATOM 11569 C C . THR B 1 437 ? 17.328 39.031 -2.68 1 35.88 437 THR B C 1
ATOM 11571 O O . THR B 1 437 ? 16.531 39.125 -3.617 1 35.88 437 THR B O 1
ATOM 11574 N N . PRO B 1 438 ? 18.516 39.031 -3.123 1 33.53 438 PRO B N 1
ATOM 11575 C CA . PRO B 1 438 ? 18.562 38.094 -4.262 1 33.53 438 PRO B CA 1
ATOM 11576 C C . PRO B 1 438 ? 17.594 36.938 -4.113 1 33.53 438 PRO B C 1
ATOM 11578 O O . PRO B 1 438 ? 17.734 36.125 -3.174 1 33.53 438 PRO B O 1
ATOM 11581 N N . THR B 1 439 ? 16.328 37.344 -3.832 1 35.88 439 THR B N 1
ATOM 11582 C CA . THR B 1 439 ? 15.367 36.25 -4.035 1 35.88 439 THR B CA 1
ATOM 11583 C C . THR B 1 439 ? 15.922 35.188 -4.969 1 35.88 439 THR B C 1
ATOM 11585 O O . THR B 1 439 ? 15.211 34.25 -5.355 1 35.88 439 THR B O 1
ATOM 11588 N N . GLY B 1 440 ? 16.875 35.75 -5.793 1 32.72 440 GLY B N 1
ATOM 11589 C CA . GLY B 1 440 ? 17.344 34.656 -6.602 1 32.72 440 GLY B CA 1
ATOM 11590 C C . GLY B 1 440 ? 17.688 33.406 -5.785 1 32.72 440 GLY B C 1
ATOM 11591 O O . GLY B 1 440 ? 18.562 33.469 -4.926 1 32.72 440 GLY B O 1
ATOM 11592 N N . GLU B 1 441 ? 16.688 32.969 -4.926 1 36.03 441 GLU B N 1
ATOM 11593 C CA . GLU B 1 441 ? 17.047 31.578 -4.648 1 36.03 441 GLU B CA 1
ATOM 11594 C C . GLU B 1 441 ? 18.281 31.156 -5.449 1 36.03 441 GLU B C 1
ATOM 11596 O O . GLU B 1 441 ? 18.188 30.922 -6.656 1 36.03 441 GLU B O 1
ATOM 11601 N N . THR B 1 442 ? 19.234 32.062 -5.418 1 33.19 442 THR B N 1
ATOM 11602 C CA . THR B 1 442 ? 20.484 31.531 -5.93 1 33.19 442 THR B CA 1
ATOM 11603 C C . THR B 1 442 ? 20.531 30 -5.797 1 33.19 442 THR B C 1
ATOM 11605 O O . THR B 1 442 ? 20.5 29.469 -4.688 1 33.19 442 THR B O 1
ATOM 11608 N N . LEU B 1 443 ? 19.641 29.453 -6.406 1 37.12 443 LEU B N 1
ATOM 11609 C CA . LEU B 1 443 ? 20.078 28.094 -6.754 1 37.12 443 LEU B CA 1
ATOM 11610 C C . LEU B 1 443 ? 21.578 27.938 -6.531 1 37.12 443 LEU B C 1
ATOM 11612 O O . LEU B 1 443 ? 22.375 28.562 -7.23 1 37.12 443 LEU B O 1
ATOM 11616 N N . LYS B 1 444 ? 22.047 28.453 -5.293 1 37.69 444 LYS B N 1
ATOM 11617 C CA . LYS B 1 444 ? 23.422 27.969 -5.141 1 37.69 444 LYS B CA 1
ATOM 11618 C C . LYS B 1 444 ? 23.797 27.016 -6.27 1 37.69 444 LYS B C 1
ATOM 11620 O O . LYS B 1 444 ? 23.156 25.984 -6.457 1 37.69 444 LYS B O 1
ATOM 11625 N N . GLU B 1 445 ? 23.906 27.578 -7.379 1 36.66 445 GLU B N 1
ATOM 11626 C CA . GLU B 1 445 ? 24.75 26.891 -8.359 1 36.66 445 GLU B CA 1
ATOM 11627 C C . GLU B 1 445 ? 25.688 25.891 -7.684 1 36.66 445 GLU B C 1
ATOM 11629 O O . GLU B 1 445 ? 26.812 26.234 -7.32 1 36.66 445 GLU B O 1
ATOM 11634 N N . GLU B 1 446 ? 25.312 25.516 -6.473 1 38.72 446 GLU B N 1
ATOM 11635 C CA . GLU B 1 446 ? 26.219 24.391 -6.254 1 38.72 446 GLU B CA 1
ATOM 11636 C C . GLU B 1 446 ? 26.781 23.875 -7.574 1 38.72 446 GLU B C 1
ATOM 11638 O O . GLU B 1 446 ? 26.062 23.203 -8.336 1 38.72 446 GLU B O 1
ATOM 11643 N N . GLY B 1 447 ? 27.266 24.859 -8.375 1 37.75 447 GLY B N 1
ATOM 11644 C CA . GLY B 1 447 ? 28.109 24.375 -9.453 1 37.75 447 GLY B CA 1
ATOM 11645 C C . GLY B 1 447 ? 28.531 22.922 -9.258 1 37.75 447 GLY B C 1
ATOM 11646 O O . GLY B 1 447 ? 29.094 22.562 -8.219 1 37.75 447 GLY B O 1
ATOM 11647 N N . HIS B 1 448 ? 27.719 22.094 -9.406 1 42.12 448 HIS B N 1
ATOM 11648 C CA . HIS B 1 448 ? 28.078 20.688 -9.586 1 42.12 448 HIS B CA 1
ATOM 11649 C C . HIS B 1 448 ? 29.5 20.547 -10.109 1 42.12 448 HIS B C 1
ATOM 11651 O O . HIS B 1 448 ? 29.719 20.484 -11.32 1 42.12 448 HIS B O 1
ATOM 11657 N N . HIS B 1 449 ? 30.469 21.422 -9.742 1 45.03 449 HIS B N 1
ATOM 11658 C CA . HIS B 1 449 ? 31.875 21.156 -10.039 1 45.03 449 HIS B CA 1
ATOM 11659 C C . HIS B 1 449 ? 32.219 19.688 -9.82 1 45.03 449 HIS B C 1
ATOM 11661 O O . HIS B 1 449 ? 31.672 19.047 -8.922 1 45.03 449 HIS B O 1
ATOM 11667 N N . ALA B 1 450 ? 32.5 19.062 -10.859 1 57.09 450 ALA B N 1
ATOM 11668 C CA . ALA B 1 450 ? 33.156 17.75 -10.773 1 57.09 450 ALA B CA 1
ATOM 11669 C C . ALA B 1 450 ? 34.031 17.656 -9.531 1 57.09 450 ALA B C 1
ATOM 11671 O O . ALA B 1 450 ? 34.719 18.609 -9.172 1 57.09 450 ALA B O 1
ATOM 11672 N N . GLY B 1 451 ? 33.656 17.094 -8.5 1 61.72 451 GLY B N 1
ATOM 11673 C CA . GLY B 1 451 ? 34.438 16.844 -7.293 1 61.72 451 GLY B CA 1
ATOM 11674 C C . GLY B 1 451 ? 35.938 16.828 -7.531 1 61.72 451 GLY B C 1
ATOM 11675 O O . GLY B 1 451 ? 36.375 16.672 -8.664 1 61.72 451 GLY B O 1
ATOM 11676 N N . PRO B 1 452 ? 36.688 17.297 -6.719 1 66.5 452 PRO B N 1
ATOM 11677 C CA . PRO B 1 452 ? 38.156 17.281 -6.824 1 66.5 452 PRO B CA 1
ATOM 11678 C C . PRO B 1 452 ? 38.719 15.938 -7.309 1 66.5 452 PRO B C 1
ATOM 11680 O O . PRO B 1 452 ? 39.812 15.875 -7.84 1 66.5 452 PRO B O 1
ATOM 11683 N N . GLU B 1 453 ? 37.812 14.945 -7.355 1 78.25 453 GLU B N 1
ATOM 11684 C CA . GLU B 1 453 ? 38.25 13.617 -7.738 1 78.25 453 GLU B CA 1
ATOM 11685 C C . GLU B 1 453 ? 38.344 13.477 -9.258 1 78.25 453 GLU B C 1
ATOM 11687 O O . GLU B 1 453 ? 39.094 12.641 -9.773 1 78.25 453 GLU B O 1
ATOM 11692 N N . LEU B 1 454 ? 37.625 14.336 -9.953 1 77.56 454 LEU B N 1
ATOM 11693 C CA . LEU B 1 454 ? 37.594 14.188 -11.406 1 77.56 454 LEU B CA 1
ATOM 11694 C C . LEU B 1 454 ? 38.281 15.359 -12.086 1 77.56 454 LEU B C 1
ATOM 11696 O O . LEU B 1 454 ? 38.031 15.641 -13.266 1 77.56 454 LEU B O 1
ATOM 11700 N N . GLN B 1 455 ? 39.219 16 -11.312 1 78.06 455 GLN B N 1
ATOM 11701 C CA . GLN B 1 455 ? 40 17.078 -11.914 1 78.06 455 GLN B CA 1
ATOM 11702 C C . GLN B 1 455 ? 41.312 16.578 -12.508 1 78.06 455 GLN B C 1
ATOM 11704 O O . GLN B 1 455 ? 41.938 15.703 -11.93 1 78.06 455 GLN B O 1
ATOM 11709 N N . ARG B 1 456 ? 41.594 17.016 -13.727 1 81.44 456 ARG B N 1
ATOM 11710 C CA . ARG B 1 456 ? 42.844 16.625 -14.398 1 81.44 456 ARG B CA 1
ATOM 11711 C C . ARG B 1 456 ? 44.031 17.297 -13.75 1 81.44 456 ARG B C 1
ATOM 11713 O O . ARG B 1 456 ? 44.031 18.5 -13.5 1 81.44 456 ARG B O 1
ATOM 11720 N N . THR B 1 457 ? 45 16.562 -13.281 1 81.12 457 THR B N 1
ATOM 11721 C CA . THR B 1 457 ? 46.188 17.078 -12.617 1 81.12 457 THR B CA 1
ATOM 11722 C C . THR B 1 457 ? 47.25 17.484 -13.633 1 81.12 457 THR B C 1
ATOM 11724 O O . THR B 1 457 ? 48.062 18.375 -13.367 1 81.12 457 THR B O 1
ATOM 11727 N N . GLY B 1 458 ? 47.312 17.062 -14.906 1 79.19 458 GLY B N 1
ATOM 11728 C CA . GLY B 1 458 ? 48.312 17.391 -15.922 1 79.19 458 GLY B CA 1
ATOM 11729 C C . GLY B 1 458 ? 49.594 16.609 -15.75 1 79.19 458 GLY B C 1
ATOM 11730 O O . GLY B 1 458 ? 50.5 16.703 -16.594 1 79.19 458 GLY B O 1
ATOM 11731 N N . ARG B 1 459 ? 49.812 15.93 -14.633 1 85.62 459 ARG B N 1
ATOM 11732 C CA . ARG B 1 459 ? 51 15.117 -14.383 1 85.62 459 ARG B CA 1
ATOM 11733 C C . ARG B 1 459 ? 50.719 13.656 -14.703 1 85.62 459 ARG B C 1
ATOM 11735 O O . ARG B 1 459 ? 49.594 13.203 -14.68 1 85.62 459 ARG B O 1
ATOM 11742 N N . LEU B 1 460 ? 51.844 13 -15.125 1 88.56 460 LEU B N 1
ATOM 11743 C CA . LEU B 1 460 ? 51.719 11.57 -15.375 1 88.56 460 LEU B CA 1
ATOM 11744 C C . LEU B 1 460 ? 51.344 10.82 -14.086 1 88.56 460 LEU B C 1
ATOM 11746 O O . LEU B 1 460 ? 52.031 10.969 -13.07 1 88.56 460 LEU B O 1
ATOM 11750 N N . PHE B 1 461 ? 50.344 10.055 -14.031 1 91 461 PHE B N 1
ATOM 11751 C CA . PHE B 1 461 ? 49.812 9.297 -12.906 1 91 461 PHE B CA 1
ATOM 11752 C C . PHE B 1 461 ? 49.438 10.227 -11.766 1 91 461 PHE B C 1
ATOM 11754 O O . PHE B 1 461 ? 49.562 9.875 -10.594 1 91 461 PHE B O 1
ATOM 11761 N N . GLY B 1 462 ? 49.125 11.398 -12.055 1 86.81 462 GLY B N 1
ATOM 11762 C CA . GLY B 1 462 ? 48.75 12.352 -11.031 1 86.81 462 GLY B CA 1
ATOM 11763 C C . GLY B 1 462 ? 47.406 12.016 -10.367 1 86.81 462 GLY B C 1
ATOM 11764 O O . GLY B 1 462 ? 47.312 12.055 -9.141 1 86.81 462 GLY B O 1
ATOM 11765 N N . GLY B 1 463 ? 46.531 11.688 -11.172 1 87.81 463 GLY B N 1
ATOM 11766 C CA . GLY B 1 463 ? 45.219 11.312 -10.617 1 87.81 463 GLY B CA 1
ATOM 11767 C C . GLY B 1 463 ? 45.281 10.102 -9.703 1 87.81 463 GLY B C 1
ATOM 11768 O O . GLY B 1 463 ? 44.625 10.055 -8.672 1 87.81 463 GLY B O 1
ATOM 11769 N N . LEU B 1 464 ? 46.094 9.188 -10 1 91.06 464 LEU B N 1
ATOM 11770 C CA . LEU B 1 464 ? 46.25 7.973 -9.203 1 91.06 464 LEU B CA 1
ATOM 11771 C C . LEU B 1 464 ? 46.875 8.289 -7.848 1 91.06 464 LEU B C 1
ATOM 11773 O O . LEU B 1 464 ? 46.438 7.77 -6.824 1 91.06 464 LEU B O 1
ATOM 11777 N N . MET B 1 465 ? 47.812 9.078 -7.832 1 91 465 MET B N 1
ATOM 11778 C CA . MET B 1 465 ? 48.469 9.422 -6.578 1 91 465 MET B CA 1
ATOM 11779 C C . MET B 1 465 ? 47.5 10.172 -5.648 1 91 465 MET B C 1
ATOM 11781 O O . MET B 1 465 ? 47.531 9.969 -4.434 1 91 465 MET B O 1
ATOM 11785 N N . LEU B 1 466 ? 46.75 10.977 -6.211 1 89.06 466 LEU B N 1
ATOM 11786 C CA . LEU B 1 466 ? 45.781 11.711 -5.402 1 89.06 466 LEU B CA 1
ATOM 11787 C C . LEU B 1 466 ? 44.719 10.766 -4.836 1 89.06 466 LEU B C 1
ATOM 11789 O O . LEU B 1 466 ? 44.25 10.938 -3.701 1 89.06 466 LEU B O 1
ATOM 11793 N N . ASP B 1 467 ? 44.406 9.812 -5.645 1 91.38 467 ASP B N 1
ATOM 11794 C CA . ASP B 1 467 ? 43.406 8.836 -5.164 1 91.38 467 ASP B CA 1
ATOM 11795 C C . ASP B 1 467 ? 44 7.996 -4.023 1 91.38 467 ASP B C 1
ATOM 11797 O O . ASP B 1 467 ? 43.312 7.75 -3.025 1 91.38 467 ASP B O 1
ATOM 11801 N N . ILE B 1 468 ? 45.188 7.551 -4.117 1 90.38 468 ILE B N 1
ATOM 11802 C CA . ILE B 1 468 ? 45.844 6.727 -3.098 1 90.38 468 ILE B CA 1
ATOM 11803 C C . ILE B 1 468 ? 46 7.535 -1.812 1 90.38 468 ILE B C 1
ATOM 11805 O O . ILE B 1 468 ? 45.781 7.02 -0.715 1 90.38 468 ILE B O 1
ATOM 11809 N N . LYS B 1 469 ? 46.312 8.766 -1.958 1 87.94 469 LYS B N 1
ATOM 11810 C CA . LYS B 1 469 ? 46.469 9.617 -0.78 1 87.94 469 LYS B CA 1
ATOM 11811 C C . LYS B 1 469 ? 45.156 9.812 -0.051 1 87.94 469 LYS B C 1
ATOM 11813 O O . LYS B 1 469 ? 45.094 9.797 1.182 1 87.94 469 LYS B O 1
ATOM 11818 N N . ARG B 1 470 ? 44.219 9.969 -0.804 1 87.19 470 ARG B N 1
ATOM 11819 C CA . ARG B 1 470 ? 42.906 10.172 -0.209 1 87.19 470 ARG B CA 1
ATOM 11820 C C . ARG B 1 470 ? 42.406 8.898 0.486 1 87.19 470 ARG B C 1
ATOM 11822 O O . ARG B 1 470 ? 41.844 8.961 1.585 1 87.19 470 ARG B O 1
ATOM 11829 N N . LYS B 1 471 ? 42.656 7.707 -0.075 1 88.94 471 LYS B N 1
ATOM 11830 C CA . LYS B 1 471 ? 42.062 6.469 0.429 1 88.94 471 LYS B CA 1
ATOM 11831 C C . LYS B 1 471 ? 42.969 5.84 1.498 1 88.94 471 LYS B C 1
ATOM 11833 O O . LYS B 1 471 ? 42.469 5.066 2.332 1 88.94 471 LYS B O 1
ATOM 11838 N N . THR B 1 472 ? 44.188 6.156 1.55 1 87.94 472 THR B N 1
ATOM 11839 C CA . THR B 1 472 ? 45.094 5.559 2.527 1 87.94 472 THR B CA 1
ATOM 11840 C C . THR B 1 472 ? 44.781 6.035 3.938 1 87.94 472 THR B C 1
ATOM 11842 O O . THR B 1 472 ? 45 5.312 4.91 1 87.94 472 THR B O 1
ATOM 11845 N N . THR B 1 473 ? 44.094 7.156 4.004 1 86.38 473 THR B N 1
ATOM 11846 C CA . THR B 1 473 ? 43.75 7.699 5.312 1 86.38 473 THR B CA 1
ATOM 11847 C C . THR B 1 473 ? 42.594 6.941 5.922 1 86.38 473 THR B C 1
ATOM 11849 O O . THR B 1 473 ? 42.469 6.828 7.145 1 86.38 473 THR B O 1
ATOM 11852 N N . PHE B 1 474 ? 41.781 6.375 5.086 1 87.88 474 PHE B N 1
ATOM 11853 C CA . PHE B 1 474 ? 40.562 5.73 5.574 1 87.88 474 PHE B CA 1
ATOM 11854 C C . PHE B 1 474 ? 40.656 4.215 5.414 1 87.88 474 PHE B C 1
ATOM 11856 O O . PHE B 1 474 ? 39.688 3.504 5.633 1 87.88 474 PHE B O 1
ATOM 11863 N N . PHE B 1 475 ? 41.781 3.598 5.125 1 88.88 475 PHE B N 1
ATOM 11864 C CA . PHE B 1 475 ? 41.906 2.182 4.805 1 88.88 475 PHE B CA 1
ATOM 11865 C C . PHE B 1 475 ? 41.656 1.32 6.031 1 88.88 475 PHE B C 1
ATOM 11867 O O . PHE B 1 475 ? 40.938 0.322 5.957 1 88.88 475 PHE B O 1
ATOM 11874 N N . LEU B 1 476 ? 42.062 1.746 7.176 1 87.19 476 LEU B N 1
ATOM 11875 C CA . LEU B 1 476 ? 41.875 0.966 8.398 1 87.19 476 LEU B CA 1
ATOM 11876 C C . LEU B 1 476 ? 40.469 1.101 8.93 1 87.19 476 LEU B C 1
ATOM 11878 O O . LEU B 1 476 ? 39.906 0.152 9.492 1 87.19 476 LEU B O 1
ATOM 11882 N N . SER B 1 477 ? 39.875 2.18 8.734 1 87.94 477 SER B N 1
ATOM 11883 C CA . SER B 1 477 ? 38.5 2.391 9.195 1 87.94 477 SER B CA 1
ATOM 11884 C C . SER B 1 477 ? 37.5 1.539 8.406 1 87.94 477 SER B C 1
ATOM 11886 O O . SER B 1 477 ? 36.438 1.213 8.906 1 87.94 477 SER B O 1
ATOM 11888 N N . ASP B 1 478 ? 37.844 1.151 7.188 1 90.12 478 ASP B N 1
ATOM 11889 C CA . ASP B 1 478 ? 36.969 0.324 6.355 1 90.12 478 ASP B CA 1
ATOM 11890 C C . ASP B 1 478 ? 36.812 -1.074 6.949 1 90.12 478 ASP B C 1
ATOM 11892 O O . ASP B 1 478 ? 35.812 -1.737 6.727 1 90.12 478 ASP B O 1
ATOM 11896 N N . PHE B 1 479 ? 37.75 -1.545 7.75 1 90.44 479 PHE B N 1
ATOM 11897 C CA . PHE B 1 479 ? 37.656 -2.885 8.32 1 90.44 479 PHE B CA 1
ATOM 11898 C C . PHE B 1 479 ? 36.969 -2.855 9.68 1 90.44 479 PHE B C 1
ATOM 11900 O O . PHE B 1 479 ? 36.281 -3.799 10.055 1 90.44 479 PHE B O 1
ATOM 11907 N N . LYS B 1 480 ? 37.062 -1.758 10.305 1 88 480 LYS B N 1
ATOM 11908 C CA . LYS B 1 480 ? 36.469 -1.635 11.641 1 88 480 LYS B CA 1
ATOM 11909 C C . LYS B 1 480 ? 34.969 -1.361 11.555 1 88 480 LYS B C 1
ATOM 11911 O O . LYS B 1 480 ? 34.219 -1.854 12.375 1 88 480 LYS B O 1
ATOM 11916 N N . ASP B 1 481 ? 34.594 -0.694 10.594 1 86.25 481 ASP B N 1
ATOM 11917 C CA . ASP B 1 481 ? 33.219 -0.295 10.461 1 86.25 481 ASP B CA 1
ATOM 11918 C C . ASP B 1 481 ? 32.344 -1.462 9.984 1 86.25 481 ASP B C 1
ATOM 11920 O O . ASP B 1 481 ? 31.109 -1.378 9.992 1 86.25 481 ASP B O 1
ATOM 11924 N N . ALA B 1 482 ? 32.875 -2.588 9.664 1 87.06 482 ALA B N 1
ATOM 11925 C CA . ALA B 1 482 ? 32.125 -3.707 9.094 1 87.06 482 ALA B CA 1
ATOM 11926 C C . ALA B 1 482 ? 31.547 -4.594 10.188 1 87.06 482 ALA B C 1
ATOM 11928 O O . ALA B 1 482 ? 30.719 -5.461 9.922 1 87.06 482 ALA B O 1
ATOM 11929 N N . LEU B 1 483 ? 31.828 -4.316 11.391 1 85.81 483 LEU B N 1
ATOM 11930 C CA . LEU B 1 483 ? 31.344 -5.172 12.469 1 85.81 483 LEU B CA 1
ATOM 11931 C C . LEU B 1 483 ? 29.906 -4.824 12.844 1 85.81 483 LEU B C 1
ATOM 11933 O O . LEU B 1 483 ? 29.672 -4.156 13.852 1 85.81 483 LEU B O 1
ATOM 11937 N N . SER B 1 484 ? 29.016 -5.164 12.039 1 86.94 484 SER B N 1
ATOM 11938 C CA . SER B 1 484 ? 27.578 -4.949 12.211 1 86.94 484 SER B CA 1
ATOM 11939 C C . SER B 1 484 ? 26.766 -6.113 11.648 1 86.94 484 SER B C 1
ATOM 11941 O O . SER B 1 484 ? 27.25 -6.855 10.797 1 86.94 484 SER B O 1
ATOM 11943 N N . LEU B 1 485 ? 25.594 -6.363 12.125 1 85.25 485 LEU B N 1
ATOM 11944 C CA . LEU B 1 485 ? 24.703 -7.422 11.664 1 85.25 485 LEU B CA 1
ATOM 11945 C C . LEU B 1 485 ? 24.219 -7.152 10.242 1 85.25 485 LEU B C 1
ATOM 11947 O O . LEU B 1 485 ? 23.953 -8.086 9.492 1 85.25 485 LEU B O 1
ATOM 11951 N N . GLN B 1 486 ? 24.109 -5.941 9.945 1 88.69 486 GLN B N 1
ATOM 11952 C CA . GLN B 1 486 ? 23.688 -5.566 8.602 1 88.69 486 GLN B CA 1
ATOM 11953 C C . GLN B 1 486 ? 24.719 -6.027 7.566 1 88.69 486 GLN B C 1
ATOM 11955 O O . GLN B 1 486 ? 24.359 -6.445 6.465 1 88.69 486 GLN B O 1
ATOM 11960 N N . CYS B 1 487 ? 25.984 -6.023 7.902 1 93 487 CYS B N 1
ATOM 11961 C CA . CYS B 1 487 ? 27.031 -6.469 6.996 1 93 487 CYS B CA 1
ATOM 11962 C C . CYS B 1 487 ? 26.984 -7.98 6.809 1 93 487 CYS B C 1
ATOM 11964 O O . CYS B 1 487 ? 27.234 -8.484 5.711 1 93 487 CYS B O 1
ATOM 11966 N N . LEU B 1 488 ? 26.594 -8.688 7.816 1 92.19 488 LEU B N 1
ATOM 11967 C CA . LEU B 1 488 ? 26.469 -10.141 7.699 1 92.19 488 LEU B CA 1
ATOM 11968 C C . LEU B 1 488 ? 25.297 -10.508 6.785 1 92.19 488 LEU B C 1
ATOM 11970 O O . LEU B 1 488 ? 25.422 -11.406 5.953 1 92.19 488 LEU B O 1
ATOM 11974 N N . ALA B 1 489 ? 24.219 -9.828 6.945 1 90.94 489 ALA B N 1
ATOM 11975 C CA . ALA B 1 489 ? 23.062 -10.07 6.082 1 90.94 489 ALA B CA 1
ATOM 11976 C C . ALA B 1 489 ? 23.391 -9.758 4.629 1 90.94 489 ALA B C 1
ATOM 11978 O O . ALA B 1 489 ? 22.984 -10.477 3.719 1 90.94 489 ALA B O 1
ATOM 11979 N N . SER B 1 490 ? 24.156 -8.703 4.445 1 92.5 490 SER B N 1
ATOM 11980 C CA . SER B 1 490 ? 24.531 -8.32 3.088 1 92.5 490 SER B CA 1
ATOM 11981 C C . SER B 1 490 ? 25.469 -9.352 2.461 1 92.5 490 SER B C 1
ATOM 11983 O O . SER B 1 490 ? 25.375 -9.641 1.267 1 92.5 490 SER B O 1
ATOM 11985 N N . ILE B 1 491 ? 26.344 -10.008 3.223 1 94.69 491 ILE B N 1
ATOM 11986 C CA . ILE B 1 491 ? 27.281 -11.016 2.73 1 94.69 491 ILE B CA 1
ATOM 11987 C C . ILE B 1 491 ? 26.5 -12.25 2.262 1 94.69 491 ILE B C 1
ATOM 11989 O O . ILE B 1 491 ? 26.719 -12.742 1.151 1 94.69 491 ILE B O 1
ATOM 11993 N N . LEU B 1 492 ? 25.594 -12.648 3.02 1 91.12 492 LEU B N 1
ATOM 11994 C CA . LEU B 1 492 ? 24.844 -13.859 2.695 1 91.12 492 LEU B CA 1
ATOM 11995 C C . LEU B 1 492 ? 23.922 -13.633 1.501 1 91.12 492 LEU B C 1
ATOM 11997 O O . LEU B 1 492 ? 23.812 -14.492 0.62 1 91.12 492 LEU B O 1
ATOM 12001 N N . PHE B 1 493 ? 23.359 -12.547 1.481 1 88.31 493 PHE B N 1
ATOM 12002 C CA . PHE B 1 493 ? 22.484 -12.188 0.378 1 88.31 493 PHE B CA 1
ATOM 12003 C C . PHE B 1 493 ? 23.25 -12.086 -0.928 1 88.31 493 PHE B C 1
ATOM 12005 O O . PHE B 1 493 ? 22.891 -12.703 -1.928 1 88.31 493 PHE B O 1
ATOM 12012 N N . LEU B 1 494 ? 24.266 -11.328 -0.895 1 92.12 494 LEU B N 1
ATOM 12013 C CA . LEU B 1 494 ? 25 -11.07 -2.129 1 92.12 494 LEU B CA 1
ATOM 12014 C C . LEU B 1 494 ? 25.812 -12.297 -2.545 1 92.12 494 LEU B C 1
ATOM 12016 O O . LEU B 1 494 ? 26.125 -12.469 -3.727 1 92.12 494 LEU B O 1
ATOM 12020 N N . TYR B 1 495 ? 26.219 -13.141 -1.634 1 91.94 495 TYR B N 1
ATOM 12021 C CA . TYR B 1 495 ? 26.859 -14.391 -2.012 1 91.94 495 TYR B CA 1
ATOM 12022 C C . TYR B 1 495 ? 25.953 -15.234 -2.902 1 91.94 495 TYR B C 1
ATOM 12024 O O . TYR B 1 495 ? 26.375 -15.711 -3.957 1 91.94 495 TYR B O 1
ATOM 12032 N N . CYS B 1 496 ? 24.734 -15.297 -2.531 1 85.12 496 CYS B N 1
ATOM 12033 C CA . CYS B 1 496 ? 23.781 -16.094 -3.303 1 85.12 496 CYS B CA 1
ATOM 12034 C C . CYS B 1 496 ? 23.438 -15.391 -4.613 1 85.12 496 CYS B C 1
ATOM 12036 O O . CYS B 1 496 ? 23.25 -16.047 -5.637 1 85.12 496 CYS B O 1
ATOM 12038 N N . ALA B 1 497 ? 23.438 -14.086 -4.488 1 86.06 497 ALA B N 1
ATOM 12039 C CA . ALA B 1 497 ? 23.047 -13.312 -5.668 1 86.06 497 ALA B CA 1
ATOM 12040 C C . ALA B 1 497 ? 24.172 -13.305 -6.707 1 86.06 497 ALA B C 1
ATOM 12042 O O . ALA B 1 497 ? 23.906 -13.234 -7.91 1 86.06 497 ALA B O 1
ATOM 12043 N N . CYS B 1 498 ? 25.375 -13.289 -6.301 1 89.44 498 CYS B N 1
ATOM 12044 C CA . CYS B 1 498 ? 26.5 -13.219 -7.223 1 89.44 498 CYS B CA 1
ATOM 12045 C C . CYS B 1 498 ? 26.891 -14.609 -7.727 1 89.44 498 CYS B C 1
ATOM 12047 O O . CYS B 1 498 ? 27.359 -14.758 -8.852 1 89.44 498 CYS B O 1
ATOM 12049 N N . MET B 1 499 ? 26.703 -15.617 -6.957 1 87.19 499 MET B N 1
ATOM 12050 C CA . MET B 1 499 ? 27.125 -16.953 -7.332 1 87.19 499 MET B CA 1
ATOM 12051 C C . MET B 1 499 ? 26.297 -17.484 -8.492 1 87.19 499 MET B C 1
ATOM 12053 O O . MET B 1 499 ? 26.828 -18.094 -9.43 1 87.19 499 MET B O 1
ATOM 12057 N N . SER B 1 500 ? 25.062 -17.141 -8.523 1 79.12 500 SER B N 1
ATOM 12058 C CA . SER B 1 500 ? 24.156 -17.688 -9.531 1 79.12 500 SER B CA 1
ATOM 12059 C C . SER B 1 500 ? 24.484 -17.156 -10.914 1 79.12 500 SER B C 1
ATOM 12061 O O . SER B 1 500 ? 24.688 -17.922 -11.859 1 79.12 500 SER B O 1
ATOM 12063 N N . PRO B 1 501 ? 24.656 -15.891 -11.039 1 82.06 501 PRO B N 1
ATOM 12064 C CA . PRO B 1 501 ? 25.016 -15.406 -12.383 1 82.06 501 PRO B CA 1
ATOM 12065 C C . PRO B 1 501 ? 26.406 -15.844 -12.828 1 82.06 501 PRO B C 1
ATOM 12067 O O . PRO B 1 501 ? 26.625 -16.094 -14.016 1 82.06 501 PRO B O 1
ATOM 12070 N N . VAL B 1 502 ? 27.312 -15.945 -11.945 1 88.06 502 VAL B N 1
ATOM 12071 C CA . VAL B 1 502 ? 28.672 -16.344 -12.312 1 88.06 502 VAL B CA 1
ATOM 12072 C C . VAL B 1 502 ? 28.656 -17.797 -12.812 1 88.06 502 VAL B C 1
ATOM 12074 O O . VAL B 1 502 ? 29.312 -18.109 -13.812 1 88.06 502 VAL B O 1
ATOM 12077 N N . ILE B 1 503 ? 27.891 -18.641 -12.219 1 82.12 503 ILE B N 1
ATOM 12078 C CA . ILE B 1 503 ? 27.812 -20.031 -12.633 1 82.12 503 ILE B CA 1
ATOM 12079 C C . ILE B 1 503 ? 27.016 -20.156 -13.93 1 82.12 503 ILE B C 1
ATOM 12081 O O . ILE B 1 503 ? 27.375 -20.906 -14.828 1 82.12 503 ILE B O 1
ATOM 12085 N N . THR B 1 504 ? 26 -19.406 -14 1 75.62 504 THR B N 1
ATOM 12086 C CA . THR B 1 504 ? 25.156 -19.453 -15.188 1 75.62 504 THR B CA 1
ATOM 12087 C C . THR B 1 504 ? 25.891 -18.906 -16.406 1 75.62 504 THR B C 1
ATOM 12089 O O . THR B 1 504 ? 25.891 -19.531 -17.469 1 75.62 504 THR B O 1
ATOM 12092 N N . PHE B 1 505 ? 26.5 -17.812 -16.266 1 79.62 505 PHE B N 1
ATOM 12093 C CA . PHE B 1 505 ? 27.266 -17.234 -17.375 1 79.62 505 PHE B CA 1
ATOM 12094 C C . PHE B 1 505 ? 28.484 -18.094 -17.688 1 79.62 505 PHE B C 1
ATOM 12096 O O . PHE B 1 505 ? 28.891 -18.203 -18.844 1 79.62 505 PHE B O 1
ATOM 12103 N N . GLY B 1 506 ? 29.016 -18.672 -16.703 1 84.12 506 GLY B N 1
ATOM 12104 C CA . GLY B 1 506 ? 30.109 -19.594 -16.938 1 84.12 506 GLY B CA 1
ATOM 12105 C C . GLY B 1 506 ? 29.688 -20.812 -17.75 1 84.12 506 GLY B C 1
ATOM 12106 O O . GLY B 1 506 ? 30.422 -21.281 -18.609 1 84.12 506 GLY B O 1
ATOM 12107 N N . GLY B 1 507 ? 28.516 -21.312 -17.453 1 78 507 GLY B N 1
ATOM 12108 C CA . GLY B 1 507 ? 28 -22.422 -18.234 1 78 507 GLY B CA 1
ATOM 12109 C C . GLY B 1 507 ? 27.719 -22.062 -19.688 1 78 507 GLY B C 1
ATOM 12110 O O . GLY B 1 507 ? 28.016 -22.828 -20.594 1 78 507 GLY B O 1
ATOM 12111 N N . LEU B 1 508 ? 27.25 -20.906 -19.906 1 77.69 508 LEU B N 1
ATOM 12112 C CA . LEU B 1 508 ? 27 -20.422 -21.25 1 77.69 508 LEU B CA 1
ATOM 12113 C C . LEU B 1 508 ? 28.312 -20.234 -22.016 1 77.69 508 LEU B C 1
ATOM 12115 O O . LEU B 1 508 ? 28.406 -20.516 -23.203 1 77.69 508 LEU B O 1
ATOM 12119 N N . LEU B 1 509 ? 29.234 -19.703 -21.312 1 86.44 509 LEU B N 1
ATOM 12120 C CA . LEU B 1 509 ? 30.562 -19.547 -21.891 1 86.44 509 LEU B CA 1
ATOM 12121 C C . LEU B 1 509 ? 31.172 -20.891 -22.25 1 86.44 509 LEU B C 1
ATOM 12123 O O . LEU B 1 509 ? 31.844 -21.031 -23.281 1 86.44 509 LEU B O 1
ATOM 12127 N N . GLY B 1 510 ? 30.906 -21.875 -21.469 1 85.5 510 GLY B N 1
ATOM 12128 C CA . GLY B 1 510 ? 31.375 -23.219 -21.75 1 85.5 510 GLY B CA 1
ATOM 12129 C C . GLY B 1 510 ? 30.766 -23.812 -23 1 85.5 510 GLY B C 1
ATOM 12130 O O . GLY B 1 510 ? 31.453 -24.438 -23.812 1 85.5 510 GLY B O 1
ATOM 12131 N N . GLU B 1 511 ? 29.562 -23.531 -23.172 1 81.5 511 GLU B N 1
ATOM 12132 C CA . GLU B 1 511 ? 28.891 -24 -24.375 1 81.5 511 GLU B CA 1
ATOM 12133 C C . GLU B 1 511 ? 29.359 -23.25 -25.609 1 81.5 511 GLU B C 1
ATOM 12135 O O . GLU B 1 511 ? 29.562 -23.844 -26.672 1 81.5 511 GLU B O 1
ATOM 12140 N N . ALA B 1 512 ? 29.562 -21.938 -25.438 1 83.12 512 ALA B N 1
ATOM 12141 C CA . ALA B 1 512 ? 29.969 -21.094 -26.562 1 83.12 512 ALA B CA 1
ATOM 12142 C C . ALA B 1 512 ? 31.406 -21.391 -26.969 1 83.12 512 ALA B C 1
ATOM 12144 O O . ALA B 1 512 ? 31.75 -21.281 -28.156 1 83.12 512 ALA B O 1
ATOM 12145 N N . THR B 1 513 ? 32.25 -21.766 -26.031 1 88.31 513 THR B N 1
ATOM 12146 C CA . THR B 1 513 ? 33.656 -22 -26.312 1 88.31 513 THR B CA 1
ATOM 12147 C C . THR B 1 513 ? 33.969 -23.5 -26.375 1 88.31 513 THR B C 1
ATOM 12149 O O . THR B 1 513 ? 35.125 -23.891 -26.344 1 88.31 513 THR B O 1
ATOM 12152 N N . GLN B 1 514 ? 32.906 -24.312 -26.484 1 82.25 514 GLN B N 1
ATOM 12153 C CA . GLN B 1 514 ? 33.031 -25.766 -26.594 1 82.25 514 GLN B CA 1
ATOM 12154 C C . GLN B 1 514 ? 33.906 -26.328 -25.484 1 82.25 514 GLN B C 1
ATOM 12156 O O . GLN B 1 514 ? 34.812 -27.125 -25.734 1 82.25 514 GLN B O 1
ATOM 12161 N N . GLY B 1 515 ? 33.781 -25.719 -24.156 1 81 515 GLY B N 1
ATOM 12162 C CA . GLY B 1 515 ? 34.375 -26.281 -22.953 1 81 515 GLY B CA 1
ATOM 12163 C C . GLY B 1 515 ? 35.75 -25.734 -22.672 1 81 515 GLY B C 1
ATOM 12164 O O . GLY B 1 515 ? 36.5 -26.281 -21.859 1 81 515 GLY B O 1
ATOM 12165 N N . ARG B 1 516 ? 36.25 -24.734 -23.391 1 85.62 516 ARG B N 1
ATOM 12166 C CA . ARG B 1 516 ? 37.562 -24.156 -23.094 1 85.62 516 ARG B CA 1
ATOM 12167 C C . ARG B 1 516 ? 37.5 -23.312 -21.828 1 85.62 516 ARG B C 1
ATOM 12169 O O . ARG B 1 516 ? 38.469 -23.312 -21.047 1 85.62 516 ARG B O 1
ATOM 12176 N N . ILE B 1 517 ? 36.531 -22.562 -21.625 1 88.69 517 ILE B N 1
ATOM 12177 C CA . ILE B 1 517 ? 36.281 -21.797 -20.406 1 88.69 517 ILE B CA 1
ATOM 12178 C C . ILE B 1 517 ? 34.875 -22.062 -19.922 1 88.69 517 ILE B C 1
ATOM 12180 O O . ILE B 1 517 ? 33.906 -21.828 -20.672 1 88.69 517 ILE B O 1
ATOM 12184 N N . SER B 1 518 ? 34.781 -22.562 -18.766 1 87.69 518 SER B N 1
ATOM 12185 C CA . SER B 1 518 ? 33.469 -22.891 -18.266 1 87.69 518 SER B CA 1
ATOM 12186 C C . SER B 1 518 ? 33.25 -22.359 -16.859 1 87.69 518 SER B C 1
ATOM 12188 O O . SER B 1 518 ? 33.688 -21.266 -16.531 1 87.69 518 SER B O 1
ATOM 12190 N N . ALA B 1 519 ? 32.469 -23.062 -16.016 1 85.88 519 ALA B N 1
ATOM 12191 C CA . ALA B 1 519 ? 31.984 -22.547 -14.734 1 85.88 519 ALA B CA 1
ATOM 12192 C C . ALA B 1 519 ? 33.094 -22.516 -13.703 1 85.88 519 ALA B C 1
ATOM 12194 O O . ALA B 1 519 ? 33.188 -21.578 -12.906 1 85.88 519 ALA B O 1
ATOM 12195 N N . ILE B 1 520 ? 34 -23.469 -13.688 1 87.69 520 ILE B N 1
ATOM 12196 C CA . ILE B 1 520 ? 35.062 -23.516 -12.672 1 87.69 520 ILE B CA 1
ATOM 12197 C C . ILE B 1 520 ? 36.031 -22.344 -12.891 1 87.69 520 ILE B C 1
ATOM 12199 O O . ILE B 1 520 ? 36.469 -21.719 -11.93 1 87.69 520 ILE B O 1
ATOM 12203 N N . GLU B 1 521 ? 36.375 -22.047 -14.07 1 90.44 521 GLU B N 1
ATOM 12204 C CA . GLU B 1 521 ? 37.25 -20.922 -14.375 1 90.44 521 GLU B CA 1
ATOM 12205 C C . GLU B 1 521 ? 36.562 -19.594 -14.023 1 90.44 521 GLU B C 1
ATOM 12207 O O . GLU B 1 521 ? 37.219 -18.656 -13.578 1 90.44 521 GLU B O 1
ATOM 12212 N N . SER B 1 522 ? 35.281 -19.562 -14.297 1 90.56 522 SER B N 1
ATOM 12213 C CA . SER B 1 522 ? 34.562 -18.344 -13.977 1 90.56 522 SER B CA 1
ATOM 12214 C C . SER B 1 522 ? 34.5 -18.125 -12.469 1 90.56 522 SER B C 1
ATOM 12216 O O . SER B 1 522 ? 34.656 -16.984 -11.992 1 90.56 522 SER B O 1
ATOM 12218 N N . LEU B 1 523 ? 34.312 -19.156 -11.711 1 90.25 523 LEU B N 1
ATOM 12219 C CA . LEU B 1 523 ? 34.25 -19.031 -10.258 1 90.25 523 LEU B CA 1
ATOM 12220 C C . LEU B 1 523 ? 35.625 -18.625 -9.703 1 90.25 523 LEU B C 1
ATOM 12222 O O . LEU B 1 523 ? 35.719 -17.766 -8.828 1 90.25 523 LEU B O 1
ATOM 12226 N N . PHE B 1 524 ? 36.594 -19.25 -10.203 1 91.56 524 PHE B N 1
ATOM 12227 C CA . PHE B 1 524 ? 37.938 -18.938 -9.758 1 91.56 524 PHE B CA 1
ATOM 12228 C C . PHE B 1 524 ? 38.312 -17.516 -10.18 1 91.56 524 PHE B C 1
ATOM 12230 O O . PHE B 1 524 ? 38.906 -16.781 -9.398 1 91.56 524 PHE B O 1
ATOM 12237 N N . GLY B 1 525 ? 38.062 -17.188 -11.383 1 92.62 525 GLY B N 1
ATOM 12238 C CA . GLY B 1 525 ? 38.344 -15.844 -11.844 1 92.62 525 GLY B CA 1
ATOM 12239 C C . GLY B 1 525 ? 37.625 -14.773 -11.07 1 92.62 525 GLY B C 1
ATOM 12240 O O . GLY B 1 525 ? 38.188 -13.727 -10.742 1 92.62 525 GLY B O 1
ATOM 12241 N N . ALA B 1 526 ? 36.344 -14.969 -10.867 1 93.38 526 ALA B N 1
ATOM 12242 C CA . ALA B 1 526 ? 35.531 -14.016 -10.102 1 93.38 526 ALA B CA 1
ATOM 12243 C C . ALA B 1 526 ? 36.094 -13.859 -8.688 1 93.38 526 ALA B C 1
ATOM 12245 O O . ALA B 1 526 ? 36.156 -12.75 -8.156 1 93.38 526 ALA B O 1
ATOM 12246 N N . SER B 1 527 ? 36.469 -14.977 -8 1 94.12 527 SER B N 1
ATOM 12247 C CA . SER B 1 527 ? 37 -14.93 -6.645 1 94.12 527 SER B CA 1
ATOM 12248 C C . SER B 1 527 ? 38.344 -14.195 -6.59 1 94.12 527 SER B C 1
ATOM 12250 O O . SER B 1 527 ? 38.531 -13.32 -5.746 1 94.12 527 SER B O 1
ATOM 12252 N N . LEU B 1 528 ? 39.188 -14.445 -7.531 1 95 528 LEU B N 1
ATOM 12253 C CA . LEU B 1 528 ? 40.531 -13.812 -7.539 1 95 528 LEU B CA 1
ATOM 12254 C C . LEU B 1 528 ? 40.406 -12.312 -7.785 1 95 528 LEU B C 1
ATOM 12256 O O . LEU B 1 528 ? 40.969 -11.508 -7.055 1 95 528 LEU B O 1
ATOM 12260 N N . THR B 1 529 ? 39.688 -11.992 -8.773 1 95.62 529 THR B N 1
ATOM 12261 C CA . THR B 1 529 ? 39.531 -10.578 -9.117 1 95.62 529 THR B CA 1
ATOM 12262 C C . THR B 1 529 ? 38.75 -9.844 -8.023 1 95.62 529 THR B C 1
ATOM 12264 O O . THR B 1 529 ? 39.094 -8.703 -7.688 1 95.62 529 THR B O 1
ATOM 12267 N N . GLY B 1 530 ? 37.75 -10.469 -7.516 1 94.69 530 GLY B N 1
ATOM 12268 C CA . GLY B 1 530 ? 36.938 -9.844 -6.469 1 94.69 530 GLY B CA 1
ATOM 12269 C C . GLY B 1 530 ? 37.719 -9.602 -5.191 1 94.69 530 GLY B C 1
ATOM 12270 O O . GLY B 1 530 ? 37.594 -8.562 -4.551 1 94.69 530 GLY B O 1
ATOM 12271 N N . ILE B 1 531 ? 38.594 -10.531 -4.816 1 95.75 531 ILE B N 1
ATOM 12272 C CA . ILE B 1 531 ? 39.406 -10.375 -3.619 1 95.75 531 ILE B CA 1
ATOM 12273 C C . ILE B 1 531 ? 40.406 -9.234 -3.818 1 95.75 531 ILE B C 1
ATOM 12275 O O . ILE B 1 531 ? 40.562 -8.375 -2.947 1 95.75 531 ILE B O 1
ATOM 12279 N N . ALA B 1 532 ? 40.969 -9.188 -4.941 1 95.88 532 ALA B N 1
ATOM 12280 C CA . ALA B 1 532 ? 41.938 -8.133 -5.227 1 95.88 532 ALA B CA 1
ATOM 12281 C C . ALA B 1 532 ? 41.25 -6.766 -5.277 1 95.88 532 ALA B C 1
ATOM 12283 O O . ALA B 1 532 ? 41.781 -5.781 -4.75 1 95.88 532 ALA B O 1
ATOM 12284 N N . TYR B 1 533 ? 40.156 -6.738 -5.867 1 95.62 533 TYR B N 1
ATOM 12285 C CA . TYR B 1 533 ? 39.438 -5.477 -5.984 1 95.62 533 TYR B CA 1
ATOM 12286 C C . TYR B 1 533 ? 39 -4.977 -4.617 1 95.62 533 TYR B C 1
ATOM 12288 O O . TYR B 1 533 ? 39.094 -3.785 -4.32 1 95.62 533 TYR B O 1
ATOM 12296 N N . SER B 1 534 ? 38.469 -5.844 -3.771 1 94.25 534 SER B N 1
ATOM 12297 C CA . SER B 1 534 ? 37.969 -5.449 -2.457 1 94.25 534 SER B CA 1
ATOM 12298 C C . SER B 1 534 ? 39.125 -4.965 -1.562 1 94.25 534 SER B C 1
ATOM 12300 O O . SER B 1 534 ? 38.906 -4.09 -0.719 1 94.25 534 SER B O 1
ATOM 12302 N N . LEU B 1 535 ? 40.281 -5.422 -1.818 1 93.69 535 LEU B N 1
ATOM 12303 C CA . LEU B 1 535 ? 41.406 -5.043 -0.975 1 93.69 535 LEU B CA 1
ATOM 12304 C C . LEU B 1 535 ? 42.031 -3.746 -1.47 1 93.69 535 LEU B C 1
ATOM 12306 O O . LEU B 1 535 ? 42.438 -2.891 -0.668 1 93.69 535 LEU B O 1
ATOM 12310 N N . PHE B 1 536 ? 42.062 -3.539 -2.787 1 92.06 536 PHE B N 1
ATOM 12311 C CA . PHE B 1 536 ? 42.906 -2.457 -3.283 1 92.06 536 PHE B CA 1
ATOM 12312 C C . PHE B 1 536 ? 42.062 -1.417 -4.02 1 92.06 536 PHE B C 1
ATOM 12314 O O . PHE B 1 536 ? 42.562 -0.377 -4.438 1 92.06 536 PHE B O 1
ATOM 12321 N N . ALA B 1 537 ? 40.938 -1.54 -4.168 1 90.75 537 ALA B N 1
ATOM 12322 C CA . ALA B 1 537 ? 40.125 -0.639 -4.988 1 90.75 537 ALA B CA 1
ATOM 12323 C C . ALA B 1 537 ? 39.844 0.673 -4.254 1 90.75 537 ALA B C 1
ATOM 12325 O O . ALA B 1 537 ? 40.125 0.791 -3.059 1 90.75 537 ALA B O 1
ATOM 12326 N N . GLY B 1 538 ? 39.438 1.709 -4.996 1 87.5 538 GLY B N 1
ATOM 12327 C CA . GLY B 1 538 ? 39.062 2.99 -4.434 1 87.5 538 GLY B CA 1
ATOM 12328 C C . GLY B 1 538 ? 37.625 2.982 -3.881 1 87.5 538 GLY B C 1
ATOM 12329 O O . GLY B 1 538 ? 37.406 3.486 -2.783 1 87.5 538 GLY B O 1
ATOM 12330 N N . GLN B 1 539 ? 36.75 2.404 -4.621 1 88.81 539 GLN B N 1
ATOM 12331 C CA . GLN B 1 539 ? 35.375 2.264 -4.156 1 88.81 539 GLN B CA 1
ATOM 12332 C C . GLN B 1 539 ? 35.031 0.801 -3.895 1 88.81 539 GLN B C 1
ATOM 12334 O O . GLN B 1 539 ? 34.562 0.095 -4.797 1 88.81 539 GLN B O 1
ATOM 12339 N N . PRO B 1 540 ? 35.125 0.4 -2.705 1 88.81 540 PRO B N 1
ATOM 12340 C CA . PRO B 1 540 ? 34.938 -1.019 -2.389 1 88.81 540 PRO B CA 1
ATOM 12341 C C . PRO B 1 540 ? 33.469 -1.453 -2.467 1 88.81 540 PRO B C 1
ATOM 12343 O O . PRO B 1 540 ? 33.188 -2.65 -2.42 1 88.81 540 PRO B O 1
ATOM 12346 N N . LEU B 1 541 ? 32.531 -0.564 -2.627 1 91.25 541 LEU B N 1
ATOM 12347 C CA . LEU B 1 541 ? 31.109 -0.923 -2.697 1 91.25 541 LEU B CA 1
ATOM 12348 C C . LEU B 1 541 ? 30.75 -1.488 -4.07 1 91.25 541 LEU B C 1
ATOM 12350 O O . LEU B 1 541 ? 29.703 -2.104 -4.238 1 91.25 541 LEU B O 1
ATOM 12354 N N . THR B 1 542 ? 31.594 -1.346 -4.988 1 93.38 542 THR B N 1
ATOM 12355 C CA . THR B 1 542 ? 31.375 -1.887 -6.328 1 93.38 542 THR B CA 1
ATOM 12356 C C . THR B 1 542 ? 31.656 -3.385 -6.355 1 93.38 542 THR B C 1
ATOM 12358 O O . THR B 1 542 ? 32.688 -3.836 -5.867 1 93.38 542 THR B O 1
ATOM 12361 N N . ILE B 1 543 ? 30.719 -4.117 -6.844 1 93.81 543 ILE B N 1
ATOM 12362 C CA . ILE B 1 543 ? 30.859 -5.566 -6.965 1 93.81 543 ILE B CA 1
ATOM 12363 C C . ILE B 1 543 ? 31.172 -5.934 -8.414 1 93.81 543 ILE B C 1
ATOM 12365 O O . ILE B 1 543 ? 30.547 -5.418 -9.344 1 93.81 543 ILE B O 1
ATOM 12369 N N . LEU B 1 544 ? 32.125 -6.766 -8.531 1 92.56 544 LEU B N 1
ATOM 12370 C CA . LEU B 1 544 ? 32.531 -7.195 -9.867 1 92.56 544 LEU B CA 1
ATOM 12371 C C . LEU B 1 544 ? 31.781 -8.453 -10.281 1 92.56 544 LEU B C 1
ATOM 12373 O O . LEU B 1 544 ? 31.422 -9.273 -9.438 1 92.56 544 LEU B O 1
ATOM 12377 N N . GLY B 1 545 ? 31.328 -8.531 -11.461 1 87.38 545 GLY B N 1
ATOM 12378 C CA . GLY B 1 545 ? 30.641 -9.688 -12.016 1 87.38 545 GLY B CA 1
ATOM 12379 C C . GLY B 1 545 ? 30.812 -9.828 -13.516 1 87.38 545 GLY B C 1
ATOM 12380 O O . GLY B 1 545 ? 31.562 -9.062 -14.133 1 87.38 545 GLY B O 1
ATOM 12381 N N . SER B 1 546 ? 30.219 -10.93 -13.945 1 82.38 546 SER B N 1
ATOM 12382 C CA . SER B 1 546 ? 30.203 -11.156 -15.383 1 82.38 546 SER B CA 1
ATOM 12383 C C . SER B 1 546 ? 29.109 -10.352 -16.062 1 82.38 546 SER B C 1
ATOM 12385 O O . SER B 1 546 ? 27.984 -10.25 -15.547 1 82.38 546 SER B O 1
ATOM 12387 N N . THR B 1 547 ? 29.422 -9.656 -17.094 1 79.94 547 THR B N 1
ATOM 12388 C CA . THR B 1 547 ? 28.422 -8.828 -17.766 1 79.94 547 THR B CA 1
ATOM 12389 C C . THR B 1 547 ? 28.062 -9.43 -19.125 1 79.94 547 THR B C 1
ATOM 12391 O O . THR B 1 547 ? 28.844 -10.156 -19.719 1 79.94 547 THR B O 1
ATOM 12394 N N . GLY B 1 548 ? 26.938 -9.25 -19.625 1 74.69 548 GLY B N 1
ATOM 12395 C CA . GLY B 1 548 ? 26.422 -9.742 -20.891 1 74.69 548 GLY B CA 1
ATOM 12396 C C . GLY B 1 548 ? 27.25 -9.297 -22.078 1 74.69 548 GLY B C 1
ATOM 12397 O O . GLY B 1 548 ? 27.609 -10.117 -22.938 1 74.69 548 GLY B O 1
ATOM 12398 N N . PRO B 1 549 ? 27.656 -8.07 -22.125 1 76.31 549 PRO B N 1
ATOM 12399 C CA . PRO B 1 549 ? 28.438 -7.605 -23.266 1 76.31 549 PRO B CA 1
ATOM 12400 C C . PRO B 1 549 ? 29.781 -8.305 -23.391 1 76.31 549 PRO B C 1
ATOM 12402 O O . PRO B 1 549 ? 30.266 -8.555 -24.5 1 76.31 549 PRO B O 1
ATOM 12405 N N . VAL B 1 550 ? 30.406 -8.617 -22.281 1 82.81 550 VAL B N 1
ATOM 12406 C CA . VAL B 1 550 ? 31.672 -9.344 -22.328 1 82.81 550 VAL B CA 1
ATOM 12407 C C . VAL B 1 550 ? 31.438 -10.758 -22.844 1 82.81 550 VAL B C 1
ATOM 12409 O O . VAL B 1 550 ? 32.281 -11.281 -23.594 1 82.81 550 VAL B O 1
ATOM 12412 N N . LEU B 1 551 ? 30.344 -11.328 -22.516 1 80.69 551 LEU B N 1
ATOM 12413 C CA . LEU B 1 551 ? 30 -12.664 -23 1 80.69 551 LEU B CA 1
ATOM 12414 C C . LEU B 1 551 ? 29.781 -12.656 -24.5 1 80.69 551 LEU B C 1
ATOM 12416 O O . LEU B 1 551 ? 30.219 -13.57 -25.203 1 80.69 551 LEU B O 1
ATOM 12420 N N . VAL B 1 552 ? 29.172 -11.664 -25.016 1 78.31 552 VAL B N 1
ATOM 12421 C CA . VAL B 1 552 ? 28.922 -11.562 -26.438 1 78.31 552 VAL B CA 1
ATOM 12422 C C . VAL B 1 552 ? 30.234 -11.398 -27.188 1 78.31 552 VAL B C 1
ATOM 12424 O O . VAL B 1 552 ? 30.438 -11.984 -28.25 1 78.31 552 VAL B O 1
ATOM 12427 N N . PHE B 1 553 ? 31.078 -10.609 -26.656 1 83.25 553 PHE B N 1
ATOM 12428 C CA . PHE B 1 553 ? 32.406 -10.414 -27.25 1 83.25 553 PHE B CA 1
ATOM 12429 C C . PHE B 1 553 ? 33.156 -11.734 -27.328 1 83.25 553 PHE B C 1
ATOM 12431 O O . PHE B 1 553 ? 33.75 -12.047 -28.359 1 83.25 553 PHE B O 1
ATOM 12438 N N . GLU B 1 554 ? 33.062 -12.5 -26.297 1 87.5 554 GLU B N 1
ATOM 12439 C CA . GLU B 1 554 ? 33.781 -13.789 -26.266 1 87.5 554 GLU B CA 1
ATOM 12440 C C . GLU B 1 554 ? 33.156 -14.766 -27.266 1 87.5 554 GLU B C 1
ATOM 12442 O O . GLU B 1 554 ? 33.906 -15.531 -27.906 1 87.5 554 GLU B O 1
ATOM 12447 N N . LYS B 1 555 ? 31.938 -14.75 -27.406 1 84.31 555 LYS B N 1
ATOM 12448 C CA . LYS B 1 555 ? 31.281 -15.625 -28.375 1 84.31 555 LYS B CA 1
ATOM 12449 C C . LYS B 1 555 ? 31.703 -15.281 -29.797 1 84.31 555 LYS B C 1
ATOM 12451 O O . LYS B 1 555 ? 31.984 -16.172 -30.609 1 84.31 555 LYS B O 1
ATOM 12456 N N . ILE B 1 556 ? 31.844 -14 -30.062 1 83 556 ILE B N 1
ATOM 12457 C CA . ILE B 1 556 ? 32.219 -13.547 -31.391 1 83 556 ILE B CA 1
ATOM 12458 C C . ILE B 1 556 ? 33.719 -13.875 -31.625 1 83 556 ILE B C 1
ATOM 12460 O O . ILE B 1 556 ? 34.094 -14.281 -32.719 1 83 556 ILE B O 1
ATOM 12464 N N . LEU B 1 557 ? 34.438 -13.68 -30.672 1 89.19 557 LEU B N 1
ATOM 12465 C CA . LEU B 1 557 ? 35.875 -13.977 -30.797 1 89.19 557 LEU B CA 1
ATOM 12466 C C . LEU B 1 557 ? 36.094 -15.461 -31.062 1 89.19 557 LEU B C 1
ATOM 12468 O O . LEU B 1 557 ? 36.938 -15.82 -31.906 1 89.19 557 LEU B O 1
ATOM 12472 N N . PHE B 1 558 ? 35.406 -16.328 -30.375 1 90.5 558 PHE B N 1
ATOM 12473 C CA . PHE B 1 558 ? 35.562 -17.766 -30.578 1 90.5 558 PHE B CA 1
ATOM 12474 C C . PHE B 1 558 ? 35.125 -18.156 -32 1 90.5 558 PHE B C 1
ATOM 12476 O O . PHE B 1 558 ? 35.812 -18.953 -32.656 1 90.5 558 PHE B O 1
ATOM 12483 N N . LYS B 1 559 ? 34.062 -17.656 -32.469 1 88.12 559 LYS B N 1
ATOM 12484 C CA . LYS B 1 559 ? 33.625 -17.922 -33.844 1 88.12 559 LYS B CA 1
ATOM 12485 C C . LYS B 1 559 ? 34.656 -17.453 -34.844 1 88.12 559 LYS B C 1
ATOM 12487 O O . LYS B 1 559 ? 34.906 -18.141 -35.844 1 88.12 559 LYS B O 1
ATOM 12492 N N . PHE B 1 560 ? 35.25 -16.266 -34.562 1 87.94 560 PHE B N 1
ATOM 12493 C CA . PHE B 1 560 ? 36.281 -15.727 -35.438 1 87.94 560 PHE B CA 1
ATOM 12494 C C . PHE B 1 560 ? 37.5 -16.656 -35.469 1 87.94 560 PHE B C 1
ATOM 12496 O O . PHE B 1 560 ? 38.062 -16.906 -36.531 1 87.94 560 PHE B O 1
ATOM 12503 N N . CYS B 1 561 ? 37.906 -17.234 -34.406 1 90.69 561 CYS B N 1
ATOM 12504 C CA . CYS B 1 561 ? 39.062 -18.125 -34.344 1 90.69 561 CYS B CA 1
ATOM 12505 C C . CYS B 1 561 ? 38.781 -19.453 -35 1 90.69 561 CYS B C 1
ATOM 12507 O O . CYS B 1 561 ? 39.656 -20.047 -35.656 1 90.69 561 CYS B O 1
ATOM 12509 N N . LYS B 1 562 ? 37.594 -19.922 -34.75 1 90.12 562 LYS B N 1
ATOM 12510 C CA . LYS B 1 562 ? 37.188 -21.172 -35.406 1 90.12 562 LYS B CA 1
ATOM 12511 C C . LYS B 1 562 ? 37.156 -21.031 -36.906 1 90.12 562 LYS B C 1
ATOM 12513 O O . LYS B 1 562 ? 37.625 -21.922 -37.625 1 90.12 562 LYS B O 1
ATOM 12518 N N . ASP B 1 563 ? 36.719 -19.953 -37.438 1 89.25 563 ASP B N 1
ATOM 12519 C CA . ASP B 1 563 ? 36.625 -19.719 -38.875 1 89.25 563 ASP B CA 1
ATOM 12520 C C . ASP B 1 563 ? 38 -19.578 -39.5 1 89.25 563 ASP B C 1
ATOM 12522 O O . ASP B 1 563 ? 38.219 -20.016 -40.625 1 89.25 563 ASP B O 1
ATOM 12526 N N . TYR B 1 564 ? 38.969 -19.031 -38.812 1 89.19 564 TYR B N 1
ATOM 12527 C CA . TYR B 1 564 ? 40.281 -18.766 -39.375 1 89.19 564 TYR B CA 1
ATOM 12528 C C . TYR B 1 564 ? 41.312 -19.766 -38.875 1 89.19 564 TYR B C 1
ATOM 12530 O O . TYR B 1 564 ? 42.5 -19.641 -39.156 1 89.19 564 TYR B O 1
ATOM 12538 N N . GLY B 1 565 ? 40.875 -20.719 -38.094 1 87.69 565 GLY B N 1
ATOM 12539 C CA . GLY B 1 565 ? 41.75 -21.781 -37.625 1 87.69 565 GLY B CA 1
ATOM 12540 C C . GLY B 1 565 ? 42.812 -21.281 -36.656 1 87.69 565 GLY B C 1
ATOM 12541 O O . GLY B 1 565 ? 43.969 -21.719 -36.719 1 87.69 565 GLY B O 1
ATOM 12542 N N . LEU B 1 566 ? 42.562 -20.281 -35.844 1 90.5 566 LEU B N 1
ATOM 12543 C CA . LEU B 1 566 ? 43.469 -19.766 -34.812 1 90.5 566 LEU B CA 1
ATOM 12544 C C . LEU B 1 566 ? 43.156 -20.359 -33.469 1 90.5 566 LEU B C 1
ATOM 12546 O O . LEU B 1 566 ? 42.031 -20.859 -33.219 1 90.5 566 LEU B O 1
ATOM 12550 N N . SER B 1 567 ? 44.219 -20.422 -32.656 1 90.19 567 SER B N 1
ATOM 12551 C CA . SER B 1 567 ? 44 -20.859 -31.266 1 90.19 567 SER B CA 1
ATOM 12552 C C . SER B 1 567 ? 43.281 -19.781 -30.469 1 90.19 567 SER B C 1
ATOM 12554 O O . SER B 1 567 ? 43.75 -18.656 -30.359 1 90.19 567 SER B O 1
ATOM 12556 N N . TYR B 1 568 ? 42.219 -20.047 -29.922 1 91.62 568 TYR B N 1
ATOM 12557 C CA . TYR B 1 568 ? 41.344 -19.109 -29.203 1 91.62 568 TYR B CA 1
ATOM 12558 C C . TYR B 1 568 ? 42 -18.609 -27.922 1 91.62 568 TYR B C 1
ATOM 12560 O O . TYR B 1 568 ? 42.062 -17.406 -27.688 1 91.62 568 TYR B O 1
ATOM 12568 N N . LEU B 1 569 ? 42.562 -19.516 -27.062 1 91.38 569 LEU B N 1
ATOM 12569 C CA . LEU B 1 569 ? 43.094 -19.156 -25.766 1 91.38 569 LEU B CA 1
ATOM 12570 C C . LEU B 1 569 ? 44.312 -18.25 -25.906 1 91.38 569 LEU B C 1
ATOM 12572 O O . LEU B 1 569 ? 44.469 -17.281 -25.156 1 91.38 569 LEU B O 1
ATOM 12576 N N . SER B 1 570 ? 45.125 -18.484 -26.891 1 92 570 SER B N 1
ATOM 12577 C CA . SER B 1 570 ? 46.312 -17.672 -27.094 1 92 570 SER B CA 1
ATOM 12578 C C . SER B 1 570 ? 45.938 -16.297 -27.641 1 92 570 SER B C 1
ATOM 12580 O O . SER B 1 570 ? 46.469 -15.273 -27.188 1 92 570 SER B O 1
ATOM 12582 N N . LEU B 1 571 ? 45.031 -16.281 -28.547 1 92.81 571 LEU B N 1
ATOM 12583 C CA . LEU B 1 571 ? 44.594 -14.984 -29.062 1 92.81 571 LEU B CA 1
ATOM 12584 C C . LEU B 1 571 ? 43.906 -14.164 -28 1 92.81 571 LEU B C 1
ATOM 12586 O O . LEU B 1 571 ? 44.094 -12.953 -27.906 1 92.81 571 LEU B O 1
ATOM 12590 N N . ARG B 1 572 ? 43.062 -14.766 -27.234 1 93.38 572 ARG B N 1
ATOM 12591 C CA . ARG B 1 572 ? 42.375 -14.102 -26.141 1 93.38 572 ARG B CA 1
ATOM 12592 C C . ARG B 1 572 ? 43.375 -13.516 -25.141 1 93.38 572 ARG B C 1
ATOM 12594 O O . ARG B 1 572 ? 43.156 -12.406 -24.625 1 93.38 572 ARG B O 1
ATOM 12601 N N . THR B 1 573 ? 44.375 -14.266 -24.812 1 94.38 573 THR B N 1
ATOM 12602 C CA . THR B 1 573 ? 45.406 -13.789 -23.875 1 94.38 573 THR B CA 1
ATOM 12603 C C . THR B 1 573 ? 46.125 -12.57 -24.453 1 94.38 573 THR B C 1
ATOM 12605 O O . THR B 1 573 ? 46.406 -11.617 -23.719 1 94.38 573 THR B O 1
ATOM 12608 N N . SER B 1 574 ? 46.375 -12.586 -25.719 1 94.56 574 SER B N 1
ATOM 12609 C CA . SER B 1 574 ? 47 -11.43 -26.344 1 94.56 574 SER B CA 1
ATOM 12610 C C . SER B 1 574 ? 46.094 -10.211 -26.312 1 94.56 574 SER B C 1
ATOM 12612 O O . SER B 1 574 ? 46.531 -9.094 -26.047 1 94.56 574 SER B O 1
ATOM 12614 N N . ILE B 1 575 ? 44.844 -10.406 -26.594 1 94.62 575 ILE B N 1
ATOM 12615 C CA . ILE B 1 575 ? 43.906 -9.312 -26.547 1 94.62 575 ILE B CA 1
ATOM 12616 C C . ILE B 1 575 ? 43.781 -8.789 -25.109 1 94.62 575 ILE B C 1
ATOM 12618 O O . ILE B 1 575 ? 43.719 -7.574 -24.891 1 94.62 575 ILE B O 1
ATOM 12622 N N . GLY B 1 576 ? 43.75 -9.688 -24.141 1 95.19 576 GLY B N 1
ATOM 12623 C CA . GLY B 1 576 ? 43.688 -9.297 -22.734 1 95.19 576 GLY B CA 1
ATOM 12624 C C . GLY B 1 576 ? 44.875 -8.492 -22.281 1 95.19 576 GLY B C 1
ATOM 12625 O O . GLY B 1 576 ? 44.75 -7.531 -21.516 1 95.19 576 GLY B O 1
ATOM 12626 N N . LEU B 1 577 ? 46 -8.828 -22.703 1 95.75 577 LEU B N 1
ATOM 12627 C CA . LEU B 1 577 ? 47.219 -8.102 -22.328 1 95.75 577 LEU B CA 1
ATOM 12628 C C . LEU B 1 577 ? 47.25 -6.711 -22.953 1 95.75 577 LEU B C 1
ATOM 12630 O O . LEU B 1 577 ? 47.656 -5.746 -22.312 1 95.75 577 LEU B O 1
ATOM 12634 N N . TRP B 1 578 ? 46.812 -6.648 -24.156 1 96.06 578 TRP B N 1
ATOM 12635 C CA . TRP B 1 578 ? 46.688 -5.336 -24.781 1 96.06 578 TRP B CA 1
ATOM 12636 C C . TRP B 1 578 ? 45.656 -4.473 -24.062 1 96.06 578 TRP B C 1
ATOM 12638 O O . TRP B 1 578 ? 45.875 -3.273 -23.859 1 96.06 578 TRP B O 1
ATOM 12648 N N . THR B 1 579 ? 44.5 -5.059 -23.734 1 96.12 579 THR B N 1
ATOM 12649 C CA . THR B 1 579 ? 43.469 -4.316 -23.016 1 96.12 579 THR B CA 1
ATOM 12650 C C . THR B 1 579 ? 44 -3.824 -21.672 1 96.12 579 THR B C 1
ATOM 12652 O O . THR B 1 579 ? 43.719 -2.697 -21.266 1 96.12 579 THR B O 1
ATOM 12655 N N . SER B 1 580 ? 44.781 -4.691 -20.984 1 97.06 580 SER B N 1
ATOM 12656 C CA . SER B 1 580 ? 45.375 -4.285 -19.719 1 97.06 580 SER B CA 1
ATOM 12657 C C . SER B 1 580 ? 46.344 -3.119 -19.922 1 97.06 580 SER B C 1
ATOM 12659 O O . SER B 1 580 ? 46.344 -2.16 -19.156 1 97.06 580 SER B O 1
ATOM 12661 N N . PHE B 1 581 ? 47.062 -3.154 -20.953 1 96.38 581 PHE B N 1
ATOM 12662 C CA . PHE B 1 581 ? 48 -2.084 -21.25 1 96.38 581 PHE B CA 1
ATOM 12663 C C . PHE B 1 581 ? 47.281 -0.78 -21.547 1 96.38 581 PHE B C 1
ATOM 12665 O O . PHE B 1 581 ? 47.656 0.281 -21.047 1 96.38 581 PHE B O 1
ATOM 12672 N N . PHE B 1 582 ? 46.281 -0.855 -22.312 1 96.5 582 PHE B N 1
ATOM 12673 C CA . PHE B 1 582 ? 45.5 0.342 -22.641 1 96.5 582 PHE B CA 1
ATOM 12674 C C . PHE B 1 582 ? 44.844 0.922 -21.391 1 96.5 582 PHE B C 1
ATOM 12676 O O . PHE B 1 582 ? 44.75 2.143 -21.25 1 96.5 582 PHE B O 1
ATOM 12683 N N . CYS B 1 583 ? 44.344 0.097 -20.5 1 95.38 583 CYS B N 1
ATOM 12684 C CA . CYS B 1 583 ? 43.75 0.585 -19.266 1 95.38 583 CYS B CA 1
ATOM 12685 C C . CYS B 1 583 ? 44.781 1.297 -18.391 1 95.38 583 CYS B C 1
ATOM 12687 O O . CYS B 1 583 ? 44.469 2.34 -17.812 1 95.38 583 CYS B O 1
ATOM 12689 N N . ILE B 1 584 ? 45.969 0.766 -18.328 1 95.12 584 ILE B N 1
ATOM 12690 C CA . ILE B 1 584 ? 47.031 1.398 -17.531 1 95.12 584 ILE B CA 1
ATOM 12691 C C . ILE B 1 584 ? 47.438 2.725 -18.188 1 95.12 584 ILE B C 1
ATOM 12693 O O . ILE B 1 584 ? 47.688 3.703 -17.484 1 95.12 584 ILE B O 1
ATOM 12697 N N . LEU B 1 585 ? 47.344 2.701 -19.469 1 94.5 585 LEU B N 1
ATOM 12698 C CA . LEU B 1 585 ? 47.625 3.934 -20.188 1 94.5 585 LEU B CA 1
ATOM 12699 C C . LEU B 1 585 ? 46.562 5 -19.906 1 94.5 585 LEU B C 1
ATOM 12701 O O . LEU B 1 585 ? 46.906 6.18 -19.781 1 94.5 585 LEU B O 1
ATOM 12705 N N . LEU B 1 586 ? 45.406 4.609 -19.891 1 94 586 LEU B N 1
ATOM 12706 C CA . LEU B 1 586 ? 44.344 5.547 -19.594 1 94 586 LEU B CA 1
ATOM 12707 C C . LEU B 1 586 ? 44.469 6.102 -18.172 1 94 586 LEU B C 1
ATOM 12709 O O . LEU B 1 586 ? 44.188 7.273 -17.938 1 94 586 LEU B O 1
ATOM 12713 N N . VAL B 1 587 ? 44.875 5.289 -17.25 1 93.62 587 VAL B N 1
ATOM 12714 C CA . VAL B 1 587 ? 45.062 5.746 -15.875 1 93.62 587 VAL B CA 1
ATOM 12715 C C . VAL B 1 587 ? 46.25 6.719 -15.82 1 93.62 587 VAL B C 1
ATOM 12717 O O . VAL B 1 587 ? 46.188 7.723 -15.109 1 93.62 587 VAL B O 1
ATOM 12720 N N . ALA B 1 588 ? 47.25 6.445 -16.625 1 93.56 588 ALA B N 1
ATOM 12721 C CA . ALA B 1 588 ? 48.438 7.297 -16.641 1 93.56 588 ALA B CA 1
ATOM 12722 C C . ALA B 1 588 ? 48.125 8.672 -17.203 1 93.56 588 ALA B C 1
ATOM 12724 O O . ALA B 1 588 ? 48.688 9.68 -16.781 1 93.56 588 ALA B O 1
ATOM 12725 N N . THR B 1 589 ? 47.156 8.719 -18.094 1 91.38 589 THR B N 1
ATOM 12726 C CA . THR B 1 589 ? 46.812 9.992 -18.734 1 91.38 589 THR B CA 1
ATOM 12727 C C . THR B 1 589 ? 45.594 10.625 -18.062 1 91.38 589 THR B C 1
ATOM 12729 O O . THR B 1 589 ? 45.031 11.586 -18.578 1 91.38 589 THR B O 1
ATOM 12732 N N . ASP B 1 590 ? 45.156 10.219 -16.953 1 89.75 590 ASP B N 1
ATOM 12733 C CA . ASP B 1 590 ? 44.031 10.75 -16.203 1 89.75 590 ASP B CA 1
ATOM 12734 C C . ASP B 1 590 ? 42.781 10.828 -17.062 1 89.75 590 ASP B C 1
ATOM 12736 O O . ASP B 1 590 ? 42.062 11.82 -17.016 1 89.75 590 ASP B O 1
ATOM 12740 N N . ALA B 1 591 ? 42.531 9.812 -17.812 1 87.31 591 ALA B N 1
ATOM 12741 C CA . ALA B 1 591 ? 41.344 9.805 -18.703 1 87.31 591 ALA B CA 1
ATOM 12742 C C . ALA B 1 591 ? 40.062 9.609 -17.906 1 87.31 591 ALA B C 1
ATOM 12744 O O . ALA B 1 591 ? 38.969 9.891 -18.406 1 87.31 591 ALA B O 1
ATOM 12745 N N . SER B 1 592 ? 40.156 9.164 -16.688 1 86.12 592 SER B N 1
ATOM 12746 C CA . SER B 1 592 ? 38.969 8.977 -15.867 1 86.12 592 SER B CA 1
ATOM 12747 C C . SER B 1 592 ? 38.312 10.312 -15.539 1 86.12 592 SER B C 1
ATOM 12749 O O . SER B 1 592 ? 37.156 10.359 -15.102 1 86.12 592 SER B O 1
ATOM 12751 N N . SER B 1 593 ? 38.938 11.391 -15.727 1 84.56 593 SER B N 1
ATOM 12752 C CA . SER B 1 593 ? 38.344 12.703 -15.508 1 84.56 593 SER B CA 1
ATOM 12753 C C . SER B 1 593 ? 37.281 13.023 -16.547 1 84.56 593 SER B C 1
ATOM 12755 O O . SER B 1 593 ? 36.438 13.875 -16.328 1 84.56 593 SER B O 1
ATOM 12757 N N . LEU B 1 594 ? 37.344 12.281 -17.656 1 82.19 594 LEU B N 1
ATOM 12758 C CA . LEU B 1 594 ? 36.344 12.492 -18.719 1 82.19 594 LEU B CA 1
ATOM 12759 C C . LEU B 1 594 ? 34.969 11.992 -18.281 1 82.19 594 LEU B C 1
ATOM 12761 O O . LEU B 1 594 ? 33.969 12.297 -18.922 1 82.19 594 LEU B O 1
ATOM 12765 N N . VAL B 1 595 ? 35.031 11.297 -17.234 1 84.19 595 VAL B N 1
ATOM 12766 C CA . VAL B 1 595 ? 33.781 10.727 -16.734 1 84.19 595 VAL B CA 1
ATOM 12767 C C . VAL B 1 595 ? 32.906 11.836 -16.188 1 84.19 595 VAL B C 1
ATOM 12769 O O . VAL B 1 595 ? 31.703 11.633 -15.969 1 84.19 595 VAL B O 1
ATOM 12772 N N . CYS B 1 596 ? 33.406 12.977 -15.977 1 80.56 596 CYS B N 1
ATOM 12773 C CA . CYS B 1 596 ? 32.625 14.109 -15.5 1 80.56 596 CYS B CA 1
ATOM 12774 C C . CYS B 1 596 ? 31.547 14.484 -16.516 1 80.56 596 CYS B C 1
ATOM 12776 O O . CYS B 1 596 ? 30.562 15.141 -16.172 1 80.56 596 CYS B O 1
ATOM 12778 N N . TYR B 1 597 ? 31.703 13.945 -17.734 1 81.62 597 TYR B N 1
ATOM 12779 C CA . TYR B 1 597 ? 30.734 14.281 -18.766 1 81.62 597 TYR B CA 1
ATOM 12780 C C . TYR B 1 597 ? 29.578 13.289 -18.781 1 81.62 597 TYR B C 1
ATOM 12782 O O . TYR B 1 597 ? 28.625 13.445 -19.547 1 81.62 597 TYR B O 1
ATOM 12790 N N . ILE B 1 598 ? 29.703 12.289 -17.984 1 84.06 598 ILE B N 1
ATOM 12791 C CA . ILE B 1 598 ? 28.609 11.328 -17.891 1 84.06 598 ILE B CA 1
ATOM 12792 C C . ILE B 1 598 ? 27.562 11.836 -16.891 1 84.06 598 ILE B C 1
ATOM 12794 O O . ILE B 1 598 ? 27.875 12.031 -15.711 1 84.06 598 ILE B O 1
ATOM 12798 N N . THR B 1 599 ? 26.359 12.078 -17.406 1 86.44 599 THR B N 1
ATOM 12799 C CA . THR B 1 599 ? 25.297 12.625 -16.562 1 86.44 599 THR B CA 1
ATOM 12800 C C . THR B 1 599 ? 24.297 11.531 -16.172 1 86.44 599 THR B C 1
ATOM 12802 O O . THR B 1 599 ? 24.5 10.359 -16.5 1 86.44 599 THR B O 1
ATOM 12805 N N . ARG B 1 600 ? 23.344 11.953 -15.477 1 86.94 600 ARG B N 1
ATOM 12806 C CA . ARG B 1 600 ? 22.312 11.047 -15 1 86.94 600 ARG B CA 1
ATOM 12807 C C . ARG B 1 600 ? 21.531 10.445 -16.172 1 86.94 600 ARG B C 1
ATOM 12809 O O . ARG B 1 600 ? 21.062 9.305 -16.094 1 86.94 600 ARG B O 1
ATOM 12816 N N . PHE B 1 601 ? 21.531 11.164 -17.25 1 89.25 601 PHE B N 1
ATOM 12817 C CA . PHE B 1 601 ? 20.844 10.688 -18.453 1 89.25 601 PHE B CA 1
ATOM 12818 C C . PHE B 1 601 ? 21.469 9.375 -18.922 1 89.25 601 PHE B C 1
ATOM 12820 O O . PHE B 1 601 ? 20.75 8.391 -19.141 1 89.25 601 PHE B O 1
ATOM 12827 N N . THR B 1 602 ? 22.688 9.344 -19.047 1 87.44 602 THR B N 1
ATOM 12828 C CA . THR B 1 602 ? 23.406 8.164 -19.531 1 87.44 602 THR B CA 1
ATOM 12829 C C . THR B 1 602 ? 23.438 7.082 -18.453 1 87.44 602 THR B C 1
ATOM 12831 O O . THR B 1 602 ? 23.25 5.898 -18.75 1 87.44 602 THR B O 1
ATOM 12834 N N . GLU B 1 603 ? 23.609 7.48 -17.25 1 87.12 603 GLU B N 1
ATOM 12835 C CA . GLU B 1 603 ? 23.672 6.531 -16.156 1 87.12 603 GLU B CA 1
ATOM 12836 C C . GLU B 1 603 ? 22.375 5.746 -16.016 1 87.12 603 GLU B C 1
ATOM 12838 O O . GLU B 1 603 ? 22.391 4.52 -15.898 1 87.12 603 GLU B O 1
ATOM 12843 N N . GLU B 1 604 ? 21.312 6.398 -16.016 1 88.69 604 GLU B N 1
ATOM 12844 C CA . GLU B 1 604 ? 20.016 5.762 -15.82 1 88.69 604 GLU B CA 1
ATOM 12845 C C . GLU B 1 604 ? 19.609 4.922 -17.031 1 88.69 604 GLU B C 1
ATOM 12847 O O . GLU B 1 604 ? 18.953 3.895 -16.891 1 88.69 604 GLU B O 1
ATOM 12852 N N . ALA B 1 605 ? 20 5.402 -18.172 1 89.44 605 ALA B N 1
ATOM 12853 C CA . ALA B 1 605 ? 19.719 4.609 -19.375 1 89.44 605 ALA B CA 1
ATOM 12854 C C . ALA B 1 605 ? 20.484 3.285 -19.344 1 89.44 605 ALA B C 1
ATOM 12856 O O . ALA B 1 605 ? 19.922 2.234 -19.656 1 89.44 605 ALA B O 1
ATOM 12857 N N . PHE B 1 606 ? 21.672 3.418 -18.922 1 86.62 606 PHE B N 1
ATOM 12858 C CA . PHE B 1 606 ? 22.484 2.209 -18.859 1 86.62 606 PHE B CA 1
ATOM 12859 C C . PHE B 1 606 ? 22 1.292 -17.734 1 86.62 606 PHE B C 1
ATOM 12861 O O . PHE B 1 606 ? 21.906 0.076 -17.922 1 86.62 606 PHE B O 1
ATOM 12868 N N . ALA B 1 607 ? 21.719 1.859 -16.625 1 87.31 607 ALA B N 1
ATOM 12869 C CA . ALA B 1 607 ? 21.203 1.077 -15.5 1 87.31 607 ALA B CA 1
ATOM 12870 C C . ALA B 1 607 ? 19.875 0.402 -15.875 1 87.31 607 ALA B C 1
ATOM 12872 O O . ALA B 1 607 ? 19.656 -0.769 -15.555 1 87.31 607 ALA B O 1
ATOM 12873 N N . ALA B 1 608 ? 19.016 1.076 -16.531 1 91.5 608 ALA B N 1
ATOM 12874 C CA . ALA B 1 608 ? 17.75 0.517 -16.953 1 91.5 608 ALA B CA 1
ATOM 12875 C C . ALA B 1 608 ? 17.953 -0.622 -17.953 1 91.5 608 ALA B C 1
ATOM 12877 O O . ALA B 1 608 ? 17.25 -1.63 -17.906 1 91.5 608 ALA B O 1
ATOM 12878 N N . LEU B 1 609 ? 18.891 -0.442 -18.828 1 88.31 609 LEU B N 1
ATOM 12879 C CA . LEU B 1 609 ? 19.203 -1.487 -19.797 1 88.31 609 LEU B CA 1
ATOM 12880 C C . LEU B 1 609 ? 19.609 -2.775 -19.094 1 88.31 609 LEU B C 1
ATOM 12882 O O . LEU B 1 609 ? 19.125 -3.855 -19.422 1 88.31 609 LEU B O 1
ATOM 12886 N N . ILE B 1 610 ? 20.484 -2.621 -18.172 1 85.25 610 ILE B N 1
ATOM 12887 C CA . ILE B 1 610 ? 20.969 -3.803 -17.469 1 85.25 610 ILE B CA 1
ATOM 12888 C C . ILE B 1 610 ? 19.844 -4.438 -16.656 1 85.25 610 ILE B C 1
ATOM 12890 O O . ILE B 1 610 ? 19.75 -5.66 -16.562 1 85.25 610 ILE B O 1
ATOM 12894 N N . CYS B 1 611 ? 19.062 -3.672 -16.047 1 90 611 CYS B N 1
ATOM 12895 C CA . CYS B 1 611 ? 17.922 -4.203 -15.305 1 90 611 CYS B CA 1
ATOM 12896 C C . CYS B 1 611 ? 16.984 -4.973 -16.219 1 90 611 CYS B C 1
ATOM 12898 O O . CYS B 1 611 ? 16.516 -6.055 -15.875 1 90 611 CYS B O 1
ATOM 12900 N N . ILE B 1 612 ? 16.688 -4.48 -17.391 1 90.19 612 ILE B N 1
ATOM 12901 C CA . ILE B 1 612 ? 15.805 -5.137 -18.359 1 90.19 612 ILE B CA 1
ATOM 12902 C C . ILE B 1 612 ? 16.453 -6.43 -18.859 1 90.19 612 ILE B C 1
ATOM 12904 O O . ILE B 1 612 ? 15.758 -7.426 -19.094 1 90.19 612 ILE B O 1
ATOM 12908 N N . ILE B 1 613 ? 17.734 -6.398 -18.984 1 84.31 613 ILE B N 1
ATOM 12909 C CA . ILE B 1 613 ? 18.438 -7.609 -19.391 1 84.31 613 ILE B CA 1
ATOM 12910 C C . ILE B 1 613 ? 18.266 -8.695 -18.328 1 84.31 613 ILE B C 1
ATOM 12912 O O . ILE B 1 613 ? 18.016 -9.852 -18.641 1 84.31 613 ILE B O 1
ATOM 12916 N N . PHE B 1 614 ? 18.359 -8.305 -17.078 1 84.88 614 PHE B N 1
ATOM 12917 C CA . PHE B 1 614 ? 18.172 -9.266 -16 1 84.88 614 PHE B CA 1
ATOM 12918 C C . PHE B 1 614 ? 16.766 -9.828 -16 1 84.88 614 PHE B C 1
ATOM 12920 O O . PHE B 1 614 ? 16.562 -11.031 -15.82 1 84.88 614 PHE B O 1
ATOM 12927 N N . ILE B 1 615 ? 15.828 -9 -16.203 1 91.06 615 ILE B N 1
ATOM 12928 C CA . ILE B 1 615 ? 14.438 -9.438 -16.25 1 91.06 615 ILE B CA 1
ATOM 12929 C C . ILE B 1 615 ? 14.211 -10.352 -17.453 1 91.06 615 ILE B C 1
ATOM 12931 O O . ILE B 1 615 ? 13.609 -11.422 -17.328 1 91.06 615 ILE B O 1
ATOM 12935 N N . TYR B 1 616 ? 14.773 -10.008 -18.578 1 88.88 616 TYR B N 1
ATOM 12936 C CA . TYR B 1 616 ? 14.625 -10.797 -19.797 1 88.88 616 TYR B CA 1
ATOM 12937 C C . TYR B 1 616 ? 15.312 -12.148 -19.656 1 88.88 616 TYR B C 1
ATOM 12939 O O . TYR B 1 616 ? 14.75 -13.18 -20.047 1 88.88 616 TYR B O 1
ATOM 12947 N N . GLU B 1 617 ? 16.484 -12.133 -19.125 1 81.5 617 GLU B N 1
ATOM 12948 C CA . GLU B 1 617 ? 17.219 -13.375 -18.984 1 81.5 617 GLU B CA 1
ATOM 12949 C C . GLU B 1 617 ? 16.531 -14.312 -17.984 1 81.5 617 GLU B C 1
ATOM 12951 O O . GLU B 1 617 ? 16.531 -15.531 -18.172 1 81.5 617 GLU B O 1
ATOM 12956 N N . ALA B 1 618 ? 16.031 -13.758 -16.953 1 89.69 618 ALA B N 1
ATOM 12957 C CA . ALA B 1 618 ? 15.312 -14.586 -15.984 1 89.69 618 ALA B CA 1
ATOM 12958 C C . ALA B 1 618 ? 14.086 -15.234 -16.625 1 89.69 618 ALA B C 1
ATOM 12960 O O . ALA B 1 618 ? 13.852 -16.438 -16.453 1 89.69 618 ALA B O 1
ATOM 12961 N N . LEU B 1 619 ? 13.328 -14.508 -17.422 1 93.38 619 LEU B N 1
ATOM 12962 C CA . LEU B 1 619 ? 12.125 -15.039 -18.062 1 93.38 619 LEU B CA 1
ATOM 12963 C C . LEU B 1 619 ? 12.5 -15.984 -19.203 1 93.38 619 LEU B C 1
ATOM 12965 O O . LEU B 1 619 ? 11.82 -17 -19.422 1 93.38 619 LEU B O 1
ATOM 12969 N N . GLU B 1 620 ? 13.547 -15.672 -19.922 1 90 620 GLU B N 1
ATOM 12970 C CA . GLU B 1 620 ? 13.992 -16.531 -21 1 90 620 GLU B CA 1
ATOM 12971 C C . GLU B 1 620 ? 14.453 -17.891 -20.484 1 90 620 GLU B C 1
ATOM 12973 O O . GLU B 1 620 ? 14.195 -18.922 -21.109 1 90 620 GLU B O 1
ATOM 12978 N N . LYS B 1 621 ? 15.094 -17.906 -19.344 1 87.06 621 LYS B N 1
ATOM 12979 C CA . LYS B 1 621 ? 15.523 -19.172 -18.75 1 87.06 621 LYS B CA 1
ATOM 12980 C C . LYS B 1 621 ? 14.328 -20 -18.297 1 87.06 621 LYS B C 1
ATOM 12982 O O . LYS B 1 621 ? 14.359 -21.219 -18.344 1 87.06 621 LYS B O 1
ATOM 12987 N N . LEU B 1 622 ? 13.305 -19.328 -17.875 1 92 622 LEU B N 1
ATOM 12988 C CA . LEU B 1 622 ? 12.094 -20.062 -17.516 1 92 622 LEU B CA 1
ATOM 12989 C C . LEU B 1 622 ? 11.43 -20.656 -18.75 1 92 622 LEU B C 1
ATOM 12991 O O . LEU B 1 622 ? 10.961 -21.797 -18.719 1 92 622 LEU B O 1
ATOM 12995 N N . PHE B 1 623 ? 11.453 -19.938 -19.891 1 92.12 623 PHE B N 1
ATOM 12996 C CA . PHE B 1 623 ? 10.891 -20.453 -21.141 1 92.12 623 PHE B CA 1
ATOM 12997 C C . PHE B 1 623 ? 11.727 -21.594 -21.688 1 92.12 623 PHE B C 1
ATOM 12999 O O . PHE B 1 623 ? 11.188 -22.547 -22.266 1 92.12 623 PHE B O 1
ATOM 13006 N N . HIS B 1 624 ? 12.961 -21.484 -21.438 1 88.31 624 HIS B N 1
ATOM 13007 C CA . HIS B 1 624 ? 13.836 -22.578 -21.875 1 88.31 624 HIS B CA 1
ATOM 13008 C C . HIS B 1 624 ? 13.562 -23.844 -21.094 1 88.31 624 HIS B C 1
ATOM 13010 O O . HIS B 1 624 ? 13.617 -24.953 -21.641 1 88.31 624 HIS B O 1
ATOM 13016 N N . LEU B 1 625 ? 13.258 -23.703 -19.812 1 91 625 LEU B N 1
ATOM 13017 C CA . LEU B 1 625 ? 12.867 -24.859 -19.031 1 91 625 LEU B CA 1
ATOM 13018 C C . LEU B 1 625 ? 11.586 -25.484 -19.562 1 91 625 LEU B C 1
ATOM 13020 O O . LEU B 1 625 ? 11.391 -26.703 -19.5 1 91 625 LEU B O 1
ATOM 13024 N N . GLY B 1 626 ? 10.68 -24.641 -20.141 1 89.31 626 GLY B N 1
ATOM 13025 C CA . GLY B 1 626 ? 9.453 -25.141 -20.75 1 89.31 626 GLY B CA 1
ATOM 13026 C C . GLY B 1 626 ? 9.695 -25.984 -21.984 1 89.31 626 GLY B C 1
ATOM 13027 O O . GLY B 1 626 ? 8.945 -26.922 -22.25 1 89.31 626 GLY B O 1
ATOM 13028 N N . GLU B 1 627 ? 10.781 -25.719 -22.656 1 88.25 627 GLU B N 1
ATOM 13029 C CA . GLU B 1 627 ? 11.117 -26.484 -23.844 1 88.25 627 GLU B CA 1
ATOM 13030 C C . GLU B 1 627 ? 11.82 -27.797 -23.484 1 88.25 627 GLU B C 1
ATOM 13032 O O . GLU B 1 627 ? 11.562 -28.828 -24.109 1 88.25 627 GLU B O 1
ATOM 13037 N N . VAL B 1 628 ? 12.672 -27.703 -22.422 1 86.31 628 VAL B N 1
ATOM 13038 C CA . VAL B 1 628 ? 13.422 -28.906 -22.016 1 86.31 628 VAL B CA 1
ATOM 13039 C C . VAL B 1 628 ? 12.492 -29.875 -21.281 1 86.31 628 VAL B C 1
ATOM 13041 O O . VAL B 1 628 ? 12.586 -31.078 -21.469 1 86.31 628 VAL B O 1
ATOM 13044 N N . TYR B 1 629 ? 11.625 -29.328 -20.5 1 89.5 629 TYR B N 1
ATOM 13045 C CA . TYR B 1 629 ? 10.68 -30.156 -19.766 1 89.5 629 TYR B CA 1
ATOM 13046 C C . TYR B 1 629 ? 9.273 -30.016 -20.328 1 89.5 629 TYR B C 1
ATOM 13048 O O . TYR B 1 629 ? 8.391 -29.453 -19.672 1 89.5 629 TYR B O 1
ATOM 13056 N N . ALA B 1 630 ? 9.07 -30.625 -21.516 1 88 630 ALA B N 1
ATOM 13057 C CA . ALA B 1 630 ? 7.797 -30.516 -22.219 1 88 630 ALA B CA 1
ATOM 13058 C C . ALA B 1 630 ? 6.719 -31.344 -21.516 1 88 630 ALA B C 1
ATOM 13060 O O . ALA B 1 630 ? 7 -32.406 -20.984 1 88 630 ALA B O 1
ATOM 13061 N N . PHE B 1 631 ? 5.566 -30.891 -21.422 1 87.31 631 PHE B N 1
ATOM 13062 C CA . PHE B 1 631 ? 4.426 -31.594 -20.859 1 87.31 631 PHE B CA 1
ATOM 13063 C C . PHE B 1 631 ? 3.434 -31.984 -21.953 1 87.31 631 PHE B C 1
ATOM 13065 O O . PHE B 1 631 ? 3.521 -31.484 -23.078 1 87.31 631 PHE B O 1
ATOM 13072 N N . ASN B 1 632 ? 2.562 -33.031 -21.641 1 84.81 632 ASN B N 1
ATOM 13073 C CA . ASN B 1 632 ? 1.564 -33.5 -22.594 1 84.81 632 ASN B CA 1
ATOM 13074 C C . ASN B 1 632 ? 0.314 -32.625 -22.578 1 84.81 632 ASN B C 1
ATOM 13076 O O . ASN B 1 632 ? -0.398 -32.562 -21.578 1 84.81 632 ASN B O 1
ATOM 13080 N N . MET B 1 633 ? 0.035 -31.938 -23.734 1 81.94 633 MET B N 1
ATOM 13081 C CA . MET B 1 633 ? -1.097 -31.031 -23.844 1 81.94 633 MET B CA 1
ATOM 13082 C C . MET B 1 633 ? -2.393 -31.797 -24.094 1 81.94 633 MET B C 1
ATOM 13084 O O . MET B 1 633 ? -3.482 -31.266 -23.875 1 81.94 633 MET B O 1
ATOM 13088 N N . HIS B 1 634 ? -2.373 -32.969 -24.516 1 78.19 634 HIS B N 1
ATOM 13089 C CA . HIS B 1 634 ? -3.562 -33.75 -24.844 1 78.19 634 HIS B CA 1
ATOM 13090 C C . HIS B 1 634 ? -3.604 -35.062 -24.062 1 78.19 634 HIS B C 1
ATOM 13092 O O . HIS B 1 634 ? -3.666 -36.156 -24.641 1 78.19 634 HIS B O 1
ATOM 13098 N N . ASN B 1 635 ? -3.426 -34.812 -22.781 1 79.31 635 ASN B N 1
ATOM 13099 C CA . ASN B 1 635 ? -3.463 -36 -21.938 1 79.31 635 ASN B CA 1
ATOM 13100 C C . ASN B 1 635 ? -4.895 -36.406 -21.609 1 79.31 635 ASN B C 1
ATOM 13102 O O . ASN B 1 635 ? -5.727 -35.562 -21.281 1 79.31 635 ASN B O 1
ATOM 13106 N N . ASP B 1 636 ? -5.246 -37.625 -22.016 1 78.44 636 ASP B N 1
ATOM 13107 C CA . ASP B 1 636 ? -6.531 -38.188 -21.609 1 78.44 636 ASP B CA 1
ATOM 13108 C C . ASP B 1 636 ? -6.391 -39 -20.312 1 78.44 636 ASP B C 1
ATOM 13110 O O . ASP B 1 636 ? -5.688 -40 -20.281 1 78.44 636 ASP B O 1
ATOM 13114 N N . LEU B 1 637 ? -7.035 -38.594 -19.312 1 81.06 637 LEU B N 1
ATOM 13115 C CA . LEU B 1 637 ? -6.891 -39.156 -17.984 1 81.06 637 LEU B CA 1
ATOM 13116 C C . LEU B 1 637 ? -7.422 -40.594 -17.953 1 81.06 637 LEU B C 1
ATOM 13118 O O . LEU B 1 637 ? -6.996 -41.406 -17.141 1 81.06 637 LEU B O 1
ATOM 13122 N N . ASP B 1 638 ? -8.273 -40.938 -18.906 1 79.5 638 ASP B N 1
ATOM 13123 C CA . ASP B 1 638 ? -8.844 -42.281 -18.922 1 79.5 638 ASP B CA 1
ATOM 13124 C C . ASP B 1 638 ? -7.914 -43.281 -19.625 1 79.5 638 ASP B C 1
ATOM 13126 O O . ASP B 1 638 ? -8.031 -44.469 -19.438 1 79.5 638 ASP B O 1
ATOM 13130 N N . LYS B 1 639 ? -6.922 -42.844 -20.359 1 79.06 639 LYS B N 1
ATOM 13131 C CA . LYS B 1 639 ? -6.023 -43.719 -21.094 1 79.06 639 LYS B CA 1
ATOM 13132 C C . LYS B 1 639 ? -4.629 -43.719 -20.484 1 79.06 639 LYS B C 1
ATOM 13134 O O . LYS B 1 639 ? -3.631 -43.875 -21.203 1 79.06 639 LYS B O 1
ATOM 13139 N N . LEU B 1 640 ? -4.602 -43.594 -19.203 1 82.31 640 LEU B N 1
ATOM 13140 C CA . LEU B 1 640 ? -3.299 -43.531 -18.531 1 82.31 640 LEU B CA 1
ATOM 13141 C C . LEU B 1 640 ? -2.705 -44.938 -18.406 1 82.31 640 LEU B C 1
ATOM 13143 O O . LEU B 1 640 ? -1.494 -45.094 -18.234 1 82.31 640 LEU B O 1
ATOM 13147 N N . THR B 1 641 ? -3.484 -45.938 -18.594 1 78 641 THR B N 1
ATOM 13148 C CA . THR B 1 641 ? -2.98 -47.312 -18.531 1 78 641 THR B CA 1
ATOM 13149 C C . THR B 1 641 ? -2.234 -47.656 -19.812 1 78 641 THR B C 1
ATOM 13151 O O . THR B 1 641 ? -1.447 -48.625 -19.828 1 78 641 THR B O 1
ATOM 13154 N N . SER B 1 642 ? -2.492 -46.906 -20.812 1 78.5 642 SER B N 1
ATOM 13155 C CA . SER B 1 642 ? -1.775 -47.125 -22.062 1 78.5 642 SER B CA 1
ATOM 13156 C C . SER B 1 642 ? -0.753 -46 -22.312 1 78.5 642 SER B C 1
ATOM 13158 O O . SER B 1 642 ? -0.235 -45.875 -23.422 1 78.5 642 SER B O 1
ATOM 13160 N N . TYR B 1 643 ? -0.534 -45.281 -21.281 1 79.38 643 TYR B N 1
ATOM 13161 C CA . TYR B 1 643 ? 0.381 -44.125 -21.359 1 79.38 643 TYR B CA 1
ATOM 13162 C C . TYR B 1 643 ? 1.825 -44.594 -21.172 1 79.38 643 TYR B C 1
ATOM 13164 O O . TYR B 1 643 ? 2.26 -44.844 -20.047 1 79.38 643 TYR B O 1
ATOM 13172 N N . SER B 1 644 ? 2.521 -44.969 -22.203 1 80.31 644 SER B N 1
ATOM 13173 C CA . SER B 1 644 ? 3.898 -45.438 -22.078 1 80.31 644 SER B CA 1
ATOM 13174 C C . SER B 1 644 ? 4.766 -44.906 -23.219 1 80.31 644 SER B C 1
ATOM 13176 O O . SER B 1 644 ? 4.25 -44.5 -24.266 1 80.31 644 SER B O 1
ATOM 13178 N N . CYS B 1 645 ? 5.98 -44.719 -22.891 1 84 645 CYS B N 1
ATOM 13179 C CA . CYS B 1 645 ? 7 -44.312 -23.859 1 84 645 CYS B CA 1
ATOM 13180 C C . CYS B 1 645 ? 8.18 -45.281 -23.828 1 84 645 CYS B C 1
ATOM 13182 O O . CYS B 1 645 ? 8.867 -45.406 -22.812 1 84 645 CYS B O 1
ATOM 13184 N N . VAL B 1 646 ? 8.375 -46.094 -24.828 1 83.62 646 VAL B N 1
ATOM 13185 C CA . VAL B 1 646 ? 9.43 -47.125 -24.859 1 83.62 646 VAL B CA 1
ATOM 13186 C C . VAL B 1 646 ? 10.438 -46.781 -25.969 1 83.62 646 VAL B C 1
ATOM 13188 O O . VAL B 1 646 ? 10.086 -46.125 -26.953 1 83.62 646 VAL B O 1
ATOM 13191 N N . CYS B 1 647 ? 11.711 -47.031 -25.578 1 85.31 647 CYS B N 1
ATOM 13192 C CA . CYS B 1 647 ? 12.773 -46.844 -26.562 1 85.31 647 CYS B CA 1
ATOM 13193 C C . CYS B 1 647 ? 12.805 -48 -27.562 1 85.31 647 CYS B C 1
ATOM 13195 O O . CYS B 1 647 ? 12.766 -49.156 -27.172 1 85.31 647 CYS B O 1
ATOM 13197 N N . SER B 1 648 ? 12.555 -47.75 -28.828 1 82.62 648 SER B N 1
ATOM 13198 C CA . SER B 1 648 ? 12.586 -48.781 -29.875 1 82.62 648 SER B CA 1
ATOM 13199 C C . SER B 1 648 ? 13.648 -48.469 -30.922 1 82.62 648 SER B C 1
ATOM 13201 O O . SER B 1 648 ? 14.234 -47.375 -30.922 1 82.62 648 SER B O 1
ATOM 13203 N N . GLU B 1 649 ? 13.945 -49.531 -31.688 1 79.06 649 GLU B N 1
ATOM 13204 C CA . GLU B 1 649 ? 14.93 -49.438 -32.75 1 79.06 649 GLU B CA 1
ATOM 13205 C C . GLU B 1 649 ? 14.469 -48.438 -33.844 1 79.06 649 GLU B C 1
ATOM 13207 O O . GLU B 1 649 ? 13.289 -48.438 -34.188 1 79.06 649 GLU B O 1
ATOM 13212 N N . PRO B 1 650 ? 15.375 -47.5 -34.094 1 79.31 650 PRO B N 1
ATOM 13213 C CA . PRO B 1 650 ? 14.984 -46.594 -35.156 1 79.31 650 PRO B CA 1
ATOM 13214 C C . PRO B 1 650 ? 14.688 -47.312 -36.469 1 79.31 650 PRO B C 1
ATOM 13216 O O . PRO B 1 650 ? 15.32 -48.312 -36.781 1 79.31 650 PRO B O 1
ATOM 13219 N N . GLN B 1 651 ? 13.609 -47.125 -37.031 1 69.25 651 GLN B N 1
ATOM 13220 C CA . GLN B 1 651 ? 13.211 -47.781 -38.25 1 69.25 651 GLN B CA 1
ATOM 13221 C C . GLN B 1 651 ? 14.25 -47.562 -39.344 1 69.25 651 GLN B C 1
ATOM 13223 O O . GLN B 1 651 ? 14.602 -48.5 -40.094 1 69.25 651 GLN B O 1
ATOM 13228 N N . ASN B 1 652 ? 14.711 -46.312 -39.5 1 69.19 652 ASN B N 1
ATOM 13229 C CA . ASN B 1 652 ? 15.703 -46.031 -40.531 1 69.19 652 ASN B CA 1
ATOM 13230 C C . ASN B 1 652 ? 16.953 -45.406 -39.938 1 69.19 652 ASN B C 1
ATOM 13232 O O . ASN B 1 652 ? 17.062 -44.188 -39.844 1 69.19 652 ASN B O 1
ATOM 13236 N N . PRO B 1 653 ? 17.781 -46.281 -39.375 1 70.25 653 PRO B N 1
ATOM 13237 C CA . PRO B 1 653 ? 18.984 -45.688 -38.75 1 70.25 653 PRO B CA 1
ATOM 13238 C C . PRO B 1 653 ? 19.891 -45.031 -39.781 1 70.25 653 PRO B C 1
ATOM 13240 O O . PRO B 1 653 ? 20.094 -45.562 -40.875 1 70.25 653 PRO B O 1
ATOM 13243 N N . SER B 1 654 ? 20.094 -43.812 -39.656 1 67.56 654 SER B N 1
ATOM 13244 C CA . SER B 1 654 ? 21.047 -43.125 -40.531 1 67.56 654 SER B CA 1
ATOM 13245 C C . SER B 1 654 ? 22.438 -43.75 -40.438 1 67.56 654 SER B C 1
ATOM 13247 O O . SER B 1 654 ? 22.719 -44.469 -39.5 1 67.56 654 SER B O 1
ATOM 13249 N N . ASN B 1 655 ? 23.219 -43.594 -41.531 1 68.62 655 ASN B N 1
ATOM 13250 C CA . ASN B 1 655 ? 24.578 -44.125 -41.625 1 68.62 655 ASN B CA 1
ATOM 13251 C C . ASN B 1 655 ? 25.422 -43.75 -40.406 1 68.62 655 ASN B C 1
ATOM 13253 O O . ASN B 1 655 ? 26.219 -44.531 -39.906 1 68.62 655 ASN B O 1
ATOM 13257 N N . ASP B 1 656 ? 25.172 -42.562 -39.938 1 69.81 656 ASP B N 1
ATOM 13258 C CA . ASP B 1 656 ? 25.969 -42.094 -38.812 1 69.81 656 ASP B CA 1
ATOM 13259 C C . ASP B 1 656 ? 25.656 -42.906 -37.562 1 69.81 656 ASP B C 1
ATOM 13261 O O . ASP B 1 656 ? 26.562 -43.219 -36.75 1 69.81 656 ASP B O 1
ATOM 13265 N N . THR B 1 657 ? 24.484 -43.375 -37.438 1 74.06 657 THR B N 1
ATOM 13266 C CA . THR B 1 657 ? 24.094 -44.156 -36.25 1 74.06 657 THR B CA 1
ATOM 13267 C C . THR B 1 657 ? 24.672 -45.562 -36.344 1 74.06 657 THR B C 1
ATOM 13269 O O . THR B 1 657 ? 25.094 -46.125 -35.312 1 74.06 657 THR B O 1
ATOM 13272 N N . LEU B 1 658 ? 24.734 -46.062 -37.531 1 72.12 658 LEU B N 1
ATOM 13273 C CA . LEU B 1 658 ? 25.281 -47.406 -37.719 1 72.12 658 LEU B CA 1
ATOM 13274 C C . LEU B 1 658 ? 26.766 -47.438 -37.406 1 72.12 658 LEU B C 1
ATOM 13276 O O . LEU B 1 658 ? 27.266 -48.375 -36.812 1 72.12 658 LEU B O 1
ATOM 13280 N N . GLN B 1 659 ? 27.359 -46.312 -37.781 1 69.31 659 GLN B N 1
ATOM 13281 C CA . GLN B 1 659 ? 28.781 -46.25 -37.5 1 69.31 659 GLN B CA 1
ATOM 13282 C C . GLN B 1 659 ? 29.016 -46.125 -36 1 69.31 659 GLN B C 1
ATOM 13284 O O . GLN B 1 659 ? 29.969 -46.719 -35.469 1 69.31 659 GLN B O 1
ATOM 13289 N N . LEU B 1 660 ? 28.234 -45.406 -35.344 1 75.06 660 LEU B N 1
ATOM 13290 C CA . LEU B 1 660 ? 28.359 -45.25 -33.906 1 75.06 660 LEU B CA 1
ATOM 13291 C C . LEU B 1 660 ? 28.172 -46.562 -33.188 1 75.06 660 LEU B C 1
ATOM 13293 O O . LEU B 1 660 ? 28.875 -46.875 -32.219 1 75.06 660 LEU B O 1
ATOM 13297 N N . TRP B 1 661 ? 27.203 -47.375 -33.656 1 75.5 661 TRP B N 1
ATOM 13298 C CA . TRP B 1 661 ? 26.922 -48.688 -33.062 1 75.5 661 TRP B CA 1
ATOM 13299 C C . TRP B 1 661 ? 28.078 -49.656 -33.312 1 75.5 661 TRP B C 1
ATOM 13301 O O . TRP B 1 661 ? 28.438 -50.438 -32.438 1 75.5 661 TRP B O 1
ATOM 13311 N N . ALA B 1 662 ? 28.672 -49.469 -34.469 1 67.69 662 ALA B N 1
ATOM 13312 C CA . ALA B 1 662 ? 29.812 -50.312 -34.812 1 67.69 662 ALA B CA 1
ATOM 13313 C C . ALA B 1 662 ? 31 -50 -33.906 1 67.69 662 ALA B C 1
ATOM 13315 O O . ALA B 1 662 ? 31.688 -50.906 -33.438 1 67.69 662 ALA B O 1
ATOM 13316 N N . LYS B 1 663 ? 31.078 -48.75 -33.719 1 68 663 LYS B N 1
ATOM 13317 C CA . LYS B 1 663 ? 32.219 -48.344 -32.906 1 68 663 LYS B CA 1
ATOM 13318 C C . LYS B 1 663 ? 32.062 -48.812 -31.469 1 68 663 LYS B C 1
ATOM 13320 O O . LYS B 1 663 ? 33.031 -49.094 -30.781 1 68 663 LYS B O 1
ATOM 13325 N N . SER B 1 664 ? 30.859 -48.812 -30.953 1 68.88 664 SER B N 1
ATOM 13326 C CA . SER B 1 664 ? 30.641 -49.25 -29.578 1 68.88 664 SER B CA 1
ATOM 13327 C C . SER B 1 664 ? 30.422 -50.75 -29.484 1 68.88 664 SER B C 1
ATOM 13329 O O . SER B 1 664 ? 30.141 -51.281 -28.406 1 68.88 664 SER B O 1
ATOM 13331 N N . ASN B 1 665 ? 30.781 -51.562 -30.484 1 61.44 665 ASN B N 1
ATOM 13332 C CA . ASN B 1 665 ? 30.672 -53 -30.609 1 61.44 665 ASN B CA 1
ATOM 13333 C C . ASN B 1 665 ? 29.266 -53.5 -30.266 1 61.44 665 ASN B C 1
ATOM 13335 O O . ASN B 1 665 ? 29.109 -54.5 -29.562 1 61.44 665 ASN B O 1
ATOM 13339 N N . LYS B 1 666 ? 28.406 -52.5 -30.375 1 65.31 666 LYS B N 1
ATOM 13340 C CA . LYS B 1 666 ? 27.031 -52.906 -30.109 1 65.31 666 LYS B CA 1
ATOM 13341 C C . LYS B 1 666 ? 26.234 -53.031 -31.391 1 65.31 666 LYS B C 1
ATOM 13343 O O . LYS B 1 666 ? 26.453 -52.281 -32.344 1 65.31 666 LYS B O 1
ATOM 13348 N N . SER B 1 667 ? 25.75 -54.219 -31.719 1 61.38 667 SER B N 1
ATOM 13349 C CA . SER B 1 667 ? 24.891 -54.438 -32.875 1 61.38 667 SER B CA 1
ATOM 13350 C C . SER B 1 667 ? 23.422 -54.219 -32.531 1 61.38 667 SER B C 1
ATOM 13352 O O . SER B 1 667 ? 23.062 -54.25 -31.344 1 61.38 667 SER B O 1
ATOM 13354 N N . VAL B 1 668 ? 22.531 -53.719 -33.469 1 63.91 668 VAL B N 1
ATOM 13355 C CA . VAL B 1 668 ? 21.094 -53.469 -33.312 1 63.91 668 VAL B CA 1
ATOM 13356 C C . VAL B 1 668 ? 20.438 -54.656 -32.594 1 63.91 668 VAL B C 1
ATOM 13358 O O . VAL B 1 668 ? 19.562 -54.438 -31.75 1 63.91 668 VAL B O 1
ATOM 13361 N N . ASP B 1 669 ? 20.891 -55.875 -32.969 1 60.22 669 ASP B N 1
ATOM 13362 C CA . ASP B 1 669 ? 20.234 -57.094 -32.406 1 60.22 669 ASP B CA 1
ATOM 13363 C C . ASP B 1 669 ? 20.656 -57.312 -30.969 1 60.22 669 ASP B C 1
ATOM 13365 O O . ASP B 1 669 ? 19.969 -58 -30.219 1 60.22 669 ASP B O 1
ATOM 13369 N N . THR B 1 670 ? 21.688 -56.656 -30.547 1 62.34 670 THR B N 1
ATOM 13370 C CA . THR B 1 670 ? 22.188 -56.969 -29.203 1 62.34 670 THR B CA 1
ATOM 13371 C C . THR B 1 670 ? 21.688 -55.938 -28.203 1 62.34 670 THR B C 1
ATOM 13373 O O . THR B 1 670 ? 21.797 -56.125 -26.984 1 62.34 670 THR B O 1
ATOM 13376 N N . ILE B 1 671 ? 21.188 -54.969 -28.703 1 66.31 671 ILE B N 1
ATOM 13377 C CA . ILE B 1 671 ? 20.75 -53.938 -27.781 1 66.31 671 ILE B CA 1
ATOM 13378 C C . ILE B 1 671 ? 19.312 -54.188 -27.328 1 66.31 671 ILE B C 1
ATOM 13380 O O . ILE B 1 671 ? 18.422 -54.375 -28.172 1 66.31 671 ILE B O 1
ATOM 13384 N N . THR B 1 672 ? 19.125 -54.531 -26.016 1 72.56 672 THR B N 1
ATOM 13385 C CA . THR B 1 672 ? 17.797 -54.594 -25.453 1 72.56 672 THR B CA 1
ATOM 13386 C C . THR B 1 672 ? 17.172 -53.219 -25.297 1 72.56 672 THR B C 1
ATOM 13388 O O . THR B 1 672 ? 17.312 -52.594 -24.266 1 72.56 672 THR B O 1
ATOM 13391 N N . TRP B 1 673 ? 16.594 -52.844 -26.422 1 75.81 673 TRP B N 1
ATOM 13392 C CA . TRP B 1 673 ? 16.062 -51.469 -26.531 1 75.81 673 TRP B CA 1
ATOM 13393 C C . TRP B 1 673 ? 15.055 -51.188 -25.422 1 75.81 673 TRP B C 1
ATOM 13395 O O . TRP B 1 673 ? 14.992 -50.062 -24.906 1 75.81 673 TRP B O 1
ATOM 13405 N N . SER B 1 674 ? 14.344 -52.125 -24.953 1 72.12 674 SER B N 1
ATOM 13406 C CA . SER B 1 674 ? 13.25 -51.906 -24.016 1 72.12 674 SER B CA 1
ATOM 13407 C C . SER B 1 674 ? 13.773 -51.531 -22.625 1 72.12 674 SER B C 1
ATOM 13409 O O . SER B 1 674 ? 13.07 -50.906 -21.844 1 72.12 674 SER B O 1
ATOM 13411 N N . ASN B 1 675 ? 15 -51.812 -22.375 1 74.19 675 ASN B N 1
ATOM 13412 C CA . ASN B 1 675 ? 15.508 -51.594 -21.031 1 74.19 675 ASN B CA 1
ATOM 13413 C C . ASN B 1 675 ? 16.484 -50.406 -20.984 1 74.19 675 ASN B C 1
ATOM 13415 O O . ASN B 1 675 ? 17.109 -50.156 -19.953 1 74.19 675 ASN B O 1
ATOM 13419 N N . LEU B 1 676 ? 16.391 -49.656 -21.984 1 77.62 676 LEU B N 1
ATOM 13420 C CA . LEU B 1 676 ? 17.359 -48.562 -22.016 1 77.62 676 LEU B CA 1
ATOM 13421 C C . LEU B 1 676 ? 16.797 -47.312 -21.344 1 77.62 676 LEU B C 1
ATOM 13423 O O . LEU B 1 676 ? 15.594 -47.094 -21.375 1 77.62 676 LEU B O 1
ATOM 13427 N N . THR B 1 677 ? 17.703 -46.656 -20.531 1 82.69 677 THR B N 1
ATOM 13428 C CA . THR B 1 677 ? 17.375 -45.375 -19.938 1 82.69 677 THR B CA 1
ATOM 13429 C C . THR B 1 677 ? 17.266 -44.281 -21 1 82.69 677 THR B C 1
ATOM 13431 O O . THR B 1 677 ? 17.625 -44.5 -22.156 1 82.69 677 THR B O 1
ATOM 13434 N N . VAL B 1 678 ? 16.656 -43.188 -20.688 1 85 678 VAL B N 1
ATOM 13435 C CA . VAL B 1 678 ? 16.438 -42.094 -21.625 1 85 678 VAL B CA 1
ATOM 13436 C C . VAL B 1 678 ? 17.781 -41.625 -22.172 1 85 678 VAL B C 1
ATOM 13438 O O . VAL B 1 678 ? 17.922 -41.406 -23.375 1 85 678 VAL B O 1
ATOM 13441 N N . LEU B 1 679 ? 18.797 -41.469 -21.297 1 81.69 679 LEU B N 1
ATOM 13442 C CA . LEU B 1 679 ? 20.109 -40.969 -21.688 1 81.69 679 LEU B CA 1
ATOM 13443 C C . LEU B 1 679 ? 20.797 -41.969 -22.641 1 81.69 679 LEU B C 1
ATOM 13445 O O . LEU B 1 679 ? 21.422 -41.562 -23.625 1 81.69 679 LEU B O 1
ATOM 13449 N N . GLU B 1 680 ? 20.562 -43.25 -22.406 1 81.81 680 GLU B N 1
ATOM 13450 C CA . GLU B 1 680 ? 21.156 -44.281 -23.25 1 81.81 680 GLU B CA 1
ATOM 13451 C C . GLU B 1 680 ? 20.469 -44.375 -24.594 1 81.81 680 GLU B C 1
ATOM 13453 O O . GLU B 1 680 ? 21.109 -44.562 -25.625 1 81.81 680 GLU B O 1
ATOM 13458 N N . CYS B 1 681 ? 19.219 -44.188 -24.484 1 83.31 681 CYS B N 1
ATOM 13459 C CA . CYS B 1 681 ? 18.453 -44.219 -25.734 1 83.31 681 CYS B CA 1
ATOM 13460 C C . CYS B 1 681 ? 18.859 -43.094 -26.656 1 83.31 681 CYS B C 1
ATOM 13462 O O . CYS B 1 681 ? 19 -43.281 -27.875 1 83.31 681 CYS B O 1
ATOM 13464 N N . LYS B 1 682 ? 19.094 -41.906 -26.109 1 82.06 682 LYS B N 1
ATOM 13465 C CA . LYS B 1 682 ? 19.5 -40.75 -26.906 1 82.06 682 LYS B CA 1
ATOM 13466 C C . LYS B 1 682 ? 20.922 -40.938 -27.422 1 82.06 682 LYS B C 1
ATOM 13468 O O . LYS B 1 682 ? 21.234 -40.531 -28.547 1 82.06 682 LYS B O 1
ATOM 13473 N N . ALA B 1 683 ? 21.75 -41.625 -26.594 1 77.81 683 ALA B N 1
ATOM 13474 C CA . ALA B 1 683 ? 23.125 -41.844 -26.984 1 77.81 683 ALA B CA 1
ATOM 13475 C C . ALA B 1 683 ? 23.203 -42.844 -28.156 1 77.81 683 ALA B C 1
ATOM 13477 O O . ALA B 1 683 ? 24.062 -42.688 -29.031 1 77.81 683 ALA B O 1
ATOM 13478 N N . PHE B 1 684 ? 22.203 -43.781 -28.109 1 78.12 684 PHE B N 1
ATOM 13479 C CA . PHE B 1 684 ? 22.203 -44.781 -29.172 1 78.12 684 PHE B CA 1
ATOM 13480 C C . PHE B 1 684 ? 21.297 -44.344 -30.328 1 78.12 684 PHE B C 1
ATOM 13482 O O . PHE B 1 684 ? 21.094 -45.125 -31.266 1 78.12 684 PHE B O 1
ATOM 13489 N N . LYS B 1 685 ? 20.812 -43.062 -30.25 1 77.56 685 LYS B N 1
ATOM 13490 C CA . LYS B 1 685 ? 19.938 -42.469 -31.281 1 77.56 685 LYS B CA 1
ATOM 13491 C C . LYS B 1 685 ? 18.734 -43.375 -31.547 1 77.56 685 LYS B C 1
ATOM 13493 O O . LYS B 1 685 ? 18.438 -43.688 -32.688 1 77.56 685 LYS B O 1
ATOM 13498 N N . GLY B 1 686 ? 18.156 -43.781 -30.484 1 79.38 686 GLY B N 1
ATOM 13499 C CA . GLY B 1 686 ? 16.953 -44.594 -30.609 1 79.38 686 GLY B CA 1
ATOM 13500 C C . GLY B 1 686 ? 15.703 -43.75 -30.859 1 79.38 686 GLY B C 1
ATOM 13501 O O . GLY B 1 686 ? 15.766 -42.531 -30.859 1 79.38 686 GLY B O 1
ATOM 13502 N N . ALA B 1 687 ? 14.609 -44.469 -31.297 1 81.38 687 ALA B N 1
ATOM 13503 C CA . ALA B 1 687 ? 13.32 -43.812 -31.531 1 81.38 687 ALA B CA 1
ATOM 13504 C C . ALA B 1 687 ? 12.375 -44.062 -30.359 1 81.38 687 ALA B C 1
ATOM 13506 O O . ALA B 1 687 ? 12.352 -45.125 -29.766 1 81.38 687 ALA B O 1
ATOM 13507 N N . PHE B 1 688 ? 11.773 -42.969 -29.906 1 85.06 688 PHE B N 1
ATOM 13508 C CA . PHE B 1 688 ? 10.805 -43.094 -28.828 1 85.06 688 PHE B CA 1
ATOM 13509 C C . PHE B 1 688 ? 9.406 -43.344 -29.375 1 85.06 688 PHE B C 1
ATOM 13511 O O . PHE B 1 688 ? 8.93 -42.625 -30.25 1 85.06 688 PHE B O 1
ATOM 13518 N N . LEU B 1 689 ? 8.844 -44.375 -28.953 1 82.75 689 LEU B N 1
ATOM 13519 C CA . LEU B 1 689 ? 7.508 -44.75 -29.406 1 82.75 689 LEU B CA 1
ATOM 13520 C C . LEU B 1 689 ? 6.535 -44.844 -28.234 1 82.75 689 LEU B C 1
ATOM 13522 O O . LEU B 1 689 ? 6.891 -45.344 -27.172 1 82.75 689 LEU B O 1
ATOM 13526 N N . GLY B 1 690 ? 5.371 -44.25 -28.469 1 80.88 690 GLY B N 1
ATOM 13527 C CA . GLY B 1 690 ? 4.332 -44.281 -27.453 1 80.88 690 GLY B CA 1
ATOM 13528 C C . GLY B 1 690 ? 3.551 -43 -27.328 1 80.88 690 GLY B C 1
ATOM 13529 O O . GLY B 1 690 ? 3.939 -41.969 -27.891 1 80.88 690 GLY B O 1
ATOM 13530 N N . SER B 1 691 ? 2.424 -43.031 -26.578 1 79.19 691 SER B N 1
ATOM 13531 C CA . SER B 1 691 ? 1.556 -41.875 -26.422 1 79.19 691 SER B CA 1
ATOM 13532 C C . SER B 1 691 ? 2.168 -40.844 -25.453 1 79.19 691 SER B C 1
ATOM 13534 O O . SER B 1 691 ? 1.79 -39.688 -25.453 1 79.19 691 SER B O 1
ATOM 13536 N N . ALA B 1 692 ? 3.033 -41.375 -24.641 1 82.25 692 ALA B N 1
ATOM 13537 C CA . ALA B 1 692 ? 3.645 -40.469 -23.656 1 82.25 692 ALA B CA 1
ATOM 13538 C C . ALA B 1 692 ? 4.953 -39.906 -24.172 1 82.25 692 ALA B C 1
ATOM 13540 O O . ALA B 1 692 ? 5.711 -39.281 -23.422 1 82.25 692 ALA B O 1
ATOM 13541 N N . CYS B 1 693 ? 5.242 -40.219 -25.469 1 84.88 693 CYS B N 1
ATOM 13542 C CA . CYS B 1 693 ? 6.504 -39.75 -26.016 1 84.88 693 CYS B CA 1
ATOM 13543 C C . CYS B 1 693 ? 6.285 -38.562 -26.953 1 84.88 693 CYS B C 1
ATOM 13545 O O . CYS B 1 693 ? 5.25 -38.469 -27.609 1 84.88 693 CYS B O 1
ATOM 13547 N N . GLY B 1 694 ? 7.016 -37.5 -26.797 1 78 694 GLY B N 1
ATOM 13548 C CA . GLY B 1 694 ? 7.02 -36.375 -27.703 1 78 694 GLY B CA 1
ATOM 13549 C C . GLY B 1 694 ? 8.062 -36.5 -28.797 1 78 694 GLY B C 1
ATOM 13550 O O . GLY B 1 694 ? 8.547 -37.594 -29.094 1 78 694 GLY B O 1
ATOM 13551 N N . HIS B 1 695 ? 8.406 -35.469 -29.484 1 73.75 695 HIS B N 1
ATOM 13552 C CA . HIS B 1 695 ? 9.32 -35.469 -30.625 1 73.75 695 HIS B CA 1
ATOM 13553 C C . HIS B 1 695 ? 10.758 -35.719 -30.172 1 73.75 695 HIS B C 1
ATOM 13555 O O . HIS B 1 695 ? 11.484 -36.5 -30.828 1 73.75 695 HIS B O 1
ATOM 13561 N N . GLN B 1 696 ? 11.172 -35.156 -29.031 1 73.69 696 GLN B N 1
ATOM 13562 C CA . GLN B 1 696 ? 12.578 -35.25 -28.672 1 73.69 696 GLN B CA 1
ATOM 13563 C C . GLN B 1 696 ? 12.773 -36.156 -27.469 1 73.69 696 GLN B C 1
ATOM 13565 O O . GLN B 1 696 ? 13.891 -36.594 -27.172 1 73.69 696 GLN B O 1
ATOM 13570 N N . GLY B 1 697 ? 11.688 -36.625 -26.922 1 80.62 697 GLY B N 1
ATOM 13571 C CA . GLY B 1 697 ? 11.781 -37.469 -25.719 1 80.62 697 GLY B CA 1
ATOM 13572 C C . GLY B 1 697 ? 10.445 -37.625 -25.016 1 80.62 697 GLY B C 1
ATOM 13573 O O . GLY B 1 697 ? 9.414 -37.156 -25.5 1 80.62 697 GLY B O 1
ATOM 13574 N N . PRO B 1 698 ? 10.578 -38.406 -24.016 1 85.94 698 PRO B N 1
ATOM 13575 C CA . PRO B 1 698 ? 9.352 -38.594 -23.234 1 85.94 698 PRO B CA 1
ATOM 13576 C C . PRO B 1 698 ? 8.883 -37.312 -22.547 1 85.94 698 PRO B C 1
ATOM 13578 O O . PRO B 1 698 ? 9.703 -36.438 -22.266 1 85.94 698 PRO B O 1
ATOM 13581 N N . TYR B 1 699 ? 7.594 -37.125 -22.438 1 86.31 699 TYR B N 1
ATOM 13582 C CA . TYR B 1 699 ? 7.051 -36 -21.672 1 86.31 699 TYR B CA 1
ATOM 13583 C C . TYR B 1 699 ? 7.414 -36.125 -20.188 1 86.31 699 TYR B C 1
ATOM 13585 O O . TYR B 1 699 ? 7.355 -37.219 -19.625 1 86.31 699 TYR B O 1
ATOM 13593 N N . ILE B 1 700 ? 7.98 -35.125 -19.609 1 86.25 700 ILE B N 1
ATOM 13594 C CA . ILE B 1 700 ? 8.367 -35.125 -18.203 1 86.25 700 ILE B CA 1
ATOM 13595 C C . ILE B 1 700 ? 7.223 -34.562 -17.359 1 86.25 700 ILE B C 1
ATOM 13597 O O . ILE B 1 700 ? 6.875 -33.375 -17.469 1 86.25 700 ILE B O 1
ATOM 13601 N N . PRO B 1 701 ? 6.734 -35.281 -16.516 1 86.69 701 PRO B N 1
ATOM 13602 C CA . PRO B 1 701 ? 5.562 -34.875 -15.75 1 86.69 701 PRO B CA 1
ATOM 13603 C C . PRO B 1 701 ? 5.926 -33.969 -14.578 1 86.69 701 PRO B C 1
ATOM 13605 O O . PRO B 1 701 ? 6.926 -34.188 -13.891 1 86.69 701 PRO B O 1
ATOM 13608 N N . ASP B 1 702 ? 5.215 -32.875 -14.227 1 90.5 702 ASP B N 1
ATOM 13609 C CA . ASP B 1 702 ? 5.105 -32.062 -13.016 1 90.5 702 ASP B CA 1
ATOM 13610 C C . ASP B 1 702 ? 6.293 -31.125 -12.875 1 90.5 702 ASP B C 1
ATOM 13612 O O . ASP B 1 702 ? 6.188 -30.078 -12.234 1 90.5 702 ASP B O 1
ATOM 13616 N N . VAL B 1 703 ? 7.406 -31.375 -13.562 1 92.44 703 VAL B N 1
ATOM 13617 C CA . VAL B 1 703 ? 8.625 -30.609 -13.297 1 92.44 703 VAL B CA 1
ATOM 13618 C C . VAL B 1 703 ? 8.461 -29.172 -13.781 1 92.44 703 VAL B C 1
ATOM 13620 O O . VAL B 1 703 ? 8.844 -28.234 -13.086 1 92.44 703 VAL B O 1
ATOM 13623 N N . LEU B 1 704 ? 7.883 -28.922 -14.961 1 93.38 704 LEU B N 1
ATOM 13624 C CA . LEU B 1 704 ? 7.738 -27.578 -15.492 1 93.38 704 LEU B CA 1
ATOM 13625 C C . LEU B 1 704 ? 6.844 -26.719 -14.602 1 93.38 704 LEU B C 1
ATOM 13627 O O . LEU B 1 704 ? 7.219 -25.609 -14.211 1 93.38 704 LEU B O 1
ATOM 13631 N N . PHE B 1 705 ? 5.652 -27.188 -14.242 1 94.31 705 PHE B N 1
ATOM 13632 C CA . PHE B 1 705 ? 4.715 -26.406 -13.445 1 94.31 705 PHE B CA 1
ATOM 13633 C C . PHE B 1 705 ? 5.246 -26.203 -12.031 1 94.31 705 PHE B C 1
ATOM 13635 O O . PHE B 1 705 ? 5.012 -25.156 -11.422 1 94.31 705 PHE B O 1
ATOM 13642 N N . TRP B 1 706 ? 5.945 -27.203 -11.477 1 94.69 706 TRP B N 1
ATOM 13643 C CA . TRP B 1 706 ? 6.602 -27.031 -10.188 1 94.69 706 TRP B CA 1
ATOM 13644 C C . TRP B 1 706 ? 7.672 -25.938 -10.266 1 94.69 706 TRP B C 1
ATOM 13646 O O . TRP B 1 706 ? 7.816 -25.141 -9.344 1 94.69 706 TRP B O 1
ATOM 13656 N N . SER B 1 707 ? 8.445 -25.875 -11.359 1 95.94 707 SER B N 1
ATOM 13657 C CA . SER B 1 707 ? 9.461 -24.844 -11.555 1 95.94 707 SER B CA 1
ATOM 13658 C C . SER B 1 707 ? 8.828 -23.469 -11.672 1 95.94 707 SER B C 1
ATOM 13660 O O . SER B 1 707 ? 9.375 -22.484 -11.18 1 95.94 707 SER B O 1
ATOM 13662 N N . VAL B 1 708 ? 7.68 -23.391 -12.312 1 95.62 708 VAL B N 1
ATOM 13663 C CA . VAL B 1 708 ? 6.977 -22.125 -12.445 1 95.62 708 VAL B CA 1
ATOM 13664 C C . VAL B 1 708 ? 6.504 -21.641 -11.07 1 95.62 708 VAL B C 1
ATOM 13666 O O . VAL B 1 708 ? 6.613 -20.469 -10.742 1 95.62 708 VAL B O 1
ATOM 13669 N N . ILE B 1 709 ? 6.027 -22.531 -10.211 1 96.5 709 ILE B N 1
ATOM 13670 C CA . ILE B 1 709 ? 5.566 -22.188 -8.867 1 96.5 709 ILE B CA 1
ATOM 13671 C C . ILE B 1 709 ? 6.746 -21.719 -8.023 1 96.5 709 ILE B C 1
ATOM 13673 O O . ILE B 1 709 ? 6.656 -20.703 -7.336 1 96.5 709 ILE B O 1
ATOM 13677 N N . LEU B 1 710 ? 7.855 -22.438 -8.094 1 96.62 710 LEU B N 1
ATOM 13678 C CA . LEU B 1 710 ? 9.039 -22.047 -7.332 1 96.62 710 LEU B CA 1
ATOM 13679 C C . LEU B 1 710 ? 9.539 -20.688 -7.777 1 96.62 710 LEU B C 1
ATOM 13681 O O . LEU B 1 710 ? 9.93 -19.859 -6.945 1 96.62 710 LEU B O 1
ATOM 13685 N N . PHE B 1 711 ? 9.539 -20.406 -9.078 1 95.94 711 PHE B N 1
ATOM 13686 C CA . PHE B 1 711 ? 10.016 -19.156 -9.656 1 95.94 711 PHE B CA 1
ATOM 13687 C C . PHE B 1 711 ? 9.188 -17.969 -9.148 1 95.94 711 PHE B C 1
ATOM 13689 O O . PHE B 1 711 ? 9.734 -17.031 -8.586 1 95.94 711 PHE B O 1
ATOM 13696 N N . PHE B 1 712 ? 7.898 -18.047 -9.203 1 95.81 712 PHE B N 1
ATOM 13697 C CA . PHE B 1 712 ? 7.047 -16.922 -8.852 1 95.81 712 PHE B CA 1
ATOM 13698 C C . PHE B 1 712 ? 6.887 -16.797 -7.34 1 95.81 712 PHE B C 1
ATOM 13700 O O . PHE B 1 712 ? 6.785 -15.703 -6.801 1 95.81 712 PHE B O 1
ATOM 13707 N N . THR B 1 713 ? 6.867 -17.953 -6.629 1 96.12 713 THR B N 1
ATOM 13708 C CA . THR B 1 713 ? 6.77 -17.875 -5.176 1 96.12 713 THR B CA 1
ATOM 13709 C C . THR B 1 713 ? 8.031 -17.266 -4.574 1 96.12 713 THR B C 1
ATOM 13711 O O . THR B 1 713 ? 7.965 -16.531 -3.594 1 96.12 713 THR B O 1
ATOM 13714 N N . THR B 1 714 ? 9.188 -17.547 -5.148 1 96.19 714 THR B N 1
ATOM 13715 C CA . THR B 1 714 ? 10.422 -16.938 -4.68 1 96.19 714 THR B CA 1
ATOM 13716 C C . THR B 1 714 ? 10.406 -15.43 -4.898 1 96.19 714 THR B C 1
ATOM 13718 O O . THR B 1 714 ? 10.797 -14.664 -4.012 1 96.19 714 THR B O 1
ATOM 13721 N N . PHE B 1 715 ? 9.93 -15.055 -6.074 1 94.69 715 PHE B N 1
ATOM 13722 C CA . PHE B 1 715 ? 9.852 -13.633 -6.387 1 94.69 715 PHE B CA 1
ATOM 13723 C C . PHE B 1 715 ? 8.914 -12.922 -5.422 1 94.69 715 PHE B C 1
ATOM 13725 O O . PHE B 1 715 ? 9.266 -11.883 -4.863 1 94.69 715 PHE B O 1
ATOM 13732 N N . PHE B 1 716 ? 7.801 -13.461 -5.113 1 94.94 716 PHE B N 1
ATOM 13733 C CA . PHE B 1 716 ? 6.789 -12.82 -4.277 1 94.94 716 PHE B CA 1
ATOM 13734 C C . PHE B 1 716 ? 7.203 -12.852 -2.809 1 94.94 716 PHE B C 1
ATOM 13736 O O . PHE B 1 716 ? 7.008 -11.875 -2.082 1 94.94 716 PHE B O 1
ATOM 13743 N N . LEU B 1 717 ? 7.75 -13.945 -2.402 1 95.12 717 LEU B N 1
ATOM 13744 C CA . LEU B 1 717 ? 8.164 -14.055 -1.007 1 95.12 717 LEU B CA 1
ATOM 13745 C C . LEU B 1 717 ? 9.312 -13.109 -0.703 1 95.12 717 LEU B C 1
ATOM 13747 O O . LEU B 1 717 ? 9.352 -12.492 0.364 1 95.12 717 LEU B O 1
ATOM 13751 N N . SER B 1 718 ? 10.211 -12.93 -1.673 1 94.19 718 SER B N 1
ATOM 13752 C CA . SER B 1 718 ? 11.312 -11.992 -1.481 1 94.19 718 SER B CA 1
ATOM 13753 C C . SER B 1 718 ? 10.812 -10.555 -1.424 1 94.19 718 SER B C 1
ATOM 13755 O O . SER B 1 718 ? 11.234 -9.773 -0.566 1 94.19 718 SER B O 1
ATOM 13757 N N . SER B 1 719 ? 9.922 -10.25 -2.277 1 93.31 719 SER B N 1
ATOM 13758 C CA . SER B 1 719 ? 9.367 -8.898 -2.301 1 93.31 719 SER B CA 1
ATOM 13759 C C . SER B 1 719 ? 8.555 -8.609 -1.045 1 93.31 719 SER B C 1
ATOM 13761 O O . SER B 1 719 ? 8.625 -7.512 -0.493 1 93.31 719 SER B O 1
ATOM 13763 N N . PHE B 1 720 ? 7.895 -9.648 -0.486 1 93.25 720 PHE B N 1
ATOM 13764 C CA . PHE B 1 720 ? 7.062 -9.492 0.701 1 93.25 720 PHE B CA 1
ATOM 13765 C C . PHE B 1 720 ? 7.922 -9.32 1.947 1 93.25 720 PHE B C 1
ATOM 13767 O O . PHE B 1 720 ? 7.656 -8.445 2.775 1 93.25 720 PHE B O 1
ATOM 13774 N N . LEU B 1 721 ? 8.891 -10.062 2.045 1 92.25 721 LEU B N 1
ATOM 13775 C CA . LEU B 1 721 ? 9.742 -10 3.223 1 92.25 721 LEU B CA 1
ATOM 13776 C C . LEU B 1 721 ? 10.562 -8.719 3.23 1 92.25 721 LEU B C 1
ATOM 13778 O O . LEU B 1 721 ? 10.844 -8.156 4.293 1 92.25 721 LEU B O 1
ATOM 13782 N N . LYS B 1 722 ? 10.859 -8.25 2.039 1 90.69 722 LYS B N 1
ATOM 13783 C CA . LYS B 1 722 ? 11.609 -7 1.97 1 90.69 722 LYS B CA 1
ATOM 13784 C C . LYS B 1 722 ? 10.734 -5.816 2.367 1 90.69 722 LYS B C 1
ATOM 13786 O O . LYS B 1 722 ? 11.211 -4.867 2.99 1 90.69 722 LYS B O 1
ATOM 13791 N N . GLN B 1 723 ? 9.477 -5.883 2.076 1 89.19 723 GLN B N 1
ATOM 13792 C CA . GLN B 1 723 ? 8.562 -4.793 2.393 1 89.19 723 GLN B CA 1
ATOM 13793 C C . GLN B 1 723 ? 8.172 -4.812 3.869 1 89.19 723 GLN B C 1
ATOM 13795 O O . GLN B 1 723 ? 7.52 -3.889 4.355 1 89.19 723 GLN B O 1
ATOM 13800 N N . PHE B 1 724 ? 8.57 -5.77 4.645 1 87.06 724 PHE B N 1
ATOM 13801 C CA . PHE B 1 724 ? 8.258 -5.898 6.062 1 87.06 724 PHE B CA 1
ATOM 13802 C C . PHE B 1 724 ? 8.883 -4.766 6.863 1 87.06 724 PHE B C 1
ATOM 13804 O O . PHE B 1 724 ? 8.484 -4.496 7.996 1 87.06 724 PHE B O 1
ATOM 13811 N N . LYS B 1 725 ? 9.805 -4.098 6.234 1 83.94 725 LYS B N 1
ATOM 13812 C CA . LYS B 1 725 ? 10.484 -3.012 6.926 1 83.94 725 LYS B CA 1
ATOM 13813 C C . LYS B 1 725 ? 9.531 -1.861 7.23 1 83.94 725 LYS B C 1
ATOM 13815 O O . LYS B 1 725 ? 9.648 -1.204 8.266 1 83.94 725 LYS B O 1
ATOM 13820 N N . THR B 1 726 ? 8.586 -1.649 6.398 1 80.62 726 THR B N 1
ATOM 13821 C CA . THR B 1 726 ? 7.715 -0.489 6.551 1 80.62 726 THR B CA 1
ATOM 13822 C C . THR B 1 726 ? 6.359 -0.901 7.117 1 80.62 726 THR B C 1
ATOM 13824 O O . THR B 1 726 ? 5.496 -0.053 7.355 1 80.62 726 THR B O 1
ATOM 13827 N N . LYS B 1 727 ? 6.297 -2.166 7.469 1 82.69 727 LYS B N 1
ATOM 13828 C CA . LYS B 1 727 ? 5.016 -2.604 8.023 1 82.69 727 LYS B CA 1
ATOM 13829 C C . LYS B 1 727 ? 4.891 -2.213 9.492 1 82.69 727 LYS B C 1
ATOM 13831 O O . LYS B 1 727 ? 5.863 -1.786 10.109 1 82.69 727 LYS B O 1
ATOM 13836 N N . ARG B 1 728 ? 3.723 -2.211 10.016 1 79.44 728 ARG B N 1
ATOM 13837 C CA . ARG B 1 728 ? 3.418 -1.708 11.352 1 79.44 728 ARG B CA 1
ATOM 13838 C C . ARG B 1 728 ? 3.404 -2.84 12.375 1 79.44 728 ARG B C 1
ATOM 13840 O O . ARG B 1 728 ? 3.08 -2.623 13.547 1 79.44 728 ARG B O 1
ATOM 13847 N N . TYR B 1 729 ? 3.883 -3.947 11.891 1 85.75 729 TYR B N 1
ATOM 13848 C CA . TYR B 1 729 ? 3.809 -5.074 12.82 1 85.75 729 TYR B CA 1
ATOM 13849 C C . TYR B 1 729 ? 5.16 -5.332 13.469 1 85.75 729 TYR B C 1
ATOM 13851 O O . TYR B 1 729 ? 6.207 -5.051 12.883 1 85.75 729 TYR B O 1
ATOM 13859 N N . PHE B 1 730 ? 5.285 -5.68 14.695 1 85.06 730 PHE B N 1
ATOM 13860 C CA . PHE B 1 730 ? 6.488 -6.078 15.414 1 85.06 730 PHE B CA 1
ATOM 13861 C C . PHE B 1 730 ? 7.379 -4.871 15.688 1 85.06 730 PHE B C 1
ATOM 13863 O O . PHE B 1 730 ? 7.207 -3.814 15.078 1 85.06 730 PHE B O 1
ATOM 13870 N N . PRO B 1 731 ? 8.18 -4.973 16.609 1 83.5 731 PRO B N 1
ATOM 13871 C CA . PRO B 1 731 ? 9.102 -3.875 16.906 1 83.5 731 PRO B CA 1
ATOM 13872 C C . PRO B 1 731 ? 10.086 -3.605 15.766 1 83.5 731 PRO B C 1
ATOM 13874 O O . PRO B 1 731 ? 10.258 -4.445 14.875 1 83.5 731 PRO B O 1
ATOM 13877 N N . THR B 1 732 ? 10.68 -2.547 15.664 1 79.69 732 THR B N 1
ATOM 13878 C CA . THR B 1 732 ? 11.531 -2.064 14.578 1 79.69 732 THR B CA 1
ATOM 13879 C C . THR B 1 732 ? 12.75 -2.967 14.406 1 79.69 732 THR B C 1
ATOM 13881 O O . THR B 1 732 ? 13.195 -3.203 13.281 1 79.69 732 THR B O 1
ATOM 13884 N N . LYS B 1 733 ? 13.289 -3.572 15.523 1 82.88 733 LYS B N 1
ATOM 13885 C CA . LYS B 1 733 ? 14.469 -4.418 15.414 1 82.88 733 LYS B CA 1
ATOM 13886 C C . LYS B 1 733 ? 14.164 -5.699 14.648 1 82.88 733 LYS B C 1
ATOM 13888 O O . LYS B 1 733 ? 14.961 -6.141 13.812 1 82.88 733 LYS B O 1
ATOM 13893 N N . VAL B 1 734 ? 13.039 -6.203 14.906 1 86.88 734 VAL B N 1
ATOM 13894 C CA . VAL B 1 734 ? 12.648 -7.438 14.234 1 86.88 734 VAL B CA 1
ATOM 13895 C C . VAL B 1 734 ? 12.289 -7.145 12.781 1 86.88 734 VAL B C 1
ATOM 13897 O O . VAL B 1 734 ? 12.656 -7.902 11.883 1 86.88 734 VAL B O 1
ATOM 13900 N N . ARG B 1 735 ? 11.719 -6.039 12.555 1 87.62 735 ARG B N 1
ATOM 13901 C CA . ARG B 1 735 ? 11.336 -5.656 11.203 1 87.62 735 ARG B CA 1
ATOM 13902 C C . ARG B 1 735 ? 12.562 -5.422 10.328 1 87.62 735 ARG B C 1
ATOM 13904 O O . ARG B 1 735 ? 12.609 -5.883 9.18 1 87.62 735 ARG B O 1
ATOM 13911 N N . SER B 1 736 ? 13.508 -4.781 10.891 1 84.94 736 SER B N 1
ATOM 13912 C CA . SER B 1 736 ? 14.719 -4.484 10.125 1 84.94 736 SER B CA 1
ATOM 13913 C C . SER B 1 736 ? 15.539 -5.742 9.875 1 84.94 736 SER B C 1
ATOM 13915 O O . SER B 1 736 ? 16.109 -5.91 8.797 1 84.94 736 SER B O 1
ATOM 13917 N N . THR B 1 737 ? 15.547 -6.684 10.82 1 88 737 THR B N 1
ATOM 13918 C CA . THR B 1 737 ? 16.297 -7.918 10.656 1 88 737 THR B CA 1
ATOM 13919 C C . THR B 1 737 ? 15.656 -8.805 9.586 1 88 737 THR B C 1
ATOM 13921 O O . THR B 1 737 ? 16.359 -9.383 8.75 1 88 737 THR B O 1
ATOM 13924 N N . ILE B 1 738 ? 14.398 -8.836 9.594 1 89.88 738 ILE B N 1
ATOM 13925 C CA . ILE B 1 738 ? 13.695 -9.664 8.625 1 89.88 738 ILE B CA 1
ATOM 13926 C C . ILE B 1 738 ? 13.875 -9.078 7.223 1 89.88 738 ILE B C 1
ATOM 13928 O O . ILE B 1 738 ? 14.07 -9.82 6.258 1 89.88 738 ILE B O 1
ATOM 13932 N N . SER B 1 739 ? 13.844 -7.793 7.148 1 88.81 739 SER B N 1
ATOM 13933 C CA . SER B 1 739 ? 14.016 -7.145 5.855 1 88.81 739 SER B CA 1
ATOM 13934 C C . SER B 1 739 ? 15.438 -7.312 5.332 1 88.81 739 SER B C 1
ATOM 13936 O O . SER B 1 739 ? 15.641 -7.547 4.137 1 88.81 739 SER B O 1
ATOM 13938 N N . ASP B 1 740 ? 16.422 -7.316 6.207 1 86.44 740 ASP B N 1
ATOM 13939 C CA . ASP B 1 740 ? 17.812 -7.469 5.789 1 86.44 740 ASP B CA 1
ATOM 13940 C C . ASP B 1 740 ? 18.094 -8.898 5.344 1 86.44 740 ASP B C 1
ATOM 13942 O O . ASP B 1 740 ? 18.828 -9.125 4.387 1 86.44 740 ASP B O 1
ATOM 13946 N N . PHE B 1 741 ? 17.438 -9.898 5.973 1 89.69 741 PHE B N 1
ATOM 13947 C CA . PHE B 1 741 ? 17.656 -11.305 5.648 1 89.69 741 PHE B CA 1
ATOM 13948 C C . PHE B 1 741 ? 16.562 -11.812 4.711 1 89.69 741 PHE B C 1
ATOM 13950 O O . PHE B 1 741 ? 16.359 -13.023 4.59 1 89.69 741 PHE B O 1
ATOM 13957 N N . ALA B 1 742 ? 15.852 -10.93 4.117 1 91.31 742 ALA B N 1
ATOM 13958 C CA . ALA B 1 742 ? 14.68 -11.297 3.336 1 91.31 742 ALA B CA 1
ATOM 13959 C C . ALA B 1 742 ? 15.031 -12.281 2.232 1 91.31 742 ALA B C 1
ATOM 13961 O O . ALA B 1 742 ? 14.414 -13.344 2.115 1 91.31 742 ALA B O 1
ATOM 13962 N N . VAL B 1 743 ? 16.047 -12.078 1.389 1 89.31 743 VAL B N 1
ATOM 13963 C CA . VAL B 1 743 ? 16.375 -12.898 0.229 1 89.31 743 VAL B CA 1
ATOM 13964 C C . VAL B 1 743 ? 16.984 -14.227 0.691 1 89.31 743 VAL B C 1
ATOM 13966 O O . VAL B 1 743 ? 16.656 -15.281 0.158 1 89.31 743 VAL B O 1
ATOM 13969 N N . PHE B 1 744 ? 17.844 -14.25 1.717 1 89.88 744 PHE B N 1
ATOM 13970 C CA . PHE B 1 744 ? 18.438 -15.469 2.242 1 89.88 744 PHE B CA 1
ATOM 13971 C C . PHE B 1 744 ? 17.375 -16.375 2.859 1 89.88 744 PHE B C 1
ATOM 13973 O O . PHE B 1 744 ? 17.375 -17.578 2.627 1 89.88 744 PHE B O 1
ATOM 13980 N N . LEU B 1 745 ? 16.516 -15.742 3.566 1 92.75 745 LEU B N 1
ATOM 13981 C CA . LEU B 1 745 ? 15.445 -16.516 4.184 1 92.75 745 LEU B CA 1
ATOM 13982 C C . LEU B 1 745 ? 14.531 -17.125 3.125 1 92.75 745 LEU B C 1
ATOM 13984 O O . LEU B 1 745 ? 14.07 -18.25 3.273 1 92.75 745 LEU B O 1
ATOM 13988 N N . THR B 1 746 ? 14.289 -16.406 2.078 1 94.88 746 THR B N 1
ATOM 13989 C CA . THR B 1 746 ? 13.438 -16.906 1.005 1 94.88 746 THR B CA 1
ATOM 13990 C C . THR B 1 746 ? 14.078 -18.109 0.33 1 94.88 746 THR B C 1
ATOM 13992 O O . THR B 1 746 ? 13.414 -19.125 0.073 1 94.88 746 THR B O 1
ATOM 13995 N N . ILE B 1 747 ? 15.391 -18.062 0.052 1 92.44 747 ILE B N 1
ATOM 13996 C CA . ILE B 1 747 ? 16.094 -19.172 -0.588 1 92.44 747 ILE B CA 1
ATOM 13997 C C . ILE B 1 747 ? 16.047 -20.406 0.324 1 92.44 747 ILE B C 1
ATOM 13999 O O . ILE B 1 747 ? 15.758 -21.516 -0.125 1 92.44 747 ILE B O 1
ATOM 14003 N N . MET B 1 748 ? 16.25 -20.188 1.61 1 93.44 748 MET B N 1
ATOM 14004 C CA . MET B 1 748 ? 16.266 -21.297 2.561 1 93.44 748 MET B CA 1
ATOM 14005 C C . MET B 1 748 ? 14.883 -21.938 2.66 1 93.44 748 MET B C 1
ATOM 14007 O O . MET B 1 748 ? 14.766 -23.172 2.662 1 93.44 748 MET B O 1
ATOM 14011 N N . ILE B 1 749 ? 13.875 -21.109 2.631 1 95.62 749 ILE B N 1
ATOM 14012 C CA . ILE B 1 749 ? 12.508 -21.625 2.738 1 95.62 749 ILE B CA 1
ATOM 14013 C C . ILE B 1 749 ? 12.141 -22.375 1.465 1 95.62 749 ILE B C 1
ATOM 14015 O O . ILE B 1 749 ? 11.555 -23.453 1.526 1 95.62 749 ILE B O 1
ATOM 14019 N N . MET B 1 750 ? 12.5 -21.828 0.302 1 96.31 750 MET B N 1
ATOM 14020 C CA . MET B 1 750 ? 12.141 -22.469 -0.964 1 96.31 750 MET B CA 1
ATOM 14021 C C . MET B 1 750 ? 12.914 -23.766 -1.157 1 96.31 750 MET B C 1
ATOM 14023 O O . MET B 1 750 ? 12.383 -24.734 -1.705 1 96.31 750 MET B O 1
ATOM 14027 N N . VAL B 1 751 ? 14.211 -23.859 -0.649 1 94.44 751 VAL B N 1
ATOM 14028 C CA . VAL B 1 751 ? 15 -25.094 -0.736 1 94.44 751 VAL B CA 1
ATOM 14029 C C . VAL B 1 751 ? 14.391 -26.156 0.172 1 94.44 751 VAL B C 1
ATOM 14031 O O . VAL B 1 751 ? 14.289 -27.328 -0.213 1 94.44 751 VAL B O 1
ATOM 14034 N N . LEU B 1 752 ? 13.891 -25.734 1.286 1 95.38 752 LEU B N 1
ATOM 14035 C CA . LEU B 1 752 ? 13.258 -26.672 2.211 1 95.38 752 LEU B CA 1
ATOM 14036 C C . LEU B 1 752 ? 11.945 -27.203 1.642 1 95.38 752 LEU B C 1
ATOM 14038 O O . LEU B 1 752 ? 11.672 -28.406 1.717 1 95.38 752 LEU B O 1
ATOM 14042 N N . ILE B 1 753 ? 11.18 -26.312 1.028 1 95.38 753 ILE B N 1
ATOM 14043 C CA . ILE B 1 753 ? 9.906 -26.719 0.445 1 95.38 753 ILE B CA 1
ATOM 14044 C C . ILE B 1 753 ? 10.156 -27.656 -0.732 1 95.38 753 ILE B C 1
ATOM 14046 O O . ILE B 1 753 ? 9.469 -28.672 -0.888 1 95.38 753 ILE B O 1
ATOM 14050 N N . ASP B 1 754 ? 11.133 -27.312 -1.596 1 95.38 754 ASP B N 1
ATOM 14051 C CA . ASP B 1 754 ? 11.469 -28.172 -2.73 1 95.38 754 ASP B CA 1
ATOM 14052 C C . ASP B 1 754 ? 11.938 -29.547 -2.262 1 95.38 754 ASP B C 1
ATOM 14054 O O . ASP B 1 754 ? 11.578 -30.562 -2.859 1 95.38 754 ASP B O 1
ATOM 14058 N N . TYR B 1 755 ? 12.664 -29.578 -1.128 1 92.62 755 TYR B N 1
ATOM 14059 C CA . TYR B 1 755 ? 13.156 -30.844 -0.594 1 92.62 755 TYR B CA 1
ATOM 14060 C C . TYR B 1 755 ? 12.016 -31.672 -0.036 1 92.62 755 TYR B C 1
ATOM 14062 O O . TYR B 1 755 ? 11.992 -32.906 -0.203 1 92.62 755 TYR B O 1
ATOM 14070 N N . LEU B 1 756 ? 11 -31.094 0.49 1 93 756 LEU B N 1
ATOM 14071 C CA . LEU B 1 756 ? 9.883 -31.797 1.105 1 93 756 LEU B CA 1
ATOM 14072 C C . LEU B 1 756 ? 8.914 -32.312 0.045 1 93 756 LEU B C 1
ATOM 14074 O O . LEU B 1 756 ? 8.328 -33.375 0.197 1 93 756 LEU B O 1
ATOM 14078 N N . VAL B 1 757 ? 8.648 -31.625 -1.051 1 91 757 VAL B N 1
ATOM 14079 C CA . VAL B 1 757 ? 7.723 -32.031 -2.105 1 91 757 VAL B CA 1
ATOM 14080 C C . VAL B 1 757 ? 8.336 -33.156 -2.926 1 91 757 VAL B C 1
ATOM 14082 O O . VAL B 1 757 ? 7.633 -34.062 -3.367 1 91 757 VAL B O 1
ATOM 14085 N N . GLY B 1 758 ? 9.695 -33.188 -3.195 1 88.69 758 GLY B N 1
ATOM 14086 C CA . GLY B 1 758 ? 10.406 -34.312 -3.779 1 88.69 758 GLY B CA 1
ATOM 14087 C C . GLY B 1 758 ? 10.344 -34.344 -5.293 1 88.69 758 GLY B C 1
ATOM 14088 O O . GLY B 1 758 ? 10.633 -35.375 -5.914 1 88.69 758 GLY B O 1
ATOM 14089 N N . VAL B 1 759 ? 9.727 -33.375 -6.008 1 90.69 759 VAL B N 1
ATOM 14090 C CA . VAL B 1 759 ? 9.758 -33.312 -7.465 1 90.69 759 VAL B CA 1
ATOM 14091 C C . VAL B 1 759 ? 11.18 -33.062 -7.945 1 90.69 759 VAL B C 1
ATOM 14093 O O . VAL B 1 759 ? 11.898 -32.25 -7.363 1 90.69 759 VAL B O 1
ATOM 14096 N N . PRO B 1 760 ? 11.68 -33.844 -8.828 1 91 760 PRO B N 1
ATOM 14097 C CA . PRO B 1 760 ? 13.047 -33.656 -9.32 1 91 760 PRO B CA 1
ATOM 14098 C C . PRO B 1 760 ? 13.219 -32.344 -10.117 1 91 760 PRO B C 1
ATOM 14100 O O . PRO B 1 760 ? 13.32 -32.375 -11.352 1 91 760 PRO B O 1
ATOM 14103 N N . SER B 1 761 ? 13.32 -31.234 -9.445 1 91.44 761 SER B N 1
ATOM 14104 C CA . SER B 1 761 ? 13.555 -29.922 -10.07 1 91.44 761 SER B CA 1
ATOM 14105 C C . SER B 1 761 ? 14.992 -29.797 -10.547 1 91.44 761 SER B C 1
ATOM 14107 O O . SER B 1 761 ? 15.883 -30.484 -10.055 1 91.44 761 SER B O 1
ATOM 14109 N N . PRO B 1 762 ? 15.219 -29.016 -11.609 1 90.5 762 PRO B N 1
ATOM 14110 C CA . PRO B 1 762 ? 16.609 -28.797 -12.047 1 90.5 762 PRO B CA 1
ATOM 14111 C C . PRO B 1 762 ? 17.453 -28.109 -10.977 1 90.5 762 PRO B C 1
ATOM 14113 O O . PRO B 1 762 ? 17.062 -27.062 -10.453 1 90.5 762 PRO B O 1
ATOM 14116 N N . LYS B 1 763 ? 18.531 -28.766 -10.617 1 88.94 763 LYS B N 1
ATOM 14117 C CA . LYS B 1 763 ? 19.391 -28.266 -9.547 1 88.94 763 LYS B CA 1
ATOM 14118 C C . LYS B 1 763 ? 20.625 -27.547 -10.117 1 88.94 763 LYS B C 1
ATOM 14120 O O . LYS B 1 763 ? 20.906 -27.656 -11.305 1 88.94 763 LYS B O 1
ATOM 14125 N N . LEU B 1 764 ? 21.219 -26.719 -9.289 1 81.12 764 LEU B N 1
ATOM 14126 C CA . LEU B 1 764 ? 22.422 -25.984 -9.656 1 81.12 764 LEU B CA 1
ATOM 14127 C C . LEU B 1 764 ? 23.594 -26.938 -9.914 1 81.12 764 LEU B C 1
ATOM 14129 O O . LEU B 1 764 ? 23.828 -27.859 -9.125 1 81.12 764 LEU B O 1
ATOM 14133 N N . LEU B 1 765 ? 24.203 -26.812 -11.133 1 77.31 765 LEU B N 1
ATOM 14134 C CA . LEU B 1 765 ? 25.344 -27.656 -11.484 1 77.31 765 LEU B CA 1
ATOM 14135 C C . LEU B 1 765 ? 26.656 -26.984 -11.102 1 77.31 765 LEU B C 1
ATOM 14137 O O . LEU B 1 765 ? 27.094 -26.031 -11.758 1 77.31 765 LEU B O 1
ATOM 14141 N N . VAL B 1 766 ? 27.203 -27.281 -9.961 1 75.62 766 VAL B N 1
ATOM 14142 C CA . VAL B 1 766 ? 28.484 -26.75 -9.5 1 75.62 766 VAL B CA 1
ATOM 14143 C C . VAL B 1 766 ? 29.594 -27.766 -9.773 1 75.62 766 VAL B C 1
ATOM 14145 O O . VAL B 1 766 ? 29.406 -28.969 -9.57 1 75.62 766 VAL B O 1
ATOM 14148 N N . PRO B 1 767 ? 30.672 -27.281 -10.398 1 76.81 767 PRO B N 1
ATOM 14149 C CA . PRO B 1 767 ? 31.781 -28.203 -10.656 1 76.81 767 PRO B CA 1
ATOM 14150 C C . PRO B 1 767 ? 32.375 -28.797 -9.383 1 76.81 767 PRO B C 1
ATOM 14152 O O . PRO B 1 767 ? 32.469 -28.109 -8.359 1 76.81 767 PRO B O 1
ATOM 14155 N N . GLU B 1 768 ? 32.625 -30.062 -9.344 1 75.44 768 GLU B N 1
ATOM 14156 C CA . GLU B 1 768 ? 33.062 -30.766 -8.141 1 75.44 768 GLU B CA 1
ATOM 14157 C C . GLU B 1 768 ? 34.594 -30.75 -8.039 1 75.44 768 GLU B C 1
ATOM 14159 O O . GLU B 1 768 ? 35.125 -30.75 -6.938 1 75.44 768 GLU B O 1
ATOM 14164 N N . LYS B 1 769 ? 35.281 -30.719 -9.211 1 78.19 769 LYS B N 1
ATOM 14165 C CA . LYS B 1 769 ? 36.75 -30.781 -9.148 1 78.19 769 LYS B CA 1
ATOM 14166 C C . LYS B 1 769 ? 37.375 -29.469 -9.609 1 78.19 769 LYS B C 1
ATOM 14168 O O . LYS B 1 769 ? 36.875 -28.828 -10.531 1 78.19 769 LYS B O 1
ATOM 14173 N N . PHE B 1 770 ? 38.438 -29.078 -8.828 1 81.38 770 PHE B N 1
ATOM 14174 C CA . PHE B 1 770 ? 39.188 -27.859 -9.125 1 81.38 770 PHE B CA 1
ATOM 14175 C C . PHE B 1 770 ? 40.188 -28.094 -10.234 1 81.38 770 PHE B C 1
ATOM 14177 O O . PHE B 1 770 ? 41.406 -28.172 -9.969 1 81.38 770 PHE B O 1
ATOM 14184 N N . GLU B 1 771 ? 39.75 -28.406 -11.406 1 81.75 771 GLU B N 1
ATOM 14185 C CA . GLU B 1 771 ? 40.531 -28.594 -12.602 1 81.75 771 GLU B CA 1
ATOM 14186 C C . GLU B 1 771 ? 39.938 -27.891 -13.812 1 81.75 771 GLU B C 1
ATOM 14188 O O . GLU B 1 771 ? 38.719 -27.703 -13.875 1 81.75 771 GLU B O 1
ATOM 14193 N N . PRO B 1 772 ? 40.906 -27.328 -14.562 1 83.62 772 PRO B N 1
ATOM 14194 C CA . PRO B 1 772 ? 40.344 -26.688 -15.758 1 83.62 772 PRO B CA 1
ATOM 14195 C C . PRO B 1 772 ? 39.438 -27.641 -16.562 1 83.62 772 PRO B C 1
ATOM 14197 O O . PRO B 1 772 ? 39.656 -28.859 -16.516 1 83.62 772 PRO B O 1
ATOM 14200 N N . THR B 1 773 ? 38.5 -27.109 -17.156 1 78.25 773 THR B N 1
ATOM 14201 C CA . THR B 1 773 ? 37.5 -27.906 -17.844 1 78.25 773 THR B CA 1
ATOM 14202 C C . THR B 1 773 ? 38.125 -28.719 -18.969 1 78.25 773 THR B C 1
ATOM 14204 O O . THR B 1 773 ? 37.812 -29.906 -19.125 1 78.25 773 THR B O 1
ATOM 14207 N N . SER B 1 774 ? 39.031 -27.984 -19.75 1 79.56 774 SER B N 1
ATOM 14208 C CA . SER B 1 774 ? 39.688 -28.734 -20.812 1 79.56 774 SER B CA 1
ATOM 14209 C C . SER B 1 774 ? 40.906 -29.453 -20.281 1 79.56 774 SER B C 1
ATOM 14211 O O . SER B 1 774 ? 41.75 -28.859 -19.594 1 79.56 774 SER B O 1
ATOM 14213 N N . LYS B 1 775 ? 41.031 -30.75 -20.406 1 77.12 775 LYS B N 1
ATOM 14214 C CA . LYS B 1 775 ? 42.125 -31.578 -19.906 1 77.12 775 LYS B CA 1
ATOM 14215 C C . LYS B 1 775 ? 43.438 -31.234 -20.609 1 77.12 775 LYS B C 1
ATOM 14217 O O . LYS B 1 775 ? 44.531 -31.484 -20.094 1 77.12 775 LYS B O 1
ATOM 14222 N N . ASP B 1 776 ? 43.312 -30.516 -21.734 1 73.69 776 ASP B N 1
ATOM 14223 C CA . ASP B 1 776 ? 44.5 -30.281 -22.531 1 73.69 776 ASP B CA 1
ATOM 14224 C C . ASP B 1 776 ? 45.188 -28.969 -22.141 1 73.69 776 ASP B C 1
ATOM 14226 O O . ASP B 1 776 ? 46.25 -28.641 -22.656 1 73.69 776 ASP B O 1
ATOM 14230 N N . ARG B 1 777 ? 44.562 -28.234 -21.234 1 76.25 777 ARG B N 1
ATOM 14231 C CA . ARG B 1 777 ? 45.156 -26.938 -20.969 1 76.25 777 ARG B CA 1
ATOM 14232 C C . ARG B 1 777 ? 45.531 -26.781 -19.484 1 76.25 777 ARG B C 1
ATOM 14234 O O . ARG B 1 777 ? 44.906 -27.406 -18.625 1 76.25 777 ARG B O 1
ATOM 14241 N N . GLY B 1 778 ? 46.656 -26.172 -19.188 1 78.88 778 GLY B N 1
ATOM 14242 C CA . GLY B 1 778 ? 47.062 -25.797 -17.844 1 78.88 778 GLY B CA 1
ATOM 14243 C C . GLY B 1 778 ? 46.469 -24.453 -17.422 1 78.88 778 GLY B C 1
ATOM 14244 O O . GLY B 1 778 ? 45.594 -23.906 -18.094 1 78.88 778 GLY B O 1
ATOM 14245 N N . TRP B 1 779 ? 46.844 -24.016 -16.266 1 86.44 779 TRP B N 1
ATOM 14246 C CA . TRP B 1 779 ? 46.344 -22.75 -15.727 1 86.44 779 TRP B CA 1
ATOM 14247 C C . TRP B 1 779 ? 47.094 -21.562 -16.359 1 86.44 779 TRP B C 1
ATOM 14249 O O . TRP B 1 779 ? 46.562 -20.453 -16.375 1 86.44 779 TRP B O 1
ATOM 14259 N N . PHE B 1 780 ? 48.25 -21.766 -16.906 1 89.5 780 PHE B N 1
ATOM 14260 C CA . PHE B 1 780 ? 48.969 -20.672 -17.547 1 89.5 780 PHE B CA 1
ATOM 14261 C C . PHE B 1 780 ? 49.031 -20.875 -19.062 1 89.5 780 PHE B C 1
ATOM 14263 O O . PHE B 1 780 ? 49.344 -21.953 -19.547 1 89.5 780 PHE B O 1
ATOM 14270 N N . ILE B 1 781 ? 48.594 -19.781 -19.734 1 89.56 781 ILE B N 1
ATOM 14271 C CA . ILE B 1 781 ? 48.5 -19.859 -21.188 1 89.56 781 ILE B CA 1
ATOM 14272 C C . ILE B 1 781 ? 49.562 -18.969 -21.812 1 89.56 781 ILE B C 1
ATOM 14274 O O . ILE B 1 781 ? 49.812 -17.844 -21.344 1 89.56 781 ILE B O 1
ATOM 14278 N N . ASP B 1 782 ? 50.188 -19.5 -22.828 1 87.5 782 ASP B N 1
ATOM 14279 C CA . ASP B 1 782 ? 51.188 -18.719 -23.578 1 87.5 782 ASP B CA 1
ATOM 14280 C C . ASP B 1 782 ? 50.5 -17.781 -24.578 1 87.5 782 ASP B C 1
ATOM 14282 O O . ASP B 1 782 ? 49.625 -18.203 -25.328 1 87.5 782 ASP B O 1
ATOM 14286 N N . PRO B 1 783 ? 50.812 -16.5 -24.641 1 86.56 783 PRO B N 1
ATOM 14287 C CA . PRO B 1 783 ? 50.156 -15.516 -25.5 1 86.56 783 PRO B CA 1
ATOM 14288 C C . PRO B 1 783 ? 50.344 -15.82 -26.984 1 86.56 783 PRO B C 1
ATOM 14290 O O . PRO B 1 783 ? 49.5 -15.422 -27.797 1 86.56 783 PRO B O 1
ATOM 14293 N N . LEU B 1 784 ? 51.312 -16.5 -27.484 1 84.31 784 LEU B N 1
ATOM 14294 C CA . LEU B 1 784 ? 51.5 -16.781 -28.906 1 84.31 784 LEU B CA 1
ATOM 14295 C C . LEU B 1 784 ? 51.062 -18.203 -29.234 1 84.31 784 LEU B C 1
ATOM 14297 O O . LEU B 1 784 ? 50.375 -18.422 -30.219 1 84.31 784 LEU B O 1
ATOM 14301 N N . GLY B 1 785 ? 51.25 -19.094 -28.297 1 80.44 785 GLY B N 1
ATOM 14302 C CA . GLY B 1 785 ? 50.969 -20.5 -28.547 1 80.44 785 GLY B CA 1
ATOM 14303 C C . GLY B 1 785 ? 51.312 -20.938 -29.953 1 80.44 785 GLY B C 1
ATOM 14304 O O . GLY B 1 785 ? 52.438 -20.734 -30.422 1 80.44 785 GLY B O 1
ATOM 14305 N N . ASN B 1 786 ? 50.375 -21.531 -30.75 1 84.44 786 ASN B N 1
ATOM 14306 C CA . ASN B 1 786 ? 50.562 -22.047 -32.094 1 84.44 786 ASN B CA 1
ATOM 14307 C C . ASN B 1 786 ? 50.156 -21.031 -33.156 1 84.44 786 ASN B C 1
ATOM 14309 O O . ASN B 1 786 ? 50.156 -21.328 -34.344 1 84.44 786 ASN B O 1
ATOM 14313 N N . ASN B 1 787 ? 49.844 -19.797 -32.75 1 89.81 787 ASN B N 1
ATOM 14314 C CA . ASN B 1 787 ? 49.406 -18.766 -33.688 1 89.81 787 ASN B CA 1
ATOM 14315 C C . ASN B 1 787 ? 50.594 -18 -34.281 1 89.81 787 ASN B C 1
ATOM 14317 O O . ASN B 1 787 ? 51.688 -17.969 -33.688 1 89.81 787 ASN B O 1
ATOM 14321 N N . PRO B 1 788 ? 50.469 -17.5 -35.5 1 90.56 788 PRO B N 1
ATOM 14322 C CA . PRO B 1 788 ? 51.562 -16.719 -36.094 1 90.56 788 PRO B CA 1
ATOM 14323 C C . PRO B 1 788 ? 51.875 -15.453 -35.312 1 90.56 788 PRO B C 1
ATOM 14325 O O . PRO B 1 788 ? 51.031 -14.938 -34.594 1 90.56 788 PRO B O 1
ATOM 14328 N N . TRP B 1 789 ? 53.062 -14.906 -35.438 1 88.56 789 TRP B N 1
ATOM 14329 C CA . TRP B 1 789 ? 53.562 -13.789 -34.625 1 88.56 789 TRP B CA 1
ATOM 14330 C C . TRP B 1 789 ? 52.812 -12.508 -34.938 1 88.56 789 TRP B C 1
ATOM 14332 O O . TRP B 1 789 ? 52.656 -11.633 -34.094 1 88.56 789 TRP B O 1
ATOM 14342 N N . TRP B 1 790 ? 52.188 -12.367 -36.156 1 88.69 790 TRP B N 1
ATOM 14343 C CA . TRP B 1 790 ? 51.469 -11.148 -36.531 1 88.69 790 TRP B CA 1
ATOM 14344 C C . TRP B 1 790 ? 50.156 -11.016 -35.781 1 88.69 790 TRP B C 1
ATOM 14346 O O . TRP B 1 790 ? 49.594 -9.914 -35.656 1 88.69 790 TRP B O 1
ATOM 14356 N N . THR B 1 791 ? 49.719 -12.148 -35.25 1 89.75 791 THR B N 1
ATOM 14357 C CA . THR B 1 791 ? 48.469 -12.117 -34.5 1 89.75 791 THR B CA 1
ATOM 14358 C C . THR B 1 791 ? 48.656 -11.328 -33.219 1 89.75 791 THR B C 1
ATOM 14360 O O . THR B 1 791 ? 47.688 -10.75 -32.688 1 89.75 791 THR B O 1
ATOM 14363 N N . LEU B 1 792 ? 49.844 -11.25 -32.656 1 91 792 LEU B N 1
ATOM 14364 C CA . LEU B 1 792 ? 50.125 -10.492 -31.453 1 91 792 LEU B CA 1
ATOM 14365 C C . LEU B 1 792 ? 49.938 -8.992 -31.688 1 91 792 LEU B C 1
ATOM 14367 O O . LEU B 1 792 ? 49.438 -8.281 -30.828 1 91 792 LEU B O 1
ATOM 14371 N N . LEU B 1 793 ? 50.188 -8.547 -32.875 1 90.69 793 LEU B N 1
ATOM 14372 C CA . LEU B 1 793 ? 50.062 -7.129 -33.188 1 90.69 793 LEU B CA 1
ATOM 14373 C C . LEU B 1 793 ? 48.656 -6.777 -33.594 1 90.69 793 LEU B C 1
ATOM 14375 O O . LEU B 1 793 ? 48.125 -5.73 -33.219 1 90.69 793 LEU B O 1
ATOM 14379 N N . VAL B 1 794 ? 48.031 -7.613 -34.312 1 90.94 794 VAL B N 1
ATOM 14380 C CA . VAL B 1 794 ? 46.688 -7.352 -34.781 1 90.94 794 VAL B CA 1
ATOM 14381 C C . VAL B 1 794 ? 45.688 -7.445 -33.625 1 90.94 794 VAL B C 1
ATOM 14383 O O . VAL B 1 794 ? 44.594 -6.875 -33.688 1 90.94 794 VAL B O 1
ATOM 14386 N N . ALA B 1 795 ? 46.062 -8.164 -32.531 1 93.88 795 ALA B N 1
ATOM 14387 C CA . ALA B 1 795 ? 45.219 -8.305 -31.375 1 93.88 795 ALA B CA 1
ATOM 14388 C C . ALA B 1 795 ? 44.938 -6.945 -30.719 1 93.88 795 ALA B C 1
ATOM 14390 O O . ALA B 1 795 ? 44 -6.797 -29.938 1 93.88 795 ALA B O 1
ATOM 14391 N N . ALA B 1 796 ? 45.594 -5.879 -31.078 1 94.19 796 ALA B N 1
ATOM 14392 C CA . ALA B 1 796 ? 45.438 -4.547 -30.516 1 94.19 796 ALA B CA 1
ATOM 14393 C C . ALA B 1 796 ? 44.125 -3.898 -30.953 1 94.19 796 ALA B C 1
ATOM 14395 O O . ALA B 1 796 ? 43.562 -3.09 -30.234 1 94.19 796 ALA B O 1
ATOM 14396 N N . VAL B 1 797 ? 43.625 -4.277 -32.062 1 90.12 797 VAL B N 1
ATOM 14397 C CA . VAL B 1 797 ? 42.406 -3.654 -32.594 1 90.12 797 VAL B CA 1
ATOM 14398 C C . VAL B 1 797 ? 41.188 -4.117 -31.812 1 90.12 797 VAL B C 1
ATOM 14400 O O . VAL B 1 797 ? 40.469 -3.303 -31.25 1 90.12 797 VAL B O 1
ATOM 14403 N N . PRO B 1 798 ? 40.938 -5.469 -31.75 1 89.62 798 PRO B N 1
ATOM 14404 C CA . PRO B 1 798 ? 39.844 -5.875 -30.891 1 89.62 798 PRO B CA 1
ATOM 14405 C C . PRO B 1 798 ? 40.062 -5.488 -29.422 1 89.62 798 PRO B C 1
ATOM 14407 O O . PRO B 1 798 ? 39.094 -5.293 -28.688 1 89.62 798 PRO B O 1
ATOM 14410 N N . ALA B 1 799 ? 41.25 -5.367 -29 1 94.12 799 ALA B N 1
ATOM 14411 C CA . ALA B 1 799 ? 41.531 -4.941 -27.641 1 94.12 799 ALA B CA 1
ATOM 14412 C C . ALA B 1 799 ? 41.062 -3.512 -27.391 1 94.12 799 ALA B C 1
ATOM 14414 O O . ALA B 1 799 ? 40.688 -3.156 -26.281 1 94.12 799 ALA B O 1
ATOM 14415 N N . LEU B 1 800 ? 41.062 -2.639 -28.375 1 91.5 800 LEU B N 1
ATOM 14416 C CA . LEU B 1 800 ? 40.594 -1.27 -28.234 1 91.5 800 LEU B CA 1
ATOM 14417 C C . LEU B 1 800 ? 39.094 -1.25 -27.984 1 91.5 800 LEU B C 1
ATOM 14419 O O . LEU B 1 800 ? 38.594 -0.472 -27.156 1 91.5 800 LEU B O 1
ATOM 14423 N N . LEU B 1 801 ? 38.438 -2.115 -28.703 1 86.94 801 LEU B N 1
ATOM 14424 C CA . LEU B 1 801 ? 36.969 -2.219 -28.5 1 86.94 801 LEU B CA 1
ATOM 14425 C C . LEU B 1 801 ? 36.688 -2.736 -27.094 1 86.94 801 LEU B C 1
ATOM 14427 O O . LEU B 1 801 ? 35.75 -2.242 -26.438 1 86.94 801 LEU B O 1
ATOM 14431 N N . CYS B 1 802 ? 37.438 -3.725 -26.688 1 89.81 802 CYS B N 1
ATOM 14432 C CA . CYS B 1 802 ? 37.281 -4.262 -25.328 1 89.81 802 CYS B CA 1
ATOM 14433 C C . CYS B 1 802 ? 37.625 -3.215 -24.281 1 89.81 802 CYS B C 1
ATOM 14435 O O . CYS B 1 802 ? 36.969 -3.158 -23.234 1 89.81 802 CYS B O 1
ATOM 14437 N N . THR B 1 803 ? 38.594 -2.383 -24.516 1 92.62 803 THR B N 1
ATOM 14438 C CA . THR B 1 803 ? 38.969 -1.34 -23.562 1 92.62 803 THR B CA 1
ATOM 14439 C C . THR B 1 803 ? 37.875 -0.303 -23.422 1 92.62 803 THR B C 1
ATOM 14441 O O . THR B 1 803 ? 37.594 0.148 -22.312 1 92.62 803 THR B O 1
ATOM 14444 N N . ILE B 1 804 ? 37.219 0.066 -24.453 1 87 804 ILE B N 1
ATOM 14445 C CA . ILE B 1 804 ? 36.125 1.028 -24.391 1 87 804 ILE B CA 1
ATOM 14446 C C . ILE B 1 804 ? 34.969 0.438 -23.578 1 87 804 ILE B C 1
ATOM 14448 O O . ILE B 1 804 ? 34.375 1.13 -22.766 1 87 804 ILE B O 1
ATOM 14452 N N . LEU B 1 805 ? 34.75 -0.824 -23.844 1 85.06 805 LEU B N 1
ATOM 14453 C CA . LEU B 1 805 ? 33.688 -1.494 -23.125 1 85.06 805 LEU B CA 1
ATOM 14454 C C . LEU B 1 805 ? 33.969 -1.538 -21.625 1 85.06 805 LEU B C 1
ATOM 14456 O O . LEU B 1 805 ? 33.094 -1.164 -20.812 1 85.06 805 LEU B O 1
ATOM 14460 N N . ILE B 1 806 ? 35.062 -1.933 -21.281 1 90.12 806 ILE B N 1
ATOM 14461 C CA . ILE B 1 806 ? 35.438 -2.072 -19.875 1 90.12 806 ILE B CA 1
ATOM 14462 C C . ILE B 1 806 ? 35.5 -0.696 -19.203 1 90.12 806 ILE B C 1
ATOM 14464 O O . ILE B 1 806 ? 35.031 -0.524 -18.078 1 90.12 806 ILE B O 1
ATOM 14468 N N . PHE B 1 807 ? 36.031 0.253 -19.906 1 90.62 807 PHE B N 1
ATOM 14469 C CA . PHE B 1 807 ? 36.125 1.61 -19.375 1 90.62 807 PHE B CA 1
ATOM 14470 C C . PHE B 1 807 ? 34.719 2.189 -19.125 1 90.62 807 PHE B C 1
ATOM 14472 O O . PHE B 1 807 ? 34.469 2.77 -18.078 1 90.62 807 PHE B O 1
ATOM 14479 N N . MET B 1 808 ? 33.906 2.023 -20.031 1 86.88 808 MET B N 1
ATOM 14480 C CA . MET B 1 808 ? 32.562 2.584 -19.891 1 86.88 808 MET B CA 1
ATOM 14481 C C . MET B 1 808 ? 31.781 1.855 -18.812 1 86.88 808 MET B C 1
ATOM 14483 O O . MET B 1 808 ? 31.156 2.49 -17.969 1 86.88 808 MET B O 1
ATOM 14487 N N . ASP B 1 809 ? 31.812 0.59 -18.766 1 87.31 809 ASP B N 1
ATOM 14488 C CA . ASP B 1 809 ? 31.078 -0.186 -17.766 1 87.31 809 ASP B CA 1
ATOM 14489 C C . ASP B 1 809 ? 31.562 0.127 -16.359 1 87.31 809 ASP B C 1
ATOM 14491 O O . ASP B 1 809 ? 30.75 0.355 -15.453 1 87.31 809 ASP B O 1
ATOM 14495 N N . GLN B 1 810 ? 32.812 0.148 -16.203 1 90.12 810 GLN B N 1
ATOM 14496 C CA . GLN B 1 810 ? 33.375 0.387 -14.883 1 90.12 810 GLN B CA 1
ATOM 14497 C C . GLN B 1 810 ? 33.125 1.814 -14.414 1 90.12 810 GLN B C 1
ATOM 14499 O O . GLN B 1 810 ? 32.719 2.033 -13.273 1 90.12 810 GLN B O 1
ATOM 14504 N N . GLN B 1 811 ? 33.312 2.75 -15.266 1 90.25 811 GLN B N 1
ATOM 14505 C CA . GLN B 1 811 ? 33.188 4.148 -14.867 1 90.25 811 GLN B CA 1
ATOM 14506 C C . GLN B 1 811 ? 31.719 4.531 -14.656 1 90.25 811 GLN B C 1
ATOM 14508 O O . GLN B 1 811 ? 31.391 5.25 -13.719 1 90.25 811 GLN B O 1
ATOM 14513 N N . ILE B 1 812 ? 30.859 4.051 -15.477 1 87.69 812 ILE B N 1
ATOM 14514 C CA . ILE B 1 812 ? 29.438 4.375 -15.312 1 87.69 812 ILE B CA 1
ATOM 14515 C C . ILE B 1 812 ? 28.922 3.791 -14 1 87.69 812 ILE B C 1
ATOM 14517 O O . ILE B 1 812 ? 28.172 4.445 -13.273 1 87.69 812 ILE B O 1
ATOM 14521 N N . THR B 1 813 ? 29.281 2.594 -13.703 1 90.12 813 THR B N 1
ATOM 14522 C CA . THR B 1 813 ? 28.859 1.97 -12.453 1 90.12 813 THR B CA 1
ATOM 14523 C C . THR B 1 813 ? 29.438 2.719 -11.25 1 90.12 813 THR B C 1
ATOM 14525 O O . THR B 1 813 ? 28.75 2.924 -10.25 1 90.12 813 THR B O 1
ATOM 14528 N N . ALA B 1 814 ? 30.672 3.146 -11.414 1 90.88 814 ALA B N 1
ATOM 14529 C CA . ALA B 1 814 ? 31.297 3.898 -10.328 1 90.88 814 ALA B CA 1
ATOM 14530 C C . ALA B 1 814 ? 30.609 5.238 -10.109 1 90.88 814 ALA B C 1
ATOM 14532 O O . ALA B 1 814 ? 30.438 5.68 -8.969 1 90.88 814 ALA B O 1
ATOM 14533 N N . VAL B 1 815 ? 30.203 5.848 -11.133 1 88.38 815 VAL B N 1
ATOM 14534 C CA . VAL B 1 815 ? 29.531 7.137 -11.016 1 88.38 815 VAL B CA 1
ATOM 14535 C C . VAL B 1 815 ? 28.172 6.945 -10.359 1 88.38 815 VAL B C 1
ATOM 14537 O O . VAL B 1 815 ? 27.734 7.785 -9.562 1 88.38 815 VAL B O 1
ATOM 14540 N N . ILE B 1 816 ? 27.547 5.867 -10.656 1 87.06 816 ILE B N 1
ATOM 14541 C CA . ILE B 1 816 ? 26.234 5.594 -10.086 1 87.06 816 ILE B CA 1
ATOM 14542 C C . ILE B 1 816 ? 26.375 5.371 -8.578 1 87.06 816 ILE B C 1
ATOM 14544 O O . ILE B 1 816 ? 25.547 5.871 -7.797 1 87.06 816 ILE B O 1
ATOM 14548 N N . ILE B 1 817 ? 27.344 4.727 -8.164 1 90.12 817 ILE B N 1
ATOM 14549 C CA . ILE B 1 817 ? 27.547 4.418 -6.758 1 90.12 817 ILE B CA 1
ATOM 14550 C C . ILE B 1 817 ? 28.016 5.668 -6.02 1 90.12 817 ILE B C 1
ATOM 14552 O O . ILE B 1 817 ? 27.656 5.891 -4.863 1 90.12 817 ILE B O 1
ATOM 14556 N N . ASN B 1 818 ? 28.781 6.523 -6.707 1 88.25 818 ASN B N 1
ATOM 14557 C CA . ASN B 1 818 ? 29.375 7.688 -6.062 1 88.25 818 ASN B CA 1
ATOM 14558 C C . ASN B 1 818 ? 28.469 8.906 -6.16 1 88.25 818 ASN B C 1
ATOM 14560 O O . ASN B 1 818 ? 28.922 10.039 -5.934 1 88.25 818 ASN B O 1
ATOM 14564 N N . ARG B 1 819 ? 27.344 8.727 -6.324 1 82.81 819 ARG B N 1
ATOM 14565 C CA . ARG B 1 819 ? 26.406 9.852 -6.391 1 82.81 819 ARG B CA 1
ATOM 14566 C C . ARG B 1 819 ? 26.281 10.531 -5.031 1 82.81 819 ARG B C 1
ATOM 14568 O O . ARG B 1 819 ? 26.422 9.891 -3.992 1 82.81 819 ARG B O 1
ATOM 14575 N N . LYS B 1 820 ? 25.938 11.75 -5.039 1 77.19 820 LYS B N 1
ATOM 14576 C CA . LYS B 1 820 ? 25.812 12.547 -3.816 1 77.19 820 LYS B CA 1
ATOM 14577 C C . LYS B 1 820 ? 24.609 12.094 -2.988 1 77.19 820 LYS B C 1
ATOM 14579 O O . LYS B 1 820 ? 24.594 12.266 -1.768 1 77.19 820 LYS B O 1
ATOM 14584 N N . GLU B 1 821 ? 23.766 11.547 -3.703 1 77.88 821 GLU B N 1
ATOM 14585 C CA . GLU B 1 821 ? 22.562 11.094 -3.008 1 77.88 821 GLU B CA 1
ATOM 14586 C C . GLU B 1 821 ? 22.891 10.023 -1.979 1 77.88 821 GLU B C 1
ATOM 14588 O O . GLU B 1 821 ? 22.172 9.852 -0.995 1 77.88 821 GLU B O 1
ATOM 14593 N N . HIS B 1 822 ? 24.016 9.273 -2.189 1 83.75 822 HIS B N 1
ATOM 14594 C CA . HIS B 1 822 ? 24.406 8.211 -1.262 1 83.75 822 HIS B CA 1
ATOM 14595 C C . HIS B 1 822 ? 25.203 8.773 -0.096 1 83.75 822 HIS B C 1
ATOM 14597 O O . HIS B 1 822 ? 25.453 8.07 0.891 1 83.75 822 HIS B O 1
ATOM 14603 N N . LYS B 1 823 ? 25.516 10.031 -0.024 1 83.19 823 LYS B N 1
ATOM 14604 C CA . LYS B 1 823 ? 26.203 10.719 1.066 1 83.19 823 LYS B CA 1
ATOM 14605 C C . LYS B 1 823 ? 27.406 9.93 1.543 1 83.19 823 LYS B C 1
ATOM 14607 O O . LYS B 1 823 ? 27.562 9.664 2.738 1 83.19 823 LYS B O 1
ATOM 14612 N N . LEU B 1 824 ? 28.281 9.602 0.622 1 87.88 824 LEU B N 1
ATOM 14613 C CA . LEU B 1 824 ? 29.5 8.898 0.975 1 87.88 824 LEU B CA 1
ATOM 14614 C C . LEU B 1 824 ? 30.5 9.844 1.63 1 87.88 824 LEU B C 1
ATOM 14616 O O . LEU B 1 824 ? 30.641 11 1.225 1 87.88 824 LEU B O 1
ATOM 14620 N N . LYS B 1 825 ? 31.125 9.414 2.715 1 83.25 825 LYS B N 1
ATOM 14621 C CA . LYS B 1 825 ? 32 10.273 3.502 1 83.25 825 LYS B CA 1
ATOM 14622 C C . LYS B 1 825 ? 33.469 9.977 3.203 1 83.25 825 LYS B C 1
ATOM 14624 O O . LYS B 1 825 ? 34.344 10.836 3.383 1 83.25 825 LYS B O 1
ATOM 14629 N N . LYS B 1 826 ? 33.844 8.781 2.738 1 85.5 826 LYS B N 1
ATOM 14630 C CA . LYS B 1 826 ? 35.25 8.391 2.648 1 85.5 826 LYS B CA 1
ATOM 14631 C C . LYS B 1 826 ? 35.812 8.656 1.251 1 85.5 826 LYS B C 1
ATOM 14633 O O . LYS B 1 826 ? 36.875 8.164 0.903 1 85.5 826 LYS B O 1
ATOM 14638 N N . GLY B 1 827 ? 35.281 9.453 0.474 1 80.06 827 GLY B N 1
ATOM 14639 C CA . GLY B 1 827 ? 35.812 9.844 -0.82 1 80.06 827 GLY B CA 1
ATOM 14640 C C . GLY B 1 827 ? 35.812 8.727 -1.844 1 80.06 827 GLY B C 1
ATOM 14641 O O . GLY B 1 827 ? 35.594 7.566 -1.494 1 80.06 827 GLY B O 1
ATOM 14642 N N . CYS B 1 828 ? 36.062 9.133 -3.125 1 84.19 828 CYS B N 1
ATOM 14643 C CA . CYS B 1 828 ? 36 8.18 -4.223 1 84.19 828 CYS B CA 1
ATOM 14644 C C . CYS B 1 828 ? 37.312 8.141 -4.992 1 84.19 828 CYS B C 1
ATOM 14646 O O . CYS B 1 828 ? 38.188 8.984 -4.789 1 84.19 828 CYS B O 1
ATOM 14648 N N . GLY B 1 829 ? 37.688 6.961 -5.621 1 87.56 829 GLY B N 1
ATOM 14649 C CA . GLY B 1 829 ? 38.875 6.781 -6.453 1 87.56 829 GLY B CA 1
ATOM 14650 C C . GLY B 1 829 ? 38.562 6.121 -7.785 1 87.56 829 GLY B C 1
ATOM 14651 O O . GLY B 1 829 ? 38.531 4.895 -7.887 1 87.56 829 GLY B O 1
ATOM 14652 N N . TYR B 1 830 ? 38.438 6.926 -8.828 1 89.31 830 TYR B N 1
ATOM 14653 C CA . TYR B 1 830 ? 38.094 6.41 -10.148 1 89.31 830 TYR B CA 1
ATOM 14654 C C . TYR B 1 830 ? 39.344 5.832 -10.836 1 89.31 830 TYR B C 1
ATOM 14656 O O . TYR B 1 830 ? 39.25 4.781 -11.477 1 89.31 830 TYR B O 1
ATOM 14664 N N . HIS B 1 831 ? 40.5 6.5 -10.703 1 90.81 831 HIS B N 1
ATOM 14665 C CA . HIS B 1 831 ? 41.719 6.035 -11.344 1 90.81 831 HIS B CA 1
ATOM 14666 C C . HIS B 1 831 ? 42.219 4.746 -10.703 1 90.81 831 HIS B C 1
ATOM 14668 O O . HIS B 1 831 ? 42.688 3.834 -11.398 1 90.81 831 HIS B O 1
ATOM 14674 N N . LEU B 1 832 ? 42.125 4.68 -9.453 1 92.25 832 LEU B N 1
ATOM 14675 C CA . LEU B 1 832 ? 42.562 3.49 -8.742 1 92.25 832 LEU B CA 1
ATOM 14676 C C . LEU B 1 832 ? 41.719 2.283 -9.094 1 92.25 832 LEU B C 1
ATOM 14678 O O . LEU B 1 832 ? 42.219 1.172 -9.242 1 92.25 832 LEU B O 1
ATOM 14682 N N . ASP B 1 833 ? 40.469 2.467 -9.18 1 93.94 833 ASP B N 1
ATOM 14683 C CA . ASP B 1 833 ? 39.562 1.378 -9.547 1 93.94 833 ASP B CA 1
ATOM 14684 C C . ASP B 1 833 ? 39.906 0.83 -10.93 1 93.94 833 ASP B C 1
ATOM 14686 O O . ASP B 1 833 ? 39.938 -0.386 -11.133 1 93.94 833 ASP B O 1
ATOM 14690 N N . LEU B 1 834 ? 40.094 1.721 -11.867 1 93.94 834 LEU B N 1
ATOM 14691 C CA . LEU B 1 834 ? 40.406 1.292 -13.219 1 93.94 834 LEU B CA 1
ATOM 14692 C C . LEU B 1 834 ? 41.781 0.598 -13.25 1 93.94 834 LEU B C 1
ATOM 14694 O O . LEU B 1 834 ? 41.969 -0.348 -14.016 1 93.94 834 LEU B O 1
ATOM 14698 N N . LEU B 1 835 ? 42.688 1.023 -12.453 1 94.56 835 LEU B N 1
ATOM 14699 C CA . LEU B 1 835 ? 43.969 0.382 -12.398 1 94.56 835 LEU B CA 1
ATOM 14700 C C . LEU B 1 835 ? 43.875 -1.049 -11.883 1 94.56 835 LEU B C 1
ATOM 14702 O O . LEU B 1 835 ? 44.438 -1.971 -12.469 1 94.56 835 LEU B O 1
ATOM 14706 N N . VAL B 1 836 ? 43.188 -1.202 -10.812 1 95.25 836 VAL B N 1
ATOM 14707 C CA . VAL B 1 836 ? 43.031 -2.533 -10.227 1 95.25 836 VAL B CA 1
ATOM 14708 C C . VAL B 1 836 ? 42.344 -3.459 -11.227 1 95.25 836 VAL B C 1
ATOM 14710 O O . VAL B 1 836 ? 42.781 -4.598 -11.422 1 95.25 836 VAL B O 1
ATOM 14713 N N . VAL B 1 837 ? 41.281 -2.996 -11.867 1 94.81 837 VAL B N 1
ATOM 14714 C CA . VAL B 1 837 ? 40.562 -3.805 -12.852 1 94.81 837 VAL B CA 1
ATOM 14715 C C . VAL B 1 837 ? 41.5 -4.102 -14.031 1 94.81 837 VAL B C 1
ATOM 14717 O O . VAL B 1 837 ? 41.5 -5.219 -14.555 1 94.81 837 VAL B O 1
ATOM 14720 N N . GLY B 1 838 ? 42.281 -3.094 -14.461 1 94.88 838 GLY B N 1
ATOM 14721 C CA . GLY B 1 838 ? 43.219 -3.297 -15.555 1 94.88 838 GLY B CA 1
ATOM 14722 C C . GLY B 1 838 ? 44.312 -4.316 -15.242 1 94.88 838 GLY B C 1
ATOM 14723 O O . GLY B 1 838 ? 44.594 -5.184 -16.062 1 94.88 838 GLY B O 1
ATOM 14724 N N . VAL B 1 839 ? 44.781 -4.277 -14.117 1 95.19 839 VAL B N 1
ATOM 14725 C CA . VAL B 1 839 ? 45.844 -5.199 -13.719 1 95.19 839 VAL B CA 1
ATOM 14726 C C . VAL B 1 839 ? 45.281 -6.609 -13.578 1 95.19 839 VAL B C 1
ATOM 14728 O O . VAL B 1 839 ? 45.906 -7.582 -14.008 1 95.19 839 VAL B O 1
ATOM 14731 N N . MET B 1 840 ? 44.219 -6.695 -12.977 1 95.88 840 MET B N 1
ATOM 14732 C CA . MET B 1 840 ? 43.594 -8.008 -12.781 1 95.88 840 MET B CA 1
ATOM 14733 C C . MET B 1 840 ? 43.156 -8.609 -14.117 1 95.88 840 MET B C 1
ATOM 14735 O O . MET B 1 840 ? 43.219 -9.828 -14.305 1 95.88 840 MET B O 1
ATOM 14739 N N . LEU B 1 841 ? 42.625 -7.766 -14.992 1 95.62 841 LEU B N 1
ATOM 14740 C CA . LEU B 1 841 ? 42.312 -8.258 -16.328 1 95.62 841 LEU B CA 1
ATOM 14741 C C . LEU B 1 841 ? 43.531 -8.891 -16.984 1 95.62 841 LEU B C 1
ATOM 14743 O O . LEU B 1 841 ? 43.406 -9.914 -17.656 1 95.62 841 LEU B O 1
ATOM 14747 N N . GLY B 1 842 ? 44.781 -8.297 -16.797 1 95.12 842 GLY B N 1
ATOM 14748 C CA . GLY B 1 842 ? 46 -8.875 -17.312 1 95.12 842 GLY B CA 1
ATOM 14749 C C . GLY B 1 842 ? 46.344 -10.211 -16.672 1 95.12 842 GLY B C 1
ATOM 14750 O O . GLY B 1 842 ? 46.688 -11.164 -17.375 1 95.12 842 GLY B O 1
ATOM 14751 N N . ILE B 1 843 ? 46.125 -10.297 -15.438 1 95.12 843 ILE B N 1
ATOM 14752 C CA . ILE B 1 843 ? 46.438 -11.523 -14.711 1 95.12 843 ILE B CA 1
ATOM 14753 C C . ILE B 1 843 ? 45.469 -12.617 -15.117 1 95.12 843 ILE B C 1
ATOM 14755 O O . ILE B 1 843 ? 45.844 -13.766 -15.336 1 95.12 843 ILE B O 1
ATOM 14759 N N . CYS B 1 844 ? 44.188 -12.281 -15.195 1 94.38 844 CYS B N 1
ATOM 14760 C CA . CYS B 1 844 ? 43.188 -13.266 -15.594 1 94.38 844 CYS B CA 1
ATOM 14761 C C . CYS B 1 844 ? 43.438 -13.742 -17.016 1 94.38 844 CYS B C 1
ATOM 14763 O O . CYS B 1 844 ? 43.188 -14.898 -17.344 1 94.38 844 CYS B O 1
ATOM 14765 N N . SER B 1 845 ? 43.906 -12.883 -17.875 1 94.62 845 SER B N 1
ATOM 14766 C CA . SER B 1 845 ? 44.219 -13.289 -19.25 1 94.62 845 SER B CA 1
ATOM 14767 C C . SER B 1 845 ? 45.375 -14.266 -19.281 1 94.62 845 SER B C 1
ATOM 14769 O O . SER B 1 845 ? 45.375 -15.227 -20.062 1 94.62 845 SER B O 1
ATOM 14771 N N . LEU B 1 846 ? 46.344 -14.07 -18.469 1 94.06 846 LEU B N 1
ATOM 14772 C CA . LEU B 1 846 ? 47.5 -14.961 -18.438 1 94.06 846 LEU B CA 1
ATOM 14773 C C . LEU B 1 846 ? 47.094 -16.328 -17.875 1 94.06 846 LEU B C 1
ATOM 14775 O O . LEU B 1 846 ? 47.656 -17.344 -18.25 1 94.06 846 LEU B O 1
ATOM 14779 N N . MET B 1 847 ? 46.125 -16.375 -17.062 1 93.94 847 MET B N 1
ATOM 14780 C CA . MET B 1 847 ? 45.688 -17.625 -16.438 1 93.94 847 MET B CA 1
ATOM 14781 C C . MET B 1 847 ? 44.531 -18.25 -17.219 1 93.94 847 MET B C 1
ATOM 14783 O O . MET B 1 847 ? 44.062 -19.344 -16.875 1 93.94 847 MET B O 1
ATOM 14787 N N . GLY B 1 848 ? 44.031 -17.656 -18.219 1 90.25 848 GLY B N 1
ATOM 14788 C CA . GLY B 1 848 ? 42.938 -18.172 -19.016 1 90.25 848 GLY B CA 1
ATOM 14789 C C . GLY B 1 848 ? 41.594 -18.078 -18.297 1 90.25 848 GLY B C 1
ATOM 14790 O O . GLY B 1 848 ? 40.75 -18.984 -18.438 1 90.25 848 GLY B O 1
ATOM 14791 N N . LEU B 1 849 ? 41.438 -17.172 -17.422 1 91.94 849 LEU B N 1
ATOM 14792 C CA . LEU B 1 849 ? 40.188 -16.953 -16.688 1 91.94 849 LEU B CA 1
ATOM 14793 C C . LEU B 1 849 ? 39.375 -15.852 -17.359 1 91.94 849 LEU B C 1
ATOM 14795 O O . LEU B 1 849 ? 39.906 -15 -18.062 1 91.94 849 LEU B O 1
ATOM 14799 N N . PRO B 1 850 ? 38.062 -15.945 -17.25 1 92.25 850 PRO B N 1
ATOM 14800 C CA . PRO B 1 850 ? 37.25 -14.898 -17.859 1 92.25 850 PRO B CA 1
ATOM 14801 C C . PRO B 1 850 ? 37.469 -13.531 -17.219 1 92.25 850 PRO B C 1
ATOM 14803 O O . PRO B 1 850 ? 38.031 -13.438 -16.125 1 92.25 850 PRO B O 1
ATOM 14806 N N . TRP B 1 851 ? 37.031 -12.477 -17.969 1 92.94 851 TRP B N 1
ATOM 14807 C CA . TRP B 1 851 ? 37.219 -11.102 -17.5 1 92.94 851 TRP B CA 1
ATOM 14808 C C . TRP B 1 851 ? 36 -10.641 -16.703 1 92.94 851 TRP B C 1
ATOM 14810 O O . TRP B 1 851 ? 34.875 -10.914 -17.078 1 92.94 851 TRP B O 1
ATOM 14820 N N . PHE B 1 852 ? 36.219 -10.039 -15.602 1 92.31 852 PHE B N 1
ATOM 14821 C CA . PHE B 1 852 ? 35.156 -9.516 -14.75 1 92.31 852 PHE B CA 1
ATOM 14822 C C . PHE B 1 852 ? 35.25 -8 -14.633 1 92.31 852 PHE B C 1
ATOM 14824 O O . PHE B 1 852 ? 36.344 -7.449 -14.531 1 92.31 852 PHE B O 1
ATOM 14831 N N . VAL B 1 853 ? 34.156 -7.336 -14.781 1 91.25 853 VAL B N 1
ATOM 14832 C CA . VAL B 1 853 ? 34.031 -5.891 -14.656 1 91.25 853 VAL B CA 1
ATOM 14833 C C . VAL B 1 853 ? 32.938 -5.551 -13.641 1 91.25 853 VAL B C 1
ATOM 14835 O O . VAL B 1 853 ? 32.281 -6.449 -13.102 1 91.25 853 VAL B O 1
ATOM 14838 N N . ALA B 1 854 ? 32.812 -4.316 -13.391 1 92.5 854 ALA B N 1
ATOM 14839 C CA . ALA B 1 854 ? 31.828 -3.889 -12.414 1 92.5 854 ALA B CA 1
ATOM 14840 C C . ALA B 1 854 ? 30.406 -4.207 -12.906 1 92.5 854 ALA B C 1
ATOM 14842 O O . ALA B 1 854 ? 30.062 -3.893 -14.039 1 92.5 854 ALA B O 1
ATOM 14843 N N . ALA B 1 855 ? 29.719 -4.969 -12.086 1 90.81 855 ALA B N 1
ATOM 14844 C CA . ALA B 1 855 ? 28.312 -5.281 -12.359 1 90.81 855 ALA B CA 1
ATOM 14845 C C . ALA B 1 855 ? 27.391 -4.254 -11.711 1 90.81 855 ALA B C 1
ATOM 14847 O O . ALA B 1 855 ? 27.312 -4.164 -10.484 1 90.81 855 ALA B O 1
ATOM 14848 N N . THR B 1 856 ? 26.609 -3.547 -12.477 1 89.44 856 THR B N 1
ATOM 14849 C CA . THR B 1 856 ? 25.828 -2.406 -12.016 1 89.44 856 THR B CA 1
ATOM 14850 C C . THR B 1 856 ? 24.719 -2.857 -11.078 1 89.44 856 THR B C 1
ATOM 14852 O O . THR B 1 856 ? 24.562 -2.312 -9.977 1 89.44 856 THR B O 1
ATOM 14855 N N . VAL B 1 857 ? 23.906 -3.873 -11.438 1 89.38 857 VAL B N 1
ATOM 14856 C CA . VAL B 1 857 ? 22.734 -4.285 -10.656 1 89.38 857 VAL B CA 1
ATOM 14857 C C . VAL B 1 857 ? 23.188 -4.852 -9.312 1 89.38 857 VAL B C 1
ATOM 14859 O O . VAL B 1 857 ? 22.594 -4.551 -8.273 1 89.38 857 VAL B O 1
ATOM 14862 N N . LEU B 1 858 ? 24.266 -5.652 -9.367 1 90.94 858 LEU B N 1
ATOM 14863 C CA . LEU B 1 858 ? 24.797 -6.234 -8.133 1 90.94 858 LEU B CA 1
ATOM 14864 C C . LEU B 1 858 ? 25.375 -5.156 -7.223 1 90.94 858 LEU B C 1
ATOM 14866 O O . LEU B 1 858 ? 25.203 -5.215 -6.004 1 90.94 858 LEU B O 1
ATOM 14870 N N . SER B 1 859 ? 25.922 -4.172 -7.809 1 92.62 859 SER B N 1
ATOM 14871 C CA . SER B 1 859 ? 26.5 -3.082 -7.031 1 92.62 859 SER B CA 1
ATOM 14872 C C . SER B 1 859 ? 25.422 -2.223 -6.391 1 92.62 859 SER B C 1
ATOM 14874 O O . SER B 1 859 ? 25.547 -1.811 -5.238 1 92.62 859 SER B O 1
ATOM 14876 N N . ILE B 1 860 ? 24.422 -1.956 -7.184 1 88.88 860 ILE B N 1
ATOM 14877 C CA . ILE B 1 860 ? 23.312 -1.172 -6.637 1 88.88 860 ILE B CA 1
ATOM 14878 C C . ILE B 1 860 ? 22.656 -1.939 -5.496 1 88.88 860 ILE B C 1
ATOM 14880 O O . ILE B 1 860 ? 22.312 -1.356 -4.469 1 88.88 860 ILE B O 1
ATOM 14884 N N . SER B 1 861 ? 22.484 -3.203 -5.676 1 88.69 861 SER B N 1
ATOM 14885 C CA . SER B 1 861 ? 21.891 -4.027 -4.621 1 88.69 861 SER B CA 1
ATOM 14886 C C . SER B 1 861 ? 22.781 -4.043 -3.379 1 88.69 861 SER B C 1
ATOM 14888 O O . SER B 1 861 ? 22.281 -4.074 -2.254 1 88.69 861 SER B O 1
ATOM 14890 N N . HIS B 1 862 ? 24.062 -4.035 -3.574 1 91.81 862 HIS B N 1
ATOM 14891 C CA . HIS B 1 862 ? 25.016 -3.971 -2.471 1 91.81 862 HIS B CA 1
ATOM 14892 C C . HIS B 1 862 ? 24.875 -2.662 -1.701 1 91.81 862 HIS B C 1
ATOM 14894 O O . HIS B 1 862 ? 24.797 -2.666 -0.47 1 91.81 862 HIS B O 1
ATOM 14900 N N . VAL B 1 863 ? 24.75 -1.591 -2.398 1 91.75 863 VAL B N 1
ATOM 14901 C CA . VAL B 1 863 ? 24.625 -0.272 -1.786 1 91.75 863 VAL B CA 1
ATOM 14902 C C . VAL B 1 863 ? 23.297 -0.175 -1.025 1 91.75 863 VAL B C 1
ATOM 14904 O O . VAL B 1 863 ? 23.266 0.333 0.097 1 91.75 863 VAL B O 1
ATOM 14907 N N . ASN B 1 864 ? 22.328 -0.728 -1.599 1 86.81 864 ASN B N 1
ATOM 14908 C CA . ASN B 1 864 ? 21.016 -0.661 -0.973 1 86.81 864 ASN B CA 1
ATOM 14909 C C . ASN B 1 864 ? 20.953 -1.505 0.297 1 86.81 864 ASN B C 1
ATOM 14911 O O . ASN B 1 864 ? 20.203 -1.19 1.222 1 86.81 864 ASN B O 1
ATOM 14915 N N . SER B 1 865 ? 21.703 -2.533 0.328 1 88.69 865 SER B N 1
ATOM 14916 C CA . SER B 1 865 ? 21.688 -3.41 1.493 1 88.69 865 SER B CA 1
ATOM 14917 C C . SER B 1 865 ? 22.469 -2.803 2.65 1 88.69 865 SER B C 1
ATOM 14919 O O . SER B 1 865 ? 22.344 -3.236 3.797 1 88.69 865 SER B O 1
ATOM 14921 N N . LEU B 1 866 ? 23.219 -1.738 2.443 1 92.31 866 LEU B N 1
ATOM 14922 C CA . LEU B 1 866 ? 24.047 -1.136 3.484 1 92.31 866 LEU B CA 1
ATOM 14923 C C . LEU B 1 866 ? 23.547 0.265 3.828 1 92.31 866 LEU B C 1
ATOM 14925 O O . LEU B 1 866 ? 24.312 1.082 4.359 1 92.31 866 LEU B O 1
ATOM 14929 N N . LYS B 1 867 ? 22.375 0.571 3.562 1 87.81 867 LYS B N 1
ATOM 14930 C CA . LYS B 1 867 ? 21.781 1.861 3.893 1 87.81 867 LYS B CA 1
ATOM 14931 C C . LYS B 1 867 ? 21.562 1.995 5.398 1 87.81 867 LYS B C 1
ATOM 14933 O O . LYS B 1 867 ? 21.031 1.085 6.035 1 87.81 867 LYS B O 1
ATOM 14938 N N . VAL B 1 868 ? 22.062 3.104 5.961 1 87.31 868 VAL B N 1
ATOM 14939 C CA . VAL B 1 868 ? 21.922 3.352 7.391 1 87.31 868 VAL B CA 1
ATOM 14940 C C . VAL B 1 868 ? 20.906 4.457 7.633 1 87.31 868 VAL B C 1
ATOM 14942 O O . VAL B 1 868 ? 20.938 5.504 6.98 1 87.31 868 VAL B O 1
ATOM 14945 N N . GLU B 1 869 ? 19.938 4.184 8.516 1 79.5 869 GLU B N 1
ATOM 14946 C CA . GLU B 1 869 ? 18.938 5.172 8.891 1 79.5 869 GLU B CA 1
ATOM 14947 C C . GLU B 1 869 ? 19.078 5.59 10.352 1 79.5 869 GLU B C 1
ATOM 14949 O O . GLU B 1 869 ? 19.703 4.879 11.141 1 79.5 869 GLU B O 1
ATOM 14954 N N . SER B 1 870 ? 18.609 6.805 10.695 1 75.62 870 SER B N 1
ATOM 14955 C CA . SER B 1 870 ? 18.734 7.355 12.047 1 75.62 870 SER B CA 1
ATOM 14956 C C . SER B 1 870 ? 17.906 6.566 13.047 1 75.62 870 SER B C 1
ATOM 14958 O O . SER B 1 870 ? 16.812 6.105 12.727 1 75.62 870 SER B O 1
ATOM 14960 N N . GLU B 1 871 ? 18.5 6.117 14.086 1 60.94 871 GLU B N 1
ATOM 14961 C CA . GLU B 1 871 ? 17.812 5.383 15.141 1 60.94 871 GLU B CA 1
ATOM 14962 C C . GLU B 1 871 ? 16.969 6.32 16 1 60.94 871 GLU B C 1
ATOM 14964 O O . GLU B 1 871 ? 15.836 5.992 16.359 1 60.94 871 GLU B O 1
ATOM 14969 N N . CYS B 1 872 ? 17.734 7.387 16.734 1 56.06 872 CYS B N 1
ATOM 14970 C CA . CYS B 1 872 ? 17.125 8.195 17.797 1 56.06 872 CYS B CA 1
ATOM 14971 C C . CYS B 1 872 ? 16.328 9.352 17.203 1 56.06 872 CYS B C 1
ATOM 14973 O O . CYS B 1 872 ? 16.891 10.273 16.609 1 56.06 872 CYS B O 1
ATOM 14975 N N . SER B 1 873 ? 15.18 8.992 16.688 1 62.19 873 SER B N 1
ATOM 14976 C CA . SER B 1 873 ? 14.383 10.125 16.219 1 62.19 873 SER B CA 1
ATOM 14977 C C . SER B 1 873 ? 13.281 10.469 17.219 1 62.19 873 SER B C 1
ATOM 14979 O O . SER B 1 873 ? 12.773 9.594 17.922 1 62.19 873 SER B O 1
ATOM 14981 N N . ALA B 1 874 ? 13.336 11.867 17.688 1 65.94 874 ALA B N 1
ATOM 14982 C CA . ALA B 1 874 ? 12.172 12.328 18.438 1 65.94 874 ALA B CA 1
ATOM 14983 C C . ALA B 1 874 ? 10.898 11.633 17.969 1 65.94 874 ALA B C 1
ATOM 14985 O O . ALA B 1 874 ? 10.805 11.219 16.812 1 65.94 874 ALA B O 1
ATOM 14986 N N . PRO B 1 875 ? 10.125 11.32 18.969 1 70.19 875 PRO B N 1
ATOM 14987 C CA . PRO B 1 875 ? 8.867 10.672 18.562 1 70.19 875 PRO B CA 1
ATOM 14988 C C . PRO B 1 875 ? 8.188 11.383 17.391 1 70.19 875 PRO B C 1
ATOM 14990 O O . PRO B 1 875 ? 7.996 12.602 17.438 1 70.19 875 PRO B O 1
ATOM 14993 N N . GLY B 1 876 ? 7.918 10.648 16.281 1 69.62 876 GLY B N 1
ATOM 14994 C CA . GLY B 1 876 ? 7.215 11.203 15.141 1 69.62 876 GLY B CA 1
ATOM 14995 C C . GLY B 1 876 ? 8.133 11.516 13.969 1 69.62 876 GLY B C 1
ATOM 14996 O O . GLY B 1 876 ? 7.676 11.656 12.836 1 69.62 876 GLY B O 1
ATOM 14997 N N . GLU B 1 877 ? 9.383 11.781 14.344 1 72.81 877 GLU B N 1
ATOM 14998 C CA . GLU B 1 877 ? 10.305 12.086 13.258 1 72.81 877 GLU B CA 1
ATOM 14999 C C . GLU B 1 877 ? 10.617 10.844 12.438 1 72.81 877 GLU B C 1
ATOM 15001 O O . GLU B 1 877 ? 10.82 9.758 12.984 1 72.81 877 GLU B O 1
ATOM 15006 N N . GLN B 1 878 ? 10.375 10.93 11.203 1 73.44 878 GLN B N 1
ATOM 15007 C CA . GLN B 1 878 ? 10.711 9.82 10.32 1 73.44 878 GLN B CA 1
ATOM 15008 C C . GLN B 1 878 ? 12.227 9.625 10.234 1 73.44 878 GLN B C 1
ATOM 15010 O O . GLN B 1 878 ? 12.984 10.586 10.383 1 73.44 878 GLN B O 1
ATOM 15015 N N . PRO B 1 879 ? 12.609 8.367 10.203 1 75.12 879 PRO B N 1
ATOM 15016 C CA . PRO B 1 879 ? 14.047 8.109 10.094 1 75.12 879 PRO B CA 1
ATOM 15017 C C . PRO B 1 879 ? 14.672 8.75 8.852 1 75.12 879 PRO B C 1
ATOM 15019 O O . PRO B 1 879 ? 14.086 8.703 7.766 1 75.12 879 PRO B O 1
ATOM 15022 N N . LYS B 1 880 ? 15.602 9.508 9.156 1 75.62 880 LYS B N 1
ATOM 15023 C CA . LYS B 1 880 ? 16.328 10.18 8.078 1 75.62 880 LYS B CA 1
ATOM 15024 C C . LYS B 1 880 ? 17.469 9.312 7.562 1 75.62 880 LYS B C 1
ATOM 15026 O O . LYS B 1 880 ? 18.094 8.562 8.328 1 75.62 880 LYS B O 1
ATOM 15031 N N . PHE B 1 881 ? 17.672 9.297 6.355 1 80.19 881 PHE B N 1
ATOM 15032 C CA . PHE B 1 881 ? 18.781 8.602 5.707 1 80.19 881 PHE B CA 1
ATOM 15033 C C . PHE B 1 881 ? 20.109 9.242 6.066 1 80.19 881 PHE B C 1
ATOM 15035 O O . PHE B 1 881 ? 20.328 10.43 5.805 1 80.19 881 PHE B O 1
ATOM 15042 N N . LEU B 1 882 ? 20.953 8.57 6.809 1 79.44 882 LEU B N 1
ATOM 15043 C CA . LEU B 1 882 ? 22.234 9.102 7.262 1 79.44 882 LEU B CA 1
ATOM 15044 C C . LEU B 1 882 ? 23.328 8.836 6.234 1 79.44 882 LEU B C 1
ATOM 15046 O O . LEU B 1 882 ? 24.328 9.57 6.168 1 79.44 882 LEU B O 1
ATOM 15050 N N . GLY B 1 883 ? 23.172 7.809 5.434 1 88.06 883 GLY B N 1
ATOM 15051 C CA . GLY B 1 883 ? 24.188 7.441 4.465 1 88.06 883 GLY B CA 1
ATOM 15052 C C . GLY B 1 883 ? 24.406 5.941 4.352 1 88.06 883 GLY B C 1
ATOM 15053 O O . GLY B 1 883 ? 23.547 5.16 4.77 1 88.06 883 GLY B O 1
ATOM 15054 N N . ILE B 1 884 ? 25.5 5.551 3.637 1 91 884 ILE B N 1
ATOM 15055 C CA . ILE B 1 884 ? 25.828 4.148 3.406 1 91 884 ILE B CA 1
ATOM 15056 C C . ILE B 1 884 ? 27.047 3.756 4.23 1 91 884 ILE B C 1
ATOM 15058 O O . ILE B 1 884 ? 27.969 4.555 4.395 1 91 884 ILE B O 1
ATOM 15062 N N . ARG B 1 885 ? 26.984 2.637 4.809 1 89.94 885 ARG B N 1
ATOM 15063 C CA . ARG B 1 885 ? 28.141 2.113 5.539 1 89.94 885 ARG B CA 1
ATOM 15064 C C . ARG B 1 885 ? 29.25 1.69 4.582 1 89.94 885 ARG B C 1
ATOM 15066 O O . ARG B 1 885 ? 29.156 0.633 3.951 1 89.94 885 ARG B O 1
ATOM 15073 N N . GLU B 1 886 ? 30.188 2.475 4.449 1 90.56 886 GLU B N 1
ATOM 15074 C CA . GLU B 1 886 ? 31.297 2.174 3.553 1 90.56 886 GLU B CA 1
ATOM 15075 C C . GLU B 1 886 ? 32.312 1.229 4.211 1 90.56 886 GLU B C 1
ATOM 15077 O O . GLU B 1 886 ? 32.906 1.567 5.234 1 90.56 886 GLU B O 1
ATOM 15082 N N . GLN B 1 887 ? 32.438 0.012 3.789 1 91.12 887 GLN B N 1
ATOM 15083 C CA . GLN B 1 887 ? 33.344 -0.992 4.324 1 91.12 887 GLN B CA 1
ATOM 15084 C C . GLN B 1 887 ? 33.906 -1.896 3.219 1 91.12 887 GLN B C 1
ATOM 15086 O O . GLN B 1 887 ? 33.344 -1.945 2.123 1 91.12 887 GLN B O 1
ATOM 15091 N N . ARG B 1 888 ? 35 -2.553 3.42 1 92.94 888 ARG B N 1
ATOM 15092 C CA . ARG B 1 888 ? 35.625 -3.436 2.457 1 92.94 888 ARG B CA 1
ATOM 15093 C C . ARG B 1 888 ? 35.406 -4.902 2.82 1 92.94 888 ARG B C 1
ATOM 15095 O O . ARG B 1 888 ? 35.625 -5.789 1.99 1 92.94 888 ARG B O 1
ATOM 15102 N N . VAL B 1 889 ? 34.938 -5.152 3.91 1 93.5 889 VAL B N 1
ATOM 15103 C CA . VAL B 1 889 ? 34.875 -6.52 4.414 1 93.5 889 VAL B CA 1
ATOM 15104 C C . VAL B 1 889 ? 33.75 -7.277 3.721 1 93.5 889 VAL B C 1
ATOM 15106 O O . VAL B 1 889 ? 33.875 -8.469 3.414 1 93.5 889 VAL B O 1
ATOM 15109 N N . THR B 1 890 ? 32.594 -6.629 3.453 1 94.31 890 THR B N 1
ATOM 15110 C CA . THR B 1 890 ? 31.484 -7.309 2.793 1 94.31 890 THR B CA 1
ATOM 15111 C C . THR B 1 890 ? 31.906 -7.793 1.406 1 94.31 890 THR B C 1
ATOM 15113 O O . THR B 1 890 ? 31.641 -8.938 1.038 1 94.31 890 THR B O 1
ATOM 15116 N N . GLY B 1 891 ? 32.562 -6.938 0.621 1 93.19 891 GLY B N 1
ATOM 15117 C CA . GLY B 1 891 ? 33.031 -7.359 -0.683 1 93.19 891 GLY B CA 1
ATOM 15118 C C . GLY B 1 891 ? 34.062 -8.469 -0.605 1 93.19 891 GLY B C 1
ATOM 15119 O O . GLY B 1 891 ? 34.031 -9.422 -1.391 1 93.19 891 GLY B O 1
ATOM 15120 N N . LEU B 1 892 ? 34.969 -8.391 0.31 1 94.75 892 LEU B N 1
ATOM 15121 C CA . LEU B 1 892 ? 36 -9.391 0.475 1 94.75 892 LEU B CA 1
ATOM 15122 C C . LEU B 1 892 ? 35.406 -10.742 0.849 1 94.75 892 LEU B C 1
ATOM 15124 O O . LEU B 1 892 ? 35.75 -11.766 0.25 1 94.75 892 LEU B O 1
ATOM 15128 N N . MET B 1 893 ? 34.531 -10.727 1.775 1 95.31 893 MET B N 1
ATOM 15129 C CA . MET B 1 893 ? 33.969 -11.977 2.258 1 95.31 893 MET B CA 1
ATOM 15130 C C . MET B 1 893 ? 33.094 -12.641 1.181 1 95.31 893 MET B C 1
ATOM 15132 O O . MET B 1 893 ? 33.094 -13.859 1.062 1 95.31 893 MET B O 1
ATOM 15136 N N . ILE B 1 894 ? 32.375 -11.922 0.368 1 94.81 894 ILE B N 1
ATOM 15137 C CA . ILE B 1 894 ? 31.547 -12.461 -0.713 1 94.81 894 ILE B CA 1
ATOM 15138 C C . ILE B 1 894 ? 32.438 -13.227 -1.695 1 94.81 894 ILE B C 1
ATOM 15140 O O . ILE B 1 894 ? 32.125 -14.367 -2.059 1 94.81 894 ILE B O 1
ATOM 15144 N N . PHE B 1 895 ? 33.562 -12.703 -2.08 1 95.38 895 PHE B N 1
ATOM 15145 C CA . PHE B 1 895 ? 34.406 -13.305 -3.107 1 95.38 895 PHE B CA 1
ATOM 15146 C C . PHE B 1 895 ? 35.281 -14.414 -2.516 1 95.38 895 PHE B C 1
ATOM 15148 O O . PHE B 1 895 ? 35.625 -15.359 -3.217 1 95.38 895 PHE B O 1
ATOM 15155 N N . VAL B 1 896 ? 35.531 -14.289 -1.268 1 94.75 896 VAL B N 1
ATOM 15156 C CA . VAL B 1 896 ? 36.219 -15.406 -0.617 1 94.75 896 VAL B CA 1
ATOM 15157 C C . VAL B 1 896 ? 35.281 -16.609 -0.525 1 94.75 896 VAL B C 1
ATOM 15159 O O . VAL B 1 896 ? 35.656 -17.734 -0.807 1 94.75 896 VAL B O 1
ATOM 15162 N N . LEU B 1 897 ? 34.062 -16.328 -0.192 1 92.94 897 LEU B N 1
ATOM 15163 C CA . LEU B 1 897 ? 33.062 -17.406 -0.124 1 92.94 897 LEU B CA 1
ATOM 15164 C C . LEU B 1 897 ? 32.812 -18 -1.506 1 92.94 897 LEU B C 1
ATOM 15166 O O . LEU B 1 897 ? 32.562 -19.203 -1.632 1 92.94 897 LEU B O 1
ATOM 15170 N N . MET B 1 898 ? 32.844 -17.203 -2.484 1 92 898 MET B N 1
ATOM 15171 C CA . MET B 1 898 ? 32.688 -17.672 -3.854 1 92 898 MET B CA 1
ATOM 15172 C C . MET B 1 898 ? 33.812 -18.641 -4.227 1 92 898 MET B C 1
ATOM 15174 O O . MET B 1 898 ? 33.562 -19.672 -4.879 1 92 898 MET B O 1
ATOM 15178 N N . GLY B 1 899 ? 35.062 -18.344 -3.812 1 88.5 899 GLY B N 1
ATOM 15179 C CA . GLY B 1 899 ? 36.188 -19.25 -4.059 1 88.5 899 GLY B CA 1
ATOM 15180 C C . GLY B 1 899 ? 36.062 -20.547 -3.277 1 88.5 899 GLY B C 1
ATOM 15181 O O . GLY B 1 899 ? 36.406 -21.625 -3.789 1 88.5 899 GLY B O 1
ATOM 15182 N N . LEU B 1 900 ? 35.406 -20.438 -2.158 1 88.88 900 LEU B N 1
ATOM 15183 C CA . LEU B 1 900 ? 35.281 -21.609 -1.298 1 88.88 900 LEU B CA 1
ATOM 15184 C C . LEU B 1 900 ? 34.062 -22.438 -1.701 1 88.88 900 LEU B C 1
ATOM 15186 O O . LEU B 1 900 ? 33.875 -23.547 -1.202 1 88.88 900 LEU B O 1
ATOM 15190 N N . SER B 1 901 ? 33.219 -21.938 -2.545 1 87.5 901 SER B N 1
ATOM 15191 C CA . SER B 1 901 ? 32 -22.625 -2.975 1 87.5 901 SER B CA 1
ATOM 15192 C C . SER B 1 901 ? 32.344 -23.938 -3.676 1 87.5 901 SER B C 1
ATOM 15194 O O . SER B 1 901 ? 31.531 -24.875 -3.691 1 87.5 901 SER B O 1
ATOM 15196 N N . VAL B 1 902 ? 33.531 -24.094 -4.289 1 83.31 902 VAL B N 1
ATOM 15197 C CA . VAL B 1 902 ? 33.938 -25.328 -4.961 1 83.31 902 VAL B CA 1
ATOM 15198 C C . VAL B 1 902 ? 34.031 -26.469 -3.941 1 83.31 902 VAL B C 1
ATOM 15200 O O . VAL B 1 902 ? 33.719 -27.625 -4.262 1 83.31 902 VAL B O 1
ATOM 15203 N N . PHE B 1 903 ? 34.25 -26.016 -2.715 1 83.31 903 PHE B N 1
ATOM 15204 C CA . PHE B 1 903 ? 34.406 -27.016 -1.66 1 83.31 903 PHE B CA 1
ATOM 15205 C C . PHE B 1 903 ? 33.062 -27.266 -0.972 1 83.31 903 PHE B C 1
ATOM 15207 O O . PHE B 1 903 ? 32.906 -28.234 -0.227 1 83.31 903 PHE B O 1
ATOM 15214 N N . MET B 1 904 ? 32.125 -26.422 -1.194 1 85.12 904 MET B N 1
ATOM 15215 C CA . MET B 1 904 ? 30.797 -26.547 -0.585 1 85.12 904 MET B CA 1
ATOM 15216 C C . MET B 1 904 ? 29.766 -27.047 -1.602 1 85.12 904 MET B C 1
ATOM 15218 O O . MET B 1 904 ? 28.578 -26.781 -1.472 1 85.12 904 MET B O 1
ATOM 15222 N N . THR B 1 905 ? 30.219 -27.766 -2.549 1 83.69 905 THR B N 1
ATOM 15223 C CA . THR B 1 905 ? 29.359 -28.234 -3.635 1 83.69 905 THR B CA 1
ATOM 15224 C C . THR B 1 905 ? 28.266 -29.156 -3.107 1 83.69 905 THR B C 1
ATOM 15226 O O . THR B 1 905 ? 27.156 -29.188 -3.637 1 83.69 905 THR B O 1
ATOM 15229 N N . SER B 1 906 ? 28.516 -29.891 -2.059 1 84.44 906 SER B N 1
ATOM 15230 C CA . SER B 1 906 ? 27.562 -30.844 -1.512 1 84.44 906 SER B CA 1
ATOM 15231 C C . SER B 1 906 ? 26.312 -30.125 -0.979 1 84.44 906 SER B C 1
ATOM 15233 O O . SER B 1 906 ? 25.219 -30.688 -0.997 1 84.44 906 SER B O 1
ATOM 15235 N N . VAL B 1 907 ? 26.438 -28.906 -0.583 1 83.5 907 VAL B N 1
ATOM 15236 C CA . VAL B 1 907 ? 25.312 -28.172 -0.021 1 83.5 907 VAL B CA 1
ATOM 15237 C C . VAL B 1 907 ? 24.641 -27.344 -1.115 1 83.5 907 VAL B C 1
ATOM 15239 O O . VAL B 1 907 ? 23.422 -27.234 -1.154 1 83.5 907 VAL B O 1
ATOM 15242 N N . LEU B 1 908 ? 25.391 -26.891 -2.055 1 85.06 908 LEU B N 1
ATOM 15243 C CA . LEU B 1 908 ? 24.875 -25.984 -3.066 1 85.06 908 LEU B CA 1
ATOM 15244 C C . LEU B 1 908 ? 24.094 -26.734 -4.133 1 85.06 908 LEU B C 1
ATOM 15246 O O . LEU B 1 908 ? 23.281 -26.141 -4.848 1 85.06 908 LEU B O 1
ATOM 15250 N N . LYS B 1 909 ? 24.312 -28.031 -4.234 1 86.62 909 LYS B N 1
ATOM 15251 C CA . LYS B 1 909 ? 23.625 -28.859 -5.234 1 86.62 909 LYS B CA 1
ATOM 15252 C C . LYS B 1 909 ? 22.141 -29 -4.902 1 86.62 909 LYS B C 1
ATOM 15254 O O . LYS B 1 909 ? 21.344 -29.391 -5.758 1 86.62 909 LYS B O 1
ATOM 15259 N N . PHE B 1 910 ? 21.766 -28.562 -3.705 1 88.19 910 PHE B N 1
ATOM 15260 C CA . PHE B 1 910 ? 20.375 -28.688 -3.289 1 88.19 910 PHE B CA 1
ATOM 15261 C C . PHE B 1 910 ? 19.562 -27.469 -3.707 1 88.19 910 PHE B C 1
ATOM 15263 O O . PHE B 1 910 ? 18.328 -27.484 -3.646 1 88.19 910 PHE B O 1
ATOM 15270 N N . ILE B 1 911 ? 20.156 -26.453 -4.211 1 89.31 911 ILE B N 1
ATOM 15271 C CA . ILE B 1 911 ? 19.438 -25.234 -4.582 1 89.31 911 ILE B CA 1
ATOM 15272 C C . ILE B 1 911 ? 18.859 -25.391 -5.984 1 89.31 911 ILE B C 1
ATOM 15274 O O . ILE B 1 911 ? 19.594 -25.594 -6.953 1 89.31 911 ILE B O 1
ATOM 15278 N N . PRO B 1 912 ? 17.516 -25.359 -6.074 1 93.56 912 PRO B N 1
ATOM 15279 C CA . PRO B 1 912 ? 16.906 -25.453 -7.406 1 93.56 912 PRO B CA 1
ATOM 15280 C C . PRO B 1 912 ? 17.188 -24.219 -8.258 1 93.56 912 PRO B C 1
ATOM 15282 O O . PRO B 1 912 ? 17.203 -23.094 -7.742 1 93.56 912 PRO B O 1
ATOM 15285 N N . MET B 1 913 ? 17.406 -24.375 -9.477 1 91 913 MET B N 1
ATOM 15286 C CA . MET B 1 913 ? 17.734 -23.297 -10.398 1 91 913 MET B CA 1
ATOM 15287 C C . MET B 1 913 ? 16.578 -22.297 -10.508 1 91 913 MET B C 1
ATOM 15289 O O . MET B 1 913 ? 16.797 -21.094 -10.57 1 91 913 MET B O 1
ATOM 15293 N N . PRO B 1 914 ? 15.273 -22.75 -10.531 1 93.56 914 PRO B N 1
ATOM 15294 C CA . PRO B 1 914 ? 14.18 -21.781 -10.633 1 93.56 914 PRO B CA 1
ATOM 15295 C C . PRO B 1 914 ? 14.141 -20.812 -9.453 1 93.56 914 PRO B C 1
ATOM 15297 O O . PRO B 1 914 ? 13.664 -19.688 -9.586 1 93.56 914 PRO B O 1
ATOM 15300 N N . VAL B 1 915 ? 14.625 -21.266 -8.273 1 93.31 915 VAL B N 1
ATOM 15301 C CA . VAL B 1 915 ? 14.68 -20.375 -7.113 1 93.31 915 VAL B CA 1
ATOM 15302 C C . VAL B 1 915 ? 15.688 -19.266 -7.363 1 93.31 915 VAL B C 1
ATOM 15304 O O . VAL B 1 915 ? 15.414 -18.094 -7.07 1 93.31 915 VAL B O 1
ATOM 15307 N N . LEU B 1 916 ? 16.781 -19.578 -7.965 1 88.5 916 LEU B N 1
ATOM 15308 C CA . LEU B 1 916 ? 17.812 -18.578 -8.281 1 88.5 916 LEU B CA 1
ATOM 15309 C C . LEU B 1 916 ? 17.328 -17.656 -9.391 1 88.5 916 LEU B C 1
ATOM 15311 O O . LEU B 1 916 ? 17.641 -16.453 -9.383 1 88.5 916 LEU B O 1
ATOM 15315 N N . TYR B 1 917 ? 16.594 -18.25 -10.391 1 91 917 TYR B N 1
ATOM 15316 C CA . TYR B 1 917 ? 16.016 -17.391 -11.422 1 91 917 TYR B CA 1
ATOM 15317 C C . TYR B 1 917 ? 15.016 -16.406 -10.828 1 91 917 TYR B C 1
ATOM 15319 O O . TYR B 1 917 ? 14.898 -15.273 -11.297 1 91 917 TYR B O 1
ATOM 15327 N N . GLY B 1 918 ? 14.297 -16.859 -9.789 1 92.69 918 GLY B N 1
ATOM 15328 C CA . GLY B 1 918 ? 13.383 -15.969 -9.102 1 92.69 918 GLY B CA 1
ATOM 15329 C C . GLY B 1 918 ? 14.086 -14.828 -8.398 1 92.69 918 GLY B C 1
ATOM 15330 O O . GLY B 1 918 ? 13.594 -13.695 -8.406 1 92.69 918 GLY B O 1
ATOM 15331 N N . VAL B 1 919 ? 15.18 -15.086 -7.801 1 89.69 919 VAL B N 1
ATOM 15332 C CA . VAL B 1 919 ? 15.969 -14.055 -7.137 1 89.69 919 VAL B CA 1
ATOM 15333 C C . VAL B 1 919 ? 16.516 -13.078 -8.172 1 89.69 919 VAL B C 1
ATOM 15335 O O . VAL B 1 919 ? 16.594 -11.875 -7.926 1 89.69 919 VAL B O 1
ATOM 15338 N N . PHE B 1 920 ? 16.812 -13.523 -9.352 1 87.38 920 PHE B N 1
ATOM 15339 C CA . PHE B 1 920 ? 17.281 -12.688 -10.445 1 87.38 920 PHE B CA 1
ATOM 15340 C C . PHE B 1 920 ? 16.203 -11.719 -10.898 1 87.38 920 PHE B C 1
ATOM 15342 O O . PHE B 1 920 ? 16.484 -10.547 -11.156 1 87.38 920 PHE B O 1
ATOM 15349 N N . LEU B 1 921 ? 15.078 -12.297 -11.016 1 92.94 921 LEU B N 1
ATOM 15350 C CA . LEU B 1 921 ? 13.953 -11.438 -11.383 1 92.94 921 LEU B CA 1
ATOM 15351 C C . LEU B 1 921 ? 13.727 -10.359 -10.336 1 92.94 921 LEU B C 1
ATOM 15353 O O . LEU B 1 921 ? 13.508 -9.195 -10.672 1 92.94 921 LEU B O 1
ATOM 15357 N N . TYR B 1 922 ? 13.859 -10.742 -9.062 1 92.12 922 TYR B N 1
ATOM 15358 C CA . TYR B 1 922 ? 13.664 -9.789 -7.973 1 92.12 922 TYR B CA 1
ATOM 15359 C C . TYR B 1 922 ? 14.719 -8.688 -8.016 1 92.12 922 TYR B C 1
ATOM 15361 O O . TYR B 1 922 ? 14.406 -7.512 -7.836 1 92.12 922 TYR B O 1
ATOM 15369 N N . MET B 1 923 ? 15.867 -8.984 -8.195 1 88.44 923 MET B N 1
ATOM 15370 C CA . MET B 1 923 ? 16.953 -8 -8.234 1 88.44 923 MET B CA 1
ATOM 15371 C C . MET B 1 923 ? 16.766 -7.031 -9.391 1 88.44 923 MET B C 1
ATOM 15373 O O . MET B 1 923 ? 17.016 -5.832 -9.25 1 88.44 923 MET B O 1
ATOM 15377 N N . GLY B 1 924 ? 16.375 -7.551 -10.531 1 89 924 GLY B N 1
ATOM 15378 C CA . GLY B 1 924 ? 16.109 -6.676 -11.664 1 89 924 GLY B CA 1
ATOM 15379 C C . GLY B 1 924 ? 14.977 -5.699 -11.406 1 89 924 GLY B C 1
ATOM 15380 O O . GLY B 1 924 ? 15.102 -4.504 -11.68 1 89 924 GLY B O 1
ATOM 15381 N N . VAL B 1 925 ? 13.945 -6.176 -10.773 1 92.56 925 VAL B N 1
ATOM 15382 C CA . VAL B 1 925 ? 12.758 -5.363 -10.555 1 92.56 925 VAL B CA 1
ATOM 15383 C C . VAL B 1 925 ? 13 -4.375 -9.422 1 92.56 925 VAL B C 1
ATOM 15385 O O . VAL B 1 925 ? 12.578 -3.217 -9.492 1 92.56 925 VAL B O 1
ATOM 15388 N N . SER B 1 926 ? 13.633 -4.82 -8.414 1 88.62 926 SER B N 1
ATOM 15389 C CA . SER B 1 926 ? 13.883 -3.965 -7.258 1 88.62 926 SER B CA 1
ATOM 15390 C C . SER B 1 926 ? 14.797 -2.803 -7.617 1 88.62 926 SER B C 1
ATOM 15392 O O . SER B 1 926 ? 14.641 -1.695 -7.098 1 88.62 926 SER B O 1
ATOM 15394 N N . SER B 1 927 ? 15.727 -2.967 -8.523 1 87.25 927 SER B N 1
ATOM 15395 C CA . SER B 1 927 ? 16.641 -1.905 -8.93 1 87.25 927 SER B CA 1
ATOM 15396 C C . SER B 1 927 ? 15.945 -0.92 -9.875 1 87.25 927 SER B C 1
ATOM 15398 O O . SER B 1 927 ? 16.328 0.252 -9.938 1 87.25 927 SER B O 1
ATOM 15400 N N . LEU B 1 928 ? 14.961 -1.41 -10.547 1 88.06 928 LEU B N 1
ATOM 15401 C CA . LEU B 1 928 ? 14.211 -0.548 -11.461 1 88.06 928 LEU B CA 1
ATOM 15402 C C . LEU B 1 928 ? 13.391 0.479 -10.688 1 88.06 928 LEU B C 1
ATOM 15404 O O . LEU B 1 928 ? 13.227 1.612 -11.141 1 88.06 928 LEU B O 1
ATOM 15408 N N . LYS B 1 929 ? 12.906 0.143 -9.5 1 86.12 929 LYS B N 1
ATOM 15409 C CA . LYS B 1 929 ? 12.062 1.017 -8.688 1 86.12 929 LYS B CA 1
ATOM 15410 C C . LYS B 1 929 ? 12.859 2.201 -8.148 1 86.12 929 LYS B C 1
ATOM 15412 O O . LYS B 1 929 ? 12.289 3.244 -7.824 1 86.12 929 LYS B O 1
ATOM 15417 N N . GLY B 1 930 ? 14.086 2.252 -8.172 1 76.62 930 GLY B N 1
ATOM 15418 C CA . GLY B 1 930 ? 14.891 3.336 -7.633 1 76.62 930 GLY B CA 1
ATOM 15419 C C . GLY B 1 930 ? 15.367 4.309 -8.695 1 76.62 930 GLY B C 1
ATOM 15420 O O . GLY B 1 930 ? 15.953 5.344 -8.375 1 76.62 930 GLY B O 1
ATOM 15421 N N . ILE B 1 931 ? 14.922 4.055 -9.953 1 85.06 931 ILE B N 1
ATOM 15422 C CA . ILE B 1 931 ? 15.414 4.895 -11.039 1 85.06 931 ILE B CA 1
ATOM 15423 C C . ILE B 1 931 ? 14.344 5.918 -11.422 1 85.06 931 ILE B C 1
ATOM 15425 O O . ILE B 1 931 ? 13.164 5.578 -11.539 1 85.06 931 ILE B O 1
ATOM 15429 N N . GLN B 1 932 ? 14.727 7.219 -11.555 1 85.44 932 GLN B N 1
ATOM 15430 C CA . GLN B 1 932 ? 13.828 8.305 -11.922 1 85.44 932 GLN B CA 1
ATOM 15431 C C . GLN B 1 932 ? 13.266 8.102 -13.328 1 85.44 932 GLN B C 1
ATOM 15433 O O . GLN B 1 932 ? 12.133 8.492 -13.609 1 85.44 932 GLN B O 1
ATOM 15438 N N . PHE B 1 933 ? 14.164 7.535 -14.281 1 89.56 933 PHE B N 1
ATOM 15439 C CA . PHE B 1 933 ? 13.727 7.27 -15.641 1 89.56 933 PHE B CA 1
ATOM 15440 C C . PHE B 1 933 ? 12.461 6.426 -15.656 1 89.56 933 PHE B C 1
ATOM 15442 O O . PHE B 1 933 ? 11.531 6.699 -16.422 1 89.56 933 PHE B O 1
ATOM 15449 N N . PHE B 1 934 ? 12.359 5.449 -14.758 1 89.94 934 PHE B N 1
ATOM 15450 C CA . PHE B 1 934 ? 11.188 4.582 -14.68 1 89.94 934 PHE B CA 1
ATOM 15451 C C . PHE B 1 934 ? 10 5.34 -14.102 1 89.94 934 PHE B C 1
ATOM 15453 O O . PHE B 1 934 ? 8.852 5.109 -14.5 1 89.94 934 PHE B O 1
ATOM 15460 N N . ASP B 1 935 ? 10.195 6.207 -13.195 1 87.5 935 ASP B N 1
ATOM 15461 C CA . ASP B 1 935 ? 9.133 7.043 -12.641 1 87.5 935 ASP B CA 1
ATOM 15462 C C . ASP B 1 935 ? 8.547 7.969 -13.711 1 87.5 935 ASP B C 1
ATOM 15464 O O . ASP B 1 935 ? 7.34 8.203 -13.734 1 87.5 935 ASP B O 1
ATOM 15468 N N . ARG B 1 936 ? 9.398 8.43 -14.578 1 90.69 936 ARG B N 1
ATOM 15469 C CA . ARG B 1 936 ? 8.93 9.32 -15.641 1 90.69 936 ARG B CA 1
ATOM 15470 C C . ARG B 1 936 ? 8.117 8.555 -16.672 1 90.69 936 ARG B C 1
ATOM 15472 O O . ARG B 1 936 ? 7.191 9.109 -17.281 1 90.69 936 ARG B O 1
ATOM 15479 N N . ILE B 1 937 ? 8.531 7.305 -16.828 1 90 937 ILE B N 1
ATOM 15480 C CA . ILE B 1 937 ? 7.77 6.496 -17.766 1 90 937 ILE B CA 1
ATOM 15481 C C . ILE B 1 937 ? 6.375 6.227 -17.219 1 90 937 ILE B C 1
ATOM 15483 O O . ILE B 1 937 ? 5.395 6.199 -17.969 1 90 937 ILE B O 1
ATOM 15487 N N . LYS B 1 938 ? 6.258 6.059 -15.984 1 87.88 938 LYS B N 1
ATOM 15488 C CA . LYS B 1 938 ? 4.969 5.82 -15.344 1 87.88 938 LYS B CA 1
ATOM 15489 C C . LYS B 1 938 ? 4.062 7.043 -15.469 1 87.88 938 LYS B C 1
ATOM 15491 O O . LYS B 1 938 ? 2.836 6.914 -15.477 1 87.88 938 LYS B O 1
ATOM 15496 N N . LEU B 1 939 ? 4.613 8.242 -15.57 1 86.94 939 LEU B N 1
ATOM 15497 C CA . LEU B 1 939 ? 3.85 9.477 -15.648 1 86.94 939 LEU B CA 1
ATOM 15498 C C . LEU B 1 939 ? 3.045 9.539 -16.953 1 86.94 939 LEU B C 1
ATOM 15500 O O . LEU B 1 939 ? 2.057 10.266 -17.031 1 86.94 939 LEU B O 1
ATOM 15504 N N . PHE B 1 940 ? 3.457 8.68 -17.984 1 86.31 940 PHE B N 1
ATOM 15505 C CA . PHE B 1 940 ? 2.732 8.664 -19.25 1 86.31 940 PHE B CA 1
ATOM 15506 C C . PHE B 1 940 ? 1.331 8.094 -19.062 1 86.31 940 PHE B C 1
ATOM 15508 O O . PHE B 1 940 ? 0.398 8.477 -19.766 1 86.31 940 PHE B O 1
ATOM 15515 N N . GLY B 1 941 ? 1.191 7.305 -18.062 1 83.5 941 GLY B N 1
ATOM 15516 C CA . GLY B 1 941 ? -0.101 6.672 -17.844 1 83.5 941 GLY B CA 1
ATOM 15517 C C . GLY B 1 941 ? -0.92 7.344 -16.766 1 83.5 941 GLY B C 1
ATOM 15518 O O . GLY B 1 941 ? -2.053 6.941 -16.5 1 83.5 941 GLY B O 1
ATOM 15519 N N . MET B 1 942 ? -0.473 8.414 -16.156 1 84.69 942 MET B N 1
ATOM 15520 C CA . MET B 1 942 ? -1.159 9.086 -15.062 1 84.69 942 MET B CA 1
ATOM 15521 C C . MET B 1 942 ? -1.742 10.422 -15.508 1 84.69 942 MET B C 1
ATOM 15523 O O . MET B 1 942 ? -1.033 11.25 -16.078 1 84.69 942 MET B O 1
ATOM 15527 N N . PRO B 1 943 ? -3.018 10.547 -15.281 1 78.62 943 PRO B N 1
ATOM 15528 C CA . PRO B 1 943 ? -3.582 11.867 -15.555 1 78.62 943 PRO B CA 1
ATOM 15529 C C . PRO B 1 943 ? -2.986 12.961 -14.664 1 78.62 943 PRO B C 1
ATOM 15531 O O . PRO B 1 943 ? -2.465 12.672 -13.586 1 78.62 943 PRO B O 1
ATOM 15534 N N . ALA B 1 944 ? -2.959 14.102 -15.047 1 73.62 944 ALA B N 1
ATOM 15535 C CA . ALA B 1 944 ? -2.301 15.234 -14.406 1 73.62 944 ALA B CA 1
ATOM 15536 C C . ALA B 1 944 ? -2.82 15.438 -12.984 1 73.62 944 ALA B C 1
ATOM 15538 O O . ALA B 1 944 ? -2.078 15.875 -12.102 1 73.62 944 ALA B O 1
ATOM 15539 N N . LYS B 1 945 ? -4.074 15.016 -12.766 1 71.12 945 LYS B N 1
ATOM 15540 C CA . LYS B 1 945 ? -4.676 15.258 -11.461 1 71.12 945 LYS B CA 1
ATOM 15541 C C . LYS B 1 945 ? -4.121 14.297 -10.414 1 71.12 945 LYS B C 1
ATOM 15543 O O . LYS B 1 945 ? -4.086 14.617 -9.219 1 71.12 945 LYS B O 1
ATOM 15548 N N . HIS B 1 946 ? -3.68 13.219 -10.93 1 73.44 946 HIS B N 1
ATOM 15549 C CA . HIS B 1 946 ? -3.262 12.195 -9.977 1 73.44 946 HIS B CA 1
ATOM 15550 C C . HIS B 1 946 ? -1.742 12.086 -9.922 1 73.44 946 HIS B C 1
ATOM 15552 O O . HIS B 1 946 ? -1.204 11.242 -9.203 1 73.44 946 HIS B O 1
ATOM 15558 N N . GLN B 1 947 ? -1.056 12.969 -10.555 1 78.19 947 GLN B N 1
ATOM 15559 C CA . GLN B 1 947 ? 0.402 12.898 -10.555 1 78.19 947 GLN B CA 1
ATOM 15560 C C . GLN B 1 947 ? 0.973 13.336 -9.211 1 78.19 947 GLN B C 1
ATOM 15562 O O . GLN B 1 947 ? 0.445 14.25 -8.57 1 78.19 947 GLN B O 1
ATOM 15567 N N . PRO B 1 948 ? 1.886 12.539 -8.68 1 76.94 948 PRO B N 1
ATOM 15568 C CA . PRO B 1 948 ? 2.51 12.914 -7.41 1 76.94 948 PRO B CA 1
ATOM 15569 C C . PRO B 1 948 ? 3.252 14.25 -7.488 1 76.94 948 PRO B C 1
ATOM 15571 O O . PRO B 1 948 ? 3.564 14.727 -8.586 1 76.94 948 PRO B O 1
ATOM 15574 N N . ASP B 1 949 ? 3.428 14.875 -6.395 1 73.56 949 ASP B N 1
ATOM 15575 C CA . ASP B 1 949 ? 4.074 16.188 -6.32 1 73.56 949 ASP B CA 1
ATOM 15576 C C . ASP B 1 949 ? 5.594 16.047 -6.371 1 73.56 949 ASP B C 1
ATOM 15578 O O . ASP B 1 949 ? 6.27 16.188 -5.348 1 73.56 949 ASP B O 1
ATOM 15582 N N . LEU B 1 950 ? 6.059 15.781 -7.566 1 77.5 950 LEU B N 1
ATOM 15583 C CA . LEU B 1 950 ? 7.504 15.711 -7.75 1 77.5 950 LEU B CA 1
ATOM 15584 C C . LEU B 1 950 ? 8.086 17.094 -8.039 1 77.5 950 LEU B C 1
ATOM 15586 O O . LEU B 1 950 ? 7.43 17.922 -8.664 1 77.5 950 LEU B O 1
ATOM 15590 N N . ILE B 1 951 ? 9.25 17.344 -7.605 1 74.75 951 ILE B N 1
ATOM 15591 C CA . ILE B 1 951 ? 9.883 18.656 -7.668 1 74.75 951 ILE B CA 1
ATOM 15592 C C . ILE B 1 951 ? 10.117 19.031 -9.125 1 74.75 951 ILE B C 1
ATOM 15594 O O . ILE B 1 951 ? 9.953 20.203 -9.5 1 74.75 951 ILE B O 1
ATOM 15598 N N . TYR B 1 952 ? 10.508 18.016 -10.023 1 79.62 952 TYR B N 1
ATOM 15599 C CA . TYR B 1 952 ? 10.789 18.406 -11.398 1 79.62 952 TYR B CA 1
ATOM 15600 C C . TYR B 1 952 ? 9.508 18.719 -12.156 1 79.62 952 TYR B C 1
ATOM 15602 O O . TYR B 1 952 ? 9.531 19.422 -13.164 1 79.62 952 TYR B O 1
ATOM 15610 N N . LEU B 1 953 ? 8.406 18.297 -11.594 1 78.56 953 LEU B N 1
ATOM 15611 C CA . LEU B 1 953 ? 7.141 18.594 -12.258 1 78.56 953 LEU B CA 1
ATOM 15612 C C . LEU B 1 953 ? 6.652 19.984 -11.891 1 78.56 953 LEU B C 1
ATOM 15614 O O . LEU B 1 953 ? 5.809 20.547 -12.586 1 78.56 953 LEU B O 1
ATOM 15618 N N . ARG B 1 954 ? 7.242 20.516 -10.875 1 74.81 954 ARG B N 1
ATOM 15619 C CA . ARG B 1 954 ? 6.863 21.859 -10.438 1 74.81 954 ARG B CA 1
ATOM 15620 C C . ARG B 1 954 ? 7.547 22.922 -11.281 1 74.81 954 ARG B C 1
ATOM 15622 O O . ARG B 1 954 ? 6.969 23.984 -11.547 1 74.81 954 ARG B O 1
ATOM 15629 N N . TYR B 1 955 ? 8.727 22.5 -11.781 1 77.19 955 TYR B N 1
ATOM 15630 C CA . TYR B 1 955 ? 9.531 23.562 -12.383 1 77.19 955 TYR B CA 1
ATOM 15631 C C . TYR B 1 955 ? 9.656 23.359 -13.891 1 77.19 955 TYR B C 1
ATOM 15633 O O . TYR B 1 955 ? 10.023 24.281 -14.617 1 77.19 955 TYR B O 1
ATOM 15641 N N . VAL B 1 956 ? 9.391 22.172 -14.375 1 84.44 956 VAL B N 1
ATOM 15642 C CA . VAL B 1 956 ? 9.508 21.891 -15.805 1 84.44 956 VAL B CA 1
ATOM 15643 C C . VAL B 1 956 ? 8.141 21.5 -16.359 1 84.44 956 VAL B C 1
ATOM 15645 O O . VAL B 1 956 ? 7.422 20.703 -15.766 1 84.44 956 VAL B O 1
ATOM 15648 N N . PRO B 1 957 ? 7.859 22.188 -17.438 1 83.06 957 PRO B N 1
ATOM 15649 C CA . PRO B 1 957 ? 6.574 21.828 -18.047 1 83.06 957 PRO B CA 1
ATOM 15650 C C . PRO B 1 957 ? 6.484 20.344 -18.422 1 83.06 957 PRO B C 1
ATOM 15652 O O . PRO B 1 957 ? 7.504 19.734 -18.75 1 83.06 957 PRO B O 1
ATOM 15655 N N . LEU B 1 958 ? 5.375 19.734 -18.484 1 83.56 958 LEU B N 1
ATOM 15656 C CA . LEU B 1 958 ? 5.137 18.312 -18.656 1 83.56 958 LEU B CA 1
ATOM 15657 C C . LEU B 1 958 ? 5.535 17.859 -20.047 1 83.56 958 LEU B C 1
ATOM 15659 O O . LEU B 1 958 ? 6.066 16.75 -20.219 1 83.56 958 LEU B O 1
ATOM 15663 N N . TRP B 1 959 ? 5.293 18.688 -21.125 1 83.81 959 TRP B N 1
ATOM 15664 C CA . TRP B 1 959 ? 5.613 18.25 -22.484 1 83.81 959 TRP B CA 1
ATOM 15665 C C . TRP B 1 959 ? 7.121 18.141 -22.672 1 83.81 959 TRP B C 1
ATOM 15667 O O . TRP B 1 959 ? 7.59 17.234 -23.375 1 83.81 959 TRP B O 1
ATOM 15677 N N . LYS B 1 960 ? 7.836 18.969 -21.969 1 87.44 960 LYS B N 1
ATOM 15678 C CA . LYS B 1 960 ? 9.289 18.875 -22.047 1 87.44 960 LYS B CA 1
ATOM 15679 C C . LYS B 1 960 ? 9.812 17.656 -21.312 1 87.44 960 LYS B C 1
ATOM 15681 O O . LYS B 1 960 ? 10.797 17.047 -21.719 1 87.44 960 LYS B O 1
ATOM 15686 N N . VAL B 1 961 ? 9.125 17.422 -20.203 1 88.44 961 VAL B N 1
ATOM 15687 C CA . VAL B 1 961 ? 9.516 16.219 -19.484 1 88.44 961 VAL B CA 1
ATOM 15688 C C . VAL B 1 961 ? 9.234 14.984 -20.328 1 88.44 961 VAL B C 1
ATOM 15690 O O . VAL B 1 961 ? 10.039 14.055 -20.359 1 88.44 961 VAL B O 1
ATOM 15693 N N . HIS B 1 962 ? 8.141 14.93 -21.141 1 89.06 962 HIS B N 1
ATOM 15694 C CA . HIS B 1 962 ? 7.805 13.789 -21.984 1 89.06 962 HIS B CA 1
ATOM 15695 C C . HIS B 1 962 ? 8.758 13.688 -23.172 1 89.06 962 HIS B C 1
ATOM 15697 O O . HIS B 1 962 ? 9.117 12.586 -23.594 1 89.06 962 HIS B O 1
ATOM 15703 N N . ILE B 1 963 ? 9.172 14.781 -23.672 1 90 963 ILE B N 1
ATOM 15704 C CA . ILE B 1 963 ? 10.109 14.742 -24.781 1 90 963 ILE B CA 1
ATOM 15705 C C . ILE B 1 963 ? 11.461 14.211 -24.297 1 90 963 ILE B C 1
ATOM 15707 O O . ILE B 1 963 ? 12.102 13.414 -24.984 1 90 963 ILE B O 1
ATOM 15711 N N . PHE B 1 964 ? 11.836 14.711 -23.156 1 91 964 PHE B N 1
ATOM 15712 C CA . PHE B 1 964 ? 13.07 14.227 -22.562 1 91 964 PHE B CA 1
ATOM 15713 C C . PHE B 1 964 ? 13.008 12.719 -22.344 1 91 964 PHE B C 1
ATOM 15715 O O . PHE B 1 964 ? 13.961 12 -22.672 1 91 964 PHE B O 1
ATOM 15722 N N . THR B 1 965 ? 11.898 12.227 -21.859 1 92.31 965 THR B N 1
ATOM 15723 C CA . THR B 1 965 ? 11.727 10.805 -21.562 1 92.31 965 THR B CA 1
ATOM 15724 C C . THR B 1 965 ? 11.617 9.992 -22.859 1 92.31 965 THR B C 1
ATOM 15726 O O . THR B 1 965 ? 12.133 8.875 -22.938 1 92.31 965 THR B O 1
ATOM 15729 N N . VAL B 1 966 ? 11.055 10.547 -23.938 1 93.62 966 VAL B N 1
ATOM 15730 C CA . VAL B 1 966 ? 10.914 9.852 -25.219 1 93.62 966 VAL B CA 1
ATOM 15731 C C . VAL B 1 966 ? 12.281 9.711 -25.875 1 93.62 966 VAL B C 1
ATOM 15733 O O . VAL B 1 966 ? 12.578 8.68 -26.484 1 93.62 966 VAL B O 1
ATOM 15736 N N . VAL B 1 967 ? 13.078 10.719 -25.734 1 92.56 967 VAL B N 1
ATOM 15737 C CA . VAL B 1 967 ? 14.43 10.648 -26.281 1 92.56 967 VAL B CA 1
ATOM 15738 C C . VAL B 1 967 ? 15.227 9.562 -25.547 1 92.56 967 VAL B C 1
ATOM 15740 O O . VAL B 1 967 ? 15.922 8.766 -26.188 1 92.56 967 VAL B O 1
ATOM 15743 N N . GLN B 1 968 ? 15.102 9.594 -24.297 1 93.12 968 GLN B N 1
ATOM 15744 C CA . GLN B 1 968 ? 15.812 8.586 -23.516 1 93.12 968 GLN B CA 1
ATOM 15745 C C . GLN B 1 968 ? 15.273 7.188 -23.828 1 93.12 968 GLN B C 1
ATOM 15747 O O . GLN B 1 968 ? 16.047 6.23 -23.906 1 93.12 968 GLN B O 1
ATOM 15752 N N . LEU B 1 969 ? 13.992 7.012 -23.953 1 94.38 969 LEU B N 1
ATOM 15753 C CA . LEU B 1 969 ? 13.375 5.727 -24.281 1 94.38 969 LEU B CA 1
ATOM 15754 C C . LEU B 1 969 ? 13.805 5.25 -25.672 1 94.38 969 LEU B C 1
ATOM 15756 O O . LEU B 1 969 ? 14.062 4.062 -25.859 1 94.38 969 LEU B O 1
ATOM 15760 N N . THR B 1 970 ? 13.898 6.172 -26.641 1 94.19 970 THR B N 1
ATOM 15761 C CA . THR B 1 970 ? 14.367 5.828 -27.969 1 94.19 970 THR B CA 1
ATOM 15762 C C . THR B 1 970 ? 15.82 5.363 -27.938 1 94.19 970 THR B C 1
ATOM 15764 O O . THR B 1 970 ? 16.188 4.414 -28.625 1 94.19 970 THR B O 1
ATOM 15767 N N . CYS B 1 971 ? 16.625 6.074 -27.078 1 92.75 971 CYS B N 1
ATOM 15768 C CA . CYS B 1 971 ? 18 5.648 -26.922 1 92.75 971 CYS B CA 1
ATOM 15769 C C . CYS B 1 971 ? 18.078 4.262 -26.297 1 92.75 971 CYS B C 1
ATOM 15771 O O . CYS B 1 971 ? 18.906 3.441 -26.688 1 92.75 971 CYS B O 1
ATOM 15773 N N . LEU B 1 972 ? 17.281 3.957 -25.344 1 92.75 972 LEU B N 1
ATOM 15774 C CA . LEU B 1 972 ? 17.25 2.646 -24.703 1 92.75 972 LEU B CA 1
ATOM 15775 C C . LEU B 1 972 ? 16.828 1.568 -25.703 1 92.75 972 LEU B C 1
ATOM 15777 O O . LEU B 1 972 ? 17.406 0.487 -25.734 1 92.75 972 LEU B O 1
ATOM 15781 N N . ILE B 1 973 ? 15.812 1.849 -26.547 1 92.94 973 ILE B N 1
ATOM 15782 C CA . ILE B 1 973 ? 15.328 0.895 -27.547 1 92.94 973 ILE B CA 1
ATOM 15783 C C . ILE B 1 973 ? 16.422 0.638 -28.578 1 92.94 973 ILE B C 1
ATOM 15785 O O . ILE B 1 973 ? 16.641 -0.503 -29 1 92.94 973 ILE B O 1
ATOM 15789 N N . LEU B 1 974 ? 17.125 1.667 -28.938 1 90.38 974 LEU B N 1
ATOM 15790 C CA . LEU B 1 974 ? 18.219 1.517 -29.875 1 90.38 974 LEU B CA 1
ATOM 15791 C C . LEU B 1 974 ? 19.344 0.672 -29.281 1 90.38 974 LEU B C 1
ATOM 15793 O O . LEU B 1 974 ? 19.938 -0.164 -29.984 1 90.38 974 LEU B O 1
ATOM 15797 N N . LEU B 1 975 ? 19.641 0.947 -28.047 1 89.06 975 LEU B N 1
ATOM 15798 C CA . LEU B 1 975 ? 20.656 0.142 -27.391 1 89.06 975 LEU B CA 1
ATOM 15799 C C . LEU B 1 975 ? 20.234 -1.321 -27.312 1 89.06 975 LEU B C 1
ATOM 15801 O O . LEU B 1 975 ? 21.047 -2.221 -27.516 1 89.06 975 LEU B O 1
ATOM 15805 N N . TRP B 1 976 ? 18.984 -1.638 -27.062 1 88.38 976 TRP B N 1
ATOM 15806 C CA . TRP B 1 976 ? 18.469 -3.002 -26.984 1 88.38 976 TRP B CA 1
ATOM 15807 C C . TRP B 1 976 ? 18.531 -3.686 -28.344 1 88.38 976 TRP B C 1
ATOM 15809 O O . TRP B 1 976 ? 18.938 -4.848 -28.453 1 88.38 976 TRP B O 1
ATOM 15819 N N . VAL B 1 977 ? 18.203 -3.014 -29.453 1 88.25 977 VAL B N 1
ATOM 15820 C CA . VAL B 1 977 ? 18.188 -3.568 -30.812 1 88.25 977 VAL B CA 1
ATOM 15821 C C . VAL B 1 977 ? 19.609 -3.896 -31.25 1 88.25 977 VAL B C 1
ATOM 15823 O O . VAL B 1 977 ? 19.859 -4.938 -31.859 1 88.25 977 VAL B O 1
ATOM 15826 N N . ILE B 1 978 ? 20.469 -3.088 -30.812 1 84.56 978 ILE B N 1
ATOM 15827 C CA . ILE B 1 978 ? 21.859 -3.318 -31.203 1 84.56 978 ILE B CA 1
ATOM 15828 C C . ILE B 1 978 ? 22.422 -4.508 -30.422 1 84.56 978 ILE B C 1
ATOM 15830 O O . ILE B 1 978 ? 23.141 -5.344 -30.984 1 84.56 978 ILE B O 1
ATOM 15834 N N . LYS B 1 979 ? 22.109 -4.629 -29.188 1 80.12 979 LYS B N 1
ATOM 15835 C CA . LYS B 1 979 ? 22.562 -5.754 -28.375 1 80.12 979 LYS B CA 1
ATOM 15836 C C . LYS B 1 979 ? 22.031 -7.078 -28.922 1 80.12 979 LYS B C 1
ATOM 15838 O O . LYS B 1 979 ? 22.734 -8.086 -28.906 1 80.12 979 LYS B O 1
ATOM 15843 N N . ALA B 1 980 ? 20.781 -7.039 -29.453 1 79.5 980 ALA B N 1
ATOM 15844 C CA . ALA B 1 980 ? 20.125 -8.266 -29.906 1 79.5 980 ALA B CA 1
ATOM 15845 C C . ALA B 1 980 ? 20.547 -8.602 -31.344 1 79.5 980 ALA B C 1
ATOM 15847 O O . ALA B 1 980 ? 20.328 -9.719 -31.812 1 79.5 980 ALA B O 1
ATOM 15848 N N . SER B 1 981 ? 21.25 -7.672 -32.031 1 79.75 981 SER B N 1
ATOM 15849 C CA . SER B 1 981 ? 21.594 -7.883 -33.438 1 79.75 981 SER B CA 1
ATOM 15850 C C . SER B 1 981 ? 23.047 -8.328 -33.562 1 79.75 981 SER B C 1
ATOM 15852 O O . SER B 1 981 ? 23.766 -8.477 -32.594 1 79.75 981 SER B O 1
ATOM 15854 N N . ALA B 1 982 ? 23.469 -8.602 -34.781 1 74.88 982 ALA B N 1
ATOM 15855 C CA . ALA B 1 982 ? 24.828 -9.016 -35.125 1 74.88 982 ALA B CA 1
ATOM 15856 C C . ALA B 1 982 ? 25.812 -7.883 -34.875 1 74.88 982 ALA B C 1
ATOM 15858 O O . ALA B 1 982 ? 27.016 -8.117 -34.75 1 74.88 982 ALA B O 1
ATOM 15859 N N . ALA B 1 983 ? 25.234 -6.695 -34.656 1 74.06 983 ALA B N 1
ATOM 15860 C CA . ALA B 1 983 ? 26.094 -5.539 -34.438 1 74.06 983 ALA B CA 1
ATOM 15861 C C . ALA B 1 983 ? 26.406 -5.352 -32.938 1 74.06 983 ALA B C 1
ATOM 15863 O O . ALA B 1 983 ? 26.734 -4.246 -32.5 1 74.06 983 ALA B O 1
ATOM 15864 N N . ALA B 1 984 ? 26.344 -6.383 -32.188 1 76.06 984 ALA B N 1
ATOM 15865 C CA . ALA B 1 984 ? 26.562 -6.289 -30.734 1 76.06 984 ALA B CA 1
ATOM 15866 C C . ALA B 1 984 ? 27.984 -5.863 -30.422 1 76.06 984 ALA B C 1
ATOM 15868 O O . ALA B 1 984 ? 28.266 -5.344 -29.344 1 76.06 984 ALA B O 1
ATOM 15869 N N . VAL B 1 985 ? 28.844 -5.941 -31.406 1 72.62 985 VAL B N 1
ATOM 15870 C CA . VAL B 1 985 ? 30.234 -5.598 -31.188 1 72.62 985 VAL B CA 1
ATOM 15871 C C . VAL B 1 985 ? 30.391 -4.086 -31.031 1 72.62 985 VAL B C 1
ATOM 15873 O O . VAL B 1 985 ? 31.297 -3.607 -30.359 1 72.62 985 VAL B O 1
ATOM 15876 N N . VAL B 1 986 ? 29.422 -3.352 -31.562 1 77.81 986 VAL B N 1
ATOM 15877 C CA . VAL B 1 986 ? 29.516 -1.895 -31.547 1 77.81 986 VAL B CA 1
ATOM 15878 C C . VAL B 1 986 ? 28.797 -1.353 -30.297 1 77.81 986 VAL B C 1
ATOM 15880 O O . VAL B 1 986 ? 28.672 -0.137 -30.125 1 77.81 986 VAL B O 1
ATOM 15883 N N . PHE B 1 987 ? 28.5 -2.154 -29.375 1 79.88 987 PHE B N 1
ATOM 15884 C CA . PHE B 1 987 ? 27.703 -1.778 -28.219 1 79.88 987 PHE B CA 1
ATOM 15885 C C . PHE B 1 987 ? 28.438 -0.729 -27.375 1 79.88 987 PHE B C 1
ATOM 15887 O O . PHE B 1 987 ? 27.844 0.286 -27 1 79.88 987 PHE B O 1
ATOM 15894 N N . PRO B 1 988 ? 29.703 -0.841 -27.141 1 77.75 988 PRO B N 1
ATOM 15895 C CA . PRO B 1 988 ? 30.391 0.169 -26.328 1 77.75 988 PRO B CA 1
ATOM 15896 C C . PRO B 1 988 ? 30.406 1.545 -26.984 1 77.75 988 PRO B C 1
ATOM 15898 O O . PRO B 1 988 ? 30.328 2.566 -26.297 1 77.75 988 PRO B O 1
ATOM 15901 N N . MET B 1 989 ? 30.453 1.503 -28.266 1 82.5 989 MET B N 1
ATOM 15902 C CA . MET B 1 989 ? 30.453 2.773 -28.984 1 82.5 989 MET B CA 1
ATOM 15903 C C . MET B 1 989 ? 29.094 3.445 -28.891 1 82.5 989 MET B C 1
ATOM 15905 O O . MET B 1 989 ? 29 4.676 -28.891 1 82.5 989 MET B O 1
ATOM 15909 N N . MET B 1 990 ? 28.188 2.67 -28.844 1 84.88 990 MET B N 1
ATOM 15910 C CA . MET B 1 990 ? 26.828 3.229 -28.766 1 84.88 990 MET B CA 1
ATOM 15911 C C . MET B 1 990 ? 26.594 3.861 -27.406 1 84.88 990 MET B C 1
ATOM 15913 O O . MET B 1 990 ? 25.875 4.852 -27.297 1 84.88 990 MET B O 1
ATOM 15917 N N . VAL B 1 991 ? 27.188 3.318 -26.344 1 83.44 991 VAL B N 1
ATOM 15918 C CA . VAL B 1 991 ? 27.047 3.912 -25.016 1 83.44 991 VAL B CA 1
ATOM 15919 C C . VAL B 1 991 ? 27.734 5.277 -25 1 83.44 991 VAL B C 1
ATOM 15921 O O . VAL B 1 991 ? 27.234 6.223 -24.391 1 83.44 991 VAL B O 1
ATOM 15924 N N . LEU B 1 992 ? 28.844 5.371 -25.672 1 84.44 992 LEU B N 1
ATOM 15925 C CA . LEU B 1 992 ? 29.531 6.652 -25.797 1 84.44 992 LEU B CA 1
ATOM 15926 C C . LEU B 1 992 ? 28.688 7.645 -26.578 1 84.44 992 LEU B C 1
ATOM 15928 O O . LEU B 1 992 ? 28.672 8.844 -26.281 1 84.44 992 LEU B O 1
ATOM 15932 N N . ALA B 1 993 ? 27.953 7.078 -27.547 1 87.69 993 ALA B N 1
ATOM 15933 C CA . ALA B 1 993 ? 27.094 7.922 -28.359 1 87.69 993 ALA B CA 1
ATOM 15934 C C . ALA B 1 993 ? 25.984 8.555 -27.516 1 87.69 993 ALA B C 1
ATOM 15936 O O . ALA B 1 993 ? 25.5 9.641 -27.828 1 87.69 993 ALA B O 1
ATOM 15937 N N . LEU B 1 994 ? 25.609 7.938 -26.438 1 89.06 994 LEU B N 1
ATOM 15938 C CA . LEU B 1 994 ? 24.594 8.484 -25.562 1 89.06 994 LEU B CA 1
ATOM 15939 C C . LEU B 1 994 ? 25.062 9.789 -24.922 1 89.06 994 LEU B C 1
ATOM 15941 O O . LEU B 1 994 ? 24.25 10.711 -24.734 1 89.06 994 LEU B O 1
ATOM 15945 N N . VAL B 1 995 ? 26.344 9.898 -24.641 1 86.81 995 VAL B N 1
ATOM 15946 C CA . VAL B 1 995 ? 26.891 11.109 -24.047 1 86.81 995 VAL B CA 1
ATOM 15947 C C . VAL B 1 995 ? 26.781 12.266 -25.047 1 86.81 995 VAL B C 1
ATOM 15949 O O . VAL B 1 995 ? 26.484 13.398 -24.656 1 86.81 995 VAL B O 1
ATOM 15952 N N . PHE B 1 996 ? 26.922 11.891 -26.344 1 87.25 996 PHE B N 1
ATOM 15953 C CA . PHE B 1 996 ? 26.828 12.922 -27.375 1 87.25 996 PHE B CA 1
ATOM 15954 C C . PHE B 1 996 ? 25.391 13.367 -27.562 1 87.25 996 PHE B C 1
ATOM 15956 O O . PHE B 1 996 ? 25.125 14.547 -27.797 1 87.25 996 PHE B O 1
ATOM 15963 N N . ILE B 1 997 ? 24.547 12.461 -27.453 1 89.75 997 ILE B N 1
ATOM 15964 C CA . ILE B 1 997 ? 23.141 12.805 -27.594 1 89.75 997 ILE B CA 1
ATOM 15965 C C . ILE B 1 997 ? 22.719 13.727 -26.453 1 89.75 997 ILE B C 1
ATOM 15967 O O . ILE B 1 997 ? 21.953 14.672 -26.656 1 89.75 997 ILE B O 1
ATOM 15971 N N . ARG B 1 998 ? 23.172 13.383 -25.297 1 89.38 998 ARG B N 1
ATOM 15972 C CA . ARG B 1 998 ? 22.859 14.242 -24.156 1 89.38 998 ARG B CA 1
ATOM 15973 C C . ARG B 1 998 ? 23.406 15.648 -24.359 1 89.38 998 ARG B C 1
ATOM 15975 O O . ARG B 1 998 ? 22.766 16.625 -23.984 1 89.38 998 ARG B O 1
ATOM 15982 N N . LYS B 1 999 ? 24.547 15.773 -24.922 1 86.5 999 LYS B N 1
ATOM 15983 C CA . LYS B 1 999 ? 25.125 17.094 -25.188 1 86.5 999 LYS B CA 1
ATOM 15984 C C . LYS B 1 999 ? 24.312 17.828 -26.266 1 86.5 999 LYS B C 1
ATOM 15986 O O . LYS B 1 999 ? 24.156 19.047 -26.188 1 86.5 999 LYS B O 1
ATOM 15991 N N . LEU B 1 1000 ? 23.719 17.062 -27.125 1 87.38 1000 LEU B N 1
ATOM 15992 C CA . LEU B 1 1000 ? 22.891 17.672 -28.172 1 87.38 1000 LEU B CA 1
ATOM 15993 C C . LEU B 1 1000 ? 21.594 18.219 -27.609 1 87.38 1000 LEU B C 1
ATOM 15995 O O . LEU B 1 1000 ? 21.016 19.156 -28.156 1 87.38 1000 LEU B O 1
ATOM 15999 N N . MET B 1 1001 ? 21.141 17.703 -26.531 1 88.62 1001 MET B N 1
ATOM 16000 C CA . MET B 1 1001 ? 19.891 18.141 -25.906 1 88.62 1001 MET B CA 1
ATOM 16001 C C . MET B 1 1001 ? 20.062 19.531 -25.281 1 88.62 1001 MET B C 1
ATOM 16003 O O . MET B 1 1001 ? 19.062 20.219 -25.031 1 88.62 1001 MET B O 1
ATOM 16007 N N . ASP B 1 1002 ? 21.297 19.953 -25.094 1 84.81 1002 ASP B N 1
ATOM 16008 C CA . ASP B 1 1002 ? 21.531 21.297 -24.578 1 84.81 1002 ASP B CA 1
ATOM 16009 C C . ASP B 1 1002 ? 21.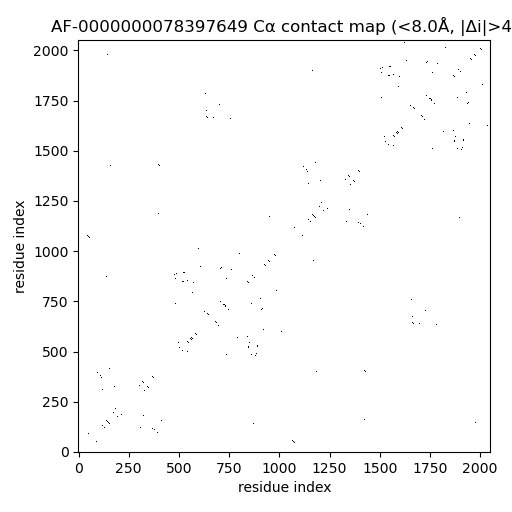078 22.375 -25.578 1 84.81 1002 ASP B C 1
ATOM 16011 O O . ASP B 1 1002 ? 20.828 23.516 -25.188 1 84.81 1002 ASP B O 1
ATOM 16015 N N . LEU B 1 1003 ? 20.859 21.891 -26.734 1 84.19 1003 LEU B N 1
ATOM 16016 C CA . LEU B 1 1003 ? 20.406 22.828 -27.766 1 84.19 1003 LEU B CA 1
ATOM 16017 C C . LEU B 1 1003 ? 18.891 22.984 -27.734 1 84.19 1003 LEU B C 1
ATOM 16019 O O . LEU B 1 1003 ? 18.375 24.016 -28.141 1 84.19 1003 LEU B O 1
ATOM 16023 N N . CYS B 1 1004 ? 18.219 22.047 -27.266 1 84.38 1004 CYS B N 1
ATOM 16024 C CA . CYS B 1 1004 ? 16.766 22.062 -27.281 1 84.38 1004 CYS B CA 1
ATOM 16025 C C . CYS B 1 1004 ? 16.203 22.484 -25.938 1 84.38 1004 CYS B C 1
ATOM 16027 O O . CYS B 1 1004 ? 15.055 22.922 -25.844 1 84.38 1004 CYS B O 1
ATOM 16029 N N . PHE B 1 1005 ? 16.984 22.328 -24.828 1 87.12 1005 PHE B N 1
ATOM 16030 C CA . PHE B 1 1005 ? 16.5 22.625 -23.5 1 87.12 1005 PHE B CA 1
ATOM 16031 C C . PHE B 1 1005 ? 17.297 23.75 -22.859 1 87.12 1005 PHE B C 1
ATOM 16033 O O . PHE B 1 1005 ? 18.469 23.953 -23.203 1 87.12 1005 PHE B O 1
ATOM 16040 N N . THR B 1 1006 ? 16.594 24.469 -21.984 1 82.56 1006 THR B N 1
ATOM 16041 C CA . THR B 1 1006 ? 17.281 25.516 -21.234 1 82.56 1006 THR B CA 1
ATOM 16042 C C . THR B 1 1006 ? 18.078 24.922 -20.078 1 82.56 1006 THR B C 1
ATOM 16044 O O . THR B 1 1006 ? 17.844 23.797 -19.656 1 82.56 1006 THR B O 1
ATOM 16047 N N . LYS B 1 1007 ? 19.078 25.547 -19.578 1 81.31 1007 LYS B N 1
ATOM 16048 C CA . LYS B 1 1007 ? 19.938 25.094 -18.484 1 81.31 1007 LYS B CA 1
ATOM 16049 C C . LYS B 1 1007 ? 19.125 24.891 -17.203 1 81.31 1007 LYS B C 1
ATOM 16051 O O . LYS B 1 1007 ? 19.391 23.953 -16.438 1 81.31 1007 LYS B O 1
ATOM 16056 N N . ARG B 1 1008 ? 18.125 25.672 -17.062 1 79.69 1008 ARG B N 1
ATOM 16057 C CA . ARG B 1 1008 ? 17.297 25.547 -15.867 1 79.69 1008 ARG B CA 1
ATOM 16058 C C . ARG B 1 1008 ? 16.484 24.25 -15.906 1 79.69 1008 ARG B C 1
ATOM 16060 O O . ARG B 1 1008 ? 16.391 23.531 -14.906 1 79.69 1008 ARG B O 1
ATOM 16067 N N . GLU B 1 1009 ? 16 24.031 -17.047 1 82.5 1009 GLU B N 1
ATOM 16068 C CA . GLU B 1 1009 ? 15.203 22.812 -17.203 1 82.5 1009 GLU B CA 1
ATOM 16069 C C . GLU B 1 1009 ? 16.062 21.562 -17.047 1 82.5 1009 GLU B C 1
ATOM 16071 O O . GLU B 1 1009 ? 15.656 20.594 -16.406 1 82.5 1009 GLU B O 1
ATOM 16076 N N . LEU B 1 1010 ? 17.219 21.656 -17.5 1 83.81 1010 LEU B N 1
ATOM 16077 C CA . LEU B 1 1010 ? 18.094 20.5 -17.453 1 83.81 1010 LEU B CA 1
ATOM 16078 C C . LEU B 1 1010 ? 18.656 20.281 -16.062 1 83.81 1010 LEU B C 1
ATOM 16080 O O . LEU B 1 1010 ? 18.984 19.156 -15.68 1 83.81 1010 LEU B O 1
ATOM 16084 N N . SER B 1 1011 ? 18.734 21.297 -15.32 1 80.25 1011 SER B N 1
ATOM 16085 C CA . SER B 1 1011 ? 19.25 21.156 -13.969 1 80.25 1011 SER B CA 1
ATOM 16086 C C . SER B 1 1011 ? 18.266 20.406 -13.078 1 80.25 1011 SER B C 1
ATOM 16088 O O . SER B 1 1011 ? 18.672 19.703 -12.141 1 80.25 1011 SER B O 1
ATOM 16090 N N . TRP B 1 1012 ? 17.047 20.531 -13.484 1 78.38 1012 TRP B N 1
ATOM 16091 C CA . TRP B 1 1012 ? 16.047 19.844 -12.672 1 78.38 1012 TRP B CA 1
ATOM 16092 C C . TRP B 1 1012 ? 15.82 18.406 -13.164 1 78.38 1012 TRP B C 1
ATOM 16094 O O . TRP B 1 1012 ? 15.508 17.516 -12.375 1 78.38 1012 TRP B O 1
ATOM 16104 N N . LEU B 1 1013 ? 15.906 18.25 -14.414 1 80.12 1013 LEU B N 1
ATOM 16105 C CA . LEU B 1 1013 ? 15.664 16.922 -14.969 1 80.12 1013 LEU B CA 1
ATOM 16106 C C . LEU B 1 1013 ? 16.922 16.078 -14.906 1 80.12 1013 LEU B C 1
ATOM 16108 O O . LEU B 1 1013 ? 16.844 14.852 -14.75 1 80.12 1013 LEU B O 1
ATOM 16112 N N . ASP B 1 1014 ? 18 16.781 -15.086 1 81.06 1014 ASP B N 1
ATOM 16113 C CA . ASP B 1 1014 ? 19.297 16.109 -15.148 1 81.06 1014 ASP B CA 1
ATOM 16114 C C . ASP B 1 1014 ? 20.375 16.906 -14.422 1 81.06 1014 ASP B C 1
ATOM 16116 O O . ASP B 1 1014 ? 20.078 17.688 -13.516 1 81.06 1014 ASP B O 1
ATOM 16120 N N . ASP B 1 1015 ? 21.656 16.609 -14.578 1 75.38 1015 ASP B N 1
ATOM 16121 C CA . ASP B 1 1015 ? 22.828 17.359 -14.094 1 75.38 1015 ASP B CA 1
ATOM 16122 C C . ASP B 1 1015 ? 23.422 18.219 -15.195 1 75.38 1015 ASP B C 1
ATOM 16124 O O . ASP B 1 1015 ? 23.281 17.906 -16.375 1 75.38 1015 ASP B O 1
ATOM 16128 N N . LEU B 1 1016 ? 23.922 19.375 -14.836 1 72.44 1016 LEU B N 1
ATOM 16129 C CA . LEU B 1 1016 ? 24.547 20.266 -15.812 1 72.44 1016 LEU B CA 1
ATOM 16130 C C . LEU B 1 1016 ? 25.938 19.781 -16.188 1 72.44 1016 LEU B C 1
ATOM 16132 O O . LEU B 1 1016 ? 26.688 19.312 -15.336 1 72.44 1016 LEU B O 1
ATOM 16136 N N . MET B 1 1017 ? 26.281 19.672 -17.578 1 70.12 1017 MET B N 1
ATOM 16137 C CA . MET B 1 1017 ? 27.578 19.281 -18.094 1 70.12 1017 MET B CA 1
ATOM 16138 C C . MET B 1 1017 ? 28.562 20.453 -18.031 1 70.12 1017 MET B C 1
ATOM 16140 O O . MET B 1 1017 ? 28.172 21.594 -18.234 1 70.12 1017 MET B O 1
ATOM 16144 N N . PRO B 1 1018 ? 29.797 20.172 -17.484 1 63.56 1018 PRO B N 1
ATOM 16145 C CA . PRO B 1 1018 ? 30.781 21.25 -17.453 1 63.56 1018 PRO B CA 1
ATOM 16146 C C . PRO B 1 1018 ? 31.078 21.797 -18.844 1 63.56 1018 PRO B C 1
ATOM 16148 O O . PRO B 1 1018 ? 30.938 21.078 -19.844 1 63.56 1018 PRO B O 1
ATOM 16151 N N . GLU B 1 1019 ? 31.141 23.156 -19.125 1 58.19 1019 GLU B N 1
ATOM 16152 C CA . GLU B 1 1019 ? 31.422 23.781 -20.406 1 58.19 1019 GLU B CA 1
ATOM 16153 C C . GLU B 1 1019 ? 32.812 23.438 -20.906 1 58.19 1019 GLU B C 1
ATOM 16155 O O . GLU B 1 1019 ? 33.75 23.328 -20.125 1 58.19 1019 GLU B O 1
ATOM 16160 N N . ILE B 1 1020 ? 32.969 22.688 -21.969 1 52.41 1020 ILE B N 1
ATOM 16161 C CA . ILE B 1 1020 ? 34.219 22.281 -22.609 1 52.41 1020 ILE B CA 1
ATOM 16162 C C . ILE B 1 1020 ? 35.156 23.484 -22.75 1 52.41 1020 ILE B C 1
ATOM 16164 O O . ILE B 1 1020 ? 36.375 23.344 -22.594 1 52.41 1020 ILE B O 1
ATOM 16168 N N . SER B 1 1021 ? 34.812 24.734 -23.172 1 42.78 1021 SER B N 1
ATOM 16169 C CA . SER B 1 1021 ? 35.719 25.797 -23.594 1 42.78 1021 SER B CA 1
ATOM 16170 C C . SER B 1 1021 ? 36.594 26.25 -22.438 1 42.78 1021 SER B C 1
ATOM 16172 O O . SER B 1 1021 ? 37.719 26.75 -22.656 1 42.78 1021 SER B O 1
ATOM 16174 N N . ALA B 1 1022 ? 36.156 26.422 -21.344 1 38.34 1022 ALA B N 1
ATOM 16175 C CA . ALA B 1 1022 ? 37 27.047 -20.328 1 38.34 1022 ALA B CA 1
ATOM 16176 C C . ALA B 1 1022 ? 38.25 26.188 -20.062 1 38.34 1022 ALA B C 1
ATOM 16178 O O . ALA B 1 1022 ? 39.312 26.719 -19.75 1 38.34 1022 ALA B O 1
ATOM 16179 N N . LYS B 1 1023 ? 38.188 24.859 -20.047 1 38.72 1023 LYS B N 1
ATOM 16180 C CA . LYS B 1 1023 ? 39.375 24.078 -19.641 1 38.72 1023 LYS B CA 1
ATOM 16181 C C . LYS B 1 1023 ? 40.344 23.875 -20.797 1 38.72 1023 LYS B C 1
ATOM 16183 O O . LYS B 1 1023 ? 41.469 23.438 -20.609 1 38.72 1023 LYS B O 1
ATOM 16188 N N . LEU B 1 1024 ? 39.875 23.891 -22.078 1 33.94 1024 LEU B N 1
ATOM 16189 C CA . LEU B 1 1024 ? 40.938 23.844 -23.078 1 33.94 1024 LEU B CA 1
ATOM 16190 C C . LEU B 1 1024 ? 41.875 25.031 -22.953 1 33.94 1024 LEU B C 1
ATOM 16192 O O . LEU B 1 1024 ? 42.969 25.016 -23.5 1 33.94 1024 LEU B O 1
ATOM 16196 N N . THR B 1 1025 ? 41.438 26.094 -22.5 1 29.59 1025 THR B N 1
ATOM 16197 C CA . THR B 1 1025 ? 42.375 27.203 -22.344 1 29.59 1025 THR B CA 1
ATOM 16198 C C . THR B 1 1025 ? 43.312 26.938 -21.172 1 29.59 1025 THR B C 1
ATOM 16200 O O . THR B 1 1025 ? 44.344 27.625 -21.016 1 29.59 1025 THR B O 1
ATOM 16203 N N . LEU B 1 1026 ? 42.906 26.125 -20.156 1 27.5 1026 LEU B N 1
ATOM 16204 C CA . LEU B 1 1026 ? 44 25.922 -19.203 1 27.5 1026 LEU B CA 1
ATOM 16205 C C . LEU B 1 1026 ? 45 24.875 -19.719 1 27.5 1026 LEU B C 1
ATOM 16207 O O . LEU B 1 1026 ? 44.594 23.797 -20.172 1 27.5 1026 LEU B O 1
#

Secondary structure (DSSP, 8-state):
--------------------------------------SGGGG----EEEEE---------------------------------------SSHHHHHHHHHH-----GGG----EEEEEEEEEE-TTS-EEEEEEEEESSSEEEB-TTT--BPPPBB--EEHHHHHHHHHHHHHSEEEEEE--SSHHHHHHHHHHHHHHHTSS-GGGHHHHHHHHTSPEE-GGG--SSS--S----THHHHSTTS-SGGGT--------TT----------------------------GGGS-HHHHTTSPTT-EEEEEEEEE-SS-SS-EEEEEEEEEEE--TTTSSS---EEEEEEEEE-TT-HHHHHHHHHHHHHHHHSHHHHHHHHH--SHHHHHHHHHHHHHH-EEE-TTT--TTSPBPPPSSPPP-HHHHS----SS----S-----------GGG---SSTTHHHHHHHHHHHTTTTHHHHTT-SHHHHHHHHHHHHHHHHHHHHHHHHHHHHTTTSS-HHHHHHHHHHHHHHHHHH-S-TTPPEE--HHHHHHHHHHHHHHHHHT--HHHHHHHHHHHHHHHHHHHHHTTGGGGGGG--HHHHHHHHHHHHHHHHHHHHHHHHHHHHHT---TT--GGGGGG---EEE--SS--HHHHHHHHHTT--TTT--GGG--HHHHHHTTPEEESTTB-SSSBPPPSHHHHHHHHHHHHHHHHHHHHHGGG-SSS-HHHHHHHHHTHHHHHHHHHHHHHHHH---PPBP----S-S-SSTT--SS--SSTTS-THHHHHTHHHHHHHHHHHHHHHHHHHHHHT-GGG--SS---HHHHHHHHHHHHHHHHHHTPPP-EE-HHHHHHHHHHTEEE-S---TTPPPPEEEE---SHHHHHHHHHHHHGGGGHHHHTTSBHHHHHHHHHHHHHHHHTT-HHHHHHHGGGS-GGG----HHHHHS-HHHHHHHHHHHHHHHHHHHHHHHSGGGGGHHHHHHHHHHHHHHGGGTS-HHHHHHHSPPPP-SHHHH--/--------------------------------------SGGGG----EEEEE---------------------------------------SSHHHHHHHHHH-----GGG----EEEEEEEEEE-TTS-EEEEEEEEESSSEEEB-TTT-SBPPPBB--EEHHHHHHHHHHHHHSEEEEEE--SSHHHHHHHHHHHHHHTTSS-GGGHHHHHHHHTSPEE-GGG--TTTS-S----THHHHSTTS-SGGGT--------------------------------------GGGS-HHHHTTSPTT-EEEEEEEEE-SS-SS-EEEEEEEEEEE--TTTSSS---EEEEEEEEE-TT-HHHHHHHHHHHHHHHHSHHHHHHHHH--SHHHHHHHHHHHHHH-EEE-TTT--TTSPBPPPSSPPP-HHHHS---SSS----S-----------GGG----STTHHHHHHHHHHHTTTTHHHHTT-SHHHHHHHHHHHHHHHHHHHHHHHHHHHHTTTSS-HHHHHHHHHHHHHHHHHH-S-TTPPEE--HHHHHHHHHHHHHHHHHT--HHHHHHHHHHHHHHHHHHHHHTTGGGGGGG--HHHHHHHHHHHHHHHHHHHHHHHHHHHHHT---TT--GGGGGG---EEE--SS--HHHHHHHHHTT--TTT--GGG--HHHHHHTTPEEESTTB-SSSBPPPSHHHHHHHHHHHHHHHHHHHHHGGG-SSS-HHHHHHHHHTHHHHHHHHHHHHHHHH---PPBP----S-S-SSTT--SS--SSTTS-THHHHHTHHHHHHHHHHHHHHHHHHHHHHT-GGG--SS---HHHHHHHHHHHHHHHHHHTPPP-EE-HHHHHHHHHHTEEE-S---TTPPPPEEEE---SHHHHHHHHHHHHGGGGHHHHTTSBHHHHHHHHHHHHHHHHTT-HHHHHHHGGGS-GGG----HHHHHS-HHHHHHHHHHHHHHHHHHHHHHHSGGGGGHHHHHHHHHHHHHHGGGTS-HHHHHHHSPPPP-SHHHH--

Radius of gyration: 45.4 Å; Cα contacts (8 Å, |Δi|>4): 2888; chains: 2; bounding box: 105×149×144 Å

Organism: Alligator mississippiensis (NCBI:txid8496)

InterPro domains:
  IPR003020 Bicarbonate transporter, eukaryotic [PR01231] (342-354)
  IPR003020 Bicarbonate transporter, eukaryotic [PR01231] (477-486)
  IPR003020 Bicarbonate transporter, eukaryotic [PR01231] (502-513)
  IPR003020 Bicarbonate transporter, eukaryotic [PR01231] (592-604)
  IPR003020 Bicarbonate transporter, eukaryotic [PR01231] (613-625)
  IPR003020 Bicarbonate transporter, eukaryotic [PR01231] (740-749)
  IPR003020 Bicarbonate transporter, eukaryotic [PR01231] (804-813)
  IPR003020 Bicarbonate transporter, eukaryotic [PR01231] (818-831)
  IPR003020 Bicarbonate transporter, eukaryotic [PTHR11453] (109-1020)
  IPR003020 Bicarbonate transporter, eukaryotic [TIGR00834] (117-1015)
  IPR003024 Sodium bicarbonate cotransporter [PR01232] (146-152)
  IPR003024 Sodium bicarbonate cotransporter [PR01232] (352-360)
  IPR003024 Sodium bicarbonate cotransporter [PR01232] (393-401)
  IPR003024 Sodium bicarbonate cotransporter [PR01232] (403-411)
  IPR003024 Sodium bicarbonate cotransporter [PR01232] (413-425)
  IPR003024 Sodium bicarbonate cotransporter [PR01232] (541-548)
  IPR003024 Sodium bicarbonate cotransporter [PR01232] (588-595)
  IPR011531 Bicarbonate transporter-like, transmembrane domain [PF00955] (459-1018)
  IPR013769 Band 3 cytoplasmic domain [PF07565] (114-411)
  IPR016152 Phosphotransferase/anion transporter [G3DSA:3.40.930.10] (111-434)

Foldseek 3Di:
DDDDDPDDDDDDDDDDDDDPDPDPPPPDDPDPPPPCPDDPPPPPPPPPPPPQQPQDDPPPPPDPDDDPDDDDDDDPDDPPPCCVVPPPPPPRHLLSLLLVLLPPPPPPPQLDFFQEKEWEWEWDQDPVRDTETETAWIDRQFIWGQDDPPLDIDFGFHDDADPVLLVVLLVLLVPAAEAEADADAEPLVVLVVRLVVCVVVPNDDPVCSVVVSVSSPHAYDYSLLPDPPPPDPPCPPPVVVPPPPDDPPPVPPPPDDPPPDDDDDDPPDDDDPPPPDPPPPPPPPPLPQPCVQAPVVVVVLHDPPYAYAYEYFYADAPAAAKHKYKYAHGRFYQYRRRDSHRHTHGIYIDIYGHPDPRVSRVSNSSNVNNLCSDPSLVSQSSSPPDSVSNSSSSSLVVVPDDDDDPVVDDSVDGHFDDQDDDDCVVSNDPPPPDDCPVVCPPPVCCVPPPPPLLDFPQAFLVSVVVLCVLQVVCLVVQAVLCPDPLLVLLLLQLLLQQLLQLQVLQCVLCVLLVQQTHNLLSLVLQLVLLQLCLNFPFFLLFHKHDDLLLSVLLSVQSVVCVVVVHDSLLLLLLLLQLLLVVLSVCLRRSVLSVLLLPWLLLLLLVLLLRLVVLQVVLVVVLVVVCVVQPADPDDDPVCVVQADKFWAADPDDDPVLCVLCVVVVHDNVRDPRRPDDFVRSVSSPTDIDGPQADDNGGHHPPQSVVLVCLQVQLLVQLVVQLCLCPDPDDDNVVSLSSNSNRNVVSQVVSLVVCVVVVRPFAFRDAAQDSDRRDPVDAQFDHNCPPHDPVSSVVSNVLSVLVSLVQLVQQSSLQCVLPDCVQVDDSDGRSSRSSNSLSVSSSVSSRRSHRRIHGDNLSSVSSQVSFWDWDDSDNRSHDTDTPHGSRHSVSSNSSSVVSNCVSVVVVVRRSRHSSSSSSVSNNSSVVSLVPRVLNVLVVVVVDDPVPDDPDPLCVPDPNVVSVVSSVVSVVLSVVLVVCCVDPNSSCNSVSSVVSSVVVVVCCVVDPPVSCVSVMNDRDDPPPVVVD/DDDDDDDDDDDDDDDDDDDDDPPPPPPDDPDPPPPPPDDPPPPPPPPPPPPQQPQDDPDPPPDPDDDDDDDDDDDDDDPPPVCVVPPPPPPRHLLSLLLVLLPPPPPPPQLDFFQEKEWEWEWDQDPVRDTETETAWIDRQFIWGQDDPPLDIDFGFHDDADPVLLVVLLVLLVPAAEAEADADAEPLVVLVVRLVVCVVVPNDDPVCSVVVSVNSPHAYDYSLLPDPPPPDPPCPPPVVVPPPPDDPPPVPPPPDDPDPPDPDDDPPDDDDPPPPPPPPPPPPPPLPQPCVQAPVVVVVLHDPPYAYEYEYFYADAPAAAKHKYKYAHGRFYQYRRRDSHRHTHGIYIDIYGHPDPRVSRVSNSSNVNNLCSDPSLVSQSSSPPDSVSNSSSSSLVVVPDDDDDPVVDDSVDGHFDDQDDDDCVVSNDPPPPDDCPVPCPPPVCCVPPPPVLLDFPQAFLVSVVVLCVLQVVCLVVQAVLCPDPLLVLLLLQLLLQQLLQLQVLQCVLCVLLVQQTHNLLSLVLQLVLLQLCLNFPFFLLFHWHDDLLLSVLLSVQSVVCVVVVHDSLLLLLLLLQLLLVVLSVCLRRSVLSVLLLPWLLLLLLVLLLRLVVLQVVLVVVLVVVCVVQPADPDDDPVCVVQADKFWAADPDDDPVLCVLCVVVVHDNVRDPRRPDDFVRSVSSPTDIDGPQADDNGGRHPPQSVVLVCLQVQLLVQLVVQLCLCPDPDDDNVVSLSSNSNRNVVSQVVSLVVCVVVVRPFAFRDAAQDSDRRDPPDAQFDHNCPPHDPVSSVVSNVLSVLVSLVQLCQQSSLQCVLPDCVQVDDSDGRSSRSSNSLSVSSSVSSRRSRRRIHGDNLSSVSSQVSFWDWDDSDNRSHDTDTPHGSRHSVSSNSSSVVSNCVSVVVVVRRSRHSSSSSSVSNNSSVVSLVPRVLNVLVVVVVDDPVPDDPDPLCVPDPNVVSVVSSVVSVVLSVVLVVCCVDPNSSCNSVSSVVSSVVVVVCCVVDPPVSCVSVMNDRDDPPPVVVD

Nearest PDB structures (foldseek):
  8zle-assembly1_A  TM=8.831E-01  e=1.330E-62  Homo sapiens
  8jnj-assembly1_A  TM=8.721E-01  e=4.823E-61  Homo sapiens
  7rtm-assembly1_A  TM=9.363E-01  e=1.840E-56  Oryctolagus cuniculus
  8y86-assembly1_A  TM=9.436E-01  e=2.475E-43  Homo sapiens
  8gvf-assembly1_B  TM=9.402E-01  e=8.248E-40  Homo sapiens

pLDDT: mean 74.98, std 24.15, range [15.07, 97.12]